Protein 4OJ5 (pdb70)

Solvent-accessible surface area: 71681 Å² total; per-residue (Å²): 103,101,34,63,96,18,2,40,22,6,1,0,16,69,27,11,12,84,44,79,40,0,6,31,32,50,120,42,37,59,0,11,58,68,50,1,0,7,14,108,98,43,36,37,22,9,6,4,36,63,71,30,64,101,56,10,45,2,72,48,24,51,95,31,2,52,0,52,20,74,81,34,74,32,41,0,0,47,46,2,25,55,10,45,33,58,18,17,10,32,17,30,0,105,45,11,28,67,0,53,6,49,6,6,7,0,10,57,135,47,6,18,16,40,20,44,12,152,36,96,37,100,3,57,105,54,10,42,7,84,80,20,57,20,100,31,172,42,12,0,43,21,19,16,16,32,2,2,53,42,56,6,50,116,26,35,5,57,52,1,2,6,115,55,69,25,35,0,50,26,10,45,40,48,46,1,0,29,2,6,109,10,70,9,66,9,131,33,72,0,12,80,63,2,84,76,5,13,43,66,14,10,105,14,56,86,72,10,93,73,36,75,21,0,57,61,56,9,20,76,48,2,16,34,2,13,5,24,83,16,0,55,0,34,89,20,5,33,4,2,1,0,0,1,7,41,1,6,3,10,7,8,55,4,72,101,5,92,6,0,6,16,2,39,12,159,83,84,79,30,5,0,5,4,2,13,0,0,84,94,50,142,116,36,22,13,100,13,7,116,69,16,65,35,58,0,30,16,116,29,50,120,76,18,60,1,27,18,0,2,39,12,3,13,4,30,17,2,2,0,2,0,7,37,34,0,20,0,0,3,3,3,1,1,0,3,6,0,24,2,51,2,1,6,2,7,3,37,55,31,121,72,11,87,83,1,62,4,0,75,0,0,0,0,0,0,0,0,73,2,0,6,1,47,16,0,14,0,8,0,52,6,0,0,0,0,0,0,23,42,1,13,1,0,1,1,18,16,1,12,2,4,1,22,32,21,91,79,0,54,112,17,88,4,44,16,63,10,95,24,0,97,66,63,0,0,0,0,2,0,1,22,40,6,0,2,0,2,3,49,8,2,6,0,23,31,0,11,0,0,0,1,0,7,3,93,133,124,55,20,36,3,3,1,3,2,36,30,1,9,4,72,15,70,69,18,78,8,63,6,2,1,8,0,13,31,0,4,0,13,0,32,6,1,2,11,22,30,24,14,134,54,98,64,104,14,1,4,0,18,2,39,76,6,34,110,60,4,55,0,2,0,19,5,9,2,4,57,81,31,5,9,0,0,59,18,68,26,123,97,33,1,0,5,0,4,10,6,1,12,28,29,1,32,68,120,2,36,1,8,53,16,80,14,0,89,28,17,15,30,11,99,14,92,23,0,58,0,14,28,91,115,6,62,60,67,10,1,0,15,39,39,99,54,14,7,107,75,2,85,40,0,8,51,4,7,112,16,0,108,10,146,13,0,72,0,38,63,33,86,3,65,10,89,77,81,17,35,1,10,28,18,36,0,59,14,64,0,23,2,39,0,37,84,46,4,2,0,28,0,110,47,22,33,4,0,0,0,53,39,4,81,5,3,30,14,78,46,15,40,0,0,65,0,52,14,12,69,33,0,3,0,1,0,16,0,40,2,63,0,32,95,8,44,0,0,10,0,65,46,29,0,4,1,12,0,2,0,0,82,109,33,5,67,6,46,46,0,0,0,6,82,61,21,13,0,2,1,0,0,1,1,71,18,99,86,44,30,96,72,26,22,98,49,3,17,25,72,50,9,20,55,30,25,95,36,24,167,79,96,122,28,2,38,15,8,2,0,20,74,24,10,12,78,45,85,47,1,8,31,32,48,122,41,34,57,1,20,59,69,54,1,0,6,12,117,100,39,35,34,21,6,6,4,36,66,73,29,66,104,53,8,46,2,76,49,25,49,96,26,2,52,0,53,23,71,85,33,75,30,41,0,0,47,40,3,27,63,11,40,32,66,23,17,10,33,15,29,0,115,34,11,30,65,0,54,5,47,7,5,6,0,9,62,128,48,7,16,17,36,21,33,15,150,35,96,32,101,3,60,102,62,10,42,5,86,80,28,55,22,94,29,175,38,11,0,43,15,13,17,21,29,1,2,55,42,61,7,44,118,28,27,6,61,61,1,2,7,118,56,67,28,36,0,52,26,21,41,40,46,46,1,0,28,2,5,114,9,71,5,74,5,129,32,74,1,7,76,57,3,74,76,5,13,44,70,13,10,105,15,55,88,73,10,96,76,42,72,20,0,54,60,56,11,20,31,62,2,18,29,1,14,4,21,82,17,0,53,0,29,91,17,4,36,5,2,0,0,0,1,7,31,4,9,3,11,12,7,52,6,78,90,4,61,8,0,7,17,2,39,10,157,79,85,77,29,4,0,3,3,2,13,1,0,86,101,52,134,114,34,21,15,90,14,5,122,72,14,63,31,57,0,32,14,127,26,45,128,84,18,60,1,20,18,0,0,38,11,4,12,3,34,16,1,2,0,2,1,9,35,31,0,18,0,0,3,2,1,0,0,0,4,4,0,22,3,50,2,0,7,2,10,6,33,56,31,117,75,12,81,85,0,63,3,1,66,0,0,0,0,0,0,1,0,74,5,0,8,0,46,16,0,15,3,10,0,46,7,0,0,0,0,0,1,27,38,1,12,1,1,1,1,20,16,0,15,1,2,1,19,33,24,90,79,2,52,119,19,84,3,52,17,65,9,96,24,0,92,76,61,0,1,0,0,2,1,1,23,37,8,0,1,0,0,2,40,8,1,6,0,21,31,1,8,0,0,0,1,0,7,2,93,135,118,45,21,38,2,3,2,4,3,38,27,1,10,5,78,15,74,75,18,76,8,62,13,2,1,6,0,12,30,0,5,0,37,2,15,5,1,2,14,18,27,21,16,140,56,99,70,100,15,1,5,0,18,2,40,78,7,34,109,62,3,58,0,3,0,41,2,10,2,3,57,78,34,4,9,0,0,56,19,71,23,125,99,33,0,0,7,0,8,10,4,0,12,28,29,2,31,66,119,2,32,2,8,53,17,80,14,0,88,24,19,16,29,11,107,15,103,24,0,57,0,16,29,93,114,7,63,58,69,10,4,0,16,38,39,97,55,16,6,98,72,2,86,38,0,6,55,4,5,105,24,0,96,10,106,19,0,76,0,37,62,33,87,2,61,9,86,76,80,16,36,1,7,29,20,32,0,74,15,64,0,23,2,42,0,37,86,44,5,2,0,27,0,107,46,22,30,4,0,0,0,47,38,4,80,8,3,31,15,75,53,11,44,0,0,63,0,49,12,12,67,30,0,4,0,0,0,16,0,41,2,64,0,31,97,8,45,0,0,12,0,62,48,29,0,4,1,14,1,6,0,0,81,110,32,6,66,6,43,48,0,0,0,5,78,62,17,13,0,1,1,0,0,1,3,67,15,92,86,40,30,82,78,25,34,96,50,5,18,26,74,54,9,20,50,31,31,96,33,29,175,117,98,44,81,92,16,3,38,18,7,1,0,22,70,26,11,13,84,45,87,43,1,4,30,34,48,121,44,35,67,1,14,60,69,59,1,0,9,8,106,131,38,37,33,20,9,6,5,36,74,71,28,66,109,48,8,46,2,72,50,26,51,94,33,2,52,0,51,22,73,82,33,76,29,39,0,0,48,42,2,26,66,12,45,31,58,22,18,10,31,12,29,0,117,32,10,29,66,0,52,5,53,5,6,7,0,5,55,127,46,4,17,4,39,23,39,18,152,37,92,35,101,3,59,103,64,11,45,5,87,81,29,56,21,80,31,165,43,13,0,34,12,12,17,16,31,0,2,50,37,50,5,45,118,24,35,4,59,63,1,2,5,120,59,67,29,32,0,50,26,20,41,46,36,46,0,0,26,2,7,109,9,78,8,73,3,126,34,70,1,10,75,58,2,84,76,5,13,43,64,19,9,101,13,56,85,78,11,85,66,42,74,23,0,58,58,50,9,8,70,64,1,16,49,1,8,4,21,80,18,0,56,0,33,87,19,4,37,8,2,1,0,0,3,7,33,2,7,2,11,7,7,50,3,109,101,5,50,6,0,7,16,2,40,10,156,87,81,74,29,3,0,8,3,2,12,0,0,86,68,48,146,123,37,22,16,62,14,6,119,71,16,61,33,58,0,35,12,126,30,42,122,84,22,78,1,24,13,0,0,35,11,4,16,6,40,15,5,1,0,1,0,5,37,28,0,16,0,0,3,2,7,0,0,0,1,6,1,21,2,57,4,2,5,2,5,4,24,50,17,121,82,17,87,79,0,62,2,0,64,0,0,0,0,0,0,1,0,69,4,0,7,0,44,16,0,14,0,9,0,53,6,0,0,0,0,0,0,25,37,1,13,1,0,1,0,20,12,0,14,1,1,2,18,34,22,96,84,1,58,118,16,89,4,49,18,63,11,95,24,0,90,64,63,0,0,0,0,2,0,1,22,37,7,0,2,0,1,2,42,9,1,4,0,22,29,1,6,0,0,0,1,0,7,2,95,136,121,50,19,36,1,3,1,4,2,37,31,1,7,5,76,14,73,72,23,69,8,61,12,2,1,7,0,13,31,0,5,0,20,2,8,7,1,2,11,20,28,21,14,142,55,95,68,100,12,0,5,0,20,2,39,76,6,36,103,60,4,51,0,3,0,33,1,7,2,4,51,82,33,4,7,0,0,57,18,56,27,126,96,30,0,0,5,0,2,7,5,1,13,27,29,1,33,68,122,2,35,2,8,53,14,84,15,0,83,25,22,16,30,13,107,14,95,24,0,55,0,19,18,93,119,9,65,55,66,9,2,0,15,39,40,103,51,18,6,113,66,3,89,30,0,7,50,4,6,106,21,0,85,9,141,22,0,77,0,42,68,34,84,2,61,9,83,73,81,18,37,1,8,27,18,32,0,73,13,65,0,22,2,40,0,37,86,44,5,2,0,28,0,112,44,24,31,5,0,0,0,46,37,4,78,6,3,31,15,77,52,11,40,0,0,63,0,49,12,11,66,34,0,4,0,0,0,15,0,41,1,64,1,31,99,10,44,0,0,12,0,66,48,29,0,2,0,13,1,3,0,0,80,110,33,4,69,6,46,48,0,0,0,5,79,63,19,12,0,2,1,1,0,1,2,84,17,93,86,59,29,86,74,25,41,93,50,5,20,27,73,49,10,18,52,31,30,94,41,67

CATH classification: 3.30.2020.50 (+3 more: 2.10.10.80, 2.160.20.10, 2.160.20.130)

Secondary structure (DSSP, 8-state):
-HHHHHHHHHHHHHHT--GGGEEE--TT-B-TT-SEEEETTTTEEEEPPTTPPTT-BEEEE-TT-EEEETTEEEEHHHHHHHTT--EE-SS-TTT-EEE-STTEEEEETTEEEEE-SSSSEEE-TT--TGGGT-BSTTSEEEESHHHHHHHHHHS-STTSB-SSSSBGGGT---B-GGGGT---EEEEE-HHHHHHHHHHH----SEESSHHHHHHTTSS--EEEE--SEEEE-S-EEEPSSEEEE-SS--SS-SS--SEEEE--S--SSEEEEE-EEEE-TTS-EEE---TT----HHHHHHTSEEE---SEEEES-EEEE-TT-SEEEEEES-TT-EEES-EE-----S-GGGSS--SEEEEEES-TT-EEES-EEEESSEEEEEES--TT-EEES-EEEES--TTGGG---SS--TT----S-EEEEEETT---EEES-EEES-SEEEEEE--TTT----EEEES-EEE-GGG--SEEEEEES--EEEEEES-----S-TTT-EEEEEES--TT--EEEEEE--SS--EEEEEESS---EEEES-B-TTHHHH-EEE-GGGEEEEES---SEEEE-TTT--TTS-S-STTS-BS-STTHHHHHHHHT-SEEEE-SSEEEESS-EE--SSEEESS-EEEE-TT--EEE-S-EEEEEES-S-EEESSS-SEEE---SEEEEEEES-EE-TTS-SEEESSS-EEEEEEESSBEE-S-SEEESSS-EEEEEEEE-SBS-GGGSS--B-TTEEEEEEEE-/-HHHHHHHHHHHHT--GGGEEE--TT-B-TT-SEEEETTTTEEEEPPS---TT-BEEEE-TT-EEEESS-EEEHHHHHHHTT--EE-SS-TTT-EEE-STTEEEEETTEEEEE-SSSSEEE-TT--TGGGT-BSTTSEEEESHHHHHHHHHHS-STTSB-SSSSBGGGT---B-GGGGT---EEEEE-HHHHHHHHHHH----SEESSHHHHHHTTSS--EEEE--SEEEE-S-EEEPSSEEEE-SS---S-SS--SEEEE--S--SSEEEEE-EEEE-TTS-EEE---SS----HHHHHHTSEEE---SEEEES-EEEE-TT-SEEEEEES-TT-EEES-EE-----S-GGGSS--SEEEEEES-TT-EEES-EEEESSEEEEEES--TT-EEES-EEEES-STTGGG---SS--TT----S-EEEEEETT---EEES-EEES-SEEEEEE--TTT----EEEES-EEE-GGG--SEEEEEES--EEEEEES-----S-TTT-EEEEEES--TT--EEEEEE--SS--EEEEEESS---EEEES-B-TTHHHH-EEE-GGGEEEEES---SEEEE-TTT--TTS-S-STTS-B--STTHHHHHHHHT-SEEEE-SSEEEESS-EE--SSEEESS-EEEE-TT--EEE-SSEEEEEES-SEEEESSS-SEEE--SSEEEEEEES-EE-TTSEEEEESSS-EEEEEEESS-EE-SEEEEESSS-EEEEEEEE-SSS-GGGSSS-B-TTEEEEEEEE-/-HHHHHHHHHHHHHHT--GGGEEE--TT-B-TT-SEEEETTTTEEEEPPTT--TT-BEEEE-TT-EEEETTEEEEHHHHHHHTT--EE-SS-TTT-EEE-STTEEEEETTEEEEE-SSSSEEE-TT--TTTTT-BSTTSEEEESHHHHHHHHHHS-STTSB-SSSSBGGGT---B-GGGGT---EEEEE-HHHHHHHHHTT----SEESSHHHHHHGGGSPPEEEE--SEEEE-S-EEEPSSEEEE-SS--SS-SS--SEEEE--S--SSEEEEE-EEEE-TTS-EEE---TT----HHHHHTTSEEE---SEEEES-EEEE-TT-SEEEEEES-TT-EEES-EE-----S-GGG-SS-SEEEEEES-TT-EEES-EEEESSEEEEEES--TT-EEES-EEEES--TTGGG---SS--TT----S-EEEEEETT---EEES-EEES-SEEEEEE--TTT----EEEES-EEE-GGG--SEEEEEES--EEEEEES-----S-TTT-EEEEEES--TT--EEEEEE--SS--EEEEEESS---EEEES-B-TTHHHH-EEE-GGGEEEEES---SEEEE-TTT--TTS-S-STTS-B--STTHHHHHHHHT-SEEEE-SSEEEESS-EE--SSEEESS-EEEE-TT--EEE-S-EEEEEES-SEEEESSS-SEEE---SEEEEEEES-EE-TTSEEEEESSS-EEEEEEESSBEE-SEEEEESSS-EEEEEEEE-SBS-GGGSSS-B-TTEEEEEEE-

B-factor: mean 25.44, std 9.81, range [4.38, 94.69]

Organism: NCBI:txid2886902

Nearest PDB structures (foldseek):
  4oj5-assembly1_B  TM=1.001E+00  e=0.000E+00  Kuttervirus CBA120
  4oj6-assembly1_C  TM=9.879E-01  e=0.000E+00  Kuttervirus CBA120
  4qnl-assembly1_A  TM=6.838E-01  e=3.424E-17  Escherichia phage vB_EcoP_G7C
  5w6f-assembly1_C  TM=4.313E-01  e=1.710E-22  Kuttervirus CBA120
  5w6h-assembly1_C  TM=2.913E-01  e=1.385E-20  Kuttervirus CBA120

Foldseek 3Di:
DVVLQVLLVVVCVVVVHDSVLEEEADAFAFNPNHQKYADVVVRDMFGDDPDRHGVKTWHDADLQGWTAIPVGTDRRLVVCVVVLNADEDPAALQQWDWAAYQRYWHADPQAIKGAQADPGATRDHHGDQCRRAHEDHRGIDGDDDSNVVSCVVPDQQQVAFDPPTGTPNVPDFEAELVVQPAPQAQPDASAVSVQVRQCVQQNQDQKFQALVRLQVSLVGAAGEYEWEFEHEHAAEAEHFHRYEYEYPAADDQAQDDGIAYEYEYPDLAAENYEYWKWAADPVGITGTDRHRPDADAPVCCVVSRMHGRAENYEYERHEYWYFQSRAEYYEAHLNALYEYENHAFFHNNDLDLNGGRGHQEYYEYENHANYEYHAAEFAHAAEAYEYEHDHHNYEYEQYEFEHSALVCQQQRAHDDADPLDDHGGGEHYHYEQQEAYAAEAYEYENGQEDYAYEAHPPQQHYEHHHEAYAYYYPPQHYQEHYEYHQHAYAYEHAQHDAWHPPPARIAHYEYEAHDQPHAHEYHYEHHQAATQHYDYDHQHAHYEYELYHDHCNLPGYFPRDPRNYDAYDNAAAAEFEEELPPADQRHLRRDNVHHHRAQQCQQVSCVRHVYQEYEYEDEEHEDAAEHEDHQHEYYYAYEYEYEVQHEYEHEDADHREYAHYQEYEYPAHAHYEYAYAYEHEYHYAHEYYDDAAEVYEYADQHHYEYEYAEDAYEYNAPYEYPDAAHEYEYAYPYPHYPPVCLVPRYDPRYDYPYRHYD/DLQVLLVVVCVVVVHDSVLEEEDDAFAWNPNHQKYADPVLRDMFGDDPDRDTVKGWHDQDLQRWTAIPVGIDRRLVVCVVVLNADEDPAALQQWDWARYQRYWHADPQAIWGAQADPGATRHHPGDQCRRAHEDHRGIDGDDDSNVVSCVVPDQFQVAFDPPTGTPNVPPFEAELVVLVAPQAQPDASAVSVQVRQCVQQNQDQKFAAQVNLVVSQVGAAGEYEWEFEHEHAAEAEHFHRYEYEYPAADDQAQDDGTAYEYEYPDLAAENYEYWKWAADPVRITGTDRHHPDADAPCCCVVVRIHGRAENYEYYRHEYWYFASRAEHYEAHLQALYEEASYAFFHNNDQDLNGGGGHQEYYEYENHANYEHHAYEFEHAAEDYEYEHDHHNYEYEAYEFEYNAQPCQQAHAHDDADPPDDHGGGEHYHYEQQAAYAAEAYEYENGQEDYAYEAHPPQQHYEHHHEAYAYYYPPQAYQEHYEYHQHAYAYEHAQHDAWHDPPARTAHYEYEAHDQPHAHEYHYEHHQAATQHYHYDHQHAHYEDALYHDHCNLPGYFPRDPNNYDAYDNAAAAEFEEEQPDADQRHLRRDPVHHHHAQACVQVSCVRRVYQEYEYEDEEHEDAAEEEDHQHEYDYAYEYEYEVQHEYEHEDAHHREYAHYQEYEYPAHAHYEYEYQHEHEYHYAYEYYDDAAEVYEYADQHHYEYEYHEYAYEYNAPYEYPDAAHEYEYAYPYPHYDPVCLVPRYDPRYDYPYYHDD/DVVLLVLLVVVCVVVVHDSVQEAEADFFDFNPRHQKYAYPPVRDMFGDDPDRDTRKTWHDADLQRWTAIPVGIDRRLVVCVVVVNADEDPAALQQWDWAAYQRYWHDDPQAIWGAQADPGDTRHHPGDQCRRAHEDHRGIDGGDDSSVVVCVVPDQQQVAFDPPTGTDNVPDFEAELVVQVQVQAQPDASAVSVQVSQCVQQNDDQKFAAPVGLQVSLVGAAGEYEWEFEHEHAAEAEHFHRYEYEYPAADDLAQDDGTAYEYEYPDLQAENYEYWKWAQDPVRMTGTDGHRPDADAPVCCVVVRMGGRAENYEYYRHEYWYFQRRAEYYEAHLHALYEYERAAFFHNNDQPSNGGRGHQEYYEYENHANYEYHQYEFEHAAEAYEYEHDHHNYEYEQYEFEYSAQVCQQQHAHDDADPPDDHGGGEHYEYEQQEAYAYEAYEYENGQEDYEYEAHPPQQHYEHHHEAYAYYYPPQAYQEHYEYHQHAYAYEYAQHDAWHDPPQGTAHYEYEAHDQPHAHEYAYEHHQAAHQHYHYDHQHAHYEYALYHDHCRLPGYFPRDPRNYDAYDNAAAAEFEEEQPPADQRHLRRDHVHHHHAQQCQQVSCVRRVYQEYEYEDDEHEDAAEHEDHQHEYDYAYEYEYEVQYEYEHEDAHHHEDANYQYYEYPAHAHYEYAYQHEHEYHYAHEEYDDAAEVYEYADQHHYEYEYHEYAYEYNANYEYPDAAHEYEYAYPYPHYPPVCLVPRYDPRYDYPYRHD

Radius of gyration: 48.56 Å; Cα contacts (8 Å, |Δi|>4): 7132; chains: 3; bounding box: 124×117×126 Å

InterPro domains:
  IPR012334 Pectin lyase fold [G3DSA:2.160.20.10] (185-583)
  IPR040775 Tail spike TSP1/Gp66, N-terminal domain [PF18668] (91-156)

Sequence (2271 aa):
STGILTNKQAVARHFGVKQSEVVYFSVGVDLGGYKVIYDKETQRAYSLPVGIASGTTAVSLSTAAVLVHSAGSVDLGSLAVSREEYVTLPGSFDSGSTLNVKNELLTYTDGKYRWDGILPKTVAPGSTPASTGGVGLGAWISVGDASLRTQLANGDGSLIGIHPQGTLNNVLTVRTPEQYNAVGDGIADDTSKLKEMLSDINNVPETLPDAAAVNSYMEQVAVKIDLTKLYRFTETLYIPPGVSIEIPTSNFFTRECKQGLFYDPVDKNTAAISLMVYRKQPDGSYKLNKDVDYYPTGLDIDNGDAITCARKIDINNLNLITAPGVKVGVKWIGGAGCTTKGLSIGENTGSDITTARLPRVGLLQSASWGSIHENLRILYKTQGAVFIDSNGGAAVNNAYISRLGNTNGELEQAVYKPAGFTEVGDVAVTQFAGSEVKFNSPIIEQASFDFVHAGRDTDSYGLFMVDKPHIESSGGKKKHSFYLINTSSNVTLSGVGLSGQDPDLDSMYFLKNCPETARNVVRGQMPISGVKLVRGTGNYPTLVLDCTNMGSQFQFGEVGDIFYIKDVVGVKADTLYIDPVNGNNYNWGTNGTKPIRELTNIAKICQLFRCKSVYLNAGESVITSNTELPMVVFEGPGSLKANSGSSFLIKAGGTLSLIGLSGISTDGGHMFRVSTVEKVNIHTNCSVNAGAAYVVLSEVQGNIEYRQLFYSVNCSKYIGATAGQTIAGIMVKTATRPTGIDAAPVDGNVSLTYKIIEGILTNKQAVARHFGVKQSEVVYFSVGVDLGGYKVIYDKETQRAYSLPVGIASGTTAVSLSTAAVLVHSAGSVDLGSLAVSREEYVTLPGSFDSGSTLNVKNELLTYTDGKYRWDGILPKTVAPGSTPASTGGVGLGAWISVGDASLRTQLANGDGSLIGIHPQGTLNNVLTVRTPEQYNAVGDGIADDTSKLKEMLSDINNVPETLPDAAAVNSYMEQVAVKIDLTKLYRFTETLYIPPGVSIEIPTSNFFTRECKQGLFYDPVDKNTAAISLMVYRKQPDGSYKLNKDVDYYPTGLDIDNGDAITCARKIDINNLNLITAPGVKVGVKWIGGAGCTTKGLSIGENTGSDITTARLPRVGLLQSASWGSIHENLRILYKTQGAVFIDSNGGAAVNNAYISRLGNTNGELEQAVYKPAGFTEVGDVAVTQFAGSEVKFNSPIIEQASFDFVHAGRDTDSYGLFMVDKPHIESSGGKKKHSFYLINTSSNVTLSGVGLSGQDPDLDSMYFLKNCPETARNVVRGQMPISGVKLVRGTGNYPTLVLDCTNMGSQFQFGEVGDIFYIKDVVGVKADTLYIDPVNGNNYNWGTNGTKPIRELTNIAKICQLFRCKSVYLNAGESVITSNTELPMVVFEGPGSLKANSGSSFLIKAGGTLSLIGLSGISTDGGHMFRVSTVEKVNIHTNCSVNAGAAYVVLSEVQGNIEYRQLFYSVNCSKYIGATAGQTIAGIMVKTATRPTGIDAAPVDGNVSLTYKIIESTGILTNKQAVARHFGVKQSEVVYFSVGVDLGGYKVIYDKETQRAYSLPVGIASGTTAVSLSTAAVLVHSAGSVDLGSLAVSREEYVTLPGSFDSGSTLNVKNELLTYTDGKYRWDGILPKTVAPGSTPASTGGVGLGAWISVGDASLRTQLANGDGSLIGIHPQGTLNNVLTVRTPEQYNAVGDGIADDTSKLKEMLSDINNVPETLPDAAAVNSYMEQVAVKIDLTKLYRFTETLYIPPGVSIEIPTSNFFTRECKQGLFYDPVDKNTAAISLMVYRKQPDGSYKLNKDVDYYPTGLDIDNGDAITCARKIDINNLNLITAPGVKVGVKWIGGAGCTTKGLSIGENTGSDITTARLPRVGLLQSASWGSIHENLRILYKTQGAVFIDSNGGAAVNNAYISRLGNTNGELEQAVYKPAGFTEVGDVAVTQFAGSEVKFNSPIIEQASFDFVHAGRDTDSYGLFMVDKPHIESSGGKKKHSFYLINTSSNVTLSGVGLSGQDPDLDSMYFLKNCPETARNVVRGQMPISGVKLVRGTGNYPTLVLDCTNMGSQFQFGEVGDIFYIKDVVGVKADTLYIDPVNGNNYNWGTNGTKPIRELTNIAKICQLFRCKSVYLNAGESVITSNTELPMVVFEGPGSLKANSGSSFLIKAGGTLSLIGLSGISTDGGHMFRVSTVEKVNIHTNCSVNAGAAYVVLSEVQGNIEYRQLFYSVNCSKYIGATAGQTIAGIMVKTATRPTGIDAAPVDGNVSLTYKII

Structure (mmCIF, N/CA/C/O backbone):
data_4OJ5
#
_entry.id   4OJ5
#
_cell.length_a   123.621
_cell.length_b   147.823
_cell.length_c   170.631
_cell.angle_alpha   90.00
_cell.angle_beta   90.00
_cell.angle_gamma   90.00
#
_symmetry.space_group_name_H-M   'P 21 21 21'
#
loop_
_entity.id
_entity.type
_entity.pdbx_description
1 polymer 'Tailspike protein'
2 non-polymer 'ZINC ION'
3 water water
#
loop_
_atom_site.group_PDB
_atom_site.id
_atom_site.type_symbol
_atom_site.label_atom_id
_atom_site.label_alt_id
_atom_site.label_comp_id
_atom_site.label_asym_id
_atom_site.label_entity_id
_atom_site.label_seq_id
_atom_site.pdbx_PDB_ins_code
_atom_site.Cartn_x
_atom_site.Cartn_y
_atom_site.Cartn_z
_atom_site.occupancy
_atom_site.B_iso_or_equiv
_atom_site.auth_seq_id
_atom_site.auth_comp_id
_atom_site.auth_asym_id
_atom_site.auth_atom_id
_atom_site.pdbx_PDB_model_num
ATOM 1 N N . SER A 1 12 ? 112.558 261.785 -25.234 1.00 76.69 12 SER A N 1
ATOM 2 C CA . SER A 1 12 ? 112.431 262.182 -26.628 1.00 78.01 12 SER A CA 1
ATOM 3 C C . SER A 1 12 ? 110.983 262.543 -26.948 1.00 75.92 12 SER A C 1
ATOM 4 O O . SER A 1 12 ? 110.243 263.035 -26.089 1.00 75.99 12 SER A O 1
ATOM 11 N N . THR A 1 13 ? 110.593 262.327 -28.200 1.00 79.10 13 THR A N 1
ATOM 12 C CA . THR A 1 13 ? 109.226 262.569 -28.625 1.00 79.45 13 THR A CA 1
ATOM 13 C C . THR A 1 13 ? 108.498 261.272 -28.318 1.00 73.57 13 THR A C 1
ATOM 14 O O . THR A 1 13 ? 107.302 261.261 -28.001 1.00 71.03 13 THR A O 1
ATOM 25 N N . GLY A 1 14 ? 109.252 260.177 -28.422 1.00 60.07 14 GLY A N 1
ATOM 26 C CA . GLY A 1 14 ? 108.759 258.842 -28.144 1.00 54.01 14 GLY A CA 1
ATOM 27 C C . GLY A 1 14 ? 108.500 258.684 -26.664 1.00 53.82 14 GLY A C 1
ATOM 28 O O . GLY A 1 14 ? 107.668 257.874 -26.257 1.00 53.44 14 GLY A O 1
ATOM 32 N N . ILE A 1 15 ? 109.228 259.447 -25.858 1.00 41.37 15 ILE A N 1
ATOM 33 C CA . ILE A 1 15 ? 109.036 259.416 -24.420 1.00 43.36 15 ILE A CA 1
ATOM 34 C C . ILE A 1 15 ? 107.767 260.203 -24.097 1.00 45.13 15 ILE A C 1
ATOM 35 O O . ILE A 1 15 ? 106.999 259.822 -23.214 1.00 42.71 15 ILE A O 1
ATOM 51 N N . LEU A 1 16 ? 107.527 261.284 -24.834 1.00 43.16 16 LEU A N 1
ATOM 52 C CA . LEU A 1 16 ? 106.327 262.077 -24.606 1.00 47.02 16 LEU A CA 1
ATOM 53 C C . LEU A 1 16 ? 105.056 261.347 -25.055 1.00 44.15 16 LEU A C 1
ATOM 54 O O . LEU A 1 16 ? 104.047 261.354 -24.342 1.00 42.72 16 LEU A O 1
ATOM 70 N N . THR A 1 17 ? 105.098 260.717 -26.226 1.00 38.72 17 THR A N 1
ATOM 71 C CA . THR A 1 17 ? 103.931 259.987 -26.704 1.00 38.88 17 THR A CA 1
ATOM 72 C C . THR A 1 17 ? 103.666 258.748 -25.849 1.00 34.68 17 THR A C 1
ATOM 73 O O . THR A 1 17 ? 102.530 258.298 -25.747 1.00 30.77 17 THR A O 1
ATOM 84 N N . ASN A 1 18 ? 104.710 258.183 -25.250 1.00 37.10 18 ASN A N 1
ATOM 85 C CA . ASN A 1 18 ? 104.506 257.024 -24.395 1.00 36.15 18 ASN A CA 1
ATOM 86 C C . ASN A 1 18 ? 103.854 257.447 -23.083 1.00 35.07 18 ASN A C 1
ATOM 87 O O . ASN A 1 18 ? 103.009 256.730 -22.539 1.00 31.55 18 ASN A O 1
ATOM 98 N N . LYS A 1 19 ? 104.241 258.617 -22.579 1.00 38.61 19 LYS A N 1
ATOM 99 C CA . LYS A 1 19 ? 103.650 259.140 -21.353 1.00 33.07 19 LYS A CA 1
ATOM 100 C C . LYS A 1 19 ? 102.178 259.386 -21.620 1.00 37.06 19 LYS A C 1
ATOM 101 O O . LYS A 1 19 ? 101.325 259.193 -20.747 1.00 34.10 19 LYS A O 1
ATOM 120 N N . GLN A 1 20 ? 101.890 259.810 -22.844 1.00 37.89 20 GLN A N 1
ATOM 121 C CA . GLN A 1 20 ? 100.527 260.085 -23.256 1.00 37.15 20 GLN A CA 1
ATOM 122 C C . GLN A 1 20 ? 99.720 258.785 -23.319 1.00 33.82 20 GLN A C 1
ATOM 123 O O . GLN A 1 20 ? 98.580 258.742 -22.865 1.00 34.70 20 GLN A O 1
ATOM 137 N N . ALA A 1 21 ? 100.307 257.726 -23.872 1.00 30.28 21 ALA A N 1
ATOM 138 C CA . ALA A 1 21 ? 99.607 256.446 -23.945 1.00 29.13 21 ALA A CA 1
ATOM 139 C C . ALA A 1 21 ? 99.384 255.882 -22.538 1.00 29.70 21 ALA A C 1
ATOM 140 O O . ALA A 1 21 ? 98.305 255.365 -22.228 1.00 27.38 21 ALA A O 1
ATOM 147 N N . VAL A 1 22 ? 100.401 255.988 -21.687 1.00 27.06 22 VAL A N 1
ATOM 148 C CA . VAL A 1 22 ? 100.299 255.501 -20.316 1.00 26.90 22 VAL A CA 1
ATOM 149 C C . VAL A 1 22 ? 99.207 256.262 -19.569 1.00 28.89 22 VAL A C 1
ATOM 150 O O . VAL A 1 22 ? 98.361 255.662 -18.898 1.00 26.06 22 VAL A O 1
ATOM 163 N N . ALA A 1 23 ? 99.222 257.585 -19.707 1.00 25.83 23 ALA A N 1
ATOM 164 C CA . ALA A 1 23 ? 98.239 258.442 -19.060 1.00 24.74 23 ALA A CA 1
ATOM 165 C C . ALA A 1 23 ? 96.805 258.107 -19.481 1.00 25.59 23 ALA A C 1
ATOM 166 O O . ALA A 1 23 ? 95.906 258.050 -18.639 1.00 26.67 23 ALA A O 1
ATOM 173 N N . ARG A 1 24 ? 96.581 257.891 -20.773 1.00 24.58 24 ARG A N 1
ATOM 174 C CA . ARG A 1 24 ? 95.230 257.573 -21.231 1.00 26.48 24 ARG A CA 1
ATOM 175 C C . ARG A 1 24 ? 94.766 256.242 -20.650 1.00 26.99 24 ARG A C 1
ATOM 176 O O . ARG A 1 24 ? 93.582 256.066 -20.340 1.00 28.35 24 ARG A O 1
ATOM 197 N N . HIS A 1 25 ? 95.705 255.314 -20.493 1.00 24.24 25 HIS A N 1
ATOM 198 C CA . HIS A 1 25 ? 95.390 254.002 -19.940 1.00 26.11 25 HIS A CA 1
ATOM 199 C C . HIS A 1 25 ? 94.909 254.099 -18.493 1.00 26.99 25 HIS A C 1
ATOM 200 O O . HIS A 1 25 ? 93.961 253.429 -18.103 1.00 25.62 25 HIS A O 1
ATOM 215 N N . PHE A 1 26 ? 95.570 254.943 -17.706 1.00 28.61 26 PHE A N 1
ATOM 216 C CA . PHE A 1 26 ? 95.240 255.104 -16.293 1.00 24.39 26 PHE A CA 1
ATOM 217 C C . PHE A 1 26 ? 94.248 256.214 -16.011 1.00 24.97 26 PHE A C 1
ATOM 218 O O . PHE A 1 26 ? 93.721 256.306 -14.903 1.00 26.39 26 PHE A O 1
ATOM 235 N N . GLY A 1 27 ? 93.996 257.066 -16.998 1.00 22.76 27 GLY A N 1
ATOM 236 C CA . GLY A 1 27 ? 93.055 258.160 -16.818 1.00 23.63 27 GLY A CA 1
ATOM 237 C C . GLY A 1 27 ? 93.637 259.358 -16.088 1.00 29.81 27 GLY A C 1
ATOM 238 O O . GLY A 1 27 ? 92.899 260.188 -15.558 1.00 27.83 27 GLY A O 1
ATOM 242 N N . VAL A 1 28 ? 94.967 259.444 -16.049 1.00 25.86 28 VAL A N 1
ATOM 243 C CA . VAL A 1 28 ? 95.640 260.566 -15.400 1.00 31.17 28 VAL A CA 1
ATOM 244 C C . VAL A 1 28 ? 96.185 261.522 -16.463 1.00 30.28 28 VAL A C 1
ATOM 245 O O . VAL A 1 28 ? 96.050 261.272 -17.666 1.00 29.52 28 VAL A O 1
ATOM 258 N N . LYS A 1 29 ? 96.797 262.615 -16.021 1.00 31.87 29 LYS A N 1
ATOM 259 C CA . LYS A 1 29 ? 97.365 263.586 -16.954 1.00 31.74 29 LYS A CA 1
ATOM 260 C C . LYS A 1 29 ? 98.748 263.150 -17.431 1.00 35.37 29 LYS A C 1
ATOM 261 O O . LYS A 1 29 ? 99.476 262.452 -16.717 1.00 30.70 29 LYS A O 1
ATOM 280 N N . GLN A 1 30 ? 99.090 263.557 -18.651 1.00 34.61 30 GLN A N 1
ATOM 281 C CA . GLN A 1 30 ? 100.367 263.222 -19.266 1.00 35.33 30 GLN A CA 1
ATOM 282 C C . GLN A 1 30 ? 101.558 263.578 -18.378 1.00 35.90 30 GLN A C 1
ATOM 283 O O . GLN A 1 30 ? 102.548 262.844 -18.307 1.00 35.43 30 GLN A O 1
ATOM 297 N N . SER A 1 31 ? 101.440 264.713 -17.701 1.00 33.39 31 SER A N 1
ATOM 298 C CA . SER A 1 31 ? 102.482 265.206 -16.818 1.00 37.50 31 SER A CA 1
ATOM 299 C C . SER A 1 31 ? 102.606 264.386 -15.535 1.00 38.72 31 SER A C 1
ATOM 300 O O . SER A 1 31 ? 103.628 264.445 -14.862 1.00 35.17 31 SER A O 1
ATOM 308 N N . GLU A 1 32 ? 101.568 263.630 -15.192 1.00 33.93 32 GLU A N 1
ATOM 309 C CA . GLU A 1 32 ? 101.582 262.836 -13.966 1.00 29.42 32 GLU A CA 1
ATOM 310 C C . GLU A 1 32 ? 102.291 261.490 -14.122 1.00 30.72 32 GLU A C 1
ATOM 311 O O . GLU A 1 32 ? 102.287 260.662 -13.209 1.00 30.47 32 GLU A O 1
ATOM 323 N N . VAL A 1 33 ? 102.910 261.282 -15.279 1.00 25.90 33 VAL A N 1
ATOM 324 C CA . VAL A 1 33 ? 103.646 260.055 -15.547 1.00 25.41 33 VAL A CA 1
ATOM 325 C C . VAL A 1 33 ? 105.159 260.324 -15.505 1.00 28.86 33 VAL A C 1
ATOM 326 O O . VAL A 1 33 ? 105.637 261.259 -16.147 1.00 29.74 33 VAL A O 1
ATOM 339 N N . VAL A 1 34 ? 105.905 259.505 -14.764 1.00 28.70 34 VAL A N 1
ATOM 340 C CA . VAL A 1 34 ? 107.361 259.659 -14.661 1.00 31.78 34 VAL A CA 1
ATOM 341 C C . VAL A 1 34 ? 108.104 258.363 -15.005 1.00 33.19 34 VAL A C 1
ATOM 342 O O . VAL A 1 34 ? 107.710 257.276 -14.583 1.00 31.66 34 VAL A O 1
ATOM 355 N N . TYR A 1 35 ? 109.159 258.469 -15.804 1.00 32.89 35 TYR A N 1
ATOM 356 C CA . TYR A 1 35 ? 109.945 257.294 -16.143 1.00 32.83 35 TYR A CA 1
ATOM 357 C C . TYR A 1 35 ? 110.850 257.026 -14.956 1.00 33.21 35 TYR A C 1
ATOM 358 O O . TYR A 1 35 ? 111.270 257.961 -14.275 1.00 35.88 35 TYR A O 1
ATOM 376 N N . PHE A 1 36 ? 111.147 255.764 -14.680 1.00 31.18 36 PHE A N 1
ATOM 377 C CA . PHE A 1 36 ? 112.054 255.498 -13.583 1.00 33.27 36 PHE A CA 1
ATOM 378 C C . PHE A 1 36 ? 113.490 255.679 -14.048 1.00 29.50 36 PHE A C 1
ATOM 379 O O . PHE A 1 36 ? 113.867 255.241 -15.131 1.00 29.53 36 PHE A O 1
ATOM 396 N N . SER A 1 37 ? 114.285 256.313 -13.202 1.00 32.97 37 SER A N 1
ATOM 397 C CA . SER A 1 37 ? 115.710 256.501 -13.447 1.00 33.41 37 SER A CA 1
ATOM 398 C C . SER A 1 37 ? 116.281 256.783 -12.075 1.00 34.88 37 SER A C 1
ATOM 399 O O . SER A 1 37 ? 115.642 257.461 -11.261 1.00 31.98 37 SER A O 1
ATOM 407 N N . VAL A 1 38 ? 117.458 256.234 -11.798 1.00 36.31 38 VAL A N 1
ATOM 408 C CA . VAL A 1 38 ? 118.082 256.439 -10.501 1.00 33.72 38 VAL A CA 1
ATOM 409 C C . VAL A 1 38 ? 118.262 257.921 -10.220 1.00 33.20 38 VAL A C 1
ATOM 410 O O . VAL A 1 38 ? 118.896 258.632 -10.991 1.00 40.89 38 VAL A O 1
ATOM 423 N N . GLY A 1 39 ? 117.660 258.389 -9.133 1.00 37.06 39 GLY A N 1
ATOM 424 C CA . GLY A 1 39 ? 117.769 259.781 -8.740 1.00 35.29 39 GLY A CA 1
ATOM 425 C C . GLY A 1 39 ? 116.646 260.706 -9.165 1.00 36.84 39 GLY A C 1
ATOM 426 O O . GLY A 1 39 ? 116.621 261.859 -8.736 1.00 37.93 39 GLY A O 1
ATOM 430 N N . VAL A 1 40 ? 115.717 260.220 -9.990 1.00 36.38 40 VAL A N 1
ATOM 431 C CA . VAL A 1 40 ? 114.601 261.059 -10.443 1.00 28.13 40 VAL A CA 1
ATOM 432 C C . VAL A 1 40 ? 113.694 261.485 -9.290 1.00 31.93 40 VAL A C 1
ATOM 433 O O . VAL A 1 40 ? 113.421 260.705 -8.373 1.00 32.54 40 VAL A O 1
ATOM 446 N N . ASP A 1 41 ? 113.252 262.736 -9.320 1.00 32.45 41 ASP A N 1
ATOM 447 C CA . ASP A 1 41 ? 112.337 263.227 -8.304 1.00 35.71 41 ASP A CA 1
ATOM 448 C C . ASP A 1 41 ? 110.956 262.597 -8.545 1.00 40.95 41 ASP A C 1
ATOM 449 O O . ASP A 1 41 ? 110.382 262.713 -9.636 1.00 38.56 41 ASP A O 1
ATOM 458 N N . LEU A 1 42 ? 110.420 261.941 -7.522 1.00 36.23 42 LEU A N 1
ATOM 459 C CA . LEU A 1 42 ? 109.132 261.254 -7.637 1.00 33.37 42 LEU A CA 1
ATOM 460 C C . LEU A 1 42 ? 107.920 262.042 -7.159 1.00 34.37 42 LEU A C 1
ATOM 461 O O . LEU A 1 42 ? 106.787 261.643 -7.413 1.00 34.47 42 LEU A O 1
ATOM 477 N N . GLY A 1 43 ? 108.147 263.149 -6.465 1.00 36.42 43 GLY A N 1
ATOM 478 C CA . GLY A 1 43 ? 107.047 263.947 -5.949 1.00 34.83 43 GLY A CA 1
ATOM 479 C C . GLY A 1 43 ? 106.009 264.355 -6.982 1.00 39.11 43 GLY A C 1
ATOM 480 O O . GLY A 1 43 ? 106.347 264.639 -8.131 1.00 37.56 43 GLY A O 1
ATOM 484 N N . GLY A 1 44 ? 104.740 264.352 -6.576 1.00 46.50 44 GLY A N 1
ATOM 485 C CA . GLY A 1 44 ? 103.648 264.761 -7.446 1.00 42.68 44 GLY A CA 1
ATOM 486 C C . GLY A 1 44 ? 103.213 263.827 -8.565 1.00 44.38 44 GLY A C 1
ATOM 487 O O . GLY A 1 44 ? 102.142 264.022 -9.150 1.00 44.27 44 GLY A O 1
ATOM 491 N N . TYR A 1 45 ? 104.022 262.819 -8.872 1.00 37.94 45 TYR A N 1
ATOM 492 C CA . TYR A 1 45 ? 103.679 261.875 -9.936 1.00 33.81 45 TYR A CA 1
ATOM 493 C C . TYR A 1 45 ? 102.631 260.838 -9.503 1.00 32.12 45 TYR A C 1
ATOM 494 O O . TYR A 1 45 ? 102.578 260.465 -8.336 1.00 30.29 45 TYR A O 1
ATOM 512 N N . LYS A 1 46 ? 101.786 260.403 -10.443 1.00 32.82 46 LYS A N 1
ATOM 513 C CA . LYS A 1 46 ? 100.722 259.433 -10.145 1.00 24.23 46 LYS A CA 1
ATOM 514 C C . LYS A 1 46 ? 101.029 258.035 -10.659 1.00 25.67 46 LYS A C 1
ATOM 515 O O . LYS A 1 46 ? 100.544 257.037 -10.112 1.00 24.75 46 LYS A O 1
ATOM 534 N N . VAL A 1 47 ? 101.810 257.972 -11.731 1.00 21.49 47 VAL A N 1
ATOM 535 C CA . VAL A 1 47 ? 102.184 256.715 -12.361 1.00 21.53 47 VAL A CA 1
ATOM 536 C C . VAL A 1 47 ? 103.677 256.727 -12.695 1.00 26.68 47 VAL A C 1
ATOM 537 O O . VAL A 1 47 ? 104.233 257.764 -13.047 1.00 27.16 47 VAL A O 1
ATOM 550 N N . ILE A 1 48 ? 104.319 255.569 -12.569 1.00 24.61 48 ILE A N 1
ATOM 551 C CA . ILE A 1 48 ? 105.721 255.425 -12.904 1.00 25.76 48 ILE A CA 1
ATOM 552 C C . ILE A 1 48 ? 105.852 254.359 -13.992 1.00 26.24 48 ILE A C 1
ATOM 553 O O . ILE A 1 48 ? 105.134 253.357 -13.992 1.00 24.66 48 ILE A O 1
ATOM 569 N N . TYR A 1 49 ? 106.751 254.594 -14.940 1.00 26.86 49 TYR A N 1
ATOM 570 C CA . TYR A 1 49 ? 106.975 253.661 -16.036 1.00 23.92 49 TYR A CA 1
ATOM 571 C C . TYR A 1 49 ? 108.397 253.096 -15.999 1.00 29.11 49 TYR A C 1
ATOM 572 O O . TYR A 1 49 ? 109.366 253.841 -15.822 1.00 31.13 49 TYR A O 1
ATOM 590 N N . ASP A 1 50 ? 108.507 251.777 -16.138 1.00 24.94 50 ASP A N 1
ATOM 591 C CA . ASP A 1 50 ? 109.795 251.085 -16.133 1.00 28.04 50 ASP A CA 1
ATOM 592 C C . ASP A 1 50 ? 110.137 250.880 -17.595 1.00 29.42 50 ASP A C 1
ATOM 593 O O . ASP A 1 50 ? 109.545 250.019 -18.257 1.00 27.23 50 ASP A O 1
ATOM 602 N N . LYS A 1 51 ? 111.083 251.670 -18.105 1.00 29.59 51 LYS A N 1
ATOM 603 C CA . LYS A 1 51 ? 111.459 251.583 -19.518 1.00 28.66 51 LYS A CA 1
ATOM 604 C C . LYS A 1 51 ? 112.054 250.239 -19.950 1.00 28.44 51 LYS A C 1
ATOM 605 O O . LYS A 1 51 ? 111.969 249.866 -21.123 1.00 29.21 51 LYS A O 1
ATOM 624 N N . GLU A 1 52 ? 112.651 249.507 -19.015 1.00 30.84 52 GLU A N 1
ATOM 625 C CA . GLU A 1 52 ? 113.252 248.218 -19.357 1.00 32.21 52 GLU A CA 1
ATOM 626 C C . GLU A 1 52 ? 112.220 247.098 -19.478 1.00 32.91 52 GLU A C 1
ATOM 627 O O . GLU A 1 52 ? 112.258 246.307 -20.422 1.00 34.24 52 GLU A O 1
ATOM 634 N N . THR A 1 53 ? 111.297 247.021 -18.523 1.00 30.17 53 THR A N 1
ATOM 635 C CA . THR A 1 53 ? 110.267 245.984 -18.588 1.00 31.77 53 THR A CA 1
ATOM 636 C C . THR A 1 53 ? 109.054 246.465 -19.382 1.00 30.52 53 THR A C 1
ATOM 637 O O . THR A 1 53 ? 108.219 245.657 -19.806 1.00 29.38 53 THR A O 1
ATOM 648 N N . GLN A 1 54 ? 108.974 247.781 -19.576 1.00 23.15 54 GLN A N 1
ATOM 649 C CA . GLN A 1 54 ? 107.875 248.423 -20.294 1.00 26.32 54 GLN A CA 1
ATOM 650 C C . GLN A 1 54 ? 106.519 248.190 -19.614 1.00 26.47 54 GLN A C 1
ATOM 651 O O . GLN A 1 54 ? 105.509 247.930 -20.273 1.00 28.32 54 GLN A O 1
ATOM 665 N N . ARG A 1 55 ? 106.524 248.300 -18.286 1.00 24.46 55 ARG A N 1
ATOM 666 C CA . ARG A 1 55 ? 105.330 248.149 -17.464 1.00 22.34 55 ARG A CA 1
ATOM 667 C C . ARG A 1 55 ? 105.172 249.449 -16.699 1.00 25.11 55 ARG A C 1
ATOM 668 O O . ARG A 1 55 ? 106.161 250.107 -16.368 1.00 23.15 55 ARG A O 1
ATOM 689 N N . ALA A 1 56 ? 103.931 249.829 -16.428 1.00 22.91 56 ALA A N 1
ATOM 690 C CA . ALA A 1 56 ? 103.663 251.049 -15.683 1.00 19.17 56 ALA A CA 1
ATOM 691 C C . ALA A 1 56 ? 102.869 250.684 -14.440 1.00 23.06 56 ALA A C 1
ATOM 692 O O . ALA A 1 56 ? 102.127 249.696 -14.442 1.00 22.56 56 ALA A O 1
ATOM 699 N N . TYR A 1 57 ? 103.029 251.484 -13.390 1.00 24.34 57 TYR A N 1
ATOM 700 C CA . TYR A 1 57 ? 102.362 251.246 -12.117 1.00 23.54 57 TYR A CA 1
ATOM 701 C C . TYR A 1 57 ? 101.920 252.537 -11.459 1.00 24.15 57 TYR A C 1
ATOM 702 O O . TYR A 1 57 ? 102.618 253.545 -11.527 1.00 24.58 57 TYR A O 1
ATOM 720 N N . SER A 1 58 ? 100.748 252.511 -10.833 1.00 19.60 58 SER A N 1
ATOM 721 C CA . SER A 1 58 ? 100.265 253.663 -10.097 1.00 20.28 58 SER A CA 1
ATOM 722 C C . SER A 1 58 ? 101.169 253.824 -8.888 1.00 24.12 58 SER A C 1
ATOM 723 O O . SER A 1 58 ? 101.603 252.830 -8.299 1.00 22.46 58 SER A O 1
ATOM 731 N N . LEU A 1 59 ? 101.439 255.071 -8.517 1.00 23.63 59 LEU A N 1
ATOM 732 C CA . LEU A 1 59 ? 102.293 255.382 -7.372 1.00 24.70 59 LEU A CA 1
ATOM 733 C C . LEU A 1 59 ? 101.448 255.736 -6.170 1.00 24.35 59 LEU A C 1
ATOM 734 O O . LEU A 1 59 ? 100.397 256.356 -6.310 1.00 26.23 59 LEU A O 1
ATOM 750 N N . PRO A 1 60 ? 101.906 255.353 -4.976 1.00 24.88 60 PRO A N 1
ATOM 751 C CA . PRO A 1 60 ? 101.130 255.704 -3.791 1.00 24.01 60 PRO A CA 1
ATOM 752 C C . PRO A 1 60 ? 101.072 257.213 -3.651 1.00 28.92 60 PRO A C 1
ATOM 753 O O . PRO A 1 60 ? 102.046 257.895 -3.946 1.00 31.93 60 PRO A O 1
ATOM 764 N N . VAL A 1 61 ? 99.923 257.725 -3.236 1.00 38.42 61 VAL A N 1
ATOM 765 C CA . VAL A 1 61 ? 99.730 259.157 -3.050 1.00 43.37 61 VAL A CA 1
ATOM 766 C C . VAL A 1 61 ? 100.461 259.590 -1.773 1.00 47.53 61 VAL A C 1
ATOM 767 O O . VAL A 1 61 ? 100.445 258.874 -0.773 1.00 52.21 61 VAL A O 1
ATOM 780 N N . GLY A 1 62 ? 101.127 260.739 -1.808 1.00 44.38 62 GLY A N 1
ATOM 781 C CA . GLY A 1 62 ? 101.828 261.213 -0.626 1.00 50.48 62 GLY A CA 1
ATOM 782 C C . GLY A 1 62 ? 103.345 261.323 -0.708 1.00 49.66 62 GLY A C 1
ATOM 783 O O . GLY A 1 62 ? 103.972 261.766 0.254 1.00 49.96 62 GLY A O 1
ATOM 787 N N . ILE A 1 63 ? 103.937 260.915 -1.832 1.00 48.82 63 ILE A N 1
ATOM 788 C CA . ILE A 1 63 ? 105.390 261.006 -2.004 1.00 49.69 63 ILE A CA 1
ATOM 789 C C . ILE A 1 63 ? 105.758 262.485 -2.002 1.00 49.62 63 ILE A C 1
ATOM 790 O O . ILE A 1 63 ? 105.315 263.242 -2.869 1.00 49.64 63 ILE A O 1
ATOM 806 N N . ALA A 1 64 ? 106.558 262.903 -1.029 1.00 40.83 64 ALA A N 1
ATOM 807 C CA . ALA A 1 64 ? 106.937 264.309 -0.930 1.00 40.90 64 ALA A CA 1
ATOM 808 C C . ALA A 1 64 ? 107.895 264.744 -2.022 1.00 38.18 64 ALA A C 1
ATOM 809 O O . ALA A 1 64 ? 108.623 263.931 -2.594 1.00 38.00 64 ALA A O 1
ATOM 816 N N . SER A 1 65 ? 107.865 266.033 -2.334 1.00 49.98 65 SER A N 1
ATOM 817 C CA . SER A 1 65 ? 108.778 266.576 -3.321 1.00 51.40 65 SER A CA 1
ATOM 818 C C . SER A 1 65 ? 110.147 266.471 -2.663 1.00 49.77 65 SER A C 1
ATOM 819 O O . SER A 1 65 ? 110.275 266.676 -1.456 1.00 50.41 65 SER A O 1
ATOM 827 N N . GLY A 1 66 ? 111.161 266.118 -3.442 1.00 43.80 66 GLY A N 1
ATOM 828 C CA . GLY A 1 66 ? 112.491 265.955 -2.896 1.00 42.04 66 GLY A CA 1
ATOM 829 C C . GLY A 1 66 ? 112.791 264.477 -2.771 1.00 41.45 66 GLY A C 1
ATOM 830 O O . GLY A 1 66 ? 113.954 264.069 -2.710 1.00 39.79 66 GLY A O 1
ATOM 834 N N . THR A 1 67 ? 111.740 263.663 -2.724 1.00 42.38 67 THR A N 1
ATOM 835 C CA . THR A 1 67 ? 111.929 262.222 -2.635 1.00 38.91 67 THR A CA 1
ATOM 836 C C . THR A 1 67 ? 112.391 261.743 -3.998 1.00 35.99 67 THR A C 1
ATOM 837 O O . THR A 1 67 ? 111.712 261.959 -5.006 1.00 39.97 67 THR A O 1
ATOM 848 N N . THR A 1 68 ? 113.542 261.088 -4.027 1.00 31.55 68 THR A N 1
ATOM 849 C CA . THR A 1 68 ? 114.106 260.613 -5.277 1.00 33.45 68 THR A CA 1
ATOM 850 C C . THR A 1 68 ? 114.172 259.094 -5.340 1.00 31.86 68 THR A C 1
ATOM 851 O O . THR A 1 68 ? 114.292 258.419 -4.315 1.00 29.33 68 THR A O 1
ATOM 862 N N . ALA A 1 69 ? 114.108 258.571 -6.560 1.00 34.84 69 ALA A N 1
ATOM 863 C CA . ALA A 1 69 ? 114.153 257.132 -6.809 1.00 34.90 69 ALA A CA 1
ATOM 864 C C . ALA A 1 69 ? 115.537 256.538 -6.560 1.00 37.98 69 ALA A C 1
ATOM 865 O O . ALA A 1 69 ? 116.555 257.182 -6.826 1.00 36.31 69 ALA A O 1
ATOM 872 N N . VAL A 1 70 ? 115.568 255.304 -6.063 1.00 35.48 70 VAL A N 1
ATOM 873 C CA . VAL A 1 70 ? 116.830 254.613 -5.803 1.00 35.81 70 VAL A CA 1
ATOM 874 C C . VAL A 1 70 ? 116.950 253.360 -6.674 1.00 36.54 70 VAL A C 1
ATOM 875 O O . VAL A 1 70 ? 117.956 253.161 -7.356 1.00 38.08 70 VAL A O 1
ATOM 888 N N . SER A 1 71 ? 115.918 252.522 -6.659 1.00 33.53 71 SER A N 1
ATOM 889 C CA . SER A 1 71 ? 115.925 251.294 -7.447 1.00 32.74 71 SER A CA 1
ATOM 890 C C . SER A 1 71 ? 114.507 250.769 -7.678 1.00 34.12 71 SER A C 1
ATOM 891 O O . SER A 1 71 ? 113.605 250.977 -6.858 1.00 33.58 71 SER A O 1
ATOM 899 N N . LEU A 1 72 ? 114.324 250.079 -8.796 1.00 31.42 72 LEU A N 1
ATOM 900 C CA . LEU A 1 72 ? 113.029 249.499 -9.148 1.00 28.55 72 LEU A CA 1
ATOM 901 C C . LEU A 1 72 ? 113.295 248.082 -9.638 1.00 30.20 72 LEU A C 1
ATOM 902 O O . LEU A 1 72 ? 113.862 247.891 -10.708 1.00 31.84 72 LEU A O 1
ATOM 918 N N . SER A 1 73 ? 112.894 247.087 -8.854 1.00 25.17 73 SER A N 1
ATOM 919 C CA . SER A 1 73 ? 113.142 245.699 -9.226 1.00 28.84 73 SER A CA 1
ATOM 920 C C . SER A 1 73 ? 112.197 245.179 -10.309 1.00 32.71 73 SER A C 1
ATOM 921 O O . SER A 1 73 ? 111.230 245.847 -10.673 1.00 30.78 73 SER A O 1
ATOM 929 N N . THR A 1 74 ? 112.482 243.983 -10.820 1.00 32.08 74 THR A N 1
ATOM 930 C CA . THR A 1 74 ? 111.636 243.378 -11.839 1.00 34.25 74 THR A CA 1
ATOM 931 C C . THR A 1 74 ? 110.335 242.850 -11.216 1.00 33.24 74 THR A C 1
ATOM 932 O O . THR A 1 74 ? 109.434 242.399 -11.925 1.00 31.40 74 THR A O 1
ATOM 943 N N . ALA A 1 75 ? 110.257 242.896 -9.887 1.00 28.07 75 ALA A N 1
ATOM 944 C CA . ALA A 1 75 ? 109.057 242.494 -9.159 1.00 27.40 75 ALA A CA 1
ATOM 945 C C . ALA A 1 75 ? 108.331 243.781 -8.794 1.00 27.53 75 ALA A C 1
ATOM 946 O O . ALA A 1 75 ? 107.409 243.792 -7.978 1.00 25.26 75 ALA A O 1
ATOM 953 N N . ALA A 1 76 ? 108.783 244.868 -9.414 1.00 25.92 76 ALA A N 1
ATOM 954 C CA . ALA A 1 76 ? 108.212 246.196 -9.234 1.00 27.49 76 ALA A CA 1
ATOM 955 C C . ALA A 1 76 ? 108.309 246.742 -7.821 1.00 29.49 76 ALA A C 1
ATOM 956 O O . ALA A 1 76 ? 107.436 247.492 -7.385 1.00 26.19 76 ALA A O 1
ATOM 963 N N . VAL A 1 77 ? 109.358 246.366 -7.093 1.00 27.62 77 VAL A N 1
ATOM 964 C CA . VAL A 1 77 ? 109.536 246.923 -5.761 1.00 23.94 77 VAL A CA 1
ATOM 965 C C . VAL A 1 77 ? 110.325 248.204 -5.973 1.00 28.61 77 VAL A C 1
ATOM 966 O O . VAL A 1 77 ? 111.412 248.180 -6.547 1.00 26.26 77 VAL A O 1
ATOM 979 N N . LEU A 1 78 ? 109.768 249.324 -5.530 1.00 28.25 78 LEU A N 1
ATOM 980 C CA . LEU A 1 78 ? 110.426 250.604 -5.709 1.00 26.48 78 LEU A CA 1
ATOM 981 C C . LEU A 1 78 ? 111.036 251.125 -4.420 1.00 31.65 78 LEU A C 1
ATOM 982 O O . LEU A 1 78 ? 110.335 251.315 -3.413 1.00 27.40 78 LEU A O 1
ATOM 998 N N . VAL A 1 79 ? 112.348 251.341 -4.447 1.00 25.47 79 VAL A N 1
ATOM 999 C CA . VAL A 1 79 ? 113.015 251.919 -3.295 1.00 28.46 79 VAL A CA 1
ATOM 1000 C C . VAL A 1 79 ? 113.300 253.381 -3.619 1.00 29.02 79 VAL A C 1
ATOM 1001 O O . VAL A 1 79 ? 113.794 253.701 -4.701 1.00 33.53 79 VAL A O 1
ATOM 1014 N N . HIS A 1 80 ? 112.937 254.275 -2.711 1.00 33.07 80 HIS A N 1
ATOM 1015 C CA . HIS A 1 80 ? 113.233 255.686 -2.912 1.00 34.08 80 HIS A CA 1
ATOM 1016 C C . HIS A 1 80 ? 113.954 256.225 -1.678 1.00 36.16 80 HIS A C 1
ATOM 1017 O O . HIS A 1 80 ? 114.177 255.490 -0.718 1.00 33.55 80 HIS A O 1
ATOM 1032 N N . SER A 1 81 ? 114.308 257.503 -1.695 1.00 34.57 81 SER A N 1
ATOM 1033 C CA . SER A 1 81 ? 115.053 258.100 -0.587 1.00 36.13 81 SER A CA 1
ATOM 1034 C C . SER A 1 81 ? 114.306 258.134 0.750 1.00 38.32 81 SER A C 1
ATOM 1035 O O . SER A 1 81 ? 114.936 258.147 1.811 1.00 35.67 81 SER A O 1
ATOM 1043 N N . ALA A 1 82 ? 112.973 258.139 0.704 1.00 37.83 82 ALA A N 1
ATOM 1044 C CA . ALA A 1 82 ? 112.176 258.204 1.932 1.00 39.89 82 ALA A CA 1
ATOM 1045 C C . ALA A 1 82 ? 111.635 256.862 2.426 1.00 40.27 82 ALA A C 1
ATOM 1046 O O . ALA A 1 82 ? 111.069 256.782 3.518 1.00 42.70 82 ALA A O 1
ATOM 1053 N N . GLY A 1 83 ? 111.804 255.813 1.634 1.00 36.19 83 GLY A N 1
ATOM 1054 C CA . GLY A 1 83 ? 111.309 254.511 2.028 1.00 36.47 83 GLY A CA 1
ATOM 1055 C C . GLY A 1 83 ? 111.241 253.507 0.896 1.00 35.56 83 GLY A C 1
ATOM 1056 O O . GLY A 1 83 ? 112.091 253.495 0.008 1.00 33.63 83 GLY A O 1
ATOM 1060 N N . SER A 1 84 ? 110.205 252.673 0.919 1.00 39.44 84 SER A N 1
ATOM 1061 C CA . SER A 1 84 ? 110.033 251.631 -0.083 1.00 34.15 84 SER A CA 1
ATOM 1062 C C . SER A 1 84 ? 108.554 251.283 -0.284 1.00 35.13 84 SER A C 1
ATOM 1063 O O . SER A 1 84 ? 107.734 251.508 0.604 1.00 34.92 84 SER A O 1
ATOM 1071 N N . VAL A 1 85 ? 108.222 250.740 -1.454 1.00 29.84 85 VAL A N 1
ATOM 1072 C CA . VAL A 1 85 ? 106.844 250.351 -1.761 1.00 29.92 85 VAL A CA 1
ATOM 1073 C C . VAL A 1 85 ? 106.766 249.266 -2.837 1.00 30.41 85 VAL A C 1
ATOM 1074 O O . VAL A 1 85 ? 107.456 249.338 -3.863 1.00 30.62 85 VAL A O 1
ATOM 1087 N N . ASP A 1 86 ? 105.950 248.241 -2.587 1.00 29.96 86 ASP A N 1
ATOM 1088 C CA . ASP A 1 86 ? 105.753 247.187 -3.578 1.00 31.29 86 ASP A CA 1
ATOM 1089 C C . ASP A 1 86 ? 104.660 247.670 -4.530 1.00 32.37 86 ASP A C 1
ATOM 1090 O O . ASP A 1 86 ? 103.474 247.608 -4.190 1.00 29.88 86 ASP A O 1
ATOM 1099 N N . LEU A 1 87 ? 105.049 248.143 -5.711 1.00 25.40 87 LEU A N 1
ATOM 1100 C CA . LEU A 1 87 ? 104.082 248.628 -6.697 1.00 25.19 87 LEU A CA 1
ATOM 1101 C C . LEU A 1 87 ? 103.208 247.509 -7.247 1.00 24.94 87 LEU A C 1
ATOM 1102 O O . LEU A 1 87 ? 102.111 247.761 -7.738 1.00 20.45 87 LEU A O 1
ATOM 1118 N N . GLY A 1 88 ? 103.707 246.280 -7.182 1.00 27.34 88 GLY A N 1
ATOM 1119 C CA . GLY A 1 88 ? 102.949 245.129 -7.637 1.00 26.72 88 GLY A CA 1
ATOM 1120 C C . GLY A 1 88 ? 101.762 244.911 -6.716 1.00 25.72 88 GLY A C 1
ATOM 1121 O O . GLY A 1 88 ? 100.638 244.703 -7.174 1.00 20.94 88 GLY A O 1
ATOM 1125 N N . SER A 1 89 ? 102.014 244.956 -5.411 1.00 24.58 89 SER A N 1
ATOM 1126 C CA . SER A 1 89 ? 100.957 244.792 -4.419 1.00 27.94 89 SER A CA 1
ATOM 1127 C C . SER A 1 89 ? 99.930 245.902 -4.533 1.00 24.57 89 SER A C 1
ATOM 1128 O O . SER A 1 89 ? 98.721 245.660 -4.473 1.00 22.22 89 SER A O 1
ATOM 1136 N N . LEU A 1 90 ? 100.421 247.129 -4.673 1.00 22.73 90 LEU A N 1
ATOM 1137 C CA . LEU A 1 90 ? 99.540 248.278 -4.801 1.00 23.05 90 LEU A CA 1
ATOM 1138 C C . LEU A 1 90 ? 98.650 248.130 -6.034 1.00 20.38 90 LEU A C 1
ATOM 1139 O O . LEU A 1 90 ? 97.466 248.436 -5.985 1.00 18.17 90 LEU A O 1
ATOM 1155 N N . ALA A 1 91 ? 99.224 247.640 -7.128 1.00 18.96 91 ALA A N 1
ATOM 1156 C CA . ALA A 1 91 ? 98.470 247.454 -8.370 1.00 17.88 91 ALA A CA 1
ATOM 1157 C C . ALA A 1 91 ? 97.371 246.421 -8.147 1.00 17.11 91 ALA A C 1
ATOM 1158 O O . ALA A 1 91 ? 96.245 246.579 -8.636 1.00 16.72 91 ALA A O 1
ATOM 1165 N N . VAL A 1 92 ? 97.694 245.369 -7.399 1.00 13.18 92 VAL A N 1
ATOM 1166 C CA . VAL A 1 92 ? 96.707 244.331 -7.091 1.00 15.05 92 VAL A CA 1
ATOM 1167 C C . VAL A 1 92 ? 95.512 244.934 -6.344 1.00 15.63 92 VAL A C 1
ATOM 1168 O O . VAL A 1 92 ? 94.349 244.681 -6.693 1.00 16.97 92 VAL A O 1
ATOM 1181 N N . SER A 1 93 ? 95.797 245.752 -5.337 1.00 13.44 93 SER A N 1
ATOM 1182 C CA . SER A 1 93 ? 94.739 246.376 -4.547 1.00 14.78 93 SER A CA 1
ATOM 1183 C C . SER A 1 93 ? 93.863 247.275 -5.417 1.00 16.49 93 SER A C 1
ATOM 1184 O O . SER A 1 93 ? 92.698 247.526 -5.102 1.00 14.90 93 SER A O 1
ATOM 1192 N N . ARG A 1 94 ? 94.428 247.734 -6.529 1.00 18.01 94 ARG A N 1
ATOM 1193 C CA . ARG A 1 94 ? 93.727 248.631 -7.442 1.00 16.82 94 ARG A CA 1
ATOM 1194 C C . ARG A 1 94 ? 93.156 247.919 -8.664 1.00 14.57 94 ARG A C 1
ATOM 1195 O O . ARG A 1 94 ? 92.625 248.570 -9.555 1.00 16.24 94 ARG A O 1
ATOM 1216 N N . GLU A 1 95 ? 93.275 246.595 -8.709 1.00 15.61 95 GLU A N 1
ATOM 1217 C CA . GLU A 1 95 ? 92.799 245.811 -9.851 1.00 17.14 95 GLU A CA 1
ATOM 1218 C C . GLU A 1 95 ? 93.397 246.312 -11.168 1.00 19.78 95 GLU A C 1
ATOM 1219 O O . GLU A 1 95 ? 92.707 246.407 -12.184 1.00 17.82 95 GLU A O 1
ATOM 1231 N N . GLU A 1 96 ? 94.677 246.671 -11.131 1.00 20.10 96 GLU A N 1
ATOM 1232 C CA . GLU A 1 96 ? 95.386 247.124 -12.331 1.00 20.47 96 GLU A CA 1
ATOM 1233 C C . GLU A 1 96 ? 96.294 245.957 -12.655 1.00 21.85 96 GLU A C 1
ATOM 1234 O O . GLU A 1 96 ? 97.358 245.790 -12.061 1.00 20.06 96 GLU A O 1
ATOM 1246 N N . TYR A 1 97 ? 95.832 245.124 -13.581 1.00 17.65 97 TYR A N 1
ATOM 1247 C CA . TYR A 1 97 ? 96.517 243.890 -13.919 1.00 19.68 97 TYR A CA 1
ATOM 1248 C C . TYR A 1 97 ? 97.009 243.741 -15.335 1.00 22.18 97 TYR A C 1
ATOM 1249 O O . TYR A 1 97 ? 96.470 244.338 -16.257 1.00 21.79 97 TYR A O 1
ATOM 1267 N N . VAL A 1 98 ? 98.021 242.894 -15.491 1.00 17.16 98 VAL A N 1
ATOM 1268 C CA . VAL A 1 98 ? 98.519 242.548 -16.803 1.00 16.80 98 VAL A CA 1
ATOM 1269 C C . VAL A 1 98 ? 98.181 241.074 -16.999 1.00 15.33 98 VAL A C 1
ATOM 1270 O O . VAL A 1 98 ? 98.523 240.232 -16.164 1.00 17.92 98 VAL A O 1
ATOM 1283 N N . THR A 1 99 ? 97.457 240.764 -18.069 1.00 18.75 99 THR A N 1
ATOM 1284 C CA . THR A 1 99 ? 97.118 239.384 -18.377 1.00 18.32 99 THR A CA 1
ATOM 1285 C C . THR A 1 99 ? 98.210 238.869 -19.311 1.00 20.22 99 THR A C 1
ATOM 1286 O O . THR A 1 99 ? 98.287 239.262 -20.476 1.00 20.94 99 THR A O 1
ATOM 1297 N N . LEU A 1 100 ? 99.070 238.011 -18.784 1.00 20.16 100 LEU A N 1
ATOM 1298 C CA . LEU A 1 100 ? 100.182 237.475 -19.562 1.00 21.52 100 LEU A CA 1
ATOM 1299 C C . LEU A 1 100 ? 99.716 236.710 -20.788 1.00 23.47 100 LEU A C 1
ATOM 1300 O O . LEU A 1 100 ? 98.588 236.224 -20.835 1.00 20.80 100 LEU A O 1
ATOM 1316 N N . PRO A 1 101 ? 100.581 236.632 -21.807 1.00 22.68 101 PRO A N 1
ATOM 1317 C CA . PRO A 1 101 ? 100.254 235.851 -22.995 1.00 17.99 101 PRO A CA 1
ATOM 1318 C C . PRO A 1 101 ? 100.150 234.396 -22.590 1.00 20.06 101 PRO A C 1
ATOM 1319 O O . PRO A 1 101 ? 100.691 234.019 -21.557 1.00 21.83 101 PRO A O 1
ATOM 1330 N N . GLY A 1 102 ? 99.470 233.580 -23.376 1.00 20.43 102 GLY A N 1
ATOM 1331 C CA . GLY A 1 102 ? 99.381 232.169 -23.055 1.00 19.99 102 GLY A CA 1
ATOM 1332 C C . GLY A 1 102 ? 98.463 231.760 -21.924 1.00 27.38 102 GLY A C 1
ATOM 1333 O O . GLY A 1 102 ? 97.481 232.438 -21.612 1.00 25.55 102 GLY A O 1
ATOM 1337 N N . SER A 1 103 ? 98.792 230.641 -21.291 1.00 23.54 103 SER A N 1
ATOM 1338 C CA . SER A 1 103 ? 97.939 230.103 -20.246 1.00 23.65 103 SER A CA 1
ATOM 1339 C C . SER A 1 103 ? 98.692 229.103 -19.393 1.00 28.37 103 SER A C 1
ATOM 1340 O O . SER A 1 103 ? 99.897 228.911 -19.570 1.00 23.41 103 SER A O 1
ATOM 1348 N N . PHE A 1 104 ? 97.976 228.444 -18.482 1.00 27.50 104 PHE A N 1
ATOM 1349 C CA . PHE A 1 104 ? 98.599 227.429 -17.635 1.00 30.85 104 PHE A CA 1
ATOM 1350 C C . PHE A 1 104 ? 99.052 226.270 -18.513 1.00 31.62 104 PHE A C 1
ATOM 1351 O O . PHE A 1 104 ? 100.077 225.637 -18.251 1.00 34.27 104 PHE A O 1
ATOM 1368 N N . ASP A 1 105 ? 98.282 226.007 -19.564 1.00 33.50 105 ASP A N 1
ATOM 1369 C CA . ASP A 1 105 ? 98.600 224.924 -20.483 1.00 38.13 105 ASP A CA 1
ATOM 1370 C C . ASP A 1 105 ? 99.873 225.199 -21.292 1.00 36.78 105 ASP A C 1
ATOM 1371 O O . ASP A 1 105 ? 100.660 224.288 -21.564 1.00 38.87 105 ASP A O 1
ATOM 1380 N N . SER A 1 106 ? 100.075 226.454 -21.671 1.00 26.63 106 SER A N 1
ATOM 1381 C CA . SER A 1 106 ? 101.245 226.821 -22.451 1.00 30.07 106 SER A CA 1
ATOM 1382 C C . SER A 1 106 ? 102.447 227.010 -21.533 1.00 33.52 106 SER A C 1
ATOM 1383 O O . SER A 1 106 ? 103.600 226.863 -21.948 1.00 29.42 106 SER A O 1
ATOM 1391 N N . GLY A 1 107 ? 102.176 227.317 -20.271 1.00 27.14 107 GLY A N 1
ATOM 1392 C CA . GLY A 1 107 ? 103.245 227.560 -19.326 1.00 25.84 107 GLY A CA 1
ATOM 1393 C C . GLY A 1 107 ? 103.594 229.029 -19.447 1.00 24.84 107 GLY A C 1
ATOM 1394 O O . GLY A 1 107 ? 103.233 229.669 -20.434 1.00 26.23 107 GLY A O 1
ATOM 1398 N N . SER A 1 108 ? 104.309 229.564 -18.465 1.00 27.16 108 SER A N 1
ATOM 1399 C CA . SER A 1 108 ? 104.654 230.979 -18.466 1.00 27.78 108 SER A CA 1
ATOM 1400 C C . SER A 1 108 ? 105.589 231.263 -17.302 1.00 25.45 108 SER A C 1
ATOM 1401 O O . SER A 1 108 ? 105.901 230.373 -16.515 1.00 27.19 108 SER A O 1
ATOM 1409 N N . THR A 1 109 ? 106.043 232.504 -17.198 1.00 22.39 109 THR A N 1
ATOM 1410 C CA . THR A 1 109 ? 106.861 232.890 -16.068 1.00 22.96 109 THR A CA 1
ATOM 1411 C C . THR A 1 109 ? 106.312 234.187 -15.519 1.00 19.56 109 THR A C 1
ATOM 1412 O O . THR A 1 109 ? 106.172 235.164 -16.250 1.00 22.42 109 THR A O 1
ATOM 1423 N N . LEU A 1 110 ? 106.004 234.200 -14.227 1.00 27.87 110 LEU A N 1
ATOM 1424 C CA . LEU A 1 110 ? 105.471 235.394 -13.577 1.00 24.61 110 LEU A CA 1
ATOM 1425 C C . LEU A 1 110 ? 106.542 236.111 -12.762 1.00 29.08 110 LEU A C 1
ATOM 1426 O O . LEU A 1 110 ? 107.299 235.482 -12.009 1.00 27.88 110 LEU A O 1
ATOM 1442 N N . ASN A 1 111 ? 106.586 237.432 -12.897 1.00 23.84 111 ASN A N 1
ATOM 1443 C CA . ASN A 1 111 ? 107.561 238.244 -12.192 1.00 23.33 111 ASN A CA 1
ATOM 1444 C C . ASN A 1 111 ? 106.959 239.304 -11.289 1.00 27.59 111 ASN A C 1
ATOM 1445 O O . ASN A 1 111 ? 107.649 239.832 -10.411 1.00 21.64 111 ASN A O 1
ATOM 1456 N N . VAL A 1 112 ? 105.680 239.623 -11.496 1.00 21.78 112 VAL A N 1
ATOM 1457 C CA . VAL A 1 112 ? 105.028 240.666 -10.710 1.00 20.45 112 VAL A CA 1
ATOM 1458 C C . VAL A 1 112 ? 103.700 240.182 -10.154 1.00 19.61 112 VAL A C 1
ATOM 1459 O O . VAL A 1 112 ? 103.028 239.359 -10.766 1.00 20.22 112 VAL A O 1
ATOM 1472 N N . LYS A 1 113 ? 103.343 240.712 -8.988 1.00 20.01 113 LYS A N 1
ATOM 1473 C CA . LYS A 1 113 ? 102.115 240.355 -8.297 1.00 22.15 113 LYS A CA 1
ATOM 1474 C C . LYS A 1 113 ? 100.863 240.721 -9.079 1.00 20.66 113 LYS A C 1
ATOM 1475 O O . LYS A 1 113 ? 99.812 240.110 -8.865 1.00 19.20 113 LYS A O 1
ATOM 1494 N N . ASN A 1 114 ? 100.971 241.700 -9.977 1.00 18.22 114 ASN A N 1
ATOM 1495 C CA . ASN A 1 114 ? 99.813 242.113 -10.777 1.00 16.71 114 ASN A CA 1
ATOM 1496 C C . ASN A 1 114 ? 99.700 241.405 -12.130 1.00 18.03 114 ASN A C 1
ATOM 1497 O O . ASN A 1 114 ? 98.927 241.821 -12.987 1.00 21.30 114 ASN A O 1
ATOM 1508 N N . GLU A 1 115 ? 100.458 240.326 -12.307 1.00 15.30 115 GLU A N 1
ATOM 1509 C CA . GLU A 1 115 ? 100.372 239.531 -13.525 1.00 17.06 115 GLU A CA 1
ATOM 1510 C C . GLU A 1 115 ? 99.371 238.393 -13.331 1.00 17.41 115 GLU A C 1
ATOM 1511 O O . GLU A 1 115 ? 99.359 237.731 -12.291 1.00 15.90 115 GLU A O 1
ATOM 1523 N N . LEU A 1 116 ? 98.541 238.173 -14.344 1.00 15.72 116 LEU A N 1
ATOM 1524 C CA . LEU A 1 116 ? 97.543 237.123 -14.296 1.00 17.32 116 LEU A CA 1
ATOM 1525 C C . LEU A 1 116 ? 97.822 236.079 -15.367 1.00 17.08 116 LEU A C 1
ATOM 1526 O O . LEU A 1 116 ? 98.216 236.413 -16.485 1.00 18.96 116 LEU A O 1
ATOM 1542 N N . LEU A 1 117 ? 97.630 234.817 -15.017 1.00 18.65 117 LEU A N 1
ATOM 1543 C CA . LEU A 1 117 ? 97.790 233.736 -15.975 1.00 21.74 117 LEU A CA 1
ATOM 1544 C C . LEU A 1 117 ? 96.399 233.132 -16.157 1.00 20.03 117 LEU A C 1
ATOM 1545 O O . LEU A 1 117 ? 95.682 232.881 -15.186 1.00 18.14 117 LEU A O 1
ATOM 1561 N N . THR A 1 118 ? 96.022 232.903 -17.406 1.00 19.26 118 THR A N 1
ATOM 1562 C CA . THR A 1 118 ? 94.707 232.382 -17.714 1.00 19.98 118 THR A CA 1
ATOM 1563 C C . THR A 1 118 ? 94.632 230.863 -17.675 1.00 25.20 118 THR A C 1
ATOM 1564 O O . THR A 1 118 ? 95.487 230.161 -18.216 1.00 21.09 118 THR A O 1
ATOM 1575 N N . TYR A 1 119 ? 93.611 230.361 -16.992 1.00 22.51 119 TYR A N 1
ATOM 1576 C CA . TYR A 1 119 ? 93.357 228.932 -16.913 1.00 25.22 119 TYR A CA 1
ATOM 1577 C C . TYR A 1 119 ? 91.993 228.733 -17.588 1.00 28.31 119 TYR A C 1
ATOM 1578 O O . TYR A 1 119 ? 91.292 229.702 -17.873 1.00 29.37 119 TYR A O 1
ATOM 1596 N N . THR A 1 120 ? 91.617 227.492 -17.856 1.00 30.63 120 THR A N 1
ATOM 1597 C CA . THR A 1 120 ? 90.353 227.219 -18.535 1.00 29.84 120 THR A CA 1
ATOM 1598 C C . THR A 1 120 ? 89.102 227.728 -17.801 1.00 33.49 120 THR A C 1
ATOM 1599 O O . THR A 1 120 ? 88.073 227.970 -18.430 1.00 29.40 120 THR A O 1
ATOM 1610 N N . ASP A 1 121 ? 89.199 227.915 -16.486 1.00 30.33 121 ASP A N 1
ATOM 1611 C CA . ASP A 1 121 ? 88.059 228.411 -15.702 1.00 33.81 121 ASP A CA 1
ATOM 1612 C C . ASP A 1 121 ? 88.171 229.877 -15.222 1.00 32.15 121 ASP A C 1
ATOM 1613 O O . ASP A 1 121 ? 87.361 230.323 -14.410 1.00 27.64 121 ASP A O 1
ATOM 1622 N N . GLY A 1 122 ? 89.169 230.616 -15.710 1.00 26.93 122 GLY A N 1
ATOM 1623 C CA . GLY A 1 122 ? 89.351 232.006 -15.318 1.00 21.47 122 GLY A CA 1
ATOM 1624 C C . GLY A 1 122 ? 90.809 232.374 -15.076 1.00 24.78 122 GLY A C 1
ATOM 1625 O O . GLY A 1 122 ? 91.701 231.565 -15.316 1.00 24.63 122 GLY A O 1
ATOM 1629 N N . LYS A 1 123 ? 91.051 233.588 -14.586 1.00 19.83 123 LYS A N 1
ATOM 1630 C CA . LYS A 1 123 ? 92.414 234.061 -14.329 1.00 18.26 123 LYS A CA 1
ATOM 1631 C C . LYS A 1 123 ? 92.851 233.914 -12.868 1.00 19.79 123 LYS A C 1
ATOM 1632 O O . LYS A 1 123 ? 92.014 233.862 -11.955 1.00 19.22 123 LYS A O 1
ATOM 1651 N N . TYR A 1 124 ? 94.166 233.850 -12.666 1.00 16.10 124 TYR A N 1
ATOM 1652 C CA . TYR A 1 124 ? 94.774 233.726 -11.346 1.00 16.89 124 TYR A CA 1
ATOM 1653 C C . TYR A 1 124 ? 96.029 234.568 -11.235 1.00 17.63 124 TYR A C 1
ATOM 1654 O O . TYR A 1 124 ? 96.752 234.748 -12.213 1.00 19.25 124 TYR A O 1
ATOM 1672 N N . ARG A 1 125 ? 96.296 235.074 -10.034 1.00 19.09 125 ARG A N 1
ATOM 1673 C CA . ARG A 1 125 ? 97.522 235.812 -9.765 1.00 14.08 125 ARG A CA 1
ATOM 1674 C C . ARG A 1 125 ? 98.276 234.940 -8.763 1.00 19.71 125 ARG A C 1
ATOM 1675 O O . ARG A 1 125 ? 97.656 234.168 -8.020 1.00 16.36 125 ARG A O 1
ATOM 1696 N N . TRP A 1 126 ? 99.603 235.041 -8.757 1.00 19.16 126 TRP A N 1
ATOM 1697 C CA . TRP A 1 126 ? 100.439 234.255 -7.852 1.00 20.33 126 TRP A CA 1
ATOM 1698 C C . TRP A 1 126 ? 100.732 235.036 -6.577 1.00 21.79 126 TRP A C 1
ATOM 1699 O O . TRP A 1 126 ? 101.307 236.122 -6.626 1.00 23.09 126 TRP A O 1
ATOM 1720 N N . ASP A 1 127 ? 100.375 234.472 -5.429 1.00 19.83 127 ASP A N 1
ATOM 1721 C CA . ASP A 1 127 ? 100.589 235.163 -4.157 1.00 26.30 127 ASP A CA 1
ATOM 1722 C C . ASP A 1 127 ? 101.817 234.639 -3.389 1.00 29.54 127 ASP A C 1
ATOM 1723 O O . ASP A 1 127 ? 102.065 235.017 -2.236 1.00 29.51 127 ASP A O 1
ATOM 1732 N N . GLY A 1 128 ? 102.592 233.780 -4.042 1.00 27.52 128 GLY A N 1
ATOM 1733 C CA . GLY A 1 128 ? 103.766 233.207 -3.415 1.00 29.55 128 GLY A CA 1
ATOM 1734 C C . GLY A 1 128 ? 105.056 233.872 -3.826 1.00 33.45 128 GLY A C 1
ATOM 1735 O O . GLY A 1 128 ? 105.068 235.019 -4.274 1.00 30.12 128 GLY A O 1
ATOM 1739 N N . ILE A 1 129 ? 106.153 233.137 -3.680 1.00 32.13 129 ILE A N 1
ATOM 1740 C CA . ILE A 1 129 ? 107.467 233.660 -4.023 1.00 34.29 129 ILE A CA 1
ATOM 1741 C C . ILE A 1 129 ? 107.599 233.911 -5.516 1.00 31.02 129 ILE A C 1
ATOM 1742 O O . ILE A 1 129 ? 107.202 233.075 -6.327 1.00 31.47 129 ILE A O 1
ATOM 1758 N N . LEU A 1 130 ? 108.148 235.076 -5.857 1.00 26.45 130 LEU A N 1
ATOM 1759 C CA . LEU A 1 130 ? 108.385 235.477 -7.239 1.00 29.90 130 LEU A CA 1
ATOM 1760 C C . LEU A 1 130 ? 109.897 235.498 -7.499 1.00 31.15 130 LEU A C 1
ATOM 1761 O O . LEU A 1 130 ? 110.669 235.838 -6.607 1.00 32.39 130 LEU A O 1
ATOM 1777 N N . PRO A 1 131 ? 110.328 235.171 -8.730 1.00 31.97 131 PRO A N 1
ATOM 1778 C CA . PRO A 1 131 ? 109.489 234.800 -9.873 1.00 29.23 131 PRO A CA 1
ATOM 1779 C C . PRO A 1 131 ? 108.912 233.392 -9.783 1.00 34.19 131 PRO A C 1
ATOM 1780 O O . PRO A 1 131 ? 109.452 232.547 -9.072 1.00 32.05 131 PRO A O 1
ATOM 1791 N N . LYS A 1 132 ? 107.804 233.165 -10.487 1.00 29.74 132 LYS A N 1
ATOM 1792 C CA . LYS A 1 132 ? 107.133 231.872 -10.492 1.00 28.17 132 LYS A CA 1
ATOM 1793 C C . LYS A 1 132 ? 107.114 231.278 -11.890 1.00 32.65 132 LYS A C 1
ATOM 1794 O O . LYS A 1 132 ? 106.524 231.848 -12.816 1.00 31.37 132 LYS A O 1
ATOM 1813 N N . THR A 1 133 ? 107.745 230.121 -12.040 1.00 32.71 133 THR A N 1
ATOM 1814 C CA . THR A 1 133 ? 107.788 229.448 -13.328 1.00 31.25 133 THR A CA 1
ATOM 1815 C C . THR A 1 133 ? 106.671 228.426 -13.380 1.00 33.01 133 THR A C 1
ATOM 1816 O O . THR A 1 133 ? 106.485 227.647 -12.446 1.00 36.78 133 THR A O 1
ATOM 1827 N N . VAL A 1 134 ? 105.905 228.458 -14.463 1.00 28.71 134 VAL A N 1
ATOM 1828 C CA . VAL A 1 134 ? 104.803 227.537 -14.645 1.00 28.50 134 VAL A CA 1
ATOM 1829 C C . VAL A 1 134 ? 105.080 226.711 -15.897 1.00 31.55 134 VAL A C 1
ATOM 1830 O O . VAL A 1 134 ? 105.144 227.255 -16.992 1.00 28.79 134 VAL A O 1
ATOM 1843 N N . ALA A 1 135 ? 105.243 225.400 -15.728 1.00 36.32 135 ALA A N 1
ATOM 1844 C CA . ALA A 1 135 ? 105.541 224.503 -16.845 1.00 36.77 135 ALA A CA 1
ATOM 1845 C C . ALA A 1 135 ? 104.351 224.276 -17.763 1.00 37.95 135 ALA A C 1
ATOM 1846 O O . ALA A 1 135 ? 103.203 224.423 -17.342 1.00 34.87 135 ALA A O 1
ATOM 1853 N N . PRO A 1 136 ? 104.622 223.928 -19.033 1.00 33.96 136 PRO A N 1
ATOM 1854 C CA . PRO A 1 136 ? 103.533 223.626 -19.966 1.00 32.69 136 PRO A CA 1
ATOM 1855 C C . PRO A 1 136 ? 102.656 222.507 -19.408 1.00 34.81 136 PRO A C 1
ATOM 1856 O O . PRO A 1 136 ? 103.164 221.640 -18.698 1.00 34.35 136 PRO A O 1
ATOM 1867 N N . GLY A 1 137 ? 101.362 222.536 -19.713 1.00 32.27 137 GLY A N 1
ATOM 1868 C CA . GLY A 1 137 ? 100.438 221.520 -19.237 1.00 31.84 137 GLY A CA 1
ATOM 1869 C C . GLY A 1 137 ? 100.095 221.613 -17.758 1.00 33.77 137 GLY A C 1
ATOM 1870 O O . GLY A 1 137 ? 99.604 220.647 -17.176 1.00 34.78 137 GLY A O 1
ATOM 1874 N N . SER A 1 138 ? 100.335 222.773 -17.152 1.00 33.39 138 SER A N 1
ATOM 1875 C CA . SER A 1 138 ? 100.050 222.970 -15.730 1.00 32.01 138 SER A CA 1
ATOM 1876 C C . SER A 1 138 ? 98.607 223.374 -15.418 1.00 34.24 138 SER A C 1
ATOM 1877 O O . SER A 1 138 ? 97.824 223.706 -16.308 1.00 32.77 138 SER A O 1
ATOM 1885 N N . THR A 1 139 ? 98.274 223.326 -14.132 1.00 31.43 139 THR A N 1
ATOM 1886 C CA . THR A 1 139 ? 96.974 223.744 -13.624 1.00 31.22 139 THR A CA 1
ATOM 1887 C C . THR A 1 139 ? 97.306 224.417 -12.308 1.00 30.95 139 THR A C 1
ATOM 1888 O O . THR A 1 139 ? 98.397 224.207 -11.778 1.00 30.79 139 THR A O 1
ATOM 1899 N N . PRO A 1 140 ? 96.398 225.260 -11.788 1.00 26.83 140 PRO A N 1
ATOM 1900 C CA . PRO A 1 140 ? 96.706 225.876 -10.492 1.00 25.72 140 PRO A CA 1
ATOM 1901 C C . PRO A 1 140 ? 96.949 224.794 -9.439 1.00 27.90 140 PRO A C 1
ATOM 1902 O O . PRO A 1 140 ? 97.842 224.938 -8.602 1.00 30.38 140 PRO A O 1
ATOM 1913 N N . ALA A 1 141 ? 96.181 223.709 -9.518 1.00 33.46 141 ALA A N 1
ATOM 1914 C CA . ALA A 1 141 ? 96.301 222.592 -8.579 1.00 37.02 141 ALA A CA 1
ATOM 1915 C C . ALA A 1 141 ? 97.679 221.956 -8.599 1.00 38.71 141 ALA A C 1
ATOM 1916 O O . ALA A 1 141 ? 98.249 221.669 -7.548 1.00 43.47 141 ALA A O 1
ATOM 1923 N N . SER A 1 142 ? 98.217 221.748 -9.798 1.00 40.45 142 SER A N 1
ATOM 1924 C CA . SER A 1 142 ? 99.524 221.114 -9.956 1.00 40.24 142 SER A CA 1
ATOM 1925 C C . SER A 1 142 ? 100.708 222.063 -9.792 1.00 42.00 142 SER A C 1
ATOM 1926 O O . SER A 1 142 ? 101.858 221.644 -9.946 1.00 46.24 142 SER A O 1
ATOM 1934 N N . THR A 1 143 ? 100.449 223.332 -9.490 1.00 34.32 143 THR A N 1
ATOM 1935 C CA . THR A 1 143 ? 101.548 224.289 -9.333 1.00 30.28 143 THR A CA 1
ATOM 1936 C C . THR A 1 143 ? 101.531 225.101 -8.037 1.00 32.87 143 THR A C 1
ATOM 1937 O O . THR A 1 143 ? 101.981 226.244 -8.014 1.00 27.11 143 THR A O 1
ATOM 1948 N N . GLY A 1 144 ? 101.024 224.508 -6.961 1.00 36.69 144 GLY A N 1
ATOM 1949 C CA . GLY A 1 144 ? 100.999 225.192 -5.680 1.00 35.39 144 GLY A CA 1
ATOM 1950 C C . GLY A 1 144 ? 99.633 225.252 -5.028 1.00 36.35 144 GLY A C 1
ATOM 1951 O O . GLY A 1 144 ? 99.529 225.494 -3.827 1.00 37.02 144 GLY A O 1
ATOM 1955 N N . GLY A 1 145 ? 98.585 225.036 -5.816 1.00 35.15 145 GLY A N 1
ATOM 1956 C CA . GLY A 1 145 ? 97.231 225.065 -5.299 1.00 34.22 145 GLY A CA 1
ATOM 1957 C C . GLY A 1 145 ? 96.684 226.477 -5.181 1.00 35.42 145 GLY A C 1
ATOM 1958 O O . GLY A 1 145 ? 97.371 227.449 -5.503 1.00 30.75 145 GLY A O 1
ATOM 1962 N N . VAL A 1 146 ? 95.442 226.591 -4.717 1.00 38.93 146 VAL A N 1
ATOM 1963 C CA . VAL A 1 146 ? 94.800 227.893 -4.577 1.00 36.51 146 VAL A CA 1
ATOM 1964 C C . VAL A 1 146 ? 94.634 228.317 -3.123 1.00 40.13 146 VAL A C 1
ATOM 1965 O O . VAL A 1 146 ? 94.254 227.517 -2.263 1.00 39.34 146 VAL A O 1
ATOM 1978 N N . GLY A 1 147 ? 94.932 229.582 -2.851 1.00 33.21 147 GLY A N 1
ATOM 1979 C CA . GLY A 1 147 ? 94.810 230.118 -1.508 1.00 32.96 147 GLY A CA 1
ATOM 1980 C C . GLY A 1 147 ? 95.945 231.070 -1.219 1.00 32.85 147 GLY A C 1
ATOM 1981 O O . GLY A 1 147 ? 96.768 231.338 -2.097 1.00 29.67 147 GLY A O 1
ATOM 1985 N N . LEU A 1 148 ? 95.982 231.587 0.008 1.00 42.37 148 LEU A N 1
ATOM 1986 C CA . LEU A 1 148 ? 97.034 232.505 0.436 1.00 39.86 148 LEU A CA 1
ATOM 1987 C C . LEU A 1 148 ? 98.411 231.946 0.139 1.00 39.03 148 LEU A C 1
ATOM 1988 O O . LEU A 1 148 ? 98.661 230.757 0.323 1.00 42.77 148 LEU A O 1
ATOM 2004 N N . GLY A 1 149 ? 99.310 232.809 -0.314 1.00 30.63 149 GLY A N 1
ATOM 2005 C CA . GLY A 1 149 ? 100.664 232.392 -0.619 1.00 28.64 149 GLY A CA 1
ATOM 2006 C C . GLY A 1 149 ? 100.790 231.515 -1.848 1.00 29.29 149 GLY A C 1
ATOM 2007 O O . GLY A 1 149 ? 101.892 231.082 -2.187 1.00 31.28 149 GLY A O 1
ATOM 2011 N N . ALA A 1 150 ? 99.668 231.249 -2.514 1.00 24.54 150 ALA A N 1
ATOM 2012 C CA . ALA A 1 150 ? 99.658 230.428 -3.720 1.00 23.30 150 ALA A CA 1
ATOM 2013 C C . ALA A 1 150 ? 98.824 231.124 -4.802 1.00 23.32 150 ALA A C 1
ATOM 2014 O O . ALA A 1 150 ? 98.890 232.341 -4.951 1.00 20.88 150 ALA A O 1
ATOM 2021 N N . TRP A 1 151 ? 98.023 230.366 -5.541 1.00 23.45 151 TRP A N 1
ATOM 2022 C CA . TRP A 1 151 ? 97.196 230.977 -6.580 1.00 23.81 151 TRP A CA 1
ATOM 2023 C C . TRP A 1 151 ? 95.928 231.598 -6.031 1.00 24.76 151 TRP A C 1
ATOM 2024 O O . TRP A 1 151 ? 95.249 231.003 -5.188 1.00 25.05 151 TRP A O 1
ATOM 2045 N N . ILE A 1 152 ? 95.597 232.787 -6.530 1.00 25.08 152 ILE A N 1
ATOM 2046 C CA . ILE A 1 152 ? 94.380 233.496 -6.119 1.00 23.31 152 ILE A CA 1
ATOM 2047 C C . ILE A 1 152 ? 93.534 233.795 -7.351 1.00 21.60 152 ILE A C 1
ATOM 2048 O O . ILE A 1 152 ? 94.033 234.398 -8.304 1.00 22.83 152 ILE A O 1
ATOM 2064 N N . SER A 1 153 ? 92.266 233.377 -7.343 1.00 20.87 153 SER A N 1
ATOM 2065 C CA . SER A 1 153 ? 91.358 233.627 -8.474 1.00 21.08 153 SER A CA 1
ATOM 2066 C C . SER A 1 153 ? 91.099 235.115 -8.587 1.00 18.93 153 SER A C 1
ATOM 2067 O O . SER A 1 153 ? 90.934 235.792 -7.580 1.00 20.25 153 SER A O 1
ATOM 2075 N N . VAL A 1 154 ? 91.015 235.617 -9.810 1.00 15.75 154 VAL A N 1
ATOM 2076 C CA . VAL A 1 154 ? 90.786 237.037 -10.040 1.00 17.88 154 VAL A CA 1
ATOM 2077 C C . VAL A 1 154 ? 89.874 237.237 -11.246 1.00 19.30 154 VAL A C 1
ATOM 2078 O O . VAL A 1 154 ? 89.947 236.482 -12.213 1.00 16.09 154 VAL A O 1
ATOM 2091 N N . GLY A 1 155 ? 88.978 238.215 -11.175 1.00 13.95 155 GLY A N 1
ATOM 2092 C CA . GLY A 1 155 ? 88.166 238.504 -12.336 1.00 13.86 155 GLY A CA 1
ATOM 2093 C C . GLY A 1 155 ? 86.800 237.861 -12.376 1.00 19.05 155 GLY A C 1
ATOM 2094 O O . GLY A 1 155 ? 86.505 236.896 -11.659 1.00 14.60 155 GLY A O 1
ATOM 2098 N N . ASP A 1 156 ? 85.980 238.394 -13.274 1.00 18.52 156 ASP A N 1
ATOM 2099 C CA . ASP A 1 156 ? 84.605 237.952 -13.431 1.00 21.30 156 ASP A CA 1
ATOM 2100 C C . ASP A 1 156 ? 84.436 236.520 -13.932 1.00 20.88 156 ASP A C 1
ATOM 2101 O O . ASP A 1 156 ? 83.556 235.796 -13.457 1.00 17.67 156 ASP A O 1
ATOM 2110 N N . ALA A 1 157 ? 85.254 236.105 -14.897 1.00 21.05 157 ALA A N 1
ATOM 2111 C CA . ALA A 1 157 ? 85.133 234.740 -15.387 1.00 19.68 157 ALA A CA 1
ATOM 2112 C C . ALA A 1 157 ? 85.436 233.743 -14.262 1.00 18.51 157 ALA A C 1
ATOM 2113 O O . ALA A 1 157 ? 84.741 232.738 -14.118 1.00 18.84 157 ALA A O 1
ATOM 2120 N N . SER A 1 158 ? 86.446 234.038 -13.447 1.00 18.22 158 SER A N 1
ATOM 2121 C CA . SER A 1 158 ? 86.795 233.154 -12.331 1.00 21.35 158 SER A CA 1
ATOM 2122 C C . SER A 1 158 ? 85.667 233.106 -11.309 1.00 20.03 158 SER A C 1
ATOM 2123 O O . SER A 1 158 ? 85.330 232.043 -10.779 1.00 18.10 158 SER A O 1
ATOM 2131 N N . LEU A 1 159 ? 85.115 234.273 -11.010 1.00 19.57 159 LEU A N 1
ATOM 2132 C CA . LEU A 1 159 ? 84.037 234.356 -10.036 1.00 17.68 159 LEU A CA 1
ATOM 2133 C C . LEU A 1 159 ? 82.837 233.513 -10.476 1.00 18.16 159 LEU A C 1
ATOM 2134 O O . LEU A 1 159 ? 82.262 232.788 -9.666 1.00 19.03 159 LEU A O 1
ATOM 2150 N N . ARG A 1 160 ? 82.468 233.604 -11.753 1.00 14.61 160 ARG A N 1
ATOM 2151 C CA . ARG A 1 160 ? 81.341 232.835 -12.264 1.00 15.98 160 ARG A CA 1
ATOM 2152 C C . ARG A 1 160 ? 81.594 231.341 -12.114 1.00 18.90 160 ARG A C 1
ATOM 2153 O O . ARG A 1 160 ? 80.719 230.605 -11.668 1.00 16.09 160 ARG A O 1
ATOM 2174 N N . THR A 1 161 ? 82.800 230.886 -12.451 1.00 16.60 161 THR A N 1
ATOM 2175 C CA . THR A 1 161 ? 83.087 229.456 -12.333 1.00 20.73 161 THR A CA 1
ATOM 2176 C C . THR A 1 161 ? 83.195 229.016 -10.865 1.00 20.01 161 THR A C 1
ATOM 2177 O O . THR A 1 161 ? 82.745 227.931 -10.505 1.00 21.59 161 THR A O 1
ATOM 2188 N N . GLN A 1 162 ? 83.770 229.864 -10.020 1.00 18.17 162 GLN A N 1
ATOM 2189 C CA . GLN A 1 162 ? 83.892 229.553 -8.597 1.00 19.35 162 GLN A CA 1
ATOM 2190 C C . GLN A 1 162 ? 82.507 229.371 -7.975 1.00 19.31 162 GLN A C 1
ATOM 2191 O O . GLN A 1 162 ? 82.283 228.466 -7.168 1.00 21.80 162 GLN A O 1
ATOM 2205 N N . LEU A 1 163 ? 81.590 230.262 -8.339 1.00 16.98 163 LEU A N 1
ATOM 2206 C CA . LEU A 1 163 ? 80.233 230.207 -7.827 1.00 16.44 163 LEU A CA 1
ATOM 2207 C C . LEU A 1 163 ? 79.545 228.953 -8.330 1.00 18.71 163 LEU A C 1
ATOM 2208 O O . LEU A 1 163 ? 78.928 228.220 -7.562 1.00 18.27 163 LEU A O 1
ATOM 2224 N N . ALA A 1 164 ? 79.659 228.703 -9.627 1.00 17.76 164 ALA A N 1
ATOM 2225 C CA . ALA A 1 164 ? 79.014 227.536 -10.223 1.00 19.56 164 ALA A CA 1
ATOM 2226 C C . ALA A 1 164 ? 79.506 226.203 -9.676 1.00 21.20 164 ALA A C 1
ATOM 2227 O O . ALA A 1 164 ? 78.722 225.262 -9.533 1.00 22.40 164 ALA A O 1
ATOM 2234 N N . ASN A 1 165 ? 80.797 226.115 -9.372 1.00 21.02 165 ASN A N 1
ATOM 2235 C CA . ASN A 1 165 ? 81.375 224.857 -8.899 1.00 24.32 165 ASN A CA 1
ATOM 2236 C C . ASN A 1 165 ? 81.650 224.745 -7.411 1.00 25.09 165 ASN A C 1
ATOM 2237 O O . ASN A 1 165 ? 82.195 223.737 -6.969 1.00 23.82 165 ASN A O 1
ATOM 2248 N N . GLY A 1 166 ? 81.270 225.761 -6.641 1.00 20.92 166 GLY A N 1
ATOM 2249 C CA . GLY A 1 166 ? 81.527 225.754 -5.212 1.00 20.88 166 GLY A CA 1
ATOM 2250 C C . GLY A 1 166 ? 80.433 225.128 -4.366 1.00 21.34 166 GLY A C 1
ATOM 2251 O O . GLY A 1 166 ? 79.625 224.329 -4.859 1.00 18.44 166 GLY A O 1
ATOM 2255 N N . ASP A 1 167 ? 80.420 225.476 -3.080 1.00 18.52 167 ASP A N 1
ATOM 2256 C CA . ASP A 1 167 ? 79.403 224.946 -2.172 1.00 21.24 167 ASP A CA 1
ATOM 2257 C C . ASP A 1 167 ? 78.626 226.043 -1.460 1.00 17.69 167 ASP A C 1
ATOM 2258 O O . ASP A 1 167 ? 77.887 225.758 -0.522 1.00 18.80 167 ASP A O 1
ATOM 2267 N N . GLY A 1 168 ? 78.806 227.288 -1.902 1.00 18.21 168 GLY A N 1
ATOM 2268 C CA . GLY A 1 168 ? 78.151 228.432 -1.297 1.00 16.85 168 GLY A CA 1
ATOM 2269 C C . GLY A 1 168 ? 79.062 229.176 -0.328 1.00 18.20 168 GLY A C 1
ATOM 2270 O O . GLY A 1 168 ? 78.658 230.172 0.274 1.00 20.77 168 GLY A O 1
ATOM 2274 N N . SER A 1 169 ? 80.308 228.733 -0.205 1.00 16.31 169 SER A N 1
ATOM 2275 C CA . SER A 1 169 ? 81.246 229.374 0.728 1.00 16.00 169 SER A CA 1
ATOM 2276 C C . SER A 1 169 ? 81.555 230.832 0.407 1.00 14.03 169 SER A C 1
ATOM 2277 O O . SER A 1 169 ? 82.017 231.568 1.266 1.00 15.57 169 SER A O 1
ATOM 2285 N N . LEU A 1 170 ? 81.268 231.257 -0.816 1.00 16.49 170 LEU A N 1
ATOM 2286 C CA . LEU A 1 170 ? 81.533 232.627 -1.226 1.00 15.48 170 LEU A CA 1
ATOM 2287 C C . LEU A 1 170 ? 80.381 233.565 -0.869 1.00 18.71 170 LEU A C 1
ATOM 2288 O O . LEU A 1 170 ? 80.492 234.782 -1.055 1.00 16.81 170 LEU A O 1
ATOM 2304 N N . ILE A 1 171 ? 79.281 233.004 -0.370 1.00 17.42 171 ILE A N 1
ATOM 2305 C CA . ILE A 1 171 ? 78.096 233.798 -0.014 1.00 14.42 171 ILE A CA 1
ATOM 2306 C C . ILE A 1 171 ? 77.925 233.934 1.492 1.00 17.94 171 ILE A C 1
ATOM 2307 O O . ILE A 1 171 ? 77.597 232.958 2.171 1.00 15.87 171 ILE A O 1
ATOM 2323 N N . GLY A 1 172 ? 78.134 235.140 2.015 1.00 15.48 172 GLY A N 1
ATOM 2324 C CA . GLY A 1 172 ? 77.964 235.372 3.434 1.00 14.96 172 GLY A CA 1
ATOM 2325 C C . GLY A 1 172 ? 76.494 235.416 3.828 1.00 20.02 172 GLY A C 1
ATOM 2326 O O . GLY A 1 172 ? 75.632 235.812 3.036 1.00 17.07 172 GLY A O 1
ATOM 2330 N N . ILE A 1 173 ? 76.200 234.995 5.055 1.00 16.79 173 ILE A N 1
ATOM 2331 C CA . ILE A 1 173 ? 74.827 235.012 5.555 1.00 19.64 173 ILE A CA 1
ATOM 2332 C C . ILE A 1 173 ? 74.831 235.608 6.951 1.00 20.87 173 ILE A C 1
ATOM 2333 O O . ILE A 1 173 ? 75.899 235.832 7.536 1.00 17.42 173 ILE A O 1
ATOM 2349 N N . HIS A 1 174 ? 73.646 235.884 7.476 1.00 25.29 174 HIS A N 1
ATOM 2350 C CA . HIS A 1 174 ? 73.532 236.458 8.816 1.00 27.40 174 HIS A CA 1
ATOM 2351 C C . HIS A 1 174 ? 73.258 235.394 9.887 1.00 28.06 174 HIS A C 1
ATOM 2352 O O . HIS A 1 174 ? 72.714 234.328 9.581 1.00 26.22 174 HIS A O 1
ATOM 2367 N N . PRO A 1 175 ? 73.663 235.662 11.143 1.00 23.58 175 PRO A N 1
ATOM 2368 C CA . PRO A 1 175 ? 74.375 236.861 11.610 1.00 24.69 175 PRO A CA 1
ATOM 2369 C C . PRO A 1 175 ? 75.837 236.881 11.151 1.00 25.92 175 PRO A C 1
ATOM 2370 O O . PRO A 1 175 ? 76.440 237.943 11.086 1.00 28.45 175 PRO A O 1
ATOM 2381 N N . GLN A 1 176 ? 76.384 235.711 10.848 1.00 23.01 176 GLN A N 1
ATOM 2382 C CA . GLN A 1 176 ? 77.749 235.582 10.363 1.00 25.59 176 GLN A CA 1
ATOM 2383 C C . GLN A 1 176 ? 77.863 234.215 9.710 1.00 24.01 176 GLN A C 1
ATOM 2384 O O . GLN A 1 176 ? 76.928 233.420 9.766 1.00 20.15 176 GLN A O 1
ATOM 2398 N N . GLY A 1 177 ? 78.991 233.947 9.068 1.00 17.07 177 GLY A N 1
ATOM 2399 C CA . GLY A 1 177 ? 79.181 232.662 8.423 1.00 17.40 177 GLY A CA 1
ATOM 2400 C C . GLY A 1 177 ? 78.820 232.696 6.957 1.00 17.13 177 GLY A C 1
ATOM 2401 O O . GLY A 1 177 ? 78.471 233.749 6.415 1.00 16.38 177 GLY A O 1
ATOM 2405 N N . THR A 1 178 ? 78.895 231.543 6.304 1.00 15.15 178 THR A N 1
ATOM 2406 C CA . THR A 1 178 ? 78.581 231.480 4.879 1.00 17.98 178 THR A CA 1
ATOM 2407 C C . THR A 1 178 ? 77.448 230.493 4.554 1.00 17.49 178 THR A C 1
ATOM 2408 O O . THR A 1 178 ? 77.097 229.650 5.381 1.00 17.38 178 THR A O 1
ATOM 2419 N N . LEU A 1 179 ? 76.896 230.606 3.347 1.00 15.74 179 LEU A N 1
ATOM 2420 C CA . LEU A 1 179 ? 75.770 229.779 2.911 1.00 16.31 179 LEU A CA 1
ATOM 2421 C C . LEU A 1 179 ? 75.967 228.274 3.090 1.00 16.11 179 LEU A C 1
ATOM 2422 O O . LEU A 1 179 ? 75.063 227.574 3.568 1.00 17.62 179 LEU A O 1
ATOM 2438 N N . ASN A 1 180 ? 77.143 227.773 2.731 1.00 17.48 180 ASN A N 1
ATOM 2439 C CA . ASN A 1 180 ? 77.434 226.353 2.896 1.00 17.20 180 ASN A CA 1
ATOM 2440 C C . ASN A 1 180 ? 77.232 225.867 4.338 1.00 17.47 180 ASN A C 1
ATOM 2441 O O . ASN A 1 180 ? 76.969 224.688 4.561 1.00 18.88 180 ASN A O 1
ATOM 2452 N N . ASN A 1 181 ? 77.351 226.777 5.305 1.00 14.21 181 ASN A N 1
ATOM 2453 C CA . ASN A 1 181 ? 77.203 226.431 6.724 1.00 16.79 181 ASN A CA 1
ATOM 2454 C C . ASN A 1 181 ? 75.766 226.058 7.139 1.00 18.55 181 ASN A C 1
ATOM 2455 O O . ASN A 1 181 ? 75.579 225.395 8.156 1.00 17.83 181 ASN A O 1
ATOM 2466 N N . VAL A 1 182 ? 74.761 226.508 6.386 1.00 14.82 182 VAL A N 1
ATOM 2467 C CA . VAL A 1 182 ? 73.366 226.230 6.750 1.00 15.60 182 VAL A CA 1
ATOM 2468 C C . VAL A 1 182 ? 72.562 225.375 5.772 1.00 16.92 182 VAL A C 1
ATOM 2469 O O . VAL A 1 182 ? 71.365 225.172 5.982 1.00 18.68 182 VAL A O 1
ATOM 2482 N N . LEU A 1 183 ? 73.183 224.901 4.699 1.00 16.94 183 LEU A N 1
ATOM 2483 C CA . LEU A 1 183 ? 72.462 224.040 3.759 1.00 20.55 183 LEU A CA 1
ATOM 2484 C C . LEU A 1 183 ? 72.706 222.614 4.203 1.00 24.34 183 LEU A C 1
ATOM 2485 O O . LEU A 1 183 ? 73.814 222.102 4.080 1.00 23.34 183 LEU A O 1
ATOM 2501 N N . THR A 1 184 ? 71.677 221.969 4.743 1.00 20.45 184 THR A N 1
ATOM 2502 C CA . THR A 1 184 ? 71.856 220.614 5.248 1.00 21.18 184 THR A CA 1
ATOM 2503 C C . THR A 1 184 ? 70.923 219.555 4.648 1.00 22.31 184 THR A C 1
ATOM 2504 O O . THR A 1 184 ? 71.243 218.371 4.683 1.00 19.73 184 THR A O 1
ATOM 2515 N N . VAL A 1 185 ? 69.797 219.990 4.084 1.00 23.69 185 VAL A N 1
ATOM 2516 C CA . VAL A 1 185 ? 68.788 219.095 3.505 1.00 25.17 185 VAL A CA 1
ATOM 2517 C C . VAL A 1 185 ? 69.036 218.705 2.041 1.00 26.64 185 VAL A C 1
ATOM 2518 O O . VAL A 1 185 ? 69.380 219.554 1.221 1.00 32.15 185 VAL A O 1
ATOM 2531 N N . ARG A 1 186 ? 68.857 217.424 1.718 1.00 22.71 186 ARG A N 1
ATOM 2532 C CA . ARG A 1 186 ? 69.047 216.927 0.350 1.00 22.42 186 ARG A CA 1
ATOM 2533 C C . ARG A 1 186 ? 67.712 216.789 -0.353 1.00 23.24 186 ARG A C 1
ATOM 2534 O O . ARG A 1 186 ? 66.679 216.569 0.291 1.00 19.76 186 ARG A O 1
ATOM 2555 N N . THR A 1 187 ? 67.734 216.922 -1.677 1.00 23.31 187 THR A N 1
ATOM 2556 C CA . THR A 1 187 ? 66.532 216.771 -2.497 1.00 22.83 187 THR A CA 1
ATOM 2557 C C . THR A 1 187 ? 66.907 215.996 -3.751 1.00 27.04 187 THR A C 1
ATOM 2558 O O . THR A 1 187 ? 68.059 216.042 -4.189 1.00 22.44 187 THR A O 1
ATOM 2569 N N . PRO A 1 188 ? 65.941 215.269 -4.333 1.00 20.54 188 PRO A N 1
ATOM 2570 C CA . PRO A 1 188 ? 66.249 214.534 -5.562 1.00 23.71 188 PRO A CA 1
ATOM 2571 C C . PRO A 1 188 ? 66.589 215.471 -6.735 1.00 24.32 188 PRO A C 1
ATOM 2572 O O . PRO A 1 188 ? 67.244 215.046 -7.686 1.00 24.86 188 PRO A O 1
ATOM 2583 N N . GLU A 1 189 ? 66.160 216.726 -6.653 1.00 24.36 189 GLU A N 1
ATOM 2584 C CA . GLU A 1 189 ? 66.437 217.700 -7.705 1.00 25.88 189 GLU A CA 1
ATOM 2585 C C . GLU A 1 189 ? 67.937 217.979 -7.812 1.00 28.74 189 GLU A C 1
ATOM 2586 O O . GLU A 1 189 ? 68.424 218.388 -8.863 1.00 26.57 189 GLU A O 1
ATOM 2598 N N . GLN A 1 190 ? 68.666 217.753 -6.722 1.00 23.72 190 GLN A N 1
ATOM 2599 C CA . GLN A 1 190 ? 70.115 217.932 -6.718 1.00 26.29 190 GLN A CA 1
ATOM 2600 C C . GLN A 1 190 ? 70.745 216.906 -7.661 1.00 28.04 190 GLN A C 1
ATOM 2601 O O . GLN A 1 190 ? 71.876 217.064 -8.125 1.00 27.82 190 GLN A O 1
ATOM 2615 N N . TYR A 1 191 ? 69.997 215.842 -7.926 1.00 24.19 191 TYR A N 1
ATOM 2616 C CA . TYR A 1 191 ? 70.447 214.761 -8.786 1.00 24.50 191 TYR A CA 1
ATOM 2617 C C . TYR A 1 191 ? 69.684 214.738 -10.102 1.00 27.71 191 TYR A C 1
ATOM 2618 O O . TYR A 1 191 ? 69.754 213.766 -10.850 1.00 32.56 191 TYR A O 1
ATOM 2636 N N . ASN A 1 192 ? 68.969 215.828 -10.371 1.00 28.25 192 ASN A N 1
ATOM 2637 C CA . ASN A 1 192 ? 68.184 216.002 -11.595 1.00 29.72 192 ASN A CA 1
ATOM 2638 C C . ASN A 1 192 ? 67.067 214.998 -11.831 1.00 35.35 192 ASN A C 1
ATOM 2639 O O . ASN A 1 192 ? 66.832 214.578 -12.968 1.00 32.69 192 ASN A O 1
ATOM 2650 N N . ALA A 1 193 ? 66.371 214.616 -10.766 1.00 30.32 193 ALA A N 1
ATOM 2651 C CA . ALA A 1 193 ? 65.248 213.710 -10.919 1.00 28.45 193 ALA A CA 1
ATOM 2652 C C . ALA A 1 193 ? 64.203 214.527 -11.653 1.00 27.87 193 ALA A C 1
ATOM 2653 O O . ALA A 1 193 ? 64.175 215.753 -11.521 1.00 28.82 193 ALA A O 1
ATOM 2660 N N . VAL A 1 194 ? 63.352 213.879 -12.435 1.00 26.76 194 VAL A N 1
ATOM 2661 C CA . VAL A 1 194 ? 62.331 214.630 -13.168 1.00 28.45 194 VAL A CA 1
ATOM 2662 C C . VAL A 1 194 ? 61.160 215.026 -12.265 1.00 28.86 194 VAL A C 1
ATOM 2663 O O . VAL A 1 194 ? 60.605 216.129 -12.375 1.00 29.52 194 VAL A O 1
ATOM 2676 N N . GLY A 1 195 ? 60.784 214.121 -11.368 1.00 32.80 195 GLY A N 1
ATOM 2677 C CA . GLY A 1 195 ? 59.704 214.391 -10.431 1.00 29.04 195 GLY A CA 1
ATOM 2678 C C . GLY A 1 195 ? 58.321 214.604 -11.013 1.00 34.86 195 GLY A C 1
ATOM 2679 O O . GLY A 1 195 ? 57.539 215.401 -10.482 1.00 33.37 195 GLY A O 1
ATOM 2683 N N . ASP A 1 196 ? 58.001 213.879 -12.087 1.00 38.80 196 ASP A N 1
ATOM 2684 C CA . ASP A 1 196 ? 56.686 213.997 -12.727 1.00 37.48 196 ASP A CA 1
ATOM 2685 C C . ASP A 1 196 ? 55.822 212.741 -12.578 1.00 36.86 196 ASP A C 1
ATOM 2686 O O . ASP A 1 196 ? 54.686 212.708 -13.043 1.00 39.40 196 ASP A O 1
ATOM 2695 N N . GLY A 1 197 ? 56.364 211.709 -11.942 1.00 29.85 197 GLY A N 1
ATOM 2696 C CA . GLY A 1 197 ? 55.631 210.468 -11.769 1.00 33.13 197 GLY A CA 1
ATOM 2697 C C . GLY A 1 197 ? 55.557 209.646 -13.048 1.00 35.31 197 GLY A C 1
ATOM 2698 O O . GLY A 1 197 ? 54.858 208.632 -13.112 1.00 33.94 197 GLY A O 1
ATOM 2702 N N . ILE A 1 198 ? 56.301 210.075 -14.063 1.00 37.69 198 ILE A N 1
ATOM 2703 C CA . ILE A 1 198 ? 56.329 209.393 -15.357 1.00 37.53 198 ILE A CA 1
ATOM 2704 C C . ILE A 1 198 ? 57.723 208.848 -15.638 1.00 36.10 198 ILE A C 1
ATOM 2705 O O . ILE A 1 198 ? 57.909 207.644 -15.833 1.00 36.53 198 ILE A O 1
ATOM 2721 N N . ALA A 1 199 ? 58.712 209.735 -15.637 1.00 36.17 199 ALA A N 1
ATOM 2722 C CA . ALA A 1 199 ? 60.087 209.323 -15.863 1.00 34.38 199 ALA A CA 1
ATOM 2723 C C . ALA A 1 199 ? 60.533 208.374 -14.751 1.00 32.61 199 ALA A C 1
ATOM 2724 O O . ALA A 1 199 ? 60.025 208.438 -13.638 1.00 34.67 199 ALA A O 1
ATOM 2731 N N . ASP A 1 200 ? 61.462 207.480 -15.053 1.00 34.37 200 ASP A N 1
ATOM 2732 C CA . ASP A 1 200 ? 61.950 206.549 -14.051 1.00 32.96 200 ASP A CA 1
ATOM 2733 C C . ASP A 1 200 ? 63.080 207.232 -13.261 1.00 35.17 200 ASP A C 1
ATOM 2734 O O . ASP A 1 200 ? 64.211 207.330 -13.736 1.00 36.31 200 ASP A O 1
ATOM 2743 N N . ASP A 1 201 ? 62.765 207.702 -12.053 1.00 29.27 201 ASP A N 1
ATOM 2744 C CA . ASP A 1 201 ? 63.738 208.399 -11.210 1.00 26.08 201 ASP A CA 1
ATOM 2745 C C . ASP A 1 201 ? 64.505 207.480 -10.248 1.00 27.50 201 ASP A C 1
ATOM 2746 O O . ASP A 1 201 ? 65.192 207.957 -9.348 1.00 28.07 201 ASP A O 1
ATOM 2755 N N . THR A 1 202 ? 64.411 206.171 -10.460 1.00 28.40 202 THR A N 1
ATOM 2756 C CA . THR A 1 202 ? 65.057 205.178 -9.590 1.00 29.64 202 THR A CA 1
ATOM 2757 C C . THR A 1 202 ? 66.538 205.380 -9.286 1.00 32.22 202 THR A C 1
ATOM 2758 O O . THR A 1 202 ? 66.917 205.459 -8.114 1.00 26.27 202 THR A O 1
ATOM 2769 N N . SER A 1 203 ? 67.370 205.445 -10.331 1.00 26.54 203 SER A N 1
ATOM 2770 C CA . SER A 1 203 ? 68.818 205.597 -10.156 1.00 29.13 203 SER A CA 1
ATOM 2771 C C . SER A 1 203 ? 69.174 206.881 -9.420 1.00 22.45 203 SER A C 1
ATOM 2772 O O . SER A 1 203 ? 70.152 206.932 -8.682 1.00 28.31 203 SER A O 1
ATOM 2780 N N . LYS A 1 204 ? 68.377 207.919 -9.627 1.00 30.29 204 LYS A N 1
ATOM 2781 C CA . LYS A 1 204 ? 68.621 209.187 -8.959 1.00 31.97 204 LYS A CA 1
ATOM 2782 C C . LYS A 1 204 ? 68.221 209.125 -7.482 1.00 32.24 204 LYS A C 1
ATOM 2783 O O . LYS A 1 204 ? 68.878 209.727 -6.635 1.00 27.84 204 LYS A O 1
ATOM 2802 N N . LEU A 1 205 ? 67.140 208.410 -7.176 1.00 30.85 205 LEU A N 1
ATOM 2803 C CA . LEU A 1 205 ? 66.719 208.262 -5.786 1.00 26.78 205 LEU A CA 1
ATOM 2804 C C . LEU A 1 205 ? 67.792 207.440 -5.077 1.00 31.15 205 LEU A C 1
ATOM 2805 O O . LEU A 1 205 ? 68.196 207.752 -3.953 1.00 29.66 205 LEU A O 1
ATOM 2821 N N . LYS A 1 206 ? 68.281 206.403 -5.757 1.00 31.49 206 LYS A N 1
ATOM 2822 C CA . LYS A 1 206 ? 69.318 205.548 -5.194 1.00 30.10 206 LYS A CA 1
ATOM 2823 C C . LYS A 1 206 ? 70.639 206.288 -5.025 1.00 33.22 206 LYS A C 1
ATOM 2824 O O . LYS A 1 206 ? 71.392 206.017 -4.096 1.00 30.99 206 LYS A O 1
ATOM 2843 N N . GLU A 1 207 ? 70.927 207.224 -5.917 1.00 28.12 207 GLU A N 1
ATOM 2844 C CA . GLU A 1 207 ? 72.182 207.951 -5.800 1.00 35.44 207 GLU A CA 1
ATOM 2845 C C . GLU A 1 207 ? 72.146 208.880 -4.592 1.00 31.53 207 GLU A C 1
ATOM 2846 O O . GLU A 1 207 ? 73.143 209.051 -3.878 1.00 29.11 207 GLU A O 1
ATOM 2858 N N . MET A 1 208 ? 70.986 209.481 -4.376 1.00 25.99 208 MET A N 1
ATOM 2859 C CA . MET A 1 208 ? 70.787 210.383 -3.253 1.00 27.01 208 MET A CA 1
ATOM 2860 C C . MET A 1 208 ? 70.942 209.627 -1.936 1.00 27.84 208 MET A C 1
ATOM 2861 O O . MET A 1 208 ? 71.614 210.100 -1.016 1.00 27.43 208 MET A O 1
ATOM 2875 N N . LEU A 1 209 ? 70.329 208.447 -1.854 1.00 27.15 209 LEU A N 1
ATOM 2876 C CA . LEU A 1 209 ? 70.414 207.621 -0.647 1.00 27.60 209 LEU A CA 1
ATOM 2877 C C . LEU A 1 209 ? 71.830 207.113 -0.435 1.00 28.45 209 LEU A C 1
ATOM 2878 O O . LEU A 1 209 ? 72.301 206.998 0.697 1.00 28.41 209 LEU A O 1
ATOM 2894 N N . SER A 1 210 ? 72.507 206.818 -1.540 1.00 33.87 210 SER A N 1
ATOM 2895 C CA . SER A 1 210 ? 73.872 206.315 -1.509 1.00 34.40 210 SER A CA 1
ATOM 2896 C C . SER A 1 210 ? 74.875 207.372 -1.014 1.00 33.50 210 SER A C 1
ATOM 2897 O O . SER A 1 210 ? 75.837 207.050 -0.307 1.00 35.65 210 SER A O 1
ATOM 2905 N N . ASP A 1 211 ? 74.654 208.627 -1.399 1.00 31.08 211 ASP A N 1
ATOM 2906 C CA . ASP A 1 211 ? 75.514 209.735 -0.983 1.00 26.69 211 ASP A CA 1
ATOM 2907 C C . ASP A 1 211 ? 75.387 209.995 0.516 1.00 28.85 211 ASP A C 1
ATOM 2908 O O . ASP A 1 211 ? 76.221 210.675 1.106 1.00 29.20 211 ASP A O 1
ATOM 2917 N N . ILE A 1 212 ? 74.325 209.471 1.127 1.00 29.06 212 ILE A N 1
ATOM 2918 C CA . ILE A 1 212 ? 74.120 209.641 2.561 1.00 23.32 212 ILE A CA 1
ATOM 2919 C C . ILE A 1 212 ? 74.774 208.497 3.323 1.00 23.82 212 ILE A C 1
ATOM 2920 O O . ILE A 1 212 ? 75.572 208.708 4.231 1.00 24.75 212 ILE A O 1
ATOM 2936 N N . ASN A 1 213 ? 74.445 207.275 2.932 1.00 21.49 213 ASN A N 1
ATOM 2937 C CA . ASN A 1 213 ? 74.986 206.096 3.587 1.00 25.41 213 ASN A CA 1
ATOM 2938 C C . ASN A 1 213 ? 74.969 204.961 2.579 1.00 30.91 213 ASN A C 1
ATOM 2939 O O . ASN A 1 213 ? 73.921 204.373 2.298 1.00 29.03 213 ASN A O 1
ATOM 2950 N N . ASN A 1 214 ? 76.138 204.691 2.011 1.00 30.03 214 ASN A N 1
ATOM 2951 C CA . ASN A 1 214 ? 76.301 203.659 1.006 1.00 27.63 214 ASN A CA 1
ATOM 2952 C C . ASN A 1 214 ? 76.668 202.337 1.648 1.00 31.02 214 ASN A C 1
ATOM 2953 O O . ASN A 1 214 ? 77.843 202.079 1.938 1.00 29.70 214 ASN A O 1
ATOM 2964 N N . VAL A 1 215 ? 75.669 201.492 1.882 1.00 29.45 215 VAL A N 1
ATOM 2965 C CA . VAL A 1 215 ? 75.952 200.207 2.503 1.00 31.79 215 VAL A CA 1
ATOM 2966 C C . VAL A 1 215 ? 75.948 199.068 1.468 1.00 32.76 215 VAL A C 1
ATOM 2967 O O . VAL A 1 215 ? 74.984 198.890 0.718 1.00 33.53 215 VAL A O 1
ATOM 2980 N N . PRO A 1 216 ? 77.069 198.329 1.392 1.00 32.83 216 PRO A N 1
ATOM 2981 C CA . PRO A 1 216 ? 77.252 197.220 0.447 1.00 32.90 216 PRO A CA 1
ATOM 2982 C C . PRO A 1 216 ? 76.235 196.116 0.677 1.00 35.00 216 PRO A C 1
ATOM 2983 O O . PRO A 1 216 ? 75.933 195.804 1.831 1.00 33.41 216 PRO A O 1
ATOM 2994 N N . GLU A 1 217 ? 75.722 195.523 -0.398 1.00 37.58 217 GLU A N 1
ATOM 2995 C CA . GLU A 1 217 ? 74.728 194.461 -0.260 1.00 41.15 217 GLU A CA 1
ATOM 2996 C C . GLU A 1 217 ? 75.291 193.179 0.361 1.00 39.23 217 GLU A C 1
ATOM 2997 O O . GLU A 1 217 ? 74.539 192.342 0.860 1.00 41.60 217 GLU A O 1
ATOM 3009 N N . THR A 1 218 ? 76.612 193.033 0.351 1.00 38.57 218 THR A N 1
ATOM 3010 C CA . THR A 1 218 ? 77.247 191.868 0.960 1.00 37.65 218 THR A CA 1
ATOM 3011 C C . THR A 1 218 ? 78.330 192.350 1.913 1.00 38.78 218 THR A C 1
ATOM 3012 O O . THR A 1 218 ? 79.126 193.216 1.564 1.00 40.21 218 THR A O 1
ATOM 3023 N N . LEU A 1 219 ? 78.359 191.798 3.120 1.00 34.43 219 LEU A N 1
ATOM 3024 C CA . LEU A 1 219 ? 79.330 192.228 4.120 1.00 38.53 219 LEU A CA 1
ATOM 3025 C C . LEU A 1 219 ? 80.003 191.046 4.820 1.00 42.40 219 LEU A C 1
ATOM 3026 O O . LEU A 1 219 ? 79.394 189.986 4.966 1.00 39.91 219 LEU A O 1
ATOM 3042 N N . PRO A 1 220 ? 81.260 191.236 5.265 1.00 51.03 220 PRO A N 1
ATOM 3043 C CA . PRO A 1 220 ? 82.075 190.200 5.915 1.00 52.60 220 PRO A CA 1
ATOM 3044 C C . PRO A 1 220 ? 81.485 189.609 7.188 1.00 54.12 220 PRO A C 1
ATOM 3045 O O . PRO A 1 220 ? 81.284 188.399 7.262 1.00 60.45 220 PRO A O 1
ATOM 3056 N N . ASP A 1 221 ? 81.224 190.449 8.182 1.00 49.34 221 ASP A N 1
ATOM 3057 C CA . ASP A 1 221 ? 80.708 189.963 9.451 1.00 49.66 221 ASP A CA 1
ATOM 3058 C C . ASP A 1 221 ? 79.735 190.928 10.118 1.00 47.29 221 ASP A C 1
ATOM 3059 O O . ASP A 1 221 ? 79.351 191.943 9.535 1.00 48.78 221 ASP A O 1
ATOM 3068 N N . ALA A 1 222 ? 79.356 190.605 11.352 1.00 43.31 222 ALA A N 1
ATOM 3069 C CA . ALA A 1 222 ? 78.422 191.422 12.119 1.00 46.60 222 ALA A CA 1
ATOM 3070 C C . ALA A 1 222 ? 78.984 192.810 12.410 1.00 44.54 222 ALA A C 1
ATOM 3071 O O . ALA A 1 222 ? 78.250 193.795 12.365 1.00 40.33 222 ALA A O 1
ATOM 3078 N N . ALA A 1 223 ? 80.281 192.883 12.709 1.00 39.25 223 ALA A N 1
ATOM 3079 C CA . ALA A 1 223 ? 80.919 194.162 12.991 1.00 35.87 223 ALA A CA 1
ATOM 3080 C C . ALA A 1 223 ? 80.766 195.064 11.778 1.00 39.35 223 ALA A C 1
ATOM 3081 O O . ALA A 1 223 ? 80.479 196.258 11.901 1.00 35.71 223 ALA A O 1
ATOM 3088 N N . ALA A 1 224 ? 80.934 194.469 10.602 1.00 35.76 224 ALA A N 1
ATOM 3089 C CA . ALA A 1 224 ? 80.817 195.192 9.345 1.00 37.13 224 ALA A CA 1
ATOM 3090 C C . ALA A 1 224 ? 79.420 195.791 9.148 1.00 35.30 224 ALA A C 1
ATOM 3091 O O . ALA A 1 224 ? 79.286 196.999 8.944 1.00 33.35 224 ALA A O 1
ATOM 3098 N N . VAL A 1 225 ? 78.383 194.959 9.205 1.00 35.64 225 VAL A N 1
ATOM 3099 C CA . VAL A 1 225 ? 77.028 195.473 9.023 1.00 38.65 225 VAL A CA 1
ATOM 3100 C C . VAL A 1 225 ? 76.624 196.456 10.132 1.00 34.58 225 VAL A C 1
ATOM 3101 O O . VAL A 1 225 ? 75.932 197.436 9.864 1.00 33.21 225 VAL A O 1
ATOM 3114 N N . ASN A 1 226 ? 77.093 196.220 11.357 1.00 40.14 226 ASN A N 1
ATOM 3115 C CA . ASN A 1 226 ? 76.750 197.087 12.484 1.00 39.84 226 ASN A CA 1
ATOM 3116 C C . ASN A 1 226 ? 77.367 198.476 12.378 1.00 38.82 226 ASN A C 1
ATOM 3117 O O . ASN A 1 226 ? 76.809 199.450 12.884 1.00 34.15 226 ASN A O 1
ATOM 3128 N N . SER A 1 227 ? 78.519 198.563 11.717 1.00 37.40 227 SER A N 1
ATOM 3129 C CA . SER A 1 227 ? 79.214 199.835 11.558 1.00 35.10 227 SER A CA 1
ATOM 3130 C C . SER A 1 227 ? 78.386 200.870 10.788 1.00 32.96 227 SER A C 1
ATOM 3131 O O . SER A 1 227 ? 78.441 202.067 11.082 1.00 34.81 227 SER A O 1
ATOM 3139 N N . TYR A 1 228 ? 77.605 200.411 9.817 1.00 27.58 228 TYR A N 1
ATOM 3140 C CA . TYR A 1 228 ? 76.799 201.317 8.996 1.00 27.33 228 TYR A CA 1
ATOM 3141 C C . TYR A 1 228 ? 75.659 202.035 9.728 1.00 29.52 228 TYR A C 1
ATOM 3142 O O . TYR A 1 228 ? 74.988 202.890 9.146 1.00 25.78 228 TYR A O 1
ATOM 3160 N N . MET A 1 229 ? 75.447 201.692 10.997 1.00 30.79 229 MET A N 1
ATOM 3161 C CA . MET A 1 229 ? 74.418 202.350 11.800 1.00 34.40 229 MET A CA 1
ATOM 3162 C C . MET A 1 229 ? 75.063 203.481 12.598 1.00 35.90 229 MET A C 1
ATOM 3163 O O . MET A 1 229 ? 74.402 204.151 13.393 1.00 35.37 229 MET A O 1
ATOM 3177 N N . GLU A 1 230 ? 76.358 203.687 12.372 1.00 31.36 230 GLU A N 1
ATOM 3178 C CA . GLU A 1 230 ? 77.116 204.725 13.064 1.00 35.14 230 GLU A CA 1
ATOM 3179 C C . GLU A 1 230 ? 77.577 205.813 12.109 1.00 37.08 230 GLU A C 1
ATOM 3180 O O . GLU A 1 230 ? 78.681 206.330 12.238 1.00 37.77 230 GLU A O 1
ATOM 3192 N N . GLN A 1 231 ? 76.734 206.155 11.145 1.00 32.40 231 GLN A N 1
ATOM 3193 C CA . GLN A 1 231 ? 77.068 207.185 10.176 1.00 32.12 231 GLN A CA 1
ATOM 3194 C C . GLN A 1 231 ? 76.188 208.408 10.428 1.00 31.17 231 GLN A C 1
ATOM 3195 O O . GLN A 1 231 ? 75.124 208.312 11.048 1.00 32.55 231 GLN A O 1
ATOM 3209 N N . VAL A 1 232 ? 76.660 209.558 9.970 1.00 25.97 232 VAL A N 1
ATOM 3210 C CA . VAL A 1 232 ? 75.949 210.820 10.093 1.00 21.90 232 VAL A CA 1
ATOM 3211 C C . VAL A 1 232 ? 74.591 210.735 9.390 1.00 22.35 232 VAL A C 1
ATOM 3212 O O . VAL A 1 232 ? 74.509 210.269 8.254 1.00 21.36 232 VAL A O 1
ATOM 3225 N N . ALA A 1 233 ? 73.537 211.191 10.067 1.00 17.62 233 ALA A N 1
ATOM 3226 C CA . ALA A 1 233 ? 72.183 211.178 9.520 1.00 21.01 233 ALA A CA 1
ATOM 3227 C C . ALA A 1 233 ? 71.906 212.424 8.688 1.00 18.49 233 ALA A C 1
ATOM 3228 O O . ALA A 1 233 ? 72.356 213.523 9.021 1.00 18.46 233 ALA A O 1
ATOM 3235 N N . VAL A 1 234 ? 71.147 212.253 7.615 1.00 14.53 234 VAL A N 1
ATOM 3236 C CA . VAL A 1 234 ? 70.833 213.370 6.734 1.00 17.30 234 VAL A CA 1
ATOM 3237 C C . VAL A 1 234 ? 69.343 213.437 6.426 1.00 15.43 234 VAL A C 1
ATOM 3238 O O . VAL A 1 234 ? 68.696 212.411 6.252 1.00 15.57 234 VAL A O 1
ATOM 3251 N N . LYS A 1 235 ? 68.804 214.649 6.368 1.00 17.21 235 LYS A N 1
ATOM 3252 C CA . LYS A 1 235 ? 67.398 214.844 6.067 1.00 17.59 235 LYS A CA 1
ATOM 3253 C C . LYS A 1 235 ? 67.186 215.013 4.563 1.00 21.87 235 LYS A C 1
ATOM 3254 O O . LYS A 1 235 ? 67.957 215.702 3.892 1.00 18.96 235 LYS A O 1
ATOM 3273 N N . ILE A 1 236 ? 66.136 214.376 4.051 1.00 15.61 236 ILE A N 1
ATOM 3274 C CA . ILE A 1 236 ? 65.765 214.454 2.642 1.00 16.94 236 ILE A CA 1
ATOM 3275 C C . ILE A 1 236 ? 64.388 215.077 2.525 1.00 20.37 236 ILE A C 1
ATOM 3276 O O . ILE A 1 236 ? 63.467 214.706 3.244 1.00 19.78 236 ILE A O 1
ATOM 3292 N N . ASP A 1 237 ? 64.249 216.035 1.626 1.00 21.29 237 ASP A N 1
ATOM 3293 C CA . ASP A 1 237 ? 62.972 216.684 1.424 1.00 20.60 237 ASP A CA 1
ATOM 3294 C C . ASP A 1 237 ? 62.439 216.313 0.030 1.00 23.47 237 ASP A C 1
ATOM 3295 O O . ASP A 1 237 ? 63.105 216.535 -0.979 1.00 22.20 237 ASP A O 1
ATOM 3304 N N . LEU A 1 238 ? 61.259 215.703 -0.012 1.00 19.07 238 LEU A N 1
ATOM 3305 C CA . LEU A 1 238 ? 60.627 215.310 -1.267 1.00 22.24 238 LEU A CA 1
ATOM 3306 C C . LEU A 1 238 ? 59.481 216.262 -1.549 1.00 22.18 238 LEU A C 1
ATOM 3307 O O . LEU A 1 238 ? 58.479 216.234 -0.838 1.00 23.82 238 LEU A O 1
ATOM 3323 N N . THR A 1 239 ? 59.609 217.097 -2.579 1.00 19.01 239 THR A N 1
ATOM 3324 C CA . THR A 1 239 ? 58.555 218.056 -2.888 1.00 20.86 239 THR A CA 1
ATOM 3325 C C . THR A 1 239 ? 57.812 217.804 -4.207 1.00 23.81 239 THR A C 1
ATOM 3326 O O . THR A 1 239 ? 56.855 218.508 -4.522 1.00 24.71 239 THR A O 1
ATOM 3337 N N . LYS A 1 240 ? 58.253 216.809 -4.968 1.00 24.67 240 LYS A N 1
ATOM 3338 C CA . LYS A 1 240 ? 57.614 216.466 -6.240 1.00 31.80 240 LYS A CA 1
ATOM 3339 C C . LYS A 1 240 ? 57.260 214.974 -6.234 1.00 33.22 240 LYS A C 1
ATOM 3340 O O . LYS A 1 240 ? 57.392 214.326 -5.200 1.00 32.06 240 LYS A O 1
ATOM 3359 N N . LEU A 1 241 ? 56.808 214.424 -7.360 1.00 28.10 241 LEU A N 1
ATOM 3360 C CA . LEU A 1 241 ? 56.421 213.008 -7.401 1.00 27.69 241 LEU A CA 1
ATOM 3361 C C . LEU A 1 241 ? 57.438 212.175 -8.144 1.00 24.51 241 LEU A C 1
ATOM 3362 O O . LEU A 1 241 ? 57.688 212.398 -9.318 1.00 26.49 241 LEU A O 1
ATOM 3378 N N . TYR A 1 242 ? 57.987 211.171 -7.480 1.00 24.68 242 TYR A N 1
ATOM 3379 C CA . TYR A 1 242 ? 59.039 210.380 -8.090 1.00 26.93 242 TYR A CA 1
ATOM 3380 C C . TYR A 1 242 ? 58.669 208.931 -8.378 1.00 31.48 242 TYR A C 1
ATOM 3381 O O . TYR A 1 242 ? 58.444 208.143 -7.460 1.00 30.68 242 TYR A O 1
ATOM 3399 N N . ARG A 1 243 ? 58.619 208.578 -9.659 1.00 24.73 243 ARG A N 1
ATOM 3400 C CA . ARG A 1 243 ? 58.318 207.211 -10.043 1.00 25.54 243 ARG A CA 1
ATOM 3401 C C . ARG A 1 243 ? 59.608 206.406 -9.976 1.00 26.62 243 ARG A C 1
ATOM 3402 O O . ARG A 1 243 ? 60.651 206.869 -10.423 1.00 28.29 243 ARG A O 1
ATOM 3423 N N . PHE A 1 244 ? 59.548 205.217 -9.386 1.00 25.87 244 PHE A N 1
ATOM 3424 C CA . PHE A 1 244 ? 60.720 204.345 -9.307 1.00 28.54 244 PHE A CA 1
ATOM 3425 C C . PHE A 1 244 ? 60.266 202.921 -9.602 1.00 29.44 244 PHE A C 1
ATOM 3426 O O . PHE A 1 244 ? 59.092 202.605 -9.447 1.00 26.59 244 PHE A O 1
ATOM 3443 N N . THR A 1 245 ? 61.189 202.058 -10.011 1.00 32.54 245 THR A N 1
ATOM 3444 C CA . THR A 1 245 ? 60.810 200.715 -10.442 1.00 33.01 245 THR A CA 1
ATOM 3445 C C . THR A 1 245 ? 61.493 199.539 -9.768 1.00 33.64 245 THR A C 1
ATOM 3446 O O . THR A 1 245 ? 61.359 198.405 -10.225 1.00 35.32 245 THR A O 1
ATOM 3457 N N . GLU A 1 246 ? 62.249 199.801 -8.710 1.00 31.93 246 GLU A N 1
ATOM 3458 C CA . GLU A 1 246 ? 62.923 198.739 -7.978 1.00 34.21 246 GLU A CA 1
ATOM 3459 C C . GLU A 1 246 ? 62.733 199.046 -6.510 1.00 36.60 246 GLU A C 1
ATOM 3460 O O . GLU A 1 246 ? 62.569 200.205 -6.152 1.00 35.53 246 GLU A O 1
ATOM 3472 N N . THR A 1 247 ? 62.765 198.025 -5.661 1.00 34.51 247 THR A N 1
ATOM 3473 C CA . THR A 1 247 ? 62.581 198.237 -4.227 1.00 35.51 247 THR A CA 1
ATOM 3474 C C . THR A 1 247 ? 63.649 199.173 -3.673 1.00 35.61 247 THR A C 1
ATOM 3475 O O . THR A 1 247 ? 64.844 198.954 -3.888 1.00 36.57 247 THR A O 1
ATOM 3486 N N . LEU A 1 248 ? 63.216 200.236 -3.000 1.00 31.05 248 LEU A N 1
ATOM 3487 C CA . LEU A 1 248 ? 64.157 201.172 -2.394 1.00 28.93 248 LEU A CA 1
ATOM 3488 C C . LEU A 1 248 ? 64.503 200.655 -1.016 1.00 27.94 248 LEU A C 1
ATOM 3489 O O . LEU A 1 248 ? 63.610 200.324 -0.236 1.00 27.99 248 LEU A O 1
ATOM 3505 N N . TYR A 1 249 ? 65.791 200.561 -0.721 1.00 25.11 249 TYR A N 1
ATOM 3506 C CA . TYR A 1 249 ? 66.229 200.125 0.593 1.00 23.85 249 TYR A CA 1
ATOM 3507 C C . TYR A 1 249 ? 66.792 201.332 1.347 1.00 24.63 249 TYR A C 1
ATOM 3508 O O . TYR A 1 249 ? 67.852 201.862 1.005 1.00 21.88 249 TYR A O 1
ATOM 3526 N N . ILE A 1 250 ? 66.066 201.781 2.363 1.00 25.12 250 ILE A N 1
ATOM 3527 C CA . ILE A 1 250 ? 66.502 202.913 3.168 1.00 19.63 250 ILE A CA 1
ATOM 3528 C C . ILE A 1 250 ? 67.652 202.514 4.092 1.00 20.95 250 ILE A C 1
ATOM 3529 O O . ILE A 1 250 ? 67.529 201.587 4.882 1.00 23.61 250 ILE A O 1
ATOM 3545 N N . PRO A 1 251 ? 68.789 203.203 3.990 1.00 21.34 251 PRO A N 1
ATOM 3546 C CA . PRO A 1 251 ? 69.877 202.854 4.904 1.00 21.77 251 PRO A CA 1
ATOM 3547 C C . PRO A 1 251 ? 69.703 203.615 6.220 1.00 18.60 251 PRO A C 1
ATOM 3548 O O . PRO A 1 251 ? 68.903 204.550 6.287 1.00 20.38 251 PRO A O 1
ATOM 3559 N N . PRO A 1 252 ? 70.431 203.211 7.261 1.00 19.62 252 PRO A N 1
ATOM 3560 C CA . PRO A 1 252 ? 70.366 203.913 8.545 1.00 20.72 252 PRO A CA 1
ATOM 3561 C C . PRO A 1 252 ? 70.773 205.371 8.404 1.00 21.08 252 PRO A C 1
ATOM 3562 O O . PRO A 1 252 ? 71.558 205.692 7.516 1.00 20.05 252 PRO A O 1
ATOM 3573 N N . GLY A 1 253 ? 70.251 206.240 9.263 1.00 21.27 253 GLY A N 1
ATOM 3574 C CA . GLY A 1 253 ? 70.625 207.647 9.229 1.00 19.59 253 GLY A CA 1
ATOM 3575 C C . GLY A 1 253 ? 69.960 208.469 8.152 1.00 20.82 253 GLY A C 1
ATOM 3576 O O . GLY A 1 253 ? 70.596 209.308 7.498 1.00 19.00 253 GLY A O 1
ATOM 3580 N N . VAL A 1 254 ? 68.666 208.243 7.968 1.00 21.54 254 VAL A N 1
ATOM 3581 C CA . VAL A 1 254 ? 67.914 208.971 6.964 1.00 17.30 254 VAL A CA 1
ATOM 3582 C C . VAL A 1 254 ? 66.602 209.498 7.524 1.00 20.76 254 VAL A C 1
ATOM 3583 O O . VAL A 1 254 ? 65.825 208.767 8.148 1.00 19.39 254 VAL A O 1
ATOM 3596 N N . SER A 1 255 ? 66.375 210.787 7.325 1.00 19.28 255 SER A N 1
ATOM 3597 C CA . SER A 1 255 ? 65.135 211.392 7.736 1.00 20.97 255 SER A CA 1
ATOM 3598 C C . SER A 1 255 ? 64.440 211.824 6.444 1.00 22.31 255 SER A C 1
ATOM 3599 O O . SER A 1 255 ? 65.027 212.534 5.621 1.00 22.23 255 SER A O 1
ATOM 3607 N N . ILE A 1 256 ? 63.206 211.371 6.245 1.00 19.09 256 ILE A N 1
ATOM 3608 C CA . ILE A 1 256 ? 62.471 211.733 5.037 1.00 19.22 256 ILE A CA 1
ATOM 3609 C C . ILE A 1 256 ? 61.333 212.667 5.391 1.00 23.25 256 ILE A C 1
ATOM 3610 O O . ILE A 1 256 ? 60.592 212.441 6.352 1.00 22.44 256 ILE A O 1
ATOM 3626 N N . GLU A 1 257 ? 61.187 213.710 4.591 1.00 24.44 257 GLU A N 1
ATOM 3627 C CA . GLU A 1 257 ? 60.194 214.728 4.854 1.00 23.75 257 GLU A CA 1
ATOM 3628 C C . GLU A 1 257 ? 59.430 215.166 3.605 1.00 27.10 257 GLU A C 1
ATOM 3629 O O . GLU A 1 257 ? 60.007 215.274 2.516 1.00 25.27 257 GLU A O 1
ATOM 3641 N N . ILE A 1 258 ? 58.128 215.399 3.772 1.00 20.85 258 ILE A N 1
ATOM 3642 C CA . ILE A 1 258 ? 57.255 215.921 2.724 1.00 20.43 258 ILE A CA 1
ATOM 3643 C C . ILE A 1 258 ? 56.404 216.960 3.466 1.00 20.78 258 ILE A C 1
ATOM 3644 O O . ILE A 1 258 ? 56.065 216.746 4.629 1.00 21.90 258 ILE A O 1
ATOM 3660 N N . PRO A 1 259 ? 56.099 218.105 2.830 1.00 25.69 259 PRO A N 1
ATOM 3661 C CA . PRO A 1 259 ? 55.327 219.165 3.509 1.00 26.95 259 PRO A CA 1
ATOM 3662 C C . PRO A 1 259 ? 54.031 218.712 4.194 1.00 27.45 259 PRO A C 1
ATOM 3663 O O . PRO A 1 259 ? 53.793 219.107 5.329 1.00 27.30 259 PRO A O 1
ATOM 3674 N N . THR A 1 260 ? 53.202 217.920 3.527 1.00 23.04 260 THR A N 1
ATOM 3675 C CA . THR A 1 260 ? 51.974 217.441 4.165 1.00 23.83 260 THR A CA 1
ATOM 3676 C C . THR A 1 260 ? 51.720 216.002 3.778 1.00 23.55 260 THR A C 1
ATOM 3677 O O . THR A 1 260 ? 52.252 215.507 2.788 1.00 23.54 260 THR A O 1
ATOM 3688 N N . SER A 1 261 ? 50.887 215.333 4.560 1.00 28.45 261 SER A N 1
ATOM 3689 C CA . SER A 1 261 ? 50.584 213.935 4.314 1.00 29.82 261 SER A CA 1
ATOM 3690 C C . SER A 1 261 ? 49.309 213.785 3.494 1.00 33.03 261 SER A C 1
ATOM 3691 O O . SER A 1 261 ? 48.437 214.648 3.548 1.00 33.10 261 SER A O 1
ATOM 3699 N N . ASN A 1 262 ? 49.222 212.704 2.716 1.00 31.64 262 ASN A N 1
ATOM 3700 C CA . ASN A 1 262 ? 48.025 212.418 1.924 1.00 33.62 262 ASN A CA 1
ATOM 3701 C C . ASN A 1 262 ? 46.922 211.891 2.835 1.00 33.93 262 ASN A C 1
ATOM 3702 O O . ASN A 1 262 ? 47.185 211.294 3.882 1.00 32.13 262 ASN A O 1
ATOM 3713 N N . PHE A 1 263 ? 45.686 212.101 2.425 1.00 29.24 263 PHE A N 1
ATOM 3714 C CA . PHE A 1 263 ? 44.550 211.628 3.185 1.00 30.06 263 PHE A CA 1
ATOM 3715 C C . PHE A 1 263 ? 43.470 211.322 2.170 1.00 29.52 263 PHE A C 1
ATOM 3716 O O . PHE A 1 263 ? 42.744 212.223 1.751 1.00 30.81 263 PHE A O 1
ATOM 3733 N N . PHE A 1 264 ? 43.402 210.064 1.742 1.00 37.31 264 PHE A N 1
ATOM 3734 C CA . PHE A 1 264 ? 42.410 209.635 0.755 1.00 43.53 264 PHE A CA 1
ATOM 3735 C C . PHE A 1 264 ? 42.509 210.476 -0.511 1.00 44.26 264 PHE A C 1
ATOM 3736 O O . PHE A 1 264 ? 41.504 210.682 -1.188 1.00 44.38 264 PHE A O 1
ATOM 3753 N N . THR A 1 265 ? 43.697 210.978 -0.833 1.00 41.87 265 THR A N 1
ATOM 3754 C CA . THR A 1 265 ? 43.830 211.828 -2.013 1.00 43.43 265 THR A CA 1
ATOM 3755 C C . THR A 1 265 ? 43.692 211.032 -3.311 1.00 42.32 265 THR A C 1
ATOM 3756 O O . THR A 1 265 ? 44.210 209.917 -3.439 1.00 40.63 265 THR A O 1
ATOM 3767 N N . ARG A 1 266 ? 42.976 211.613 -4.266 1.00 49.55 266 ARG A N 1
ATOM 3768 C CA . ARG A 1 266 ? 42.737 210.961 -5.550 1.00 49.56 266 ARG A CA 1
ATOM 3769 C C . ARG A 1 266 ? 43.972 210.922 -6.445 1.00 52.35 266 ARG A C 1
ATOM 3770 O O . ARG A 1 266 ? 44.266 209.896 -7.068 1.00 53.22 266 ARG A O 1
ATOM 3780 N N . GLU A 1 267 ? 44.694 212.037 -6.513 1.00 47.06 267 GLU A N 1
ATOM 3781 C CA . GLU A 1 267 ? 45.888 212.116 -7.341 1.00 45.04 267 GLU A CA 1
ATOM 3782 C C . GLU A 1 267 ? 47.073 212.542 -6.492 1.00 43.26 267 GLU A C 1
ATOM 3783 O O . GLU A 1 267 ? 47.117 213.664 -5.988 1.00 42.44 267 GLU A O 1
ATOM 3795 N N . CYS A 1 268 ? 48.026 211.634 -6.334 1.00 39.64 268 CYS A N 1
ATOM 3796 C CA . CYS A 1 268 ? 49.224 211.899 -5.545 1.00 42.57 268 CYS A CA 1
ATOM 3797 C C . CYS A 1 268 ? 50.168 212.821 -6.314 1.00 42.08 268 CYS A C 1
ATOM 3798 O O . CYS A 1 268 ? 50.634 212.481 -7.405 1.00 42.56 268 CYS A O 1
ATOM 3806 N N . LYS A 1 269 ? 50.452 213.986 -5.742 1.00 44.92 269 LYS A N 1
ATOM 3807 C CA . LYS A 1 269 ? 51.325 214.959 -6.393 1.00 45.54 269 LYS A CA 1
ATOM 3808 C C . LYS A 1 269 ? 52.745 214.990 -5.825 1.00 38.43 269 LYS A C 1
ATOM 3809 O O . LYS A 1 269 ? 53.671 215.479 -6.470 1.00 40.09 269 LYS A O 1
ATOM 3828 N N . GLN A 1 270 ? 52.917 214.468 -4.617 1.00 34.41 270 GLN A N 1
ATOM 3829 C CA . GLN A 1 270 ? 54.224 214.466 -3.975 1.00 35.63 270 GLN A CA 1
ATOM 3830 C C . GLN A 1 270 ? 54.470 213.148 -3.286 1.00 35.61 270 GLN A C 1
ATOM 3831 O O . GLN A 1 270 ? 53.590 212.626 -2.606 1.00 37.64 270 GLN A O 1
ATOM 3845 N N . GLY A 1 271 ? 55.674 212.620 -3.434 1.00 27.23 271 GLY A N 1
ATOM 3846 C CA . GLY A 1 271 ? 56.003 211.361 -2.806 1.00 26.57 271 GLY A CA 1
ATOM 3847 C C . GLY A 1 271 ? 56.649 210.389 -3.765 1.00 29.19 271 GLY A C 1
ATOM 3848 O O . GLY A 1 271 ? 57.237 210.782 -4.771 1.00 26.56 271 GLY A O 1
ATOM 3852 N N . LEU A 1 272 ? 56.539 209.110 -3.436 1.00 25.85 272 LEU A N 1
ATOM 3853 C CA . LEU A 1 272 ? 57.111 208.055 -4.239 1.00 22.59 272 LEU A CA 1
ATOM 3854 C C . LEU A 1 272 ? 56.011 207.215 -4.888 1.00 26.07 272 LEU A C 1
ATOM 3855 O O . LEU A 1 272 ? 54.960 206.968 -4.291 1.00 28.30 272 LEU A O 1
ATOM 3871 N N . PHE A 1 273 ? 56.269 206.790 -6.118 1.00 25.84 273 PHE A N 1
ATOM 3872 C CA . PHE A 1 273 ? 55.342 205.973 -6.890 1.00 26.10 273 PHE A CA 1
ATOM 3873 C C . PHE A 1 273 ? 56.116 204.753 -7.362 1.00 28.02 273 PHE A C 1
ATOM 3874 O O . PHE A 1 273 ? 56.984 204.861 -8.225 1.00 29.86 273 PHE A O 1
ATOM 3891 N N . TYR A 1 274 ? 55.816 203.604 -6.764 1.00 26.61 274 TYR A N 1
ATOM 3892 C CA . TYR A 1 274 ? 56.458 202.339 -7.101 1.00 27.90 274 TYR A CA 1
ATOM 3893 C C . TYR A 1 274 ? 55.726 201.710 -8.285 1.00 33.54 274 TYR A C 1
ATOM 3894 O O . TYR A 1 274 ? 54.516 201.476 -8.213 1.00 34.78 274 TYR A O 1
ATOM 3912 N N . ASP A 1 275 ? 56.468 201.427 -9.356 1.00 27.53 275 ASP A N 1
ATOM 3913 C CA . ASP A 1 275 ? 55.911 200.878 -10.594 1.00 29.78 275 ASP A CA 1
ATOM 3914 C C . ASP A 1 275 ? 56.871 199.871 -11.213 1.00 32.97 275 ASP A C 1
ATOM 3915 O O . ASP A 1 275 ? 57.502 200.152 -12.236 1.00 36.03 275 ASP A O 1
ATOM 3924 N N . PRO A 1 276 ? 56.974 198.679 -10.609 1.00 31.64 276 PRO A N 1
ATOM 3925 C CA . PRO A 1 276 ? 57.912 197.655 -11.070 1.00 34.80 276 PRO A CA 1
ATOM 3926 C C . PRO A 1 276 ? 57.335 196.666 -12.078 1.00 37.44 276 PRO A C 1
ATOM 3927 O O . PRO A 1 276 ? 56.126 196.580 -12.251 1.00 38.51 276 PRO A O 1
ATOM 3938 N N . VAL A 1 277 ? 58.213 195.913 -12.731 1.00 41.96 277 VAL A N 1
ATOM 3939 C CA . VAL A 1 277 ? 57.784 194.880 -13.670 1.00 44.82 277 VAL A CA 1
ATOM 3940 C C . VAL A 1 277 ? 57.311 193.698 -12.818 1.00 41.84 277 VAL A C 1
ATOM 3941 O O . VAL A 1 277 ? 56.241 193.136 -13.055 1.00 43.84 277 VAL A O 1
ATOM 3954 N N . ASP A 1 278 ? 58.109 193.340 -11.814 1.00 36.57 278 ASP A N 1
ATOM 3955 C CA . ASP A 1 278 ? 57.752 192.261 -10.898 1.00 36.76 278 ASP A CA 1
ATOM 3956 C C . ASP A 1 278 ? 56.920 192.856 -9.761 1.00 40.24 278 ASP A C 1
ATOM 3957 O O . ASP A 1 278 ? 57.452 193.570 -8.905 1.00 39.54 278 ASP A O 1
ATOM 3966 N N . LYS A 1 279 ? 55.620 192.560 -9.752 1.00 45.28 279 LYS A N 1
ATOM 3967 C CA . LYS A 1 279 ? 54.721 193.081 -8.720 1.00 41.17 279 LYS A CA 1
ATOM 3968 C C . LYS A 1 279 ? 54.732 192.277 -7.416 1.00 42.19 279 LYS A C 1
ATOM 3969 O O . LYS A 1 279 ? 54.178 192.705 -6.402 1.00 43.23 279 LYS A O 1
ATOM 3988 N N . ASN A 1 280 ? 55.379 191.118 -7.445 1.00 42.23 280 ASN A N 1
ATOM 3989 C CA . ASN A 1 280 ? 55.510 190.289 -6.260 1.00 41.51 280 ASN A CA 1
ATOM 3990 C C . ASN A 1 280 ? 56.730 190.798 -5.483 1.00 41.24 280 ASN A C 1
ATOM 3991 O O . ASN A 1 280 ? 57.692 190.063 -5.227 1.00 39.94 280 ASN A O 1
ATOM 4002 N N . THR A 1 281 ? 56.681 192.080 -5.128 1.00 36.82 281 THR A N 1
ATOM 4003 C CA . THR A 1 281 ? 57.770 192.744 -4.424 1.00 34.53 281 THR A CA 1
ATOM 4004 C C . THR A 1 281 ? 57.252 193.838 -3.503 1.00 31.99 281 THR A C 1
ATOM 4005 O O . THR A 1 281 ? 56.050 194.120 -3.453 1.00 32.28 281 THR A O 1
ATOM 4016 N N . ALA A 1 282 ? 58.188 194.475 -2.805 1.00 31.63 282 ALA A N 1
ATOM 4017 C CA . ALA A 1 282 ? 57.873 195.577 -1.907 1.00 27.74 282 ALA A CA 1
ATOM 4018 C C . ALA A 1 282 ? 58.355 196.898 -2.497 1.00 26.19 282 ALA A C 1
ATOM 4019 O O . ALA A 1 282 ? 59.369 196.945 -3.202 1.00 25.36 282 ALA A O 1
ATOM 4026 N N . ALA A 1 283 ? 57.621 197.968 -2.219 1.00 24.81 283 ALA A N 1
ATOM 4027 C CA . ALA A 1 283 ? 57.999 199.286 -2.698 1.00 27.42 283 ALA A CA 1
ATOM 4028 C C . ALA A 1 283 ? 59.211 199.813 -1.928 1.00 29.31 283 ALA A C 1
ATOM 4029 O O . ALA A 1 283 ? 60.214 200.224 -2.520 1.00 26.72 283 ALA A O 1
ATOM 4036 N N . ILE A 1 284 ? 59.113 199.775 -0.602 1.00 28.43 284 ILE A N 1
ATOM 4037 C CA . ILE A 1 284 ? 60.159 200.272 0.277 1.00 26.49 284 ILE A CA 1
ATOM 4038 C C . ILE A 1 284 ? 60.453 199.265 1.385 1.00 28.06 284 ILE A C 1
ATOM 4039 O O . ILE A 1 284 ? 59.539 198.660 1.950 1.00 25.45 284 ILE A O 1
ATOM 4055 N N . SER A 1 285 ? 61.730 199.075 1.691 1.00 25.53 285 SER A N 1
ATOM 4056 C CA . SER A 1 285 ? 62.094 198.146 2.745 1.00 24.50 285 SER A CA 1
ATOM 4057 C C . SER A 1 285 ? 63.268 198.654 3.550 1.00 22.61 285 SER A C 1
ATOM 4058 O O . SER A 1 285 ? 64.106 199.398 3.038 1.00 25.55 285 SER A O 1
ATOM 4066 N N . LEU A 1 286 ? 63.318 198.275 4.821 1.00 21.39 286 LEU A N 1
ATOM 4067 C CA . LEU A 1 286 ? 64.440 198.648 5.664 1.00 17.19 286 LEU A CA 1
ATOM 4068 C C . LEU A 1 286 ? 65.491 197.587 5.411 1.00 22.52 286 LEU A C 1
ATOM 4069 O O . LEU A 1 286 ? 65.212 196.587 4.748 1.00 25.44 286 LEU A O 1
ATOM 4085 N N . MET A 1 287 ? 66.695 197.774 5.935 1.00 22.86 287 MET A N 1
ATOM 4086 C CA . MET A 1 287 ? 67.745 196.796 5.687 1.00 22.99 287 MET A CA 1
ATOM 4087 C C . MET A 1 287 ? 67.943 195.780 6.801 1.00 25.90 287 MET A C 1
ATOM 4088 O O . MET A 1 287 ? 68.131 196.141 7.964 1.00 27.63 287 MET A O 1
ATOM 4102 N N . VAL A 1 288 ? 67.916 194.505 6.430 1.00 21.87 288 VAL A N 1
ATOM 4103 C CA . VAL A 1 288 ? 68.161 193.414 7.363 1.00 25.17 288 VAL A CA 1
ATOM 4104 C C . VAL A 1 288 ? 69.112 192.458 6.657 1.00 28.62 288 VAL A C 1
ATOM 4105 O O . VAL A 1 288 ? 68.863 192.046 5.526 1.00 30.25 288 VAL A O 1
ATOM 4118 N N . TYR A 1 289 ? 70.214 192.115 7.314 1.00 30.37 289 TYR A N 1
ATOM 4119 C CA . TYR A 1 289 ? 71.186 191.217 6.702 1.00 32.04 289 TYR A CA 1
ATOM 4120 C C . TYR A 1 289 ? 70.999 189.774 7.148 1.00 35.97 289 TYR A C 1
ATOM 4121 O O . TYR A 1 289 ? 70.745 189.505 8.325 1.00 31.60 289 TYR A O 1
ATOM 4139 N N . ARG A 1 290 ? 71.093 188.858 6.186 1.00 37.24 290 ARG A N 1
ATOM 4140 C CA . ARG A 1 290 ? 70.925 187.434 6.460 1.00 38.99 290 ARG A CA 1
ATOM 4141 C C . ARG A 1 290 ? 72.237 186.676 6.305 1.00 47.75 290 ARG A C 1
ATOM 4142 O O . ARG A 1 290 ? 72.923 186.809 5.287 1.00 44.66 290 ARG A O 1
ATOM 4163 N N . LYS A 1 291 ? 72.588 185.901 7.329 1.00 55.91 291 LYS A N 1
ATOM 4164 C CA . LYS A 1 291 ? 73.818 185.116 7.314 1.00 56.55 291 LYS A CA 1
ATOM 4165 C C . LYS A 1 291 ? 73.803 184.128 6.155 1.00 57.63 291 LYS A C 1
ATOM 4166 O O . LYS A 1 291 ? 72.758 183.571 5.807 1.00 57.18 291 LYS A O 1
ATOM 4185 N N . GLN A 1 292 ? 74.965 183.939 5.542 1.00 55.43 292 GLN A N 1
ATOM 4186 C CA . GLN A 1 292 ? 75.099 183.006 4.435 1.00 58.32 292 GLN A CA 1
ATOM 4187 C C . GLN A 1 292 ? 75.863 181.787 4.951 1.00 58.77 292 GLN A C 1
ATOM 4188 O O . GLN A 1 292 ? 76.493 181.861 6.013 1.00 58.56 292 GLN A O 1
ATOM 4202 N N . PRO A 1 293 ? 75.784 180.654 4.228 1.00 59.65 293 PRO A N 1
ATOM 4203 C CA . PRO A 1 293 ? 76.495 179.436 4.638 1.00 64.40 293 PRO A CA 1
ATOM 4204 C C . PRO A 1 293 ? 77.978 179.669 4.926 1.00 63.86 293 PRO A C 1
ATOM 4205 O O . PRO A 1 293 ? 78.505 179.113 5.890 1.00 65.36 293 PRO A O 1
ATOM 4216 N N . ASP A 1 294 ? 78.624 180.506 4.119 1.00 74.82 294 ASP A N 1
ATOM 4217 C CA . ASP A 1 294 ? 80.049 180.800 4.274 1.00 77.36 294 ASP A CA 1
ATOM 4218 C C . ASP A 1 294 ? 80.390 181.669 5.487 1.00 78.78 294 ASP A C 1
ATOM 4219 O O . ASP A 1 294 ? 81.559 181.798 5.847 1.00 79.13 294 ASP A O 1
ATOM 4228 N N . GLY A 1 295 ? 79.378 182.273 6.104 1.00 60.84 295 GLY A N 1
ATOM 4229 C CA . GLY A 1 295 ? 79.599 183.113 7.272 1.00 59.03 295 GLY A CA 1
ATOM 4230 C C . GLY A 1 295 ? 79.441 184.605 7.023 1.00 55.08 295 GLY A C 1
ATOM 4231 O O . GLY A 1 295 ? 79.500 185.407 7.957 1.00 50.97 295 GLY A O 1
ATOM 4235 N N . SER A 1 296 ? 79.254 184.978 5.760 1.00 52.91 296 SER A N 1
ATOM 4236 C CA . SER A 1 296 ? 79.076 186.377 5.387 1.00 51.02 296 SER A CA 1
ATOM 4237 C C . SER A 1 296 ? 77.596 186.760 5.439 1.00 50.94 296 SER A C 1
ATOM 4238 O O . SER A 1 296 ? 76.720 185.893 5.549 1.00 49.84 296 SER A O 1
ATOM 4246 N N . TYR A 1 297 ? 77.319 188.058 5.344 1.00 47.12 297 TYR A N 1
ATOM 4247 C CA . TYR A 1 297 ? 75.948 188.548 5.398 1.00 42.30 297 TYR A CA 1
ATOM 4248 C C . TYR A 1 297 ? 75.517 189.257 4.118 1.00 43.74 297 TYR A C 1
ATOM 4249 O O . TYR A 1 297 ? 76.285 190.028 3.536 1.00 46.14 297 TYR A O 1
ATOM 4267 N N . LYS A 1 298 ? 74.289 188.981 3.682 1.00 40.70 298 LYS A N 1
ATOM 4268 C CA . LYS A 1 298 ? 73.735 189.597 2.480 1.00 41.02 298 LYS A CA 1
ATOM 4269 C C . LYS A 1 298 ? 72.420 190.305 2.781 1.00 40.25 298 LYS A C 1
ATOM 4270 O O . LYS A 1 298 ? 71.605 189.817 3.572 1.00 38.48 298 LYS A O 1
ATOM 4289 N N . LEU A 1 299 ? 72.224 191.457 2.147 1.00 35.42 299 LEU A N 1
ATOM 4290 C CA . LEU A 1 299 ? 71.009 192.244 2.320 1.00 31.42 299 LEU A CA 1
ATOM 4291 C C . LEU A 1 299 ? 69.803 191.450 1.856 1.00 36.22 299 LEU A C 1
ATOM 4292 O O . LEU A 1 299 ? 69.798 190.928 0.743 1.00 32.82 299 LEU A O 1
ATOM 4308 N N . ASN A 1 300 ? 68.774 191.345 2.691 1.00 33.45 300 ASN A N 1
ATOM 4309 C CA . ASN A 1 300 ? 67.595 190.616 2.259 1.00 28.99 300 ASN A CA 1
ATOM 4310 C C . ASN A 1 300 ? 66.856 191.338 1.158 1.00 32.85 300 ASN A C 1
ATOM 4311 O O . ASN A 1 300 ? 66.573 192.534 1.270 1.00 29.97 300 ASN A O 1
ATOM 4322 N N . LYS A 1 301 ? 66.506 190.592 0.113 1.00 36.57 301 LYS A N 1
ATOM 4323 C CA . LYS A 1 301 ? 65.781 191.146 -1.019 1.00 36.73 301 LYS A CA 1
ATOM 4324 C C . LYS A 1 301 ? 64.507 190.346 -1.277 1.00 38.17 301 LYS A C 1
ATOM 4325 O O . LYS A 1 301 ? 63.825 190.559 -2.270 1.00 37.17 301 LYS A O 1
ATOM 4344 N N . ASP A 1 302 ? 64.204 189.425 -0.368 1.00 36.34 302 ASP A N 1
ATOM 4345 C CA . ASP A 1 302 ? 63.023 188.573 -0.460 1.00 41.63 302 ASP A CA 1
ATOM 4346 C C . ASP A 1 302 ? 61.791 189.303 0.082 1.00 37.43 302 ASP A C 1
ATOM 4347 O O . ASP A 1 302 ? 61.749 189.670 1.254 1.00 38.08 302 ASP A O 1
ATOM 4356 N N . VAL A 1 303 ? 60.788 189.499 -0.767 1.00 33.13 303 VAL A N 1
ATOM 4357 C CA . VAL A 1 303 ? 59.567 190.209 -0.377 1.00 32.81 303 VAL A CA 1
ATOM 4358 C C . VAL A 1 303 ? 58.879 189.631 0.863 1.00 33.79 303 VAL A C 1
ATOM 4359 O O . VAL A 1 303 ? 58.357 190.374 1.688 1.00 32.85 303 VAL A O 1
ATOM 4372 N N . ASP A 1 304 ? 58.919 188.311 1.008 1.00 38.72 304 ASP A N 1
ATOM 4373 C CA . ASP A 1 304 ? 58.262 187.630 2.119 1.00 37.56 304 ASP A CA 1
ATOM 4374 C C . ASP A 1 304 ? 59.075 187.527 3.401 1.00 37.36 304 ASP A C 1
ATOM 4375 O O . ASP A 1 304 ? 58.508 187.270 4.462 1.00 37.78 304 ASP A O 1
ATOM 4384 N N . TYR A 1 305 ? 60.392 187.684 3.313 1.00 33.89 305 TYR A N 1
ATOM 4385 C CA . TYR A 1 305 ? 61.211 187.553 4.507 1.00 33.75 305 TYR A CA 1
ATOM 4386 C C . TYR A 1 305 ? 60.983 188.640 5.555 1.00 34.00 305 TYR A C 1
ATOM 4387 O O . TYR A 1 305 ? 60.752 189.807 5.233 1.00 33.51 305 TYR A O 1
ATOM 4405 N N . TYR A 1 306 ? 61.056 188.231 6.815 1.00 30.62 306 TYR A N 1
ATOM 4406 C CA . TYR A 1 306 ? 60.960 189.147 7.934 1.00 28.09 306 TYR A CA 1
ATOM 4407 C C . TYR A 1 306 ? 61.738 188.492 9.054 1.00 28.46 306 TYR A C 1
ATOM 4408 O O . TYR A 1 306 ? 61.643 187.283 9.252 1.00 30.05 306 TYR A O 1
ATOM 4426 N N . PRO A 1 307 ? 62.539 189.280 9.774 1.00 27.81 307 PRO A N 1
ATOM 4427 C CA . PRO A 1 307 ? 63.356 188.724 10.857 1.00 27.02 307 PRO A CA 1
ATOM 4428 C C . PRO A 1 307 ? 62.539 188.463 12.117 1.00 30.68 307 PRO A C 1
ATOM 4429 O O . PRO A 1 307 ? 61.500 189.085 12.315 1.00 27.40 307 PRO A O 1
ATOM 4440 N N . THR A 1 308 ? 63.001 187.539 12.952 1.00 34.83 308 THR A N 1
ATOM 4441 C CA . THR A 1 308 ? 62.324 187.238 14.207 1.00 34.76 308 THR A CA 1
ATOM 4442 C C . THR A 1 308 ? 63.328 187.462 15.312 1.00 35.57 308 THR A C 1
ATOM 4443 O O . THR A 1 308 ? 64.491 187.778 15.041 1.00 36.00 308 THR A O 1
ATOM 4454 N N . GLY A 1 309 ? 62.885 187.307 16.555 1.00 32.05 309 GLY A N 1
ATOM 4455 C CA . GLY A 1 309 ? 63.766 187.473 17.692 1.00 36.48 309 GLY A CA 1
ATOM 4456 C C . GLY A 1 309 ? 64.791 186.364 17.661 1.00 38.57 309 GLY A C 1
ATOM 4457 O O . GLY A 1 309 ? 65.949 186.565 18.018 1.00 45.58 309 GLY A O 1
ATOM 4461 N N . LEU A 1 310 ? 64.356 185.190 17.211 1.00 41.00 310 LEU A N 1
ATOM 4462 C CA . LEU A 1 310 ? 65.224 184.030 17.107 1.00 44.65 310 LEU A CA 1
ATOM 4463 C C . LEU A 1 310 ? 66.378 184.325 16.148 1.00 48.78 310 LEU A C 1
ATOM 4464 O O . LEU A 1 310 ? 67.547 184.154 16.497 1.00 44.24 310 LEU A O 1
ATOM 4480 N N . ASP A 1 311 ? 66.024 184.760 14.940 1.00 48.89 311 ASP A N 1
ATOM 4481 C CA . ASP A 1 311 ? 66.988 185.103 13.904 1.00 47.89 311 ASP A CA 1
ATOM 4482 C C . ASP A 1 311 ? 68.024 186.072 14.447 1.00 49.71 311 ASP A C 1
ATOM 4483 O O . ASP A 1 311 ? 69.224 185.886 14.249 1.00 51.68 311 ASP A O 1
ATOM 4492 N N . ILE A 1 312 ? 67.555 187.107 15.136 1.00 53.42 312 ILE A N 1
ATOM 4493 C CA . ILE A 1 312 ? 68.453 188.098 15.715 1.00 55.12 312 ILE A CA 1
ATOM 4494 C C . ILE A 1 312 ? 69.345 187.451 16.783 1.00 60.71 312 ILE A C 1
ATOM 4495 O O . ILE A 1 312 ? 70.554 187.683 16.825 1.00 61.21 312 ILE A O 1
ATOM 4511 N N . ASP A 1 313 ? 68.751 186.615 17.628 1.00 56.53 313 ASP A N 1
ATOM 4512 C CA . ASP A 1 313 ? 69.503 185.950 18.689 1.00 57.18 313 ASP A CA 1
ATOM 4513 C C . ASP A 1 313 ? 70.470 184.891 18.155 1.00 56.07 313 ASP A C 1
ATOM 4514 O O . ASP A 1 313 ? 71.489 184.602 18.773 1.00 53.40 313 ASP A O 1
ATOM 4523 N N . ASN A 1 314 ? 70.140 184.326 17.000 1.00 57.27 314 ASN A N 1
ATOM 4524 C CA . ASN A 1 314 ? 70.958 183.309 16.355 1.00 61.74 314 ASN A CA 1
ATOM 4525 C C . ASN A 1 314 ? 72.168 183.876 15.643 1.00 62.10 314 ASN A C 1
ATOM 4526 O O . ASN A 1 314 ? 73.197 183.214 15.513 1.00 63.89 314 ASN A O 1
ATOM 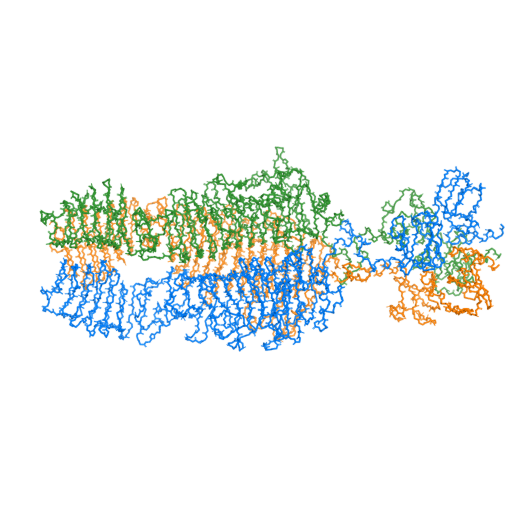4537 N N . GLY A 1 315 ? 72.020 185.098 15.149 1.00 56.50 315 GLY A N 1
ATOM 4538 C CA . GLY A 1 315 ? 73.062 185.738 14.379 1.00 52.47 315 GLY A CA 1
ATOM 4539 C C . GLY A 1 315 ? 72.736 185.456 12.925 1.00 55.12 315 GLY A C 1
ATOM 4540 O O . GLY A 1 315 ? 73.488 185.823 12.022 1.00 54.97 315 GLY A O 1
ATOM 4544 N N . ASP A 1 316 ? 71.606 184.786 12.705 1.00 47.89 316 ASP A N 1
ATOM 4545 C CA . ASP A 1 316 ? 71.155 184.451 11.357 1.00 50.48 316 ASP A CA 1
ATOM 4546 C C . ASP A 1 316 ? 70.706 185.711 10.635 1.00 47.37 316 ASP A C 1
ATOM 4547 O O . ASP A 1 316 ? 70.731 185.783 9.406 1.00 44.61 316 ASP A O 1
ATOM 4556 N N . ALA A 1 317 ? 70.276 186.697 11.416 1.00 44.11 317 ALA A N 1
ATOM 4557 C CA . ALA A 1 317 ? 69.830 187.974 10.876 1.00 39.60 317 ALA A CA 1
ATOM 4558 C C . ALA A 1 317 ? 70.417 189.103 11.697 1.00 37.67 317 ALA A C 1
ATOM 4559 O O . ALA A 1 317 ? 70.521 189.005 12.919 1.00 36.14 317 ALA A O 1
ATOM 4566 N N . ILE A 1 318 ? 70.841 190.162 11.019 1.00 33.83 318 ILE A N 1
ATOM 4567 C CA . ILE A 1 318 ? 71.380 191.326 11.702 1.00 32.67 318 ILE A CA 1
ATOM 4568 C C . ILE A 1 318 ? 70.708 192.526 11.080 1.00 31.60 318 ILE A C 1
ATOM 4569 O O . ILE A 1 318 ? 70.817 192.751 9.876 1.00 29.87 318 ILE A O 1
ATOM 4585 N N . THR A 1 319 ? 69.993 193.289 11.892 1.00 31.40 319 THR A N 1
ATOM 4586 C CA . THR A 1 319 ? 69.303 194.456 11.376 1.00 30.23 319 THR A CA 1
ATOM 4587 C C . THR A 1 319 ? 70.289 195.583 11.114 1.00 28.13 319 THR A C 1
ATOM 4588 O O . THR A 1 319 ? 71.276 195.750 11.832 1.00 28.31 319 THR A O 1
ATOM 4599 N N . CYS A 1 320 ? 70.019 196.339 10.061 1.00 25.66 320 CYS A N 1
ATOM 4600 C CA . CYS A 1 320 ? 70.840 197.482 9.708 1.00 24.79 320 CYS A CA 1
ATOM 4601 C C . CYS A 1 320 ? 69.849 198.596 9.445 1.00 25.11 320 CYS A C 1
ATOM 4602 O O . CYS A 1 320 ? 69.834 199.207 8.376 1.00 22.67 320 CYS A O 1
ATOM 4610 N N . ALA A 1 321 ? 68.993 198.826 10.439 1.00 28.60 321 ALA A N 1
ATOM 4611 C CA . ALA A 1 321 ? 67.925 199.815 10.349 1.00 28.41 321 ALA A CA 1
ATOM 4612 C C . ALA A 1 321 ? 67.812 200.533 11.680 1.00 33.06 321 ALA A C 1
ATOM 4613 O O . ALA A 1 321 ? 67.168 200.045 12.611 1.00 30.12 321 ALA A O 1
ATOM 4620 N N . ARG A 1 322 ? 68.446 201.692 11.761 1.00 24.38 322 ARG A N 1
ATOM 4621 C CA . ARG A 1 322 ? 68.459 202.476 12.973 1.00 25.42 322 ARG A CA 1
ATOM 4622 C C . ARG A 1 322 ? 68.539 203.916 12.512 1.00 23.23 322 ARG A C 1
ATOM 4623 O O . ARG A 1 322 ? 68.907 204.170 11.366 1.00 21.47 322 ARG A O 1
ATOM 4644 N N . LYS A 1 323 ? 68.153 204.849 13.376 1.00 19.83 323 LYS A N 1
ATOM 4645 C CA . LYS A 1 323 ? 68.189 206.269 13.041 1.00 16.29 323 LYS A CA 1
ATOM 4646 C C . LYS A 1 323 ? 67.439 206.590 11.742 1.00 20.23 323 LYS A C 1
ATOM 4647 O O . LYS A 1 323 ? 67.959 207.296 10.874 1.00 18.66 323 LYS A O 1
ATOM 4666 N N . ILE A 1 324 ? 66.230 206.042 11.601 1.00 14.49 324 ILE A N 1
ATOM 4667 C CA . ILE A 1 324 ? 65.402 206.311 10.434 1.00 17.03 324 ILE A CA 1
ATOM 4668 C C . ILE A 1 324 ? 64.122 207.019 10.910 1.00 20.08 324 ILE A C 1
ATOM 4669 O O . ILE A 1 324 ? 63.431 206.537 11.812 1.00 18.24 324 ILE A O 1
ATOM 4685 N N . ASP A 1 325 ? 63.823 208.168 10.308 1.00 21.11 325 ASP A N 1
ATOM 4686 C CA . ASP A 1 325 ? 62.671 208.976 10.691 1.00 25.51 325 ASP A CA 1
ATOM 4687 C C . ASP A 1 325 ? 61.929 209.416 9.440 1.00 27.57 325 ASP A C 1
ATOM 4688 O O . ASP A 1 325 ? 62.522 209.930 8.490 1.00 24.98 325 ASP A O 1
ATOM 4697 N N . ILE A 1 326 ? 60.624 209.207 9.442 1.00 23.30 326 ILE A N 1
ATOM 4698 C CA . ILE A 1 326 ? 59.796 209.564 8.306 1.00 27.52 326 ILE A CA 1
ATOM 4699 C C . ILE A 1 326 ? 58.681 210.506 8.710 1.00 27.98 326 ILE A C 1
ATOM 4700 O O . ILE A 1 326 ? 57.915 210.231 9.643 1.00 26.87 326 ILE A O 1
ATOM 4716 N N . ASN A 1 327 ? 58.604 211.622 8.002 1.00 28.63 327 ASN A N 1
ATOM 4717 C CA . ASN A 1 327 ? 57.572 212.615 8.225 1.00 26.40 327 ASN A CA 1
ATOM 4718 C C . ASN A 1 327 ? 56.804 212.883 6.926 1.00 31.43 327 ASN A C 1
ATOM 4719 O O . ASN A 1 327 ? 57.373 213.345 5.932 1.00 30.71 327 ASN A O 1
ATOM 4730 N N . ASN A 1 328 ? 55.523 212.538 6.926 1.00 22.13 328 ASN A N 1
ATOM 4731 C CA . ASN A 1 328 ? 54.638 212.766 5.787 1.00 25.14 328 ASN A CA 1
ATOM 4732 C C . ASN A 1 328 ? 54.958 212.076 4.459 1.00 27.42 328 ASN A C 1
ATOM 4733 O O . ASN A 1 328 ? 54.526 212.543 3.407 1.00 32.68 328 ASN A O 1
ATOM 4744 N N . LEU A 1 329 ? 55.690 210.973 4.479 1.00 25.09 329 LEU A N 1
ATOM 4745 C CA . LEU A 1 329 ? 55.969 210.289 3.223 1.00 22.27 329 LEU A CA 1
ATOM 4746 C C . LEU A 1 329 ? 54.697 209.739 2.563 1.00 27.16 329 LEU A C 1
ATOM 4747 O O . LEU A 1 329 ? 53.903 209.026 3.194 1.00 22.81 329 LEU A O 1
ATOM 4763 N N . ASN A 1 330 ? 54.482 210.105 1.303 1.00 26.43 330 ASN A N 1
ATOM 4764 C CA . ASN A 1 330 ? 53.346 209.581 0.550 1.00 25.69 330 ASN A CA 1
ATOM 4765 C C . ASN A 1 330 ? 53.863 208.498 -0.373 1.00 27.97 330 ASN A C 1
ATOM 4766 O O . ASN A 1 330 ? 54.748 208.746 -1.196 1.00 26.16 330 ASN A O 1
ATOM 4777 N N . LEU A 1 331 ? 53.329 207.294 -0.226 1.00 24.76 331 LEU A N 1
ATOM 4778 C CA . LEU A 1 331 ? 53.726 206.187 -1.072 1.00 25.56 331 LEU A CA 1
ATOM 4779 C C . LEU A 1 331 ? 52.528 205.631 -1.841 1.00 28.88 331 LEU A C 1
ATOM 4780 O O . LEU A 1 331 ? 51.527 205.247 -1.241 1.00 26.71 331 LEU A O 1
ATOM 4796 N N . ILE A 1 332 ? 52.607 205.632 -3.168 1.00 30.32 332 ILE A N 1
ATOM 4797 C CA . ILE A 1 332 ? 51.549 205.037 -3.977 1.00 30.15 332 ILE A CA 1
ATOM 4798 C C . ILE A 1 332 ? 52.241 203.974 -4.807 1.00 33.13 332 ILE A C 1
ATOM 4799 O O . ILE A 1 332 ? 53.440 204.060 -5.055 1.00 33.85 332 ILE A O 1
ATOM 4815 N N . THR A 1 333 ? 51.500 202.956 -5.216 1.00 36.18 333 THR A N 1
ATOM 4816 C CA . THR A 1 333 ? 52.102 201.867 -5.958 1.00 34.58 333 THR A CA 1
ATOM 4817 C C . THR A 1 333 ? 51.213 201.436 -7.118 1.00 42.95 333 THR A C 1
ATOM 4818 O O . THR A 1 333 ? 50.051 201.810 -7.169 1.00 34.44 333 THR A O 1
ATOM 4829 N N . ALA A 1 334 ? 51.761 200.676 -8.067 1.00 31.12 334 ALA A N 1
ATOM 4830 C CA . ALA A 1 334 ? 50.948 200.202 -9.183 1.00 34.96 334 ALA A CA 1
ATOM 4831 C C . ALA A 1 334 ? 50.007 199.116 -8.645 1.00 31.13 334 ALA A C 1
ATOM 4832 O O . ALA A 1 334 ? 50.340 198.448 -7.664 1.00 27.45 334 ALA A O 1
ATOM 4839 N N . PRO A 1 335 ? 48.828 198.942 -9.265 1.00 37.40 335 PRO A N 1
ATOM 4840 C CA . PRO A 1 335 ? 47.928 197.894 -8.762 1.00 36.91 335 PRO A CA 1
ATOM 4841 C C . PRO A 1 335 ? 48.605 196.529 -8.831 1.00 36.28 335 PRO A C 1
ATOM 4842 O O . PRO A 1 335 ? 49.328 196.261 -9.784 1.00 39.95 335 PRO A O 1
ATOM 4853 N N . GLY A 1 336 ? 48.417 195.698 -7.815 1.00 34.39 336 GLY A N 1
ATOM 4854 C CA . GLY A 1 336 ? 49.013 194.378 -7.818 1.00 31.03 336 GLY A CA 1
ATOM 4855 C C . GLY A 1 336 ? 50.301 194.266 -7.037 1.00 34.21 336 GLY A C 1
ATOM 4856 O O . GLY A 1 336 ? 50.779 193.158 -6.799 1.00 34.62 336 GLY A O 1
ATOM 4860 N N . VAL A 1 337 ? 50.889 195.400 -6.663 1.00 31.23 337 VAL A N 1
ATOM 4861 C CA . VAL A 1 337 ? 52.111 195.361 -5.878 1.00 32.03 337 VAL A CA 1
ATOM 4862 C C . VAL A 1 337 ? 51.788 194.682 -4.545 1.00 29.34 337 VAL A C 1
ATOM 4863 O O . VAL A 1 337 ? 50.826 195.043 -3.875 1.00 27.45 337 VAL A O 1
ATOM 4876 N N . LYS A 1 338 ? 52.585 193.683 -4.182 1.00 34.47 338 LYS A N 1
ATOM 4877 C CA . LYS A 1 338 ? 52.351 192.912 -2.963 1.00 34.04 338 LYS A CA 1
ATOM 4878 C C . LYS A 1 338 ? 52.427 193.699 -1.658 1.00 3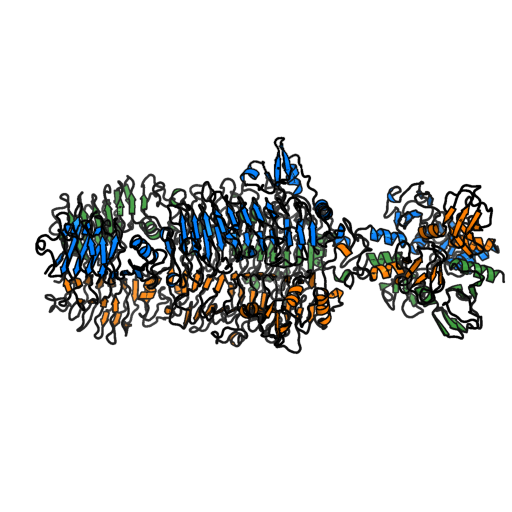3.91 338 LYS A C 1
ATOM 4879 O O . LYS A 1 338 ? 51.456 193.751 -0.901 1.00 31.70 338 LYS A O 1
ATOM 4898 N N . VAL A 1 339 ? 53.579 194.308 -1.399 1.00 31.93 339 VAL A N 1
ATOM 4899 C CA . VAL A 1 339 ? 53.797 195.044 -0.155 1.00 27.18 339 VAL A CA 1
ATOM 4900 C C . VAL A 1 339 ? 54.203 196.507 -0.340 1.00 27.10 339 VAL A C 1
ATOM 4901 O O . VAL A 1 339 ? 55.115 196.819 -1.111 1.00 27.46 339 VAL A O 1
ATOM 4914 N N . GLY A 1 340 ? 53.529 197.399 0.377 1.00 26.27 340 GLY A N 1
ATOM 4915 C CA . GLY A 1 340 ? 53.858 198.811 0.332 1.00 24.31 340 GLY A CA 1
ATOM 4916 C C . GLY A 1 340 ? 55.171 199.087 1.064 1.00 25.15 340 GLY A C 1
ATOM 4917 O O . GLY A 1 340 ? 56.178 199.426 0.444 1.00 26.21 340 GLY A O 1
ATOM 4921 N N . VAL A 1 341 ? 55.172 198.900 2.385 1.00 22.63 341 VAL A N 1
ATOM 4922 C CA . VAL A 1 341 ? 56.353 199.155 3.208 1.00 19.98 341 VAL A CA 1
ATOM 4923 C C . VAL A 1 341 ? 56.782 197.985 4.096 1.00 22.81 341 VAL A C 1
ATOM 4924 O O . VAL A 1 341 ? 55.973 197.418 4.823 1.00 21.18 341 VAL A O 1
ATOM 4937 N N . LYS A 1 342 ? 58.065 197.637 4.039 1.00 23.69 342 LYS A N 1
ATOM 4938 C CA . LYS A 1 342 ? 58.616 196.565 4.863 1.00 25.55 342 LYS A CA 1
ATOM 4939 C C . LYS A 1 342 ? 59.371 197.195 6.019 1.00 23.79 342 LYS A C 1
ATOM 4940 O O . LYS A 1 342 ? 60.551 197.507 5.889 1.00 25.06 342 LYS A O 1
ATOM 4959 N N . TRP A 1 343 ? 58.690 197.398 7.143 1.00 20.13 343 TRP A N 1
ATOM 4960 C CA . TRP A 1 343 ? 59.311 198.002 8.316 1.00 19.61 343 TRP A CA 1
ATOM 4961 C C . TRP A 1 343 ? 59.942 196.893 9.145 1.00 22.34 343 TRP A C 1
ATOM 4962 O O . TRP A 1 343 ? 59.467 196.552 10.231 1.00 21.32 343 TRP A O 1
ATOM 4983 N N . ILE A 1 344 ? 61.022 196.326 8.625 1.00 22.28 344 ILE A N 1
ATOM 4984 C CA . ILE A 1 344 ? 61.679 195.213 9.297 1.00 21.26 344 ILE A CA 1
ATOM 4985 C C . ILE A 1 344 ? 62.980 195.580 9.998 1.00 23.40 344 ILE A C 1
ATOM 4986 O O . ILE A 1 344 ? 63.907 196.129 9.398 1.00 26.67 344 ILE A O 1
ATOM 5002 N N . GLY A 1 345 ? 63.030 195.269 11.287 1.00 20.61 345 GLY A N 1
ATOM 5003 C CA . GLY A 1 345 ? 64.186 195.551 12.109 1.00 22.44 345 GLY A CA 1
ATOM 5004 C C . GLY A 1 345 ? 64.331 197.009 12.505 1.00 20.60 345 GLY A C 1
ATOM 5005 O O . GLY A 1 345 ? 65.370 197.413 13.037 1.00 23.94 345 GLY A O 1
ATOM 5009 N N . GLY A 1 346 ? 63.283 197.792 12.273 1.00 22.63 346 GLY A N 1
ATOM 5010 C CA . GLY A 1 346 ? 63.309 199.211 12.577 1.00 24.35 346 GLY A CA 1
ATOM 5011 C C . GLY A 1 346 ? 63.107 199.581 14.034 1.00 22.52 346 GLY A C 1
ATOM 5012 O O . GLY A 1 346 ? 62.228 200.388 14.365 1.00 22.20 346 GLY A O 1
ATOM 5016 N N . ALA A 1 347 ? 63.914 198.987 14.907 1.00 23.70 347 ALA A N 1
ATOM 5017 C CA . ALA A 1 347 ? 63.825 199.271 16.328 1.00 23.84 347 ALA A CA 1
ATOM 5018 C C . ALA A 1 347 ? 64.130 200.750 16.590 1.00 23.34 347 ALA A C 1
ATOM 5019 O O . ALA A 1 347 ? 65.127 201.286 16.108 1.00 23.68 347 ALA A O 1
ATOM 5026 N N . GLY A 1 348 ? 63.243 201.413 17.328 1.00 20.66 348 GLY A N 1
ATOM 5027 C CA . GLY A 1 348 ? 63.417 202.819 17.657 1.00 20.33 348 GLY A CA 1
ATOM 5028 C C . GLY A 1 348 ? 63.187 203.769 16.496 1.00 20.35 348 GLY A C 1
ATOM 5029 O O . GLY A 1 348 ? 63.318 204.983 16.656 1.00 21.26 348 GLY A O 1
ATOM 5033 N N . CYS A 1 349 ? 62.873 203.224 15.320 1.00 17.47 349 CYS A N 1
ATOM 5034 C CA . CYS A 1 349 ? 62.616 204.052 14.140 1.00 18.80 349 CYS A CA 1
ATOM 5035 C C . CYS A 1 349 ? 61.198 204.602 14.276 1.00 22.72 349 CYS A C 1
ATOM 5036 O O . CYS A 1 349 ? 60.335 203.985 14.901 1.00 21.66 349 CYS A O 1
ATOM 5044 N N . THR A 1 350 ? 60.962 205.779 13.718 1.00 20.66 350 THR A N 1
ATOM 5045 C CA . THR A 1 350 ? 59.680 206.432 13.905 1.00 19.09 350 THR A CA 1
ATOM 5046 C C . THR A 1 350 ? 59.104 206.957 12.628 1.00 22.36 350 THR A C 1
ATOM 5047 O O . THR A 1 350 ? 59.804 207.205 11.653 1.00 21.50 350 THR A O 1
ATOM 5058 N N . THR A 1 351 ? 57.802 207.173 12.666 1.00 20.31 351 THR A N 1
ATOM 5059 C CA . THR A 1 351 ? 57.095 207.607 11.505 1.00 17.67 351 THR A CA 1
ATOM 5060 C C . THR A 1 351 ? 55.966 208.526 11.949 1.00 20.04 351 THR A C 1
ATOM 5061 O O . THR A 1 351 ? 55.428 208.375 13.041 1.00 18.46 351 THR A O 1
ATOM 5072 N N . LYS A 1 352 ? 55.655 209.508 11.117 1.00 19.45 352 LYS A N 1
ATOM 5073 C CA . LYS A 1 352 ? 54.553 210.417 11.364 1.00 19.50 352 LYS A CA 1
ATOM 5074 C C . LYS A 1 352 ? 53.955 210.772 10.008 1.00 22.92 352 LYS A C 1
ATOM 5075 O O . LYS A 1 352 ? 54.666 211.225 9.099 1.00 18.91 352 LYS A O 1
ATOM 5094 N N . GLY A 1 353 ? 52.654 210.552 9.858 1.00 17.15 353 GLY A N 1
ATOM 5095 C CA . GLY A 1 353 ? 52.003 210.865 8.602 1.00 16.10 353 GLY A CA 1
ATOM 5096 C C . GLY A 1 353 ? 52.439 210.015 7.418 1.00 19.04 353 GLY A C 1
ATOM 5097 O O . GLY A 1 353 ? 52.327 210.458 6.272 1.00 22.77 353 GLY A O 1
ATOM 5101 N N . LEU A 1 354 ? 52.971 208.823 7.673 1.00 17.76 354 LEU A N 1
ATOM 5102 C CA . LEU A 1 354 ? 53.324 207.920 6.578 1.00 20.56 354 LEU A CA 1
ATOM 5103 C C . LEU A 1 354 ? 51.981 207.578 5.922 1.00 25.07 354 LEU A C 1
ATOM 5104 O O . LEU A 1 354 ? 51.069 207.062 6.577 1.00 22.52 354 LEU A O 1
ATOM 5120 N N . SER A 1 355 ? 51.849 207.880 4.638 1.00 21.81 355 SER A N 1
ATOM 5121 C CA . SER A 1 355 ? 50.590 207.663 3.939 1.00 21.26 355 SER A CA 1
ATOM 5122 C C . SER A 1 355 ? 50.761 206.731 2.748 1.00 25.88 355 SER A C 1
ATOM 5123 O O . SER A 1 355 ? 51.403 207.088 1.764 1.00 24.01 355 SER A O 1
ATOM 5131 N N . ILE A 1 356 ? 50.157 205.548 2.839 1.00 24.06 356 ILE A N 1
ATOM 5132 C CA . ILE A 1 356 ? 50.276 204.524 1.805 1.00 25.72 356 ILE A CA 1
ATOM 5133 C C . ILE A 1 356 ? 49.001 204.277 0.981 1.00 30.53 356 ILE A C 1
ATOM 5134 O O . ILE A 1 356 ? 47.917 204.089 1.535 1.00 29.09 356 ILE A O 1
ATOM 5150 N N . GLY A 1 357 ? 49.141 204.279 -0.345 1.00 28.09 357 GLY A N 1
ATOM 5151 C CA . GLY A 1 357 ? 48.017 204.031 -1.230 1.00 26.33 357 GLY A CA 1
ATOM 5152 C C . GLY A 1 357 ? 47.300 205.271 -1.714 1.00 29.86 357 GLY A C 1
ATOM 5153 O O . GLY A 1 357 ? 47.209 206.276 -1.010 1.00 29.47 357 GLY A O 1
ATOM 5157 N N . GLU A 1 358 ? 46.765 205.186 -2.928 1.00 31.71 358 GLU A N 1
ATOM 5158 C CA . GLU A 1 358 ? 46.057 206.301 -3.538 1.00 32.09 358 GLU A CA 1
ATOM 5159 C C . GLU A 1 358 ? 44.582 205.980 -3.711 1.00 34.99 358 GLU A C 1
ATOM 5160 O O . GLU A 1 358 ? 44.224 204.845 -4.040 1.00 35.42 358 GLU A O 1
ATOM 5172 N N . ASN A 1 359 ? 43.735 206.982 -3.487 1.00 31.46 359 ASN A N 1
ATOM 5173 C CA . ASN A 1 359 ? 42.293 206.850 -3.661 1.00 36.46 359 ASN A CA 1
ATOM 5174 C C . ASN A 1 359 ? 41.993 207.137 -5.122 1.00 35.63 359 ASN A C 1
ATOM 5175 O O . ASN A 1 359 ? 41.279 208.081 -5.451 1.00 38.60 359 ASN A O 1
ATOM 5186 N N . THR A 1 360 ? 42.584 206.327 -5.992 1.00 40.18 360 THR A N 1
ATOM 5187 C CA . THR A 1 360 ? 42.458 206.476 -7.437 1.00 42.83 360 THR A CA 1
ATOM 5188 C C . THR A 1 360 ? 41.006 206.631 -7.891 1.00 47.24 360 THR A C 1
ATOM 5189 O O . THR A 1 360 ? 40.609 207.679 -8.403 1.00 45.39 360 THR A O 1
ATOM 5200 N N . GLY A 1 361 ? 40.213 205.588 -7.684 1.00 42.73 361 GLY A N 1
ATOM 5201 C CA . GLY A 1 361 ? 38.817 205.627 -8.064 1.00 44.13 361 GLY A CA 1
ATOM 5202 C C . GLY A 1 361 ? 38.025 204.517 -7.411 1.00 46.73 361 GLY A C 1
ATOM 5203 O O . GLY A 1 361 ? 38.569 203.726 -6.637 1.00 43.63 361 GLY A O 1
ATOM 5207 N N . SER A 1 362 ? 36.739 204.467 -7.742 1.00 51.61 362 SER A N 1
ATOM 5208 C CA . SER A 1 362 ? 35.809 203.471 -7.225 1.00 50.15 362 SER A CA 1
ATOM 5209 C C . SER A 1 362 ? 36.288 202.021 -7.371 1.00 51.73 362 SER A C 1
ATOM 5210 O O . SER A 1 362 ? 36.076 201.200 -6.476 1.00 51.07 362 SER A O 1
ATOM 5218 N N . ASP A 1 363 ? 36.938 201.707 -8.489 1.00 45.39 363 ASP A N 1
ATOM 5219 C CA . ASP A 1 363 ? 37.428 200.347 -8.725 1.00 47.82 363 ASP A CA 1
ATOM 5220 C C . ASP A 1 363 ? 38.778 200.055 -8.074 1.00 46.44 363 ASP A C 1
ATOM 5221 O O . ASP A 1 363 ? 39.818 200.504 -8.550 1.00 44.44 363 ASP A O 1
ATOM 5230 N N . ILE A 1 364 ? 38.752 199.255 -7.013 1.00 47.93 364 ILE A N 1
ATOM 5231 C CA . ILE A 1 364 ? 39.964 198.915 -6.272 1.00 46.64 364 ILE A CA 1
ATOM 5232 C C . ILE A 1 364 ? 40.948 198.025 -7.039 1.00 46.49 364 ILE A C 1
ATOM 5233 O O . ILE A 1 364 ? 42.144 197.997 -6.724 1.00 43.53 364 ILE A O 1
ATOM 5249 N N . THR A 1 365 ? 40.465 197.301 -8.045 1.00 41.80 365 THR A N 1
ATOM 5250 C CA . THR A 1 365 ? 41.352 196.412 -8.800 1.00 40.92 365 THR A CA 1
ATOM 5251 C C . THR A 1 365 ? 42.391 197.179 -9.620 1.00 38.18 365 THR A C 1
ATOM 5252 O O . THR A 1 365 ? 43.424 196.627 -10.003 1.00 40.58 365 THR A O 1
ATOM 5263 N N . THR A 1 366 ? 42.117 198.454 -9.870 1.00 36.05 366 THR A N 1
ATOM 5264 C CA . THR A 1 366 ? 43.023 199.298 -10.640 1.00 42.36 366 THR A CA 1
ATOM 5265 C C . THR A 1 366 ? 43.500 200.518 -9.849 1.00 43.07 366 THR A C 1
ATOM 5266 O O . THR A 1 366 ? 44.106 201.430 -10.404 1.00 42.23 366 THR A O 1
ATOM 5277 N N . ALA A 1 367 ? 43.225 200.539 -8.552 1.00 40.45 367 ALA A N 1
ATOM 5278 C CA . ALA A 1 367 ? 43.644 201.659 -7.721 1.00 37.14 367 ALA A CA 1
ATOM 5279 C C . ALA A 1 367 ? 45.136 201.547 -7.465 1.00 32.30 367 ALA A C 1
ATOM 5280 O O . ALA A 1 367 ? 45.687 200.448 -7.396 1.00 33.22 367 ALA A O 1
ATOM 5287 N N . ARG A 1 368 ? 45.798 202.684 -7.321 1.00 38.01 368 ARG A N 1
ATOM 5288 C CA . ARG A 1 368 ? 47.234 202.665 -7.085 1.00 36.15 368 ARG A CA 1
ATOM 5289 C C . ARG A 1 368 ? 47.560 202.492 -5.602 1.00 36.56 368 ARG A C 1
ATOM 5290 O O . ARG A 1 368 ? 47.985 203.429 -4.926 1.00 32.74 368 ARG A O 1
ATOM 5311 N N . LEU A 1 369 ? 47.354 201.272 -5.116 1.00 35.68 369 LEU A N 1
ATOM 5312 C CA . LEU A 1 369 ? 47.600 200.926 -3.726 1.00 32.81 369 LEU A CA 1
ATOM 5313 C C . LEU A 1 369 ? 48.080 199.482 -3.681 1.00 32.62 369 LEU A C 1
ATOM 5314 O O . LEU A 1 369 ? 47.773 198.706 -4.587 1.00 35.83 369 LEU A O 1
ATOM 5330 N N . PRO A 1 370 ? 48.845 199.115 -2.641 1.00 25.65 370 PRO A N 1
ATOM 5331 C CA . PRO A 1 370 ? 49.377 197.752 -2.552 1.00 30.15 370 PRO A CA 1
ATOM 5332 C C . PRO A 1 370 ? 48.372 196.742 -2.013 1.00 29.78 370 PRO A C 1
ATOM 5333 O O . PRO A 1 370 ? 47.291 197.111 -1.550 1.00 31.39 370 PRO A O 1
ATOM 5344 N N . ARG A 1 371 ? 48.728 195.466 -2.092 1.00 30.33 371 ARG A N 1
ATOM 5345 C CA . ARG A 1 371 ? 47.858 194.419 -1.577 1.00 32.73 371 ARG A CA 1
ATOM 5346 C C . ARG A 1 371 ? 47.973 194.451 -0.052 1.00 32.10 371 ARG A C 1
ATOM 5347 O O . ARG A 1 371 ? 46.973 194.419 0.669 1.00 30.78 371 ARG A O 1
ATOM 5368 N N . VAL A 1 372 ? 49.212 194.543 0.416 1.00 28.03 372 VAL A N 1
ATOM 5369 C CA . VAL A 1 372 ? 49.528 194.604 1.836 1.00 26.38 372 VAL A CA 1
ATOM 5370 C C . VAL A 1 372 ? 50.260 195.921 2.057 1.00 26.33 372 VAL A C 1
ATOM 5371 O O . VAL A 1 372 ? 51.337 196.136 1.501 1.00 25.23 372 VAL A O 1
ATOM 5384 N N . GLY A 1 373 ? 49.675 196.811 2.850 1.00 27.19 373 GLY A N 1
ATOM 5385 C CA . GLY A 1 373 ? 50.267 198.119 3.084 1.00 24.35 373 GLY A CA 1
ATOM 5386 C C . GLY A 1 373 ? 51.582 198.175 3.840 1.00 26.96 373 GLY A C 1
ATOM 5387 O O . GLY A 1 373 ? 52.570 198.728 3.348 1.00 23.35 373 GLY A O 1
ATOM 5391 N N . LEU A 1 374 ? 51.588 197.595 5.036 1.00 22.85 374 LEU A N 1
ATOM 5392 C CA . LEU A 1 374 ? 52.746 197.619 5.902 1.00 23.50 374 LEU A CA 1
ATOM 5393 C C . LEU A 1 374 ? 52.967 196.277 6.563 1.00 25.80 374 LEU A C 1
ATOM 5394 O O . LEU A 1 374 ? 52.041 195.679 7.113 1.00 25.42 374 LEU A O 1
ATOM 5410 N N . LEU A 1 375 ? 54.209 195.814 6.505 1.00 21.33 375 LEU A N 1
ATOM 5411 C CA . LEU A 1 375 ? 54.610 194.561 7.119 1.00 23.40 375 LEU A CA 1
ATOM 5412 C C . LEU A 1 375 ? 55.727 194.920 8.093 1.00 24.37 375 LEU A C 1
ATOM 5413 O O . LEU A 1 375 ? 56.752 195.486 7.693 1.00 23.12 375 LEU A O 1
ATOM 5429 N N . GLN A 1 376 ? 55.529 194.605 9.372 1.00 23.09 376 GLN A N 1
ATOM 5430 C CA . GLN A 1 376 ? 56.500 194.975 10.395 1.00 22.71 376 GLN A CA 1
ATOM 5431 C C . GLN A 1 376 ? 56.915 193.869 11.359 1.00 22.53 376 GLN A C 1
ATOM 5432 O O . GLN A 1 376 ? 56.070 193.133 11.871 1.00 22.81 376 GLN A O 1
ATOM 5446 N N . SER A 1 377 ? 58.217 193.771 11.623 1.00 19.69 377 SER A N 1
ATOM 5447 C CA . SER A 1 377 ? 58.725 192.796 12.580 1.00 20.67 377 SER A CA 1
ATOM 5448 C C . SER A 1 377 ? 60.040 193.296 13.149 1.00 21.72 377 SER A C 1
ATOM 5449 O O . SER A 1 377 ? 60.694 194.144 12.543 1.00 22.16 377 SER A O 1
ATOM 5457 N N . ALA A 1 378 ? 60.413 192.777 14.316 1.00 25.02 378 ALA A N 1
ATOM 5458 C CA . ALA A 1 378 ? 61.668 193.143 14.972 1.00 25.68 378 ALA A CA 1
ATOM 5459 C C . ALA A 1 378 ? 61.836 194.657 15.103 1.00 26.24 378 ALA A C 1
ATOM 5460 O O . ALA A 1 378 ? 62.941 195.183 14.967 1.00 25.86 378 ALA A O 1
ATOM 5467 N N . SER A 1 379 ? 60.737 195.358 15.363 1.00 23.11 379 SER A N 1
ATOM 5468 C CA . SER A 1 379 ? 60.784 196.806 15.487 1.00 20.30 379 SER A CA 1
ATOM 5469 C C . SER A 1 379 ? 60.368 197.274 16.869 1.00 20.79 379 SER A C 1
ATOM 5470 O O . SER A 1 379 ? 59.507 198.148 16.988 1.00 20.03 379 SER A O 1
ATOM 5478 N N . TRP A 1 380 ? 60.974 196.710 17.912 1.00 22.58 380 TRP A N 1
ATOM 5479 C CA . TRP A 1 380 ? 60.618 197.110 19.266 1.00 21.03 380 TRP A CA 1
ATOM 5480 C C . TRP A 1 380 ? 60.884 198.610 19.459 1.00 22.67 380 TRP A C 1
ATOM 5481 O O . TRP A 1 380 ? 61.855 199.156 18.928 1.00 18.26 380 TRP A O 1
ATOM 5502 N N . GLY A 1 381 ? 59.985 199.290 20.164 1.00 20.79 381 GLY A N 1
ATOM 5503 C CA . GLY A 1 381 ? 60.166 200.712 20.414 1.00 20.34 381 GLY A CA 1
ATOM 5504 C C . GLY A 1 381 ? 59.920 201.649 19.239 1.00 19.37 381 GLY A C 1
ATOM 5505 O O . GLY A 1 381 ? 60.182 202.850 19.335 1.00 19.44 381 GLY A O 1
ATOM 5509 N N . SER A 1 382 ? 59.445 201.116 18.121 1.00 15.09 382 SER A N 1
ATOM 5510 C CA . SER A 1 382 ? 59.159 201.971 16.984 1.00 17.04 382 SER A CA 1
ATOM 5511 C C . SER A 1 382 ? 57.785 202.599 17.212 1.00 17.09 382 SER A C 1
ATOM 5512 O O . SER A 1 382 ? 56.939 202.014 17.881 1.00 17.02 382 SER A O 1
ATOM 5520 N N . ILE A 1 383 ? 57.582 203.799 16.681 1.00 19.28 383 ILE A N 1
ATOM 5521 C CA . ILE A 1 383 ? 56.327 204.513 16.843 1.00 17.16 383 ILE A CA 1
ATOM 5522 C C . ILE A 1 383 ? 55.832 205.014 15.503 1.00 20.62 383 ILE A C 1
ATOM 5523 O O . ILE A 1 383 ? 56.562 205.700 14.786 1.00 17.09 383 ILE A O 1
ATOM 5539 N N . HIS A 1 384 ? 54.589 204.680 15.172 1.00 15.53 384 HIS A N 1
ATOM 5540 C CA . HIS A 1 384 ? 53.973 205.174 13.952 1.00 15.82 384 HIS A CA 1
ATOM 5541 C C . HIS A 1 384 ? 52.865 206.122 14.376 1.00 18.93 384 HIS A C 1
ATOM 5542 O O . HIS A 1 384 ? 51.845 205.698 14.934 1.00 17.30 384 HIS A O 1
ATOM 5557 N N . GLU A 1 385 ? 53.076 207.413 14.150 1.00 16.73 385 GLU A N 1
ATOM 5558 C CA . GLU A 1 385 ? 52.077 208.401 14.510 1.00 16.78 385 GLU A CA 1
ATOM 5559 C C . GLU A 1 385 ? 51.262 208.734 13.280 1.00 21.19 385 GLU A C 1
ATOM 5560 O O . GLU A 1 385 ? 51.815 208.976 12.204 1.00 19.28 385 GLU A O 1
ATOM 5572 N N . ASN A 1 386 ? 49.944 208.724 13.440 1.00 19.64 386 ASN A N 1
ATOM 5573 C CA . ASN A 1 386 ? 49.042 209.096 12.363 1.00 21.17 386 ASN A CA 1
ATOM 5574 C C . ASN A 1 386 ? 49.332 208.424 11.009 1.00 23.06 386 ASN A C 1
ATOM 5575 O O . ASN A 1 386 ? 49.422 209.074 9.963 1.00 21.43 386 ASN A O 1
ATOM 5586 N N . LEU A 1 387 ? 49.503 207.113 11.065 1.00 23.47 387 LEU A N 1
ATOM 5587 C CA . LEU A 1 387 ? 49.742 206.291 9.897 1.00 24.85 387 LEU A CA 1
ATOM 5588 C C . LEU A 1 387 ? 48.447 206.218 9.054 1.00 27.68 387 LEU A C 1
ATOM 5589 O O . LEU A 1 387 ? 47.348 206.043 9.593 1.00 26.73 387 LEU A O 1
ATOM 5605 N N . ARG A 1 388 ? 48.563 206.391 7.738 1.00 23.51 388 ARG A N 1
ATOM 5606 C CA . ARG A 1 388 ? 47.388 206.340 6.856 1.00 28.41 388 ARG A CA 1
ATOM 5607 C C . ARG A 1 388 ? 47.579 205.279 5.774 1.00 28.89 388 ARG A C 1
ATOM 5608 O O . ARG A 1 388 ? 48.514 205.359 4.974 1.00 27.67 388 ARG A O 1
ATOM 5629 N N . ILE A 1 389 ? 46.704 204.274 5.759 1.00 19.83 389 ILE A N 1
ATOM 5630 C CA . ILE A 1 389 ? 46.823 203.186 4.795 1.00 21.82 389 ILE A CA 1
ATOM 5631 C C . ILE A 1 389 ? 45.529 202.851 4.050 1.00 25.35 389 ILE A C 1
ATOM 5632 O O . ILE A 1 389 ? 44.497 202.582 4.661 1.00 23.11 389 ILE A O 1
ATOM 5648 N N . LEU A 1 390 ? 45.610 202.880 2.724 1.00 29.89 390 LEU A N 1
ATOM 5649 C CA . LEU A 1 390 ? 44.515 202.511 1.832 1.00 30.42 390 LEU A CA 1
ATOM 5650 C C . LEU A 1 390 ? 45.039 201.214 1.244 1.00 32.98 390 LEU A C 1
ATOM 5651 O O . LEU A 1 390 ? 46.089 201.218 0.587 1.00 31.49 390 LEU A O 1
ATOM 5667 N N . TYR A 1 391 ? 44.343 200.104 1.490 1.00 26.84 391 TYR A N 1
ATOM 5668 C CA . TYR A 1 391 ? 44.823 198.806 1.018 1.00 25.83 391 TYR A CA 1
ATOM 5669 C C . TYR A 1 391 ? 43.760 198.000 0.263 1.00 26.63 391 TYR A C 1
ATOM 5670 O O . TYR A 1 391 ? 42.603 198.421 0.151 1.00 27.65 391 TYR A O 1
ATOM 5688 N N . LYS A 1 392 ? 44.167 196.828 -0.228 1.00 25.25 392 LYS A N 1
ATOM 5689 C CA . LYS A 1 392 ? 43.261 195.933 -0.947 1.00 31.58 392 LYS A CA 1
ATOM 5690 C C . LYS A 1 392 ? 43.056 194.603 -0.220 1.00 31.04 392 LYS A C 1
ATOM 5691 O O . LYS A 1 392 ? 41.925 194.135 -0.091 1.00 32.35 392 LYS A O 1
ATOM 5710 N N . THR A 1 393 ? 44.147 194.013 0.268 1.00 30.40 393 THR A N 1
ATOM 5711 C CA . THR A 1 393 ? 44.094 192.728 0.962 1.00 32.42 393 THR A CA 1
ATOM 5712 C C . THR A 1 393 ? 44.277 192.848 2.490 1.00 34.77 393 THR A C 1
ATOM 5713 O O . THR A 1 393 ? 43.381 192.482 3.261 1.00 31.14 393 THR A O 1
ATOM 5724 N N . GLN A 1 394 ? 45.442 193.332 2.923 1.00 29.58 394 GLN A N 1
ATOM 5725 C CA . GLN A 1 394 ? 45.721 193.532 4.346 1.00 26.69 394 GLN A CA 1
ATOM 5726 C C . GLN A 1 394 ? 46.293 194.937 4.546 1.00 27.01 394 GLN A C 1
ATOM 5727 O O . GLN A 1 394 ? 47.161 195.363 3.781 1.00 24.07 394 GLN A O 1
ATOM 5741 N N . GLY A 1 395 ? 45.810 195.658 5.557 1.00 25.59 395 GLY A N 1
ATOM 5742 C CA . GLY A 1 395 ? 46.300 197.000 5.834 1.00 23.48 395 GLY A CA 1
ATOM 5743 C C . GLY A 1 395 ? 47.702 197.021 6.440 1.00 25.97 395 GLY A C 1
ATOM 5744 O O . GLY A 1 395 ? 48.669 197.440 5.795 1.00 22.89 395 GLY A O 1
ATOM 5748 N N . ALA A 1 396 ? 47.809 196.562 7.685 1.00 24.66 396 ALA A N 1
ATOM 5749 C CA . ALA A 1 396 ? 49.083 196.508 8.398 1.00 21.32 396 ALA A CA 1
ATOM 5750 C C . ALA A 1 396 ? 49.245 195.147 9.071 1.00 20.01 396 ALA A C 1
ATOM 5751 O O . ALA A 1 396 ? 48.275 194.570 9.573 1.00 21.04 396 ALA A O 1
ATOM 5758 N N . VAL A 1 397 ? 50.464 194.633 9.068 1.00 20.59 397 VAL A N 1
ATOM 5759 C CA . VAL A 1 397 ? 50.767 193.335 9.656 1.00 22.20 397 VAL A CA 1
ATOM 5760 C C . VAL A 1 397 ? 51.940 193.449 10.630 1.00 23.45 397 VAL A C 1
ATOM 5761 O O . VAL A 1 397 ? 53.007 193.950 10.269 1.00 23.45 397 VAL A O 1
ATOM 5774 N N . PHE A 1 398 ? 51.742 192.973 11.860 1.00 19.86 398 PHE A N 1
ATOM 5775 C CA . PHE A 1 398 ? 52.772 193.056 12.895 1.00 18.26 398 PHE A CA 1
ATOM 5776 C C . PHE A 1 398 ? 53.111 191.670 13.379 1.00 21.52 398 PHE A C 1
ATOM 5777 O O . PHE A 1 398 ? 52.239 190.942 13.834 1.00 21.49 398 PHE A O 1
ATOM 5794 N N . ILE A 1 399 ? 54.384 191.299 13.268 1.00 19.00 399 ILE A N 1
ATOM 5795 C CA . ILE A 1 399 ? 54.796 189.947 13.615 1.00 18.84 399 ILE A CA 1
ATOM 5796 C C . ILE A 1 399 ? 55.999 189.867 14.515 1.00 22.96 399 ILE A C 1
ATOM 5797 O O . ILE A 1 399 ? 56.931 190.668 14.392 1.00 20.30 399 ILE A O 1
ATOM 5813 N N . ASP A 1 400 ? 55.972 188.904 15.432 1.00 24.68 400 ASP A N 1
ATOM 5814 C CA . ASP A 1 400 ? 57.112 188.649 16.305 1.00 30.58 400 ASP A CA 1
ATOM 5815 C C . ASP A 1 400 ? 57.476 189.812 17.234 1.00 28.02 400 ASP A C 1
ATOM 5816 O O . ASP A 1 400 ? 56.612 190.541 17.697 1.00 28.23 400 ASP A O 1
ATOM 5825 N N . SER A 1 401 ? 58.759 190.002 17.497 1.00 34.23 401 SER A N 1
ATOM 5826 C CA . SER A 1 401 ? 59.168 191.055 18.428 1.00 33.49 401 SER A CA 1
ATOM 5827 C C . SER A 1 401 ? 58.884 192.497 18.002 1.00 31.01 401 SER A C 1
ATOM 5828 O O . SER A 1 401 ? 59.473 193.007 17.061 1.00 29.55 401 SER A O 1
ATOM 5836 N N . ASN A 1 402 ? 57.970 193.147 18.717 1.00 23.93 402 ASN A N 1
ATOM 5837 C CA . ASN A 1 402 ? 57.633 194.541 18.460 1.00 21.68 402 ASN A CA 1
ATOM 5838 C C . ASN A 1 402 ? 57.365 195.163 19.810 1.00 21.65 402 ASN A C 1
ATOM 5839 O O . ASN A 1 402 ? 56.497 196.025 19.958 1.00 20.20 402 ASN A O 1
ATOM 5850 N N . GLY A 1 403 ? 58.119 194.698 20.801 1.00 25.15 403 GLY A N 1
ATOM 5851 C CA . GLY A 1 403 ? 57.957 195.138 22.174 1.00 21.96 403 GLY A CA 1
ATOM 5852 C C . GLY A 1 403 ? 57.957 196.635 22.383 1.00 19.79 403 GLY A C 1
ATOM 5853 O O . GLY A 1 403 ? 58.881 197.332 21.971 1.00 18.10 403 GLY A O 1
ATOM 5857 N N . GLY A 1 404 ? 56.907 197.133 23.022 1.00 14.83 404 GLY A N 1
ATOM 5858 C CA . GLY A 1 404 ? 56.807 198.550 23.311 1.00 14.20 404 GLY A CA 1
ATOM 5859 C C . GLY A 1 404 ? 56.463 199.436 22.128 1.00 19.94 404 GLY A C 1
ATOM 5860 O O . GLY A 1 404 ? 56.391 200.655 22.279 1.00 18.84 404 GLY A O 1
ATOM 5864 N N . ALA A 1 405 ? 56.245 198.840 20.957 1.00 14.42 405 ALA A N 1
ATOM 5865 C CA . ALA A 1 405 ? 55.917 199.611 19.757 1.00 16.04 405 ALA A CA 1
ATOM 5866 C C . ALA A 1 405 ? 54.508 200.176 19.857 1.00 17.51 405 ALA A C 1
ATOM 5867 O O . ALA A 1 405 ? 53.630 199.577 20.486 1.00 15.38 405 ALA A O 1
ATOM 5874 N N . ALA A 1 406 ? 54.289 201.331 19.241 1.00 13.16 406 ALA A N 1
ATOM 5875 C CA . ALA A 1 406 ? 52.984 201.961 19.307 1.00 16.06 406 ALA A CA 1
ATOM 5876 C C . ALA A 1 406 ? 52.523 202.438 17.951 1.00 16.09 406 ALA A C 1
ATOM 5877 O O . ALA A 1 406 ? 53.330 202.872 17.130 1.00 16.02 406 ALA A O 1
ATOM 5884 N N . VAL A 1 407 ? 51.218 202.331 17.724 1.00 16.53 407 VAL A N 1
ATOM 5885 C CA . VAL A 1 407 ? 50.581 202.804 16.494 1.00 20.79 407 VAL A CA 1
ATOM 5886 C C . VAL A 1 407 ? 49.436 203.715 16.945 1.00 20.04 407 VAL A C 1
ATOM 5887 O O . VAL A 1 407 ? 48.397 203.247 17.430 1.00 20.17 407 VAL A O 1
ATOM 5900 N N . ASN A 1 408 ? 49.638 205.022 16.791 1.00 14.96 408 ASN A N 1
ATOM 5901 C CA . ASN A 1 408 ? 48.671 206.007 17.259 1.00 17.80 408 ASN A CA 1
ATOM 5902 C C . ASN A 1 408 ? 47.902 206.743 16.187 1.00 19.04 408 ASN A C 1
ATOM 5903 O O . ASN A 1 408 ? 48.485 207.242 15.230 1.00 17.09 408 ASN A O 1
ATOM 5914 N N . ASN A 1 409 ? 46.588 206.826 16.376 1.00 16.44 409 ASN A N 1
ATOM 5915 C CA . ASN A 1 409 ? 45.720 207.528 15.431 1.00 17.14 409 ASN A CA 1
ATOM 5916 C C . ASN A 1 409 ? 45.875 207.061 13.989 1.00 18.27 409 ASN A C 1
ATOM 5917 O O . ASN A 1 409 ? 45.855 207.869 13.064 1.00 19.93 409 ASN A O 1
ATOM 5928 N N . ALA A 1 410 ? 46.083 205.764 13.804 1.00 16.83 410 ALA A N 1
ATOM 5929 C CA . ALA A 1 410 ? 46.188 205.214 12.466 1.00 18.50 410 ALA A CA 1
ATOM 5930 C C . ALA A 1 410 ? 44.821 205.316 11.794 1.00 21.94 410 ALA A C 1
ATOM 5931 O O . ALA A 1 410 ? 43.780 205.312 12.459 1.00 19.84 410 ALA A O 1
ATOM 5938 N N . TYR A 1 411 ? 44.833 205.445 10.476 1.00 21.48 411 TYR A N 1
ATOM 5939 C CA . TYR A 1 411 ? 43.611 205.510 9.697 1.00 20.72 411 TYR A CA 1
ATOM 5940 C C . TYR A 1 411 ? 43.830 204.475 8.609 1.00 25.46 411 TYR A C 1
ATOM 5941 O O . TYR A 1 411 ? 44.538 204.717 7.633 1.00 23.61 411 TYR A O 1
ATOM 5959 N N . ILE A 1 412 ? 43.257 203.298 8.813 1.00 21.13 412 ILE A N 1
ATOM 5960 C CA . ILE A 1 412 ? 43.431 202.185 7.892 1.00 22.90 412 ILE A CA 1
ATOM 5961 C C . ILE A 1 412 ? 42.094 201.834 7.259 1.00 27.12 412 ILE A C 1
ATOM 5962 O O . ILE A 1 412 ? 41.093 201.627 7.954 1.00 24.90 412 ILE A O 1
ATOM 5978 N N . SER A 1 413 ? 42.071 201.771 5.934 1.00 21.46 413 SER A N 1
ATOM 5979 C CA . SER A 1 413 ? 40.824 201.491 5.233 1.00 19.24 413 SER A CA 1
ATOM 5980 C C . SER A 1 413 ? 41.047 200.745 3.936 1.00 26.43 413 SER A C 1
ATOM 5981 O O . SER A 1 413 ? 42.056 200.966 3.263 1.00 26.63 413 SER A O 1
ATOM 5989 N N . ARG A 1 414 ? 40.132 199.834 3.602 1.00 33.25 414 ARG A N 1
ATOM 5990 C CA . ARG A 1 414 ? 40.218 199.159 2.319 1.00 34.28 414 ARG A CA 1
ATOM 5991 C C . ARG A 1 414 ? 39.515 200.161 1.432 1.00 33.36 414 ARG A C 1
ATOM 5992 O O . ARG A 1 414 ? 38.694 200.935 1.918 1.00 35.61 414 ARG A O 1
ATOM 6013 N N . LEU A 1 415 ? 39.838 200.188 0.147 1.00 35.28 415 LEU A N 1
ATOM 6014 C CA . LEU A 1 415 ? 39.177 201.143 -0.734 1.00 37.99 415 LEU A CA 1
ATOM 6015 C C . LEU A 1 415 ? 37.815 200.571 -1.106 1.00 37.71 415 LEU A C 1
ATOM 6016 O O . LEU A 1 415 ? 37.635 200.041 -2.193 1.00 39.74 415 LEU A O 1
ATOM 6032 N N . GLY A 1 416 ? 36.865 200.675 -0.180 1.00 38.65 416 GLY A N 1
ATOM 6033 C CA . GLY A 1 416 ? 35.536 200.128 -0.371 1.00 37.24 416 GLY A CA 1
ATOM 6034 C C . GLY A 1 416 ? 35.558 198.658 0.011 1.00 37.64 416 GLY A C 1
ATOM 6035 O O . GLY A 1 416 ? 36.605 198.009 -0.023 1.00 35.82 416 GLY A O 1
ATOM 6039 N N . ASN A 1 417 ? 34.403 198.117 0.377 1.00 40.69 417 ASN A N 1
ATOM 6040 C CA . ASN A 1 417 ? 34.335 196.710 0.764 1.00 42.33 417 ASN A CA 1
ATOM 6041 C C . ASN A 1 417 ? 33.942 195.772 -0.382 1.00 42.66 417 ASN A C 1
ATOM 6042 O O . ASN A 1 417 ? 33.765 194.570 -0.170 1.00 41.43 417 ASN A O 1
ATOM 6053 N N . THR A 1 418 ? 33.831 196.328 -1.588 1.00 40.49 418 THR A N 1
ATOM 6054 C CA . THR A 1 418 ? 33.471 195.557 -2.783 1.00 42.05 418 THR A CA 1
ATOM 6055 C C . THR A 1 418 ? 34.407 194.370 -2.980 1.00 46.45 418 THR A C 1
ATOM 6056 O O . THR A 1 418 ? 35.608 194.544 -3.218 1.00 43.62 418 THR A O 1
ATOM 6067 N N . ASN A 1 419 ? 33.850 193.165 -2.864 1.00 42.60 419 ASN A N 1
ATOM 6068 C CA . ASN A 1 419 ? 34.619 191.926 -2.994 1.00 46.12 419 ASN A CA 1
ATOM 6069 C C . ASN A 1 419 ? 35.670 191.744 -1.902 1.00 40.88 419 ASN A C 1
ATOM 6070 O O . ASN A 1 419 ? 36.610 190.956 -2.056 1.00 37.86 419 ASN A O 1
ATOM 6081 N N . GLY A 1 420 ? 35.504 192.470 -0.804 1.00 37.92 420 GLY A N 1
ATOM 6082 C CA . GLY A 1 420 ? 36.437 192.376 0.303 1.00 38.80 420 GLY A CA 1
ATOM 6083 C C . GLY A 1 420 ? 36.438 191.002 0.943 1.00 38.63 420 GLY A C 1
ATOM 6084 O O . GLY A 1 420 ? 37.490 190.495 1.341 1.00 37.27 420 GLY A O 1
ATOM 6088 N N . GLU A 1 421 ? 35.260 190.385 1.017 1.00 39.05 421 GLU A N 1
ATOM 6089 C CA . GLU A 1 421 ? 35.114 189.067 1.639 1.00 37.35 421 GLU A CA 1
ATOM 6090 C C . GLU A 1 421 ? 35.889 187.969 0.912 1.00 38.95 421 GLU A C 1
ATOM 6091 O O . GLU A 1 421 ? 36.091 186.872 1.449 1.00 36.74 421 GLU A O 1
ATOM 6103 N N . LEU A 1 422 ? 36.342 188.276 -0.301 1.00 37.82 422 LEU A N 1
ATOM 6104 C CA . LEU A 1 422 ? 37.091 187.318 -1.108 1.00 37.38 422 LEU A CA 1
ATOM 6105 C C . LEU A 1 422 ? 38.597 187.467 -0.967 1.00 35.65 422 LEU A C 1
ATOM 6106 O O . LEU A 1 422 ? 39.348 186.579 -1.368 1.00 38.23 422 LEU A O 1
ATOM 6122 N N . GLU A 1 423 ? 39.042 188.586 -0.399 1.00 38.62 423 GLU A N 1
ATOM 6123 C CA . GLU A 1 423 ? 40.477 188.816 -0.219 1.00 34.82 423 GLU A CA 1
ATOM 6124 C C . GLU A 1 423 ? 41.098 187.749 0.674 1.00 32.87 423 GLU A C 1
ATOM 6125 O O . GLU A 1 423 ? 40.558 187.420 1.726 1.00 38.96 423 GLU A O 1
ATOM 6137 N N . GLN A 1 424 ? 42.220 187.194 0.249 1.00 34.67 424 GLN A N 1
ATOM 6138 C CA . GLN A 1 424 ? 42.902 186.185 1.045 1.00 38.48 424 G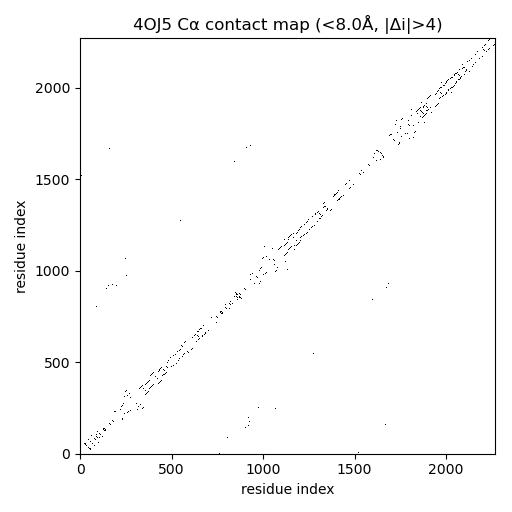LN A CA 1
ATOM 6139 C C . GLN A 1 424 ? 44.144 186.761 1.720 1.00 35.80 424 GLN A C 1
ATOM 6140 O O . GLN A 1 424 ? 45.093 187.152 1.046 1.00 36.89 424 GLN A O 1
ATOM 6154 N N . ALA A 1 425 ? 44.130 186.802 3.051 1.00 32.49 425 ALA A N 1
ATOM 6155 C CA . ALA A 1 425 ? 45.251 187.323 3.819 1.00 29.67 425 ALA A CA 1
ATOM 6156 C C . ALA A 1 425 ? 46.531 186.608 3.419 1.00 30.40 425 ALA A C 1
ATOM 6157 O O . ALA A 1 425 ? 46.550 185.384 3.277 1.00 29.62 425 ALA A O 1
ATOM 6164 N N . VAL A 1 426 ? 47.594 187.388 3.239 1.00 34.25 426 VAL A N 1
ATOM 6165 C CA . VAL A 1 426 ? 48.893 186.873 2.812 1.00 28.88 426 VAL A CA 1
ATOM 6166 C C . VAL A 1 426 ? 49.809 186.506 3.964 1.00 30.49 426 VAL A C 1
ATOM 6167 O O . VAL A 1 426 ? 50.394 185.421 3.987 1.00 31.66 426 VAL A O 1
ATOM 6180 N N . TYR A 1 427 ? 49.955 187.429 4.910 1.00 27.42 427 TYR A N 1
ATOM 6181 C CA . TYR A 1 427 ? 50.810 187.206 6.067 1.00 27.58 427 TYR A CA 1
ATOM 6182 C C . TYR A 1 427 ? 49.902 187.081 7.275 1.00 25.20 427 TYR A C 1
ATOM 6183 O O . TYR A 1 427 ? 49.350 188.077 7.759 1.00 24.22 427 TYR A O 1
ATOM 6201 N N . LYS A 1 428 ? 49.740 185.857 7.763 1.00 27.84 428 LYS A N 1
ATOM 6202 C CA . LYS A 1 428 ? 48.825 185.639 8.872 1.00 28.44 428 LYS A CA 1
ATOM 6203 C C . LYS A 1 428 ? 49.214 184.435 9.716 1.00 28.65 428 LYS A C 1
ATOM 6204 O O . LYS A 1 428 ? 50.066 183.645 9.312 1.00 29.44 428 LYS A O 1
ATOM 6223 N N . PRO A 1 429 ? 48.620 184.309 10.918 1.00 29.24 429 PRO A N 1
ATOM 6224 C CA . PRO A 1 429 ? 48.953 183.146 11.745 1.00 34.16 429 PRO A CA 1
ATOM 6225 C C . PRO A 1 429 ? 48.249 181.890 11.218 1.00 31.87 429 PRO A C 1
ATOM 6226 O O . PRO A 1 429 ? 47.191 182.002 10.588 1.00 31.34 429 PRO A O 1
ATOM 6237 N N . ALA A 1 430 ? 48.828 180.720 11.474 1.00 31.22 430 ALA A N 1
ATOM 6238 C CA . ALA A 1 430 ? 48.239 179.462 11.011 1.00 34.66 430 ALA A CA 1
ATOM 6239 C C . ALA A 1 430 ? 46.783 179.322 11.456 1.00 37.00 430 ALA A C 1
ATOM 6240 O O . ALA A 1 430 ? 45.943 178.823 10.709 1.00 38.07 430 ALA A O 1
ATOM 6247 N N . GLY A 1 431 ? 46.492 179.800 12.664 1.00 34.63 431 GLY A N 1
ATOM 6248 C CA . GLY A 1 431 ? 45.157 179.728 13.226 1.00 33.56 431 GLY A CA 1
ATOM 6249 C C . GLY A 1 431 ? 44.095 180.527 12.496 1.00 33.63 431 GLY A C 1
ATOM 6250 O O . GLY A 1 431 ? 42.901 180.343 12.738 1.00 32.51 431 GLY A O 1
ATOM 6254 N N . PHE A 1 432 ? 44.510 181.435 11.618 1.00 31.49 432 PHE A N 1
ATOM 6255 C CA . PHE A 1 432 ? 43.535 182.219 10.871 1.00 28.86 432 PHE A CA 1
ATOM 6256 C C . PHE A 1 432 ? 43.361 181.580 9.508 1.00 34.40 432 PHE A C 1
ATOM 6257 O O . PHE A 1 432 ? 44.265 181.598 8.674 1.00 34.08 432 PHE A O 1
ATOM 6274 N N . THR A 1 433 ? 42.182 181.013 9.287 1.00 41.67 433 THR A N 1
ATOM 6275 C CA . THR A 1 433 ? 41.903 180.317 8.039 1.00 38.97 433 THR A CA 1
ATOM 6276 C C . THR A 1 433 ? 40.727 180.900 7.274 1.00 41.24 433 THR A C 1
ATOM 6277 O O . THR A 1 433 ? 40.407 180.428 6.191 1.00 44.50 433 THR A O 1
ATOM 6288 N N . GLU A 1 434 ? 40.082 181.917 7.832 1.00 37.74 434 GLU A N 1
ATOM 6289 C CA . GLU A 1 434 ? 38.942 182.536 7.165 1.00 42.18 434 GLU A CA 1
ATOM 6290 C C . GLU A 1 434 ? 39.385 183.364 5.963 1.00 45.54 434 GLU A C 1
ATOM 6291 O O . GLU A 1 434 ? 40.556 183.749 5.846 1.00 42.74 434 GLU A O 1
ATOM 6303 N N . VAL A 1 435 ? 38.431 183.639 5.082 1.00 36.53 435 VAL A N 1
ATOM 6304 C CA . VAL A 1 435 ? 38.670 184.433 3.892 1.00 36.69 435 VAL A CA 1
ATOM 6305 C C . VAL A 1 435 ? 38.067 185.803 4.122 1.00 34.97 435 VAL A C 1
ATOM 6306 O O . VAL A 1 435 ? 36.977 185.926 4.682 1.00 37.25 435 VAL A O 1
ATOM 6319 N N . GLY A 1 436 ? 38.771 186.834 3.674 1.00 33.76 436 GLY A N 1
ATOM 6320 C CA . GLY A 1 436 ? 38.317 188.199 3.831 1.00 31.63 436 GLY A CA 1
ATOM 6321 C C . GLY A 1 436 ? 39.518 189.083 4.108 1.00 31.52 436 GLY A C 1
ATOM 6322 O O . GLY A 1 436 ? 40.523 188.620 4.663 1.00 27.86 436 GLY A O 1
ATOM 6326 N N . ASP A 1 437 ? 39.423 190.347 3.712 1.00 31.84 437 ASP A N 1
ATOM 6327 C CA . ASP A 1 437 ? 40.512 191.295 3.931 1.00 31.43 437 ASP A CA 1
ATOM 6328 C C . ASP A 1 437 ? 40.625 191.619 5.417 1.00 29.38 437 ASP A C 1
ATOM 6329 O O . ASP A 1 437 ? 39.626 191.636 6.138 1.00 27.14 437 ASP A O 1
ATOM 6338 N N . VAL A 1 438 ? 41.844 191.898 5.860 1.00 27.85 438 VAL A N 1
ATOM 6339 C CA . VAL A 1 438 ? 42.099 192.219 7.259 1.00 26.58 438 VAL A CA 1
ATOM 6340 C C . VAL A 1 438 ? 42.854 193.535 7.372 1.00 25.63 438 VAL A C 1
ATOM 6341 O O . VAL A 1 438 ? 43.939 193.676 6.816 1.00 21.62 438 VAL A O 1
ATOM 6354 N N . ALA A 1 439 ? 42.275 194.497 8.084 1.00 20.15 439 ALA A N 1
ATOM 6355 C CA . ALA A 1 439 ? 42.912 195.793 8.255 1.00 21.37 439 ALA A CA 1
ATOM 6356 C C . ALA A 1 439 ? 44.197 195.657 9.071 1.00 19.91 439 ALA A C 1
ATOM 6357 O O . ALA A 1 439 ? 45.266 196.098 8.639 1.00 19.21 439 ALA A O 1
ATOM 6364 N N . VAL A 1 440 ? 44.096 195.028 10.239 1.00 21.02 440 VAL A N 1
ATOM 6365 C CA . VAL A 1 440 ? 45.264 194.839 11.086 1.00 20.34 440 VAL A CA 1
ATOM 6366 C C . VAL A 1 440 ? 45.445 193.386 11.499 1.00 21.89 440 VAL A C 1
ATOM 6367 O O . VAL A 1 440 ? 44.535 192.775 12.060 1.00 21.30 440 VAL A O 1
ATOM 6380 N N . THR A 1 441 ? 46.622 192.840 11.221 1.00 18.53 441 THR A N 1
ATOM 6381 C CA . THR A 1 441 ? 46.939 191.465 11.583 1.00 21.52 441 THR A CA 1
ATOM 6382 C C . THR A 1 441 ? 48.126 191.462 12.517 1.00 22.44 441 THR A C 1
ATOM 6383 O O . THR A 1 441 ? 49.112 192.164 12.282 1.00 20.63 441 THR A O 1
ATOM 6394 N N . GLN A 1 442 ? 48.052 190.668 13.576 1.00 20.22 442 GLN A N 1
ATOM 6395 C CA . GLN A 1 442 ? 49.164 190.607 14.510 1.00 18.83 442 GLN A CA 1
ATOM 6396 C C . GLN A 1 442 ? 49.359 189.207 15.063 1.00 20.97 442 GLN A C 1
ATOM 6397 O O . GLN A 1 442 ? 48.386 188.567 15.444 1.00 23.05 442 GLN A O 1
ATOM 6411 N N . PHE A 1 443 ? 50.602 188.727 15.101 1.00 19.20 443 PHE A N 1
ATOM 6412 C CA . PHE A 1 443 ? 50.865 187.391 15.653 1.00 22.08 443 PHE A CA 1
ATOM 6413 C C . PHE A 1 443 ? 52.301 187.110 16.057 1.00 24.71 443 PHE A C 1
ATOM 6414 O O . PHE A 1 443 ? 53.177 187.974 15.962 1.00 23.67 443 PHE A O 1
ATOM 6431 N N . ALA A 1 444 ? 52.516 185.888 16.537 1.00 23.13 444 ALA A N 1
ATOM 6432 C CA . ALA A 1 444 ? 53.821 185.404 16.970 1.00 21.89 444 ALA A CA 1
ATOM 6433 C C . ALA A 1 444 ? 54.451 186.156 18.145 1.00 23.81 444 ALA A C 1
ATOM 6434 O O . ALA A 1 444 ? 55.671 186.225 18.254 1.00 24.74 444 ALA A O 1
ATOM 6441 N N . GLY A 1 445 ? 53.638 186.705 19.036 1.00 27.16 445 GLY A N 1
ATOM 6442 C CA . GLY A 1 445 ? 54.202 187.400 20.184 1.00 24.04 445 GLY A CA 1
ATOM 6443 C C . GLY A 1 445 ? 54.291 188.911 20.059 1.00 23.23 445 GLY A C 1
ATOM 6444 O O . GLY A 1 445 ? 54.804 189.568 20.957 1.00 23.93 445 GLY A O 1
ATOM 6448 N N . SER A 1 446 ? 53.810 189.461 18.945 1.00 23.41 446 SER A N 1
ATOM 6449 C CA . SER A 1 446 ? 53.821 190.907 18.751 1.00 23.84 446 SER A CA 1
ATOM 6450 C C . SER A 1 446 ? 52.734 191.522 19.622 1.00 24.14 446 SER A C 1
ATOM 6451 O O . SER A 1 446 ? 51.624 190.995 19.702 1.00 21.78 446 SER A O 1
ATOM 6459 N N . GLU A 1 447 ? 53.059 192.626 20.289 1.00 25.72 447 GLU A N 1
ATOM 6460 C CA . GLU A 1 447 ? 52.098 193.288 21.169 1.00 23.76 447 GLU A CA 1
ATOM 6461 C C . GLU A 1 447 ? 52.163 194.815 21.052 1.00 21.11 447 GLU A C 1
ATOM 6462 O O . GLU A 1 447 ? 52.433 195.526 22.022 1.00 19.39 447 GLU A O 1
ATOM 6474 N N . VAL A 1 448 ? 51.897 195.296 19.841 1.00 20.66 448 VAL A N 1
ATOM 6475 C CA . VAL A 1 448 ? 51.884 196.717 19.516 1.00 16.66 448 VAL A CA 1
ATOM 6476 C C . VAL A 1 448 ? 50.678 197.360 20.192 1.00 15.39 448 VAL A C 1
ATOM 6477 O O . VAL A 1 448 ? 49.622 196.748 20.293 1.00 17.38 448 VAL A O 1
ATOM 6490 N N . LYS A 1 449 ? 50.829 198.584 20.679 1.00 17.12 449 LYS A N 1
ATOM 6491 C CA . LYS A 1 449 ? 49.706 199.266 21.301 1.00 18.20 449 LYS A CA 1
ATOM 6492 C C . LYS A 1 449 ? 48.958 200.078 20.250 1.00 21.16 449 LYS A C 1
ATOM 6493 O O . LYS A 1 449 ? 49.545 200.936 19.597 1.00 18.98 449 LYS A O 1
ATOM 6512 N N . PHE A 1 450 ? 47.667 199.792 20.071 1.00 15.94 450 PHE A N 1
ATOM 6513 C CA . PHE A 1 450 ? 46.874 200.516 19.085 1.00 17.33 450 PHE A CA 1
ATOM 6514 C C . PHE A 1 450 ? 46.013 201.553 19.772 1.00 17.63 450 PHE A C 1
ATOM 6515 O O . PHE A 1 450 ? 45.060 201.219 20.463 1.00 15.87 450 PHE A O 1
ATOM 6532 N N . ASN A 1 451 ? 46.380 202.816 19.605 1.00 20.23 451 ASN A N 1
ATOM 6533 C CA . ASN A 1 451 ? 45.649 203.901 20.235 1.00 19.22 451 ASN A CA 1
ATOM 6534 C C . ASN A 1 451 ? 44.801 204.660 19.243 1.00 23.87 451 ASN A C 1
ATOM 6535 O O . ASN A 1 451 ? 45.298 205.159 18.233 1.00 18.61 451 ASN A O 1
ATOM 6546 N N . SER A 1 452 ? 43.506 204.713 19.543 1.00 20.82 452 SER A N 1
ATOM 6547 C CA . SER A 1 452 ? 42.512 205.389 18.712 1.00 21.72 452 SER A CA 1
ATOM 6548 C C . SER A 1 452 ? 42.598 205.113 17.213 1.00 22.76 452 SER A C 1
ATOM 6549 O O . SER A 1 452 ? 42.572 206.051 16.414 1.00 21.23 452 SER A O 1
ATOM 6557 N N . PRO A 1 453 ? 42.697 203.832 16.820 1.00 17.93 453 PRO A N 1
ATOM 6558 C CA . PRO A 1 453 ? 42.751 203.622 15.374 1.00 16.49 453 PRO A CA 1
ATOM 6559 C C . PRO A 1 453 ? 41.379 203.816 14.745 1.00 23.26 453 PRO A C 1
ATOM 6560 O O . PRO A 1 453 ? 40.341 203.602 15.393 1.00 22.14 453 PRO A O 1
ATOM 6571 N N . ILE A 1 454 ? 41.383 204.238 13.484 1.00 17.17 454 ILE A N 1
ATOM 6572 C CA . ILE A 1 454 ? 40.165 204.408 12.717 1.00 19.40 454 ILE A CA 1
ATOM 6573 C C . ILE A 1 454 ? 40.257 203.345 11.639 1.00 23.96 454 ILE A C 1
ATOM 6574 O O . ILE A 1 454 ? 41.157 203.403 10.793 1.00 20.10 454 ILE A O 1
ATOM 6590 N N . ILE A 1 455 ? 39.356 202.360 11.688 1.00 18.96 455 ILE A N 1
ATOM 6591 C CA . ILE A 1 455 ? 39.354 201.254 10.730 1.00 21.84 455 ILE A CA 1
ATOM 6592 C C . ILE A 1 455 ? 38.086 201.279 9.881 1.00 27.49 455 ILE A C 1
ATOM 6593 O O . ILE A 1 455 ? 36.987 201.311 10.421 1.00 25.16 455 ILE A O 1
ATOM 6609 N N . GLU A 1 456 ? 38.232 201.240 8.558 1.00 28.39 456 GLU A N 1
ATOM 6610 C CA . GLU A 1 456 ? 37.071 201.306 7.674 1.00 30.48 456 GLU A CA 1
ATOM 6611 C C . GLU A 1 456 ? 37.012 200.276 6.540 1.00 33.20 456 GLU A C 1
ATOM 6612 O O . GLU A 1 456 ? 38.034 199.889 5.979 1.00 28.69 456 GLU A O 1
ATOM 6624 N N . GLN A 1 457 ? 35.791 199.852 6.211 1.00 31.67 457 GLN A N 1
ATOM 6625 C CA . GLN A 1 457 ? 35.520 198.911 5.115 1.00 30.73 457 GLN A CA 1
ATOM 6626 C C . GLN A 1 457 ? 36.230 197.570 5.158 1.00 31.91 457 GLN A C 1
ATOM 6627 O O . GLN A 1 457 ? 36.502 196.995 4.108 1.00 35.25 457 GLN A O 1
ATOM 6641 N N . ALA A 1 458 ? 36.519 197.049 6.343 1.00 28.55 458 ALA A N 1
ATOM 6642 C CA . ALA A 1 458 ? 37.217 195.770 6.424 1.00 28.65 458 ALA A CA 1
ATOM 6643 C C . ALA A 1 458 ? 36.296 194.591 6.762 1.00 27.50 458 ALA A C 1
ATOM 6644 O O . ALA A 1 458 ? 35.298 194.756 7.459 1.00 29.38 458 ALA A O 1
ATOM 6651 N N . SER A 1 459 ? 36.643 193.407 6.263 1.00 28.10 459 SER A N 1
ATOM 6652 C CA . SER A 1 459 ? 35.889 192.195 6.557 1.00 30.65 459 SER A CA 1
ATOM 6653 C C . SER A 1 459 ? 36.253 191.824 7.985 1.00 31.44 459 SER A C 1
ATOM 6654 O O . SER A 1 459 ? 35.409 191.392 8.771 1.00 29.55 459 SER A O 1
ATOM 6662 N N . PHE A 1 460 ? 37.537 191.974 8.294 1.00 24.69 460 PHE A N 1
ATOM 6663 C CA . PHE A 1 460 ? 38.066 191.734 9.628 1.00 25.59 460 PHE A CA 1
ATOM 6664 C C . PHE A 1 460 ? 38.872 192.965 10.033 1.00 25.23 460 PHE A C 1
ATOM 6665 O O . PHE A 1 460 ? 39.842 193.330 9.359 1.00 22.13 460 PHE A O 1
ATOM 6682 N N . ASP A 1 461 ? 38.455 193.625 11.109 1.00 32.10 461 ASP A N 1
ATOM 6683 C CA . ASP A 1 461 ? 39.176 194.802 11.584 1.00 31.41 461 ASP A CA 1
ATOM 6684 C C . ASP A 1 461 ? 40.522 194.403 12.170 1.00 26.74 461 ASP A C 1
ATOM 6685 O O . ASP A 1 461 ? 41.561 194.935 11.778 1.00 27.49 461 ASP A O 1
ATOM 6694 N N . PHE A 1 462 ? 40.507 193.448 13.094 1.00 23.16 462 PHE A N 1
ATOM 6695 C CA . PHE A 1 462 ? 41.738 192.980 13.720 1.00 21.24 462 PHE A CA 1
ATOM 6696 C C . PHE A 1 462 ? 41.777 191.468 13.824 1.00 22.03 462 PHE A C 1
ATOM 6697 O O . PHE A 1 462 ? 40.810 190.844 14.244 1.00 20.59 462 PHE A O 1
ATOM 6714 N N . VAL A 1 463 ? 42.897 190.881 13.433 1.00 19.78 463 VAL A N 1
ATOM 6715 C CA . VAL A 1 463 ? 43.090 189.453 13.583 1.00 18.87 463 VAL A CA 1
ATOM 6716 C C . VAL A 1 463 ? 44.333 189.392 14.448 1.00 20.18 463 VAL A C 1
ATOM 6717 O O . VAL A 1 463 ? 45.377 189.913 14.068 1.00 21.91 463 VAL A O 1
ATOM 6730 N N . HIS A 1 464 ? 44.234 188.788 15.622 1.00 18.34 464 HIS A N 1
ATOM 6731 C CA . HIS A 1 464 ? 45.386 188.741 16.515 1.00 20.29 464 HIS A CA 1
ATOM 6732 C C . HIS A 1 464 ? 45.549 187.369 17.128 1.00 21.32 464 HIS A C 1
ATOM 6733 O O . HIS A 1 464 ? 44.590 186.792 17.641 1.00 22.51 464 HIS A O 1
ATOM 6748 N N . ALA A 1 465 ? 46.765 186.850 17.080 1.00 19.75 465 ALA A N 1
ATOM 6749 C CA . ALA A 1 465 ? 47.046 185.560 17.680 1.00 20.51 465 ALA A CA 1
ATOM 6750 C C . ALA A 1 465 ? 48.135 185.706 18.734 1.00 23.66 465 ALA A C 1
ATOM 6751 O O . ALA A 1 465 ? 49.142 186.376 18.515 1.00 22.63 465 ALA A O 1
ATOM 6758 N N . GLY A 1 466 ? 47.936 185.074 19.883 1.00 21.20 466 GLY A N 1
ATOM 6759 C CA . GLY A 1 466 ? 48.939 185.106 20.923 1.00 19.84 466 GLY A CA 1
ATOM 6760 C C . GLY A 1 466 ? 50.052 184.180 20.474 1.00 24.65 466 GLY A C 1
ATOM 6761 O O . GLY A 1 466 ? 49.884 183.435 19.513 1.00 26.44 466 GLY A O 1
ATOM 6765 N N . ARG A 1 467 ? 51.192 184.226 21.151 1.00 26.30 467 ARG A N 1
ATOM 6766 C CA . ARG A 1 467 ? 52.309 183.358 20.798 1.00 29.47 467 ARG A CA 1
ATOM 6767 C C . ARG A 1 467 ? 51.894 181.897 21.000 1.00 34.66 467 ARG A C 1
ATOM 6768 O O . ARG A 1 467 ? 51.228 181.570 21.986 1.00 30.96 467 ARG A O 1
ATOM 6789 N N . ASP A 1 468 ? 52.298 181.030 20.071 1.00 30.73 468 ASP A N 1
ATOM 6790 C CA . ASP A 1 468 ? 51.940 179.599 20.101 1.00 33.72 468 ASP A CA 1
ATOM 6791 C C . ASP A 1 468 ? 52.205 178.873 21.408 1.00 33.25 468 ASP A C 1
ATOM 6792 O O . ASP A 1 468 ? 51.325 178.219 21.965 1.00 34.98 468 ASP A O 1
ATOM 6801 N N . THR A 1 469 ? 53.438 178.982 21.877 1.00 35.56 469 THR A N 1
ATOM 6802 C CA . THR A 1 469 ? 53.861 178.296 23.086 1.00 37.23 469 THR A CA 1
ATOM 6803 C C . THR A 1 469 ? 53.160 178.683 24.392 1.00 40.28 469 THR A C 1
ATOM 6804 O O . THR A 1 469 ? 52.750 177.805 25.154 1.00 39.62 469 THR A O 1
ATOM 6815 N N . ASP A 1 470 ? 52.986 179.980 24.636 1.00 33.73 470 ASP A N 1
ATOM 6816 C CA . ASP A 1 470 ? 52.428 180.416 25.913 1.00 28.36 470 ASP A CA 1
ATOM 6817 C C . ASP A 1 470 ? 51.371 181.516 25.899 1.00 24.74 470 ASP A C 1
ATOM 6818 O O . ASP A 1 470 ? 51.127 182.126 26.944 1.00 28.44 470 ASP A O 1
ATOM 6827 N N . SER A 1 471 ? 50.777 181.788 24.737 1.00 25.21 471 SER A N 1
ATOM 6828 C CA . SER A 1 471 ? 49.724 182.803 24.598 1.00 24.96 471 SER A CA 1
ATOM 6829 C C . SER A 1 471 ? 50.180 184.229 24.902 1.00 23.08 471 SER A C 1
ATOM 6830 O O . SER A 1 471 ? 49.356 185.115 25.147 1.00 24.50 471 SER A O 1
ATOM 6838 N N . TYR A 1 472 ? 51.488 184.441 24.906 1.00 22.44 472 TYR A N 1
ATOM 6839 C CA . TYR A 1 472 ? 52.047 185.756 25.159 1.00 21.70 472 TYR A CA 1
ATOM 6840 C C . TYR A 1 472 ? 51.685 186.743 24.056 1.00 22.28 472 TYR A C 1
ATOM 6841 O O . TYR A 1 472 ? 51.635 186.379 22.874 1.00 20.06 472 TYR A O 1
ATOM 6859 N N . GLY A 1 473 ? 51.497 188.005 24.428 1.00 18.80 473 GLY A N 1
ATOM 6860 C CA . GLY A 1 473 ? 51.195 189.027 23.441 1.00 20.73 473 GLY A CA 1
ATOM 6861 C C . GLY A 1 473 ? 49.778 189.527 23.588 1.00 18.27 473 GLY A C 1
ATOM 6862 O O . GLY A 1 473 ? 48.848 189.016 22.968 1.00 19.05 473 GLY A O 1
ATOM 6866 N N . LEU A 1 474 ? 49.630 190.554 24.414 1.00 18.79 474 LEU A N 1
ATOM 6867 C CA . LEU A 1 474 ? 48.339 191.146 24.697 1.00 15.97 474 LEU A CA 1
ATOM 6868 C C . LEU A 1 474 ? 47.828 191.984 23.539 1.00 17.30 474 LEU A C 1
ATOM 6869 O O . LEU A 1 474 ? 48.556 192.814 23.001 1.00 16.19 474 LEU A O 1
ATOM 6885 N N . PHE A 1 475 ? 46.577 191.760 23.154 1.00 15.26 475 PHE A N 1
ATOM 6886 C CA . PHE A 1 475 ? 45.962 192.542 22.101 1.00 17.28 475 PHE A CA 1
ATOM 6887 C C . PHE A 1 475 ? 45.438 193.789 22.782 1.00 16.95 475 PHE A C 1
ATOM 6888 O O . PHE A 1 475 ? 44.551 193.701 23.626 1.00 15.41 475 PHE A O 1
ATOM 6905 N N . MET A 1 476 ? 45.997 194.948 22.449 1.00 16.13 476 MET A N 1
ATOM 6906 C CA . MET A 1 476 ? 45.568 196.185 23.100 1.00 13.49 476 MET A CA 1
ATOM 6907 C C . MET A 1 476 ? 45.072 197.220 22.120 1.00 16.66 476 MET A C 1
ATOM 6908 O O . MET A 1 476 ? 45.827 197.718 21.289 1.00 15.03 476 MET A O 1
ATOM 6922 N N . VAL A 1 477 ? 43.792 197.553 22.232 1.00 16.58 477 VAL A N 1
ATOM 6923 C CA . VAL A 1 477 ? 43.208 198.549 21.363 1.00 19.75 477 VAL A CA 1
ATOM 6924 C C . VAL A 1 477 ? 42.377 199.513 22.184 1.00 20.19 477 VAL A C 1
ATOM 6925 O O . VAL A 1 477 ? 41.401 199.123 22.836 1.00 19.98 477 VAL A O 1
ATOM 6938 N N . ASP A 1 478 ? 42.761 200.777 22.155 1.00 12.55 478 ASP A N 1
ATOM 6939 C CA . ASP A 1 478 ? 42.026 201.767 22.906 1.00 12.99 478 ASP A CA 1
ATOM 6940 C C . ASP A 1 478 ? 41.154 202.647 22.017 1.00 18.38 478 ASP A C 1
ATOM 6941 O O . ASP A 1 478 ? 41.667 203.381 21.180 1.00 14.92 478 ASP A O 1
ATOM 6950 N N . LYS A 1 479 ? 39.837 202.562 22.210 1.00 18.52 479 LYS A N 1
ATOM 6951 C CA . LYS A 1 479 ? 38.876 203.390 21.480 1.00 18.85 479 LYS A CA 1
ATOM 6952 C C . LYS A 1 479 ? 38.973 203.350 19.946 1.00 20.81 479 LYS A C 1
ATOM 6953 O O . LYS A 1 479 ? 39.220 204.371 19.298 1.00 22.22 479 LYS A O 1
ATOM 6972 N N . PRO A 1 480 ? 38.772 202.168 19.357 1.00 17.86 480 PRO A N 1
ATOM 6973 C CA . PRO A 1 480 ? 38.827 202.110 17.897 1.00 18.15 480 PRO A CA 1
ATOM 6974 C C . PRO A 1 480 ? 37.534 202.661 17.293 1.00 21.65 480 PRO A C 1
ATOM 6975 O O . PRO A 1 480 ? 36.454 202.492 17.853 1.00 21.64 480 PRO A O 1
ATOM 6986 N N . HIS A 1 481 ? 37.673 203.360 16.178 1.00 22.08 481 HIS A N 1
ATOM 6987 C CA . HIS A 1 481 ? 36.552 203.926 15.468 1.00 24.18 481 HIS A CA 1
ATOM 6988 C C . HIS A 1 481 ? 36.389 202.991 14.289 1.00 21.97 481 HIS A C 1
ATOM 6989 O O . HIS A 1 481 ? 37.144 203.067 13.316 1.00 21.48 481 HIS A O 1
ATOM 7004 N N . ILE A 1 482 ? 35.423 202.084 14.390 1.00 18.96 482 ILE A N 1
ATOM 7005 C CA . ILE A 1 482 ? 35.195 201.091 13.346 1.00 21.83 482 ILE A CA 1
ATOM 7006 C C . ILE A 1 482 ? 33.923 201.357 12.558 1.00 28.40 482 ILE A C 1
ATOM 7007 O O . ILE A 1 482 ? 32.865 201.559 13.143 1.00 27.52 482 ILE A O 1
ATOM 7023 N N . GLU A 1 483 ? 34.048 201.362 11.232 1.00 34.21 483 GLU A N 1
ATOM 7024 C CA . GLU A 1 483 ? 32.920 201.601 10.339 1.00 38.67 483 GLU A CA 1
ATOM 7025 C C . GLU A 1 483 ? 33.075 200.823 9.039 1.00 44.30 483 GLU A C 1
ATOM 7026 O O . GLU A 1 483 ? 34.189 200.470 8.642 1.00 37.22 483 GLU A O 1
ATOM 7038 N N . SER A 1 484 ? 31.949 200.549 8.386 1.00 34.97 484 SER A N 1
ATOM 7039 C CA . SER A 1 484 ? 31.955 199.826 7.123 1.00 35.24 484 SER A CA 1
ATOM 7040 C C . SER A 1 484 ? 30.649 200.091 6.388 1.00 43.83 484 SER A C 1
ATOM 7041 O O . SER A 1 484 ? 29.573 200.036 6.991 1.00 44.00 484 SER A O 1
ATOM 7049 N N . SER A 1 485 ? 30.753 200.394 5.093 1.00 45.94 485 SER A N 1
ATOM 7050 C CA . SER A 1 485 ? 29.589 200.686 4.252 1.00 45.92 485 SER A CA 1
ATOM 7051 C C . SER A 1 485 ? 28.608 199.525 4.162 1.00 47.44 485 SER A C 1
ATOM 7052 O O . SER A 1 485 ? 29.003 198.366 3.978 1.00 46.63 485 SER A O 1
ATOM 7060 N N . GLY A 1 486 ? 27.325 199.853 4.291 1.00 41.89 486 GLY A N 1
ATOM 7061 C CA . GLY A 1 486 ? 26.264 198.866 4.226 1.00 41.74 486 GLY A CA 1
ATOM 7062 C C . GLY A 1 486 ? 26.355 197.848 5.344 1.00 44.76 486 GLY A C 1
ATOM 7063 O O . GLY A 1 486 ? 25.768 196.768 5.254 1.00 43.65 486 GLY A O 1
ATOM 7067 N N . GLY A 1 487 ? 27.103 198.192 6.392 1.00 49.33 487 GLY A N 1
ATOM 7068 C CA . GLY A 1 487 ? 27.287 197.323 7.541 1.00 41.97 487 GLY A CA 1
ATOM 7069 C C . GLY A 1 487 ? 27.889 195.972 7.207 1.00 47.17 487 GLY A C 1
ATOM 7070 O O . GLY A 1 487 ? 27.641 194.986 7.901 1.00 49.19 487 GLY A O 1
ATOM 7074 N N . LYS A 1 488 ? 28.690 195.928 6.148 1.00 41.03 488 LYS A N 1
ATOM 7075 C CA . LYS A 1 488 ? 29.320 194.693 5.701 1.00 42.84 488 LYS A CA 1
ATOM 7076 C C . LYS A 1 488 ? 30.564 194.390 6.540 1.00 44.29 488 LYS A C 1
ATOM 7077 O O . LYS A 1 488 ? 31.512 195.181 6.557 1.00 43.73 488 LYS A O 1
ATOM 7096 N N . LYS A 1 489 ? 30.569 193.243 7.219 1.00 43.05 489 LYS A N 1
ATOM 7097 C CA . LYS A 1 489 ? 31.691 192.877 8.081 1.00 38.36 489 LYS A CA 1
ATOM 7098 C C . LYS A 1 489 ? 31.568 191.454 8.605 1.00 37.42 489 LYS A C 1
ATOM 7099 O O . LYS A 1 489 ? 30.468 190.963 8.801 1.00 43.34 489 LYS A O 1
ATOM 7118 N N . LYS A 1 490 ? 32.692 190.780 8.815 1.00 31.60 490 LYS A N 1
ATOM 7119 C CA . LYS A 1 490 ? 32.639 189.443 9.378 1.00 30.55 490 LYS A CA 1
ATOM 7120 C C . LYS A 1 490 ? 32.869 189.513 10.898 1.00 33.08 490 LYS A C 1
ATOM 7121 O O . LYS A 1 490 ? 32.018 189.091 11.679 1.00 28.34 490 LYS A O 1
ATOM 7140 N N . HIS A 1 491 ? 34.006 190.066 11.313 1.00 28.10 491 HIS A N 1
ATOM 7141 C CA . HIS A 1 491 ? 34.313 190.223 12.736 1.00 26.71 491 HIS A CA 1
ATOM 7142 C C . HIS A 1 491 ? 35.178 191.455 12.967 1.00 28.59 491 HIS A C 1
ATOM 7143 O O . HIS A 1 491 ? 35.920 191.886 12.075 1.00 24.66 491 HIS A O 1
ATOM 7158 N N . SER A 1 492 ? 35.084 192.030 14.159 1.00 26.30 492 SER A N 1
ATOM 7159 C CA . SER A 1 492 ? 35.921 193.177 14.483 1.00 25.94 492 SER A CA 1
ATOM 7160 C C . SER A 1 492 ? 37.193 192.709 15.172 1.00 24.47 492 SER A C 1
ATOM 7161 O O . SER A 1 492 ? 38.299 193.118 14.811 1.00 23.71 492 SER A O 1
ATOM 7169 N N . PHE A 1 493 ? 37.037 191.820 16.144 1.00 23.70 493 PHE A N 1
ATOM 7170 C CA . PHE A 1 493 ? 38.186 191.308 16.867 1.00 21.61 493 PHE A CA 1
ATOM 7171 C C . PHE A 1 493 ? 38.241 189.801 16.762 1.00 23.68 493 PHE A C 1
ATOM 7172 O O . PHE A 1 493 ? 37.486 189.100 17.439 1.00 22.92 493 PHE A O 1
ATOM 7189 N N . TYR A 1 494 ? 39.126 189.302 15.901 1.00 19.64 494 TYR A N 1
ATOM 7190 C CA . TYR A 1 494 ? 39.270 187.865 15.719 1.00 19.85 494 TYR A CA 1
ATOM 7191 C C . TYR A 1 494 ? 40.471 187.454 16.549 1.00 20.96 494 TYR A C 1
ATOM 7192 O O . TYR A 1 494 ? 41.616 187.551 16.097 1.00 21.31 494 TYR A O 1
ATOM 7210 N N . LEU A 1 495 ? 40.199 186.983 17.764 1.00 19.14 495 LEU A N 1
ATOM 7211 C CA . LEU A 1 495 ? 41.250 186.649 18.719 1.00 20.07 495 LEU A CA 1
ATOM 7212 C C . LEU A 1 495 ? 41.577 185.168 18.897 1.00 20.12 495 LEU A C 1
ATOM 7213 O O . LEU A 1 495 ? 40.745 184.379 19.341 1.00 21.67 495 LEU A O 1
ATOM 7229 N N . ILE A 1 496 ? 42.826 184.821 18.612 1.00 19.76 496 ILE A N 1
ATOM 7230 C CA . ILE A 1 496 ? 43.292 183.444 18.686 1.00 19.96 496 ILE A CA 1
ATOM 7231 C C . ILE A 1 496 ? 44.314 183.193 19.787 1.00 21.15 496 ILE A C 1
ATOM 7232 O O . ILE A 1 496 ? 45.382 183.824 19.810 1.00 20.92 496 ILE A O 1
ATOM 7248 N N . ASN A 1 497 ? 43.995 182.265 20.689 1.00 19.96 497 ASN A N 1
ATOM 7249 C CA . ASN A 1 497 ? 44.908 181.894 21.766 1.00 20.82 497 ASN A CA 1
ATOM 7250 C C . ASN A 1 497 ? 45.561 183.134 22.399 1.00 22.41 497 ASN A C 1
ATOM 7251 O O . ASN A 1 497 ? 46.792 183.272 22.419 1.00 21.63 497 ASN A O 1
ATOM 7262 N N . THR A 1 498 ? 44.735 184.043 22.903 1.00 21.03 498 THR A N 1
ATOM 7263 C CA . THR A 1 498 ? 45.272 185.280 23.450 1.00 20.33 498 THR A CA 1
ATOM 7264 C C . THR A 1 498 ? 44.365 185.944 24.480 1.00 16.97 498 THR A C 1
ATOM 7265 O O . THR A 1 498 ? 43.211 185.554 24.659 1.00 16.26 498 THR A O 1
ATOM 7276 N N . SER A 1 499 ? 44.932 186.947 25.152 1.00 16.45 499 SER A N 1
ATOM 7277 C CA . SER A 1 499 ? 44.222 187.795 26.086 1.00 14.00 499 SER A CA 1
ATOM 7278 C C . SER A 1 499 ? 44.120 189.129 25.351 1.00 18.36 499 SER A C 1
ATOM 7279 O O . SER A 1 499 ? 44.793 189.344 24.324 1.00 16.38 499 SER A O 1
ATOM 7287 N N . SER A 1 500 ? 43.286 190.021 25.865 1.00 13.82 500 SER A N 1
ATOM 7288 C CA . SER A 1 500 ? 43.124 191.329 25.266 1.00 18.10 500 SER A CA 1
ATOM 7289 C C . SER A 1 500 ? 42.506 192.308 26.254 1.00 19.97 500 SER A C 1
ATOM 7290 O O . SER A 1 500 ? 41.833 191.915 27.203 1.00 17.94 500 SER A O 1
ATOM 7298 N N . ASN A 1 501 ? 42.772 193.588 26.028 1.00 22.00 501 ASN A N 1
ATOM 7299 C CA . ASN A 1 501 ? 42.194 194.667 26.814 1.00 20.71 501 ASN A CA 1
ATOM 7300 C C . ASN A 1 501 ? 41.735 195.638 25.727 1.00 21.04 501 ASN A C 1
ATOM 7301 O O . ASN A 1 501 ? 42.564 196.206 25.000 1.00 19.25 501 ASN A O 1
ATOM 7312 N N . VAL A 1 502 ? 40.418 195.770 25.560 1.00 16.65 502 VAL A N 1
ATOM 7313 C CA . VAL A 1 502 ? 39.850 196.651 24.541 1.00 18.57 502 VAL A CA 1
ATOM 7314 C C . VAL A 1 502 ? 38.893 197.659 25.168 1.00 21.18 502 VAL A C 1
ATOM 7315 O O . VAL A 1 502 ? 38.068 197.295 26.007 1.00 19.52 502 VAL A O 1
ATOM 7328 N N . THR A 1 503 ? 39.015 198.932 24.796 1.00 20.12 503 THR A N 1
ATOM 7329 C CA . THR A 1 503 ? 38.107 199.947 25.335 1.00 18.06 503 THR A CA 1
ATOM 7330 C C . THR A 1 503 ? 37.262 200.470 24.177 1.00 22.44 503 THR A C 1
ATOM 7331 O O . THR A 1 503 ? 37.794 201.015 23.217 1.00 21.52 503 THR A O 1
ATOM 7342 N N . LEU A 1 504 ? 35.951 200.262 24.240 1.00 19.79 504 LEU A N 1
ATOM 7343 C CA . LEU A 1 504 ? 35.073 200.720 23.159 1.00 20.54 504 LEU A CA 1
ATOM 7344 C C . LEU A 1 504 ? 34.668 202.174 23.368 1.00 20.20 504 LEU A C 1
ATOM 7345 O O . LEU A 1 504 ? 34.533 202.640 24.501 1.00 20.48 504 LEU A O 1
ATOM 7361 N N . SER A 1 505 ? 34.471 202.891 22.271 1.00 19.90 505 SER A N 1
ATOM 7362 C CA . SER A 1 505 ? 34.121 204.302 22.347 1.00 22.01 505 SER A CA 1
ATOM 7363 C C . SER A 1 505 ? 32.735 204.586 21.776 1.00 22.33 505 SER A C 1
ATOM 7364 O O . SER A 1 505 ? 32.477 205.682 21.293 1.00 21.76 505 SER A O 1
ATOM 7372 N N . GLY A 1 506 ? 31.856 203.593 21.821 1.00 21.68 506 GLY A N 1
ATOM 7373 C CA . GLY A 1 506 ? 30.501 203.755 21.318 1.00 22.22 506 GLY A CA 1
ATOM 7374 C C . GLY A 1 506 ? 30.384 203.697 19.807 1.00 27.50 506 GLY A C 1
ATOM 7375 O O . GLY A 1 506 ? 29.341 204.019 19.252 1.00 25.73 506 GLY A O 1
ATOM 7379 N N . VAL A 1 507 ? 31.459 203.294 19.136 1.00 36.05 507 VAL A N 1
ATOM 7380 C CA . VAL A 1 507 ? 31.458 203.187 17.681 1.00 37.19 507 VAL A CA 1
ATOM 7381 C C . VAL A 1 507 ? 31.739 201.748 17.276 1.00 39.27 507 VAL A C 1
ATOM 7382 O O . VAL A 1 507 ? 32.755 201.170 17.673 1.00 44.03 507 VAL A O 1
ATOM 7395 N N . GLY A 1 508 ? 30.855 201.168 16.475 1.00 31.00 508 GLY A N 1
ATOM 7396 C CA . GLY A 1 508 ? 31.046 199.799 16.035 1.00 31.52 508 GLY A CA 1
ATOM 7397 C C . GLY A 1 508 ? 29.822 199.226 15.348 1.00 31.65 508 GLY A C 1
ATOM 7398 O O . GLY A 1 508 ? 28.841 199.935 15.140 1.00 32.04 508 GLY A O 1
ATOM 7402 N N . LEU A 1 509 ? 29.893 197.940 15.008 1.00 31.35 509 LEU A N 1
ATOM 7403 C CA . LEU A 1 509 ? 28.811 197.235 14.333 1.00 31.26 509 LEU A CA 1
ATOM 7404 C C . LEU A 1 509 ? 29.170 195.764 14.224 1.00 33.31 509 LEU A C 1
ATOM 7405 O O . LEU A 1 509 ? 30.295 195.364 14.538 1.00 35.21 509 LEU A O 1
ATOM 7421 N N . SER A 1 510 ? 28.199 194.955 13.815 1.00 32.68 510 SER A N 1
ATOM 7422 C CA . SER A 1 510 ? 28.432 193.537 13.555 1.00 37.91 510 SER A CA 1
ATOM 7423 C C . SER A 1 510 ? 27.783 193.283 12.193 1.00 37.91 510 SER A C 1
ATOM 7424 O O . SER A 1 510 ? 26.813 193.955 11.840 1.00 38.71 510 SER A O 1
ATOM 7432 N N . GLY A 1 511 ? 28.331 192.336 11.435 1.00 31.88 511 GLY A N 1
ATOM 7433 C CA . GLY A 1 511 ? 27.855 192.034 10.091 1.00 36.53 511 GLY A CA 1
ATOM 7434 C C . GLY A 1 511 ? 26.392 191.693 9.836 1.00 40.50 511 GLY A C 1
ATOM 7435 O O . GLY A 1 511 ? 25.611 191.449 10.754 1.00 34.10 511 GLY A O 1
ATOM 7439 N N . GLN A 1 512 ? 26.041 191.653 8.553 1.00 50.68 512 GLN A N 1
ATOM 7440 C CA . GLN A 1 512 ? 24.682 191.369 8.100 1.00 52.71 512 GLN A CA 1
ATOM 7441 C C . GLN A 1 512 ? 24.235 189.905 8.230 1.00 51.69 512 GLN A C 1
ATOM 7442 O O . GLN A 1 512 ? 23.047 189.609 8.096 1.00 53.39 512 GLN A O 1
ATOM 7456 N N . ASP A 1 513 ? 25.176 188.994 8.464 1.00 38.31 513 ASP A N 1
ATOM 7457 C CA . ASP A 1 513 ? 24.842 187.579 8.629 1.00 43.18 513 ASP A CA 1
ATOM 7458 C C . ASP A 1 513 ? 24.365 187.377 10.062 1.00 45.91 513 ASP A C 1
ATOM 7459 O O . ASP A 1 513 ? 25.171 187.426 10.990 1.00 40.85 513 ASP A O 1
ATOM 7468 N N . PRO A 1 514 ? 23.061 187.096 10.239 1.00 52.77 514 PRO A N 1
ATOM 7469 C CA . PRO A 1 514 ? 22.436 186.926 11.561 1.00 48.88 514 PRO A CA 1
ATOM 7470 C C . PRO A 1 514 ? 22.958 185.750 12.379 1.00 47.61 514 PRO A C 1
ATOM 7471 O O . PRO A 1 514 ? 22.591 185.623 13.546 1.00 48.20 514 PRO A O 1
ATOM 7482 N N . ASP A 1 515 ? 23.795 184.906 11.792 1.00 39.80 515 ASP A N 1
ATOM 7483 C CA . ASP A 1 515 ? 24.299 183.754 12.517 1.00 36.38 515 ASP A CA 1
ATOM 7484 C C . ASP A 1 515 ? 25.802 183.764 12.770 1.00 39.45 515 ASP A C 1
ATOM 7485 O O . ASP A 1 515 ? 26.245 183.561 13.898 1.00 37.31 515 ASP A O 1
ATOM 7494 N N . LEU A 1 516 ? 26.578 184.023 11.725 1.00 37.35 516 LEU A N 1
ATOM 7495 C CA . LEU A 1 516 ? 28.036 183.965 11.826 1.00 38.54 516 LEU A CA 1
ATOM 7496 C C . LEU A 1 516 ? 28.782 185.247 12.231 1.00 32.13 516 LEU A C 1
ATOM 7497 O O . LEU A 1 516 ? 29.874 185.169 12.788 1.00 33.77 516 LEU A O 1
ATOM 7513 N N . ASP A 1 517 ? 28.203 186.412 11.959 1.00 37.97 517 ASP A N 1
ATOM 7514 C CA . ASP A 1 517 ? 28.864 187.690 12.262 1.00 35.70 517 ASP A CA 1
ATOM 7515 C C . ASP A 1 517 ? 28.773 188.183 13.714 1.00 33.85 517 ASP A C 1
ATOM 7516 O O . ASP A 1 517 ? 27.692 188.299 14.277 1.00 33.11 517 ASP A O 1
ATOM 7525 N N . SER A 1 518 ? 29.921 188.494 14.310 1.00 32.15 518 SER A N 1
ATOM 7526 C CA . SER A 1 518 ? 29.952 188.996 15.680 1.00 26.76 518 SER A CA 1
ATOM 7527 C C . SER A 1 518 ? 31.124 189.941 15.868 1.00 29.78 518 SER A C 1
ATOM 7528 O O . SER A 1 518 ? 32.114 189.864 15.131 1.00 26.52 518 SER A O 1
ATOM 7536 N N . MET A 1 519 ? 31.007 190.829 16.849 1.00 25.83 519 MET A N 1
ATOM 7537 C CA . MET A 1 519 ? 32.062 191.785 17.131 1.00 27.49 519 MET A CA 1
ATOM 7538 C C . MET A 1 519 ? 33.345 191.029 17.454 1.00 27.19 519 MET A C 1
ATOM 7539 O O . MET A 1 519 ? 34.404 191.294 16.875 1.00 26.99 519 MET A O 1
ATOM 7553 N N . TYR A 1 520 ? 33.226 190.051 18.344 1.00 22.25 520 TYR A N 1
ATOM 7554 C CA . TYR A 1 520 ? 34.346 189.239 18.767 1.00 21.78 520 TYR A CA 1
ATOM 7555 C C . TYR A 1 520 ? 34.253 187.792 18.318 1.00 24.20 520 TYR A C 1
ATOM 7556 O O . TYR A 1 520 ? 33.171 187.219 18.277 1.00 26.72 520 TYR A O 1
ATOM 7574 N N . PHE A 1 521 ? 35.395 187.205 17.975 1.00 23.76 521 PHE A N 1
ATOM 7575 C CA . PHE A 1 521 ? 35.442 185.776 17.713 1.00 22.86 521 PHE A CA 1
ATOM 7576 C C . PHE A 1 521 ? 36.598 185.269 18.533 1.00 22.76 521 PHE A C 1
ATOM 7577 O O . PHE A 1 521 ? 37.756 185.616 18.271 1.00 22.90 521 PHE A O 1
ATOM 7594 N N . LEU A 1 522 ? 36.293 184.459 19.537 1.00 21.05 522 LEU A N 1
ATOM 7595 C CA . LEU A 1 522 ? 37.345 183.944 20.394 1.00 19.35 522 LEU A CA 1
ATOM 7596 C C . LEU A 1 522 ? 37.747 182.540 19.977 1.00 23.05 522 LEU A C 1
ATOM 7597 O O . LEU A 1 522 ? 37.048 181.569 20.255 1.00 25.47 522 LEU A O 1
ATOM 7613 N N . LYS A 1 523 ? 38.882 182.434 19.292 1.00 20.74 523 LYS A N 1
ATOM 7614 C CA . LYS A 1 523 ? 39.340 181.134 18.829 1.00 22.37 523 LYS A CA 1
ATOM 7615 C C . LYS A 1 523 ? 40.389 180.488 19.722 1.00 22.00 523 LYS A C 1
ATOM 7616 O O . LYS A 1 523 ? 41.527 180.946 19.809 1.00 24.84 523 LYS A O 1
ATOM 7635 N N . ASN A 1 524 ? 39.979 179.417 20.392 1.00 22.73 524 ASN A N 1
ATOM 7636 C CA . ASN A 1 524 ? 40.850 178.641 21.267 1.00 22.93 524 ASN A CA 1
ATOM 7637 C C . ASN A 1 524 ? 41.667 179.426 22.282 1.00 25.28 524 ASN A C 1
ATOM 7638 O O . ASN A 1 524 ? 42.860 179.159 22.481 1.00 21.60 524 ASN A O 1
ATOM 7649 N N . CYS A 1 525 ? 41.026 180.400 22.920 1.00 23.29 525 CYS A N 1
ATOM 7650 C CA . CYS A 1 525 ? 41.715 181.170 23.938 1.00 22.44 525 CYS A CA 1
ATOM 7651 C C . CYS A 1 525 ? 41.798 180.261 25.166 1.00 23.06 525 CYS A C 1
ATOM 7652 O O . CYS A 1 525 ? 40.819 179.607 25.513 1.00 26.26 525 CYS A O 1
ATOM 7660 N N . PRO A 1 526 ? 42.976 180.197 25.805 1.00 20.02 526 PRO A N 1
ATOM 7661 C CA . PRO A 1 526 ? 43.216 179.324 26.958 1.00 22.14 526 PRO A CA 1
ATOM 7662 C C . PRO A 1 526 ? 42.442 179.730 28.208 1.00 19.70 526 PRO A C 1
ATOM 7663 O O . PRO A 1 526 ? 41.981 180.872 28.316 1.00 19.54 526 PRO A O 1
ATOM 7674 N N . GLU A 1 527 ? 42.321 178.784 29.140 1.00 24.43 527 GLU A N 1
ATOM 7675 C CA . GLU A 1 527 ? 41.607 178.978 30.401 1.00 24.93 527 GLU A CA 1
ATOM 7676 C C . GLU A 1 527 ? 42.097 180.191 31.200 1.00 22.85 527 GLU A C 1
ATOM 7677 O O . GLU A 1 527 ? 41.316 180.873 31.862 1.00 22.80 527 GLU A O 1
ATOM 7689 N N . THR A 1 528 ? 43.396 180.448 31.133 1.00 21.58 528 THR A N 1
ATOM 7690 C CA . THR A 1 528 ? 44.011 181.552 31.859 1.00 18.64 528 THR A CA 1
ATOM 7691 C C . THR A 1 528 ? 43.878 182.903 31.160 1.00 18.41 528 THR A C 1
ATOM 7692 O O . THR A 1 528 ? 44.144 183.934 31.757 1.00 17.56 528 THR A O 1
ATOM 7703 N N . ALA A 1 529 ? 43.459 182.910 29.902 1.00 19.54 529 ALA A N 1
ATOM 7704 C CA . ALA A 1 529 ? 43.334 184.174 29.187 1.00 17.44 529 ALA A CA 1
ATOM 7705 C C . ALA A 1 529 ? 42.084 184.960 29.569 1.00 20.09 529 ALA A C 1
ATOM 7706 O O . ALA A 1 529 ? 41.084 184.393 30.039 1.00 19.39 529 ALA A O 1
ATOM 7713 N N . ARG A 1 530 ? 42.152 186.274 29.376 1.00 13.82 530 ARG A N 1
ATOM 7714 C CA . ARG A 1 530 ? 41.012 187.142 29.634 1.00 14.88 530 ARG A CA 1
ATOM 7715 C C . ARG A 1 530 ? 40.933 188.145 28.493 1.00 17.19 530 ARG A C 1
ATOM 7716 O O . ARG A 1 530 ? 41.941 188.747 28.102 1.00 13.92 530 ARG A O 1
ATOM 7737 N N . ASN A 1 531 ? 39.742 188.293 27.938 1.00 15.46 531 ASN A N 1
ATOM 7738 C CA . ASN A 1 531 ? 39.507 189.257 26.888 1.00 16.53 531 ASN A CA 1
ATOM 7739 C C . ASN A 1 531 ? 38.532 190.273 27.460 1.00 17.50 531 ASN A C 1
ATOM 7740 O O . ASN A 1 531 ? 37.323 190.099 27.424 1.00 17.75 531 ASN A O 1
ATOM 7751 N N . VAL A 1 532 ? 39.112 191.325 28.030 1.00 15.80 532 VAL A N 1
ATOM 7752 C CA . VAL A 1 532 ? 38.381 192.370 28.721 1.00 13.53 532 VAL A CA 1
ATOM 7753 C C . VAL A 1 532 ? 37.825 193.462 27.826 1.00 16.36 532 VAL A C 1
ATOM 7754 O O . VAL A 1 532 ? 38.533 194.038 26.993 1.00 16.06 532 VAL A O 1
ATOM 7767 N N . VAL A 1 533 ? 36.540 193.731 28.020 1.00 16.95 533 VAL A N 1
ATOM 7768 C CA . VAL A 1 533 ? 35.815 194.723 27.252 1.00 17.42 533 VAL A CA 1
ATOM 7769 C C . VAL A 1 533 ? 35.392 195.859 28.173 1.00 19.50 533 VAL A C 1
ATOM 7770 O O . VAL A 1 533 ? 34.682 195.636 29.153 1.00 20.03 533 VAL A O 1
ATOM 7783 N N . ARG A 1 534 ? 35.846 197.071 27.861 1.00 19.20 534 ARG A N 1
ATOM 7784 C CA . ARG A 1 534 ? 35.502 198.262 28.630 1.00 19.74 534 ARG A CA 1
ATOM 7785 C C . ARG A 1 534 ? 34.902 199.266 27.660 1.00 18.36 534 ARG A C 1
ATOM 7786 O O . ARG A 1 534 ? 34.887 199.044 26.447 1.00 17.88 534 ARG A O 1
ATOM 7807 N N . GLY A 1 535 ? 34.395 200.366 28.192 1.00 16.07 535 GLY A N 1
ATOM 7808 C CA . GLY A 1 535 ? 33.835 201.411 27.362 1.00 19.55 535 GLY A CA 1
ATOM 7809 C C . GLY A 1 535 ? 32.352 201.300 27.062 1.00 19.40 535 GLY A C 1
ATOM 7810 O O . GLY A 1 535 ? 31.585 200.704 27.818 1.00 23.17 535 GLY A O 1
ATOM 7814 N N . GLN A 1 536 ? 31.963 201.883 25.935 1.00 17.90 536 GLN A N 1
ATOM 7815 C CA . GLN A 1 536 ? 30.574 201.926 25.501 1.00 16.30 536 GLN A CA 1
ATOM 7816 C C . GLN A 1 536 ? 30.322 201.115 24.237 1.00 20.00 536 GLN A C 1
ATOM 7817 O O . GLN A 1 536 ? 31.035 201.258 23.247 1.00 19.19 536 GLN A O 1
ATOM 7831 N N . MET A 1 537 ? 29.306 200.254 24.280 1.00 19.33 537 MET A N 1
ATOM 7832 C CA . MET A 1 537 ? 28.927 199.451 23.121 1.00 20.23 537 MET A CA 1
ATOM 7833 C C . MET A 1 537 ? 28.345 200.383 22.048 1.00 19.77 537 MET A C 1
ATOM 7834 O O . MET A 1 537 ? 27.948 201.505 22.355 1.00 20.92 537 MET A O 1
ATOM 7848 N N . PRO A 1 538 ? 28.318 199.936 20.780 1.00 18.28 538 PRO A N 1
ATOM 7849 C CA . PRO A 1 538 ? 27.759 200.754 19.699 1.00 23.72 538 PRO A CA 1
ATOM 7850 C C . PRO A 1 538 ? 26.283 201.089 19.970 1.00 27.02 538 PRO A C 1
ATOM 7851 O O . PRO A 1 538 ? 25.625 200.330 20.684 1.00 25.93 538 PRO A O 1
ATOM 7862 N N . ILE A 1 539 ? 25.777 202.200 19.439 1.00 29.45 539 ILE A N 1
ATOM 7863 C CA . ILE A 1 539 ? 24.373 202.558 19.667 1.00 34.49 539 ILE A CA 1
ATOM 7864 C C . ILE A 1 539 ? 23.440 201.499 19.079 1.00 35.04 539 ILE A C 1
ATOM 7865 O O . ILE A 1 539 ? 22.497 201.059 19.727 1.00 39.81 539 ILE A O 1
ATOM 7881 N N . SER A 1 540 ? 23.724 201.074 17.856 1.00 38.24 540 SER A N 1
ATOM 7882 C CA . SER A 1 540 ? 22.908 200.063 17.200 1.00 41.37 540 SER A CA 1
ATOM 7883 C C . SER A 1 540 ? 23.253 198.670 17.706 1.00 39.24 540 SER A C 1
ATOM 7884 O O . SER A 1 540 ? 24.391 198.401 18.090 1.00 35.58 540 SER A O 1
ATOM 7892 N N . GLY A 1 541 ? 22.266 197.781 17.694 1.00 28.64 541 GLY A N 1
ATOM 7893 C CA . GLY A 1 541 ? 22.466 196.428 18.168 1.00 25.09 541 GLY A CA 1
ATOM 7894 C C . GLY A 1 541 ? 23.499 195.642 17.395 1.00 27.45 541 GLY A C 1
ATOM 7895 O O . GLY A 1 541 ? 23.627 195.771 16.174 1.00 26.78 541 GLY A O 1
ATOM 7899 N N . VAL A 1 542 ? 24.261 194.834 18.123 1.00 24.09 542 VAL A N 1
ATOM 7900 C CA . VAL A 1 542 ? 25.267 193.983 17.515 1.00 25.31 542 VAL A CA 1
ATOM 7901 C C . VAL A 1 542 ? 25.221 192.630 18.199 1.00 21.93 542 VAL A C 1
ATOM 7902 O O . VAL A 1 542 ? 24.585 192.475 19.239 1.00 20.86 542 VAL A O 1
ATOM 7915 N N . LYS A 1 543 ? 25.869 191.645 17.594 1.00 22.12 543 LYS A N 1
ATOM 7916 C CA . LYS A 1 543 ? 25.988 190.344 18.217 1.00 23.56 543 LYS A CA 1
ATOM 7917 C C . LYS A 1 543 ? 27.376 190.449 18.812 1.00 27.63 543 LYS A C 1
ATOM 7918 O O . LYS A 1 543 ? 28.361 190.645 18.077 1.00 22.07 543 LYS A O 1
ATOM 7937 N N . LEU A 1 544 ? 27.462 190.334 20.133 1.00 22.97 544 LEU A N 1
ATOM 7938 C CA . LEU A 1 544 ? 28.744 190.489 20.819 1.00 18.21 544 LEU A CA 1
ATOM 7939 C C . LEU A 1 544 ? 29.837 189.457 20.567 1.00 22.50 544 LEU A C 1
ATOM 7940 O O . LEU A 1 544 ? 30.938 189.823 20.147 1.00 20.88 544 LEU A O 1
ATOM 7956 N N . VAL A 1 545 ? 29.558 188.178 20.807 1.00 19.63 545 VAL A N 1
ATOM 7957 C CA . VAL A 1 545 ? 30.619 187.189 20.700 1.00 21.44 545 VAL A CA 1
ATOM 7958 C C . VAL A 1 545 ? 30.237 185.794 20.192 1.00 25.61 545 VAL A C 1
ATOM 7959 O O . VAL A 1 545 ? 29.117 185.322 20.387 1.00 25.41 545 VAL A O 1
ATOM 7972 N N . ARG A 1 546 ? 31.197 185.164 19.517 1.00 23.10 546 ARG A N 1
ATOM 7973 C CA . ARG A 1 546 ? 31.087 183.803 19.025 1.00 26.19 546 ARG A CA 1
ATOM 7974 C C . ARG A 1 546 ? 32.466 183.205 19.278 1.00 27.54 546 ARG A C 1
ATOM 7975 O O . ARG A 1 546 ? 33.428 183.934 19.520 1.00 25.13 546 ARG A O 1
ATOM 7996 N N . GLY A 1 547 ? 32.589 181.889 19.252 1.00 24.44 547 GLY A N 1
ATOM 7997 C CA . GLY A 1 547 ? 33.892 181.323 19.498 1.00 23.71 547 GLY A CA 1
ATOM 7998 C C . GLY A 1 547 ? 34.026 179.834 19.303 1.00 27.61 547 GLY A C 1
ATOM 7999 O O . GLY A 1 547 ? 33.082 179.151 18.901 1.00 28.56 547 GLY A O 1
ATOM 8003 N N . THR A 1 548 ? 35.231 179.354 19.593 1.00 26.13 548 THR A N 1
ATOM 8004 C CA . THR A 1 548 ? 35.596 177.954 19.489 1.00 28.51 548 THR A CA 1
ATOM 8005 C C . THR A 1 548 ? 36.542 177.691 20.640 1.00 28.06 548 THR A C 1
ATOM 8006 O O . THR A 1 548 ? 37.436 178.489 20.909 1.00 28.02 548 THR A O 1
ATOM 8017 N N . GLY A 1 549 ? 36.362 176.571 21.322 1.00 25.44 549 GLY A N 1
ATOM 8018 C CA . GLY A 1 549 ? 37.232 176.265 22.437 1.00 28.07 549 GLY A CA 1
ATOM 8019 C C . GLY A 1 549 ? 36.414 175.981 23.673 1.00 24.88 549 GLY A C 1
ATOM 8020 O O . GLY A 1 549 ? 35.240 176.352 23.757 1.00 28.26 549 GLY A O 1
ATOM 8024 N N . ASN A 1 550 ? 37.052 175.350 24.648 1.00 26.97 550 ASN A N 1
ATOM 8025 C CA . ASN A 1 550 ? 36.369 174.947 25.868 1.00 31.69 550 ASN A CA 1
ATOM 8026 C C . ASN A 1 550 ? 36.381 175.921 27.036 1.00 31.18 550 ASN A C 1
ATOM 8027 O O . ASN A 1 550 ? 35.881 175.596 28.111 1.00 30.48 550 ASN A O 1
ATOM 8038 N N . TYR A 1 551 ? 36.926 177.115 26.842 1.00 33.17 551 TYR A N 1
ATOM 8039 C CA . TYR A 1 551 ? 36.991 178.056 27.950 1.00 28.21 551 TYR A CA 1
ATOM 8040 C C . TYR A 1 551 ? 36.479 179.448 27.645 1.00 26.60 551 TYR A C 1
ATOM 8041 O O . TYR A 1 551 ? 36.865 180.049 26.642 1.00 24.46 551 TYR A O 1
ATOM 8059 N N . PRO A 1 552 ? 35.600 179.966 28.517 1.00 22.39 552 PRO A N 1
ATOM 8060 C CA . PRO A 1 552 ? 35.088 181.329 28.364 1.00 19.29 552 PRO A CA 1
ATOM 8061 C C . PRO A 1 552 ? 36.200 182.286 28.827 1.00 21.38 552 PRO A C 1
ATOM 8062 O O . PRO A 1 552 ? 36.912 181.981 29.793 1.00 20.07 552 PRO A O 1
ATOM 8073 N N . THR A 1 553 ? 36.377 183.411 28.138 1.00 22.33 553 THR A N 1
ATOM 8074 C CA . THR A 1 553 ? 37.436 184.345 28.512 1.00 18.83 553 THR A CA 1
ATOM 8075 C C . THR A 1 553 ? 36.991 185.790 28.393 1.00 20.26 553 THR A C 1
ATOM 8076 O O . THR A 1 553 ? 37.717 186.696 28.807 1.00 21.10 553 THR A O 1
ATOM 8087 N N . LEU A 1 554 ? 35.807 186.020 27.834 1.00 18.03 554 LEU A N 1
ATOM 8088 C CA . LEU A 1 554 ? 35.355 187.396 27.672 1.00 17.81 554 LEU A CA 1
ATOM 8089 C C . LEU A 1 554 ? 34.890 187.986 29.001 1.00 18.66 554 LEU A C 1
ATOM 8090 O O . LEU A 1 554 ? 34.117 187.362 29.727 1.00 17.65 554 LEU A O 1
ATOM 8106 N N . VAL A 1 555 ? 35.351 189.194 29.311 1.00 14.05 555 VAL A N 1
ATOM 8107 C CA . VAL A 1 555 ? 34.953 189.856 30.551 1.00 11.58 555 VAL A CA 1
ATOM 8108 C C . VAL A 1 555 ? 34.319 191.206 30.265 1.00 15.57 555 VAL A C 1
ATOM 8109 O O . VAL A 1 555 ? 34.839 191.986 29.467 1.00 13.84 555 VAL A O 1
ATOM 8122 N N . LEU A 1 556 ? 33.171 191.471 30.877 1.00 14.37 556 LEU A N 1
ATOM 8123 C CA . LEU A 1 556 ? 32.543 192.766 30.726 1.00 16.00 556 LEU A CA 1
ATOM 8124 C C . LEU A 1 556 ? 32.918 193.533 31.984 1.00 15.84 556 LEU A C 1
ATOM 8125 O O . LEU A 1 556 ? 32.424 193.242 33.074 1.00 14.44 556 LEU A O 1
ATOM 8141 N N . ASP A 1 557 ? 33.809 194.498 31.831 1.00 16.98 557 ASP A N 1
ATOM 8142 C CA . ASP A 1 557 ? 34.261 195.294 32.963 1.00 17.76 557 ASP A CA 1
ATOM 8143 C C . ASP A 1 557 ? 33.590 196.660 32.931 1.00 18.21 557 ASP A C 1
ATOM 8144 O O . ASP A 1 557 ? 34.084 197.588 32.284 1.00 14.77 557 ASP A O 1
ATOM 8153 N N . CYS A 1 558 ? 32.461 196.769 33.636 1.00 14.14 558 CYS A N 1
ATOM 8154 C CA . CYS A 1 558 ? 31.667 197.995 33.693 1.00 14.98 558 CYS A CA 1
ATOM 8155 C C . CYS A 1 558 ? 31.309 198.516 32.317 1.00 15.63 558 CYS A C 1
ATOM 8156 O O . CYS A 1 558 ? 31.168 199.718 32.122 1.00 17.17 558 CYS A O 1
ATOM 8164 N N . THR A 1 559 ? 31.184 197.612 31.358 1.00 17.09 559 THR A N 1
ATOM 8165 C CA . THR A 1 559 ? 30.829 198.014 30.008 1.00 19.86 559 THR A CA 1
ATOM 8166 C C . THR A 1 559 ? 29.471 198.738 30.005 1.00 19.13 559 THR A C 1
ATOM 8167 O O . THR A 1 559 ? 28.547 198.342 30.707 1.00 21.16 559 THR A O 1
ATOM 8178 N N . ASN A 1 560 ? 29.390 199.834 29.261 1.00 16.67 560 ASN A N 1
ATOM 8179 C CA . ASN A 1 560 ? 28.167 200.611 29.110 1.00 17.41 560 ASN A CA 1
ATOM 8180 C C . ASN A 1 560 ? 27.451 199.900 27.970 1.00 20.17 560 ASN A C 1
ATOM 8181 O O . ASN A 1 560 ? 27.814 200.077 26.807 1.00 19.23 560 ASN A O 1
ATOM 8192 N N . MET A 1 561 ? 26.465 199.069 28.306 1.00 18.78 561 MET A N 1
ATOM 8193 C CA . MET A 1 561 ? 25.741 198.277 27.301 1.00 20.90 561 MET A CA 1
ATOM 8194 C C . MET A 1 561 ? 24.723 199.037 26.481 1.00 20.20 561 MET A C 1
ATOM 8195 O O . MET A 1 561 ? 24.193 198.494 25.520 1.00 23.25 561 MET A O 1
ATOM 8209 N N . GLY A 1 562 ? 24.439 200.277 26.847 1.00 20.38 562 GLY A N 1
ATOM 8210 C CA . GLY A 1 562 ? 23.460 201.045 26.108 1.00 24.74 562 GLY A CA 1
ATOM 8211 C C . GLY A 1 562 ? 22.161 200.266 26.062 1.00 23.40 562 GLY A C 1
ATOM 8212 O O . GLY A 1 562 ? 21.679 199.784 27.083 1.00 26.98 562 GLY A O 1
ATOM 8216 N N . SER A 1 563 ? 21.618 200.086 24.869 1.00 23.36 563 SER A N 1
ATOM 8217 C CA . SER A 1 563 ? 20.359 199.363 24.740 1.00 23.85 563 SER A CA 1
ATOM 8218 C C . SER A 1 563 ? 20.569 198.038 24.022 1.00 26.78 563 SER A C 1
ATOM 8219 O O . SER A 1 563 ? 19.668 197.540 23.348 1.00 24.76 563 SER A O 1
ATOM 8227 N N . GLN A 1 564 ? 21.766 197.474 24.169 1.00 17.88 564 GLN A N 1
ATOM 8228 C CA . GLN A 1 564 ? 22.105 196.198 23.546 1.00 20.18 564 GLN A CA 1
ATOM 8229 C C . GLN A 1 564 ? 21.238 195.027 24.023 1.00 21.17 564 GLN A C 1
ATOM 8230 O O . GLN A 1 564 ? 21.026 194.076 23.271 1.00 20.47 564 GLN A O 1
ATOM 8244 N N . PHE A 1 565 ? 20.769 195.071 25.271 1.00 23.23 565 PHE A N 1
ATOM 8245 C CA . PHE A 1 565 ? 19.918 193.997 25.788 1.00 24.56 565 PHE A CA 1
ATOM 8246 C C . PHE A 1 565 ? 18.637 193.942 24.960 1.00 25.31 565 PHE A C 1
ATOM 8247 O O . PHE A 1 565 ? 18.147 192.865 24.622 1.00 25.16 565 PHE A O 1
ATOM 8264 N N . GLN A 1 566 ? 18.131 195.117 24.610 1.00 25.43 566 GLN A N 1
ATOM 8265 C CA . GLN A 1 566 ? 16.899 195.237 23.833 1.00 31.10 566 GLN A CA 1
ATOM 8266 C C . GLN A 1 566 ? 17.051 195.065 22.312 1.00 33.57 566 GLN A C 1
ATOM 8267 O O . GLN A 1 566 ? 16.193 194.453 21.676 1.00 33.08 566 GLN A O 1
ATOM 8281 N N . PHE A 1 567 ? 18.137 195.581 21.734 1.00 29.87 567 PHE A N 1
ATOM 8282 C CA . PHE A 1 567 ? 18.328 195.512 20.277 1.00 26.84 567 PHE A CA 1
ATOM 8283 C C . PHE A 1 567 ? 19.453 194.631 19.761 1.00 28.97 567 PHE A C 1
ATOM 8284 O O . PHE A 1 567 ? 19.496 194.319 18.562 1.00 29.69 567 PHE A O 1
ATOM 8301 N N . GLY A 1 568 ? 20.362 194.226 20.645 1.00 26.50 568 GLY A N 1
ATOM 8302 C CA . GLY A 1 568 ? 21.479 193.396 20.232 1.00 23.45 568 GLY A CA 1
ATOM 8303 C C . GLY A 1 568 ? 21.344 191.952 20.648 1.00 25.98 568 GLY A C 1
ATOM 8304 O O . GLY A 1 568 ? 20.255 191.502 21.039 1.00 27.91 568 GLY A O 1
ATOM 8308 N N . GLU A 1 569 ? 22.448 191.221 20.553 1.00 21.90 569 GLU A N 1
ATOM 8309 C CA . GLU A 1 569 ? 22.481 189.816 20.933 1.00 23.12 569 GLU A CA 1
ATOM 8310 C C . GLU A 1 569 ? 23.820 189.514 21.582 1.00 25.99 569 GLU A C 1
ATOM 8311 O O . GLU A 1 569 ? 24.790 190.208 21.320 1.00 26.95 569 GLU A O 1
ATOM 8323 N N . VAL A 1 570 ? 23.880 188.495 22.433 1.00 22.97 570 VAL A N 1
ATOM 8324 C CA . VAL A 1 570 ? 25.147 188.123 23.034 1.00 22.31 570 VAL A CA 1
ATOM 8325 C C . VAL A 1 570 ? 25.858 187.201 22.060 1.00 25.69 570 VAL A C 1
ATOM 8326 O O . VAL A 1 570 ? 27.084 187.223 21.944 1.00 25.36 570 VAL A O 1
ATOM 8339 N N . GLY A 1 571 ? 25.073 186.427 21.318 1.00 23.25 571 GLY A N 1
ATOM 8340 C CA . GLY A 1 571 ? 25.645 185.467 20.403 1.00 22.09 571 GLY A CA 1
ATOM 8341 C C . GLY A 1 571 ? 25.784 184.171 21.164 1.00 24.04 571 GLY A C 1
ATOM 8342 O O . GLY A 1 571 ? 24.802 183.452 21.351 1.00 24.33 571 GLY A O 1
ATOM 8346 N N . ASP A 1 572 ? 26.989 183.891 21.648 1.00 23.52 572 ASP A N 1
ATOM 8347 C CA . ASP A 1 572 ? 27.255 182.666 22.386 1.00 23.45 572 ASP A CA 1
ATOM 8348 C C . ASP A 1 572 ? 27.659 182.967 23.842 1.00 27.64 572 ASP A C 1
ATOM 8349 O O . ASP A 1 572 ? 28.829 183.264 24.133 1.00 20.65 572 ASP A O 1
ATOM 8358 N N . ILE A 1 573 ? 26.689 182.854 24.751 1.00 23.28 573 ILE A N 1
ATOM 8359 C CA . ILE A 1 573 ? 26.904 183.129 26.172 1.00 21.98 573 ILE A CA 1
ATOM 8360 C C . ILE A 1 573 ? 27.974 182.237 26.806 1.00 22.84 573 ILE A C 1
ATOM 8361 O O . ILE A 1 573 ? 28.497 182.549 27.878 1.00 21.15 573 ILE A O 1
ATOM 8377 N N . PHE A 1 574 ? 28.320 181.140 26.141 1.00 22.77 574 PHE A N 1
ATOM 8378 C CA . PHE A 1 574 ? 29.311 180.241 26.694 1.00 22.60 574 PHE A CA 1
ATOM 8379 C C . PHE A 1 574 ? 30.640 180.942 26.898 1.00 24.05 574 PHE A C 1
ATOM 8380 O O . PHE A 1 574 ? 31.360 180.637 27.844 1.00 20.38 574 PHE A O 1
ATOM 8397 N N . TYR A 1 575 ? 30.948 181.889 26.014 1.00 19.93 575 TYR A N 1
ATOM 8398 C CA . TYR A 1 575 ? 32.248 182.559 26.027 1.00 23.62 575 TYR A CA 1
ATOM 8399 C C . TYR A 1 575 ? 32.456 183.710 27.014 1.00 20.65 575 TYR A C 1
ATOM 8400 O O . TYR A 1 575 ? 33.563 184.227 27.149 1.00 18.94 575 TYR A O 1
ATOM 8418 N N . ILE A 1 576 ? 31.402 184.078 27.729 1.00 17.46 576 ILE A N 1
ATOM 8419 C CA . ILE A 1 576 ? 31.509 185.144 28.711 1.00 18.64 576 ILE A CA 1
ATOM 8420 C C . ILE A 1 576 ? 32.007 184.523 30.013 1.00 20.91 576 ILE A C 1
ATOM 8421 O O . ILE A 1 576 ? 31.397 183.594 30.533 1.00 19.10 576 ILE A O 1
ATOM 8437 N N . LYS A 1 577 ? 33.146 185.007 30.505 1.00 18.87 577 LYS A N 1
ATOM 8438 C CA . LYS A 1 577 ? 33.754 184.495 31.736 1.00 18.77 577 LYS A CA 1
ATOM 8439 C C . LYS A 1 577 ? 33.150 185.161 32.974 1.00 20.45 577 LYS A C 1
ATOM 8440 O O . LYS A 1 577 ? 32.728 184.489 33.914 1.00 20.72 577 LYS A O 1
ATOM 8459 N N . ASP A 1 578 ? 33.145 186.486 32.995 1.00 22.33 578 ASP A N 1
ATOM 8460 C CA . ASP A 1 578 ? 32.530 187.206 34.111 1.00 23.73 578 ASP A CA 1
ATOM 8461 C C . ASP A 1 578 ? 32.130 188.618 33.730 1.00 20.78 578 ASP A C 1
ATOM 8462 O O . ASP A 1 578 ? 32.495 189.122 32.661 1.00 19.56 578 ASP A O 1
ATOM 8471 N N . VAL A 1 579 ? 31.313 189.214 34.588 1.00 18.41 579 VAL A N 1
ATOM 8472 C CA . VAL A 1 579 ? 30.766 190.535 34.373 1.00 17.40 579 VAL A CA 1
ATOM 8473 C C . VAL A 1 579 ? 30.895 191.343 35.649 1.00 19.44 579 VAL A C 1
ATOM 8474 O O . VAL A 1 579 ? 30.669 190.833 36.746 1.00 19.62 579 VAL A O 1
ATOM 8487 N N . VAL A 1 580 ? 31.296 192.598 35.504 1.00 15.26 580 VAL A N 1
ATOM 8488 C CA . VAL A 1 580 ? 31.439 193.495 36.631 1.00 15.31 580 VAL A CA 1
ATOM 8489 C C . VAL A 1 580 ? 30.645 194.748 36.304 1.00 15.96 580 VAL A C 1
ATOM 8490 O O . VAL A 1 580 ? 30.738 195.269 35.192 1.00 16.12 580 VAL A O 1
ATOM 8503 N N . GLY A 1 581 ? 29.843 195.220 37.249 1.00 15.12 581 GLY A N 1
ATOM 8504 C CA . GLY A 1 581 ? 29.094 196.452 37.049 1.00 18.04 581 GLY A CA 1
ATOM 8505 C C . GLY A 1 581 ? 28.014 196.507 35.978 1.00 24.02 581 GLY A C 1
ATOM 8506 O O . GLY A 1 581 ? 27.662 197.584 35.508 1.00 24.77 581 GLY A O 1
ATOM 8510 N N . VAL A 1 582 ? 27.498 195.359 35.564 1.00 21.23 582 VAL A N 1
ATOM 8511 C CA . VAL A 1 582 ? 26.420 195.338 34.581 1.00 17.66 582 VAL A CA 1
ATOM 8512 C C . VAL A 1 582 ? 25.323 194.499 35.219 1.00 19.19 582 VAL A C 1
ATOM 8513 O O . VAL A 1 582 ? 25.549 193.334 35.559 1.00 16.46 582 VAL A O 1
ATOM 8526 N N . LYS A 1 583 ? 24.144 195.082 35.413 1.00 21.15 583 LYS A N 1
ATOM 8527 C CA . LYS A 1 583 ? 23.065 194.336 36.050 1.00 24.09 583 LYS A CA 1
ATOM 8528 C C . LYS A 1 583 ? 21.783 194.341 35.227 1.00 23.67 583 LYS A C 1
ATOM 8529 O O . LYS A 1 583 ? 21.619 195.142 34.310 1.00 22.30 583 LYS A O 1
ATOM 8539 N N . ALA A 1 584 ? 20.884 193.431 35.576 1.00 19.62 584 ALA A N 1
ATOM 8540 C CA . ALA A 1 584 ? 19.572 193.326 34.932 1.00 23.53 584 ALA A CA 1
ATOM 8541 C C . ALA A 1 584 ? 18.654 192.664 35.940 1.00 21.54 584 ALA A C 1
ATOM 8542 O O . ALA A 1 584 ? 19.047 191.710 36.599 1.00 20.91 584 ALA A O 1
ATOM 8549 N N . ASP A 1 585 ? 17.426 193.149 36.052 1.00 26.27 585 ASP A N 1
ATOM 8550 C CA . ASP A 1 585 ? 16.511 192.593 37.038 1.00 24.36 585 ASP A CA 1
ATOM 8551 C C . ASP A 1 585 ? 15.913 191.255 36.680 1.00 25.41 585 ASP A C 1
ATOM 8552 O O . ASP A 1 585 ? 15.742 190.397 37.545 1.00 21.26 585 ASP A O 1
ATOM 8561 N N . THR A 1 586 ? 15.617 191.063 35.400 1.00 24.75 586 THR A N 1
ATOM 8562 C CA . THR A 1 586 ? 14.921 189.858 34.990 1.00 21.16 586 THR A CA 1
ATOM 8563 C C . THR A 1 586 ? 15.433 189.171 33.725 1.00 23.53 586 THR A C 1
ATOM 8564 O O . THR A 1 586 ? 15.806 189.822 32.751 1.00 24.94 586 THR A O 1
ATOM 8575 N N . LEU A 1 587 ? 15.434 187.841 33.771 1.00 17.04 587 LEU A N 1
ATOM 8576 C CA . LEU A 1 587 ? 15.806 187.004 32.653 1.00 19.41 587 LEU A CA 1
ATOM 8577 C C . LEU A 1 587 ? 14.492 186.445 32.071 1.00 22.63 587 LEU A C 1
ATOM 8578 O O . LEU A 1 587 ? 13.717 185.812 32.782 1.00 22.10 587 LEU A O 1
ATOM 8594 N N . TYR A 1 588 ? 14.244 186.696 30.786 1.00 24.15 588 TYR A N 1
ATOM 8595 C CA . TYR A 1 588 ? 13.016 186.256 30.114 1.00 24.20 588 TYR A CA 1
ATOM 8596 C C . TYR A 1 588 ? 13.241 185.036 29.219 1.00 26.46 588 TYR A C 1
ATOM 8597 O O . TYR A 1 588 ? 14.119 185.043 28.356 1.00 23.94 588 TYR A O 1
ATOM 8615 N N . ILE A 1 589 ? 12.436 183.996 29.420 1.00 25.00 589 ILE A N 1
ATOM 8616 C CA . ILE A 1 589 ? 12.543 182.761 28.647 1.00 25.12 589 ILE A CA 1
ATOM 8617 C C . ILE A 1 589 ? 11.255 182.546 27.842 1.00 25.15 589 ILE A C 1
ATOM 8618 O O . ILE A 1 589 ? 10.159 182.790 28.335 1.00 27.01 589 ILE A O 1
ATOM 8634 N N . ASP A 1 590 ? 11.398 182.103 26.598 1.00 24.73 590 ASP A N 1
ATOM 8635 C CA . ASP A 1 590 ? 10.248 181.827 25.736 1.00 27.80 590 ASP A CA 1
ATOM 8636 C C . ASP A 1 590 ? 10.575 180.602 24.897 1.00 29.04 590 ASP A C 1
ATOM 8637 O O . ASP A 1 590 ? 11.256 180.702 23.876 1.00 31.29 590 ASP A O 1
ATOM 8646 N N . PRO A 1 591 ? 10.074 179.435 25.320 1.00 26.88 591 PRO A N 1
ATOM 8647 C CA . PRO A 1 591 ? 10.367 178.190 24.611 1.00 28.45 591 PRO A CA 1
ATOM 8648 C C . PRO A 1 591 ? 9.752 178.166 23.215 1.00 30.84 591 PRO A C 1
ATOM 8649 O O . PRO A 1 591 ? 10.137 177.325 22.402 1.00 35.59 591 PRO A O 1
ATOM 8660 N N . VAL A 1 592 ? 8.842 179.090 22.933 1.00 26.10 592 VAL A N 1
ATOM 8661 C CA . VAL A 1 592 ? 8.197 179.130 21.626 1.00 33.81 592 VAL A CA 1
ATOM 8662 C C . VAL A 1 592 ? 8.820 180.146 20.656 1.00 35.31 592 VAL A C 1
ATOM 8663 O O . VAL A 1 592 ? 9.203 179.787 19.542 1.00 37.38 592 VAL A O 1
ATOM 8676 N N . ASN A 1 593 ? 8.923 181.404 21.082 1.00 36.55 593 ASN A N 1
ATOM 8677 C CA . ASN A 1 593 ? 9.478 182.464 20.236 1.00 36.66 593 ASN A CA 1
ATOM 8678 C C . ASN A 1 593 ? 10.834 183.005 20.668 1.00 34.67 593 ASN A C 1
ATOM 8679 O O . ASN A 1 593 ? 11.261 184.047 20.175 1.00 34.61 593 ASN A O 1
ATOM 8690 N N . GLY A 1 594 ? 11.497 182.318 21.593 1.00 30.83 594 GLY A N 1
ATOM 8691 C CA . GLY A 1 594 ? 12.788 182.766 22.085 1.00 29.22 594 GLY A CA 1
ATOM 8692 C C . GLY A 1 594 ? 13.926 182.478 21.132 1.00 29.31 594 GLY A C 1
ATOM 8693 O O . GLY A 1 594 ? 13.801 181.645 20.237 1.00 31.28 594 GLY A O 1
ATOM 8697 N N . ASN A 1 595 ? 15.044 183.171 21.337 1.00 28.08 595 ASN A N 1
ATOM 8698 C CA . ASN A 1 595 ? 16.235 183.018 20.506 1.00 26.17 595 ASN A CA 1
ATOM 8699 C C . ASN A 1 595 ? 17.441 183.024 21.423 1.00 25.46 595 ASN A C 1
ATOM 8700 O O . ASN A 1 595 ? 17.667 183.994 22.132 1.00 21.98 595 ASN A O 1
ATOM 8711 N N . ASN A 1 596 ? 18.213 181.946 21.408 1.00 25.90 596 ASN A N 1
ATOM 8712 C CA . ASN A 1 596 ? 19.370 181.850 22.282 1.00 30.06 596 ASN A CA 1
ATOM 8713 C C . ASN A 1 596 ? 20.501 182.854 22.006 1.00 30.64 596 ASN A C 1
ATOM 8714 O O . ASN A 1 596 ? 21.395 183.016 22.835 1.00 26.00 596 ASN A O 1
ATOM 8725 N N . TYR A 1 597 ? 20.463 183.525 20.855 1.00 27.39 597 TYR A N 1
ATOM 8726 C CA . TYR A 1 597 ? 21.474 184.537 20.545 1.00 24.45 597 TYR A CA 1
ATOM 8727 C C . TYR A 1 597 ? 21.235 185.738 21.440 1.00 25.33 597 TYR A C 1
ATOM 8728 O O . TYR A 1 597 ? 22.143 186.525 21.701 1.00 25.69 597 TYR A O 1
ATOM 8746 N N . ASN A 1 598 ? 19.995 185.893 21.887 1.00 21.88 598 ASN A N 1
ATOM 8747 C CA . ASN A 1 598 ? 19.623 187.038 22.710 1.00 21.79 598 ASN A CA 1
ATOM 8748 C C . ASN A 1 598 ? 20.263 187.044 24.086 1.00 19.30 598 ASN A C 1
ATOM 8749 O O . ASN A 1 598 ? 20.676 186.004 24.598 1.00 17.10 598 ASN A O 1
ATOM 8760 N N . TRP A 1 599 ? 20.335 188.232 24.673 1.00 18.66 599 TRP A N 1
ATOM 8761 C CA . TRP A 1 599 ? 20.865 188.391 26.013 1.00 21.68 599 TRP A CA 1
ATOM 8762 C C . TRP A 1 599 ? 19.860 187.752 26.965 1.00 21.59 599 TRP A C 1
ATOM 8763 O O . TRP A 1 599 ? 20.236 187.036 27.899 1.00 18.59 599 TRP A O 1
ATOM 8784 N N . GLY A 1 600 ? 18.577 188.002 26.702 1.00 23.47 600 GLY A N 1
ATOM 8785 C CA . GLY A 1 600 ? 17.497 187.446 27.503 1.00 22.82 600 GLY A CA 1
ATOM 8786 C C . GLY A 1 600 ? 17.049 188.339 28.641 1.00 25.65 600 GLY A C 1
ATOM 8787 O O . GLY A 1 600 ? 16.041 188.055 29.303 1.00 22.99 600 GLY A O 1
ATOM 8791 N N . THR A 1 601 ? 17.772 189.437 28.846 1.00 22.20 601 THR A N 1
ATOM 8792 C CA . THR A 1 601 ? 17.477 190.362 29.941 1.00 22.27 601 THR A CA 1
ATOM 8793 C C . THR A 1 601 ? 16.471 191.462 29.627 1.00 25.22 601 THR A C 1
ATOM 8794 O O . THR A 1 601 ? 16.131 192.268 30.497 1.00 28.17 601 THR A O 1
ATOM 8805 N N . ASN A 1 602 ? 15.997 191.506 28.387 1.00 25.20 602 ASN A N 1
ATOM 8806 C CA . ASN A 1 602 ? 14.971 192.471 28.013 1.00 25.89 602 ASN A CA 1
ATOM 8807 C C . ASN A 1 602 ? 13.793 191.656 27.505 1.00 25.55 602 ASN A C 1
ATOM 8808 O O . ASN A 1 602 ? 13.978 190.735 26.711 1.00 24.92 602 ASN A O 1
ATOM 8819 N N . GLY A 1 603 ? 12.598 191.986 27.979 1.00 24.27 603 GLY A N 1
ATOM 8820 C CA . GLY A 1 603 ? 11.385 191.263 27.628 1.00 27.25 603 GLY A CA 1
ATOM 8821 C C . GLY A 1 603 ? 11.068 191.043 26.157 1.00 30.62 603 GLY A C 1
ATOM 8822 O O . GLY A 1 603 ? 10.398 190.069 25.801 1.00 28.72 603 GLY A O 1
ATOM 8826 N N . THR A 1 604 ? 11.541 191.935 25.295 1.00 28.44 604 THR A N 1
ATOM 8827 C CA . THR A 1 604 ? 11.266 191.810 23.867 1.00 26.75 604 THR A CA 1
ATOM 8828 C C . THR A 1 604 ? 12.247 190.876 23.175 1.00 28.83 604 THR A C 1
ATOM 8829 O O . THR A 1 604 ? 12.056 190.518 22.018 1.00 28.00 604 THR A O 1
ATOM 8840 N N . LYS A 1 605 ? 13.311 190.494 23.874 1.00 27.93 605 LYS A N 1
ATOM 8841 C CA . LYS A 1 605 ? 14.303 189.590 23.302 1.00 26.41 605 LYS A CA 1
ATOM 8842 C C . LYS A 1 605 ? 14.641 188.478 24.283 1.00 29.45 605 LYS A C 1
ATOM 8843 O O . LYS A 1 605 ? 15.769 188.398 24.788 1.00 21.25 605 LYS A O 1
ATOM 8862 N N . PRO A 1 606 ? 13.667 187.596 24.544 1.00 22.78 606 PRO A N 1
ATOM 8863 C CA . PRO A 1 606 ? 13.895 186.509 25.494 1.00 19.66 606 PRO A CA 1
ATOM 8864 C C . PRO A 1 606 ? 14.725 185.395 24.890 1.00 20.06 606 PRO A C 1
ATOM 8865 O O . PRO A 1 606 ? 14.814 185.311 23.673 1.00 22.13 606 PRO A O 1
ATOM 8876 N N . ILE A 1 607 ? 15.352 184.566 25.719 1.00 23.12 607 ILE A N 1
ATOM 8877 C CA . ILE A 1 607 ? 16.101 183.431 25.192 1.00 22.97 607 ILE A CA 1
ATOM 8878 C C . ILE A 1 607 ? 15.124 182.250 25.035 1.00 26.29 607 ILE A C 1
ATOM 8879 O O . ILE A 1 607 ? 13.939 182.389 25.340 1.00 25.21 607 ILE A O 1
ATOM 8895 N N . ARG A 1 608 ? 15.612 181.097 24.581 1.00 27.73 608 ARG A N 1
ATOM 8896 C CA . ARG A 1 608 ? 14.735 179.944 24.323 1.00 28.38 608 ARG A CA 1
ATOM 8897 C C . ARG A 1 608 ? 14.846 178.759 25.283 1.00 30.00 608 ARG A C 1
ATOM 8898 O O . ARG A 1 608 ? 13.832 178.146 25.624 1.00 26.77 608 ARG A O 1
ATOM 8919 N N . GLU A 1 609 ? 16.069 178.437 25.699 1.00 26.13 609 GLU A N 1
ATOM 8920 C CA . GLU A 1 609 ? 16.339 177.294 26.567 1.00 28.85 609 GLU A CA 1
ATOM 8921 C C . GLU A 1 609 ? 16.705 177.670 28.000 1.00 28.21 609 GLU A C 1
ATOM 8922 O O . GLU A 1 609 ? 16.978 178.833 28.294 1.00 27.60 609 GLU A O 1
ATOM 8934 N N . LEU A 1 610 ? 16.738 176.670 28.880 1.00 24.56 610 LEU A N 1
ATOM 8935 C CA . LEU A 1 610 ? 17.067 176.880 30.292 1.00 23.23 610 LEU A CA 1
ATOM 8936 C C . LEU A 1 610 ? 18.525 176.550 30.612 1.00 24.27 610 LEU A C 1
ATOM 8937 O O . LEU A 1 610 ? 18.997 176.791 31.719 1.00 20.14 610 LEU A O 1
ATOM 8953 N N . THR A 1 611 ? 19.225 175.981 29.642 1.00 23.53 611 THR A N 1
ATOM 8954 C CA . THR A 1 611 ? 20.602 175.543 29.820 1.00 25.40 611 THR A CA 1
ATOM 8955 C C . THR A 1 611 ? 21.529 176.486 30.583 1.00 24.66 611 THR A C 1
ATOM 8956 O O . THR A 1 611 ? 22.267 176.052 31.469 1.00 22.83 611 THR A O 1
ATOM 8967 N N . ASN A 1 612 ? 21.476 177.773 30.260 1.00 20.81 612 ASN A N 1
ATOM 8968 C CA . ASN A 1 612 ? 22.386 178.723 30.893 1.00 23.53 612 ASN A CA 1
ATOM 8969 C C . ASN A 1 612 ? 21.735 179.754 31.796 1.00 23.00 612 ASN A C 1
ATOM 8970 O O . ASN A 1 612 ? 22.332 180.800 32.051 1.00 20.37 612 ASN A O 1
ATOM 8981 N N . ILE A 1 613 ? 20.527 179.483 32.283 1.00 20.18 613 ILE A N 1
ATOM 8982 C CA . ILE A 1 613 ? 19.866 180.484 33.115 1.00 20.03 613 ILE A CA 1
ATOM 8983 C C . ILE A 1 613 ? 20.558 180.734 34.453 1.00 17.92 613 ILE A C 1
ATOM 8984 O O . ILE A 1 613 ? 20.530 181.855 34.951 1.00 19.03 613 ILE A O 1
ATOM 9000 N N . ALA A 1 614 ? 21.187 179.711 35.029 1.00 18.08 614 ALA A N 1
ATOM 9001 C CA . ALA A 1 614 ? 21.883 179.908 36.300 1.00 16.79 614 ALA A CA 1
ATOM 9002 C C . ALA A 1 614 ? 23.080 180.819 36.044 1.00 19.59 614 ALA A C 1
ATOM 9003 O O . ALA A 1 614 ? 23.301 181.782 36.763 1.00 15.43 614 ALA A O 1
ATOM 9010 N N . LYS A 1 615 ? 23.835 180.519 34.993 1.00 23.52 615 LYS A N 1
ATOM 9011 C CA . LYS A 1 615 ? 24.998 181.331 34.647 1.00 21.65 615 LYS A CA 1
ATOM 9012 C C . LYS A 1 615 ? 24.604 182.782 34.345 1.00 22.14 615 LYS A C 1
ATOM 9013 O O . LYS A 1 615 ? 25.233 183.714 34.847 1.00 19.90 615 LYS A O 1
ATOM 9032 N N . ILE A 1 616 ? 23.550 182.976 33.551 1.00 18.78 616 ILE A N 1
ATOM 9033 C CA . ILE A 1 616 ? 23.117 184.326 33.192 1.00 17.89 616 ILE A CA 1
ATOM 9034 C C . ILE A 1 616 ? 22.668 185.143 34.404 1.00 20.11 616 ILE A C 1
ATOM 9035 O O . ILE A 1 616 ? 23.007 186.327 34.530 1.00 17.85 616 ILE A O 1
ATOM 9051 N N . CYS A 1 617 ? 21.892 184.525 35.290 1.00 18.79 617 CYS A N 1
ATOM 9052 C CA . CYS A 1 617 ? 21.444 185.221 36.489 1.00 20.52 617 CYS A CA 1
ATOM 9053 C C . CYS A 1 617 ? 22.652 185.538 37.373 1.00 19.94 617 CYS A C 1
ATOM 9054 O O . CYS A 1 617 ? 22.674 186.563 38.047 1.00 21.26 617 CYS A O 1
ATOM 9062 N N . GLN A 1 618 ? 23.644 184.654 37.382 1.00 20.44 618 GLN A N 1
ATOM 9063 C CA . GLN A 1 618 ? 24.846 184.900 38.188 1.00 24.06 618 GLN A CA 1
ATOM 9064 C C . GLN A 1 618 ? 25.600 186.123 37.665 1.00 24.31 618 GLN A C 1
ATOM 9065 O O . GLN A 1 618 ? 25.959 187.022 38.427 1.00 20.25 618 GLN A O 1
ATOM 9079 N N . LEU A 1 619 ? 25.806 186.161 36.351 1.00 20.21 619 LEU A N 1
ATOM 9080 C CA . LEU A 1 619 ? 26.534 187.257 35.711 1.00 21.25 619 LEU A CA 1
ATOM 9081 C C . LEU A 1 619 ? 25.854 188.615 35.843 1.00 20.81 619 LEU A C 1
ATOM 9082 O O . LEU A 1 619 ? 26.514 189.616 36.101 1.00 17.78 619 LEU A O 1
ATOM 9098 N N . PHE A 1 620 ? 24.535 188.654 35.675 1.00 17.35 620 PHE A N 1
ATOM 9099 C CA . PHE A 1 620 ? 23.823 189.924 35.717 1.00 16.83 620 PHE A CA 1
ATOM 9100 C C . PHE A 1 620 ? 23.028 190.211 36.993 1.00 19.26 620 PHE A C 1
ATOM 9101 O O . PHE A 1 620 ? 22.312 191.210 37.066 1.00 20.87 620 PHE A O 1
ATOM 9118 N N . ARG A 1 621 ? 23.181 189.349 37.995 1.00 21.08 621 ARG A N 1
ATOM 9119 C CA . ARG A 1 621 ? 22.500 189.497 39.288 1.00 25.14 621 ARG A CA 1
ATOM 9120 C C . ARG A 1 621 ? 20.992 189.657 39.162 1.00 23.09 621 ARG A C 1
ATOM 9121 O O . ARG A 1 621 ? 20.389 190.514 39.804 1.00 22.17 621 ARG A O 1
ATOM 9134 N N . CYS A 1 622 ? 20.382 188.823 38.332 1.00 23.64 622 CYS A N 1
ATOM 9135 C CA . CYS A 1 622 ? 18.940 188.893 38.129 1.00 21.26 622 CYS A CA 1
ATOM 9136 C C . CYS A 1 622 ? 18.190 188.518 39.397 1.00 19.93 622 CYS A C 1
ATOM 9137 O O . CYS A 1 622 ? 18.627 187.649 40.147 1.00 20.94 622 CYS A O 1
ATOM 9145 N N . LYS A 1 623 ? 17.064 189.186 39.623 1.00 17.13 623 LYS A N 1
ATOM 9146 C CA . LYS A 1 623 ? 16.231 188.929 40.785 1.00 21.36 623 LYS A CA 1
ATOM 9147 C C . LYS A 1 623 ? 15.100 187.946 40.445 1.00 18.45 623 LYS A C 1
ATOM 9148 O O . LYS A 1 623 ? 14.510 187.326 41.330 1.00 18.61 623 LYS A O 1
ATOM 9167 N N . SER A 1 624 ? 14.798 187.800 39.163 1.00 22.17 624 SER A N 1
ATOM 9168 C CA . SER A 1 624 ? 13.743 186.888 38.775 1.00 19.59 624 SER A CA 1
ATOM 9169 C C . SER A 1 624 ? 13.889 186.393 37.348 1.00 21.94 624 SER A C 1
ATOM 9170 O O . SER A 1 624 ? 14.598 186.988 36.534 1.00 21.37 624 SER A O 1
ATOM 9178 N N . VAL A 1 625 ? 13.212 185.283 37.079 1.00 18.30 625 VAL A N 1
ATOM 9179 C CA . VAL A 1 625 ? 13.158 184.656 35.772 1.00 21.62 625 VAL A CA 1
ATOM 9180 C C . VAL A 1 625 ? 11.679 184.631 35.377 1.00 21.87 625 VAL A C 1
ATOM 9181 O O . VAL A 1 625 ? 10.830 184.239 36.174 1.00 21.30 625 VAL A O 1
ATOM 9194 N N . TYR A 1 626 ? 11.367 185.093 34.172 1.00 21.22 626 TYR A N 1
ATOM 9195 C CA . TYR A 1 626 ? 9.985 185.097 33.696 1.00 21.66 626 TYR A CA 1
ATOM 9196 C C . TYR A 1 626 ? 9.827 184.039 32.618 1.00 25.51 626 TYR A C 1
ATOM 9197 O O . TYR A 1 626 ? 10.558 184.027 31.622 1.00 22.86 626 TYR A O 1
ATOM 9215 N N . LEU A 1 627 ? 8.873 183.138 32.817 1.00 22.25 627 LEU A N 1
ATOM 9216 C CA . LEU A 1 627 ? 8.658 182.074 31.850 1.00 22.52 627 LEU A CA 1
ATOM 9217 C C . LEU A 1 627 ? 7.431 182.355 31.004 1.00 25.47 627 LEU A C 1
ATOM 9218 O O . LEU A 1 627 ? 6.323 182.314 31.513 1.00 25.49 627 LEU A O 1
ATOM 9234 N N . ASN A 1 628 ? 7.626 182.652 29.722 1.00 29.07 628 ASN A N 1
ATOM 9235 C CA . ASN A 1 628 ? 6.495 182.897 28.824 1.00 30.66 628 ASN A CA 1
ATOM 9236 C C . ASN A 1 628 ? 5.755 181.589 28.602 1.00 29.51 628 ASN A C 1
ATOM 9237 O O . ASN A 1 628 ? 6.300 180.519 28.882 1.00 25.95 628 ASN A O 1
ATOM 9248 N N . ALA A 1 629 ? 4.540 181.685 28.064 1.00 24.91 629 ALA A N 1
ATOM 9249 C CA . ALA A 1 629 ? 3.689 180.526 27.806 1.00 22.11 629 ALA A CA 1
ATOM 9250 C C . ALA A 1 629 ? 4.412 179.369 27.144 1.00 26.28 629 ALA A C 1
ATOM 9251 O O . ALA A 1 629 ? 5.217 179.554 26.223 1.00 25.79 629 ALA A O 1
ATOM 9258 N N . GLY A 1 630 ? 4.127 178.163 27.612 1.00 29.56 630 GLY A N 1
ATOM 9259 C CA . GLY A 1 630 ? 4.757 177.001 27.029 1.00 31.76 630 GLY A CA 1
ATOM 9260 C C . GLY A 1 630 ? 5.557 176.241 28.048 1.00 33.08 630 GLY A C 1
ATOM 9261 O O . GLY A 1 630 ? 5.783 176.710 29.165 1.00 31.95 630 GLY A O 1
ATOM 9265 N N . GLU A 1 631 ? 6.004 175.061 27.655 1.00 31.14 631 GLU A N 1
ATOM 9266 C CA . GLU A 1 631 ? 6.772 174.223 28.548 1.00 27.27 631 GLU A CA 1
ATOM 9267 C C . GLU A 1 631 ? 8.280 174.392 28.346 1.00 30.16 631 GLU A C 1
ATOM 9268 O O . GLU A 1 631 ? 8.793 174.122 27.261 1.00 31.09 631 GLU A O 1
ATOM 9280 N N . SER A 1 632 ? 8.973 174.868 29.382 1.00 26.13 632 SER A N 1
ATOM 9281 C CA . SER A 1 632 ? 10.434 175.003 29.336 1.00 26.40 632 SER A CA 1
ATOM 9282 C C . SER A 1 632 ? 10.933 173.675 29.864 1.00 24.93 632 SER A C 1
ATOM 9283 O O . SER A 1 632 ? 10.670 173.318 31.009 1.00 29.06 632 SER A O 1
ATOM 9291 N N . VAL A 1 633 ? 11.669 172.942 29.046 1.00 25.20 633 VAL A N 1
ATOM 9292 C CA . VAL A 1 633 ? 12.090 171.607 29.438 1.00 26.37 633 VAL A CA 1
ATOM 9293 C C . VAL A 1 633 ? 13.604 171.390 29.522 1.00 30.43 633 VAL A C 1
ATOM 9294 O O . VAL A 1 633 ? 14.379 172.133 28.922 1.00 30.43 633 VAL A O 1
ATOM 9307 N N . ILE A 1 634 ? 14.022 170.418 30.332 1.00 25.19 634 ILE A N 1
ATOM 9308 C CA . ILE A 1 634 ? 15.422 170.033 30.408 1.00 29.08 634 ILE A CA 1
ATOM 9309 C C . ILE A 1 634 ? 15.443 168.531 30.143 1.00 30.86 634 ILE A C 1
ATOM 9310 O O . ILE A 1 634 ? 14.451 167.843 30.396 1.00 27.03 634 ILE A O 1
ATOM 9326 N N . THR A 1 635 ? 16.551 168.025 29.613 1.00 32.21 635 THR A N 1
ATOM 9327 C CA . THR A 1 635 ? 16.663 166.595 29.361 1.00 34.96 635 THR A CA 1
ATOM 9328 C C . THR A 1 635 ? 17.860 166.024 30.098 1.00 31.30 635 THR A C 1
ATOM 9329 O O . THR A 1 635 ? 18.081 164.817 30.109 1.00 34.89 635 THR A O 1
ATOM 9340 N N . SER A 1 636 ? 18.630 166.912 30.712 1.00 31.34 636 SER A N 1
ATOM 9341 C CA . SER A 1 636 ? 19.775 166.531 31.534 1.00 33.15 636 SER A CA 1
ATOM 9342 C C . SER A 1 636 ? 19.761 167.480 32.736 1.00 31.70 636 SER A C 1
ATOM 9343 O O . SER A 1 636 ? 19.156 168.552 32.668 1.00 29.34 636 SER A O 1
ATOM 9351 N N . ASN A 1 637 ? 20.398 167.081 33.832 1.00 31.20 637 ASN A N 1
ATOM 9352 C CA . ASN A 1 637 ? 20.407 167.898 35.048 1.00 30.20 637 ASN A CA 1
ATOM 9353 C C . ASN A 1 637 ? 20.857 169.334 34.809 1.00 29.44 637 ASN A C 1
ATOM 9354 O O . ASN A 1 637 ? 21.940 169.580 34.275 1.00 29.51 637 ASN A O 1
ATOM 9365 N N . THR A 1 638 ? 19.998 170.273 35.196 1.00 27.86 638 THR A N 1
ATOM 9366 C CA . THR A 1 638 ? 20.256 171.694 34.988 1.00 26.82 638 THR A CA 1
ATOM 9367 C C . THR A 1 638 ? 20.059 172.540 36.241 1.00 24.15 638 THR A C 1
ATOM 9368 O O . THR A 1 638 ? 19.007 172.498 36.865 1.00 22.25 638 THR A O 1
ATOM 9379 N N . GLU A 1 639 ? 21.072 173.327 36.590 1.00 25.76 639 GLU A N 1
ATOM 9380 C CA . GLU A 1 639 ? 20.987 174.192 37.761 1.00 23.97 639 GLU A CA 1
ATOM 9381 C C . GLU A 1 639 ? 19.964 175.309 37.604 1.00 21.93 639 GLU A C 1
ATOM 9382 O O . GLU A 1 639 ? 19.830 175.898 36.530 1.00 20.53 639 GLU A O 1
ATOM 9394 N N . LEU A 1 640 ? 19.237 175.608 38.676 1.00 20.55 640 LEU A N 1
ATOM 9395 C CA . LEU A 1 640 ? 18.293 176.720 38.652 1.00 20.00 640 LEU A CA 1
ATOM 9396 C C . LEU A 1 640 ? 18.849 177.813 39.568 1.00 23.42 640 LEU A C 1
ATOM 9397 O O . LEU A 1 640 ? 19.386 177.504 40.633 1.00 22.58 640 LEU A O 1
ATOM 9413 N N . PRO A 1 641 ? 18.753 179.089 39.154 1.00 18.61 641 PRO A N 1
ATOM 9414 C CA . PRO A 1 641 ? 19.232 180.149 40.045 1.00 17.94 641 PRO A CA 1
ATOM 9415 C C . PRO A 1 641 ? 18.262 180.293 41.217 1.00 19.68 641 PRO A C 1
ATOM 9416 O O . PRO A 1 641 ? 17.074 179.985 41.056 1.00 18.08 641 PRO A O 1
ATOM 9427 N N . MET A 1 642 ? 18.745 180.735 42.376 1.00 17.93 642 MET A N 1
ATOM 9428 C CA . MET A 1 642 ? 17.862 180.897 43.541 1.00 19.87 642 MET A CA 1
ATOM 9429 C C . MET A 1 642 ? 17.160 182.246 43.480 1.00 19.42 642 MET A C 1
ATOM 9430 O O . MET A 1 642 ? 17.503 183.185 44.202 1.00 16.18 642 MET A O 1
ATOM 9444 N N . VAL A 1 643 ? 16.179 182.326 42.586 1.00 15.34 643 VAL A N 1
ATOM 9445 C CA . VAL A 1 643 ? 15.433 183.547 42.346 1.00 19.69 643 VAL A CA 1
ATOM 9446 C C . VAL A 1 643 ? 13.939 183.234 42.249 1.00 16.96 643 VAL A C 1
ATOM 9447 O O . VAL A 1 643 ? 13.519 182.095 42.431 1.00 18.24 643 VAL A O 1
ATOM 9460 N N . VAL A 1 644 ? 13.149 184.258 41.971 1.00 16.92 644 VAL A N 1
ATOM 9461 C CA . VAL A 1 644 ? 11.708 184.108 41.823 1.00 17.02 644 VAL A CA 1
ATOM 9462 C C . VAL A 1 644 ? 11.380 183.775 40.374 1.00 21.04 644 VAL A C 1
ATOM 9463 O O . VAL A 1 644 ? 11.828 184.469 39.464 1.00 20.88 644 VAL A O 1
ATOM 9476 N N . PHE A 1 645 ? 10.647 182.686 40.155 1.00 19.49 645 PHE A N 1
ATOM 9477 C CA . PHE A 1 645 ? 10.211 182.320 38.811 1.00 16.74 645 PHE A CA 1
ATOM 9478 C C . PHE A 1 645 ? 8.735 182.674 38.743 1.00 21.37 645 PHE A C 1
ATOM 9479 O O . PHE A 1 645 ? 7.966 182.342 39.651 1.00 19.94 645 PHE A O 1
ATOM 9496 N N . GLU A 1 646 ? 8.342 183.357 37.677 1.00 21.52 646 GLU A N 1
ATOM 9497 C CA . GLU A 1 646 ? 6.956 183.757 37.490 1.00 28.02 646 GLU A CA 1
ATOM 9498 C C . GLU A 1 646 ? 6.623 183.635 36.010 1.00 24.83 646 GLU A C 1
ATOM 9499 O O . GLU A 1 646 ? 7.479 183.237 35.208 1.00 22.65 646 GLU A O 1
ATOM 9511 N N . GLY A 1 647 ? 5.393 183.977 35.643 1.00 22.08 647 GLY A N 1
ATOM 9512 C CA . GLY A 1 647 ? 4.977 183.878 34.253 1.00 23.20 647 GLY A CA 1
ATOM 9513 C C . GLY A 1 647 ? 4.064 182.681 34.045 1.00 25.45 647 GLY A C 1
ATOM 9514 O O . GLY A 1 647 ? 3.971 181.820 34.924 1.00 25.14 647 GLY A O 1
ATOM 9518 N N . PRO A 1 648 ? 3.399 182.609 32.873 1.00 23.17 648 PRO A N 1
ATOM 9519 C CA . PRO A 1 648 ? 2.458 181.520 32.571 1.00 21.86 648 PRO A CA 1
ATOM 9520 C C . PRO A 1 648 ? 3.110 180.219 32.130 1.00 24.28 648 PRO A C 1
ATOM 9521 O O . PRO A 1 648 ? 2.404 179.224 31.952 1.00 23.23 648 PRO A O 1
ATOM 9532 N N . GLY A 1 649 ? 4.425 180.208 31.945 1.00 21.29 649 GLY A N 1
ATOM 9533 C CA . GLY A 1 649 ? 5.084 178.995 31.499 1.00 22.17 649 GLY A CA 1
ATOM 9534 C C . GLY A 1 649 ? 5.148 177.905 32.548 1.00 24.84 649 GLY A C 1
ATOM 9535 O O . GLY A 1 649 ? 4.767 178.111 33.696 1.00 26.43 649 GLY A O 1
ATOM 9539 N N . SER A 1 650 ? 5.619 176.730 32.147 1.00 23.21 650 SER A N 1
ATOM 9540 C CA . SER A 1 650 ? 5.756 175.611 33.065 1.00 26.04 650 SER A CA 1
ATOM 9541 C C . SER A 1 650 ? 7.176 175.073 32.946 1.00 26.13 650 SER A C 1
ATOM 9542 O O . SER A 1 650 ? 7.874 175.364 31.974 1.00 23.49 650 SER A O 1
ATOM 9550 N N . LEU A 1 651 ? 7.604 174.305 33.942 1.00 22.83 651 LEU A N 1
ATOM 9551 C CA . LEU A 1 651 ? 8.934 173.725 33.942 1.00 24.32 651 LEU A CA 1
ATOM 9552 C C . LEU A 1 651 ? 8.812 172.211 33.907 1.00 27.14 651 LEU A C 1
ATOM 9553 O O . LEU A 1 651 ? 7.976 171.645 34.603 1.00 25.26 651 LEU A O 1
ATOM 9569 N N . LYS A 1 652 ? 9.664 171.556 33.120 1.00 23.59 652 LYS A N 1
ATOM 9570 C CA . LYS A 1 652 ? 9.609 170.108 32.997 1.00 24.01 652 LYS A CA 1
ATOM 9571 C C . LYS A 1 652 ? 10.971 169.442 32.909 1.00 23.61 652 LYS A C 1
ATOM 9572 O O . LYS A 1 652 ? 11.828 169.864 32.129 1.00 24.72 652 LYS A O 1
ATOM 9591 N N . ALA A 1 653 ? 11.163 168.392 33.699 1.00 23.22 653 ALA A N 1
ATOM 9592 C CA . ALA A 1 653 ? 12.407 167.626 33.663 1.00 26.18 653 ALA A CA 1
ATOM 9593 C C . ALA A 1 653 ? 12.109 166.288 32.991 1.00 31.81 653 ALA A C 1
ATOM 9594 O O . ALA A 1 653 ? 11.408 165.442 33.548 1.00 31.34 653 ALA A O 1
ATOM 9601 N N . ASN A 1 654 ? 12.628 166.114 31.779 1.00 28.79 654 ASN A N 1
ATOM 9602 C CA . ASN A 1 654 ? 12.408 164.893 31.021 1.00 29.37 654 ASN A CA 1
ATOM 9603 C C . ASN A 1 654 ? 13.624 164.007 31.060 1.00 31.78 654 ASN A C 1
ATOM 9604 O O . ASN A 1 654 ? 14.670 164.403 31.580 1.00 29.78 654 ASN A O 1
ATOM 9615 N N . SER A 1 655 ? 13.473 162.804 30.515 1.00 34.94 655 SER A N 1
ATOM 9616 C CA . SER A 1 655 ? 14.552 161.826 30.455 1.00 36.34 655 SER A CA 1
ATOM 9617 C C . SER A 1 655 ? 15.116 161.483 31.826 1.00 35.95 655 SER A C 1
ATOM 9618 O O . SER A 1 655 ? 16.298 161.165 31.950 1.00 38.25 655 SER A O 1
ATOM 9626 N N . GLY A 1 656 ? 14.265 161.556 32.849 1.00 31.80 656 GLY A N 1
ATOM 9627 C CA . GLY A 1 656 ? 14.661 161.243 34.212 1.00 31.54 656 GLY A CA 1
ATOM 9628 C C . GLY A 1 656 ? 15.646 162.228 34.816 1.00 32.54 656 GLY A C 1
ATOM 9629 O O . GLY A 1 656 ? 16.353 161.904 35.773 1.00 28.96 656 GLY A O 1
ATOM 9633 N N . SER A 1 657 ? 15.697 163.436 34.266 1.00 27.67 657 SER A N 1
ATOM 9634 C CA . SER A 1 657 ? 16.620 164.442 34.774 1.00 28.40 657 SER A CA 1
ATOM 9635 C C . SER A 1 657 ? 16.040 165.131 36.009 1.00 28.71 657 SER A C 1
ATOM 9636 O O . SER A 1 657 ? 14.902 164.865 36.407 1.00 27.36 657 SER A O 1
ATOM 9644 N N . SER A 1 658 ? 16.839 166.015 36.601 1.00 26.39 658 SER A N 1
ATOM 9645 C CA . SER A 1 658 ? 16.452 166.763 37.788 1.00 27.20 658 SER A CA 1
ATOM 9646 C C . SER A 1 658 ? 16.913 168.209 37.689 1.00 24.36 658 SER A C 1
ATOM 9647 O O . SER A 1 658 ? 17.865 168.525 36.969 1.00 21.16 658 SER A O 1
ATOM 9655 N N . PHE A 1 659 ? 16.234 169.093 38.411 1.00 23.34 659 PHE A N 1
ATOM 9656 C CA . PHE A 1 659 ? 16.670 170.477 38.468 1.00 23.32 659 PHE A CA 1
ATOM 9657 C C . PHE A 1 659 ? 17.683 170.492 39.609 1.00 21.67 659 PHE A C 1
ATOM 9658 O O . PHE A 1 659 ? 17.485 169.826 40.621 1.00 21.43 659 PHE A O 1
ATOM 9675 N N . LEU A 1 660 ? 18.779 171.221 39.432 1.00 24.22 660 LEU A N 1
ATOM 9676 C CA . LEU A 1 660 ? 19.840 171.255 40.433 1.00 21.12 660 LEU A CA 1
ATOM 9677 C C . LEU A 1 660 ? 19.890 172.516 41.279 1.00 17.72 660 LEU A C 1
ATOM 9678 O O . LEU A 1 660 ? 19.816 173.633 40.768 1.00 18.51 660 LEU A O 1
ATOM 9694 N N . ILE A 1 661 ? 20.040 172.326 42.583 1.00 20.83 661 ILE A N 1
ATOM 9695 C CA . ILE A 1 661 ? 20.162 173.454 43.499 1.00 21.27 661 ILE A CA 1
ATOM 9696 C C . ILE A 1 661 ? 21.573 173.395 44.072 1.00 20.33 661 ILE A C 1
ATOM 9697 O O . ILE A 1 661 ? 21.890 172.535 44.892 1.00 18.90 661 ILE A O 1
ATOM 9713 N N . LYS A 1 662 ? 22.422 174.309 43.611 1.00 19.05 662 LYS A N 1
ATOM 9714 C CA . LYS A 1 662 ? 23.817 174.311 44.015 1.00 22.39 662 LYS A CA 1
ATOM 9715 C C . LYS A 1 662 ? 24.241 175.470 44.909 1.00 22.10 662 LYS A C 1
ATOM 9716 O O . LYS A 1 662 ? 25.404 175.550 45.275 1.00 20.52 662 LYS A O 1
ATOM 9735 N N . ALA A 1 663 ? 23.313 176.361 45.250 1.00 20.25 663 ALA A N 1
ATOM 9736 C CA . ALA A 1 663 ? 23.634 177.497 46.118 1.00 21.13 663 ALA A CA 1
ATOM 9737 C C . ALA A 1 663 ? 22.514 177.741 47.117 1.00 19.60 663 ALA A C 1
ATOM 9738 O O . ALA A 1 663 ? 21.371 177.358 46.882 1.00 16.07 663 ALA A O 1
ATOM 9745 N N . GLY A 1 664 ? 22.845 178.393 48.225 1.00 17.05 664 GLY A N 1
ATOM 9746 C CA . GLY A 1 664 ? 21.858 178.703 49.240 1.00 17.13 664 GLY A CA 1
ATOM 9747 C C . GLY A 1 664 ? 20.972 179.855 48.815 1.00 20.24 664 GLY A C 1
ATOM 9748 O O . GLY A 1 664 ? 21.219 180.499 47.792 1.00 19.09 664 GLY A O 1
ATOM 9752 N N . GLY A 1 665 ? 19.938 180.125 49.609 1.00 17.63 665 GLY A N 1
ATOM 9753 C CA . GLY A 1 665 ? 19.012 181.198 49.311 1.00 15.60 665 GLY A CA 1
ATOM 9754 C C . GLY A 1 665 ? 17.603 180.639 49.188 1.00 18.29 665 GLY A C 1
ATOM 9755 O O . GLY A 1 665 ? 17.284 179.610 49.782 1.00 18.34 665 GLY A O 1
ATOM 9759 N N . THR A 1 666 ? 16.765 181.307 48.408 1.00 13.02 666 THR A N 1
ATOM 9760 C CA . THR A 1 666 ? 15.387 180.870 48.226 1.00 15.33 666 THR A CA 1
ATOM 9761 C C . THR A 1 666 ? 14.989 180.771 46.764 1.00 17.77 666 THR A C 1
ATOM 9762 O O . THR A 1 666 ? 15.122 181.730 46.018 1.00 17.81 666 THR A O 1
ATOM 9773 N N . LEU A 1 667 ? 14.513 179.598 46.366 1.00 15.07 667 LEU A N 1
ATOM 9774 C CA . LEU A 1 667 ? 14.042 179.381 45.016 1.00 15.32 667 LEU A CA 1
ATOM 9775 C C . LEU A 1 667 ? 12.513 179.431 45.120 1.00 16.86 667 LEU A C 1
ATOM 9776 O O . LEU A 1 667 ? 11.930 178.658 45.877 1.00 16.98 667 LEU A O 1
ATOM 9792 N N . SER A 1 668 ? 11.874 180.366 44.413 1.00 14.54 668 SER A N 1
ATOM 9793 C CA . SER A 1 668 ? 10.412 180.485 44.454 1.00 16.96 668 SER A CA 1
ATOM 9794 C C . SER A 1 668 ? 9.799 180.307 43.086 1.00 19.52 668 SER A C 1
ATOM 9795 O O . SER A 1 668 ? 10.247 180.923 42.120 1.00 19.13 668 SER A O 1
ATOM 9803 N N . LEU A 1 669 ? 8.762 179.479 43.010 1.00 15.92 669 LEU A N 1
ATOM 9804 C CA . LEU A 1 669 ? 8.040 179.257 41.764 1.00 15.81 669 LEU A CA 1
ATOM 9805 C C . LEU A 1 669 ? 6.661 179.819 42.043 1.00 20.69 669 LEU A C 1
ATOM 9806 O O . LEU A 1 669 ? 5.860 179.222 42.779 1.00 22.75 669 LEU A O 1
ATOM 9822 N N . ILE A 1 670 ? 6.383 180.979 41.466 1.00 21.21 670 ILE A N 1
ATOM 9823 C CA . ILE A 1 670 ? 5.132 181.663 41.743 1.00 23.14 670 ILE A CA 1
ATOM 9824 C C . ILE A 1 670 ? 4.191 181.838 40.561 1.00 24.49 670 ILE A C 1
ATOM 9825 O O . ILE A 1 670 ? 4.520 182.516 39.590 1.00 25.57 670 ILE A O 1
ATOM 9841 N N . GLY A 1 671 ? 3.009 181.233 40.665 1.00 23.14 671 GLY A N 1
ATOM 9842 C CA . GLY A 1 671 ? 1.992 181.351 39.639 1.00 22.76 671 GLY A CA 1
ATOM 9843 C C . GLY A 1 671 ? 2.304 180.703 38.305 1.00 25.65 671 GLY A C 1
ATOM 9844 O O . GLY A 1 671 ? 1.644 181.003 37.308 1.00 28.75 671 GLY A O 1
ATOM 9848 N N . LEU A 1 672 ? 3.297 179.816 38.274 1.00 25.23 672 LEU A N 1
ATOM 9849 C CA . LEU A 1 672 ? 3.655 179.125 37.032 1.00 26.20 672 LEU A CA 1
ATOM 9850 C C . LEU A 1 672 ? 2.552 178.136 36.668 1.00 28.61 672 LEU A C 1
ATOM 9851 O O . LEU A 1 672 ? 1.686 177.848 37.486 1.00 30.16 672 LEU A O 1
ATOM 9867 N N . SER A 1 673 ? 2.604 177.601 35.454 1.00 22.97 673 SER A N 1
ATOM 9868 C CA . SER A 1 673 ? 1.612 176.626 35.017 1.00 28.55 673 SER A CA 1
ATOM 9869 C C . SER A 1 673 ? 1.920 175.276 35.636 1.00 31.81 673 SER A C 1
ATOM 9870 O O . SER A 1 673 ? 1.177 174.312 35.446 1.00 31.58 673 SER A O 1
ATOM 9878 N N . GLY A 1 674 ? 3.024 175.213 36.377 1.00 22.93 674 GLY A N 1
ATOM 9879 C CA . GLY A 1 674 ? 3.397 173.999 37.070 1.00 22.15 674 GLY A CA 1
ATOM 9880 C C . GLY A 1 674 ? 4.808 173.524 36.824 1.00 22.98 674 GLY A C 1
ATOM 9881 O O . GLY A 1 674 ? 5.498 174.030 35.944 1.00 22.70 674 GLY A O 1
ATOM 9885 N N . ILE A 1 675 ? 5.242 172.562 37.631 1.00 22.97 675 ILE A N 1
ATOM 9886 C CA . ILE A 1 675 ? 6.554 171.961 37.462 1.00 22.15 675 ILE A CA 1
ATOM 9887 C C . ILE A 1 675 ? 6.408 170.466 37.684 1.00 23.45 675 ILE A C 1
ATOM 9888 O O . ILE A 1 675 ? 5.701 170.037 38.589 1.00 24.97 675 ILE A O 1
ATOM 9904 N N . SER A 1 676 ? 7.065 169.666 36.851 1.00 24.82 676 SER A N 1
ATOM 9905 C CA . SER A 1 676 ? 6.979 168.218 36.995 1.00 24.62 676 SER A CA 1
ATOM 9906 C C . SER A 1 676 ? 8.168 167.515 36.380 1.00 23.35 676 SER A C 1
ATOM 9907 O O . SER A 1 676 ? 8.920 168.115 35.615 1.00 24.89 676 SER A O 1
ATOM 9915 N N . THR A 1 677 ? 8.346 166.246 36.742 1.00 23.44 677 THR A N 1
ATOM 9916 C CA . THR A 1 677 ? 9.405 165.420 36.182 1.00 28.35 677 THR A CA 1
ATOM 9917 C C . THR A 1 677 ? 8.770 164.166 35.576 1.00 30.47 677 THR A C 1
ATOM 9918 O O . THR A 1 677 ? 7.646 163.808 35.918 1.00 30.64 677 THR A O 1
ATOM 9929 N N . ASP A 1 678 ? 9.482 163.507 34.669 1.00 33.06 678 ASP A N 1
ATOM 9930 C CA . ASP A 1 678 ? 8.963 162.290 34.063 1.00 34.62 678 ASP A CA 1
ATOM 9931 C C . ASP A 1 678 ? 9.519 161.077 34.800 1.00 36.81 678 ASP A C 1
ATOM 9932 O O . ASP A 1 678 ? 9.547 159.972 34.261 1.00 37.57 678 ASP A O 1
ATOM 9941 N N . GLY A 1 679 ? 9.980 161.291 36.031 1.00 34.27 679 GLY A N 1
ATOM 9942 C CA . GLY A 1 679 ? 10.515 160.200 36.828 1.00 29.96 679 GLY A CA 1
ATOM 9943 C C . GLY A 1 679 ? 11.602 160.513 37.839 1.00 30.58 679 GLY A C 1
ATOM 9944 O O . GLY A 1 679 ? 11.641 159.911 38.911 1.00 32.47 679 GLY A O 1
ATOM 9948 N N . GLY A 1 680 ? 12.502 161.431 37.516 1.00 30.64 680 GLY A N 1
ATOM 9949 C CA . GLY A 1 680 ? 13.569 161.753 38.450 1.00 30.70 680 GLY A CA 1
ATOM 9950 C C . GLY A 1 680 ? 13.120 162.671 39.578 1.00 26.96 680 GLY A C 1
ATOM 9951 O O . GLY A 1 680 ? 12.055 163.289 39.502 1.00 27.56 680 GLY A O 1
ATOM 9955 N N . HIS A 1 681 ? 13.918 162.741 40.638 1.00 27.63 681 HIS A N 1
ATOM 9956 C CA . HIS A 1 681 ? 13.615 163.630 41.754 1.00 25.13 681 HIS A CA 1
ATOM 9957 C C . HIS A 1 681 ? 13.608 165.046 41.186 1.00 25.92 681 HIS A C 1
ATOM 9958 O O . HIS A 1 681 ? 14.433 165.377 40.337 1.00 26.80 681 HIS A O 1
ATOM 9973 N N . MET A 1 682 ? 12.682 165.878 41.650 1.00 23.26 682 MET A N 1
ATOM 9974 C CA . MET A 1 682 ? 12.544 167.239 41.124 1.00 21.76 682 MET A CA 1
ATOM 9975 C C . MET A 1 682 ? 13.722 168.201 41.380 1.00 24.84 682 MET A C 1
ATOM 9976 O O . MET A 1 682 ? 14.260 168.797 40.436 1.00 21.17 682 MET A O 1
ATOM 9990 N N . PHE A 1 683 ? 14.113 168.350 42.644 1.00 22.77 683 PHE A N 1
ATOM 9991 C CA . PHE A 1 683 ? 15.214 169.235 43.004 1.00 23.49 683 PHE A CA 1
ATOM 9992 C C . PHE A 1 683 ? 16.315 168.461 43.704 1.00 21.18 683 PHE A C 1
ATOM 9993 O O . PHE A 1 683 ? 16.094 167.895 44.765 1.00 21.48 683 PHE A O 1
ATOM 10010 N N . ARG A 1 684 ? 17.492 168.405 43.097 1.00 18.40 684 ARG A N 1
ATOM 10011 C CA . ARG A 1 684 ? 18.615 167.739 43.737 1.00 18.93 684 ARG A CA 1
ATOM 10012 C C . ARG A 1 684 ? 19.485 168.813 44.398 1.00 20.33 684 ARG A C 1
ATOM 10013 O O . ARG A 1 684 ? 20.016 169.693 43.716 1.00 19.87 684 ARG A O 1
ATOM 10034 N N . VAL A 1 685 ? 19.609 168.748 45.724 1.00 19.27 685 VAL A N 1
ATOM 10035 C CA . VAL A 1 685 ? 20.382 169.741 46.475 1.00 18.03 685 VAL A CA 1
ATOM 10036 C C . VAL A 1 685 ? 21.804 169.263 46.770 1.00 19.60 685 VAL A C 1
ATOM 10037 O O . VAL A 1 685 ? 22.000 168.237 47.421 1.00 20.94 685 VAL A O 1
ATOM 10050 N N . SER A 1 686 ? 22.792 170.002 46.271 1.00 18.97 686 SER A N 1
ATOM 10051 C CA . SER A 1 686 ? 24.191 169.650 46.490 1.00 20.71 686 SER A CA 1
ATOM 10052 C C . SER A 1 686 ? 24.945 170.702 47.309 1.00 22.54 686 SER A C 1
ATOM 10053 O O . SER A 1 686 ? 26.175 170.682 47.372 1.00 22.45 686 SER A O 1
ATOM 10061 N N . THR A 1 687 ? 24.219 171.633 47.919 1.00 17.09 687 THR A N 1
ATOM 10062 C CA . THR A 1 687 ? 24.865 172.634 48.764 1.00 19.16 687 THR A CA 1
ATOM 10063 C C . THR A 1 687 ? 24.492 172.369 50.223 1.00 19.24 687 THR A C 1
ATOM 10064 O O . THR A 1 687 ? 23.403 171.871 50.507 1.00 17.18 687 THR A O 1
ATOM 10075 N N . VAL A 1 688 ? 25.403 172.677 51.146 1.00 17.51 688 VAL A N 1
ATOM 10076 C CA . VAL A 1 688 ? 25.128 172.479 52.572 1.00 16.72 688 VAL A CA 1
ATOM 10077 C C . VAL A 1 688 ? 24.577 173.771 53.195 1.00 15.85 688 VAL A C 1
ATOM 10078 O O . VAL A 1 688 ? 24.230 173.815 54.375 1.00 12.93 688 VAL A O 1
ATOM 10091 N N . GLU A 1 689 ? 24.505 174.834 52.403 1.00 18.28 689 GLU A N 1
ATOM 10092 C CA . GLU A 1 689 ? 23.967 176.088 52.914 1.00 17.15 689 GLU A CA 1
ATOM 10093 C C . GLU A 1 689 ? 22.451 175.999 53.050 1.00 14.98 689 GLU A C 1
ATOM 10094 O O . GLU A 1 689 ? 21.831 175.082 52.520 1.00 15.03 689 GLU A O 1
ATOM 10106 N N . LYS A 1 690 ? 21.868 176.953 53.766 1.00 13.32 690 LYS A N 1
ATOM 10107 C CA . LYS A 1 690 ? 20.424 176.988 53.965 1.00 15.97 690 LYS A CA 1
ATOM 10108 C C . LYS A 1 690 ? 19.712 177.161 52.630 1.00 16.84 690 LYS A C 1
ATOM 10109 O O . LYS A 1 690 ? 19.920 178.148 51.912 1.00 16.92 690 LYS A O 1
ATOM 10128 N N . VAL A 1 691 ? 18.872 176.188 52.306 1.00 15.98 691 VAL A N 1
ATOM 10129 C CA . VAL A 1 691 ? 18.090 176.199 51.079 1.00 13.24 691 VAL A CA 1
ATOM 10130 C C . VAL A 1 691 ? 16.588 176.280 51.363 1.00 17.75 691 VAL A C 1
ATOM 10131 O O . VAL A 1 691 ? 16.045 175.481 52.133 1.00 16.61 691 VAL A O 1
ATOM 10144 N N . ASN A 1 692 ? 15.925 177.271 50.771 1.00 19.24 692 ASN A N 1
ATOM 10145 C CA . ASN A 1 692 ? 14.478 177.411 50.905 1.00 17.93 692 ASN A CA 1
ATOM 10146 C C . ASN A 1 692 ? 13.879 177.182 49.534 1.00 20.51 692 ASN A C 1
ATOM 10147 O O . ASN A 1 692 ? 14.344 177.761 48.540 1.00 19.06 692 ASN A O 1
ATOM 10158 N N . ILE A 1 693 ? 12.878 176.310 49.482 1.00 17.48 693 ILE A N 1
ATOM 10159 C CA . ILE A 1 693 ? 12.158 175.999 48.254 1.00 13.94 693 ILE A CA 1
ATOM 10160 C C . ILE A 1 693 ? 10.708 176.381 48.507 1.00 16.08 693 ILE A C 1
ATOM 10161 O O . ILE A 1 693 ? 10.043 175.837 49.388 1.00 18.78 693 ILE A O 1
ATOM 10177 N N . HIS A 1 694 ? 10.244 177.350 47.731 1.00 17.27 694 HIS A N 1
ATOM 10178 C CA . HIS A 1 694 ? 8.920 177.924 47.856 1.00 18.65 694 HIS A CA 1
ATOM 10179 C C . HIS A 1 694 ? 8.160 177.686 46.571 1.00 20.34 694 HIS A C 1
ATOM 10180 O O . HIS A 1 694 ? 8.418 178.352 45.578 1.00 18.11 694 HIS A O 1
ATOM 10195 N N . THR A 1 695 ? 7.222 176.744 46.586 1.00 17.82 695 THR A N 1
ATOM 10196 C CA . THR A 1 695 ? 6.448 176.456 45.385 1.00 17.08 695 THR A CA 1
ATOM 10197 C C . THR A 1 695 ? 4.978 176.833 45.551 1.00 19.89 695 THR A C 1
ATOM 10198 O O . THR A 1 695 ? 4.247 176.249 46.359 1.00 22.88 695 THR A O 1
ATOM 10209 N N . ASN A 1 696 ? 4.581 177.848 44.793 1.00 17.31 696 ASN A N 1
ATOM 10210 C CA . ASN A 1 696 ? 3.228 178.382 44.770 1.00 19.89 696 ASN A CA 1
ATOM 10211 C C . ASN A 1 696 ? 2.710 178.135 43.358 1.00 19.93 696 ASN A C 1
ATOM 10212 O O . ASN A 1 696 ? 2.445 179.062 42.599 1.00 21.83 696 ASN A O 1
ATOM 10223 N N . CYS A 1 697 ? 2.628 176.854 43.015 1.00 20.40 697 CYS A N 1
ATOM 10224 C CA . CYS A 1 697 ? 2.172 176.396 41.715 1.00 21.69 697 CYS A CA 1
ATOM 10225 C C . CYS A 1 697 ? 2.004 174.897 41.829 1.00 22.13 697 CYS A C 1
ATOM 10226 O O . CYS A 1 697 ? 2.325 174.303 42.856 1.00 19.88 697 CYS A O 1
ATOM 10234 N N . SER A 1 698 ? 1.476 174.272 40.789 1.00 26.19 698 SER A N 1
ATOM 10235 C CA . SER A 1 698 ? 1.291 172.831 40.828 1.00 27.53 698 SER A CA 1
ATOM 10236 C C . SER A 1 698 ? 2.657 172.136 40.765 1.00 29.46 698 SER A C 1
ATOM 10237 O O . SER A 1 698 ? 3.540 172.542 40.002 1.00 27.83 698 SER A O 1
ATOM 10245 N N . VAL A 1 699 ? 2.837 171.108 41.594 1.00 25.25 699 VAL A N 1
ATOM 10246 C CA . VAL A 1 699 ? 4.089 170.361 41.663 1.00 24.62 699 VAL A CA 1
ATOM 10247 C C . VAL A 1 699 ? 3.833 168.864 41.542 1.00 25.01 699 VAL A C 1
ATOM 10248 O O . VAL A 1 699 ? 3.018 168.314 42.273 1.00 25.86 699 VAL A O 1
ATOM 10261 N N . ASN A 1 700 ? 4.533 168.199 40.629 1.00 23.20 700 ASN A N 1
ATOM 10262 C CA . ASN A 1 700 ? 4.347 166.762 40.457 1.00 22.66 700 ASN A CA 1
ATOM 10263 C C . ASN A 1 700 ? 5.640 166.012 40.187 1.00 24.88 700 ASN A C 1
ATOM 10264 O O . ASN A 1 700 ? 6.170 166.049 39.076 1.00 25.22 700 ASN A O 1
ATOM 10275 N N . ALA A 1 701 ? 6.133 165.325 41.211 1.00 21.81 701 ALA A N 1
ATOM 10276 C CA . ALA A 1 701 ? 7.360 164.557 41.104 1.00 27.22 701 ALA A CA 1
ATOM 10277 C C . ALA A 1 701 ? 7.077 163.060 40.973 1.00 29.71 701 ALA A C 1
ATOM 10278 O O . ALA A 1 701 ? 7.987 162.233 41.124 1.00 28.10 701 ALA A O 1
ATOM 10285 N N . GLY A 1 702 ? 5.817 162.723 40.692 1.00 29.11 702 GLY A N 1
ATOM 10286 C CA . GLY A 1 702 ? 5.392 161.340 40.530 1.00 28.56 702 GLY A CA 1
ATOM 10287 C C . GLY A 1 702 ? 5.821 160.414 41.652 1.00 29.75 702 GLY A C 1
ATOM 10288 O O . GLY A 1 702 ? 5.537 160.660 42.829 1.00 31.06 702 GLY A O 1
ATOM 10292 N N . ALA A 1 703 ? 6.529 159.352 41.289 1.00 31.81 703 ALA A N 1
ATOM 10293 C CA . ALA A 1 703 ? 7.013 158.380 42.267 1.00 34.51 703 ALA A CA 1
ATOM 10294 C C . ALA A 1 703 ? 8.281 158.852 42.980 1.00 32.58 703 ALA A C 1
ATOM 10295 O O . ALA A 1 703 ? 8.755 158.204 43.916 1.00 34.14 703 ALA A O 1
ATOM 10302 N N . ALA A 1 704 ? 8.830 159.981 42.537 1.00 28.53 704 ALA A N 1
ATOM 10303 C CA . ALA A 1 704 ? 10.053 160.522 43.137 1.00 29.26 704 ALA A CA 1
ATOM 10304 C C . ALA A 1 704 ? 9.761 161.593 44.191 1.00 27.78 704 ALA A C 1
ATOM 10305 O O . ALA A 1 704 ? 8.600 161.887 44.493 1.00 26.12 704 ALA A O 1
ATOM 10312 N N . TYR A 1 705 ? 10.827 162.164 44.743 1.00 28.61 705 TYR A N 1
ATOM 10313 C CA . TYR A 1 705 ? 10.729 163.195 45.768 1.00 25.32 705 TYR A CA 1
ATOM 10314 C C . TYR A 1 705 ? 10.727 164.593 45.162 1.00 25.13 705 TYR A C 1
ATOM 10315 O O . TYR A 1 705 ? 11.233 164.806 44.052 1.00 25.73 705 TYR A O 1
ATOM 10333 N N . VAL A 1 706 ? 10.162 165.552 45.889 1.00 19.94 706 VAL A N 1
ATOM 10334 C CA . VAL A 1 706 ? 10.178 166.924 45.421 1.00 18.97 706 VAL A CA 1
ATOM 10335 C C . VAL A 1 706 ? 11.619 167.409 45.605 1.00 20.37 706 VAL A C 1
ATOM 10336 O O . VAL A 1 706 ? 12.186 168.045 44.717 1.00 22.56 706 VAL A O 1
ATOM 10349 N N . VAL A 1 707 ? 12.214 167.062 46.748 1.00 17.36 707 VAL A N 1
ATOM 10350 C CA . VAL A 1 707 ? 13.586 167.457 47.063 1.00 20.48 707 VAL A CA 1
ATOM 10351 C C . VAL A 1 707 ? 14.445 166.279 47.497 1.00 18.50 707 VAL A C 1
ATOM 10352 O O . VAL A 1 707 ? 14.049 165.505 48.366 1.00 17.80 707 VAL A O 1
ATOM 10365 N N . LEU A 1 708 ? 15.614 166.129 46.876 1.00 19.53 708 LEU A N 1
ATOM 10366 C CA . LEU A 1 708 ? 16.548 165.085 47.270 1.00 18.06 708 LEU A CA 1
ATOM 10367 C C . LEU A 1 708 ? 17.859 165.758 47.654 1.00 20.96 708 LEU A C 1
ATOM 10368 O O . LEU A 1 708 ? 18.473 166.443 46.833 1.00 20.47 708 LEU A O 1
ATOM 10384 N N . SER A 1 709 ? 18.269 165.599 48.909 1.00 20.47 709 SER A N 1
ATOM 10385 C CA . SER A 1 709 ? 19.530 166.177 49.359 1.00 21.57 709 SER A CA 1
ATOM 10386 C C . SER A 1 709 ? 20.647 165.180 49.105 1.00 20.03 709 SER A C 1
ATOM 10387 O O . SER A 1 709 ? 20.602 164.061 49.601 1.00 21.95 709 SER A O 1
ATOM 10395 N N . GLU A 1 710 ? 21.644 165.589 48.324 1.00 20.75 710 GLU A N 1
ATOM 10396 C CA . GLU A 1 710 ? 22.786 164.734 48.004 1.00 20.43 710 GLU A CA 1
ATOM 10397 C C . GLU A 1 710 ? 23.938 164.960 48.980 1.00 23.52 710 GLU A C 1
ATOM 10398 O O . GLU A 1 710 ? 24.989 164.334 48.876 1.00 21.06 710 GLU A O 1
ATOM 10410 N N . VAL A 1 711 ? 23.726 165.855 49.938 1.00 21.77 711 VAL A N 1
ATOM 10411 C CA . VAL A 1 711 ? 24.737 166.182 50.932 1.00 21.62 711 VAL A CA 1
ATOM 10412 C C . VAL A 1 711 ? 24.066 166.225 52.294 1.00 19.17 711 VAL A C 1
ATOM 10413 O O . VAL A 1 711 ? 22.908 165.847 52.420 1.00 23.18 711 VAL A O 1
ATOM 10426 N N . GLN A 1 712 ? 24.789 166.644 53.325 1.00 20.07 712 GLN A N 1
ATOM 10427 C CA . GLN A 1 712 ? 24.173 166.781 54.644 1.00 22.96 712 GLN A CA 1
ATOM 10428 C C . GLN A 1 712 ? 23.563 168.181 54.626 1.00 20.21 712 GLN A C 1
ATOM 10429 O O . GLN A 1 712 ? 24.207 169.165 55.010 1.00 20.85 712 GLN A O 1
ATOM 10443 N N . GLY A 1 713 ? 22.326 168.259 54.148 1.00 18.35 713 GLY A N 1
ATOM 10444 C CA . GLY A 1 713 ? 21.643 169.523 53.971 1.00 14.61 713 GLY A CA 1
ATOM 10445 C C . GLY A 1 713 ? 20.947 170.231 55.115 1.00 15.70 713 GLY A C 1
ATOM 10446 O O . GLY A 1 713 ? 20.916 169.776 56.261 1.00 16.55 713 GLY A O 1
ATOM 10450 N N . ASN A 1 714 ? 20.399 171.386 54.759 1.00 17.11 714 ASN A N 1
ATOM 10451 C CA . ASN A 1 714 ? 19.666 172.257 55.654 1.00 16.96 714 ASN A CA 1
ATOM 10452 C C . ASN A 1 714 ? 18.618 172.895 54.750 1.00 16.83 714 ASN A C 1
ATOM 10453 O O . ASN A 1 714 ? 18.861 173.930 54.116 1.00 15.82 714 ASN A O 1
ATOM 10464 N N . ILE A 1 715 ? 17.446 172.275 54.697 1.00 18.24 715 ILE A N 1
ATOM 10465 C CA . ILE A 1 715 ? 16.400 172.690 53.773 1.00 15.78 715 ILE A CA 1
ATOM 10466 C C . ILE A 1 715 ? 15.044 173.064 54.362 1.00 21.58 715 ILE A C 1
ATOM 10467 O O . ILE A 1 715 ? 14.563 172.443 55.305 1.00 21.46 715 ILE A O 1
ATOM 10483 N N . GLU A 1 716 ? 14.431 174.105 53.818 1.00 20.59 716 GLU A N 1
ATOM 10484 C CA . GLU A 1 716 ? 13.076 174.449 54.227 1.00 19.98 716 GLU A CA 1
ATOM 10485 C C . GLU A 1 716 ? 12.221 174.407 52.965 1.00 20.15 716 GLU A C 1
ATOM 10486 O O . GLU A 1 716 ? 12.553 175.031 51.959 1.00 22.20 716 GLU A O 1
ATOM 10498 N N . TYR A 1 717 ? 11.140 173.639 52.999 1.00 21.17 717 TYR A N 1
ATOM 10499 C CA . TYR A 1 717 ? 10.277 173.539 51.838 1.00 17.34 717 TYR A CA 1
ATOM 10500 C C . TYR A 1 717 ? 8.879 173.979 52.207 1.00 22.41 717 TYR A C 1
ATOM 10501 O O . TYR A 1 717 ? 8.368 173.625 53.275 1.00 19.07 717 TYR A O 1
ATOM 10519 N N . ARG A 1 718 ? 8.275 174.786 51.344 1.00 17.87 718 ARG A N 1
ATOM 10520 C CA . ARG A 1 718 ? 6.919 175.248 51.580 1.00 18.49 718 ARG A CA 1
ATOM 10521 C C . ARG A 1 718 ? 6.088 175.235 50.288 1.00 22.31 718 ARG A C 1
ATOM 10522 O O . ARG A 1 718 ? 6.449 175.858 49.284 1.00 18.24 718 ARG A O 1
ATOM 10543 N N . GLN A 1 719 ? 5.003 174.467 50.326 1.00 18.70 719 GLN A N 1
ATOM 10544 C CA . GLN A 1 719 ? 4.081 174.346 49.207 1.00 18.54 719 GLN A CA 1
ATOM 10545 C C . GLN A 1 719 ? 2.855 175.161 49.554 1.00 20.78 719 GLN A C 1
ATOM 10546 O O . GLN A 1 719 ? 2.204 174.914 50.569 1.00 21.16 719 GLN A O 1
ATOM 10560 N N . LEU A 1 720 ? 2.543 176.143 48.721 1.00 20.37 720 LEU A N 1
ATOM 10561 C CA . LEU A 1 720 ? 1.393 176.990 48.975 1.00 23.05 720 LEU A CA 1
ATOM 10562 C C . LEU A 1 720 ? 0.304 176.861 47.922 1.00 26.74 72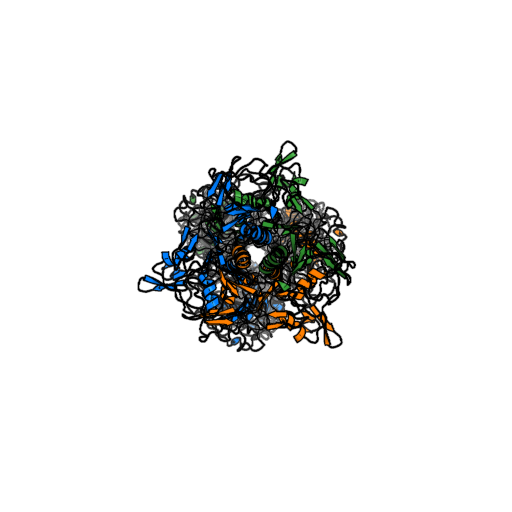0 LEU A C 1
ATOM 10563 O O . LEU A 1 720 ? 0.456 177.332 46.788 1.00 22.40 720 LEU A O 1
ATOM 10579 N N . PHE A 1 721 ? -0.781 176.205 48.323 1.00 23.76 721 PHE A N 1
ATOM 10580 C CA . PHE A 1 721 ? -1.954 175.991 47.480 1.00 23.07 721 PHE A CA 1
ATOM 10581 C C . PHE A 1 721 ? -1.672 175.129 46.256 1.00 23.13 721 PHE A C 1
ATOM 10582 O O . PHE A 1 721 ? -0.757 174.307 46.289 1.00 26.91 721 PHE A O 1
ATOM 10599 N N . TYR A 1 722 ? -2.451 175.317 45.196 1.00 22.00 722 TYR A N 1
ATOM 10600 C CA . TYR A 1 722 ? -2.329 174.500 43.994 1.00 22.38 722 TYR A CA 1
ATOM 10601 C C . TYR A 1 722 ? -2.358 173.032 44.419 1.00 25.10 722 TYR A C 1
ATOM 10602 O O . TYR A 1 722 ? -3.211 172.642 45.219 1.00 25.80 722 TYR A O 1
ATOM 10620 N N . SER A 1 723 ? -1.421 172.232 43.927 1.00 23.36 723 SER A N 1
ATOM 10621 C CA . SER A 1 723 ? -1.382 170.813 44.266 1.00 24.87 723 SER A CA 1
ATOM 10622 C C . SER A 1 723 ? 0.045 170.276 44.248 1.00 26.54 723 SER A C 1
ATOM 10623 O O . SER A 1 723 ? 0.913 170.831 43.577 1.00 24.12 723 SER A O 1
ATOM 10631 N N . VAL A 1 724 ? 0.278 169.195 44.985 1.00 22.51 724 VAL A N 1
ATOM 10632 C CA . VAL A 1 724 ? 1.588 168.580 45.044 1.00 27.41 724 VAL A CA 1
ATOM 10633 C C . VAL A 1 724 ? 1.470 167.060 45.065 1.00 27.31 724 VAL A C 1
ATOM 10634 O O . VAL A 1 724 ? 0.563 166.505 45.681 1.00 26.32 724 VAL A O 1
ATOM 10647 N N . ASN A 1 725 ? 2.390 166.399 44.372 1.00 25.99 725 ASN A N 1
ATOM 10648 C CA . ASN A 1 725 ? 2.425 164.949 44.324 1.00 24.78 725 ASN A CA 1
ATOM 10649 C C . ASN A 1 725 ? 3.868 164.436 44.313 1.00 24.83 725 ASN A C 1
ATOM 10650 O O . ASN A 1 725 ? 4.714 164.939 43.564 1.00 27.82 725 ASN A O 1
ATOM 10661 N N . CYS A 1 726 ? 4.134 163.432 45.142 1.00 23.79 726 CYS A N 1
ATOM 10662 C CA . CYS A 1 726 ? 5.460 162.851 45.284 1.00 30.46 726 CYS A CA 1
ATOM 10663 C C . CYS A 1 726 ? 5.350 161.654 46.215 1.00 29.73 726 CYS A C 1
ATOM 10664 O O . CYS A 1 726 ? 4.317 161.470 46.857 1.00 31.86 726 CYS A O 1
ATOM 10672 N N . SER A 1 727 ? 6.402 160.844 46.305 1.00 29.90 727 SER A N 1
ATOM 10673 C CA . SER A 1 727 ? 6.380 159.717 47.241 1.00 30.04 727 SER A CA 1
ATOM 10674 C C . SER A 1 727 ? 6.788 160.232 48.634 1.00 29.02 727 SER A C 1
ATOM 10675 O O . SER A 1 727 ? 6.297 159.768 49.666 1.00 26.69 727 SER A O 1
ATOM 10683 N N . LYS A 1 728 ? 7.710 161.191 48.643 1.00 31.25 728 LYS A N 1
ATOM 10684 C CA . LYS A 1 728 ? 8.163 161.855 49.865 1.00 25.58 728 LYS A CA 1
ATOM 10685 C C . LYS A 1 728 ? 8.416 163.303 49.472 1.00 26.19 728 LYS A C 1
ATOM 10686 O O . LYS A 1 728 ? 8.793 163.575 48.331 1.00 26.51 728 LYS A O 1
ATOM 10705 N N . TYR A 1 729 ? 8.199 164.245 50.380 1.00 21.84 729 TYR A N 1
ATOM 10706 C CA . TYR A 1 729 ? 8.461 165.631 50.012 1.00 21.74 729 TYR A CA 1
ATOM 10707 C C . TYR A 1 729 ? 9.968 165.861 49.969 1.00 20.81 729 TYR A C 1
ATOM 10708 O O . TYR A 1 729 ? 10.483 166.484 49.046 1.00 21.31 729 TYR A O 1
ATOM 10726 N N . ILE A 1 730 ? 10.672 165.345 50.970 1.00 23.63 730 ILE A N 1
ATOM 10727 C CA . ILE A 1 730 ? 12.119 165.519 51.053 1.00 22.32 730 ILE A CA 1
ATOM 10728 C C . ILE A 1 730 ? 12.806 164.235 51.493 1.00 25.07 730 ILE A C 1
ATOM 10729 O O . ILE A 1 730 ? 12.351 163.560 52.420 1.00 27.13 730 ILE A O 1
ATOM 10745 N N . GLY A 1 731 ? 13.898 163.898 50.821 1.00 20.96 731 GLY A N 1
ATOM 10746 C CA . GLY A 1 731 ? 14.689 162.736 51.162 1.00 21.62 731 GLY A CA 1
ATOM 10747 C C . GLY A 1 731 ? 16.157 163.095 51.037 1.00 23.17 731 GLY A C 1
ATOM 10748 O O . GLY A 1 731 ? 16.489 164.207 50.615 1.00 24.56 731 GLY A O 1
ATOM 10752 N N . ALA A 1 732 ? 17.037 162.173 51.408 1.00 22.91 732 ALA A N 1
ATOM 10753 C CA . ALA A 1 732 ? 18.470 162.410 51.298 1.00 24.90 732 ALA A CA 1
ATOM 10754 C C . ALA A 1 732 ? 19.157 161.105 50.941 1.00 27.52 732 ALA A C 1
ATOM 10755 O O . ALA A 1 732 ? 18.684 160.027 51.305 1.00 28.90 732 ALA A O 1
ATOM 10762 N N . THR A 1 733 ? 20.277 161.194 50.232 1.00 24.95 733 THR A N 1
ATOM 10763 C CA . THR A 1 733 ? 20.989 159.992 49.825 1.00 26.78 733 THR A CA 1
ATOM 10764 C C . THR A 1 733 ? 21.667 159.280 50.991 1.00 27.09 733 THR A C 1
ATOM 10765 O O . THR A 1 733 ? 21.989 158.102 50.890 1.00 31.56 733 THR A O 1
ATOM 10776 N N . ALA A 1 734 ? 21.933 160.004 52.078 1.00 27.97 734 ALA A N 1
ATOM 10777 C CA . ALA A 1 734 ? 22.609 159.410 53.235 1.00 29.22 734 ALA A CA 1
ATOM 10778 C C . ALA A 1 734 ? 22.563 160.270 54.497 1.00 31.80 734 ALA A C 1
ATOM 10779 O O . ALA A 1 734 ? 21.535 160.863 54.818 1.00 29.08 734 ALA A O 1
ATOM 10786 N N . GLY A 1 735 ? 23.705 160.312 55.189 1.00 69.56 735 GLY A N 1
ATOM 10787 C CA . GLY A 1 735 ? 23.914 161.049 56.430 1.00 56.21 735 GLY A CA 1
ATOM 10788 C C . GLY A 1 735 ? 23.048 162.262 56.697 1.00 57.68 735 GLY A C 1
ATOM 10789 O O . GLY A 1 735 ? 23.241 163.317 56.103 1.00 69.98 735 GLY A O 1
ATOM 10793 N N . GLN A 1 736 ? 22.099 162.076 57.610 1.00 38.74 736 GLN A N 1
ATOM 10794 C CA . GLN A 1 736 ? 21.109 163.068 58.053 1.00 33.82 736 GLN A CA 1
ATOM 10795 C C . GLN A 1 736 ? 21.109 164.509 57.523 1.00 29.07 736 GLN A C 1
ATOM 10796 O O . GLN A 1 736 ? 22.104 165.228 57.591 1.00 27.78 736 GLN A O 1
ATOM 10810 N N . THR A 1 737 ? 19.949 164.910 57.018 1.00 24.46 737 THR A N 1
ATOM 10811 C CA . THR A 1 737 ? 19.718 166.249 56.504 1.00 22.31 737 THR A CA 1
ATOM 10812 C C . THR A 1 737 ? 18.625 166.859 57.375 1.00 21.14 737 THR A C 1
ATOM 10813 O O . THR A 1 737 ? 17.670 166.172 57.733 1.00 21.50 737 THR A O 1
ATOM 10824 N N . ILE A 1 738 ? 18.769 168.125 57.754 1.00 17.79 738 ILE A N 1
ATOM 10825 C CA . ILE A 1 738 ? 17.736 168.768 58.560 1.00 20.01 738 ILE A CA 1
ATOM 10826 C C . ILE A 1 738 ? 16.790 169.521 57.643 1.00 22.07 738 ILE A C 1
ATOM 10827 O O . ILE A 1 738 ? 17.217 170.111 56.649 1.00 19.07 738 ILE A O 1
ATOM 10843 N N . ALA A 1 739 ? 15.503 169.498 57.965 1.00 17.41 739 ALA A N 1
ATOM 10844 C CA . ALA A 1 739 ? 14.555 170.180 57.137 1.00 19.61 739 ALA A CA 1
ATOM 10845 C C . ALA A 1 739 ? 13.317 170.598 57.894 1.00 17.51 739 ALA A C 1
ATOM 10846 O O . ALA A 1 739 ? 12.957 170.006 58.907 1.00 22.15 739 ALA A O 1
ATOM 10853 N N . GLY A 1 740 ? 12.688 171.651 57.393 1.00 21.12 740 GLY A N 1
ATOM 10854 C CA . GLY A 1 740 ? 11.456 172.171 57.943 1.00 21.08 740 GLY A CA 1
ATOM 10855 C C . GLY A 1 740 ? 10.504 172.086 56.777 1.00 22.08 740 GLY A C 1
ATOM 10856 O O . GLY A 1 740 ? 10.923 172.261 55.627 1.00 20.02 740 GLY A O 1
ATOM 10860 N N . ILE A 1 741 ? 9.234 171.799 57.049 1.00 19.72 741 ILE A N 1
ATOM 10861 C CA . ILE A 1 741 ? 8.276 171.681 55.963 1.00 20.74 741 ILE A CA 1
ATOM 10862 C C . ILE A 1 741 ? 6.877 172.204 56.256 1.00 22.11 741 ILE A C 1
ATOM 10863 O O . ILE A 1 741 ? 6.339 172.033 57.352 1.00 21.34 741 ILE A O 1
ATOM 10879 N N . MET A 1 742 ? 6.325 172.904 55.273 1.00 21.29 742 MET A N 1
ATOM 10880 C CA . MET A 1 742 ? 4.962 173.387 55.337 1.00 20.04 742 MET A CA 1
ATOM 10881 C C . MET A 1 742 ? 4.295 172.994 54.024 1.00 23.19 742 MET A C 1
ATOM 10882 O O . MET A 1 742 ? 4.843 173.229 52.949 1.00 19.13 742 MET A O 1
ATOM 10896 N N . VAL A 1 743 ? 3.127 172.367 54.108 1.00 23.84 743 VAL A N 1
ATOM 10897 C CA . VAL A 1 743 ? 2.392 171.988 52.909 1.00 21.37 743 VAL A CA 1
ATOM 10898 C C . VAL A 1 743 ? 0.987 172.509 53.104 1.00 24.28 743 VAL A C 1
ATOM 10899 O O . VAL A 1 743 ? 0.208 171.925 53.851 1.00 27.10 743 VAL A O 1
ATOM 10912 N N . LYS A 1 744 ? 0.667 173.630 52.470 1.00 24.04 744 LYS A N 1
ATOM 10913 C CA . LYS A 1 744 ? -0.658 174.200 52.652 1.00 27.03 744 LYS A CA 1
ATOM 10914 C C . LYS A 1 744 ? -1.540 174.050 51.426 1.00 26.06 744 LYS A C 1
ATOM 10915 O O . LYS A 1 744 ? -1.662 174.962 50.614 1.00 25.70 744 LYS A O 1
ATOM 10934 N N . THR A 1 745 ? -2.137 172.876 51.294 1.00 26.90 745 THR A N 1
ATOM 10935 C CA . THR A 1 745 ? -3.045 172.592 50.196 1.00 27.06 745 THR A CA 1
ATOM 10936 C C . THR A 1 745 ? -3.790 171.296 50.476 1.00 30.06 745 THR A C 1
ATOM 10937 O O . THR A 1 745 ? -3.238 170.363 51.062 1.00 28.80 745 THR A O 1
ATOM 10948 N N . ALA A 1 746 ? -5.049 171.247 50.063 1.00 28.10 746 ALA A N 1
ATOM 10949 C CA . ALA A 1 746 ? -5.846 170.051 50.256 1.00 32.49 746 ALA A CA 1
ATOM 10950 C C . ALA A 1 746 ? -5.424 168.984 49.246 1.00 30.55 746 ALA A C 1
ATOM 10951 O O . ALA A 1 746 ? -5.531 167.791 49.521 1.00 31.01 746 ALA A O 1
ATOM 10958 N N . THR A 1 747 ? -4.912 169.410 48.091 1.00 27.41 747 THR A N 1
ATOM 10959 C CA . THR A 1 747 ? -4.514 168.457 47.050 1.00 25.70 747 THR A CA 1
ATOM 10960 C C . THR A 1 747 ? -3.068 167.988 47.205 1.00 28.60 747 THR A C 1
ATOM 10961 O O . THR A 1 747 ? -2.164 168.492 46.534 1.00 27.96 747 THR A O 1
ATOM 10972 N N . ARG A 1 748 ? -2.868 167.007 48.081 1.00 24.78 748 ARG A N 1
ATOM 10973 C CA . ARG A 1 748 ? -1.546 166.472 48.381 1.00 24.05 748 ARG A CA 1
ATOM 10974 C C . ARG A 1 748 ? -1.620 164.976 48.690 1.00 28.17 748 ARG A C 1
ATOM 10975 O O . ARG A 1 748 ? -2.711 164.444 48.891 1.00 29.93 748 ARG A O 1
ATOM 10996 N N . PRO A 1 749 ? -0.466 164.280 48.724 1.00 34.23 749 PRO A N 1
ATOM 10997 C CA . PRO A 1 749 ? -0.558 162.859 49.078 1.00 35.48 749 PRO A CA 1
ATOM 10998 C C . PRO A 1 749 ? -0.815 162.764 50.570 1.00 37.17 749 PRO A C 1
ATOM 10999 O O . PRO A 1 749 ? 0.128 162.601 51.359 1.00 32.02 749 PRO A O 1
ATOM 11010 N N . THR A 1 750 ? -2.089 162.868 50.947 1.00 34.57 750 THR A N 1
ATOM 11011 C CA . THR A 1 750 ? -2.507 162.829 52.346 1.00 35.13 750 THR A CA 1
ATOM 11012 C C . THR A 1 750 ? -1.976 161.606 53.114 1.00 33.98 750 THR A C 1
ATOM 11013 O O . THR A 1 750 ? -1.882 161.627 54.340 1.00 33.09 750 THR A O 1
ATOM 11024 N N . GLY A 1 751 ? -1.613 160.553 52.385 1.00 35.31 751 GLY A N 1
ATOM 11025 C CA . GLY A 1 751 ? -1.069 159.350 52.988 1.00 33.61 751 GLY A CA 1
ATOM 11026 C C . GLY A 1 751 ? 0.329 159.489 53.578 1.00 36.40 751 GLY A C 1
ATOM 11027 O O . GLY A 1 751 ? 0.793 158.585 54.274 1.00 36.59 751 GLY A O 1
ATOM 11031 N N . ILE A 1 752 ? 1.023 160.592 53.296 1.00 28.07 752 ILE A N 1
ATOM 11032 C CA . ILE A 1 752 ? 2.361 160.783 53.870 1.00 28.33 752 ILE A CA 1
ATOM 11033 C C . ILE A 1 752 ? 2.409 161.918 54.887 1.00 29.74 752 ILE A C 1
ATOM 11034 O O . ILE A 1 752 ? 3.491 162.397 55.231 1.00 28.67 752 ILE A O 1
ATOM 11050 N N . ASP A 1 753 ? 1.244 162.350 55.361 1.00 34.31 753 ASP A N 1
ATOM 11051 C CA . ASP A 1 753 ? 1.180 163.401 56.378 1.00 34.09 753 ASP A CA 1
ATOM 11052 C C . ASP A 1 753 ? 1.928 162.977 57.639 1.00 33.56 753 ASP A C 1
ATOM 11053 O O . ASP A 1 753 ? 2.547 163.803 58.307 1.00 37.38 753 ASP A O 1
ATOM 11062 N N . ALA A 1 754 ? 1.844 161.687 57.960 1.00 31.62 754 ALA A N 1
ATOM 11063 C CA . ALA A 1 754 ? 2.487 161.114 59.143 1.00 34.85 754 ALA A CA 1
ATOM 11064 C C . ALA A 1 754 ? 3.986 160.877 58.959 1.00 34.18 754 ALA A C 1
ATOM 11065 O O . ALA A 1 754 ? 4.733 160.791 59.939 1.00 37.15 754 ALA A O 1
ATOM 11072 N N . ALA A 1 755 ? 4.416 160.744 57.706 1.00 34.87 755 ALA A N 1
ATOM 11073 C CA . ALA A 1 755 ? 5.828 160.534 57.393 1.00 32.04 755 ALA A CA 1
ATOM 11074 C C . ALA A 1 755 ? 6.159 161.232 56.075 1.00 29.28 755 ALA A C 1
ATOM 11075 O O . ALA A 1 755 ? 6.362 160.582 55.050 1.00 29.62 755 ALA A O 1
ATOM 11082 N N . PRO A 1 756 ? 6.231 162.571 56.109 1.00 26.80 756 PRO A N 1
ATOM 11083 C CA . PRO A 1 756 ? 6.482 163.363 54.899 1.00 26.50 756 PRO A CA 1
ATOM 11084 C C . PRO A 1 756 ? 7.906 163.281 54.343 1.00 24.49 756 PRO A C 1
ATOM 11085 O O . PRO A 1 756 ? 8.115 163.616 53.175 1.00 21.63 756 PRO A O 1
ATOM 11096 N N . VAL A 1 757 ? 8.864 162.826 55.144 1.00 23.79 757 VAL A N 1
ATOM 11097 C CA . VAL A 1 757 ? 10.240 162.770 54.670 1.00 24.31 757 VAL A CA 1
ATOM 11098 C C . VAL A 1 757 ? 10.806 161.378 54.865 1.00 28.44 757 VAL A C 1
ATOM 11099 O O . VAL A 1 757 ? 10.250 160.578 55.624 1.00 31.73 757 VAL A O 1
ATOM 11112 N N . ASP A 1 758 ? 11.895 161.070 54.174 1.00 24.44 758 ASP A N 1
ATOM 11113 C CA . ASP A 1 758 ? 12.491 159.754 54.338 1.00 25.18 758 ASP A CA 1
ATOM 11114 C C . ASP A 1 758 ? 13.230 159.691 55.670 1.00 27.18 758 ASP A C 1
ATOM 11115 O O . ASP A 1 758 ? 13.223 160.658 56.431 1.00 31.65 758 ASP A O 1
ATOM 11124 N N . GLY A 1 759 ? 13.869 158.564 55.951 1.00 27.44 759 GLY A N 1
ATOM 11125 C CA . GLY A 1 759 ? 14.579 158.391 57.205 1.00 28.42 759 GLY A CA 1
ATOM 11126 C C . GLY A 1 759 ? 15.887 159.138 57.336 1.00 26.25 759 GLY A C 1
ATOM 11127 O O . GLY A 1 759 ? 16.443 159.228 58.428 1.00 26.28 759 GLY A O 1
ATOM 11131 N N . ASN A 1 760 ? 16.392 159.662 56.224 1.00 29.33 760 ASN A N 1
ATOM 11132 C CA . ASN A 1 760 ? 17.649 160.403 56.230 1.00 23.35 760 ASN A CA 1
ATOM 11133 C C . ASN A 1 760 ? 17.441 161.886 56.481 1.00 23.24 760 ASN A C 1
ATOM 11134 O O . ASN A 1 760 ? 18.377 162.674 56.403 1.00 24.32 760 ASN A O 1
ATOM 11145 N N . VAL A 1 761 ? 16.204 162.262 56.773 1.00 25.23 761 VAL A N 1
ATOM 11146 C CA . VAL A 1 761 ? 15.857 163.656 57.007 1.00 23.04 761 VAL A CA 1
ATOM 11147 C C . VAL A 1 761 ? 15.232 163.798 58.382 1.00 28.55 761 VAL A C 1
ATOM 11148 O O . VAL A 1 761 ? 14.377 162.999 58.759 1.00 28.84 761 VAL A O 1
ATOM 11161 N N . SER A 1 762 ? 15.687 164.792 59.140 1.00 27.39 762 SER A N 1
ATOM 11162 C CA . SER A 1 762 ? 15.150 165.066 60.463 1.00 26.54 762 SER A CA 1
ATOM 11163 C C . SER A 1 762 ? 14.431 166.407 60.392 1.00 27.64 762 SER A C 1
ATOM 11164 O O . SER A 1 762 ? 14.991 167.391 59.892 1.00 24.70 762 SER A O 1
ATOM 11172 N N . LEU A 1 763 ? 13.201 166.447 60.901 1.00 22.68 763 LEU A N 1
ATOM 11173 C CA . LEU A 1 763 ? 12.374 167.658 60.852 1.00 21.68 763 LEU A CA 1
ATOM 11174 C C . LEU A 1 763 ? 12.547 168.666 61.991 1.00 23.03 763 LEU A C 1
ATOM 11175 O O . LEU A 1 763 ? 12.540 168.308 63.170 1.00 25.43 763 LEU A O 1
ATOM 11191 N N . THR A 1 764 ? 12.692 169.935 61.622 1.00 21.73 764 THR A N 1
ATOM 11192 C CA . THR A 1 764 ? 12.819 171.009 62.596 1.00 21.82 764 THR A CA 1
ATOM 11193 C C . THR A 1 764 ? 11.415 171.511 62.897 1.00 25.61 764 THR A C 1
ATOM 11194 O O . THR A 1 764 ? 11.136 171.986 63.994 1.00 30.56 764 THR A O 1
ATOM 11205 N N . TYR A 1 765 ? 10.530 171.411 61.905 1.00 20.89 765 TYR A N 1
ATOM 11206 C CA . TYR A 1 765 ? 9.135 171.802 62.070 1.00 20.37 765 TYR A CA 1
ATOM 11207 C C . TYR A 1 765 ? 8.280 171.139 60.985 1.00 22.54 765 TYR A C 1
ATOM 11208 O O . TYR A 1 765 ? 8.779 170.843 59.895 1.00 18.60 765 TYR A O 1
ATOM 11226 N N . LYS A 1 766 ? 7.006 170.894 61.299 1.00 20.46 766 LYS A N 1
ATOM 11227 C CA . LYS A 1 766 ? 6.077 170.267 60.358 1.00 22.69 766 LYS A CA 1
ATOM 11228 C C . LYS A 1 766 ? 4.718 170.952 60.387 1.00 23.79 766 LYS A C 1
ATOM 11229 O O . LYS A 1 766 ? 3.957 170.805 61.342 1.00 22.88 766 LYS A O 1
ATOM 11248 N N . ILE A 1 767 ? 4.407 171.693 59.332 1.00 20.58 767 ILE A N 1
ATOM 11249 C CA . ILE A 1 767 ? 3.140 172.395 59.263 1.00 23.28 767 ILE A CA 1
ATOM 11250 C C . ILE A 1 767 ? 2.297 171.883 58.097 1.00 28.85 767 ILE A C 1
ATOM 11251 O O . ILE A 1 767 ? 2.516 172.260 56.942 1.00 23.67 767 ILE A O 1
ATOM 11267 N N . ILE A 1 768 ? 1.357 170.994 58.407 1.00 26.78 768 ILE A N 1
ATOM 11268 C CA . ILE A 1 768 ? 0.446 170.428 57.422 1.00 33.85 768 ILE A CA 1
ATOM 11269 C C . ILE A 1 768 ? -0.966 170.485 58.016 1.00 39.87 768 ILE A C 1
ATOM 11270 O O . ILE A 1 768 ? -1.140 170.226 59.207 1.00 44.82 768 ILE A O 1
ATOM 11286 N N . GLU A 1 769 ? -1.949 170.839 57.185 1.00 74.55 769 GLU A N 1
ATOM 11287 C CA . GLU A 1 769 ? -3.371 170.967 57.568 1.00 77.97 769 GLU A CA 1
ATOM 11288 C C . GLU A 1 769 ? -3.656 172.310 58.234 1.00 80.23 769 GLU A C 1
ATOM 11289 O O . GLU A 1 769 ? -4.726 172.508 58.813 1.00 86.04 769 GLU A O 1
ATOM 11301 N N . GLY B 1 14 ? 103.560 257.650 -36.694 1.00 47.62 14 GLY B N 1
ATOM 11302 C CA . GLY B 1 14 ? 102.250 257.046 -36.848 1.00 44.49 14 GLY B CA 1
ATOM 11303 C C . GLY B 1 14 ? 102.210 255.649 -36.261 1.00 42.50 14 GLY B C 1
ATOM 11304 O O . GLY B 1 14 ? 101.681 255.441 -35.168 1.00 40.31 14 GLY B O 1
ATOM 11307 N N . ILE B 1 15 ? 102.781 254.696 -36.992 1.00 42.38 15 ILE B N 1
ATOM 11308 C CA . ILE B 1 15 ? 102.830 253.299 -36.572 1.00 39.68 15 ILE B CA 1
ATOM 11309 C C . ILE B 1 15 ? 103.534 253.124 -35.233 1.00 43.03 15 ILE B C 1
ATOM 11310 O O . ILE B 1 15 ? 103.060 252.392 -34.362 1.00 37.58 15 ILE B O 1
ATOM 11326 N N . LEU B 1 16 ? 104.663 253.800 -35.063 1.00 42.26 16 LEU B N 1
ATOM 11327 C CA . LEU B 1 16 ? 105.410 253.676 -33.824 1.00 42.67 16 LEU B CA 1
ATOM 11328 C C . LEU B 1 16 ? 104.630 254.174 -32.607 1.00 42.29 16 LEU B C 1
ATOM 11329 O O . LEU B 1 16 ? 104.660 253.538 -31.557 1.00 40.92 16 LEU B O 1
ATOM 11345 N N . THR B 1 17 ? 103.925 255.294 -32.731 1.00 35.16 17 THR B N 1
ATOM 11346 C CA . THR B 1 17 ? 103.162 255.775 -31.583 1.00 36.12 17 THR B CA 1
ATOM 11347 C C . THR B 1 17 ? 101.950 254.867 -31.336 1.00 36.33 17 THR B C 1
ATOM 11348 O O . THR B 1 17 ? 101.497 254.720 -30.198 1.00 35.37 17 THR B O 1
ATOM 11359 N N . ASN B 1 18 ? 101.446 254.246 -32.403 1.00 30.35 18 ASN B N 1
ATOM 11360 C CA . ASN B 1 18 ? 100.309 253.344 -32.282 1.00 30.97 18 ASN B CA 1
ATOM 11361 C C . ASN B 1 18 ? 100.720 252.064 -31.574 1.00 30.49 18 ASN B C 1
ATOM 11362 O O . ASN B 1 18 ? 99.990 251.545 -30.731 1.00 29.43 18 ASN B O 1
ATOM 11373 N N . LYS B 1 19 ? 101.890 251.546 -31.928 1.00 31.09 19 LYS B N 1
ATOM 11374 C CA . LYS B 1 19 ? 102.407 250.349 -31.280 1.00 33.72 19 LYS B CA 1
ATOM 11375 C C . LYS B 1 19 ? 102.561 250.634 -29.788 1.00 32.96 19 LYS B C 1
ATOM 11376 O O . LYS B 1 19 ? 102.387 249.743 -28.962 1.00 30.55 19 LYS B O 1
ATOM 11395 N N . GLN B 1 20 ? 102.878 251.883 -29.455 1.00 29.49 20 GLN B N 1
ATOM 11396 C CA . GLN B 1 20 ? 103.041 252.295 -28.062 1.00 33.94 20 GLN B CA 1
ATOM 11397 C C . GLN B 1 20 ? 101.708 252.244 -27.333 1.00 32.48 20 GLN B C 1
ATOM 11398 O O . GLN B 1 20 ? 101.614 251.690 -26.236 1.00 31.35 20 GLN B O 1
ATOM 11412 N N . ALA B 1 21 ? 100.692 252.861 -27.933 1.00 23.99 21 ALA B N 1
ATOM 11413 C CA . ALA B 1 21 ? 99.348 252.886 -27.355 1.00 26.97 21 ALA B CA 1
ATOM 11414 C C . ALA B 1 21 ? 98.840 251.461 -27.160 1.00 25.73 21 ALA B C 1
ATOM 11415 O O . ALA B 1 21 ? 98.376 251.093 -26.078 1.00 25.36 21 ALA B O 1
ATOM 11422 N N . VAL B 1 22 ? 98.958 250.655 -28.208 1.00 24.01 22 VAL B N 1
ATOM 11423 C CA . VAL B 1 22 ? 98.509 249.268 -28.158 1.00 22.88 22 VAL B CA 1
ATOM 11424 C C . VAL B 1 22 ? 99.282 248.452 -27.126 1.00 27.86 22 VAL B C 1
ATOM 11425 O O . VAL B 1 22 ? 98.685 247.706 -26.329 1.00 21.55 22 VAL B O 1
ATOM 11438 N N . ALA B 1 23 ? 100.607 248.612 -27.110 1.00 22.50 23 ALA B N 1
ATOM 11439 C CA . ALA B 1 23 ? 101.425 247.875 -26.155 1.00 26.21 23 ALA B CA 1
ATOM 11440 C C . ALA B 1 23 ? 101.052 248.206 -24.718 1.00 22.41 23 ALA B C 1
ATOM 11441 O O . ALA B 1 23 ? 100.980 247.314 -23.870 1.00 23.19 23 ALA B O 1
ATOM 11448 N N . ARG B 1 24 ? 100.817 249.481 -24.438 1.00 21.24 24 ARG B N 1
ATOM 11449 C CA . ARG B 1 24 ? 100.479 249.883 -23.078 1.00 25.71 24 ARG B CA 1
ATOM 11450 C C . ARG B 1 24 ? 99.095 249.379 -22.667 1.00 29.00 24 ARG B C 1
ATOM 11451 O O . ARG B 1 24 ? 98.802 249.255 -21.479 1.00 30.24 24 ARG B O 1
ATOM 11472 N N . HIS B 1 25 ? 98.244 249.106 -23.652 1.00 24.55 25 HIS B N 1
ATOM 11473 C CA . HIS B 1 25 ? 96.906 248.608 -23.373 1.00 26.55 25 HIS B CA 1
ATOM 11474 C C . HIS B 1 25 ? 96.992 247.160 -22.921 1.00 26.48 25 HIS B C 1
ATOM 11475 O O . HIS B 1 25 ? 96.328 246.763 -21.964 1.00 26.03 25 HIS B O 1
ATOM 11490 N N . PHE B 1 26 ? 97.841 246.381 -23.589 1.00 21.43 26 PHE B N 1
ATOM 11491 C CA . PHE B 1 26 ? 97.959 244.961 -23.281 1.00 21.10 26 PHE B CA 1
ATOM 11492 C C . PHE B 1 26 ? 99.031 244.610 -22.263 1.00 24.79 26 PHE B C 1
ATOM 11493 O O . PHE B 1 26 ? 99.067 243.487 -21.763 1.00 25.76 26 PHE B O 1
ATOM 11510 N N . GLY B 1 27 ? 99.892 245.570 -21.949 1.00 24.89 27 GLY B N 1
ATOM 11511 C CA . GLY B 1 27 ? 100.958 245.340 -20.991 1.00 26.34 27 GLY B CA 1
ATOM 11512 C C . GLY B 1 27 ? 102.103 244.550 -21.594 1.00 26.57 27 GLY B C 1
ATOM 11513 O O . GLY B 1 27 ? 102.703 243.693 -20.936 1.00 26.47 27 GLY B O 1
ATOM 11517 N N . VAL B 1 28 ? 102.385 244.815 -22.866 1.00 24.65 28 VAL B N 1
ATOM 11518 C CA . VAL B 1 28 ? 103.479 244.150 -23.553 1.00 28.80 28 VAL B CA 1
ATOM 11519 C C . VAL B 1 28 ? 104.482 245.207 -23.996 1.00 28.43 28 VAL B C 1
ATOM 11520 O O . VAL B 1 28 ? 104.289 246.400 -23.743 1.00 25.90 28 VAL B O 1
ATOM 11533 N N . LYS B 1 29 ? 105.557 244.764 -24.640 1.00 27.03 29 LYS B N 1
ATOM 11534 C CA . LYS B 1 29 ? 106.579 245.683 -25.128 1.00 28.98 29 LYS B CA 1
ATOM 11535 C C . LYS B 1 29 ? 106.201 246.166 -26.514 1.00 26.36 29 LYS B C 1
ATOM 11536 O O . LYS B 1 29 ? 105.566 245.433 -27.286 1.00 25.18 29 LYS B O 1
ATOM 11555 N N . GLN B 1 30 ? 106.592 247.398 -26.826 1.00 30.89 30 GLN B N 1
ATOM 11556 C CA . GLN B 1 30 ? 106.298 247.975 -28.133 1.00 33.62 30 GLN B CA 1
ATOM 11557 C C . GLN B 1 30 ? 106.757 247.062 -29.279 1.00 31.32 30 GLN B C 1
ATOM 11558 O O . GLN B 1 30 ? 106.087 246.955 -30.302 1.00 34.86 30 GLN B O 1
ATOM 11572 N N . SER B 1 31 ? 107.872 246.368 -29.074 1.00 32.67 31 SER B N 1
ATOM 11573 C CA . SER B 1 31 ? 108.433 245.459 -30.074 1.00 29.12 31 SER B CA 1
ATOM 11574 C C . SER B 1 31 ? 107.693 244.132 -30.146 1.00 30.20 31 SER B C 1
ATOM 11575 O O . SER B 1 31 ? 108.051 243.262 -30.937 1.00 27.08 31 SER B O 1
ATOM 11583 N N . GLU B 1 32 ? 106.687 243.957 -29.289 1.00 30.95 32 GLU B N 1
ATOM 11584 C CA . GLU B 1 32 ? 105.915 242.718 -29.266 1.00 27.82 32 GLU B CA 1
ATOM 11585 C C . GLU B 1 32 ? 104.562 242.905 -29.959 1.00 25.31 32 GLU B C 1
ATOM 11586 O O . GLU B 1 32 ? 103.689 242.040 -29.914 1.00 25.09 32 GLU B O 1
ATOM 11598 N N . VAL B 1 33 ? 104.410 244.048 -30.608 1.00 23.84 33 VAL B N 1
ATOM 11599 C CA . VAL B 1 33 ? 103.203 244.347 -31.356 1.00 23.50 33 VAL B CA 1
ATOM 11600 C C . VAL B 1 33 ? 103.549 244.337 -32.839 1.00 28.05 33 VAL B C 1
ATOM 11601 O O . VAL B 1 33 ? 104.531 244.962 -33.256 1.00 27.69 33 VAL B O 1
ATOM 11614 N N . VAL B 1 34 ? 102.768 243.597 -33.624 1.00 21.53 34 VAL B N 1
ATOM 11615 C CA . VAL B 1 34 ? 102.970 243.525 -35.067 1.00 23.72 34 VAL B CA 1
ATOM 11616 C C . VAL B 1 34 ? 101.684 243.940 -35.785 1.00 25.38 34 VAL B C 1
ATOM 11617 O O . VAL B 1 34 ? 100.587 243.694 -35.289 1.00 22.40 34 VAL B O 1
ATOM 11630 N N . TYR B 1 35 ? 101.821 244.611 -36.924 1.00 25.65 35 TYR B N 1
ATOM 11631 C CA . TYR B 1 35 ? 100.670 245.005 -37.727 1.00 27.57 35 TYR B CA 1
ATOM 11632 C C . TYR B 1 35 ? 100.364 243.885 -38.690 1.00 29.84 35 TYR B C 1
ATOM 11633 O O . TYR B 1 35 ? 101.287 243.239 -39.196 1.00 28.31 35 TYR B O 1
ATOM 11651 N N . PHE B 1 36 ? 99.088 243.628 -38.958 1.00 22.87 36 PHE B N 1
ATOM 11652 C CA . PHE B 1 36 ? 98.797 242.608 -39.944 1.00 23.08 36 PHE B CA 1
ATOM 11653 C C . PHE B 1 36 ? 99.089 243.172 -41.339 1.00 31.14 36 PHE B C 1
ATOM 11654 O O . PHE B 1 36 ? 98.861 244.352 -41.617 1.00 29.59 36 PHE B O 1
ATOM 11671 N N . SER B 1 37 ? 99.603 242.299 -42.199 1.00 28.55 37 SER B N 1
ATOM 11672 C CA . SER B 1 37 ? 99.845 242.580 -43.605 1.00 28.07 37 SER B CA 1
ATOM 11673 C C . SER B 1 37 ? 100.080 241.192 -44.166 1.00 25.96 37 SER B C 1
ATOM 11674 O O . SER B 1 37 ? 100.503 240.291 -43.440 1.00 25.77 37 SER B O 1
ATOM 11682 N N . VAL B 1 38 ? 99.746 240.993 -45.432 1.00 29.28 38 VAL B N 1
ATOM 11683 C CA . VAL B 1 38 ? 99.941 239.696 -46.051 1.00 30.39 38 VAL B CA 1
ATOM 11684 C C . VAL B 1 38 ? 101.441 239.386 -46.003 1.00 28.32 38 VAL B C 1
ATOM 11685 O O . VAL B 1 38 ? 102.264 240.263 -46.256 1.00 27.54 38 VAL B O 1
ATOM 11698 N N . GLY B 1 39 ? 101.782 238.162 -45.611 1.00 29.14 39 GLY B N 1
ATOM 11699 C CA . GLY B 1 39 ? 103.174 237.746 -45.539 1.00 29.66 39 GLY B CA 1
ATOM 11700 C C . GLY B 1 39 ? 103.927 238.081 -44.265 1.00 30.98 39 GLY B C 1
ATOM 11701 O O . GLY B 1 39 ? 104.997 237.526 -44.040 1.00 33.60 39 GLY B O 1
ATOM 11705 N N . VAL B 1 40 ? 103.385 238.959 -43.419 1.00 30.57 40 VAL B N 1
ATOM 11706 C CA . VAL B 1 40 ? 104.097 239.346 -42.188 1.00 28.93 40 VAL B CA 1
ATOM 11707 C C . VAL B 1 40 ? 104.455 238.155 -41.285 1.00 31.45 40 VAL B C 1
ATOM 11708 O O . VAL B 1 40 ? 103.662 237.225 -41.121 1.00 29.04 40 VAL B O 1
ATOM 11721 N N . ASP B 1 41 ? 105.677 238.172 -40.744 1.00 25.80 41 ASP B N 1
ATOM 11722 C CA . ASP B 1 41 ? 106.154 237.098 -39.875 1.00 28.25 41 ASP B CA 1
ATOM 11723 C C . ASP B 1 41 ? 105.557 237.315 -38.493 1.00 26.31 41 ASP B C 1
ATOM 11724 O O . ASP B 1 41 ? 105.676 238.408 -37.932 1.00 26.59 41 ASP B O 1
ATOM 11733 N N . LEU B 1 42 ? 104.925 236.276 -37.950 1.00 31.61 42 LEU B N 1
ATOM 11734 C CA . LEU B 1 42 ? 104.240 236.375 -36.655 1.00 33.95 42 LEU B CA 1
ATOM 11735 C C . LEU B 1 42 ? 105.030 235.841 -35.457 1.00 35.06 42 LEU B C 1
ATOM 11736 O O . LEU B 1 42 ? 104.569 235.913 -34.320 1.00 30.32 42 LEU B O 1
ATOM 11752 N N . GLY B 1 43 ? 106.217 235.306 -35.709 1.00 31.27 43 GLY B N 1
ATOM 11753 C CA . GLY B 1 43 ? 107.037 234.749 -34.651 1.00 29.80 43 GLY B CA 1
ATOM 11754 C C . GLY B 1 43 ? 107.390 235.711 -33.538 1.00 30.12 43 GLY B C 1
ATOM 11755 O O . GLY B 1 43 ? 107.807 236.843 -33.790 1.00 26.82 43 GLY B O 1
ATOM 11759 N N . GLY B 1 44 ? 107.193 235.256 -32.299 1.00 31.04 44 GLY B N 1
ATOM 11760 C CA . GLY B 1 44 ? 107.519 236.033 -31.113 1.00 30.70 44 GLY B CA 1
ATOM 11761 C C . GLY B 1 44 ? 106.630 237.211 -30.759 1.00 29.82 44 GLY B C 1
ATOM 11762 O O . GLY B 1 44 ? 106.774 237.803 -29.691 1.00 28.83 44 GLY B O 1
ATOM 11766 N N . TYR B 1 45 ? 105.716 237.577 -31.644 1.00 26.93 45 TYR B N 1
ATOM 11767 C CA . TYR B 1 45 ? 104.841 238.702 -31.347 1.00 30.37 45 TYR B CA 1
ATOM 11768 C C . TYR B 1 45 ? 103.736 238.285 -30.374 1.00 23.23 45 TYR B C 1
ATOM 11769 O O . TYR B 1 45 ? 103.289 237.144 -30.398 1.00 26.26 45 TYR B O 1
ATOM 11787 N N . LYS B 1 46 ? 103.325 239.203 -29.510 1.00 22.95 46 LYS B N 1
ATOM 11788 C CA . LYS B 1 46 ? 102.266 238.909 -28.532 1.00 23.43 46 LYS B CA 1
ATOM 11789 C C . LYS B 1 46 ? 100.911 239.533 -28.907 1.00 26.31 46 LYS B C 1
ATOM 11790 O O . LYS B 1 46 ? 99.840 239.030 -28.518 1.00 23.02 46 LYS B O 1
ATOM 11809 N N . VAL B 1 47 ? 100.952 240.633 -29.655 1.00 21.71 47 VAL B N 1
ATOM 11810 C CA . VAL B 1 47 ? 99.727 241.315 -30.049 1.00 20.83 47 VAL B CA 1
ATOM 11811 C C . VAL B 1 47 ? 99.758 241.717 -31.517 1.00 26.52 47 VAL B C 1
ATOM 11812 O O . VAL B 1 47 ? 100.774 242.232 -32.003 1.00 22.37 47 VAL B O 1
ATOM 11825 N N . ILE B 1 48 ? 98.654 241.465 -32.220 1.00 20.39 48 ILE B N 1
ATOM 11826 C CA . ILE B 1 48 ? 98.537 241.834 -33.625 1.00 18.75 48 ILE B CA 1
ATOM 11827 C C . ILE B 1 48 ? 97.527 242.981 -33.777 1.00 26.07 48 ILE B C 1
ATOM 11828 O O . ILE B 1 48 ? 96.520 243.045 -33.054 1.00 21.37 48 ILE B O 1
ATOM 11844 N N . TYR B 1 49 ? 97.819 243.907 -34.687 1.00 21.68 49 TYR B N 1
ATOM 11845 C CA . TYR B 1 49 ? 96.947 245.050 -34.926 1.00 20.64 49 TYR B CA 1
ATOM 11846 C C . TYR B 1 49 ? 96.426 245.064 -36.361 1.00 24.08 49 TYR B C 1
ATOM 11847 O O . TYR B 1 49 ? 97.177 244.861 -37.301 1.00 21.80 49 TYR B O 1
ATOM 11865 N N . ASP B 1 50 ? 95.126 245.297 -36.515 1.00 22.72 50 ASP B N 1
ATOM 11866 C CA . ASP B 1 50 ? 94.485 245.346 -37.825 1.00 22.34 50 ASP B CA 1
ATOM 11867 C C . ASP B 1 50 ? 94.316 246.823 -38.146 1.00 24.92 50 ASP B C 1
ATOM 11868 O O . ASP B 1 50 ? 93.505 247.511 -37.522 1.00 26.64 50 ASP B O 1
ATOM 11877 N N . LYS B 1 51 ? 95.075 247.328 -39.114 1.00 21.28 51 LYS B N 1
ATOM 11878 C CA . LYS B 1 51 ? 94.992 248.748 -39.455 1.00 24.87 51 LYS B CA 1
ATOM 11879 C C . LYS B 1 51 ? 93.661 249.147 -40.107 1.00 24.35 51 LYS B C 1
ATOM 11880 O O . LYS B 1 51 ? 93.255 250.310 -40.028 1.00 26.80 51 LYS B O 1
ATOM 11899 N N . GLU B 1 52 ? 92.995 248.192 -40.751 1.00 24.89 52 GLU B N 1
ATOM 11900 C CA . GLU B 1 52 ? 91.709 248.466 -41.385 1.00 28.67 52 GLU B CA 1
ATOM 11901 C C . GLU B 1 52 ? 90.615 248.686 -40.335 1.00 29.04 52 GLU B C 1
ATOM 11902 O O . GLU B 1 52 ? 90.000 249.748 -40.296 1.00 29.62 52 GLU B O 1
ATOM 11909 N N . THR B 1 53 ? 90.393 247.690 -39.477 1.00 28.55 53 THR B N 1
ATOM 11910 C CA . THR B 1 53 ? 89.354 247.778 -38.445 1.00 26.32 53 THR B CA 1
ATOM 11911 C C . THR B 1 53 ? 89.806 248.570 -37.226 1.00 28.33 53 THR B C 1
ATOM 11912 O O . THR B 1 53 ? 88.980 248.968 -36.395 1.00 26.08 53 THR B O 1
ATOM 11923 N N . GLN B 1 54 ? 91.115 248.807 -37.145 1.00 23.84 54 GLN B N 1
ATOM 11924 C CA . GLN B 1 54 ? 91.751 249.520 -36.037 1.00 22.47 54 GLN B CA 1
ATOM 11925 C C . GLN B 1 54 ? 91.503 248.819 -34.704 1.00 24.14 54 GLN B C 1
ATOM 11926 O O . GLN B 1 54 ? 91.255 249.463 -33.686 1.00 27.73 54 GLN B O 1
ATOM 11940 N N . ARG B 1 55 ? 91.568 247.491 -34.741 1.00 22.97 55 ARG B N 1
ATOM 11941 C CA . ARG B 1 55 ? 91.401 246.643 -33.564 1.00 21.33 55 ARG B CA 1
ATOM 11942 C C . ARG B 1 55 ? 92.683 245.851 -33.317 1.00 22.13 55 ARG B C 1
ATOM 11943 O O . ARG B 1 55 ? 93.394 245.493 -34.259 1.00 22.14 55 ARG B O 1
ATOM 11964 N N . ALA B 1 56 ? 92.968 245.571 -32.050 1.00 19.93 56 ALA B N 1
ATOM 11965 C CA . ALA B 1 56 ? 94.152 244.807 -31.676 1.00 21.47 56 ALA B CA 1
ATOM 11966 C C . ALA B 1 56 ? 93.720 243.537 -30.955 1.00 22.10 56 ALA B C 1
ATOM 11967 O O . ALA B 1 56 ? 92.703 243.538 -30.252 1.00 20.58 56 ALA B O 1
ATOM 11974 N N . TYR B 1 57 ? 94.484 242.461 -31.145 1.00 16.97 57 TYR B N 1
ATOM 11975 C CA . TYR B 1 57 ? 94.212 241.160 -30.535 1.00 18.68 57 TYR B CA 1
ATOM 11976 C C . TYR B 1 57 ? 95.479 240.445 -30.044 1.00 23.57 57 TYR B C 1
ATOM 11977 O O . TYR B 1 57 ? 96.493 240.401 -30.750 1.00 19.59 57 TYR B O 1
ATOM 11995 N N . SER B 1 58 ? 95.405 239.859 -28.852 1.00 21.39 58 SER B N 1
ATOM 11996 C CA . SER B 1 58 ? 96.505 239.067 -28.337 1.00 20.60 58 SER B CA 1
ATOM 11997 C C . SER B 1 58 ? 96.643 237.874 -29.281 1.00 23.49 58 SER B C 1
ATOM 11998 O O . SER B 1 58 ? 95.636 237.333 -29.769 1.00 20.71 58 SER B O 1
ATOM 12006 N N . LEU B 1 59 ? 97.885 237.482 -29.572 1.00 19.71 59 LEU B N 1
ATOM 12007 C CA . LEU B 1 59 ? 98.134 236.347 -30.458 1.00 17.39 59 LEU B CA 1
ATOM 12008 C C . LEU B 1 59 ? 98.292 235.091 -29.619 1.00 18.53 59 LEU B C 1
ATOM 12009 O O . LEU B 1 59 ? 98.734 235.177 -28.482 1.00 22.93 59 LEU B O 1
ATOM 12025 N N . PRO B 1 60 ? 97.917 233.917 -30.160 1.00 19.94 60 PRO B N 1
ATOM 12026 C CA . PRO B 1 60 ? 98.120 232.710 -29.357 1.00 23.91 60 PRO B CA 1
ATOM 12027 C C . PRO B 1 60 ? 99.623 232.503 -29.214 1.00 31.04 60 PRO B C 1
ATOM 12028 O O . PRO B 1 60 ? 100.376 232.948 -30.081 1.00 30.93 60 PRO B O 1
ATOM 12039 N N . VAL B 1 61 ? 100.056 231.872 -28.132 1.00 31.80 61 VAL B N 1
ATOM 12040 C CA . VAL B 1 61 ? 101.481 231.635 -27.916 1.00 33.35 61 VAL B CA 1
ATOM 12041 C C . VAL B 1 61 ? 101.938 230.391 -28.698 1.00 37.82 61 VAL B C 1
ATOM 12042 O O . VAL B 1 61 ? 101.123 229.529 -29.023 1.00 42.50 61 VAL B O 1
ATOM 12055 N N . GLY B 1 62 ? 103.218 230.323 -29.053 1.00 43.75 62 GLY B N 1
ATOM 12056 C CA . GLY B 1 62 ? 103.746 229.159 -29.742 1.00 44.41 62 GLY B CA 1
ATOM 12057 C C . GLY B 1 62 ? 103.726 229.197 -31.256 1.00 47.28 62 GLY B C 1
ATOM 12058 O O . GLY B 1 62 ? 103.758 228.149 -31.904 1.00 45.49 62 GLY B O 1
ATOM 12062 N N . ILE B 1 63 ? 103.647 230.395 -31.826 1.00 45.02 63 ILE B N 1
ATOM 12063 C CA . ILE B 1 63 ? 103.662 230.537 -33.275 1.00 46.79 63 ILE B CA 1
ATOM 12064 C C . ILE B 1 63 ? 105.132 230.488 -33.679 1.00 46.16 63 ILE B C 1
ATOM 12065 O O . ILE B 1 63 ? 105.906 231.390 -33.349 1.00 43.94 63 ILE B O 1
ATOM 12081 N N . ALA B 1 64 ? 105.509 229.416 -34.372 1.00 46.04 64 ALA B N 1
ATOM 12082 C CA . ALA B 1 64 ? 106.894 229.202 -34.807 1.00 46.88 64 ALA B CA 1
ATOM 12083 C C . ALA B 1 64 ? 107.449 230.337 -35.651 1.00 40.71 64 ALA B C 1
ATOM 12084 O O . ALA B 1 64 ? 106.710 230.996 -36.372 1.00 40.57 64 ALA B O 1
ATOM 12091 N N . SER B 1 65 ? 108.748 230.588 -35.525 1.00 53.07 65 SER B N 1
ATOM 12092 C CA . SER B 1 65 ? 109.401 231.618 -36.321 1.00 49.00 65 SER B CA 1
ATOM 12093 C C . SER B 1 65 ? 109.248 231.133 -37.755 1.00 45.01 65 SER B C 1
ATOM 12094 O O . SER B 1 65 ? 109.217 229.921 -38.002 1.00 45.61 65 SER B O 1
ATOM 12102 N N . GLY B 1 66 ? 109.108 232.060 -38.695 1.00 34.20 66 GLY B N 1
ATOM 12103 C CA . GLY B 1 66 ? 108.926 231.676 -40.082 1.00 33.55 66 GLY B CA 1
ATOM 12104 C C . GLY B 1 66 ? 107.464 231.467 -40.433 1.00 33.68 66 GLY B C 1
ATOM 12105 O O . GLY B 1 66 ? 107.134 231.145 -41.577 1.00 30.90 66 GLY B O 1
ATOM 12109 N N . THR B 1 67 ? 106.580 231.618 -39.449 1.00 37.31 67 THR B N 1
ATOM 12110 C CA . THR B 1 67 ? 105.148 231.480 -39.705 1.00 34.69 67 THR B CA 1
ATOM 12111 C C . THR B 1 67 ? 104.668 232.846 -40.179 1.00 29.04 67 THR B C 1
ATOM 12112 O O . THR B 1 67 ? 104.809 233.835 -39.470 1.00 28.49 67 THR B O 1
ATOM 12123 N N . THR B 1 68 ? 104.117 232.905 -41.383 1.00 29.22 68 THR B N 1
ATOM 12124 C CA . THR B 1 68 ? 103.684 234.185 -41.945 1.00 30.32 68 THR B CA 1
ATOM 12125 C C . THR B 1 68 ? 102.169 234.306 -42.131 1.00 29.77 68 THR B C 1
ATOM 12126 O O . THR B 1 68 ? 101.481 233.318 -42.387 1.00 27.79 68 THR B O 1
ATOM 12137 N N . ALA B 1 69 ? 101.676 235.539 -42.030 1.00 28.61 69 ALA B N 1
ATOM 12138 C CA . ALA B 1 69 ? 100.246 235.834 -42.137 1.00 30.30 69 ALA B CA 1
ATOM 12139 C C . ALA B 1 69 ? 99.704 235.748 -43.557 1.00 31.80 69 ALA B C 1
ATOM 12140 O O . ALA B 1 69 ? 100.313 236.260 -44.494 1.00 30.99 69 ALA B O 1
ATOM 12147 N N . VAL B 1 70 ? 98.546 235.108 -43.701 1.00 28.60 70 VAL B N 1
ATOM 12148 C CA . VAL B 1 70 ? 97.891 234.967 -44.998 1.00 31.97 70 VAL B CA 1
ATOM 12149 C C . VAL B 1 70 ? 96.717 235.930 -45.111 1.00 30.79 70 VAL B C 1
ATOM 12150 O O . VAL B 1 70 ? 96.609 236.683 -46.078 1.00 29.87 70 VAL B O 1
ATOM 12163 N N . SER B 1 71 ? 95.846 235.914 -44.104 1.00 26.76 71 SER B N 1
ATOM 12164 C CA . SER B 1 71 ? 94.666 236.782 -44.111 1.00 31.16 71 SER B CA 1
ATOM 12165 C C . SER B 1 71 ? 94.087 237.039 -42.718 1.00 25.84 71 SER B C 1
ATOM 12166 O O . SER B 1 71 ? 94.272 236.238 -41.789 1.00 24.93 71 SER B O 1
ATOM 12174 N N . LEU B 1 72 ? 93.401 238.173 -42.591 1.00 28.24 72 LEU B N 1
ATOM 12175 C CA . LEU B 1 72 ? 92.745 238.562 -41.342 1.00 27.54 72 LEU B CA 1
ATOM 12176 C C . LEU B 1 72 ? 91.344 239.085 -41.682 1.00 25.89 72 LEU B C 1
ATOM 12177 O O . LEU B 1 72 ? 91.204 240.170 -42.244 1.00 24.58 72 LEU B O 1
ATOM 12193 N N . SER B 1 73 ? 90.316 238.305 -41.353 1.00 27.44 73 SER B N 1
ATOM 12194 C CA . SER B 1 73 ? 88.932 238.685 -41.667 1.00 28.82 73 SER B CA 1
ATOM 12195 C C . SER B 1 73 ? 88.368 239.766 -40.747 1.00 25.98 73 SER B C 1
ATOM 12196 O O . SER B 1 73 ? 88.966 240.099 -39.730 1.00 24.77 73 SER B O 1
ATOM 12204 N N . THR B 1 74 ? 87.203 240.311 -41.101 1.00 29.81 74 THR B N 1
ATOM 12205 C CA . THR B 1 74 ? 86.584 241.334 -40.263 1.00 27.48 74 THR B CA 1
ATOM 12206 C C . THR B 1 74 ? 86.106 240.703 -38.958 1.00 25.74 74 THR B C 1
ATOM 12207 O O . THR B 1 74 ? 85.837 241.410 -37.985 1.00 26.20 74 THR B O 1
ATOM 12218 N N . ALA B 1 75 ? 85.987 239.376 -38.952 1.00 19.41 75 ALA B N 1
ATOM 12219 C CA . ALA B 1 75 ? 85.592 238.633 -37.751 1.00 21.41 75 ALA B CA 1
ATOM 12220 C C . ALA B 1 75 ? 86.822 238.245 -36.919 1.00 24.76 75 ALA B C 1
ATOM 12221 O O . ALA B 1 75 ? 86.724 237.469 -35.960 1.00 22.64 75 ALA B O 1
ATOM 12228 N N . ALA B 1 76 ? 87.974 238.796 -37.297 1.00 24.32 76 ALA B N 1
ATOM 12229 C CA . ALA B 1 76 ? 89.247 238.538 -36.618 1.00 24.83 76 ALA B CA 1
ATOM 12230 C C . ALA B 1 76 ? 89.719 237.087 -36.712 1.00 22.72 76 ALA B C 1
ATOM 12231 O O . ALA B 1 76 ? 90.326 236.568 -35.787 1.00 23.11 76 ALA B O 1
ATOM 12238 N N . VAL B 1 77 ? 89.417 236.418 -37.816 1.00 21.12 77 VAL B N 1
ATOM 12239 C CA . VAL B 1 77 ? 89.921 235.065 -37.997 1.00 21.30 77 VAL B CA 1
ATOM 12240 C C . VAL B 1 77 ? 91.250 235.241 -38.741 1.00 23.86 77 VAL B C 1
ATOM 12241 O O . VAL B 1 77 ? 91.286 235.784 -39.847 1.00 25.25 77 VAL B O 1
ATOM 12254 N N . LEU B 1 78 ? 92.343 234.837 -38.098 1.00 25.90 78 LEU B N 1
ATOM 12255 C CA . LEU B 1 78 ? 93.682 234.965 -38.685 1.00 26.67 78 LEU B CA 1
ATOM 12256 C C . LEU B 1 78 ? 94.130 233.676 -39.343 1.00 26.39 78 LEU B C 1
ATOM 12257 O O . LEU B 1 78 ? 94.143 232.623 -38.713 1.00 27.57 78 LEU B O 1
ATOM 12273 N N . VAL B 1 79 ? 94.480 233.759 -40.621 1.00 26.49 79 VAL B N 1
ATOM 12274 C CA . VAL B 1 79 ? 94.977 232.592 -41.335 1.00 28.33 79 VAL B CA 1
ATOM 12275 C C . VAL B 1 79 ? 96.458 232.828 -41.568 1.00 28.52 79 VAL B C 1
ATOM 12276 O O . VAL B 1 79 ? 96.844 233.914 -42.012 1.00 25.89 79 VAL B O 1
ATOM 12289 N N . HIS B 1 80 ? 97.279 231.834 -41.234 1.00 28.84 80 HIS B N 1
ATOM 12290 C CA . HIS B 1 80 ? 98.732 231.927 -41.433 1.00 30.09 80 HIS B CA 1
ATOM 12291 C C . HIS B 1 80 ? 99.341 230.646 -42.055 1.00 31.92 80 HIS B C 1
ATOM 12292 O O . HIS B 1 80 ? 98.604 229.714 -42.393 1.00 29.33 80 HIS B O 1
ATOM 12307 N N . SER B 1 81 ? 100.671 230.619 -42.219 1.00 35.68 81 SER B N 1
ATOM 12308 C CA . SER B 1 81 ? 101.396 229.481 -42.820 1.00 37.09 81 SER B CA 1
ATOM 12309 C C . SER B 1 81 ? 101.098 228.134 -42.174 1.00 40.38 81 SER B C 1
ATOM 12310 O O . SER B 1 81 ? 100.968 227.121 -42.864 1.00 44.41 81 SER B O 1
ATOM 12318 N N . ALA B 1 82 ? 101.024 228.129 -40.845 1.00 40.44 82 ALA B N 1
ATOM 12319 C CA . ALA B 1 82 ? 100.797 226.907 -40.074 1.00 40.58 82 ALA B CA 1
ATOM 12320 C C . ALA B 1 82 ? 99.325 226.514 -39.867 1.00 42.58 82 ALA B C 1
ATOM 12321 O O . ALA B 1 82 ? 99.027 225.358 -39.566 1.00 44.88 82 ALA B O 1
ATOM 12328 N N . GLY B 1 83 ? 98.413 227.469 -40.013 1.00 43.25 83 GLY B N 1
ATOM 12329 C CA . GLY B 1 83 ? 96.996 227.192 -39.831 1.00 37.90 83 GLY B CA 1
ATOM 12330 C C . GLY B 1 83 ? 96.190 228.456 -39.593 1.00 38.23 83 GLY B C 1
ATOM 12331 O O . GLY B 1 83 ? 96.440 229.497 -40.208 1.00 34.90 83 GLY B O 1
ATOM 12335 N N . SER B 1 84 ? 95.213 228.379 -38.697 1.00 42.39 84 SER B N 1
ATOM 12336 C CA . SER B 1 84 ? 94.385 229.547 -38.425 1.00 40.27 84 SER B CA 1
ATOM 12337 C C . SER B 1 84 ? 93.881 229.619 -36.987 1.00 36.55 84 SER B C 1
ATOM 12338 O O . SER B 1 84 ? 93.805 228.610 -36.282 1.00 35.60 84 SER B O 1
ATOM 12346 N N . VAL B 1 85 ? 93.529 230.832 -36.573 1.00 36.27 85 VAL B N 1
ATOM 12347 C CA . VAL B 1 85 ? 93.047 231.078 -35.226 1.00 33.48 85 VAL B CA 1
ATOM 12348 C C . VAL B 1 85 ? 92.008 232.210 -35.189 1.00 31.73 85 VAL B C 1
ATOM 12349 O O . VAL B 1 85 ? 92.170 233.243 -35.845 1.00 28.97 85 VAL B O 1
ATOM 12362 N N . ASP B 1 86 ? 90.922 231.994 -34.448 1.00 26.99 86 ASP B N 1
ATOM 12363 C CA . ASP B 1 86 ? 89.901 233.029 -34.283 1.00 22.03 86 ASP B CA 1
ATOM 12364 C C . ASP B 1 86 ? 90.399 233.889 -33.128 1.00 20.57 86 ASP B C 1
ATOM 12365 O O . ASP B 1 86 ? 90.343 233.464 -31.977 1.00 17.21 86 ASP B O 1
ATOM 12374 N N . LEU B 1 87 ? 90.920 235.076 -33.428 1.00 19.83 87 LEU B N 1
ATOM 12375 C CA . LEU B 1 87 ? 91.441 235.957 -32.379 1.00 19.15 87 LEU B CA 1
ATOM 12376 C C . LEU B 1 87 ? 90.310 236.449 -31.469 1.00 19.04 87 LEU B C 1
ATOM 12377 O O . LEU B 1 87 ? 90.546 236.826 -30.318 1.00 19.79 87 LEU B O 1
ATOM 12393 N N . GLY B 1 88 ? 89.099 236.481 -32.015 1.00 18.99 88 GLY B N 1
ATOM 12394 C CA . GLY B 1 88 ? 87.916 236.882 -31.269 1.00 17.73 88 GLY B CA 1
ATOM 12395 C C . GLY B 1 88 ? 87.679 235.916 -30.122 1.00 14.79 88 GLY B C 1
ATOM 12396 O O . GLY B 1 88 ? 87.508 236.345 -28.981 1.00 16.35 88 GLY B O 1
ATOM 12400 N N . SER B 1 89 ? 87.683 234.616 -30.413 1.00 18.40 89 SER B N 1
ATOM 12401 C CA . SER B 1 89 ? 87.503 233.594 -29.380 1.00 21.43 89 SER B CA 1
ATOM 12402 C C . SER B 1 89 ? 88.645 233.605 -28.392 1.00 24.10 89 SER B C 1
ATOM 12403 O O . SER B 1 89 ? 88.436 233.413 -27.189 1.00 19.73 89 SER B O 1
ATOM 12411 N N . LEU B 1 90 ? 89.867 233.790 -28.896 1.00 19.08 90 LEU B N 1
ATOM 12412 C CA . LEU B 1 90 ? 91.008 233.848 -28.006 1.00 19.27 90 LEU B CA 1
ATOM 12413 C C . LEU B 1 90 ? 90.814 235.036 -27.064 1.00 16.88 90 LEU B C 1
ATOM 12414 O O . LEU B 1 90 ? 91.024 234.922 -25.855 1.00 16.35 90 LEU B O 1
ATOM 12430 N N . ALA B 1 91 ? 90.394 236.167 -27.622 1.00 14.60 91 ALA B N 1
ATOM 12431 C CA . ALA B 1 91 ? 90.183 237.371 -26.824 1.00 16.10 91 ALA B CA 1
ATOM 12432 C C . ALA B 1 91 ? 89.140 237.125 -25.721 1.00 16.35 91 ALA B C 1
ATOM 12433 O O . ALA B 1 91 ? 89.310 237.574 -24.581 1.00 16.36 91 ALA B O 1
ATOM 12440 N N . VAL B 1 92 ? 88.073 236.407 -26.061 1.00 17.14 92 VAL B N 1
ATOM 12441 C CA . VAL B 1 92 ? 87.035 236.084 -25.083 1.00 17.88 92 VAL B CA 1
ATOM 12442 C C . VAL B 1 92 ? 87.625 235.225 -23.966 1.00 17.61 92 VAL B C 1
ATOM 12443 O O . VAL B 1 92 ? 87.380 235.478 -22.788 1.00 16.61 92 VAL B O 1
ATOM 12456 N N . SER B 1 93 ? 88.435 234.232 -24.336 1.00 17.93 93 SER B N 1
ATOM 12457 C CA . SER B 1 93 ? 89.059 233.350 -23.352 1.00 19.06 93 SER B CA 1
ATOM 12458 C C . SER B 1 93 ? 89.942 234.144 -22.379 1.00 18.33 93 SER B C 1
ATOM 12459 O O . SER B 1 93 ? 90.088 233.769 -21.218 1.00 18.45 93 SER B O 1
ATOM 12467 N N . ARG B 1 94 ? 90.488 235.256 -22.861 1.00 16.50 94 ARG B N 1
ATOM 12468 C CA . ARG B 1 94 ? 91.363 236.125 -22.076 1.00 18.14 94 ARG B CA 1
ATOM 12469 C C . ARG B 1 94 ? 90.635 237.344 -21.482 1.00 17.07 94 ARG B C 1
ATOM 12470 O O . ARG B 1 94 ? 91.265 238.210 -20.862 1.00 17.43 94 ARG B O 1
ATOM 12491 N N . GLU B 1 95 ? 89.319 237.413 -21.687 1.00 18.70 95 GLU B N 1
ATOM 12492 C CA . GLU B 1 95 ? 88.491 238.521 -21.178 1.00 17.91 95 GLU B CA 1
ATOM 12493 C C . GLU B 1 95 ? 88.974 239.869 -21.681 1.00 18.56 95 GLU B C 1
ATOM 12494 O O . GLU B 1 95 ? 89.057 240.838 -20.926 1.00 16.90 95 GLU B O 1
ATOM 12506 N N . GLU B 1 96 ? 89.287 239.911 -22.973 1.00 18.77 96 GLU B N 1
ATOM 12507 C CA . GLU B 1 96 ? 89.771 241.117 -23.634 1.00 18.03 96 GLU B CA 1
ATOM 12508 C C . GLU B 1 96 ? 88.685 241.540 -24.623 1.00 16.18 96 GLU B C 1
ATOM 12509 O O . GLU B 1 96 ? 88.590 240.993 -25.719 1.00 15.32 96 GLU B O 1
ATOM 12521 N N . TYR B 1 97 ? 87.865 242.516 -24.227 1.00 20.66 97 TYR B N 1
ATOM 12522 C CA . TYR B 1 97 ? 86.724 242.955 -25.043 1.00 19.91 97 TYR B CA 1
ATOM 12523 C C . TYR B 1 97 ? 86.701 244.407 -25.445 1.00 20.22 97 TYR B C 1
ATOM 12524 O O . TYR B 1 97 ? 87.381 245.257 -24.863 1.00 22.05 97 TYR B O 1
ATOM 12542 N N . VAL B 1 98 ? 85.864 244.670 -26.442 1.00 14.59 98 VAL B N 1
ATOM 12543 C CA . VAL B 1 98 ? 85.619 246.014 -26.916 1.00 15.20 98 VAL B CA 1
ATOM 12544 C C . VAL B 1 98 ? 84.125 246.226 -26.650 1.00 17.12 98 VAL B C 1
ATOM 12545 O O . VAL B 1 98 ? 83.316 245.390 -27.027 1.00 14.99 98 VAL B O 1
ATOM 12558 N N . THR B 1 99 ? 83.772 247.307 -25.963 1.00 14.88 99 THR B N 1
ATOM 12559 C CA . THR B 1 99 ? 82.361 247.619 -25.707 1.00 14.92 99 THR B CA 1
ATOM 12560 C C . THR B 1 99 ? 81.932 248.580 -26.796 1.00 15.95 99 THR B C 1
ATOM 12561 O O . THR B 1 99 ? 82.345 249.728 -26.828 1.00 16.08 99 THR B O 1
ATOM 12572 N N . LEU B 1 100 ? 81.127 248.083 -27.721 1.00 15.55 100 LEU B N 1
ATOM 12573 C CA . LEU B 1 100 ? 80.674 248.898 -28.841 1.00 17.72 100 LEU B CA 1
ATOM 12574 C C . LEU B 1 100 ? 79.939 250.148 -28.416 1.00 17.28 100 LEU B C 1
ATOM 12575 O O . LEU B 1 100 ? 79.392 250.216 -27.308 1.00 19.03 100 LEU B O 1
ATOM 12591 N N . PRO B 1 101 ? 79.938 251.164 -29.282 1.00 18.09 101 PRO B N 1
ATOM 12592 C CA . PRO B 1 101 ? 79.180 252.368 -28.946 1.00 18.43 101 PRO B CA 1
ATOM 12593 C C . PRO B 1 101 ? 77.684 252.018 -28.912 1.00 17.60 101 PRO B C 1
ATOM 12594 O O . PRO B 1 101 ? 77.282 251.000 -29.469 1.00 16.77 101 PRO B O 1
ATOM 12605 N N . GLY B 1 102 ? 76.879 252.816 -28.228 1.00 20.96 102 GLY B N 1
ATOM 12606 C CA . GLY B 1 102 ? 75.448 252.559 -28.213 1.00 21.47 102 GLY B CA 1
ATOM 12607 C C . GLY B 1 102 ? 74.973 251.440 -27.321 1.00 19.08 102 GLY B C 1
ATOM 12608 O O . GLY B 1 102 ? 75.584 251.132 -26.295 1.00 21.27 102 GLY B O 1
ATOM 12612 N N . SER B 1 103 ? 73.894 250.789 -27.736 1.00 17.45 103 SER B N 1
ATOM 12613 C CA . SER B 1 103 ? 73.281 249.767 -26.913 1.00 18.12 103 SER B CA 1
ATOM 12614 C C . SER B 1 103 ? 72.260 248.987 -27.713 1.00 17.60 103 SER B C 1
ATOM 12615 O O . SER B 1 103 ? 72.158 249.150 -28.924 1.00 18.59 103 SER B O 1
ATOM 12623 N N . PHE B 1 104 ? 71.504 248.138 -27.028 1.00 17.13 104 PHE B N 1
ATOM 12624 C CA . PHE B 1 104 ? 70.442 247.386 -27.682 1.00 20.65 104 PHE B CA 1
ATOM 12625 C C . PHE B 1 104 ? 69.341 248.365 -28.122 1.00 18.06 104 PHE B C 1
ATOM 12626 O O . PHE B 1 104 ? 68.702 248.171 -29.154 1.00 18.91 104 PHE B O 1
ATOM 12643 N N . ASP B 1 105 ? 69.146 249.428 -27.344 1.00 17.44 105 ASP B N 1
ATOM 12644 C CA . ASP B 1 105 ? 68.174 250.476 -27.657 1.00 19.00 105 ASP B CA 1
ATOM 12645 C C . ASP B 1 105 ? 68.570 251.137 -28.986 1.00 21.62 105 ASP B C 1
ATOM 12646 O O . ASP B 1 105 ? 67.763 251.228 -29.908 1.00 20.61 105 ASP B O 1
ATOM 12655 N N . SER B 1 106 ? 69.823 251.577 -29.091 1.00 19.03 106 SER B N 1
ATOM 12656 C CA . SER B 1 106 ? 70.301 252.228 -30.315 1.00 18.24 106 SER B CA 1
ATOM 12657 C C . SER B 1 106 ? 70.460 251.252 -31.476 1.00 17.63 106 SER B C 1
ATOM 12658 O O . SER B 1 106 ? 70.341 251.635 -32.632 1.00 22.90 106 SER B O 1
ATOM 12666 N N . GLY B 1 107 ? 70.698 249.983 -31.170 1.00 17.02 107 GLY B N 1
ATOM 12667 C CA . GLY B 1 107 ? 70.946 249.001 -32.209 1.00 19.64 107 GLY B CA 1
ATOM 12668 C C . GLY B 1 107 ? 72.429 249.092 -32.595 1.00 18.52 107 GLY B C 1
ATOM 12669 O O . GLY B 1 107 ? 73.081 250.083 -32.282 1.00 17.36 107 GLY B O 1
ATOM 12673 N N . SER B 1 108 ? 72.952 248.082 -33.284 1.00 17.75 108 SER B N 1
ATOM 12674 C CA . SER B 1 108 ? 74.362 248.077 -33.677 1.00 21.21 108 SER B CA 1
ATOM 12675 C C . SER B 1 108 ? 74.606 246.903 -34.609 1.00 23.21 108 SER B C 1
ATOM 12676 O O . SER B 1 108 ? 73.668 246.203 -34.991 1.00 24.54 108 SER B O 1
ATOM 12684 N N . THR B 1 109 ? 75.869 246.700 -34.986 1.00 20.41 109 THR B N 1
ATOM 12685 C CA . THR B 1 109 ? 76.268 245.554 -35.806 1.00 20.18 109 THR B CA 1
ATOM 12686 C C . THR B 1 109 ? 77.525 244.971 -35.148 1.00 21.25 109 THR B C 1
ATOM 12687 O O . THR B 1 109 ? 78.498 245.694 -34.916 1.00 20.28 109 THR B O 1
ATOM 12698 N N . LEU B 1 110 ? 77.484 243.683 -34.820 1.00 18.65 110 LEU B N 1
ATOM 12699 C CA . LEU B 1 110 ? 78.603 243.009 -34.181 1.00 17.66 110 LEU B CA 1
ATOM 12700 C C . LEU B 1 110 ? 79.359 242.220 -35.239 1.00 22.95 110 LEU B C 1
ATOM 12701 O O . LEU B 1 110 ? 78.751 241.503 -36.035 1.00 21.32 110 LEU B O 1
ATOM 12717 N N . ASN B 1 111 ? 80.682 242.363 -35.248 1.00 21.03 111 ASN B N 1
ATOM 12718 C CA . ASN B 1 111 ? 81.522 241.691 -36.234 1.00 23.42 111 ASN B CA 1
ATOM 12719 C C . ASN B 1 111 ? 82.512 240.687 -35.665 1.00 22.72 111 ASN B C 1
ATOM 12720 O O . ASN B 1 111 ? 82.986 239.793 -36.379 1.00 21.28 111 ASN B O 1
ATOM 12731 N N . VAL B 1 112 ? 82.816 240.833 -34.379 1.00 20.77 112 VAL B N 1
ATOM 12732 C CA . VAL B 1 112 ? 83.795 239.980 -33.707 1.00 22.28 112 VAL B CA 1
ATOM 12733 C C . VAL B 1 112 ? 83.253 239.349 -32.425 1.00 22.73 112 VAL B C 1
ATOM 12734 O O . VAL B 1 112 ? 82.377 239.917 -31.763 1.00 20.06 112 VAL B O 1
ATOM 12747 N N . LYS B 1 113 ? 83.792 238.184 -32.068 1.00 15.84 113 LYS B N 1
ATOM 12748 C CA . LYS B 1 113 ? 83.360 237.481 -30.868 1.00 18.07 113 LYS B CA 1
ATOM 12749 C C . LYS B 1 113 ? 83.685 238.215 -29.576 1.00 17.44 113 LYS B C 1
ATOM 12750 O O . LYS B 1 113 ? 83.063 237.955 -28.551 1.00 15.55 113 LYS B O 1
ATOM 12769 N N . ASN B 1 114 ? 84.638 239.141 -29.614 1.00 17.38 114 ASN B N 1
ATOM 12770 C CA . ASN B 1 114 ? 84.993 239.868 -28.399 1.00 19.45 114 ASN B CA 1
ATOM 12771 C C . ASN B 1 114 ? 84.329 241.238 -28.290 1.00 18.28 114 ASN B C 1
ATOM 12772 O O . ASN B 1 114 ? 84.729 242.063 -27.481 1.00 18.05 114 ASN B O 1
ATOM 12783 N N . GLU B 1 115 ? 83.305 241.475 -29.099 1.00 19.98 115 GLU B N 1
ATOM 12784 C CA . GLU B 1 115 ? 82.583 242.734 -29.024 1.00 18.54 115 GLU B CA 1
ATOM 12785 C C . GLU B 1 115 ? 81.387 242.571 -28.083 1.00 15.00 115 GLU B C 1
ATOM 12786 O O . GLU B 1 115 ? 80.689 241.554 -28.129 1.00 16.18 115 GLU B O 1
ATOM 12798 N N . LEU B 1 116 ? 81.165 243.572 -27.235 1.00 13.95 116 LEU B N 1
ATOM 12799 C CA . LEU B 1 116 ? 80.041 243.557 -26.302 1.00 18.55 116 LEU B CA 1
ATOM 12800 C C . LEU B 1 116 ? 79.024 244.647 -26.622 1.00 17.94 116 LEU B C 1
ATOM 12801 O O . LEU B 1 116 ? 79.393 245.769 -26.976 1.00 15.45 116 LEU B O 1
ATOM 12817 N N . LEU B 1 117 ? 77.738 244.326 -26.496 1.00 13.64 117 LEU B N 1
ATOM 12818 C CA . LEU B 1 117 ? 76.701 245.335 -26.698 1.00 15.92 117 LEU B CA 1
ATOM 12819 C C . LEU B 1 117 ? 76.039 245.501 -25.331 1.00 12.72 117 LEU B C 1
ATOM 12820 O O . LEU B 1 117 ? 75.727 244.523 -24.668 1.00 13.33 117 LEU B O 1
ATOM 12836 N N . THR B 1 118 ? 75.869 246.742 -24.894 1.00 14.08 118 THR B N 1
ATOM 12837 C CA . THR B 1 118 ? 75.304 247.009 -23.580 1.00 13.44 118 THR B CA 1
ATOM 12838 C C . THR B 1 118 ? 73.774 247.040 -23.607 1.00 14.19 118 THR B C 1
ATOM 12839 O O . THR B 1 118 ? 73.174 247.639 -24.490 1.00 13.40 118 THR B O 1
ATOM 12850 N N . TYR B 1 119 ? 73.171 246.404 -22.619 1.00 13.61 119 TYR B N 1
ATOM 12851 C CA . TYR B 1 119 ? 71.711 246.364 -22.479 1.00 13.33 119 TYR B CA 1
ATOM 12852 C C . TYR B 1 119 ? 71.414 247.052 -21.146 1.00 15.46 119 TYR B C 1
ATOM 12853 O O . TYR B 1 119 ? 72.341 247.531 -20.462 1.00 15.24 119 TYR B O 1
ATOM 12871 N N . THR B 1 120 ? 70.146 247.106 -20.752 1.00 15.47 120 THR B N 1
ATOM 12872 C CA . THR B 1 120 ? 69.786 247.760 -19.500 1.00 12.83 120 THR B CA 1
ATOM 12873 C C . THR B 1 120 ? 70.278 247.015 -18.264 1.00 16.10 120 THR B C 1
ATOM 12874 O O . THR B 1 120 ? 70.399 247.612 -17.192 1.00 15.39 120 THR B O 1
ATOM 12885 N N . ASP B 1 121 ? 70.538 245.717 -18.387 1.00 14.18 121 ASP B N 1
ATOM 12886 C CA . ASP B 1 121 ? 70.983 244.955 -17.213 1.00 18.64 121 ASP B CA 1
ATOM 12887 C C . ASP B 1 121 ? 72.434 244.437 -17.281 1.00 19.55 121 ASP B C 1
ATOM 12888 O O . ASP B 1 121 ? 72.863 243.628 -16.442 1.00 16.80 121 ASP B O 1
ATOM 12897 N N . GLY B 1 122 ? 73.181 244.895 -18.282 1.00 18.84 122 GLY B N 1
ATOM 12898 C CA . GLY B 1 122 ? 74.565 244.476 -18.434 1.00 17.04 122 GLY B CA 1
ATOM 12899 C C . GLY B 1 122 ? 75.001 244.341 -19.882 1.00 18.20 122 GLY B C 1
ATOM 12900 O O . GLY B 1 122 ? 74.300 244.792 -20.795 1.00 17.93 122 GLY B O 1
ATOM 12904 N N . LYS B 1 123 ? 76.156 243.708 -20.095 1.00 12.01 123 LYS B N 1
ATOM 12905 C CA . LYS B 1 123 ? 76.696 243.536 -21.443 1.00 13.79 123 LYS B CA 1
ATOM 12906 C C . LYS B 1 123 ? 76.581 242.117 -21.939 1.00 11.66 123 LYS B C 1
ATOM 12907 O O . LYS B 1 123 ? 76.567 241.159 -21.157 1.00 12.43 123 LYS B O 1
ATOM 12926 N N . TYR B 1 124 ? 76.538 241.988 -23.258 1.00 11.65 124 TYR B N 1
ATOM 12927 C CA . TYR B 1 124 ? 76.413 240.686 -23.888 1.00 13.79 124 TYR B CA 1
ATOM 12928 C C . TYR B 1 124 ? 77.309 240.579 -25.103 1.00 13.62 124 TYR B C 1
ATOM 12929 O O . TYR B 1 124 ? 77.533 241.568 -25.802 1.00 13.28 124 TYR B O 1
ATOM 12947 N N . ARG B 1 125 ? 77.790 239.366 -25.364 1.00 14.79 125 ARG B N 1
ATOM 12948 C CA . ARG B 1 125 ? 78.575 239.114 -26.569 1.00 18.03 125 ARG B CA 1
ATOM 12949 C C . ARG B 1 125 ? 77.746 238.136 -27.395 1.00 17.82 125 ARG B C 1
ATOM 12950 O O . ARG B 1 125 ? 76.972 237.373 -26.840 1.00 16.43 125 ARG B O 1
ATOM 12971 N N . TRP B 1 126 ? 77.899 238.163 -28.717 1.00 17.72 126 TRP B N 1
ATOM 12972 C CA . TRP B 1 126 ? 77.143 237.265 -29.596 1.00 15.69 126 TRP B CA 1
ATOM 12973 C C . TRP B 1 126 ? 77.924 235.987 -29.885 1.00 21.15 126 TRP B C 1
ATOM 12974 O O . TRP B 1 126 ? 79.063 236.034 -30.356 1.00 20.61 126 TRP B O 1
ATOM 12995 N N . ASP B 1 127 ? 77.312 234.840 -29.621 1.00 25.68 127 ASP B N 1
ATOM 12996 C CA . ASP B 1 127 ? 77.985 233.558 -29.819 1.00 23.59 127 ASP B CA 1
ATOM 12997 C C . ASP B 1 127 ? 77.493 232.808 -31.053 1.00 25.78 127 ASP B C 1
ATOM 12998 O O . ASP B 1 127 ? 77.755 231.613 -31.210 1.00 29.30 127 ASP B O 1
ATOM 13007 N N . GLY B 1 128 ? 76.785 233.506 -31.929 1.00 25.17 128 GLY B N 1
ATOM 13008 C CA . GLY B 1 128 ? 76.269 232.891 -33.141 1.00 26.88 128 GLY B CA 1
ATOM 13009 C C . GLY B 1 128 ? 76.977 233.383 -34.391 1.00 25.84 128 GLY B C 1
ATOM 13010 O O . GLY B 1 128 ? 78.130 233.810 -34.342 1.00 27.23 128 GLY B O 1
ATOM 13014 N N . ILE B 1 129 ? 76.271 233.343 -35.513 1.00 23.04 129 ILE B N 1
ATOM 13015 C CA . ILE B 1 129 ? 76.829 233.759 -36.788 1.00 24.25 129 ILE B CA 1
ATOM 13016 C C . ILE B 1 129 ? 77.089 235.249 -36.889 1.00 25.26 129 ILE B C 1
ATOM 13017 O O . ILE B 1 129 ? 76.211 236.065 -36.626 1.00 22.41 129 ILE B O 1
ATOM 13033 N N . LEU B 1 130 ? 78.311 235.596 -37.284 1.00 22.73 130 LEU B N 1
ATOM 13034 C CA . LEU B 1 130 ? 78.702 236.984 -37.463 1.00 21.22 130 LEU B CA 1
ATOM 13035 C C . LEU B 1 130 ? 78.740 237.259 -38.957 1.00 27.55 130 LEU B C 1
ATOM 13036 O O . LEU B 1 130 ? 79.013 236.343 -39.742 1.00 28.25 130 LEU B O 1
ATOM 13052 N N . PRO B 1 131 ? 78.474 238.510 -39.370 1.00 23.33 131 PRO B N 1
ATOM 13053 C CA . PRO B 1 131 ? 78.135 239.659 -38.527 1.00 24.63 131 PRO B CA 1
ATOM 13054 C C . PRO B 1 131 ? 76.703 239.572 -38.003 1.00 25.73 131 PRO B C 1
ATOM 13055 O O . PRO B 1 131 ? 75.844 238.972 -38.642 1.00 24.75 131 PRO B O 1
ATOM 13066 N N . LYS B 1 132 ? 76.477 240.175 -36.845 1.00 23.91 132 LYS B N 1
ATOM 13067 C CA . LYS B 1 132 ? 75.175 240.165 -36.197 1.00 23.18 132 LYS B CA 1
ATOM 13068 C C . LYS B 1 132 ? 74.564 241.555 -36.203 1.00 25.16 132 LYS B C 1
ATOM 13069 O O . LYS B 1 132 ? 75.077 242.478 -35.553 1.00 21.70 132 LYS B O 1
ATOM 13088 N N . THR B 1 133 ? 73.473 241.703 -36.954 1.00 27.67 133 THR B N 1
ATOM 13089 C CA . THR B 1 133 ? 72.758 242.965 -37.029 1.00 27.18 133 THR B CA 1
ATOM 13090 C C . THR B 1 133 ? 71.778 243.050 -35.869 1.00 25.67 133 THR B C 1
ATOM 13091 O O . THR B 1 133 ? 71.074 242.088 -35.580 1.00 24.42 133 THR B O 1
ATOM 13102 N N . VAL B 1 134 ? 71.767 244.194 -35.194 1.00 20.30 134 VAL B N 1
ATOM 13103 C CA . VAL B 1 134 ? 70.871 244.424 -34.074 1.00 20.71 134 VAL B CA 1
ATOM 13104 C C . VAL B 1 134 ? 70.094 245.703 -34.341 1.00 20.09 134 VAL B C 1
ATOM 13105 O O . VAL B 1 134 ? 70.631 246.802 -34.246 1.00 19.03 134 VAL B O 1
ATOM 13118 N N . ALA B 1 135 ? 68.830 245.553 -34.709 1.00 19.09 135 ALA B N 1
ATOM 13119 C CA . ALA B 1 135 ? 67.995 246.706 -34.981 1.00 21.80 135 ALA B CA 1
ATOM 13120 C C . ALA B 1 135 ? 67.806 247.537 -33.717 1.00 18.37 135 ALA B C 1
ATOM 13121 O O . ALA B 1 135 ? 67.891 247.015 -32.606 1.00 16.25 135 ALA B O 1
ATOM 13128 N N . PRO B 1 136 ? 67.580 248.844 -33.883 1.00 20.92 136 PRO B N 1
ATOM 13129 C CA . PRO B 1 136 ? 67.297 249.677 -32.713 1.00 19.97 136 PRO B CA 1
ATOM 13130 C C . PRO B 1 136 ? 66.041 249.142 -32.032 1.00 22.78 136 PRO B C 1
ATOM 13131 O O . PRO B 1 136 ? 65.143 248.654 -32.723 1.00 23.39 136 PRO B O 1
ATOM 13142 N N . GLY B 1 137 ? 65.996 249.194 -30.706 1.00 19.73 137 GLY B N 1
ATOM 13143 C CA . GLY B 1 137 ? 64.849 248.712 -29.958 1.00 18.75 137 GLY B CA 1
ATOM 13144 C C . GLY B 1 137 ? 64.883 247.218 -29.717 1.00 20.12 137 GLY B C 1
ATOM 13145 O O . GLY B 1 137 ? 63.860 246.609 -29.398 1.00 20.20 137 GLY B O 1
ATOM 13149 N N . SER B 1 138 ? 66.059 246.610 -29.846 1.00 19.77 138 SER B N 1
ATOM 13150 C CA . SER B 1 138 ? 66.157 245.170 -29.626 1.00 17.00 138 SER B CA 1
ATOM 13151 C C . SER B 1 138 ? 66.421 244.833 -28.174 1.00 14.87 138 SER B C 1
ATOM 13152 O O . SER B 1 138 ? 66.762 245.704 -27.378 1.00 18.73 138 SER B O 1
ATOM 13160 N N . THR B 1 139 ? 66.233 243.566 -27.824 1.00 15.48 139 THR B N 1
ATOM 13161 C CA . THR B 1 139 ? 66.590 243.073 -26.499 1.00 16.60 139 THR B CA 1
ATOM 13162 C C . THR B 1 139 ? 67.246 241.736 -26.792 1.00 19.43 139 THR B C 1
ATOM 13163 O O . THR B 1 139 ? 67.005 241.155 -27.858 1.00 18.00 139 THR B O 1
ATOM 13174 N N . PRO B 1 140 ? 68.127 241.268 -25.890 1.00 18.68 140 PRO B N 1
ATOM 13175 C CA . PRO B 1 140 ? 68.742 239.957 -26.102 1.00 17.78 140 PRO B CA 1
ATOM 13176 C C . PRO B 1 140 ? 67.691 238.866 -26.328 1.00 18.63 140 PRO B C 1
ATOM 13177 O O . PRO B 1 140 ? 67.864 238.039 -27.215 1.00 19.54 140 PRO B O 1
ATOM 13188 N N . ALA B 1 141 ? 66.617 238.869 -25.538 1.00 17.93 141 ALA B N 1
ATOM 13189 C CA . ALA B 1 141 ? 65.577 237.847 -25.673 1.00 18.84 141 ALA B CA 1
ATOM 13190 C C . ALA B 1 141 ? 64.858 237.891 -27.012 1.00 16.44 141 ALA B C 1
ATOM 13191 O O . ALA B 1 141 ? 64.453 236.854 -27.531 1.00 19.87 141 ALA B O 1
ATOM 13198 N N . SER B 1 142 ? 64.743 239.084 -27.589 1.00 14.54 142 SER B N 1
ATOM 13199 C CA . SER B 1 142 ? 64.045 239.261 -28.858 1.00 19.05 142 SER B CA 1
ATOM 13200 C C . SER B 1 142 ? 64.921 239.169 -30.101 1.00 21.16 142 SER B C 1
ATOM 13201 O O . SER B 1 142 ? 64.428 239.299 -31.221 1.00 17.85 142 SER B O 1
ATOM 13209 N N . THR B 1 143 ? 66.222 238.959 -29.919 1.00 19.43 143 THR B N 1
ATOM 13210 C CA . THR B 1 143 ? 67.113 238.859 -31.074 1.00 19.72 143 THR B CA 1
ATOM 13211 C C . THR B 1 143 ? 67.998 237.617 -31.035 1.00 20.64 143 THR B C 1
ATOM 13212 O O . THR B 1 143 ? 69.176 237.668 -31.389 1.00 22.53 143 THR B O 1
ATOM 13223 N N . GLY B 1 144 ? 67.420 236.505 -30.593 1.00 19.25 144 GLY B N 1
ATOM 13224 C CA . GLY B 1 144 ? 68.124 235.239 -30.559 1.00 21.89 144 GLY B CA 1
ATOM 13225 C C . GLY B 1 144 ? 68.106 234.491 -29.247 1.00 23.70 144 GLY B C 1
ATOM 13226 O O . GLY B 1 144 ? 68.385 233.295 -29.215 1.00 26.20 144 GLY B O 1
ATOM 13230 N N . GLY B 1 145 ? 67.799 235.180 -28.156 1.00 16.32 145 GLY B N 1
ATOM 13231 C CA . GLY B 1 145 ? 67.810 234.526 -26.861 1.00 15.93 145 GLY B CA 1
ATOM 13232 C C . GLY B 1 145 ? 69.199 234.556 -26.230 1.00 20.68 145 GLY B C 1
ATOM 13233 O O . GLY B 1 145 ? 70.160 235.066 -26.811 1.00 17.63 145 GLY B O 1
ATOM 13237 N N . VAL B 1 146 ? 69.299 233.977 -25.042 1.00 20.46 146 VAL B N 1
ATOM 13238 C CA . VAL B 1 146 ? 70.538 233.945 -24.285 1.00 26.50 146 VAL B CA 1
ATOM 13239 C C . VAL B 1 146 ? 70.993 232.508 -24.097 1.00 27.85 146 VAL B C 1
ATOM 13240 O O . VAL B 1 146 ? 70.229 231.665 -23.624 1.00 28.17 146 VAL B O 1
ATOM 13253 N N . GLY B 1 147 ? 72.231 232.228 -24.485 1.00 25.16 147 GLY B N 1
ATOM 13254 C CA . GLY B 1 147 ? 72.788 230.901 -24.330 1.00 28.52 147 GLY B CA 1
ATOM 13255 C C . GLY B 1 147 ? 73.799 230.587 -25.413 1.00 30.89 147 GLY B C 1
ATOM 13256 O O . GLY B 1 147 ? 74.156 231.453 -26.217 1.00 25.12 147 GLY B O 1
ATOM 13260 N N . LEU B 1 148 ? 74.260 229.341 -25.418 1.00 38.02 148 LEU B N 1
ATOM 13261 C CA . LEU B 1 148 ? 75.212 228.860 -26.408 1.00 35.53 148 LEU B CA 1
ATOM 13262 C C . LEU B 1 148 ? 74.648 229.114 -27.796 1.00 32.72 148 LEU B C 1
ATOM 13263 O O . LEU B 1 148 ? 73.494 228.792 -28.070 1.00 34.02 148 LEU B O 1
ATOM 13279 N N . GLY B 1 149 ? 75.451 229.722 -28.659 1.00 25.25 149 GLY B N 1
ATOM 13280 C CA . GLY B 1 149 ? 75.020 230.019 -30.011 1.00 23.70 149 GLY B CA 1
ATOM 13281 C C . GLY B 1 149 ? 74.242 231.316 -30.150 1.00 24.60 149 GLY B C 1
ATOM 13282 O O . GLY B 1 149 ? 73.874 231.700 -31.258 1.00 25.24 149 GLY B O 1
ATOM 13286 N N . ALA B 1 150 ? 73.987 231.997 -29.036 1.00 22.71 150 ALA B N 1
ATOM 13287 C CA . ALA B 1 150 ? 73.259 233.267 -29.067 1.00 23.05 150 ALA B CA 1
ATOM 13288 C C . ALA B 1 150 ? 73.945 234.331 -28.201 1.00 21.97 150 ALA B C 1
ATOM 13289 O O . ALA B 1 150 ? 75.182 234.443 -28.196 1.00 21.14 150 ALA B O 1
ATOM 13296 N N . TRP B 1 151 ? 73.158 235.119 -27.473 1.00 18.06 151 TRP B N 1
ATOM 13297 C CA . TRP B 1 151 ? 73.726 236.134 -26.588 1.00 15.67 151 TRP B CA 1
ATOM 13298 C C . TRP B 1 151 ? 74.281 235.492 -25.332 1.00 17.80 151 TRP B C 1
ATOM 13299 O O . TRP B 1 151 ? 73.678 234.588 -24.761 1.00 19.08 151 TRP B O 1
ATOM 13320 N N . ILE B 1 152 ? 75.450 235.955 -24.907 1.00 16.76 152 ILE B N 1
ATOM 13321 C CA . ILE B 1 152 ? 76.083 235.447 -23.692 1.00 16.63 152 ILE B CA 1
ATOM 13322 C C . ILE B 1 152 ? 76.397 236.630 -22.805 1.00 13.64 152 ILE B C 1
ATOM 13323 O O . ILE B 1 152 ? 77.005 237.608 -23.243 1.00 14.30 152 ILE B O 1
ATOM 13339 N N . SER B 1 153 ? 75.939 236.543 -21.564 1.00 15.47 153 SER B N 1
ATOM 13340 C CA . SER B 1 153 ? 76.138 237.584 -20.578 1.00 16.83 153 SER B CA 1
ATOM 13341 C C . SER B 1 153 ? 77.604 237.652 -20.166 1.00 19.14 153 SER B C 1
ATOM 13342 O O . SER B 1 153 ? 78.216 236.627 -19.877 1.00 19.72 153 SER B O 1
ATOM 13350 N N . VAL B 1 154 ? 78.159 238.861 -20.132 1.00 15.52 154 VAL B N 1
ATOM 13351 C CA . VAL B 1 154 ? 79.566 239.057 -19.795 1.00 15.77 154 VAL B CA 1
ATOM 13352 C C . VAL B 1 154 ? 79.792 240.205 -18.821 1.00 14.55 154 VAL B C 1
ATOM 13353 O O . VAL B 1 154 ? 79.133 241.234 -18.914 1.00 14.24 154 VAL B O 1
ATOM 13366 N N . GLY B 1 155 ? 80.717 240.025 -17.882 1.00 15.28 155 GLY B N 1
ATOM 13367 C CA . GLY B 1 155 ? 81.081 241.091 -16.967 1.00 17.08 155 GLY B CA 1
ATOM 13368 C C . GLY B 1 155 ? 80.393 241.199 -15.623 1.00 18.89 155 GLY B C 1
ATOM 13369 O O . GLY B 1 155 ? 79.378 240.547 -15.343 1.00 18.55 155 GLY B O 1
ATOM 13373 N N . ASP B 1 156 ? 80.966 242.080 -14.811 1.00 20.00 156 ASP B N 1
ATOM 13374 C CA . ASP B 1 156 ? 80.548 242.365 -13.444 1.00 24.59 156 ASP B CA 1
ATOM 13375 C C . ASP B 1 156 ? 79.094 242.841 -13.321 1.00 26.06 156 ASP B C 1
ATOM 13376 O O . ASP B 1 156 ? 78.333 242.311 -12.508 1.00 24.20 156 ASP B O 1
ATOM 13385 N N . ALA B 1 157 ? 78.716 243.840 -14.111 1.00 21.33 157 ALA B N 1
ATOM 13386 C CA . ALA B 1 157 ? 77.352 244.355 -14.055 1.00 22.07 157 ALA B CA 1
ATOM 13387 C C . ALA B 1 157 ? 76.365 243.246 -14.387 1.00 20.66 157 ALA B C 1
ATOM 13388 O O . ALA B 1 157 ? 75.390 243.062 -13.677 1.00 17.97 157 ALA B O 1
ATOM 13395 N N . SER B 1 158 ? 76.639 242.500 -15.456 1.00 15.38 158 SER B N 1
ATOM 13396 C CA . SER B 1 158 ? 75.796 241.389 -15.865 1.00 18.27 158 SER B CA 1
ATOM 13397 C C . SER B 1 158 ? 75.664 240.353 -14.764 1.00 19.72 158 SER B C 1
ATOM 13398 O O . SER B 1 158 ? 74.565 239.871 -14.497 1.00 18.02 158 SER B O 1
ATOM 13406 N N . LEU B 1 159 ? 76.782 240.010 -14.128 1.00 17.60 159 LEU B N 1
ATOM 13407 C CA . LEU B 1 159 ? 76.765 239.016 -13.065 1.00 18.54 159 LEU B CA 1
ATOM 13408 C C . LEU B 1 159 ? 75.893 239.506 -11.915 1.00 20.40 159 LEU B C 1
ATOM 13409 O O . LEU B 1 159 ? 75.099 238.743 -11.360 1.00 20.84 159 LEU B O 1
ATOM 13425 N N . ARG B 1 160 ? 76.018 240.783 -11.572 1.00 18.00 160 ARG B N 1
ATOM 13426 C CA . ARG B 1 160 ? 75.215 241.348 -10.482 1.00 20.29 160 ARG B CA 1
ATOM 13427 C C . ARG B 1 160 ? 73.711 241.231 -10.732 1.00 24.19 160 ARG B C 1
ATOM 13428 O O . ARG B 1 160 ? 72.963 240.744 -9.878 1.00 22.06 160 ARG B O 1
ATOM 13449 N N . THR B 1 161 ? 73.263 241.675 -11.902 1.00 21.05 161 THR B N 1
ATOM 13450 C CA . THR B 1 161 ? 71.841 241.616 -12.208 1.00 23.39 161 THR B CA 1
ATOM 13451 C C . THR B 1 161 ? 71.367 240.166 -12.359 1.00 24.45 161 THR B C 1
ATOM 13452 O O . THR B 1 161 ? 70.254 239.830 -11.959 1.00 23.39 161 THR B O 1
ATOM 13463 N N . GLN B 1 162 ? 72.218 239.308 -12.919 1.00 24.26 162 GLN B N 1
ATOM 13464 C CA . GLN B 1 162 ? 71.874 237.894 -13.080 1.00 26.83 162 GLN B CA 1
ATOM 13465 C C . GLN B 1 162 ? 71.630 237.225 -11.729 1.00 27.69 162 GLN B C 1
ATOM 13466 O O . GLN B 1 162 ? 70.697 236.434 -11.572 1.00 25.82 162 GLN B O 1
ATOM 13480 N N . LEU B 1 163 ? 72.499 237.523 -10.770 1.00 21.94 163 LEU B N 1
ATOM 13481 C CA . LEU B 1 163 ? 72.378 236.959 -9.439 1.00 21.65 163 LEU B CA 1
ATOM 13482 C C . LEU B 1 163 ? 71.138 237.513 -8.754 1.00 23.14 163 LEU B C 1
ATOM 13483 O O . LEU B 1 163 ? 70.381 236.775 -8.126 1.00 23.20 163 LEU B O 1
ATOM 13499 N N . ALA B 1 164 ? 70.937 238.819 -8.889 1.00 21.71 164 ALA B N 1
ATOM 13500 C CA . ALA B 1 164 ? 69.813 239.506 -8.262 1.00 23.96 164 ALA B CA 1
ATOM 13501 C C . ALA B 1 164 ? 68.432 239.093 -8.781 1.00 26.34 164 ALA B C 1
ATOM 13502 O O . ALA B 1 164 ? 67.452 239.092 -8.033 1.00 24.40 164 ALA B O 1
ATOM 13509 N N . ASN B 1 165 ? 68.354 238.720 -10.050 1.00 24.06 165 ASN B N 1
ATOM 13510 C CA . ASN B 1 165 ? 67.067 238.375 -10.639 1.00 25.50 165 ASN B CA 1
ATOM 13511 C C . ASN B 1 165 ? 66.901 236.916 -10.993 1.00 24.96 165 ASN B C 1
ATOM 13512 O O . ASN B 1 165 ? 65.938 236.553 -11.647 1.00 25.39 165 ASN B O 1
ATOM 13523 N N . GLY B 1 166 ? 67.837 236.083 -10.556 1.00 21.14 166 GLY B N 1
ATOM 13524 C CA . GLY B 1 166 ? 67.777 234.660 -10.844 1.00 21.06 166 GLY B CA 1
ATOM 13525 C C . GLY B 1 166 ? 67.044 233.893 -9.754 1.00 23.12 166 GLY B C 1
ATOM 13526 O O . GLY B 1 166 ? 66.287 234.473 -8.982 1.00 23.65 166 GLY B O 1
ATOM 13530 N N . ASP B 1 167 ? 67.280 232.589 -9.682 1.00 24.64 167 ASP B N 1
ATOM 13531 C CA . ASP B 1 167 ? 66.619 231.762 -8.685 1.00 24.61 167 ASP B CA 1
ATOM 13532 C C . ASP B 1 167 ? 67.619 230.930 -7.900 1.00 24.16 167 ASP B C 1
ATOM 13533 O O . ASP B 1 167 ? 67.235 230.019 -7.156 1.00 24.43 167 ASP B O 1
ATOM 13542 N N . GLY B 1 168 ? 68.905 231.227 -8.088 1.00 22.41 168 GLY B N 1
ATOM 13543 C CA . GLY B 1 168 ? 69.963 230.514 -7.399 1.00 18.17 168 GLY B CA 1
ATOM 13544 C C . GLY B 1 168 ? 70.678 229.485 -8.254 1.00 19.21 168 GLY B C 1
ATOM 13545 O O . GLY B 1 168 ? 71.610 228.840 -7.785 1.00 19.97 168 GLY B O 1
ATOM 13549 N N . SER B 1 169 ? 70.270 229.345 -9.515 1.00 19.63 169 SER B N 1
ATOM 13550 C CA . SER B 1 169 ? 70.895 228.369 -10.408 1.00 22.15 169 SER B CA 1
ATOM 13551 C C . SER B 1 169 ? 72.381 228.638 -10.685 1.00 21.32 169 SER B C 1
ATOM 13552 O O . SER B 1 169 ? 73.099 227.753 -11.143 1.00 23.34 169 SER B O 1
ATOM 13560 N N . LEU B 1 170 ? 72.850 229.846 -10.402 1.00 19.86 170 LEU B N 1
ATOM 13561 C CA . LEU B 1 170 ? 74.267 230.162 -10.632 1.00 22.08 170 LEU B CA 1
ATOM 13562 C C . LEU B 1 170 ? 75.148 229.798 -9.438 1.00 21.76 170 LEU B C 1
ATOM 13563 O O . LEU B 1 170 ? 76.372 229.943 -9.490 1.00 20.84 170 LEU B O 1
ATOM 13579 N N . ILE B 1 171 ? 74.520 229.336 -8.360 1.00 18.11 171 ILE B N 1
ATOM 13580 C CA . ILE B 1 171 ? 75.227 229.005 -7.130 1.00 16.75 171 ILE B CA 1
ATOM 13581 C C . ILE B 1 171 ? 75.270 227.501 -6.895 1.00 19.91 171 ILE B C 1
ATOM 13582 O O . ILE B 1 171 ? 74.258 226.904 -6.531 1.00 20.46 171 ILE B O 1
ATOM 13598 N N . GLY B 1 172 ? 76.437 226.894 -7.087 1.00 18.97 172 GLY B N 1
ATOM 13599 C CA . GLY B 1 172 ? 76.590 225.465 -6.866 1.00 20.14 172 GLY B CA 1
ATOM 13600 C C . GLY B 1 172 ? 76.536 225.154 -5.378 1.00 22.14 172 GLY B C 1
ATOM 13601 O O . GLY B 1 172 ? 76.825 226.011 -4.544 1.00 20.46 172 GLY B O 1
ATOM 13605 N N . ILE B 1 173 ? 76.138 223.934 -5.037 1.00 18.79 173 ILE B N 1
ATOM 13606 C CA . ILE B 1 173 ? 76.052 223.520 -3.640 1.00 22.00 173 ILE B CA 1
ATOM 13607 C C . ILE B 1 173 ? 76.508 222.076 -3.555 1.00 23.83 173 ILE B C 1
ATOM 13608 O O . ILE B 1 173 ? 76.603 221.396 -4.581 1.00 23.36 173 ILE B O 1
ATOM 13624 N N . HIS B 1 174 ? 76.779 221.604 -2.339 1.00 27.87 174 HIS B N 1
ATOM 13625 C CA . HIS B 1 174 ? 77.213 220.223 -2.127 1.00 31.82 174 HIS B CA 1
ATOM 13626 C C . HIS B 1 174 ? 76.036 219.299 -1.753 1.00 32.55 174 HIS B C 1
ATOM 13627 O O . HIS B 1 174 ? 75.006 219.767 -1.258 1.00 30.75 174 HIS B O 1
ATOM 13642 N N . PRO B 1 175 ? 76.157 217.990 -2.043 1.00 25.78 175 PRO B N 1
ATOM 13643 C CA . PRO B 1 175 ? 77.280 217.321 -2.705 1.00 29.06 175 PRO B CA 1
ATOM 13644 C C . PRO B 1 175 ? 77.275 217.625 -4.197 1.00 32.08 175 PRO B C 1
ATOM 13645 O O . PRO B 1 175 ? 78.301 217.469 -4.854 1.00 30.89 175 PRO B O 1
ATOM 13656 N N . GLN B 1 176 ? 76.125 218.049 -4.714 1.00 23.53 176 GLN B N 1
ATOM 13657 C CA . GLN B 1 176 ? 75.991 218.440 -6.110 1.00 26.14 176 GLN B CA 1
ATOM 13658 C C . GLN B 1 176 ? 74.706 219.225 -6.281 1.00 26.63 176 GLN B C 1
ATOM 13659 O O . GLN B 1 176 ? 73.926 219.376 -5.337 1.00 23.25 176 GLN B O 1
ATOM 13673 N N . GLY B 1 177 ? 74.500 219.738 -7.488 1.00 26.93 177 GLY B N 1
ATOM 13674 C CA . GLY B 1 177 ? 73.328 220.524 -7.796 1.00 21.42 177 GLY B CA 1
ATOM 13675 C C . GLY B 1 177 ? 73.565 222.006 -7.590 1.00 24.36 177 GLY B C 1
ATOM 13676 O O . GLY B 1 177 ? 74.710 222.462 -7.407 1.00 22.23 177 GLY B O 1
ATOM 13680 N N . THR B 1 178 ? 72.480 222.771 -7.652 1.00 24.79 178 THR B N 1
ATOM 13681 C CA . THR B 1 178 ? 72.554 224.210 -7.451 1.00 24.54 178 THR B CA 1
ATOM 13682 C C . THR B 1 178 ? 71.578 224.637 -6.366 1.00 22.86 178 THR B C 1
ATOM 13683 O O . THR B 1 178 ? 70.693 223.885 -5.997 1.00 23.50 178 THR B O 1
ATOM 13694 N N . LEU B 1 179 ? 71.757 225.850 -5.866 1.00 19.11 179 LEU B N 1
ATOM 13695 C CA . LEU B 1 179 ? 70.943 226.382 -4.779 1.00 18.35 179 LEU B CA 1
ATOM 13696 C C . LEU B 1 179 ? 69.423 226.252 -4.972 1.00 23.93 179 LEU B C 1
ATOM 13697 O O . LEU B 1 179 ? 68.704 225.904 -4.033 1.00 21.55 179 LEU B O 1
ATOM 13713 N N . ASN B 1 180 ? 68.936 226.527 -6.181 1.00 21.90 180 ASN B N 1
ATOM 13714 C CA . ASN B 1 180 ? 67.504 226.451 -6.449 1.00 23.00 180 ASN B CA 1
ATOM 13715 C C . ASN B 1 180 ? 66.929 225.066 -6.164 1.00 25.39 180 ASN B C 1
ATOM 13716 O O . ASN B 1 180 ? 65.741 224.930 -5.882 1.00 23.05 180 ASN B O 1
ATOM 13727 N N . ASN B 1 181 ? 67.781 224.047 -6.209 1.00 22.16 181 ASN B N 1
ATOM 13728 C CA . ASN B 1 181 ? 67.345 222.675 -5.964 1.00 23.45 181 ASN B CA 1
ATOM 13729 C C . ASN B 1 181 ? 66.949 222.351 -4.523 1.00 24.96 181 ASN B C 1
ATOM 13730 O O . ASN B 1 181 ? 66.261 221.360 -4.285 1.00 25.23 181 ASN B O 1
ATOM 13741 N N . VAL B 1 182 ? 67.394 223.160 -3.565 1.00 22.11 182 VAL B N 1
ATOM 13742 C CA . VAL B 1 182 ? 67.107 222.878 -2.163 1.00 20.58 182 VAL B CA 1
ATOM 13743 C C . VAL B 1 182 ? 66.320 223.967 -1.443 1.00 19.53 182 VAL B C 1
ATOM 13744 O O . VAL B 1 182 ? 66.108 223.879 -0.247 1.00 22.49 182 VAL B O 1
ATOM 13757 N N . LEU B 1 183 ? 65.911 225.007 -2.156 1.00 18.38 183 LEU B N 1
ATOM 13758 C CA . LEU B 1 183 ? 65.123 226.055 -1.527 1.00 20.34 183 LEU B CA 1
ATOM 13759 C C . LEU B 1 183 ? 63.664 225.701 -1.793 1.00 23.88 183 LEU B C 1
ATOM 13760 O O . LEU B 1 183 ? 63.189 225.821 -2.923 1.00 23.89 183 LEU B O 1
ATOM 13776 N N . THR B 1 184 ? 62.964 225.228 -0.767 1.00 25.74 184 THR B N 1
ATOM 13777 C CA . THR B 1 184 ? 61.561 224.823 -0.931 1.00 24.97 184 THR B CA 1
ATOM 13778 C C . THR B 1 184 ? 60.574 225.550 -0.020 1.00 26.85 184 THR B C 1
ATOM 13779 O O . THR B 1 184 ? 59.375 225.570 -0.295 1.00 26.29 184 THR B O 1
ATOM 13790 N N . VAL B 1 185 ? 61.066 226.156 1.057 1.00 22.47 185 VAL B N 1
ATOM 13791 C CA . VAL B 1 185 ? 60.187 226.862 1.992 1.00 24.31 185 VAL B CA 1
ATOM 13792 C C . VAL B 1 185 ? 59.852 228.303 1.566 1.00 26.85 185 VAL B C 1
ATOM 13793 O O . VAL B 1 185 ? 60.686 228.991 0.983 1.00 27.11 185 VAL B O 1
ATOM 13806 N N . ARG B 1 186 ? 58.614 228.734 1.818 1.00 25.57 186 ARG B N 1
ATOM 13807 C CA . ARG B 1 186 ? 58.186 230.100 1.512 1.00 25.57 186 ARG B CA 1
ATOM 13808 C C . ARG B 1 186 ? 58.073 230.879 2.806 1.00 26.29 186 ARG B C 1
ATOM 13809 O O . ARG B 1 186 ? 57.811 230.306 3.870 1.00 23.49 186 ARG B O 1
ATOM 13830 N N . THR B 1 187 ? 58.236 232.195 2.700 1.00 21.40 187 THR B N 1
ATOM 13831 C CA . THR B 1 187 ? 58.136 233.090 3.845 1.00 24.06 187 THR B CA 1
ATOM 13832 C C . THR B 1 187 ? 57.407 234.341 3.385 1.00 24.31 187 THR B C 1
ATOM 13833 O O . THR B 1 187 ? 57.364 234.631 2.188 1.00 24.33 187 THR B O 1
ATOM 13844 N N . PRO B 1 188 ? 56.811 235.082 4.327 1.00 24.28 188 PRO B N 1
ATOM 13845 C CA . PRO B 1 188 ? 56.150 236.324 3.915 1.00 22.47 188 PRO B CA 1
ATOM 13846 C C . PRO B 1 188 ? 57.191 237.365 3.479 1.00 24.53 188 PRO B C 1
ATOM 13847 O O . PRO B 1 188 ? 56.871 238.255 2.689 1.00 27.55 188 PRO B O 1
ATOM 13858 N N . GLU B 1 189 ? 58.421 237.246 3.970 1.00 31.21 189 GLU B N 1
ATOM 13859 C CA . GLU B 1 189 ? 59.488 238.188 3.604 1.00 27.45 189 GLU B CA 1
ATOM 13860 C C . GLU B 1 189 ? 59.764 238.200 2.103 1.00 27.80 189 GLU B C 1
ATOM 13861 O O . GLU B 1 189 ? 60.224 239.203 1.559 1.00 31.02 189 GLU B O 1
ATOM 13873 N N . GLN B 1 190 ? 59.463 237.091 1.437 1.00 22.61 190 GLN B N 1
ATOM 13874 C CA . GLN B 1 190 ? 59.635 236.989 0.001 1.00 24.80 190 GLN B CA 1
ATOM 13875 C C . GLN B 1 190 ? 58.640 237.894 -0.713 1.00 28.59 190 GLN B C 1
ATOM 13876 O O . GLN B 1 190 ? 58.862 238.278 -1.860 1.00 25.31 190 GLN B O 1
ATOM 13890 N N . TYR B 1 191 ? 57.539 238.211 -0.028 1.00 27.25 191 TYR B N 1
ATOM 13891 C CA . TYR B 1 191 ? 56.474 239.056 -0.566 1.00 30.21 191 TYR B CA 1
ATOM 13892 C C . TYR B 1 191 ? 56.512 240.451 0.035 1.00 32.15 191 TYR B C 1
ATOM 13893 O O . TYR B 1 191 ? 55.542 241.200 -0.044 1.00 35.47 191 TYR B O 1
ATOM 13911 N N . ASN B 1 192 ? 57.657 240.784 0.621 1.00 33.94 192 ASN B N 1
ATOM 13912 C CA . ASN B 1 192 ? 57.900 242.086 1.238 1.00 38.58 192 ASN B CA 1
ATOM 13913 C C . ASN B 1 192 ? 57.005 242.468 2.408 1.00 40.01 192 ASN B C 1
ATOM 13914 O O . ASN B 1 192 ? 56.719 243.650 2.613 1.00 38.88 192 ASN B O 1
ATOM 13925 N N . ALA B 1 193 ? 56.573 241.469 3.173 1.00 32.62 193 ALA B N 1
ATOM 13926 C CA . ALA B 1 193 ? 55.755 241.713 4.349 1.00 32.81 193 ALA B CA 1
ATOM 13927 C C . ALA B 1 193 ? 56.641 242.429 5.357 1.00 30.45 193 ALA B C 1
ATOM 13928 O O . ALA B 1 193 ? 57.807 242.088 5.509 1.00 32.58 193 ALA B O 1
ATOM 13935 N N . VAL B 1 194 ? 56.090 243.428 6.035 1.00 32.35 194 VAL B N 1
ATOM 13936 C CA . VAL B 1 194 ? 56.847 244.189 7.020 1.00 32.32 194 VAL B CA 1
ATOM 13937 C C . VAL B 1 194 ? 57.172 243.336 8.245 1.00 35.71 194 VAL B C 1
ATOM 13938 O O . VAL B 1 194 ? 58.294 243.359 8.748 1.00 34.80 194 VAL B O 1
ATOM 13951 N N . GLY B 1 195 ? 56.178 242.609 8.746 1.00 34.63 195 GLY B N 1
ATOM 13952 C CA . GLY B 1 195 ? 56.388 241.733 9.886 1.00 33.01 195 GLY B CA 1
ATOM 13953 C C . GLY B 1 195 ? 56.636 242.362 11.242 1.00 28.03 195 GLY B C 1
ATOM 13954 O O . GLY B 1 195 ? 57.307 241.768 12.079 1.00 32.01 195 GLY B O 1
ATOM 13958 N N . ASP B 1 196 ? 56.072 243.544 11.479 1.00 36.52 196 ASP B N 1
ATOM 13959 C CA . ASP B 1 196 ? 56.237 244.229 12.762 1.00 39.16 196 ASP B CA 1
ATOM 13960 C C . ASP B 1 196 ? 54.947 244.254 13.594 1.00 38.98 196 ASP B C 1
ATOM 13961 O O . ASP B 1 196 ? 54.939 244.747 14.721 1.00 39.96 196 ASP B O 1
ATOM 13970 N N . GLY B 1 197 ? 53.863 243.724 13.034 1.00 32.83 197 GLY B N 1
ATOM 13971 C CA . GLY B 1 197 ? 52.589 243.680 13.733 1.00 35.34 197 GLY B CA 1
ATOM 13972 C C . GLY B 1 197 ? 51.785 244.967 13.638 1.00 40.35 197 GLY B C 1
ATOM 13973 O O . GLY B 1 197 ? 50.703 245.080 14.231 1.00 38.93 197 GLY B O 1
ATOM 13977 N N . ILE B 1 198 ? 52.310 245.933 12.883 1.00 38.86 198 ILE B N 1
ATOM 13978 C CA . ILE B 1 198 ? 51.658 247.226 12.708 1.00 39.13 198 ILE B CA 1
ATOM 13979 C C . ILE B 1 198 ? 51.149 247.374 11.277 1.00 43.11 198 ILE B C 1
ATOM 13980 O O . ILE B 1 198 ? 49.990 247.736 11.048 1.00 39.22 198 ILE B O 1
ATOM 13996 N N . ALA B 1 199 ? 52.018 247.080 10.314 1.00 36.25 199 ALA B N 1
ATOM 13997 C CA . ALA B 1 199 ? 51.647 247.188 8.910 1.00 39.47 199 ALA B CA 1
ATOM 13998 C C . ALA B 1 199 ? 50.648 246.119 8.475 1.00 40.25 199 ALA B C 1
ATOM 13999 O O . ALA B 1 199 ? 50.774 244.949 8.838 1.00 42.50 199 ALA B O 1
ATOM 14006 N N . ASP B 1 200 ? 49.657 246.519 7.689 1.00 43.53 200 ASP B N 1
ATOM 14007 C CA . ASP B 1 200 ? 48.683 245.564 7.203 1.00 44.09 200 ASP B CA 1
ATOM 14008 C C . ASP B 1 200 ? 49.354 244.682 6.146 1.00 44.05 200 ASP B C 1
ATOM 14009 O O . ASP B 1 200 ? 49.480 245.064 4.979 1.00 43.39 200 ASP B O 1
ATOM 14018 N N . ASP B 1 201 ? 49.770 243.493 6.569 1.00 35.36 201 ASP B N 1
ATOM 14019 C CA . ASP B 1 201 ? 50.430 242.547 5.681 1.00 30.75 201 ASP B CA 1
ATOM 14020 C C . ASP B 1 201 ? 49.469 241.580 4.987 1.00 32.99 201 ASP B C 1
ATOM 14021 O O . ASP B 1 201 ? 49.917 240.622 4.361 1.00 30.90 201 ASP B O 1
ATOM 14030 N N . THR B 1 202 ? 48.162 241.847 5.078 1.00 32.16 202 THR B N 1
ATOM 14031 C CA . THR B 1 202 ? 47.131 240.980 4.494 1.00 30.35 202 THR B CA 1
ATOM 14032 C C . THR B 1 202 ? 47.354 240.559 3.050 1.00 32.79 202 THR B C 1
ATOM 14033 O O . THR B 1 202 ? 47.417 239.366 2.747 1.00 30.97 202 THR B O 1
ATOM 14044 N N . SER B 1 203 ? 47.435 241.545 2.158 1.00 40.08 203 SER B N 1
ATOM 14045 C CA . SER B 1 203 ? 47.619 241.286 0.736 1.00 40.38 203 SER B CA 1
ATOM 14046 C C . SER B 1 203 ? 48.841 240.411 0.470 1.00 35.77 203 SER B C 1
ATOM 14047 O O . SER B 1 203 ? 48.827 239.568 -0.427 1.00 39.22 203 SER B O 1
ATOM 14055 N N . LYS B 1 204 ? 49.896 240.602 1.252 1.00 32.72 204 LYS B N 1
ATOM 14056 C CA . LYS B 1 204 ? 51.101 239.801 1.065 1.00 34.02 204 LYS B CA 1
ATOM 14057 C C . LYS B 1 204 ? 50.888 238.360 1.527 1.00 32.32 204 LYS B C 1
ATOM 14058 O O . LYS B 1 204 ? 51.275 237.403 0.833 1.00 27.02 204 LYS B O 1
ATOM 14077 N N . LEU B 1 205 ? 50.233 238.202 2.674 1.00 33.91 205 LEU B N 1
ATOM 14078 C CA . LEU B 1 205 ? 49.927 236.867 3.176 1.00 28.61 205 LEU B CA 1
ATOM 14079 C C . LEU B 1 205 ? 49.038 236.155 2.161 1.00 28.53 205 LEU B C 1
ATOM 14080 O O . LEU B 1 205 ? 49.273 234.992 1.825 1.00 30.14 205 LEU B O 1
ATOM 14096 N N . LYS B 1 206 ? 48.033 236.866 1.647 1.00 30.41 206 LYS B N 1
ATOM 14097 C CA . LYS B 1 206 ? 47.118 236.289 0.662 1.00 31.39 206 LYS B CA 1
ATOM 14098 C C . LYS B 1 206 ? 47.824 235.937 -0.640 1.00 30.68 206 LYS B C 1
ATOM 14099 O O . LYS B 1 206 ? 47.510 234.923 -1.271 1.00 30.99 206 LYS B O 1
ATOM 14118 N N . GLU B 1 207 ? 48.771 236.783 -1.045 1.00 33.49 207 GLU B N 1
ATOM 14119 C CA . GLU B 1 207 ? 49.540 236.535 -2.263 1.00 36.12 207 GLU B CA 1
ATOM 14120 C C . GLU B 1 207 ? 50.361 235.263 -2.059 1.00 32.81 207 GLU B C 1
ATOM 14121 O O . GLU B 1 207 ? 50.421 234.403 -2.943 1.00 34.13 207 GLU B O 1
ATOM 14133 N N . MET B 1 208 ? 50.970 235.145 -0.880 1.00 29.14 208 MET B N 1
ATOM 14134 C CA . MET B 1 208 ? 51.765 233.964 -0.535 1.00 30.87 208 MET B CA 1
ATOM 14135 C C . MET B 1 208 ? 50.916 232.696 -0.635 1.00 29.00 208 MET B C 1
ATOM 14136 O O . MET B 1 208 ? 51.309 231.726 -1.273 1.00 27.76 208 MET B O 1
ATOM 14150 N N . LEU B 1 209 ? 49.735 232.726 -0.020 1.00 31.43 209 LEU B N 1
ATOM 14151 C CA . LEU B 1 209 ? 48.819 231.591 -0.060 1.00 27.83 209 LEU B CA 1
ATOM 14152 C C . LEU B 1 209 ? 48.349 231.290 -1.481 1.00 30.10 209 LEU B C 1
ATOM 14153 O O . LEU B 1 209 ? 48.353 230.134 -1.911 1.00 28.25 209 LEU B O 1
ATOM 14169 N N . SER B 1 210 ? 47.957 232.336 -2.211 1.00 39.74 210 SER B N 1
ATOM 14170 C CA . SER B 1 210 ? 47.494 232.197 -3.596 1.00 38.65 210 SER B CA 1
ATOM 14171 C C . SER B 1 210 ? 48.559 231.600 -4.502 1.00 38.70 210 SER B C 1
ATOM 14172 O O . SER B 1 210 ? 48.249 230.825 -5.413 1.00 38.08 210 SER B O 1
ATOM 14180 N N . ASP B 1 211 ? 49.816 231.969 -4.257 1.00 42.01 211 ASP B N 1
ATOM 14181 C CA . ASP B 1 211 ? 50.923 231.443 -5.044 1.00 39.51 211 ASP B CA 1
ATOM 14182 C C . ASP B 1 211 ? 51.077 229.943 -4.809 1.00 40.92 211 ASP B C 1
ATOM 14183 O O . ASP B 1 211 ? 51.675 229.237 -5.618 1.00 42.28 211 ASP B O 1
ATOM 14192 N N . ILE B 1 212 ? 50.540 229.458 -3.693 1.00 32.03 212 ILE B N 1
ATOM 14193 C CA . ILE B 1 212 ? 50.622 228.039 -3.376 1.00 30.67 212 ILE B CA 1
ATOM 14194 C C . ILE B 1 212 ? 49.435 227.279 -3.958 1.00 29.60 212 ILE B C 1
ATOM 14195 O O . ILE B 1 212 ? 49.599 226.260 -4.633 1.00 28.96 212 ILE B O 1
ATOM 14211 N N . ASN B 1 213 ? 48.239 227.787 -3.689 1.00 29.28 213 ASN B N 1
ATOM 14212 C CA . ASN B 1 213 ? 47.005 227.182 -4.171 1.00 33.42 213 ASN B CA 1
ATOM 14213 C C . ASN B 1 213 ? 45.974 228.286 -4.263 1.00 34.13 213 ASN B C 1
ATOM 14214 O O . ASN B 1 213 ? 45.468 228.758 -3.245 1.00 29.59 213 ASN B O 1
ATOM 14225 N N . ASN B 1 214 ? 45.706 228.719 -5.491 1.00 38.97 214 ASN B N 1
ATOM 14226 C CA . ASN B 1 214 ? 44.759 229.793 -5.760 1.00 39.11 214 ASN B CA 1
ATOM 14227 C C . ASN B 1 214 ? 43.376 229.207 -6.023 1.00 39.78 214 ASN B C 1
ATOM 14228 O O . ASN B 1 214 ? 43.065 228.828 -7.146 1.00 40.56 214 ASN B O 1
ATOM 14239 N N . VAL B 1 215 ? 42.553 229.122 -4.983 1.00 33.25 215 VAL B N 1
ATOM 14240 C CA . VAL B 1 215 ? 41.219 228.544 -5.131 1.00 37.47 215 VAL B CA 1
ATOM 14241 C C . VAL B 1 215 ? 40.170 229.624 -5.360 1.00 34.74 215 VAL B C 1
ATOM 14242 O O . VAL B 1 215 ? 39.972 230.493 -4.512 1.00 34.13 215 VAL B O 1
ATOM 14255 N N . PRO B 1 216 ? 39.504 229.579 -6.522 1.00 35.14 216 PRO B N 1
ATOM 14256 C CA . PRO B 1 216 ? 38.481 230.578 -6.843 1.00 40.43 216 PRO B CA 1
ATOM 14257 C C . PRO B 1 216 ? 37.319 230.498 -5.853 1.00 38.98 216 PRO B C 1
ATOM 14258 O O . PRO B 1 216 ? 36.871 229.395 -5.533 1.00 41.96 216 PRO B O 1
ATOM 14269 N N . GLU B 1 217 ? 36.854 231.649 -5.374 1.00 42.01 217 GLU B N 1
ATOM 14270 C CA . GLU B 1 217 ? 35.746 231.704 -4.421 1.00 47.11 217 GLU B CA 1
ATOM 14271 C C . GLU B 1 217 ? 34.420 231.106 -4.924 1.00 50.34 217 GLU B C 1
ATOM 14272 O O . GLU B 1 217 ? 33.609 230.642 -4.126 1.00 49.51 217 GLU B O 1
ATOM 14284 N N . THR B 1 218 ? 34.182 231.141 -6.231 1.00 45.23 218 THR B N 1
ATOM 14285 C CA . THR B 1 218 ? 32.965 230.550 -6.781 1.00 47.12 218 THR B CA 1
ATOM 14286 C C . THR B 1 218 ? 33.377 229.463 -7.764 1.00 46.18 218 THR B C 1
ATOM 14287 O O . THR B 1 218 ? 34.263 229.680 -8.580 1.00 49.84 218 THR B O 1
ATOM 14298 N N . LEU B 1 219 ? 32.749 228.294 -7.679 1.00 42.89 219 LEU B N 1
ATOM 14299 C CA . LEU B 1 219 ? 33.090 227.180 -8.564 1.00 44.79 219 LEU B CA 1
ATOM 14300 C C . LEU B 1 219 ? 31.853 226.536 -9.205 1.00 51.24 219 LEU B C 1
ATOM 14301 O O . LEU B 1 219 ? 30.758 226.580 -8.638 1.00 52.54 219 LEU B O 1
ATOM 14317 N N . PRO B 1 220 ? 32.029 225.938 -10.398 1.00 66.93 220 PRO B N 1
ATOM 14318 C CA . PRO B 1 220 ? 30.945 225.291 -11.151 1.00 72.08 220 PRO B CA 1
ATOM 14319 C C . PRO B 1 220 ? 30.271 224.119 -10.442 1.00 68.93 220 PRO B C 1
ATOM 14320 O O . PRO B 1 220 ? 29.129 224.249 -9.999 1.00 71.08 220 PRO B O 1
ATOM 14331 N N . ASP B 1 221 ? 30.969 222.991 -10.351 1.00 52.72 221 ASP B N 1
ATOM 14332 C CA . ASP B 1 221 ? 30.411 221.793 -9.733 1.00 54.86 221 ASP B CA 1
ATOM 14333 C C . ASP B 1 221 ? 31.279 221.154 -8.646 1.00 55.60 221 ASP B C 1
ATOM 14334 O O . ASP B 1 221 ? 32.297 221.702 -8.221 1.00 50.66 221 ASP B O 1
ATOM 14343 N N . ALA B 1 222 ? 30.857 219.969 -8.224 1.00 56.89 222 ALA B N 1
ATOM 14344 C CA . ALA B 1 222 ? 31.545 219.206 -7.195 1.00 56.42 222 ALA B CA 1
ATOM 14345 C C . ALA B 1 222 ? 32.960 218.826 -7.607 1.00 53.17 222 ALA B C 1
ATOM 14346 O O . ALA B 1 222 ? 33.885 218.867 -6.794 1.00 48.82 222 ALA B O 1
ATOM 14353 N N . ALA B 1 223 ? 33.120 218.448 -8.871 1.00 54.76 223 ALA B N 1
ATOM 14354 C CA . ALA B 1 223 ? 34.422 218.054 -9.386 1.00 55.81 223 ALA B CA 1
ATOM 14355 C C . ALA B 1 223 ? 35.390 219.221 -9.309 1.00 52.42 223 ALA B C 1
ATOM 14356 O O . ALA B 1 223 ? 36.565 219.038 -8.991 1.00 50.63 223 ALA B O 1
ATOM 14363 N N . ALA B 1 224 ? 34.880 220.418 -9.588 1.00 50.48 224 ALA B N 1
ATOM 14364 C CA . ALA B 1 224 ? 35.689 221.632 -9.558 1.00 49.46 224 ALA B CA 1
ATOM 14365 C C . ALA B 1 224 ? 36.305 221.857 -8.183 1.00 47.61 224 ALA B C 1
ATOM 14366 O O . ALA B 1 224 ? 37.507 222.108 -8.067 1.00 44.54 224 ALA B O 1
ATOM 14373 N N . VAL B 1 225 ? 35.474 221.755 -7.148 1.00 53.43 225 VAL B N 1
ATOM 14374 C CA . VAL B 1 225 ? 35.921 221.957 -5.774 1.00 49.20 225 VAL B CA 1
ATOM 14375 C C . VAL B 1 225 ? 36.959 220.924 -5.366 1.00 47.00 225 VAL B C 1
ATOM 14376 O O . VAL B 1 225 ? 38.036 221.273 -4.890 1.00 47.89 225 VAL B O 1
ATOM 14389 N N . ASN B 1 226 ? 36.637 219.653 -5.573 1.00 40.34 226 ASN B N 1
ATOM 14390 C CA . ASN B 1 226 ? 37.541 218.565 -5.215 1.00 45.83 226 ASN B CA 1
ATOM 14391 C C . ASN B 1 226 ? 38.915 218.600 -5.894 1.00 45.64 226 ASN B C 1
ATOM 14392 O O . ASN B 1 226 ? 39.891 218.067 -5.357 1.00 45.67 226 ASN B O 1
ATOM 14403 N N . SER B 1 227 ? 38.990 219.223 -7.067 1.00 46.69 227 SER B N 1
ATOM 14404 C CA . SER B 1 227 ? 40.246 219.295 -7.810 1.00 45.80 227 SER B CA 1
ATOM 14405 C C . SER B 1 227 ? 41.331 220.071 -7.067 1.00 45.37 227 SER B C 1
ATOM 14406 O O . SER B 1 227 ? 42.518 219.754 -7.178 1.00 48.16 227 SER B O 1
ATOM 14414 N N . TYR B 1 228 ? 40.925 221.080 -6.304 1.00 39.43 228 TYR B N 1
ATOM 14415 C CA . TYR B 1 228 ? 41.886 221.908 -5.582 1.00 37.93 228 TYR B CA 1
ATOM 14416 C C . TYR B 1 228 ? 42.577 221.231 -4.396 1.00 39.84 228 TYR B C 1
ATOM 14417 O O . TYR B 1 228 ? 43.482 221.804 -3.788 1.00 37.08 228 TYR B O 1
ATOM 14435 N N . MET B 1 229 ? 42.167 220.004 -4.091 1.00 43.20 229 MET B N 1
ATOM 14436 C CA . MET B 1 229 ? 42.769 219.247 -3.002 1.00 39.48 229 MET B CA 1
ATOM 14437 C C . MET B 1 229 ? 43.833 218.327 -3.570 1.00 43.41 229 MET B C 1
ATOM 14438 O O . MET B 1 229 ? 44.492 217.599 -2.830 1.00 41.95 229 MET B O 1
ATOM 14452 N N . GLU B 1 230 ? 43.985 218.362 -4.892 1.00 46.41 230 GLU B N 1
ATOM 14453 C CA . GLU B 1 230 ? 44.960 217.534 -5.592 1.00 48.63 230 GLU B CA 1
ATOM 14454 C C . GLU B 1 230 ? 46.136 218.382 -6.076 1.00 51.10 230 GLU B C 1
ATOM 14455 O O . GLU B 1 230 ? 46.703 218.112 -7.140 1.00 53.57 230 GLU B O 1
ATOM 14467 N N . GLN B 1 231 ? 46.505 219.389 -5.282 1.00 44.00 231 GLN B N 1
ATOM 14468 C CA . GLN B 1 231 ? 47.607 220.305 -5.610 1.00 38.36 231 GLN B CA 1
ATOM 14469 C C . GLN B 1 231 ? 48.864 220.041 -4.767 1.00 36.80 231 GLN B C 1
ATOM 14470 O O . GLN B 1 231 ? 48.776 219.570 -3.631 1.00 32.06 231 GLN B O 1
ATOM 14477 N N . VAL B 1 232 ? 50.032 220.361 -5.317 1.00 38.49 232 VAL B N 1
ATOM 14478 C CA . VAL B 1 232 ? 51.287 220.172 -4.584 1.00 36.93 232 VAL B CA 1
ATOM 14479 C C . VAL B 1 232 ? 51.302 221.028 -3.307 1.00 33.09 232 VAL B C 1
ATOM 14480 O O . VAL B 1 232 ? 50.892 222.189 -3.319 1.00 32.50 232 VAL B O 1
ATOM 14493 N N . ALA B 1 233 ? 51.734 220.435 -2.198 1.00 25.82 233 ALA B N 1
ATOM 14494 C CA . ALA B 1 233 ? 51.785 221.150 -0.924 1.00 27.74 233 ALA B CA 1
ATOM 14495 C C . ALA B 1 233 ? 53.094 221.926 -0.699 1.00 25.83 233 ALA B C 1
ATOM 14496 O O . ALA B 1 233 ? 54.165 221.479 -1.082 1.00 25.70 233 ALA B O 1
ATOM 14503 N N . VAL B 1 234 ? 52.989 223.082 -0.055 1.00 26.49 234 VAL B N 1
ATOM 14504 C CA . VAL B 1 234 ? 54.147 223.930 0.198 1.00 27.78 234 VAL B CA 1
ATOM 14505 C C . VAL B 1 234 ? 54.248 224.353 1.664 1.00 25.52 234 VAL B C 1
ATOM 14506 O O . VAL B 1 234 ? 53.255 224.742 2.274 1.00 24.35 234 VAL B O 1
ATOM 14519 N N . LYS B 1 235 ? 55.453 224.291 2.226 1.00 22.55 235 LYS B N 1
ATOM 14520 C CA . LYS B 1 235 ? 55.650 224.684 3.619 1.00 20.53 235 LYS B CA 1
ATOM 14521 C C . LYS B 1 235 ? 55.978 226.170 3.768 1.00 24.00 235 LYS B C 1
ATOM 14522 O O . LYS B 1 235 ? 56.829 226.713 3.042 1.00 20.89 235 LYS B O 1
ATOM 14541 N N . ILE B 1 236 ? 55.308 226.816 4.722 1.00 22.76 236 ILE B N 1
ATOM 14542 C CA . ILE B 1 236 ? 55.495 228.232 5.002 1.00 20.19 236 ILE B CA 1
ATOM 14543 C C . ILE B 1 236 ? 56.116 228.418 6.378 1.00 24.18 236 ILE B C 1
ATOM 14544 O O . ILE B 1 236 ? 55.626 227.865 7.357 1.00 22.89 236 ILE B O 1
ATOM 14560 N N . ASP B 1 237 ? 57.189 229.199 6.458 1.00 21.32 237 ASP B N 1
ATOM 14561 C CA . ASP B 1 237 ? 57.839 229.463 7.731 1.00 23.20 237 ASP B CA 1
ATOM 14562 C C . ASP B 1 237 ? 57.528 230.911 8.126 1.00 27.16 237 ASP B C 1
ATOM 14563 O O . ASP B 1 237 ? 57.833 231.836 7.381 1.00 26.84 237 ASP B O 1
ATOM 14572 N N . LEU B 1 238 ? 56.875 231.100 9.275 1.00 24.96 238 LEU B N 1
ATOM 14573 C CA . LEU B 1 238 ? 56.548 232.437 9.780 1.00 26.61 238 LEU B CA 1
ATOM 14574 C C . LEU B 1 238 ? 57.520 232.755 10.905 1.00 28.27 238 LEU B C 1
ATOM 14575 O O . LEU B 1 238 ? 57.464 232.126 11.959 1.00 28.49 238 LEU B O 1
ATOM 14591 N N . THR B 1 239 ? 58.411 233.722 10.705 1.00 22.56 239 THR B N 1
ATOM 14592 C CA . THR B 1 239 ? 59.388 234.034 11.755 1.00 22.49 239 THR B CA 1
ATOM 14593 C C . THR B 1 239 ? 59.246 235.426 12.358 1.00 21.37 239 THR B C 1
ATOM 14594 O O . THR B 1 239 ? 59.918 235.754 13.323 1.00 24.85 239 THR B O 1
ATOM 14605 N N . LYS B 1 240 ? 58.388 236.253 11.778 1.00 25.75 240 LYS B N 1
ATOM 14606 C CA . LYS B 1 240 ? 58.146 237.585 12.323 1.00 29.66 240 LYS B CA 1
ATOM 14607 C C . LYS B 1 240 ? 56.663 237.676 12.733 1.00 32.07 240 LYS B C 1
ATOM 14608 O O . LYS B 1 240 ? 55.971 236.652 12.778 1.00 27.29 240 LYS B O 1
ATOM 14627 N N . LEU B 1 241 ? 56.183 238.880 13.042 1.00 31.27 241 LEU B N 1
ATOM 14628 C CA . LEU B 1 241 ? 54.778 239.075 13.442 1.00 30.27 241 LEU B CA 1
ATOM 14629 C C . LEU B 1 241 ? 53.998 239.797 12.349 1.00 30.51 241 LEU B C 1
ATOM 14630 O O . LEU B 1 241 ? 54.267 240.955 12.061 1.00 32.11 241 LEU B O 1
ATOM 14646 N N . TYR B 1 242 ? 53.014 239.126 11.757 1.00 28.29 242 TYR B N 1
ATOM 14647 C CA . TYR B 1 242 ? 52.255 239.714 10.662 1.00 27.47 242 TYR B CA 1
ATOM 14648 C C . TYR B 1 242 ? 50.812 240.077 10.989 1.00 32.59 242 TYR B C 1
ATOM 14649 O O . TYR B 1 242 ? 49.983 239.210 11.255 1.00 30.91 242 TYR B O 1
ATOM 14667 N N . ARG B 1 243 ? 50.527 241.372 10.953 1.00 30.46 243 ARG B N 1
ATOM 14668 C CA . ARG B 1 243 ? 49.189 241.878 11.197 1.00 31.82 243 ARG B CA 1
ATOM 14669 C C . ARG B 1 243 ? 48.366 241.750 9.914 1.00 31.97 243 ARG B C 1
ATOM 14670 O O . ARG B 1 243 ? 48.862 242.027 8.822 1.00 31.87 243 ARG B O 1
ATOM 14691 N N . PHE B 1 244 ? 47.126 241.285 10.038 1.00 30.33 244 PHE B N 1
ATOM 14692 C CA . PHE B 1 244 ? 46.244 241.154 8.883 1.00 30.97 244 PHE B CA 1
ATOM 14693 C C . PHE B 1 244 ? 44.832 241.620 9.266 1.00 36.19 244 PHE B C 1
ATOM 14694 O O . PHE B 1 244 ? 44.478 241.639 10.446 1.00 32.34 244 PHE B O 1
ATOM 14711 N N . THR B 1 245 ? 44.026 241.996 8.280 1.00 34.84 245 THR B N 1
ATOM 14712 C CA . THR B 1 245 ? 42.714 242.557 8.591 1.00 33.73 245 THR B CA 1
ATOM 14713 C C . THR B 1 245 ? 41.505 241.856 7.973 1.00 38.74 245 THR B C 1
ATOM 14714 O O . THR B 1 245 ? 40.379 242.330 8.097 1.00 41.86 245 THR B O 1
ATOM 14725 N N . GLU B 1 246 ? 41.730 240.744 7.291 1.00 47.30 246 GLU B N 1
ATOM 14726 C CA . GLU B 1 246 ? 40.626 240.002 6.695 1.00 48.01 246 GLU B CA 1
ATOM 14727 C C . GLU B 1 246 ? 40.853 238.519 6.930 1.00 44.03 246 GLU B C 1
ATOM 14728 O O . GLU B 1 246 ? 41.989 238.066 6.968 1.00 43.25 246 GLU B O 1
ATOM 14740 N N . THR B 1 247 ? 39.768 237.773 7.084 1.00 39.54 247 THR B N 1
ATOM 14741 C CA . THR B 1 247 ? 39.857 236.339 7.314 1.00 37.16 247 THR B CA 1
ATOM 14742 C C . THR B 1 247 ? 40.769 235.655 6.293 1.00 38.41 247 THR B C 1
ATOM 14743 O O . THR B 1 247 ? 40.624 235.848 5.079 1.00 36.37 247 THR B O 1
ATOM 14754 N N . LEU B 1 248 ? 41.729 234.883 6.796 1.00 31.72 248 LEU B N 1
ATOM 14755 C CA . LEU B 1 248 ? 42.629 234.148 5.934 1.00 29.99 248 LEU B CA 1
ATOM 14756 C C . LEU B 1 248 ? 42.046 232.762 5.717 1.00 29.42 248 LEU B C 1
ATOM 14757 O O . LEU B 1 248 ? 41.780 232.037 6.675 1.00 30.49 248 LEU B O 1
ATOM 14773 N N . TYR B 1 249 ? 41.838 232.399 4.458 1.00 29.89 249 TYR B N 1
ATOM 14774 C CA . TYR B 1 249 ? 41.298 231.092 4.131 1.00 30.43 249 TYR B CA 1
ATOM 14775 C C . TYR B 1 249 ? 42.422 230.196 3.635 1.00 33.00 249 TYR B C 1
ATOM 14776 O O . TYR B 1 249 ? 42.983 230.404 2.556 1.00 30.13 249 TYR B O 1
ATOM 14794 N N . ILE B 1 250 ? 42.762 229.202 4.446 1.00 30.60 250 ILE B N 1
ATOM 14795 C CA . ILE B 1 250 ? 43.842 228.301 4.103 1.00 26.19 250 ILE B CA 1
ATOM 14796 C C . ILE B 1 250 ? 43.411 227.308 3.048 1.00 28.60 250 ILE B C 1
ATOM 14797 O O . ILE B 1 250 ? 42.499 226.524 3.269 1.00 27.91 250 ILE B O 1
ATOM 14813 N N . PRO B 1 251 ? 44.067 227.340 1.885 1.00 24.86 251 PRO B N 1
ATOM 14814 C CA . PRO B 1 251 ? 43.725 226.376 0.843 1.00 25.10 251 PRO B CA 1
ATOM 14815 C C . PRO B 1 251 ? 44.385 225.034 1.139 1.00 26.81 251 PRO B C 1
ATOM 14816 O O . PRO B 1 251 ? 45.303 224.967 1.952 1.00 29.29 251 PRO B O 1
ATOM 14827 N N . PRO B 1 252 ? 43.915 223.964 0.495 1.00 32.01 252 PRO B N 1
ATOM 14828 C CA . PRO B 1 252 ? 44.541 222.658 0.702 1.00 31.64 252 PRO B CA 1
ATOM 14829 C C . PRO B 1 252 ? 46.025 222.679 0.318 1.00 30.63 252 PRO B C 1
ATOM 14830 O O . PRO B 1 252 ? 46.435 223.530 -0.477 1.00 28.19 252 PRO B O 1
ATOM 14841 N N . GLY B 1 253 ? 46.811 221.766 0.884 1.00 29.75 253 GLY B N 1
ATOM 14842 C CA . GLY B 1 253 ? 48.229 221.672 0.568 1.00 28.93 253 GLY B CA 1
ATOM 14843 C C . GLY B 1 253 ? 49.105 222.764 1.154 1.00 28.83 253 GLY B C 1
ATOM 14844 O O . GLY B 1 253 ? 49.996 223.285 0.491 1.00 28.60 253 GLY B O 1
ATOM 14848 N N . VAL B 1 254 ? 48.863 223.116 2.406 1.00 26.45 254 VAL B N 1
ATOM 14849 C CA . VAL B 1 254 ? 49.658 224.145 3.057 1.00 25.76 254 VAL B CA 1
ATOM 14850 C C . VAL B 1 254 ? 50.159 223.685 4.424 1.00 26.94 254 VAL B C 1
ATOM 14851 O O . VAL B 1 254 ? 49.378 223.213 5.253 1.00 25.69 254 VAL B O 1
ATOM 14864 N N . SER B 1 255 ? 51.460 223.818 4.653 1.00 24.10 255 SER B N 1
ATOM 14865 C CA . SER B 1 255 ? 52.059 223.466 5.937 1.00 24.57 255 SER B CA 1
ATOM 14866 C C . SER B 1 255 ? 52.643 224.732 6.528 1.00 24.76 255 SER B C 1
ATOM 14867 O O . SER B 1 255 ? 53.403 225.427 5.866 1.00 26.00 255 SER B O 1
ATOM 14875 N N . ILE B 1 256 ? 52.283 225.043 7.766 1.00 23.97 256 ILE B N 1
ATOM 14876 C CA . ILE B 1 256 ? 52.762 226.256 8.416 1.00 23.84 256 ILE B CA 1
ATOM 14877 C C . ILE B 1 256 ? 53.600 225.929 9.639 1.00 26.33 256 ILE B C 1
ATOM 14878 O O . ILE B 1 256 ? 53.225 225.070 10.437 1.00 26.80 256 ILE B O 1
ATOM 14894 N N . GLU B 1 257 ? 54.740 226.605 9.781 1.00 25.77 257 GLU B N 1
ATOM 14895 C CA . GLU B 1 257 ? 55.623 226.360 10.911 1.00 26.14 257 GLU B CA 1
ATOM 14896 C C . GLU B 1 257 ? 56.200 227.641 11.494 1.00 24.60 257 GLU B C 1
ATOM 14897 O O . GLU B 1 257 ? 56.347 228.652 10.808 1.00 25.51 257 GLU B O 1
ATOM 14909 N N . ILE B 1 258 ? 56.511 227.582 12.781 1.00 21.24 258 ILE B N 1
ATOM 14910 C CA . ILE B 1 258 ? 57.115 228.684 13.510 1.00 21.77 258 ILE B CA 1
ATOM 14911 C C . ILE B 1 258 ? 58.109 227.945 14.399 1.00 25.40 258 ILE B C 1
ATOM 14912 O O . ILE B 1 258 ? 57.834 226.809 14.774 1.00 22.11 258 ILE B O 1
ATOM 14928 N N . PRO B 1 259 ? 59.281 228.549 14.702 1.00 19.53 259 PRO B N 1
ATOM 14929 C CA . PRO B 1 259 ? 60.270 227.847 15.532 1.00 22.20 259 PRO B CA 1
ATOM 14930 C C . PRO B 1 259 ? 59.747 227.295 16.852 1.00 21.92 259 PRO B C 1
ATOM 14931 O O . PRO B 1 259 ? 60.050 226.152 17.177 1.00 19.59 259 PRO B O 1
ATOM 14942 N N . THR B 1 260 ? 59.018 228.085 17.629 1.00 23.53 260 THR B N 1
ATOM 14943 C CA . THR B 1 260 ? 58.468 227.558 18.872 1.00 25.39 260 THR B CA 1
ATOM 14944 C C . THR B 1 260 ? 57.047 228.049 19.054 1.00 25.97 260 THR B C 1
ATOM 14945 O O . THR B 1 260 ? 56.623 229.016 18.430 1.00 25.62 260 THR B O 1
ATOM 14956 N N . SER B 1 261 ? 56.323 227.377 19.933 1.00 24.03 261 SER B N 1
ATOM 14957 C CA . SER B 1 261 ? 54.938 227.712 20.204 1.00 24.43 261 SER B CA 1
ATOM 14958 C C . SER B 1 261 ? 54.849 228.606 21.434 1.00 26.44 261 SER B C 1
ATOM 14959 O O . SER B 1 261 ? 55.579 228.412 22.404 1.00 31.60 261 SER B O 1
ATOM 14967 N N . ASN B 1 262 ? 53.973 229.600 21.387 1.00 29.20 262 ASN B N 1
ATOM 14968 C CA . ASN B 1 262 ? 53.786 230.486 22.528 1.00 27.29 262 ASN B CA 1
ATOM 14969 C C . ASN B 1 262 ? 53.163 229.742 23.697 1.00 30.48 262 ASN B C 1
ATOM 14970 O O . ASN B 1 262 ? 52.403 228.784 23.512 1.00 28.67 262 ASN B O 1
ATOM 14981 N N . PHE B 1 263 ? 53.475 230.199 24.899 1.00 27.72 263 PHE B N 1
ATOM 14982 C CA . PHE B 1 263 ? 52.919 229.620 26.110 1.00 28.97 263 PHE B CA 1
ATOM 14983 C C . PHE B 1 263 ? 52.686 230.731 27.126 1.00 29.77 263 PHE B C 1
ATOM 14984 O O . PHE B 1 263 ? 53.601 231.102 27.858 1.00 33.32 263 PHE B O 1
ATOM 15001 N N . PHE B 1 264 ? 51.473 231.278 27.150 1.00 39.12 264 PHE B N 1
ATOM 15002 C CA . PHE B 1 264 ? 51.123 232.356 28.087 1.00 42.24 264 PHE B CA 1
ATOM 15003 C C . PHE B 1 264 ? 52.083 233.521 27.948 1.00 43.73 264 PHE B C 1
ATOM 15004 O O . PHE B 1 264 ? 52.449 234.129 28.975 1.00 47.75 264 PHE B O 1
ATOM 15021 N N . THR B 1 265 ? 52.517 233.830 26.728 1.00 43.44 265 THR B N 1
ATOM 15022 C CA . THR B 1 265 ? 53.463 234.934 26.610 1.00 46.67 265 THR B CA 1
ATOM 15023 C C . THR B 1 265 ? 52.730 236.284 26.543 1.00 45.73 265 THR B C 1
ATOM 15024 O O . THR B 1 265 ? 51.626 236.385 25.971 1.00 43.44 265 THR B O 1
ATOM 15035 N N . ARG B 1 266 ? 53.318 237.292 27.185 1.00 43.49 266 ARG B N 1
ATOM 15036 C CA . ARG B 1 266 ? 52.721 238.616 27.249 1.00 42.22 266 ARG B CA 1
ATOM 15037 C C . ARG B 1 266 ? 52.737 239.367 25.922 1.00 43.53 266 ARG B C 1
ATOM 15038 O O . ARG B 1 266 ? 51.766 240.057 25.593 1.00 46.09 266 ARG B O 1
ATOM 15048 N N . GLU B 1 267 ? 53.815 239.218 25.152 1.00 42.74 267 GLU B N 1
ATOM 15049 C CA . GLU B 1 267 ? 53.931 239.900 23.868 1.00 41.47 267 GLU B CA 1
ATOM 15050 C C . GLU B 1 267 ? 54.326 238.946 22.751 1.00 42.31 267 GLU B C 1
ATOM 15051 O O . GLU B 1 267 ? 55.453 238.455 22.706 1.00 41.72 267 GLU B O 1
ATOM 15063 N N . CYS B 1 268 ? 53.387 238.694 21.849 1.00 40.56 268 CYS B N 1
ATOM 15064 C CA . CYS B 1 268 ? 53.630 237.823 20.718 1.00 44.25 268 CYS B CA 1
ATOM 15065 C C . CYS B 1 268 ? 54.627 238.492 19.778 1.00 43.61 268 CYS B C 1
ATOM 15066 O O . CYS B 1 268 ? 54.449 239.654 19.401 1.00 45.52 268 CYS B O 1
ATOM 15074 N N . LYS B 1 269 ? 55.688 237.771 19.425 1.00 42.53 269 LYS B N 1
ATOM 15075 C CA . LYS B 1 269 ? 56.694 238.320 18.528 1.00 41.00 269 LYS B CA 1
ATOM 15076 C C . LYS B 1 269 ? 56.722 237.594 17.198 1.00 40.17 269 LYS B C 1
ATOM 15077 O O . LYS B 1 269 ? 57.348 238.037 16.246 1.00 40.82 269 LYS B O 1
ATOM 15096 N N . GLN B 1 270 ? 56.050 236.449 17.141 1.00 31.98 270 GLN B N 1
ATOM 15097 C CA . GLN B 1 270 ? 55.997 235.637 15.917 1.00 27.47 270 GLN B CA 1
ATOM 15098 C C . GLN B 1 270 ? 54.634 235.026 15.711 1.00 31.27 270 GLN B C 1
ATOM 15099 O O . GLN B 1 270 ? 54.036 234.521 16.647 1.00 30.64 270 GLN B O 1
ATOM 15113 N N . GLY B 1 271 ? 54.133 235.098 14.484 1.00 32.37 271 GLY B N 1
ATOM 15114 C CA . GLY B 1 271 ? 52.834 234.541 14.175 1.00 35.75 271 GLY B CA 1
ATOM 15115 C C . GLY B 1 271 ? 51.910 235.499 13.456 1.00 36.41 271 GLY B C 1
ATOM 15116 O O . GLY B 1 271 ? 52.357 236.386 12.722 1.00 33.97 271 GLY B O 1
ATOM 15120 N N . LEU B 1 272 ? 50.613 235.314 13.664 1.00 23.68 272 LEU B N 1
ATOM 15121 C CA . LEU B 1 272 ? 49.624 236.144 13.013 1.00 24.80 272 LEU B CA 1
ATOM 15122 C C . LEU B 1 272 ? 48.844 236.965 14.029 1.00 32.50 272 LEU B C 1
ATOM 15123 O O . LEU B 1 272 ? 48.601 236.526 15.161 1.00 30.31 272 LEU B O 1
ATOM 15139 N N . PHE B 1 273 ? 48.463 238.165 13.605 1.00 28.20 273 PHE B N 1
ATOM 15140 C CA . PHE B 1 273 ? 47.714 239.099 14.430 1.00 29.53 273 PHE B CA 1
ATOM 15141 C C . PHE B 1 273 ? 46.501 239.578 13.617 1.00 35.87 273 PHE B C 1
ATOM 15142 O O . PHE B 1 273 ? 46.639 240.322 12.639 1.00 34.03 273 PHE B O 1
ATOM 15159 N N . TYR B 1 274 ? 45.320 239.109 14.018 1.00 35.54 274 TYR B N 1
ATOM 15160 C CA . TYR B 1 274 ? 44.063 239.464 13.360 1.00 35.66 274 TYR B CA 1
ATOM 15161 C C . TYR B 1 274 ? 43.540 240.746 13.971 1.00 37.37 274 TYR B C 1
ATOM 15162 O O . TYR B 1 274 ? 43.456 240.878 15.196 1.00 36.09 274 TYR B O 1
ATOM 15180 N N . ASP B 1 275 ? 43.192 241.688 13.104 1.00 40.98 275 ASP B N 1
ATOM 15181 C CA . ASP B 1 275 ? 42.729 242.998 13.534 1.00 41.71 275 ASP B CA 1
ATOM 15182 C C . ASP B 1 275 ? 41.819 243.570 12.455 1.00 43.23 275 ASP B C 1
ATOM 15183 O O . ASP B 1 275 ? 42.210 244.467 11.716 1.00 43.77 275 ASP B O 1
ATOM 15192 N N . PRO B 1 276 ? 40.589 243.050 12.365 1.00 37.70 276 PRO B N 1
ATOM 15193 C CA . PRO B 1 276 ? 39.618 243.460 11.346 1.00 41.72 276 PRO B CA 1
ATOM 15194 C C . PRO B 1 276 ? 38.747 244.640 11.769 1.00 42.59 276 PRO B C 1
ATOM 15195 O O . PRO B 1 276 ? 38.682 244.958 12.952 1.00 40.86 276 PRO B O 1
ATOM 15206 N N . VAL B 1 277 ? 38.087 245.292 10.812 1.00 48.44 277 VAL B N 1
ATOM 15207 C CA . VAL B 1 277 ? 37.183 246.382 11.178 1.00 54.35 277 VAL B CA 1
ATOM 15208 C C . VAL B 1 277 ? 35.912 245.729 11.740 1.00 49.22 277 VAL B C 1
ATOM 15209 O O . VAL B 1 277 ? 35.322 246.207 12.711 1.00 47.76 277 VAL B O 1
ATOM 15222 N N . ASP B 1 278 ? 35.533 244.602 11.143 1.00 42.53 278 ASP B N 1
ATOM 15223 C CA . ASP B 1 278 ? 34.356 243.853 11.565 1.00 41.68 278 ASP B CA 1
ATOM 15224 C C . ASP B 1 278 ? 34.803 242.692 12.452 1.00 42.23 278 ASP B C 1
ATOM 15225 O O . ASP B 1 278 ? 35.326 241.681 11.963 1.00 35.79 278 ASP B O 1
ATOM 15234 N N . LYS B 1 279 ? 34.586 242.843 13.754 1.00 44.90 279 LYS B N 1
ATOM 15235 C CA . LYS B 1 279 ? 34.979 241.827 14.725 1.00 40.41 279 LYS B CA 1
ATOM 15236 C C . LYS B 1 279 ? 34.100 240.573 14.730 1.00 41.76 279 LYS B C 1
ATOM 15237 O O . LYS B 1 279 ? 34.488 239.540 15.264 1.00 40.11 279 LYS B O 1
ATOM 15256 N N . ASN B 1 280 ? 32.929 240.651 14.114 1.00 41.15 280 ASN B N 1
ATOM 15257 C CA . ASN B 1 280 ? 32.038 239.505 14.054 1.00 39.86 280 ASN B CA 1
ATOM 15258 C C . ASN B 1 280 ? 32.509 238.548 12.959 1.00 40.92 280 ASN B C 1
ATOM 15259 O O . ASN B 1 280 ? 31.738 238.162 12.075 1.00 39.36 280 ASN B O 1
ATOM 15270 N N . THR B 1 281 ? 33.786 238.171 13.024 1.00 40.39 281 THR B N 1
ATOM 15271 C CA . THR B 1 281 ? 34.400 237.292 12.032 1.00 39.63 281 THR B CA 1
ATOM 15272 C C . THR B 1 281 ? 35.468 236.381 12.641 1.00 34.07 281 THR B C 1
ATOM 15273 O O . THR B 1 281 ? 35.823 236.509 13.811 1.00 30.59 281 THR B O 1
ATOM 15284 N N . ALA B 1 282 ? 35.989 235.476 11.821 1.00 27.20 282 ALA B N 1
ATOM 15285 C CA . ALA B 1 282 ? 37.044 234.572 12.253 1.00 28.19 282 ALA B CA 1
ATOM 15286 C C . ALA B 1 282 ? 38.394 235.026 11.670 1.00 31.19 282 ALA B C 1
ATOM 15287 O O . ALA B 1 282 ? 38.445 235.578 10.568 1.00 31.08 282 ALA B O 1
ATOM 15294 N N . ALA B 1 283 ? 39.478 234.779 12.403 1.00 30.84 283 ALA B N 1
ATOM 15295 C CA . ALA B 1 283 ? 40.820 235.150 11.949 1.00 28.01 283 ALA B CA 1
ATOM 15296 C C . ALA B 1 283 ? 41.302 234.229 10.838 1.00 28.41 283 ALA B C 1
ATOM 15297 O O . ALA B 1 283 ? 41.764 234.675 9.788 1.00 27.92 283 ALA B O 1
ATOM 15304 N N . ILE B 1 284 ? 41.163 232.932 11.067 1.00 29.76 284 ILE B N 1
ATOM 15305 C CA . ILE B 1 284 ? 41.601 231.937 10.108 1.00 30.14 284 ILE B CA 1
ATOM 15306 C C . ILE B 1 284 ? 40.502 230.915 9.927 1.00 28.92 284 ILE B C 1
ATOM 15307 O O . ILE B 1 284 ? 39.821 230.565 10.888 1.00 32.08 284 ILE B O 1
ATOM 15323 N N . SER B 1 285 ? 40.317 230.431 8.706 1.00 25.96 285 SER B N 1
ATOM 15324 C CA . SER B 1 285 ? 39.298 229.429 8.479 1.00 28.08 285 SER B CA 1
ATOM 15325 C C . SER B 1 285 ? 39.720 228.498 7.374 1.00 24.29 285 SER B C 1
ATOM 15326 O O . SER B 1 285 ? 40.486 228.875 6.488 1.00 29.33 285 SER B O 1
ATOM 15334 N N . LEU B 1 286 ? 39.271 227.256 7.457 1.00 21.30 286 LEU B N 1
ATOM 15335 C CA . LEU B 1 286 ? 39.542 226.300 6.408 1.00 21.86 286 LEU B CA 1
ATOM 15336 C C . LEU B 1 286 ? 38.489 226.599 5.342 1.00 29.79 286 LEU B C 1
ATOM 15337 O O . LEU B 1 286 ? 37.618 227.449 5.548 1.00 28.41 286 LEU B O 1
ATOM 15353 N N . MET B 1 287 ? 38.552 225.911 4.211 1.00 29.42 287 MET B N 1
ATOM 15354 C CA . MET B 1 287 ? 37.604 226.181 3.138 1.00 30.17 287 MET B CA 1
ATOM 15355 C C . MET B 1 287 ? 36.496 225.158 2.980 1.00 30.22 287 MET B C 1
ATOM 15356 O O . MET B 1 287 ? 36.749 223.961 2.818 1.00 30.18 287 MET B O 1
ATOM 15370 N N . VAL B 1 288 ? 35.262 225.653 3.011 1.00 33.28 288 VAL B N 1
ATOM 15371 C CA . VAL B 1 288 ? 34.088 224.819 2.807 1.00 34.77 288 VAL B CA 1
ATOM 15372 C C . VAL B 1 288 ? 33.173 225.542 1.819 1.00 35.78 288 VAL B C 1
ATOM 15373 O O . VAL B 1 288 ? 32.855 226.720 1.991 1.00 34.69 288 VAL B O 1
ATOM 15386 N N . TYR B 1 289 ? 32.777 224.833 0.770 1.00 30.60 289 TYR B N 1
ATOM 15387 C CA . TYR B 1 289 ? 31.921 225.406 -0.259 1.00 37.77 289 TYR B CA 1
ATOM 15388 C C . TYR B 1 289 ? 30.448 225.026 -0.031 1.00 41.04 289 TYR B C 1
ATOM 15389 O O . TYR B 1 289 ? 30.113 223.846 0.050 1.00 40.76 289 TYR B O 1
ATOM 15407 N N . ARG B 1 290 ? 29.588 226.039 0.083 1.00 49.01 290 ARG B N 1
ATOM 15408 C CA . ARG B 1 290 ? 28.148 225.857 0.341 1.00 52.09 290 ARG B CA 1
ATOM 15409 C C . ARG B 1 290 ? 27.271 226.010 -0.905 1.00 57.02 290 ARG B C 1
ATOM 15410 O O . ARG B 1 290 ? 27.209 227.106 -1.470 1.00 56.05 290 ARG B O 1
ATOM 15431 N N . LYS B 1 291 ? 26.662 224.913 -1.365 1.00 61.32 291 LYS B N 1
ATOM 15432 C CA . LYS B 1 291 ? 25.824 224.908 -2.585 1.00 61.87 291 LYS B CA 1
ATOM 15433 C C . LYS B 1 291 ? 24.905 226.124 -2.757 1.00 61.14 291 LYS B C 1
ATOM 15434 O O . LYS B 1 291 ? 24.274 226.588 -1.804 1.00 59.97 291 LYS B O 1
ATOM 15453 N N . GLN B 1 292 ? 24.860 226.631 -3.987 1.00 64.58 292 GLN B N 1
ATOM 15454 C CA . GLN B 1 292 ? 24.060 227.797 -4.352 1.00 63.64 292 GLN B CA 1
ATOM 15455 C C . GLN B 1 292 ? 22.755 227.357 -5.009 1.00 68.37 292 GLN B C 1
ATOM 15456 O O . GLN B 1 292 ? 22.664 226.221 -5.488 1.00 66.14 292 GLN B O 1
ATOM 15470 N N . PRO B 1 293 ? 21.743 228.249 -5.034 1.00 62.81 293 PRO B N 1
ATOM 15471 C CA . PRO B 1 293 ? 20.454 227.911 -5.655 1.00 63.93 293 PRO B CA 1
ATOM 15472 C C . PRO B 1 293 ? 20.614 227.423 -7.098 1.00 66.22 293 PRO B C 1
ATOM 15473 O O . PRO B 1 293 ? 19.907 226.512 -7.528 1.00 69.07 293 PRO B O 1
ATOM 15484 N N . ASP B 1 294 ? 21.568 228.006 -7.816 1.00 69.12 294 ASP B N 1
ATOM 15485 C CA . ASP B 1 294 ? 21.840 227.648 -9.207 1.00 69.43 294 ASP B CA 1
ATOM 15486 C C . ASP B 1 294 ? 22.770 226.444 -9.381 1.00 68.74 294 ASP B C 1
ATOM 15487 O O . ASP B 1 294 ? 23.388 226.283 -10.433 1.00 66.12 294 ASP B O 1
ATOM 15496 N N . GLY B 1 295 ? 22.869 225.606 -8.351 1.00 75.96 295 GLY B N 1
ATOM 15497 C CA . GLY B 1 295 ? 23.714 224.423 -8.398 1.00 71.40 295 GLY B CA 1
ATOM 15498 C C . GLY B 1 295 ? 25.212 224.697 -8.357 1.00 69.94 295 GLY B C 1
ATOM 15499 O O . GLY B 1 295 ? 26.019 223.761 -8.372 1.00 66.45 295 GLY B O 1
ATOM 15503 N N . SER B 1 296 ? 25.583 225.975 -8.308 1.00 61.78 296 SER B N 1
ATOM 15504 C CA . SER B 1 296 ? 26.989 226.360 -8.271 1.00 59.80 296 SER B CA 1
ATOM 15505 C C . SER B 1 296 ? 27.525 226.276 -6.847 1.00 60.41 296 SER B C 1
ATOM 15506 O O . SER B 1 296 ? 26.771 226.060 -5.901 1.00 58.76 296 SER B O 1
ATOM 15514 N N . TYR B 1 297 ? 28.830 226.461 -6.694 1.00 59.89 297 TYR B N 1
ATOM 15515 C CA . TYR B 1 297 ? 29.435 226.375 -5.375 1.00 55.25 297 TYR B CA 1
ATOM 15516 C C . TYR B 1 297 ? 30.221 227.626 -4.952 1.00 51.21 297 TYR B C 1
ATOM 15517 O O . TYR B 1 297 ? 31.078 228.112 -5.692 1.00 53.19 297 TYR B O 1
ATOM 15535 N N . LYS B 1 298 ? 29.916 228.149 -3.766 1.00 47.58 298 LYS B N 1
ATOM 15536 C CA . LYS B 1 298 ? 30.608 229.332 -3.250 1.00 48.31 298 LYS B CA 1
ATOM 15537 C C . LYS B 1 298 ? 31.279 229.066 -1.898 1.00 50.46 298 LYS B C 1
ATOM 15538 O O . LYS B 1 298 ? 30.678 228.458 -1.003 1.00 46.15 298 LYS B O 1
ATOM 15557 N N . LEU B 1 299 ? 32.530 229.516 -1.773 1.00 41.48 299 LEU B N 1
ATOM 15558 C CA . LEU B 1 299 ? 33.312 229.379 -0.553 1.00 41.09 299 LEU B CA 1
ATOM 15559 C C . LEU B 1 299 ? 32.512 230.004 0.566 1.00 38.92 299 LEU B C 1
ATOM 15560 O O . LEU B 1 299 ? 31.764 230.939 0.317 1.00 40.13 299 LEU B O 1
ATOM 15576 N N . ASN B 1 300 ? 32.639 229.493 1.786 1.00 38.25 300 ASN B N 1
ATOM 15577 C CA . ASN B 1 300 ? 31.921 230.073 2.908 1.00 35.39 300 ASN B CA 1
ATOM 15578 C C . ASN B 1 300 ? 32.669 231.213 3.585 1.00 34.78 300 ASN B C 1
ATOM 15579 O O . ASN B 1 300 ? 33.833 231.066 3.985 1.00 38.99 300 ASN B O 1
ATOM 15590 N N . LYS B 1 301 ? 31.997 232.351 3.713 1.00 29.36 301 LYS B N 1
ATOM 15591 C CA . LYS B 1 301 ? 32.576 233.504 4.389 1.00 31.80 301 LYS B CA 1
ATOM 15592 C C . LYS B 1 301 ? 31.758 233.908 5.604 1.00 36.38 301 LYS B C 1
ATOM 15593 O O . LYS B 1 301 ? 32.041 234.920 6.226 1.00 37.81 301 LYS B O 1
ATOM 15612 N N . ASP B 1 302 ? 30.748 233.108 5.941 1.00 46.97 302 ASP B N 1
ATOM 15613 C CA . ASP B 1 302 ? 29.901 233.370 7.101 1.00 47.96 302 ASP B CA 1
ATOM 15614 C C . ASP B 1 302 ? 30.625 232.841 8.332 1.00 46.47 302 ASP B C 1
ATOM 15615 O O . ASP B 1 302 ? 31.038 231.680 8.357 1.00 46.20 302 ASP B O 1
ATOM 15624 N N . VAL B 1 303 ? 30.771 233.686 9.349 1.00 34.43 303 VAL B N 1
ATOM 15625 C CA . VAL B 1 303 ? 31.489 233.307 10.557 1.00 34.91 303 VAL B CA 1
ATOM 15626 C C . VAL B 1 303 ? 30.843 232.182 11.371 1.00 39.73 303 VAL B C 1
ATOM 15627 O O . VAL B 1 303 ? 31.526 231.269 11.841 1.00 34.43 303 VAL B O 1
ATOM 15640 N N . ASP B 1 304 ? 29.525 232.229 11.506 1.00 41.24 304 ASP B N 1
ATOM 15641 C CA . ASP B 1 304 ? 28.809 231.239 12.290 1.00 35.30 304 ASP B CA 1
ATOM 15642 C C . ASP B 1 304 ? 28.618 229.924 11.570 1.00 36.40 304 ASP B C 1
ATOM 15643 O O . ASP B 1 304 ? 28.308 228.919 12.198 1.00 39.11 304 ASP B O 1
ATOM 15652 N N . TYR B 1 305 ? 28.810 229.906 10.259 1.00 36.65 305 TYR B N 1
ATOM 15653 C CA . TYR B 1 305 ? 28.585 228.669 9.529 1.00 36.14 305 TYR B CA 1
ATOM 15654 C C . TYR B 1 305 ? 29.565 227.526 9.813 1.00 35.93 305 TYR B C 1
ATOM 15655 O O . TYR B 1 305 ? 30.772 227.730 9.931 1.00 35.25 305 TYR B O 1
ATOM 15673 N N . TYR B 1 306 ? 29.021 226.316 9.897 1.00 34.35 306 TYR B N 1
ATOM 15674 C CA . TYR B 1 306 ? 29.824 225.110 10.058 1.00 33.08 306 TYR B CA 1
ATOM 15675 C C . TYR B 1 306 ? 29.099 223.971 9.343 1.00 32.74 306 TYR B C 1
ATOM 15676 O O . TYR B 1 306 ? 27.882 223.836 9.456 1.00 36.67 306 TYR B O 1
ATOM 15694 N N . PRO B 1 307 ? 29.839 223.173 8.570 1.00 31.99 307 PRO B N 1
ATOM 15695 C CA . PRO B 1 307 ? 29.223 222.057 7.846 1.00 32.19 307 PRO B CA 1
ATOM 15696 C C . PRO B 1 307 ? 28.901 220.895 8.770 1.00 34.61 307 PRO B C 1
ATOM 15697 O O . PRO B 1 307 ? 29.632 220.659 9.729 1.00 27.99 307 PRO B O 1
ATOM 15708 N N . THR B 1 308 ? 27.809 220.191 8.487 1.00 29.89 308 THR B N 1
ATOM 15709 C CA . THR B 1 308 ? 27.415 219.040 9.276 1.00 32.45 308 THR B CA 1
ATOM 15710 C C . THR B 1 308 ? 27.620 217.844 8.381 1.00 36.51 308 THR B C 1
ATOM 15711 O O . THR B 1 308 ? 27.708 217.995 7.161 1.00 38.61 308 THR B O 1
ATOM 15722 N N . GLY B 1 309 ? 27.690 216.654 8.969 1.00 40.76 309 GLY B N 1
ATOM 15723 C CA . GLY B 1 309 ? 27.859 215.442 8.183 1.00 47.31 309 GLY B CA 1
ATOM 15724 C C . GLY B 1 309 ? 26.728 215.321 7.172 1.00 54.53 309 GLY B C 1
ATOM 15725 O O . GLY B 1 309 ? 26.883 214.725 6.105 1.00 57.15 309 GLY B O 1
ATOM 15729 N N . LEU B 1 310 ? 25.588 215.912 7.518 1.00 57.77 310 LEU B N 1
ATOM 15730 C CA . LEU B 1 310 ? 24.410 215.912 6.666 1.00 63.17 310 LEU B CA 1
ATOM 15731 C C . LEU B 1 310 ? 24.672 216.729 5.401 1.00 63.87 310 LEU B C 1
ATOM 15732 O O . LEU B 1 310 ? 24.481 216.231 4.293 1.00 67.56 310 LEU B O 1
ATOM 15748 N N . ASP B 1 311 ? 25.113 217.976 5.577 1.00 55.83 311 ASP B N 1
ATOM 15749 C CA . ASP B 1 311 ? 25.418 218.875 4.460 1.00 54.90 311 ASP B CA 1
ATOM 15750 C C . ASP B 1 311 ? 26.382 218.248 3.467 1.00 53.81 311 ASP B C 1
ATOM 15751 O O . ASP B 1 311 ? 26.242 218.406 2.256 1.00 57.12 311 ASP B O 1
ATOM 15760 N N . ILE B 1 312 ? 27.370 217.540 3.994 1.00 59.28 312 ILE B N 1
ATOM 15761 C CA . ILE B 1 312 ? 28.373 216.902 3.160 1.00 62.11 312 ILE B CA 1
ATOM 15762 C C . ILE B 1 312 ? 27.794 215.739 2.353 1.00 68.29 312 ILE B C 1
ATOM 15763 O O . ILE B 1 312 ? 28.200 215.503 1.213 1.00 70.54 312 ILE B O 1
ATOM 15779 N N . ASP B 1 313 ? 26.834 215.025 2.937 1.00 70.75 313 ASP B N 1
ATOM 15780 C CA . ASP B 1 313 ? 26.196 213.904 2.250 1.00 70.74 313 ASP B CA 1
ATOM 15781 C C . ASP B 1 313 ? 25.053 214.431 1.387 1.00 70.25 313 ASP B C 1
ATOM 15782 O O . ASP B 1 313 ? 24.577 213.756 0.477 1.00 71.72 313 ASP B O 1
ATOM 15791 N N . ASN B 1 314 ? 24.625 215.650 1.694 1.00 65.97 314 ASN B N 1
ATOM 15792 C CA . ASN B 1 314 ? 23.559 216.326 0.973 1.00 68.79 314 ASN B CA 1
ATOM 15793 C C . ASN B 1 314 ? 24.099 216.958 -0.295 1.00 72.72 314 ASN B C 1
ATOM 15794 O O . ASN B 1 314 ? 23.421 217.015 -1.321 1.00 74.29 314 ASN B O 1
ATOM 15805 N N . GLY B 1 315 ? 25.331 217.447 -0.205 1.00 63.00 315 GLY B N 1
ATOM 15806 C CA . GLY B 1 315 ? 25.975 218.119 -1.312 1.00 56.40 315 GLY B CA 1
ATOM 15807 C C . GLY B 1 315 ? 25.824 219.610 -1.094 1.00 57.38 315 GLY B C 1
ATOM 15808 O O . GLY B 1 315 ? 26.313 220.416 -1.882 1.00 59.90 315 GLY B O 1
ATOM 15812 N N . ASP B 1 316 ? 25.139 219.979 -0.013 1.00 49.46 316 ASP B N 1
ATOM 15813 C CA . ASP B 1 316 ? 24.928 221.387 0.318 1.00 51.58 316 ASP B CA 1
ATOM 15814 C C . ASP B 1 316 ? 26.226 222.012 0.786 1.00 49.01 316 ASP B C 1
ATOM 15815 O O . ASP B 1 316 ? 26.327 223.231 0.936 1.00 50.07 316 ASP B O 1
ATOM 15824 N N . ALA B 1 317 ? 27.206 221.156 1.050 1.00 46.46 317 ALA B N 1
ATOM 15825 C CA . ALA B 1 317 ? 28.524 221.588 1.487 1.00 41.71 317 ALA B CA 1
ATOM 15826 C C . ALA B 1 317 ? 29.563 220.628 0.949 1.00 42.17 317 ALA B C 1
ATOM 15827 O O . ALA B 1 317 ? 29.367 219.407 0.947 1.00 41.09 317 ALA B O 1
ATOM 15834 N N . ILE B 1 318 ? 30.649 221.200 0.446 1.00 39.58 318 ILE B N 1
ATOM 15835 C CA . ILE B 1 318 ? 31.762 220.426 -0.069 1.00 44.80 318 ILE B CA 1
ATOM 15836 C C . ILE B 1 318 ? 33.008 220.957 0.626 1.00 41.17 318 ILE B C 1
ATOM 15837 O O . ILE B 1 318 ? 33.264 222.165 0.654 1.00 35.54 318 ILE B O 1
ATOM 15853 N N . THR B 1 319 ? 33.738 220.039 1.240 1.00 45.86 319 THR B N 1
ATOM 15854 C CA . THR B 1 319 ? 34.949 220.373 1.959 1.00 43.02 319 THR B CA 1
ATOM 15855 C C . THR B 1 319 ? 36.089 220.637 1.001 1.00 37.82 319 THR B C 1
ATOM 15856 O O . THR B 1 319 ? 36.299 219.881 0.051 1.00 40.84 319 THR B O 1
ATOM 15867 N N . CYS B 1 320 ? 36.805 221.728 1.233 1.00 37.19 320 CYS B N 1
ATOM 15868 C CA . CYS B 1 320 ? 37.991 222.024 0.442 1.00 37.50 320 CYS B CA 1
ATOM 15869 C C . CYS B 1 320 ? 39.103 222.301 1.450 1.00 38.24 320 CYS B C 1
ATOM 15870 O O . CYS B 1 320 ? 39.753 223.343 1.422 1.00 34.18 320 CYS B O 1
ATOM 15878 N N . ALA B 1 321 ? 39.283 221.353 2.363 1.00 43.35 321 ALA B N 1
ATOM 15879 C CA . ALA B 1 321 ? 40.277 221.453 3.418 1.00 34.84 321 ALA B CA 1
ATOM 15880 C C . ALA B 1 321 ? 40.881 220.088 3.604 1.00 38.22 321 ALA B C 1
ATOM 15881 O O . ALA B 1 321 ? 40.300 219.213 4.245 1.00 38.35 321 ALA B O 1
ATOM 15888 N N . ARG B 1 322 ? 42.041 219.899 3.002 1.00 36.40 322 ARG B N 1
ATOM 15889 C CA . ARG B 1 322 ? 42.744 218.645 3.095 1.00 36.34 322 ARG B CA 1
ATOM 15890 C C . ARG B 1 322 ? 44.219 218.990 2.957 1.00 36.36 322 ARG B C 1
ATOM 15891 O O . ARG B 1 322 ? 44.556 220.073 2.469 1.00 31.31 322 ARG B O 1
ATOM 15912 N N . LYS B 1 323 ? 45.088 218.085 3.397 1.00 29.35 323 LYS B N 1
ATOM 15913 C CA . LYS B 1 323 ? 46.520 218.316 3.336 1.00 29.93 323 LYS B CA 1
ATOM 15914 C C . LYS B 1 323 ? 46.902 219.665 3.939 1.00 25.94 323 LYS B C 1
ATOM 15915 O O . LYS B 1 323 ? 47.522 220.496 3.288 1.00 26.58 323 LYS B O 1
ATOM 15934 N N . ILE B 1 324 ? 46.472 219.901 5.171 1.00 23.94 324 ILE B N 1
ATOM 15935 C CA . ILE B 1 324 ? 46.836 221.123 5.876 1.00 21.83 324 ILE B CA 1
ATOM 15936 C C . ILE B 1 324 ? 47.475 220.689 7.191 1.00 25.96 324 ILE B C 1
ATOM 15937 O O . ILE B 1 324 ? 46.930 219.855 7.911 1.00 22.38 324 ILE B O 1
ATOM 15953 N N . ASP B 1 325 ? 48.654 221.234 7.475 1.00 27.95 325 ASP B N 1
ATOM 15954 C CA . ASP B 1 325 ? 49.418 220.870 8.664 1.00 31.69 325 ASP B CA 1
ATOM 15955 C C . ASP B 1 325 ? 49.940 222.136 9.317 1.00 31.67 325 ASP B C 1
ATOM 15956 O O . ASP B 1 325 ? 50.430 223.035 8.642 1.00 32.23 325 ASP B O 1
ATOM 15965 N N . ILE B 1 326 ? 49.824 222.218 10.632 1.00 27.67 326 ILE B N 1
ATOM 15966 C CA . ILE B 1 326 ? 50.285 223.401 11.327 1.00 25.28 326 ILE B CA 1
ATOM 15967 C C . ILE B 1 326 ? 51.205 223.030 12.472 1.00 28.98 326 ILE B C 1
ATOM 15968 O O . ILE B 1 326 ? 50.865 222.182 13.296 1.00 24.14 326 ILE B O 1
ATOM 15984 N N . ASN B 1 327 ? 52.381 223.655 12.505 1.00 29.53 327 ASN B N 1
ATOM 15985 C CA . ASN B 1 327 ? 53.350 223.397 13.556 1.00 24.74 327 ASN B CA 1
ATOM 15986 C C . ASN B 1 327 ? 53.771 224.674 14.262 1.00 29.38 327 ASN B C 1
ATOM 15987 O O . ASN B 1 327 ? 54.526 225.472 13.712 1.00 30.35 327 ASN B O 1
ATOM 15998 N N . ASN B 1 328 ? 53.256 224.866 15.474 1.00 20.15 328 ASN B N 1
ATOM 15999 C CA . ASN B 1 328 ? 53.577 226.019 16.312 1.00 21.75 328 ASN B CA 1
ATOM 16000 C C . ASN B 1 328 ? 53.046 227.373 15.858 1.00 24.17 328 ASN B C 1
ATOM 16001 O O . ASN B 1 328 ? 53.636 228.406 16.181 1.00 26.55 328 ASN B O 1
ATOM 16012 N N . LEU B 1 329 ? 51.958 227.396 15.109 1.00 23.50 329 LEU B N 1
ATOM 16013 C CA . LEU B 1 329 ? 51.429 228.685 14.700 1.00 25.90 329 LEU B CA 1
ATOM 16014 C C . LEU B 1 329 ? 50.928 229.475 15.902 1.00 28.87 329 LEU B C 1
ATOM 16015 O O . LEU B 1 329 ? 50.243 228.930 16.771 1.00 27.17 329 LEU B O 1
ATOM 16031 N N . ASN B 1 330 ? 51.305 230.748 15.975 1.00 25.94 330 ASN B N 1
ATOM 16032 C CA . ASN B 1 330 ? 50.815 231.619 17.035 1.00 26.36 330 ASN B CA 1
ATOM 16033 C C . ASN B 1 330 ? 49.820 232.586 16.429 1.00 27.77 330 ASN B C 1
ATOM 16034 O O . ASN B 1 330 ? 50.124 233.282 15.460 1.00 26.36 330 ASN B O 1
ATOM 16045 N N . LEU B 1 331 ? 48.620 232.622 16.991 1.00 27.23 331 LEU B N 1
ATOM 16046 C CA . LEU B 1 331 ? 47.593 233.510 16.484 1.00 23.47 331 LEU B CA 1
ATOM 16047 C C . LEU B 1 331 ? 47.033 234.337 17.606 1.00 26.31 331 LEU B C 1
ATOM 16048 O O . LEU B 1 331 ? 46.546 233.798 18.598 1.00 27.42 331 LEU B O 1
ATOM 16064 N N . ILE B 1 332 ? 47.161 235.650 17.487 1.00 26.85 332 ILE B N 1
ATOM 16065 C CA . ILE B 1 332 ? 46.579 236.537 18.479 1.00 28.84 332 ILE B CA 1
ATOM 16066 C C . ILE B 1 332 ? 45.545 237.335 17.730 1.00 31.02 332 ILE B C 1
ATOM 16067 O O . ILE B 1 332 ? 45.532 237.359 16.494 1.00 29.86 332 ILE B O 1
ATOM 16083 N N . THR B 1 333 ? 44.663 237.988 18.462 1.00 33.01 333 THR B N 1
ATOM 16084 C CA . THR B 1 333 ? 43.617 238.710 17.789 1.00 34.60 333 THR B CA 1
ATOM 16085 C C . THR B 1 333 ? 43.246 239.957 18.561 1.00 33.74 333 THR B C 1
ATOM 16086 O O . THR B 1 333 ? 43.515 240.049 19.742 1.00 33.78 333 THR B O 1
ATOM 16097 N N . ALA B 1 334 ? 42.662 240.938 17.887 1.00 30.45 334 ALA B N 1
ATOM 16098 C CA . ALA B 1 334 ? 42.241 242.144 18.582 1.00 36.70 334 ALA B CA 1
ATOM 16099 C C . ALA B 1 334 ? 41.081 241.775 19.517 1.00 34.05 334 ALA B C 1
ATOM 16100 O O . ALA B 1 334 ? 40.304 240.865 19.208 1.00 32.63 334 ALA B O 1
ATOM 16107 N N . PRO B 1 335 ? 40.983 242.453 20.674 1.00 37.49 335 PRO B N 1
ATOM 16108 C CA . PRO B 1 335 ? 39.888 242.190 21.620 1.00 35.33 335 PRO B CA 1
ATOM 16109 C C . PRO B 1 335 ? 38.511 242.250 20.946 1.00 37.27 335 PRO B C 1
ATOM 16110 O O . PRO B 1 335 ? 38.280 243.107 20.095 1.00 38.26 335 PRO B O 1
ATOM 16121 N N . GLY B 1 336 ? 37.618 241.333 21.291 1.00 29.17 336 GLY B N 1
ATOM 16122 C CA . GLY B 1 336 ? 36.285 241.348 20.711 1.00 29.54 336 GLY B CA 1
ATOM 16123 C C . GLY B 1 336 ? 36.097 240.505 19.468 1.00 33.16 336 GLY B C 1
ATOM 16124 O O . GLY B 1 336 ? 34.973 240.348 18.997 1.00 36.11 336 GLY B O 1
ATOM 16128 N N . VAL B 1 337 ? 37.185 239.975 18.915 1.00 32.82 337 VAL B N 1
ATOM 16129 C CA . VAL B 1 337 ? 37.074 239.124 17.739 1.00 30.80 337 VAL B CA 1
ATOM 16130 C C . VAL B 1 337 ? 36.258 237.879 18.122 1.00 30.60 337 VAL B C 1
ATOM 16131 O O . VAL B 1 337 ? 36.476 237.280 19.177 1.00 31.62 337 VAL B O 1
ATOM 16144 N N . LYS B 1 338 ? 35.309 237.499 17.276 1.00 33.26 338 LYS B N 1
ATOM 16145 C CA . LYS B 1 338 ? 34.441 236.362 17.575 1.00 32.58 338 LYS B CA 1
ATOM 16146 C C . LYS B 1 338 ? 35.131 234.992 17.603 1.00 32.93 338 LYS B C 1
ATOM 16147 O O . LYS B 1 338 ? 35.039 234.279 18.607 1.00 31.48 338 LYS B O 1
ATOM 16166 N N . VAL B 1 339 ? 35.812 234.622 16.518 1.00 28.48 339 VAL B N 1
ATOM 16167 C CA . VAL B 1 339 ? 36.457 233.312 16.453 1.00 26.50 339 VAL B CA 1
ATOM 16168 C C . VAL B 1 339 ? 37.949 233.356 16.052 1.00 32.61 339 VAL B C 1
ATOM 16169 O O . VAL B 1 339 ? 38.328 234.045 15.102 1.00 29.72 339 VAL B O 1
ATOM 16182 N N . GLY B 1 340 ? 38.791 232.631 16.785 1.00 23.35 340 GLY B N 1
ATOM 16183 C CA . GLY B 1 340 ? 40.210 232.572 16.461 1.00 20.54 340 GLY B CA 1
ATOM 16184 C C . GLY B 1 340 ? 40.370 231.728 15.212 1.00 24.20 340 GLY B C 1
ATOM 16185 O O . GLY B 1 340 ? 40.670 232.241 14.132 1.00 26.55 340 GLY B O 1
ATOM 16189 N N . VAL B 1 341 ? 40.089 230.434 15.335 1.00 26.82 341 VAL B N 1
ATOM 16190 C CA . VAL B 1 341 ? 40.240 229.518 14.211 1.00 24.75 341 VAL B CA 1
ATOM 16191 C C . VAL B 1 341 ? 39.012 228.680 13.899 1.00 26.49 341 VAL B C 1
ATOM 16192 O O . VAL B 1 341 ? 38.439 228.071 14.799 1.00 26.34 341 VAL B O 1
ATOM 16205 N N . LYS B 1 342 ? 38.633 228.620 12.623 1.00 22.47 342 LYS B N 1
ATOM 16206 C CA . LYS B 1 342 ? 37.515 227.796 12.206 1.00 28.39 342 LYS B CA 1
ATOM 16207 C C . LYS B 1 342 ? 38.036 226.545 11.503 1.00 27.90 342 LYS B C 1
ATOM 16208 O O . LYS B 1 342 ? 38.294 226.541 10.294 1.00 25.90 342 LYS B O 1
ATOM 16227 N N . TRP B 1 343 ? 38.169 225.480 12.282 1.00 24.38 343 TRP B N 1
ATOM 16228 C CA . TRP B 1 343 ? 38.664 224.210 11.791 1.00 23.37 343 TRP B CA 1
ATOM 16229 C C . TRP B 1 343 ? 37.506 223.382 11.237 1.00 25.82 343 TRP B C 1
ATOM 16230 O O . TRP B 1 343 ? 37.159 222.323 11.772 1.00 23.30 343 TRP B O 1
ATOM 16251 N N . ILE B 1 344 ? 36.920 223.875 10.150 1.00 25.87 344 ILE B N 1
ATOM 16252 C CA . ILE B 1 344 ? 35.769 223.238 9.522 1.00 23.26 344 ILE B CA 1
ATOM 16253 C C . ILE B 1 344 ? 36.113 222.459 8.251 1.00 26.29 344 ILE B C 1
ATOM 16254 O O . ILE B 1 344 ? 36.727 222.990 7.328 1.00 28.42 344 ILE B O 1
ATOM 16270 N N . GLY B 1 345 ? 35.708 221.195 8.210 1.00 28.57 345 GLY B N 1
ATOM 16271 C CA . GLY B 1 345 ? 35.952 220.347 7.056 1.00 30.20 345 GLY B CA 1
ATOM 16272 C C . GLY B 1 345 ? 37.349 219.772 7.033 1.00 30.94 345 GLY B C 1
ATOM 16273 O O . GLY B 1 345 ? 37.724 219.074 6.097 1.00 33.77 345 GLY B O 1
ATOM 16277 N N . GLY B 1 346 ? 38.111 220.043 8.087 1.00 32.54 346 GLY B N 1
ATOM 16278 C CA . GLY B 1 346 ? 39.489 219.585 8.173 1.00 29.83 346 GLY B CA 1
ATOM 16279 C C . GLY B 1 346 ? 39.754 218.121 8.446 1.00 32.54 346 GLY B C 1
ATOM 16280 O O . GLY B 1 346 ? 40.622 217.793 9.268 1.00 28.51 346 GLY B O 1
ATOM 16284 N N . ALA B 1 347 ? 39.036 217.238 7.755 1.00 30.71 347 ALA B N 1
ATOM 16285 C CA . ALA B 1 347 ? 39.233 215.805 7.935 1.00 34.75 347 ALA B CA 1
ATOM 16286 C C . ALA B 1 347 ? 40.688 215.420 7.648 1.00 32.47 347 ALA B C 1
ATOM 16287 O O . ALA B 1 347 ? 41.217 215.718 6.580 1.00 35.06 347 ALA B O 1
ATOM 16294 N N . GLY B 1 348 ? 41.334 214.763 8.606 1.00 30.33 348 GLY B N 1
ATOM 16295 C CA . GLY B 1 348 ? 42.715 214.350 8.433 1.00 29.28 348 GLY B CA 1
ATOM 16296 C C . GLY B 1 348 ? 43.741 215.471 8.538 1.00 28.39 348 GLY B C 1
ATOM 16297 O O . GLY B 1 348 ? 44.932 215.235 8.334 1.00 29.08 348 GLY B O 1
ATOM 16301 N N . CYS B 1 349 ? 43.293 216.689 8.833 1.00 22.36 349 CYS B N 1
ATOM 16302 C CA . CYS B 1 349 ? 44.211 217.816 8.972 1.00 26.29 349 CYS B CA 1
ATOM 16303 C C . CYS B 1 349 ? 44.750 217.812 10.392 1.00 28.14 349 CYS B C 1
ATOM 16304 O O . CYS B 1 349 ? 44.021 217.549 11.345 1.00 26.30 349 CYS B O 1
ATOM 16312 N N . THR B 1 350 ? 46.033 218.108 10.526 1.00 25.09 350 THR B N 1
ATOM 16313 C CA . THR B 1 350 ? 46.697 218.034 11.816 1.00 23.04 350 THR B CA 1
ATOM 16314 C C . THR B 1 350 ? 47.270 219.340 12.330 1.00 26.72 350 THR B C 1
ATOM 16315 O O . THR B 1 350 ? 47.534 220.282 11.573 1.00 26.63 350 THR B O 1
ATOM 16326 N N . THR B 1 351 ? 47.491 219.360 13.637 1.00 23.49 351 THR B N 1
ATOM 16327 C CA . THR B 1 351 ? 47.974 220.533 14.325 1.00 23.32 351 THR B CA 1
ATOM 16328 C C . THR B 1 351 ? 48.936 220.140 15.459 1.00 22.46 351 THR B C 1
ATOM 16329 O O . THR B 1 351 ? 48.824 219.073 16.054 1.00 21.35 351 THR B O 1
ATOM 16340 N N . LYS B 1 352 ? 49.925 220.979 15.711 1.00 21.48 352 LYS B N 1
ATOM 16341 C CA . LYS B 1 352 ? 50.857 220.733 16.798 1.00 19.72 352 LYS B CA 1
ATOM 16342 C C . LYS B 1 352 ? 51.302 222.080 17.298 1.00 19.18 352 LYS B C 1
ATOM 16343 O O . LYS B 1 352 ? 51.767 222.903 16.515 1.00 19.07 352 LYS B O 1
ATOM 16356 N N . GLY B 1 353 ? 51.145 222.313 18.594 1.00 14.83 353 GLY B N 1
ATOM 16357 C CA . GLY B 1 353 ? 51.533 223.579 19.181 1.00 15.19 353 GLY B CA 1
ATOM 16358 C C . GLY B 1 353 ? 50.779 224.793 18.657 1.00 20.17 353 GLY B C 1
ATOM 16359 O O . GLY B 1 353 ? 51.309 225.903 18.673 1.00 20.66 353 GLY B O 1
ATOM 16363 N N . LEU B 1 354 ? 49.566 224.593 18.146 1.00 19.65 354 LEU B N 1
ATOM 16364 C CA . LEU B 1 354 ? 48.763 225.733 17.699 1.00 20.69 354 LEU B CA 1
ATOM 16365 C C . LEU B 1 354 ? 48.487 226.510 18.982 1.00 22.33 354 LEU B C 1
ATOM 16366 O O . LEU B 1 354 ? 47.988 225.956 19.950 1.00 22.91 354 LEU B O 1
ATOM 16382 N N . SER B 1 355 ? 48.856 227.780 19.008 1.00 20.87 355 SER B N 1
ATOM 16383 C CA . SER B 1 355 ? 48.707 228.585 20.208 1.00 18.28 355 SER B CA 1
ATOM 16384 C C . SER B 1 355 ? 47.877 229.822 19.905 1.00 23.79 355 SER B C 1
ATOM 16385 O O . SER B 1 355 ? 48.297 230.689 19.137 1.00 24.06 355 SER B O 1
ATOM 16393 N N . ILE B 1 356 ? 46.700 229.906 20.522 1.00 25.32 356 ILE B N 1
ATOM 16394 C CA . ILE B 1 356 ? 45.775 231.011 20.282 1.00 22.94 356 ILE B CA 1
ATOM 16395 C C . ILE B 1 356 ? 45.654 231.963 21.472 1.00 27.25 356 ILE B C 1
ATOM 16396 O O . ILE B 1 356 ? 45.552 231.534 22.619 1.00 27.58 356 ILE B O 1
ATOM 16412 N N . GLY B 1 357 ? 45.684 233.261 21.195 1.00 26.28 357 GLY B N 1
ATOM 16413 C CA . GLY B 1 357 ? 45.539 234.249 22.244 1.00 26.73 357 GLY B CA 1
ATOM 16414 C C . GLY B 1 357 ? 46.826 234.667 22.912 1.00 27.60 357 GLY B C 1
ATOM 16415 O O . GLY B 1 357 ? 47.775 233.888 23.042 1.00 30.25 357 GLY B O 1
ATOM 16419 N N . GLU B 1 358 ? 46.841 235.916 23.357 1.00 28.05 358 GLU B N 1
ATOM 16420 C CA . GLU B 1 358 ? 47.999 236.505 24.012 1.00 25.44 358 GLU B CA 1
ATOM 16421 C C . GLU B 1 358 ? 47.687 236.846 25.458 1.00 29.63 358 GLU B C 1
ATOM 16422 O O . GLU B 1 358 ? 46.582 237.285 25.778 1.00 34.28 358 GLU B O 1
ATOM 16434 N N . ASN B 1 359 ? 48.661 236.638 26.330 1.00 32.21 359 ASN B N 1
ATOM 16435 C CA . ASN B 1 359 ? 48.506 236.969 27.734 1.00 35.90 359 ASN B CA 1
ATOM 16436 C C . ASN B 1 359 ? 48.851 238.453 27.905 1.00 35.52 359 ASN B C 1
ATOM 16437 O O . ASN B 1 359 ? 49.767 238.813 28.641 1.00 35.29 359 ASN B O 1
ATOM 16448 N N . THR B 1 360 ? 48.102 239.304 27.206 1.00 33.40 360 THR B N 1
ATOM 16449 C CA . THR B 1 360 ? 48.331 240.751 27.208 1.00 36.69 360 THR B CA 1
ATOM 16450 C C . THR B 1 360 ? 48.542 241.359 28.595 1.00 39.34 360 THR B C 1
ATOM 16451 O O . THR B 1 360 ? 49.569 241.984 28.856 1.00 41.26 360 THR B O 1
ATOM 16462 N N . GLY B 1 361 ? 47.570 241.165 29.481 1.00 38.37 361 GLY B N 1
ATOM 16463 C CA . GLY B 1 361 ? 47.637 241.686 30.839 1.00 36.82 361 GLY B CA 1
ATOM 16464 C C . GLY B 1 361 ? 46.457 241.183 31.653 1.00 42.01 361 GLY B C 1
ATOM 16465 O O . GLY B 1 361 ? 45.674 240.373 31.161 1.00 42.68 361 GLY B O 1
ATOM 16469 N N . SER B 1 362 ? 46.308 241.678 32.880 1.00 50.47 362 SER B N 1
ATOM 16470 C CA . SER B 1 362 ? 45.224 241.240 33.773 1.00 50.85 362 SER B CA 1
ATOM 16471 C C . SER B 1 362 ? 43.785 241.557 33.332 1.00 51.46 362 SER B C 1
ATOM 16472 O O . SER B 1 362 ? 42.847 240.881 33.753 1.00 56.39 362 SER B O 1
ATOM 16480 N N . ASP B 1 363 ? 43.597 242.572 32.497 1.00 47.41 363 ASP B N 1
ATOM 16481 C CA . ASP B 1 363 ? 42.249 242.912 32.054 1.00 47.80 363 ASP B CA 1
ATOM 16482 C C . ASP B 1 363 ? 41.899 242.204 30.742 1.00 44.72 363 ASP B C 1
ATOM 16483 O O . ASP B 1 363 ? 42.278 242.644 29.662 1.00 45.00 363 ASP B O 1
ATOM 16492 N N . ILE B 1 364 ? 41.140 241.122 30.851 1.00 38.00 364 ILE B N 1
ATOM 16493 C CA . ILE B 1 364 ? 40.765 240.316 29.696 1.00 39.08 364 ILE B CA 1
ATOM 16494 C C . ILE B 1 364 ? 40.012 241.072 28.588 1.00 39.04 364 ILE B C 1
ATOM 16495 O O . ILE B 1 364 ? 40.068 240.685 27.411 1.00 35.69 364 ILE B O 1
ATOM 16511 N N . THR B 1 365 ? 39.330 242.157 28.955 1.00 41.68 365 THR B N 1
ATOM 16512 C CA . THR B 1 365 ? 38.564 242.944 27.980 1.00 44.18 365 THR B CA 1
ATOM 16513 C C . THR B 1 365 ? 39.424 243.627 26.910 1.00 42.29 365 THR B C 1
ATOM 16514 O O . THR B 1 365 ? 38.926 243.961 25.833 1.00 40.46 365 THR B O 1
ATOM 16525 N N . THR B 1 366 ? 40.705 243.829 27.207 1.00 37.82 366 THR B N 1
ATOM 16526 C CA . THR B 1 366 ? 41.622 244.452 26.255 1.00 41.42 366 THR B CA 1
ATOM 16527 C C . THR B 1 366 ? 42.734 243.491 25.833 1.00 41.89 366 THR B C 1
ATOM 16528 O O . THR B 1 366 ? 43.629 243.860 25.070 1.00 39.52 366 THR B O 1
ATOM 16539 N N . ALA B 1 367 ? 42.681 242.262 26.338 1.00 39.94 367 ALA B N 1
ATOM 16540 C CA . ALA B 1 367 ? 43.682 241.261 25.996 1.00 35.34 367 ALA B CA 1
ATOM 16541 C C . ALA B 1 367 ? 43.540 240.882 24.537 1.00 31.94 367 ALA B C 1
ATOM 16542 O O . ALA B 1 367 ? 42.437 240.873 23.994 1.00 31.86 367 ALA B O 1
ATOM 16549 N N . ARG B 1 368 ? 44.653 240.561 23.892 1.00 32.40 368 ARG B N 1
ATOM 16550 C CA . ARG B 1 368 ? 44.584 240.201 22.485 1.00 29.75 368 ARG B CA 1
ATOM 16551 C C . ARG B 1 368 ? 44.267 238.714 22.258 1.00 33.78 368 ARG B C 1
ATOM 16552 O O . ARG B 1 368 ? 45.131 237.926 21.865 1.00 30.56 368 ARG B O 1
ATOM 16573 N N . LEU B 1 369 ? 43.003 238.358 22.495 1.00 33.72 369 LEU B N 1
ATOM 16574 C CA . LEU B 1 369 ? 42.521 236.980 22.363 1.00 29.17 369 LEU B CA 1
ATOM 16575 C C . LEU B 1 369 ? 41.077 236.964 21.865 1.00 30.80 369 LEU B C 1
ATOM 16576 O O . LEU B 1 369 ? 40.370 237.968 21.975 1.00 28.94 369 LEU B O 1
ATOM 16592 N N . PRO B 1 370 ? 40.638 235.843 21.267 1.00 32.76 370 PRO B N 1
ATOM 16593 C CA . PRO B 1 370 ? 39.265 235.844 20.754 1.00 31.57 370 PRO B CA 1
ATOM 16594 C C . PRO B 1 370 ? 38.240 235.439 21.803 1.00 33.81 370 PRO B C 1
ATOM 16595 O O . PRO B 1 370 ? 38.596 234.976 22.891 1.00 28.97 370 PRO B O 1
ATOM 16606 N N . ARG B 1 371 ? 36.971 235.634 21.472 1.00 32.71 371 ARG B N 1
ATOM 16607 C CA . ARG B 1 371 ? 35.900 235.255 22.371 1.00 35.00 371 ARG B CA 1
ATOM 16608 C C . ARG B 1 371 ? 35.813 233.734 22.330 1.00 30.73 371 ARG B C 1
ATOM 16609 O O . ARG B 1 371 ? 35.765 233.081 23.366 1.00 31.79 371 ARG B O 1
ATOM 16630 N N . VAL B 1 372 ? 35.816 233.182 21.121 1.00 31.18 372 VAL B N 1
ATOM 16631 C CA . VAL B 1 372 ? 35.802 231.736 20.915 1.00 26.99 372 VAL B CA 1
ATOM 16632 C C . VAL B 1 372 ? 37.143 231.374 20.267 1.00 31.84 372 VAL B C 1
ATOM 16633 O O . VAL B 1 372 ? 37.435 231.833 19.163 1.00 29.49 372 VAL B O 1
ATOM 16646 N N . GLY B 1 373 ? 37.962 230.569 20.942 1.00 21.12 373 GLY B N 1
ATOM 16647 C CA . GLY B 1 373 ? 39.263 230.200 20.400 1.00 17.44 373 GLY B CA 1
ATOM 16648 C C . GLY B 1 373 ? 39.246 229.392 19.116 1.00 20.05 373 GLY B C 1
ATOM 16649 O O . GLY B 1 373 ? 39.792 229.800 18.084 1.00 20.31 373 GLY B O 1
ATOM 16653 N N . LEU B 1 374 ? 38.600 228.237 19.171 1.00 24.95 374 LEU B N 1
ATOM 16654 C CA . LEU B 1 374 ? 38.530 227.344 18.030 1.00 22.77 374 LEU B CA 1
ATOM 16655 C C . LEU B 1 374 ? 37.137 226.740 17.901 1.00 24.80 374 LEU B C 1
ATOM 16656 O O . LEU B 1 374 ? 36.541 226.344 18.904 1.00 21.32 374 LEU B O 1
ATOM 16672 N N . LEU B 1 375 ? 36.639 226.668 16.665 1.00 21.58 375 LEU B N 1
ATOM 16673 C CA . LEU B 1 375 ? 35.341 226.084 16.362 1.00 25.10 375 LEU B CA 1
ATOM 16674 C C . LEU B 1 375 ? 35.609 225.024 15.315 1.00 23.81 375 LEU B C 1
ATOM 16675 O O . LEU B 1 375 ? 36.191 225.322 14.269 1.00 22.27 375 LEU B O 1
ATOM 16691 N N . GLN B 1 376 ? 35.184 223.792 15.582 1.00 21.46 376 GLN B N 1
ATOM 16692 C CA . GLN B 1 376 ? 35.458 222.682 14.672 1.00 21.35 376 GLN B CA 1
ATOM 16693 C C . GLN B 1 376 ? 34.301 221.734 14.377 1.00 24.35 376 GLN B C 1
ATOM 16694 O O . GLN B 1 376 ? 33.596 221.296 15.292 1.00 22.77 376 GLN B O 1
ATOM 16708 N N . SER B 1 377 ? 34.147 221.391 13.098 1.00 20.24 377 SER B N 1
ATOM 16709 C CA . SER B 1 377 ? 33.139 220.437 12.659 1.00 25.17 377 SER B CA 1
ATOM 16710 C C . SER B 1 377 ? 33.603 219.753 11.375 1.00 26.26 377 SER B C 1
ATOM 16711 O O . SER B 1 377 ? 34.493 220.257 10.684 1.00 26.06 377 SER B O 1
ATOM 16719 N N . ALA B 1 378 ? 33.005 218.602 11.073 1.00 27.14 378 ALA B N 1
ATOM 16720 C CA . ALA B 1 378 ? 33.325 217.824 9.874 1.00 28.83 378 ALA B CA 1
ATOM 16721 C C . ALA B 1 378 ? 34.825 217.525 9.735 1.00 33.55 378 ALA B C 1
ATOM 16722 O O . ALA B 1 378 ? 35.366 217.477 8.624 1.00 31.31 378 ALA B O 1
ATOM 16729 N N . SER B 1 379 ? 35.481 217.294 10.868 1.00 30.86 379 SER B N 1
ATOM 16730 C CA . SER B 1 379 ? 36.911 217.031 10.871 1.00 31.93 379 SER B CA 1
ATOM 16731 C C . SER B 1 379 ? 37.285 215.656 11.412 1.00 34.17 379 SER B C 1
ATOM 16732 O O . SER B 1 379 ? 38.132 215.554 12.301 1.00 32.31 379 SER B O 1
ATOM 16740 N N . TRP B 1 380 ? 36.669 214.600 10.885 1.00 33.40 380 TRP B N 1
ATOM 16741 C CA . TRP B 1 380 ? 37.008 213.259 11.349 1.00 31.75 380 TRP B CA 1
ATOM 16742 C C . TRP B 1 380 ? 38.493 212.963 11.104 1.00 33.04 380 TRP B C 1
ATOM 16743 O O . TRP B 1 380 ? 39.062 213.380 10.097 1.00 29.01 380 TRP B O 1
ATOM 16764 N N . GLY B 1 381 ? 39.125 212.272 12.042 1.00 28.88 381 GLY B N 1
ATOM 16765 C CA . GLY B 1 381 ? 40.529 211.937 11.885 1.00 30.63 381 GLY B CA 1
ATOM 16766 C C . GLY B 1 381 ? 41.499 213.104 11.989 1.00 28.32 381 GLY B C 1
ATOM 16767 O O . GLY B 1 381 ? 42.657 212.985 11.600 1.00 31.39 381 GLY B O 1
ATOM 16771 N N . SER B 1 382 ? 41.041 214.246 12.482 1.00 24.27 382 SER B N 1
ATOM 16772 C CA . SER B 1 382 ? 41.948 215.367 12.649 1.00 24.35 382 SER B CA 1
ATOM 16773 C C . SER B 1 382 ? 42.598 215.211 14.024 1.00 23.50 382 SER B C 1
ATOM 16774 O O . SER B 1 382 ? 41.990 214.661 14.948 1.00 23.23 382 SER B O 1
ATOM 16782 N N . ILE B 1 383 ? 43.826 215.697 14.169 1.00 25.02 383 ILE B N 1
ATOM 16783 C CA . ILE B 1 383 ? 44.550 215.586 15.434 1.00 20.35 383 ILE B CA 1
ATOM 16784 C C . ILE B 1 383 ? 45.110 216.935 15.863 1.00 21.08 383 ILE B C 1
ATOM 16785 O O . ILE B 1 383 ? 45.756 217.618 15.069 1.00 20.52 383 ILE B O 1
ATOM 16801 N N . HIS B 1 384 ? 44.845 217.340 17.104 1.00 17.10 384 HIS B N 1
ATOM 16802 C CA . HIS B 1 384 ? 45.408 218.584 17.619 1.00 14.63 384 HIS B CA 1
ATOM 16803 C C . HIS B 1 384 ? 46.327 218.207 18.758 1.00 20.69 384 HIS B C 1
ATOM 16804 O O . HIS B 1 384 ? 45.856 217.793 19.817 1.00 18.45 384 HIS B O 1
ATOM 16819 N N . GLU B 1 385 ? 47.634 218.318 18.526 1.00 16.31 385 GLU B N 1
ATOM 16820 C CA . GLU B 1 385 ? 48.628 217.983 19.542 1.00 18.97 385 GLU B CA 1
ATOM 16821 C C . GLU B 1 385 ? 49.098 219.236 20.259 1.00 16.78 385 GLU B C 1
ATOM 16822 O O . GLU B 1 385 ? 49.515 220.199 19.626 1.00 16.53 385 GLU B O 1
ATOM 16834 N N . ASN B 1 386 ? 49.006 219.222 21.584 1.00 15.22 386 ASN B N 1
ATOM 16835 C CA . ASN B 1 386 ? 49.480 220.327 22.401 1.00 18.00 386 ASN B CA 1
ATOM 16836 C C . ASN B 1 386 ? 48.916 221.690 22.002 1.00 21.80 386 ASN B C 1
ATOM 16837 O O . ASN B 1 386 ? 49.646 222.676 21.844 1.00 20.95 386 ASN B O 1
ATOM 16848 N N . LEU B 1 387 ? 47.597 221.731 21.829 1.00 17.75 387 LEU B N 1
ATOM 16849 C CA . LEU B 1 387 ? 46.904 222.952 21.486 1.00 19.38 387 LEU B CA 1
ATOM 16850 C C . LEU B 1 387 ? 46.960 223.849 22.720 1.00 21.93 387 LEU B C 1
ATOM 16851 O O . LEU B 1 387 ? 46.869 223.361 23.843 1.00 25.17 387 LEU B O 1
ATOM 16867 N N . ARG B 1 388 ? 47.158 225.147 22.526 1.00 21.10 388 ARG B N 1
ATOM 16868 C CA . ARG B 1 388 ? 47.199 226.089 23.642 1.00 20.61 388 ARG B CA 1
ATOM 16869 C C . ARG B 1 388 ? 46.199 227.168 23.306 1.00 26.61 388 ARG B C 1
ATOM 16870 O O . ARG B 1 388 ? 46.278 227.773 22.230 1.00 25.58 388 ARG B O 1
ATOM 16891 N N . ILE B 1 389 ? 45.235 227.395 24.192 1.00 23.59 389 ILE B N 1
ATOM 16892 C CA . ILE B 1 389 ? 44.237 228.414 23.928 1.00 22.68 389 ILE B CA 1
ATOM 16893 C C . ILE B 1 389 ? 44.019 229.310 25.138 1.00 25.43 389 ILE B C 1
ATOM 16894 O O . ILE B 1 389 ? 43.904 228.831 26.266 1.00 24.81 389 ILE B O 1
ATOM 16910 N N . LEU B 1 390 ? 44.011 230.616 24.886 1.00 27.46 390 LEU B N 1
ATOM 16911 C CA . LEU B 1 390 ? 43.727 231.631 25.893 1.00 26.49 390 LEU B CA 1
ATOM 16912 C C . LEU B 1 390 ? 42.512 232.276 25.278 1.00 28.09 390 LEU B C 1
ATOM 16913 O O . LEU B 1 390 ? 42.605 232.826 24.178 1.00 28.76 390 LEU B O 1
ATOM 16929 N N . TYR B 1 391 ? 41.375 232.193 25.972 1.00 27.12 391 TYR B N 1
ATOM 16930 C CA . TYR B 1 391 ? 40.103 232.699 25.462 1.00 27.28 391 TYR B CA 1
ATOM 16931 C C . TYR B 1 391 ? 39.359 233.596 26.458 1.00 26.46 391 TYR B C 1
ATOM 16932 O O . TYR B 1 391 ? 39.796 233.790 27.590 1.00 27.41 391 TYR B O 1
ATOM 16950 N N . LYS B 1 392 ? 38.221 234.132 26.022 1.00 25.34 392 LYS B N 1
ATOM 16951 C CA . LYS B 1 392 ? 37.415 234.990 26.884 1.00 31.55 392 LYS B CA 1
ATOM 16952 C C . LYS B 1 392 ? 36.050 234.379 27.184 1.00 27.16 392 LYS B C 1
ATOM 16953 O O . LYS B 1 392 ? 35.597 234.385 28.321 1.00 29.44 392 LYS B O 1
ATOM 16972 N N . THR B 1 393 ? 35.417 233.840 26.153 1.00 30.24 393 THR B N 1
ATOM 16973 C CA . THR B 1 393 ? 34.086 233.255 26.271 1.00 30.08 393 THR B CA 1
ATOM 16974 C C . THR B 1 393 ? 34.111 231.730 26.186 1.00 27.44 393 THR B C 1
ATOM 16975 O O . THR B 1 393 ? 33.752 231.056 27.142 1.00 29.97 393 THR B O 1
ATOM 16986 N N . GLN B 1 394 ? 34.533 231.193 25.047 1.00 26.45 394 GLN B N 1
ATOM 16987 C CA . GLN B 1 394 ? 34.657 229.751 24.864 1.00 25.00 394 GLN B CA 1
ATOM 16988 C C . GLN B 1 394 ? 36.059 229.392 24.315 1.00 28.20 394 GLN B C 1
ATOM 16989 O O . GLN B 1 394 ? 36.532 230.030 23.377 1.00 23.08 394 GLN B O 1
ATOM 17003 N N . GLY B 1 395 ? 36.713 228.381 24.891 1.00 20.85 395 GLY B N 1
ATOM 17004 C CA . GLY B 1 395 ? 38.023 227.960 24.419 1.00 20.62 395 GLY B CA 1
ATOM 17005 C C . GLY B 1 395 ? 37.929 227.238 23.090 1.00 19.41 395 GLY B C 1
ATOM 17006 O O . GLY B 1 395 ? 38.332 227.760 22.054 1.00 20.30 395 GLY B O 1
ATOM 17010 N N . ALA B 1 396 ? 37.387 226.025 23.114 1.00 20.95 396 ALA B N 1
ATOM 17011 C CA . ALA B 1 396 ? 37.239 225.229 21.903 1.00 17.46 396 ALA B CA 1
ATOM 17012 C C . ALA B 1 396 ? 35.825 224.653 21.823 1.00 22.36 396 ALA B C 1
ATOM 17013 O O . ALA B 1 396 ? 35.232 224.309 22.843 1.00 21.49 396 ALA B O 1
ATOM 17020 N N . VAL B 1 397 ? 35.300 224.530 20.610 1.00 20.56 397 VAL B N 1
ATOM 17021 C CA . VAL B 1 397 ? 33.949 224.012 20.408 1.00 18.96 397 VAL B CA 1
ATOM 17022 C C . VAL B 1 397 ? 34.012 222.963 19.325 1.00 20.92 397 VAL B C 1
ATOM 17023 O O . VAL B 1 397 ? 34.512 223.226 18.238 1.00 21.96 397 VAL B O 1
ATOM 17036 N N . PHE B 1 398 ? 33.513 221.767 19.620 1.00 20.57 398 PHE B N 1
ATOM 17037 C CA . PHE B 1 398 ? 33.513 220.674 18.657 1.00 20.08 398 PHE B CA 1
ATOM 17038 C C . PHE B 1 398 ? 32.070 220.240 18.386 1.00 22.84 398 PHE B C 1
ATOM 17039 O O . PHE B 1 398 ? 31.358 219.835 19.305 1.00 21.25 398 PHE B O 1
ATOM 17056 N N . ILE B 1 399 ? 31.654 220.311 17.121 1.00 27.75 399 ILE B N 1
ATOM 17057 C CA . ILE B 1 399 ? 30.270 220.009 16.735 1.00 28.57 399 ILE B CA 1
ATOM 17058 C C . ILE B 1 399 ? 30.119 219.005 15.588 1.00 29.24 399 ILE B C 1
ATOM 17059 O O . ILE B 1 399 ? 30.929 218.974 14.667 1.00 28.38 399 ILE B O 1
ATOM 17075 N N . ASP B 1 400 ? 29.086 218.171 15.664 1.00 27.04 400 ASP B N 1
ATOM 17076 C CA . ASP B 1 400 ? 28.772 217.204 14.612 1.00 30.17 400 ASP B CA 1
ATOM 17077 C C . ASP B 1 400 ? 29.864 216.166 14.308 1.00 32.70 400 ASP B C 1
ATOM 17078 O O . ASP B 1 400 ? 30.599 215.751 15.194 1.00 35.21 400 ASP B O 1
ATOM 17087 N N . SER B 1 401 ? 29.980 215.758 13.049 1.00 32.93 401 SER B N 1
ATOM 17088 C CA . SER B 1 401 ? 30.943 214.727 12.664 1.00 35.65 401 SER B CA 1
ATOM 17089 C C . SER B 1 401 ? 32.425 215.052 12.919 1.00 34.71 401 SER B C 1
ATOM 17090 O O . SER B 1 401 ? 33.005 215.895 12.245 1.00 33.61 401 SER B O 1
ATOM 17098 N N . ASN B 1 402 ? 33.020 214.376 13.900 1.00 28.50 402 ASN B N 1
ATOM 17099 C CA . ASN B 1 402 ? 34.439 214.540 14.228 1.00 28.09 402 ASN B CA 1
ATOM 17100 C C . ASN B 1 402 ? 34.956 213.175 14.643 1.00 28.12 402 ASN B C 1
ATOM 17101 O O . ASN B 1 402 ? 35.822 213.054 15.512 1.00 31.25 402 ASN B O 1
ATOM 17112 N N . GLY B 1 403 ? 34.393 212.146 14.023 1.00 27.20 403 GLY B N 1
ATOM 17113 C CA . GLY B 1 403 ? 34.743 210.775 14.332 1.00 25.83 403 GLY B CA 1
ATOM 17114 C C . GLY B 1 403 ? 36.233 210.497 14.342 1.00 26.25 403 GLY B C 1
ATOM 17115 O O . GLY B 1 403 ? 36.938 210.813 13.392 1.00 24.01 403 GLY B O 1
ATOM 17119 N N . GLY B 1 404 ? 36.718 209.912 15.426 1.00 26.66 404 GLY B N 1
ATOM 17120 C CA . GLY B 1 404 ? 38.128 209.586 15.517 1.00 29.47 404 GLY B CA 1
ATOM 17121 C C . GLY B 1 404 ? 39.075 210.757 15.728 1.00 29.10 404 GLY B C 1
ATOM 17122 O O . GLY B 1 404 ? 40.285 210.552 15.759 1.00 28.07 404 GLY B O 1
ATOM 17126 N N . ALA B 1 405 ? 38.550 211.975 15.869 1.00 24.44 405 ALA B N 1
ATOM 17127 C CA . ALA B 1 405 ? 39.418 213.129 16.098 1.00 21.31 405 ALA B CA 1
ATOM 17128 C C . ALA B 1 405 ? 39.996 213.081 17.510 1.00 21.10 405 ALA B C 1
ATOM 17129 O O . ALA B 1 405 ? 39.403 212.487 18.404 1.00 22.11 405 ALA B O 1
ATOM 17136 N N . ALA B 1 406 ? 41.152 213.708 17.710 1.00 21.89 406 ALA B N 1
ATOM 17137 C CA . ALA B 1 406 ? 41.794 213.706 19.022 1.00 21.68 406 ALA B CA 1
ATOM 17138 C C . ALA B 1 406 ? 42.386 215.059 19.375 1.00 20.38 406 ALA B C 1
ATOM 17139 O O . ALA B 1 406 ? 42.800 215.811 18.493 1.00 24.04 406 ALA B O 1
ATOM 17146 N N . VAL B 1 407 ? 42.368 215.376 20.667 1.00 15.30 407 VAL B N 1
ATOM 17147 C CA . VAL B 1 407 ? 42.923 216.610 21.195 1.00 15.66 407 VAL B CA 1
ATOM 17148 C C . VAL B 1 407 ? 43.765 216.171 22.380 1.00 18.95 407 VAL B C 1
ATOM 17149 O O . VAL B 1 407 ? 43.242 215.888 23.466 1.00 18.82 407 VAL B O 1
ATOM 17162 N N . ASN B 1 408 ? 45.074 216.100 22.150 1.00 16.03 408 ASN B N 1
ATOM 17163 C CA . ASN B 1 408 ? 46.029 215.632 23.146 1.00 17.22 408 ASN B CA 1
ATOM 17164 C C . ASN B 1 408 ? 46.826 216.722 23.816 1.00 17.64 408 ASN B C 1
ATOM 17165 O O . ASN B 1 408 ? 47.381 217.590 23.146 1.00 15.63 408 ASN B O 1
ATOM 17176 N N . ASN B 1 409 ? 46.896 216.662 25.139 1.00 14.63 409 ASN B N 1
ATOM 17177 C CA . ASN B 1 409 ? 47.668 217.633 25.919 1.00 18.75 409 ASN B CA 1
ATOM 17178 C C . ASN B 1 409 ? 47.319 219.083 25.635 1.00 20.65 409 ASN B C 1
ATOM 17179 O O . ASN B 1 409 ? 48.207 219.937 25.547 1.00 19.57 409 ASN B O 1
ATOM 17190 N N . ALA B 1 410 ? 46.036 219.362 25.472 1.00 17.01 410 ALA B N 1
ATOM 17191 C CA . ALA B 1 410 ? 45.614 220.731 25.256 1.00 19.49 410 ALA B CA 1
ATOM 17192 C C . ALA B 1 410 ? 45.826 221.504 26.554 1.00 21.56 410 ALA B C 1
ATOM 17193 O O . ALA B 1 410 ? 45.841 220.933 27.640 1.00 22.84 410 ALA B O 1
ATOM 17200 N N . TYR B 1 411 ? 46.028 222.806 26.429 1.00 20.35 411 TYR B N 1
ATOM 17201 C CA . TYR B 1 411 ? 46.180 223.678 27.578 1.00 21.27 411 TYR B CA 1
ATOM 17202 C C . TYR B 1 411 ? 45.201 224.797 27.254 1.00 24.21 411 TYR B C 1
ATOM 17203 O O . TYR B 1 411 ? 45.494 225.705 26.478 1.00 21.68 411 TYR B O 1
ATOM 17221 N N . ILE B 1 412 ? 44.009 224.699 27.821 1.00 20.40 412 ILE B N 1
ATOM 17222 C CA . ILE B 1 412 ? 42.966 225.670 27.546 1.00 20.48 412 ILE B CA 1
ATOM 17223 C C . ILE B 1 412 ? 42.692 226.439 28.821 1.00 25.20 412 ILE B C 1
ATOM 17224 O O . ILE B 1 412 ? 42.509 225.853 29.890 1.00 25.91 412 ILE B O 1
ATOM 17240 N N . SER B 1 413 ? 42.678 227.761 28.713 1.00 25.95 413 SER B N 1
ATOM 17241 C CA . SER B 1 413 ? 42.492 228.588 29.889 1.00 24.33 413 SER B CA 1
ATOM 17242 C C . SER B 1 413 ? 41.871 229.944 29.581 1.00 29.92 413 SER B C 1
ATOM 17243 O O . SER B 1 413 ? 42.114 230.534 28.521 1.00 27.05 413 SER B O 1
ATOM 17251 N N . ARG B 1 414 ? 41.024 230.425 30.485 1.00 27.47 414 ARG B N 1
ATOM 17252 C CA . ARG B 1 414 ? 40.477 231.753 30.304 1.00 28.82 414 ARG B CA 1
ATOM 17253 C C . ARG B 1 414 ? 41.553 232.609 30.949 1.00 27.34 414 ARG B C 1
ATOM 17254 O O . ARG B 1 414 ? 42.254 232.145 31.855 1.00 27.12 414 ARG B O 1
ATOM 17275 N N . LEU B 1 415 ? 41.734 233.832 30.471 1.00 32.01 415 LEU B N 1
ATOM 17276 C CA . LEU B 1 415 ? 42.754 234.693 31.062 1.00 34.42 415 LEU B CA 1
ATOM 17277 C C . LEU B 1 415 ? 42.205 235.298 32.349 1.00 38.98 415 LEU B C 1
ATOM 17278 O O . LEU B 1 415 ? 41.667 236.408 32.335 1.00 40.43 415 LEU B O 1
ATOM 17294 N N . GLY B 1 416 ? 42.335 234.564 33.455 1.00 40.54 416 GLY B N 1
ATOM 17295 C CA . GLY B 1 416 ? 41.828 235.014 34.742 1.00 40.38 416 GLY B CA 1
ATOM 17296 C C . GLY B 1 416 ? 40.364 234.629 34.949 1.00 38.13 416 GLY B C 1
ATOM 17297 O O . GLY B 1 416 ? 39.673 234.275 33.991 1.00 37.97 416 GLY B O 1
ATOM 17301 N N . ASN B 1 417 ? 39.910 234.714 36.202 1.00 45.02 417 ASN B N 1
ATOM 17302 C CA . ASN B 1 417 ? 38.544 234.369 36.631 1.00 49.19 417 ASN B CA 1
ATOM 17303 C C . ASN B 1 417 ? 37.525 235.492 36.508 1.00 51.89 417 ASN B C 1
ATOM 17304 O O . ASN B 1 417 ? 36.324 235.251 36.348 1.00 47.80 417 ASN B O 1
ATOM 17315 N N . THR B 1 418 ? 38.028 236.716 36.625 1.00 46.73 418 THR B N 1
ATOM 17316 C CA . THR B 1 418 ? 37.226 237.937 36.603 1.00 43.88 418 THR B CA 1
ATOM 17317 C C . THR B 1 418 ? 36.080 237.979 35.608 1.00 45.50 418 THR B C 1
ATOM 17318 O O . THR B 1 418 ? 36.291 237.993 34.394 1.00 44.50 418 THR B O 1
ATOM 17329 N N . ASN B 1 419 ? 34.865 237.992 36.152 1.00 43.24 419 ASN B N 1
ATOM 17330 C CA . ASN B 1 419 ? 33.636 238.052 35.366 1.00 37.32 419 ASN B CA 1
ATOM 17331 C C . ASN B 1 419 ? 33.395 236.890 34.414 1.00 38.07 419 ASN B C 1
ATOM 17332 O O . ASN B 1 419 ? 32.563 236.993 33.506 1.00 36.69 419 ASN B O 1
ATOM 17343 N N . GLY B 1 420 ? 34.111 235.788 34.617 1.00 37.44 420 GLY B N 1
ATOM 17344 C CA . GLY B 1 420 ? 33.937 234.628 33.760 1.00 34.38 420 GLY B CA 1
ATOM 17345 C C . GLY B 1 420 ? 32.513 234.104 33.838 1.00 29.19 420 GLY B C 1
ATOM 17346 O O . GLY B 1 420 ? 31.932 233.669 32.834 1.00 32.31 420 GLY B O 1
ATOM 17350 N N . GLU B 1 421 ? 31.934 234.171 35.032 1.00 38.80 421 GLU B N 1
ATOM 17351 C CA . GLU B 1 421 ? 30.560 233.698 35.250 1.00 39.76 421 GLU B CA 1
ATOM 17352 C C . GLU B 1 421 ? 29.517 234.478 34.464 1.00 40.13 421 GLU B C 1
ATOM 17353 O O . GLU B 1 421 ? 28.358 234.078 34.412 1.00 41.90 421 GLU B O 1
ATOM 17365 N N . LEU B 1 422 ? 29.922 235.580 33.841 1.00 38.25 422 LEU B N 1
ATOM 17366 C CA . LEU B 1 422 ? 28.986 236.394 33.071 1.00 40.77 422 LEU B CA 1
ATOM 17367 C C . LEU B 1 422 ? 29.087 236.171 31.571 1.00 40.61 422 LEU B C 1
ATOM 17368 O O . LEU B 1 422 ? 28.271 236.683 30.812 1.00 39.71 422 LEU B O 1
ATOM 17384 N N . GLU B 1 423 ? 30.088 235.413 31.136 1.00 33.44 423 GLU B N 1
ATOM 17385 C CA . GLU B 1 423 ? 30.253 235.150 29.716 1.00 31.51 423 GLU B CA 1
ATOM 17386 C C . GLU B 1 423 ? 29.116 234.259 29.222 1.00 33.58 423 GLU B C 1
ATOM 17387 O O . GLU B 1 423 ? 28.706 233.334 29.913 1.00 33.89 423 GLU B O 1
ATOM 17399 N N . GLN B 1 424 ? 28.610 234.523 28.027 1.00 31.09 424 GLN B N 1
ATOM 17400 C CA . GLN B 1 424 ? 27.554 233.691 27.477 1.00 37.60 424 GLN B CA 1
ATOM 17401 C C . GLN B 1 424 ? 28.090 232.905 26.283 1.00 36.54 424 GLN B C 1
ATOM 17402 O O . GLN B 1 424 ? 28.504 233.495 25.286 1.00 35.36 424 GLN B O 1
ATOM 17416 N N . ALA B 1 425 ? 28.085 231.577 26.389 1.00 32.00 425 ALA B N 1
ATOM 17417 C CA . ALA B 1 425 ? 28.581 230.717 25.317 1.00 27.90 425 ALA B CA 1
ATOM 17418 C C . ALA B 1 425 ? 27.892 231.061 24.009 1.00 36.92 425 ALA B C 1
ATOM 17419 O O . ALA B 1 425 ? 26.672 231.276 23.977 1.00 39.17 425 ALA B O 1
ATOM 17426 N N . VAL B 1 426 ? 28.668 231.111 22.933 1.00 30.37 426 VAL B N 1
ATOM 17427 C CA . VAL B 1 426 ? 28.136 231.477 21.625 1.00 32.82 426 VAL B CA 1
ATOM 17428 C C . VAL B 1 426 ? 27.648 230.289 20.817 1.00 34.22 426 VAL B C 1
ATOM 17429 O O . VAL B 1 426 ? 26.565 230.324 20.214 1.00 32.35 426 VAL B O 1
ATOM 17442 N N . TYR B 1 427 ? 28.464 229.246 20.792 1.00 29.90 427 TYR B N 1
ATOM 17443 C CA . TYR B 1 427 ? 28.145 228.036 20.051 1.00 32.84 427 TYR B CA 1
ATOM 17444 C C . TYR B 1 427 ? 27.947 226.955 21.100 1.00 34.45 427 TYR B C 1
ATOM 17445 O O . TYR B 1 427 ? 28.914 226.468 21.692 1.00 30.29 427 TYR B O 1
ATOM 17463 N N . LYS B 1 428 ? 26.691 226.579 21.322 1.00 34.18 428 LYS B N 1
ATOM 17464 C CA . LYS B 1 428 ? 26.364 225.627 22.371 1.00 31.81 428 LYS B CA 1
ATOM 17465 C C . LYS B 1 428 ? 25.156 224.762 22.032 1.00 35.69 428 LYS B C 1
ATOM 17466 O O . LYS B 1 428 ? 24.402 225.072 21.103 1.00 35.85 428 LYS B O 1
ATOM 17485 N N . PRO B 1 429 ? 24.965 223.660 22.780 1.00 30.64 429 PRO B N 1
ATOM 17486 C CA . PRO B 1 429 ? 23.780 222.849 22.490 1.00 28.99 429 PRO B CA 1
ATOM 17487 C C . PRO B 1 429 ? 22.521 223.550 23.019 1.00 31.84 429 PRO B C 1
ATOM 17488 O O . PRO B 1 429 ? 22.627 224.415 23.890 1.00 28.36 429 PRO B O 1
ATOM 17499 N N . ALA B 1 430 ? 21.354 223.201 22.485 1.00 32.30 430 ALA B N 1
ATOM 17500 C CA . ALA B 1 430 ? 20.107 223.812 22.941 1.00 34.60 430 ALA B CA 1
ATOM 17501 C C . ALA B 1 430 ? 19.929 223.588 24.444 1.00 38.01 430 ALA B C 1
ATOM 17502 O O . ALA B 1 430 ? 19.495 224.489 25.170 1.00 31.61 430 ALA B O 1
ATOM 17509 N N . GLY B 1 431 ? 20.315 222.394 24.900 1.00 34.88 431 GLY B N 1
ATOM 17510 C CA . GLY B 1 431 ? 20.205 222.013 26.297 1.00 34.17 431 GLY B CA 1
ATOM 17511 C C . GLY B 1 431 ? 21.071 222.772 27.289 1.00 34.51 431 GLY B C 1
ATOM 17512 O O . GLY B 1 431 ? 20.913 222.613 28.501 1.00 34.52 431 GLY B O 1
ATOM 17516 N N . PHE B 1 432 ? 21.998 223.590 26.799 1.00 31.02 432 PHE B N 1
ATOM 17517 C CA . PHE B 1 432 ? 22.844 224.358 27.710 1.00 31.81 432 PHE B CA 1
ATOM 17518 C C . PHE B 1 432 ? 22.338 225.788 27.784 1.00 34.41 432 PHE B C 1
ATOM 17519 O O . PHE B 1 432 ? 22.471 226.560 26.828 1.00 37.31 432 PHE B O 1
ATOM 17536 N N . THR B 1 433 ? 21.763 226.138 28.931 1.00 38.53 433 THR B N 1
ATOM 17537 C CA . THR B 1 433 ? 21.181 227.461 29.123 1.00 42.60 433 THR B CA 1
ATOM 17538 C C . THR B 1 433 ? 21.879 228.292 30.184 1.00 38.46 433 THR B C 1
ATOM 17539 O O . THR B 1 433 ? 21.603 229.480 30.325 1.00 42.51 433 THR B O 1
ATOM 17550 N N . GLU B 1 434 ? 22.776 227.671 30.936 1.00 36.63 434 GLU B N 1
ATOM 17551 C CA . GLU B 1 434 ? 23.491 228.386 31.987 1.00 37.54 434 GLU B CA 1
ATOM 17552 C C . GLU B 1 434 ? 24.421 229.467 31.435 1.00 40.62 434 GLU B C 1
ATOM 17553 O O . GLU B 1 434 ? 24.797 229.461 30.259 1.00 38.04 434 GLU B O 1
ATOM 17565 N N . VAL B 1 435 ? 24.799 230.387 32.311 1.00 39.22 435 VAL B N 1
ATOM 17566 C CA . VAL B 1 435 ? 25.689 231.471 31.950 1.00 35.65 435 VAL B CA 1
ATOM 17567 C C . VAL B 1 435 ? 27.037 231.199 32.595 1.00 39.73 435 VAL B C 1
ATOM 17568 O O . VAL B 1 435 ? 27.109 230.699 33.722 1.00 36.35 435 VAL B O 1
ATOM 17581 N N . GLY B 1 436 ? 28.105 231.509 31.865 1.00 34.32 436 GLY B N 1
ATOM 17582 C CA . GLY B 1 436 ? 29.452 231.296 32.341 1.00 26.15 436 GLY B CA 1
ATOM 17583 C C . GLY B 1 436 ? 30.309 230.795 31.195 1.00 26.95 436 GLY B C 1
ATOM 17584 O O . GLY B 1 436 ? 29.823 230.100 30.295 1.00 25.98 436 GLY B O 1
ATOM 17588 N N . ASP B 1 437 ? 31.582 231.163 31.213 1.00 31.52 437 ASP B N 1
ATOM 17589 C CA . ASP B 1 437 ? 32.519 230.755 30.161 1.00 30.15 437 ASP B CA 1
ATOM 17590 C C . ASP B 1 437 ? 32.711 229.231 30.117 1.00 27.43 437 ASP B C 1
ATOM 17591 O O . ASP B 1 437 ? 32.732 228.574 31.152 1.00 27.82 437 ASP B O 1
ATOM 17600 N N . VAL B 1 438 ? 32.842 228.675 28.916 1.00 27.22 438 VAL B N 1
ATOM 17601 C CA . VAL B 1 438 ? 33.033 227.236 28.758 1.00 25.23 438 VAL B CA 1
ATOM 17602 C C . VAL B 1 438 ? 34.364 226.928 28.034 1.00 26.21 438 VAL B C 1
ATOM 17603 O O . VAL B 1 438 ? 34.544 227.290 26.865 1.00 23.14 438 VAL B O 1
ATOM 17616 N N . ALA B 1 439 ? 35.282 226.251 28.724 1.00 21.10 439 ALA B N 1
ATOM 17617 C CA . ALA B 1 439 ? 36.584 225.909 28.148 1.00 16.58 439 ALA B CA 1
ATOM 17618 C C . ALA B 1 439 ? 36.457 225.019 26.919 1.00 18.53 439 ALA B C 1
ATOM 17619 O O . ALA B 1 439 ? 37.038 225.303 25.863 1.00 20.94 439 ALA B O 1
ATOM 17626 N N . VAL B 1 440 ? 35.699 223.935 27.058 1.00 20.37 440 VAL B N 1
ATOM 17627 C CA . VAL B 1 440 ? 35.486 223.000 25.959 1.00 21.18 440 VAL B CA 1
ATOM 17628 C C . VAL B 1 440 ? 34.000 222.665 25.828 1.00 20.87 440 VAL B C 1
ATOM 17629 O O . VAL B 1 440 ? 33.374 222.212 26.784 1.00 20.67 440 VAL B O 1
ATOM 17642 N N . THR B 1 441 ? 33.442 222.897 24.642 1.00 23.42 441 THR B N 1
ATOM 17643 C CA . THR B 1 441 ? 32.038 222.613 24.382 1.00 21.18 441 THR B CA 1
ATOM 17644 C C . THR B 1 441 ? 31.953 221.573 23.283 1.00 25.18 441 THR B C 1
ATOM 17645 O O . THR B 1 441 ? 32.688 221.650 22.298 1.00 25.39 441 THR B O 1
ATOM 17656 N N . GLN B 1 442 ? 31.068 220.596 23.444 1.00 19.34 442 GLN B N 1
ATOM 17657 C CA . GLN B 1 442 ? 30.916 219.570 22.429 1.00 22.65 442 GLN B CA 1
ATOM 17658 C C . GLN B 1 442 ? 29.453 219.147 22.268 1.00 21.02 442 GLN B C 1
ATOM 17659 O O . GLN B 1 442 ? 28.763 218.960 23.264 1.00 22.66 442 GLN B O 1
ATOM 17673 N N . PHE B 1 443 ? 28.989 218.992 21.029 1.00 20.75 443 PHE B N 1
ATOM 17674 C CA . PHE B 1 443 ? 27.600 218.555 20.797 1.00 22.69 443 PHE B CA 1
ATOM 17675 C C . PHE B 1 443 ? 27.282 218.028 19.401 1.00 25.45 443 PHE B C 1
ATOM 17676 O O . PHE B 1 443 ? 28.158 217.934 18.534 1.00 21.23 443 PHE B O 1
ATOM 17693 N N . ALA B 1 444 ? 26.014 217.650 19.218 1.00 21.73 444 ALA B N 1
ATOM 17694 C CA . ALA B 1 444 ? 25.495 217.135 17.954 1.00 22.97 444 ALA B CA 1
ATOM 17695 C C . ALA B 1 444 ? 26.114 215.826 17.468 1.00 25.39 444 ALA B C 1
ATOM 17696 O O . ALA B 1 444 ? 26.151 215.562 16.260 1.00 30.71 444 ALA B O 1
ATOM 17703 N N . GLY B 1 445 ? 26.599 215.001 18.394 1.00 22.63 445 GLY B N 1
ATOM 17704 C CA . GLY B 1 445 ? 27.170 213.722 18.008 1.00 23.27 445 GLY B CA 1
ATOM 17705 C C . GLY B 1 445 ? 28.678 213.733 17.820 1.00 27.31 445 GLY B C 1
ATOM 17706 O O . GLY B 1 445 ? 29.271 212.768 17.311 1.00 24.85 445 GLY B O 1
ATOM 17710 N N . SER B 1 446 ? 29.302 214.833 18.217 1.00 23.06 446 SER B N 1
ATOM 17711 C CA . SER B 1 446 ? 30.750 214.944 18.131 1.00 24.71 446 SER B CA 1
ATOM 17712 C C . SER B 1 446 ? 31.336 214.125 19.277 1.00 22.28 446 SER B C 1
ATOM 17713 O O . SER B 1 446 ? 30.867 214.230 20.406 1.00 22.94 446 SER B O 1
ATOM 17721 N N . GLU B 1 447 ? 32.325 213.278 18.991 1.00 25.76 447 GLU B N 1
ATOM 17722 C CA . GLU B 1 447 ? 32.940 212.465 20.041 1.00 20.96 447 GLU B CA 1
ATOM 17723 C C . GLU B 1 447 ? 34.477 212.508 20.001 1.00 21.29 447 GLU B C 1
ATOM 17724 O O . GLU B 1 447 ? 35.139 211.488 19.823 1.00 19.36 447 GLU B O 1
ATOM 17736 N N . VAL B 1 448 ? 35.027 213.702 20.165 1.00 21.21 448 VAL B N 1
ATOM 17737 C CA . VAL B 1 448 ? 36.473 213.894 20.164 1.00 20.67 448 VAL B CA 1
ATOM 17738 C C . VAL B 1 448 ? 37.110 213.293 21.411 1.00 21.31 448 VAL B C 1
ATOM 17739 O O . VAL B 1 448 ? 36.558 213.406 22.497 1.00 21.03 448 VAL B O 1
ATOM 17752 N N . LYS B 1 449 ? 38.269 212.652 21.267 1.00 21.57 449 LYS B N 1
ATOM 17753 C CA . LYS B 1 449 ? 38.960 212.086 22.429 1.00 22.10 449 LYS B CA 1
ATOM 17754 C C . LYS B 1 449 ? 39.855 213.150 23.081 1.00 23.79 449 LYS B C 1
ATOM 17755 O O . LYS B 1 449 ? 40.736 213.703 22.423 1.00 21.76 449 LYS B O 1
ATOM 17774 N N . PHE B 1 450 ? 39.603 213.458 24.356 1.00 19.31 450 PHE B N 1
ATOM 17775 C CA . PHE B 1 450 ? 40.394 214.450 25.090 1.00 17.32 450 PHE B CA 1
ATOM 17776 C C . PHE B 1 450 ? 41.372 213.757 26.034 1.00 19.94 450 PHE B C 1
ATOM 17777 O O . PHE B 1 450 ? 40.985 213.252 27.086 1.00 16.90 450 PHE B O 1
ATOM 17794 N N . ASN B 1 451 ? 42.641 213.741 25.652 1.00 18.23 451 ASN B N 1
ATOM 17795 C CA . ASN B 1 451 ? 43.669 213.091 26.456 1.00 17.77 451 ASN B CA 1
ATOM 17796 C C . ASN B 1 451 ? 44.524 214.098 27.197 1.00 16.95 451 ASN B C 1
ATOM 17797 O O . ASN B 1 451 ? 45.123 214.979 26.590 1.00 16.40 451 ASN B O 1
ATOM 17808 N N . SER B 1 452 ? 44.547 213.966 28.520 1.00 16.10 452 SER B N 1
ATOM 17809 C CA . SER B 1 452 ? 45.297 214.846 29.402 1.00 14.75 452 SER B CA 1
ATOM 17810 C C . SER B 1 452 ? 45.167 216.345 29.142 1.00 17.74 452 SER B C 1
ATOM 17811 O O . SER B 1 452 ? 46.184 217.042 29.035 1.00 18.11 452 SER B O 1
ATOM 17819 N N . PRO B 1 453 ? 43.927 216.866 29.054 1.00 20.17 453 PRO B N 1
ATOM 17820 C CA . PRO B 1 453 ? 43.865 218.316 28.845 1.00 15.40 453 PRO B CA 1
ATOM 17821 C C . PRO B 1 453 ? 44.107 219.027 30.161 1.00 19.22 453 PRO B C 1
ATOM 17822 O O . PRO B 1 453 ? 43.848 218.467 31.228 1.00 18.94 453 PRO B O 1
ATOM 17833 N N . ILE B 1 454 ? 44.609 220.250 30.073 1.00 17.29 454 ILE B N 1
ATOM 17834 C CA . ILE B 1 454 ? 44.856 221.093 31.226 1.00 17.51 454 ILE B CA 1
ATOM 17835 C C . ILE B 1 454 ? 43.891 222.250 31.019 1.00 20.50 454 ILE B C 1
ATOM 17836 O O . ILE B 1 454 ? 44.002 223.012 30.047 1.00 17.33 454 ILE B O 1
ATOM 17852 N N . ILE B 1 455 ? 42.910 222.352 31.909 1.00 23.00 455 ILE B N 1
ATOM 17853 C CA . ILE B 1 455 ? 41.886 223.382 31.811 1.00 20.75 455 ILE B CA 1
ATOM 17854 C C . ILE B 1 455 ? 41.989 224.299 33.020 1.00 22.92 455 ILE B C 1
ATOM 17855 O O . ILE B 1 455 ? 41.970 223.830 34.156 1.00 22.76 455 ILE B O 1
ATOM 17871 N N . GLU B 1 456 ? 42.106 225.600 32.780 1.00 20.46 456 GLU B N 1
ATOM 17872 C CA . GLU B 1 456 ? 42.247 226.546 33.882 1.00 26.25 456 GLU B CA 1
ATOM 17873 C C . GLU B 1 456 ? 41.329 227.770 33.835 1.00 26.35 456 GLU B C 1
ATOM 17874 O O . GLU B 1 456 ? 40.994 228.279 32.765 1.00 27.45 456 GLU B O 1
ATOM 17886 N N . GLN B 1 457 ? 40.950 228.234 35.024 1.00 31.49 457 GLN B N 1
ATOM 17887 C CA . GLN B 1 457 ? 40.096 229.413 35.225 1.00 33.54 457 GLN B CA 1
ATOM 17888 C C . GLN B 1 457 ? 38.738 229.404 34.520 1.00 30.37 457 GLN B C 1
ATOM 17889 O O . GLN B 1 457 ? 38.208 230.467 34.220 1.00 34.48 457 GLN B O 1
ATOM 17903 N N . ALA B 1 458 ? 38.158 228.236 34.271 1.00 28.15 458 ALA B N 1
ATOM 17904 C CA . ALA B 1 458 ? 36.877 228.185 33.568 1.00 25.74 458 ALA B CA 1
ATOM 17905 C C . ALA B 1 458 ? 35.630 228.062 34.470 1.00 30.46 458 ALA B C 1
ATOM 17906 O O . ALA B 1 458 ? 35.696 227.493 35.561 1.00 26.76 458 ALA B O 1
ATOM 17913 N N . SER B 1 459 ? 34.507 228.621 34.017 1.00 28.84 459 SER B N 1
ATOM 17914 C CA . SER B 1 459 ? 33.260 228.504 34.767 1.00 29.43 459 SER B CA 1
ATOM 17915 C C . SER B 1 459 ? 32.821 227.064 34.605 1.00 27.41 459 SER B C 1
ATOM 17916 O O . SER B 1 459 ? 32.477 226.387 35.570 1.00 30.15 459 SER B O 1
ATOM 17924 N N . PHE B 1 460 ? 32.833 226.611 33.358 1.00 25.69 460 PHE B N 1
ATOM 17925 C CA . PHE B 1 460 ? 32.488 225.243 33.018 1.00 26.75 460 PHE B CA 1
ATOM 17926 C C . PHE B 1 460 ? 33.692 224.701 32.272 1.00 25.88 460 PHE B C 1
ATOM 17927 O O . PHE B 1 460 ? 34.077 225.250 31.247 1.00 26.07 460 PHE B O 1
ATOM 17944 N N . ASP B 1 461 ? 34.298 223.636 32.770 1.00 24.02 461 ASP B N 1
ATOM 17945 C CA . ASP B 1 461 ? 35.452 223.094 32.076 1.00 21.74 461 ASP B CA 1
ATOM 17946 C C . ASP B 1 461 ? 35.008 222.406 30.796 1.00 23.43 461 ASP B C 1
ATOM 17947 O O . ASP B 1 461 ? 35.589 222.623 29.730 1.00 23.09 461 ASP B O 1
ATOM 17956 N N . PHE B 1 462 ? 33.953 221.604 30.903 1.00 17.80 462 PHE B N 1
ATOM 17957 C CA . PHE B 1 462 ? 33.425 220.868 29.769 1.00 17.83 462 PHE B CA 1
ATOM 17958 C C . PHE B 1 462 ? 31.901 220.861 29.776 1.00 20.17 462 PHE B C 1
ATOM 17959 O O . PHE B 1 462 ? 31.274 220.582 30.808 1.00 18.90 462 PHE B O 1
ATOM 17976 N N . VAL B 1 463 ? 31.323 221.151 28.616 1.00 19.18 463 VAL B N 1
ATOM 17977 C CA . VAL B 1 463 ? 29.881 221.114 28.412 1.00 19.17 463 VAL B CA 1
ATOM 17978 C C . VAL B 1 463 ? 29.725 220.202 27.213 1.00 20.19 463 VAL B C 1
ATOM 17979 O O . VAL B 1 463 ? 30.185 220.527 26.124 1.00 21.59 463 VAL B O 1
ATOM 17992 N N . HIS B 1 464 ? 29.118 219.040 27.421 1.00 19.82 464 HIS B N 1
ATOM 17993 C CA . HIS B 1 464 ? 28.941 218.061 26.354 1.00 16.76 464 HIS B CA 1
ATOM 17994 C C . HIS B 1 464 ? 27.505 217.535 26.268 1.00 20.86 464 HIS B C 1
ATOM 17995 O O . HIS B 1 464 ? 26.943 217.090 27.266 1.00 19.08 464 HIS B O 1
ATOM 18010 N N . ALA B 1 465 ? 26.933 217.551 25.066 1.00 18.07 465 ALA B N 1
ATOM 18011 C CA . ALA B 1 465 ? 25.588 217.034 24.871 1.00 20.40 465 ALA B CA 1
ATOM 18012 C C . ALA B 1 465 ? 25.635 215.915 23.836 1.00 22.60 465 ALA B C 1
ATOM 18013 O O . ALA B 1 465 ? 26.345 216.011 22.825 1.00 22.15 465 ALA B O 1
ATOM 18020 N N . GLY B 1 466 ? 24.902 214.838 24.100 1.00 22.05 466 GLY B N 1
ATOM 18021 C CA . GLY B 1 466 ? 24.832 213.736 23.160 1.00 22.59 466 GLY B CA 1
ATOM 18022 C C . GLY B 1 466 ? 23.947 214.177 22.004 1.00 25.95 466 GLY B C 1
ATOM 18023 O O . GLY B 1 466 ? 23.322 215.228 22.069 1.00 24.53 466 GLY B O 1
ATOM 18027 N N . ARG B 1 467 ? 23.915 213.393 20.935 1.00 26.23 467 ARG B N 1
ATOM 18028 C CA . ARG B 1 467 ? 23.098 213.713 19.781 1.00 27.90 467 ARG B CA 1
ATOM 18029 C C . ARG B 1 467 ? 21.621 213.680 20.225 1.00 31.82 467 ARG B C 1
ATOM 18030 O O . ARG B 1 467 ? 21.209 212.756 20.936 1.00 28.75 467 ARG B O 1
ATOM 18051 N N . ASP B 1 468 ? 20.849 214.696 19.842 1.00 32.10 468 ASP B N 1
ATOM 18052 C CA . ASP B 1 468 ? 19.426 214.805 20.226 1.00 36.40 468 ASP B CA 1
ATOM 18053 C C . ASP B 1 468 ? 18.632 213.535 19.984 1.00 32.61 468 ASP B C 1
ATOM 18054 O O . ASP B 1 468 ? 17.885 213.064 20.842 1.00 37.74 468 ASP B O 1
ATOM 18063 N N . THR B 1 469 ? 18.829 212.987 18.801 1.00 34.76 469 THR B N 1
ATOM 18064 C CA . THR B 1 469 ? 18.147 211.797 18.339 1.00 39.27 469 THR B CA 1
ATOM 18065 C C . THR B 1 469 ? 18.330 210.490 19.132 1.00 42.41 469 THR B C 1
ATOM 18066 O O . THR B 1 469 ? 17.348 209.811 19.439 1.00 39.63 469 THR B O 1
ATOM 18077 N N . ASP B 1 470 ? 19.560 210.151 19.505 1.00 32.12 470 ASP B N 1
ATOM 18078 C CA . ASP B 1 470 ? 19.791 208.873 20.151 1.00 29.55 470 ASP B CA 1
ATOM 18079 C C . ASP B 1 470 ? 20.884 208.899 21.201 1.00 29.93 470 ASP B C 1
ATOM 18080 O O . ASP B 1 470 ? 21.464 207.852 21.499 1.00 29.37 470 ASP B O 1
ATOM 18089 N N . SER B 1 471 ? 21.177 210.084 21.728 1.00 29.00 471 SER B N 1
ATOM 18090 C CA . SER B 1 471 ? 22.214 210.263 22.748 1.00 29.78 471 SER B CA 1
ATOM 18091 C C . SER B 1 471 ? 23.604 209.801 22.284 1.00 30.52 471 SER B C 1
ATOM 18092 O O . SER B 1 471 ? 24.461 209.492 23.111 1.00 28.52 471 SER B O 1
ATOM 18100 N N . TYR B 1 472 ? 23.821 209.740 20.972 1.00 30.54 472 TYR B N 1
ATOM 18101 C CA . TYR B 1 472 ? 25.115 209.305 20.446 1.00 30.83 472 TYR B CA 1
ATOM 18102 C C . TYR B 1 472 ? 26.206 210.345 20.714 1.00 29.53 472 TYR B C 1
ATOM 18103 O O . TYR B 1 472 ? 25.944 211.554 20.708 1.00 26.92 472 TYR B O 1
ATOM 18121 N N . GLY B 1 473 ? 27.423 209.868 20.957 1.00 25.44 473 GLY B N 1
ATOM 18122 C CA . GLY B 1 473 ? 28.553 210.755 21.202 1.00 24.85 473 GLY B CA 1
ATOM 18123 C C . GLY B 1 473 ? 29.112 210.650 22.609 1.00 21.54 473 GLY B C 1
ATOM 18124 O O . GLY B 1 473 ? 28.737 211.416 23.489 1.00 22.21 473 GLY B O 1
ATOM 18128 N N . LEU B 1 474 ? 30.030 209.712 22.812 1.00 21.77 474 LEU B N 1
ATOM 18129 C CA . LEU B 1 474 ? 30.628 209.499 24.125 1.00 20.32 474 LEU B CA 1
ATOM 18130 C C . LEU B 1 474 ? 31.527 210.644 24.568 1.00 19.04 474 LEU B C 1
ATOM 18131 O O . LEU B 1 474 ? 32.376 211.097 23.810 1.00 19.82 474 LEU B O 1
ATOM 18147 N N . PHE B 1 475 ? 31.319 211.132 25.785 1.00 17.78 475 PHE B N 1
ATOM 18148 C CA . PHE B 1 475 ? 32.176 212.172 26.324 1.00 18.48 475 PHE B CA 1
ATOM 18149 C C . PHE B 1 475 ? 33.388 211.425 26.883 1.00 20.71 475 PHE B C 1
ATOM 18150 O O . PHE B 1 475 ? 33.266 210.680 27.857 1.00 17.53 475 PHE B O 1
ATOM 18167 N N . MET B 1 476 ? 34.547 211.620 26.255 1.00 15.75 476 MET B N 1
ATOM 18168 C CA . MET B 1 476 ? 35.779 210.943 26.640 1.00 16.06 476 MET B CA 1
ATOM 18169 C C . MET B 1 476 ? 36.888 211.884 27.107 1.00 17.25 476 MET B C 1
ATOM 18170 O O . MET B 1 476 ? 37.465 212.619 26.299 1.00 15.67 476 MET B O 1
ATOM 18184 N N . VAL B 1 477 ? 37.186 211.862 28.405 1.00 15.02 477 VAL B N 1
ATOM 18185 C CA . VAL B 1 477 ? 38.249 212.699 28.962 1.00 17.88 477 VAL B CA 1
ATOM 18186 C C . VAL B 1 477 ? 39.161 211.872 29.856 1.00 17.95 477 VAL B C 1
ATOM 18187 O O . VAL B 1 477 ? 38.729 211.295 30.851 1.00 16.37 477 VAL B O 1
ATOM 18200 N N . ASP B 1 478 ? 40.435 211.825 29.499 1.00 18.60 478 ASP B N 1
ATOM 18201 C CA . ASP B 1 478 ? 41.386 211.042 30.265 1.00 19.05 478 ASP B CA 1
ATOM 18202 C C . ASP B 1 478 ? 42.341 211.940 31.050 1.00 18.66 478 ASP B C 1
ATOM 18203 O O . ASP B 1 478 ? 43.090 212.719 30.467 1.00 16.27 478 ASP B O 1
ATOM 18212 N N . LYS B 1 479 ? 42.281 211.845 32.373 1.00 18.08 479 LYS B N 1
ATOM 18213 C CA . LYS B 1 479 ? 43.157 212.608 33.265 1.00 19.29 479 LYS B CA 1
ATOM 18214 C C . LYS B 1 479 ? 43.201 214.126 33.055 1.00 21.54 479 LYS B C 1
ATOM 18215 O O . LYS B 1 479 ? 44.275 214.700 32.799 1.00 21.50 479 LYS B O 1
ATOM 18234 N N . PRO B 1 480 ? 42.048 214.793 33.198 1.00 20.45 480 PRO B N 1
ATOM 18235 C CA . PRO B 1 480 ? 42.071 216.245 33.021 1.00 19.86 480 PRO B CA 1
ATOM 18236 C C . PRO B 1 480 ? 42.758 216.905 34.215 1.00 21.72 480 PRO B C 1
ATOM 18237 O O . PRO B 1 480 ? 42.609 216.452 35.353 1.00 24.93 480 PRO B O 1
ATOM 18248 N N . HIS B 1 481 ? 43.526 217.952 33.958 1.00 15.12 481 HIS B N 1
ATOM 18249 C CA . HIS B 1 481 ? 44.202 218.665 35.030 1.00 17.47 481 HIS B CA 1
ATOM 18250 C C . HIS B 1 481 ? 43.421 219.957 35.139 1.00 20.11 481 HIS B C 1
ATOM 18251 O O . HIS B 1 481 ? 43.633 220.879 34.355 1.00 17.50 481 HIS B O 1
ATOM 18266 N N . ILE B 1 482 ? 42.494 220.015 36.095 1.00 19.96 482 ILE B N 1
ATOM 18267 C CA . ILE B 1 482 ? 41.608 221.179 36.238 1.00 20.55 482 ILE B CA 1
ATOM 18268 C C . ILE B 1 482 ? 41.951 222.074 37.420 1.00 22.50 482 ILE B C 1
ATOM 18269 O O . ILE B 1 482 ? 42.023 221.612 38.552 1.00 23.15 482 ILE B O 1
ATOM 18285 N N . GLU B 1 483 ? 42.165 223.360 37.152 1.00 27.45 483 GLU B N 1
ATOM 18286 C CA . GLU B 1 483 ? 42.495 224.313 38.208 1.00 29.29 483 GLU B CA 1
ATOM 18287 C C . GLU B 1 483 ? 41.776 225.650 38.040 1.00 28.46 483 GLU B C 1
ATOM 18288 O O . GLU B 1 483 ? 41.411 226.039 36.935 1.00 30.18 483 GLU B O 1
ATOM 18300 N N . SER B 1 484 ? 41.568 226.355 39.146 1.00 27.95 484 SER B N 1
ATOM 18301 C CA . SER B 1 484 ? 40.905 227.656 39.096 1.00 28.90 484 SER B CA 1
ATOM 18302 C C . SER B 1 484 ? 41.304 228.481 40.315 1.00 34.87 484 SER B C 1
ATOM 18303 O O . SER B 1 484 ? 41.188 228.019 41.450 1.00 32.06 484 SER B O 1
ATOM 18311 N N . SER B 1 485 ? 41.802 229.692 40.075 1.00 35.79 485 SER B N 1
ATOM 18312 C CA . SER B 1 485 ? 42.211 230.573 41.165 1.00 36.93 485 SER B CA 1
ATOM 18313 C C . SER B 1 485 ? 41.005 230.911 42.038 1.00 37.71 485 SER B C 1
ATOM 18314 O O . SER B 1 485 ? 39.914 231.174 41.526 1.00 34.71 485 SER B O 1
ATOM 18322 N N . GLY B 1 486 ? 41.200 230.878 43.353 1.00 40.66 486 GLY B N 1
ATOM 18323 C CA . GLY B 1 486 ? 40.135 231.188 44.292 1.00 43.58 486 GLY B CA 1
ATOM 18324 C C . GLY B 1 486 ? 39.057 230.124 44.384 1.00 43.40 486 GLY B C 1
ATOM 18325 O O . GLY B 1 486 ? 38.080 230.287 45.115 1.00 44.93 486 GLY B O 1
ATOM 18329 N N . GLY B 1 487 ? 39.233 229.032 43.644 1.00 44.32 487 GLY B N 1
ATOM 18330 C CA . GLY B 1 487 ? 38.273 227.947 43.642 1.00 39.51 487 GLY B CA 1
ATOM 18331 C C . GLY B 1 487 ? 36.951 228.362 43.028 1.00 43.92 487 GLY B C 1
ATOM 18332 O O . GLY B 1 487 ? 35.889 227.858 43.397 1.00 45.83 487 GLY B O 1
ATOM 18336 N N . LYS B 1 488 ? 37.015 229.291 42.083 1.00 41.72 488 LYS B N 1
ATOM 18337 C CA . LYS B 1 488 ? 35.819 229.785 41.423 1.00 40.22 488 LYS B CA 1
ATOM 18338 C C . LYS B 1 488 ? 35.463 228.850 40.276 1.00 42.19 488 LYS B C 1
ATOM 18339 O O . LYS B 1 488 ? 36.264 228.666 39.359 1.00 42.70 488 LYS B O 1
ATOM 18358 N N . LYS B 1 489 ? 34.266 228.266 40.327 1.00 31.69 489 LYS B N 1
ATOM 18359 C CA . LYS B 1 489 ? 33.836 227.321 39.301 1.00 31.36 489 LYS B CA 1
ATOM 18360 C C . LYS B 1 489 ? 32.365 226.944 39.453 1.00 30.35 489 LYS B C 1
ATOM 18361 O O . LYS B 1 489 ? 31.835 226.950 40.555 1.00 36.44 489 LYS B O 1
ATOM 18380 N N . LYS B 1 490 ? 31.700 226.631 38.349 1.00 28.60 490 LYS B N 1
ATOM 18381 C CA . LYS B 1 490 ? 30.315 226.191 38.421 1.00 29.79 490 LYS B CA 1
ATOM 18382 C C . LYS B 1 490 ? 30.307 224.665 38.351 1.00 31.88 490 LYS B C 1
ATOM 18383 O O . LYS B 1 490 ? 29.952 223.997 39.325 1.00 32.07 490 LYS B O 1
ATOM 18402 N N . HIS B 1 491 ? 30.736 224.118 37.214 1.00 29.50 491 HIS B N 1
ATOM 18403 C CA . HIS B 1 491 ? 30.800 222.670 37.024 1.00 27.26 491 HIS B CA 1
ATOM 18404 C C . HIS B 1 491 ? 31.998 222.270 36.166 1.00 30.75 491 HIS B C 1
ATOM 18405 O O . HIS B 1 491 ? 32.425 223.033 35.302 1.00 25.97 491 HIS B O 1
ATOM 18420 N N . SER B 1 492 ? 32.535 221.077 36.405 1.00 21.68 492 SER B N 1
ATOM 18421 C CA . SER B 1 492 ? 33.637 220.581 35.599 1.00 21.50 492 SER B CA 1
ATOM 18422 C C . SER B 1 492 ? 33.114 219.823 34.392 1.00 20.22 492 SER B C 1
ATOM 18423 O O . SER B 1 492 ? 33.613 219.999 33.285 1.00 21.99 492 SER B O 1
ATOM 18431 N N . PHE B 1 493 ? 32.095 218.990 34.599 1.00 18.06 493 PHE B N 1
ATOM 18432 C CA . PHE B 1 493 ? 31.536 218.198 33.507 1.00 15.79 493 PHE B CA 1
ATOM 18433 C C . PHE B 1 493 ? 30.024 218.370 33.489 1.00 16.08 493 PHE B C 1
ATOM 18434 O O . PHE B 1 493 ? 29.323 217.812 34.330 1.00 18.38 493 PHE B O 1
ATOM 18451 N N . TYR B 1 494 ? 29.549 219.171 32.545 1.00 17.69 494 TYR B N 1
ATOM 18452 C CA . TYR B 1 494 ? 28.123 219.444 32.369 1.00 16.54 494 TYR B CA 1
ATOM 18453 C C . TYR B 1 494 ? 27.687 218.548 31.236 1.00 18.53 494 TYR B C 1
ATOM 18454 O O . TYR B 1 494 ? 27.870 218.873 30.066 1.00 19.87 494 TYR B O 1
ATOM 18472 N N . LEU B 1 495 ? 27.117 217.403 31.589 1.00 16.80 495 LEU B N 1
ATOM 18473 C CA . LEU B 1 495 ? 26.742 216.404 30.606 1.00 16.80 495 LEU B CA 1
ATOM 18474 C C . LEU B 1 495 ? 25.250 216.371 30.361 1.00 22.90 495 LEU B C 1
ATOM 18475 O O . LEU B 1 495 ? 24.479 216.155 31.287 1.00 22.58 495 LEU B O 1
ATOM 18491 N N . ILE B 1 496 ? 24.870 216.541 29.097 1.00 20.49 496 ILE B N 1
ATOM 18492 C CA . ILE B 1 496 ? 23.469 216.580 28.686 1.00 22.87 496 ILE B CA 1
ATOM 18493 C C . ILE B 1 496 ? 23.120 215.431 27.758 1.00 23.09 496 ILE B C 1
ATOM 18494 O O . ILE B 1 496 ? 23.766 215.265 26.723 1.00 23.59 496 ILE B O 1
ATOM 18510 N N . ASN B 1 497 ? 22.095 214.651 28.116 1.00 22.85 497 ASN B N 1
ATOM 18511 C CA . ASN B 1 497 ? 21.638 213.522 27.296 1.00 21.23 497 ASN B CA 1
ATOM 18512 C C . ASN B 1 497 ? 22.801 212.691 26.735 1.00 23.56 497 ASN B C 1
ATOM 18513 O O . ASN B 1 497 ? 22.912 212.462 25.525 1.00 20.67 497 ASN B O 1
ATOM 18524 N N . THR B 1 498 ? 23.669 212.213 27.619 1.00 21.21 498 THR B N 1
ATOM 18525 C CA . THR B 1 498 ? 24.841 211.498 27.137 1.00 20.13 498 THR B CA 1
ATOM 18526 C C . THR B 1 498 ? 25.445 210.503 28.114 1.00 15.62 498 THR B C 1
ATOM 18527 O O . THR B 1 498 ? 25.059 210.435 29.276 1.00 15.35 498 THR B O 1
ATOM 18538 N N . SER B 1 499 ? 26.393 209.729 27.596 1.00 18.08 499 SER B N 1
ATOM 18539 C CA . SER B 1 499 ? 27.176 208.777 28.360 1.00 19.86 499 SER B CA 1
ATOM 18540 C C . SER B 1 499 ? 28.589 209.375 28.423 1.00 19.27 499 SER B C 1
ATOM 18541 O O . SER B 1 499 ? 28.918 210.295 27.661 1.00 17.51 499 SER B O 1
ATOM 18549 N N . SER B 1 500 ? 29.418 208.875 29.328 1.00 18.31 500 SER B N 1
ATOM 18550 C CA . SER B 1 500 ? 30.779 209.378 29.437 1.00 18.64 500 SER B CA 1
ATOM 18551 C C . SER B 1 500 ? 31.696 208.382 30.114 1.00 21.64 500 SER B C 1
ATOM 18552 O O . SER B 1 500 ? 31.253 207.477 30.823 1.00 18.42 500 SER B O 1
ATOM 18560 N N . ASN B 1 501 ? 32.987 208.552 29.865 1.00 18.09 501 ASN B N 1
ATOM 18561 C CA . ASN B 1 501 ? 34.020 207.733 30.478 1.00 20.71 501 ASN B CA 1
ATOM 18562 C C . ASN B 1 501 ? 35.112 208.741 30.830 1.00 17.81 501 ASN B C 1
ATOM 18563 O O . ASN B 1 501 ? 35.744 209.307 29.939 1.00 15.32 501 ASN B O 1
ATOM 18574 N N . VAL B 1 502 ? 35.258 209.025 32.125 1.00 16.84 502 VAL B N 1
ATOM 18575 C CA . VAL B 1 502 ? 36.229 209.997 32.617 1.00 16.24 502 VAL B CA 1
ATOM 18576 C C . VAL B 1 502 ? 37.176 209.370 33.638 1.00 17.69 502 VAL B C 1
ATOM 18577 O O . VAL B 1 502 ? 36.721 208.718 34.583 1.00 14.98 502 VAL B O 1
ATOM 18590 N N . THR B 1 503 ? 38.483 209.547 33.434 1.00 15.26 503 THR B N 1
ATOM 18591 C CA . THR B 1 503 ? 39.487 209.042 34.375 1.00 16.65 503 THR B CA 1
ATOM 18592 C C . THR B 1 503 ? 40.081 210.241 35.099 1.00 14.16 503 THR B C 1
ATOM 18593 O O . THR B 1 503 ? 40.653 211.111 34.466 1.00 15.53 503 THR B O 1
ATOM 18604 N N . LEU B 1 504 ? 39.934 210.297 36.417 1.00 14.48 504 LEU B N 1
ATOM 18605 C CA . LEU B 1 504 ? 40.450 211.421 37.198 1.00 14.71 504 LEU B CA 1
ATOM 18606 C C . LEU B 1 504 ? 41.897 211.195 37.612 1.00 15.77 504 LEU B C 1
ATOM 18607 O O . LEU B 1 504 ? 42.317 210.060 37.843 1.00 17.05 504 LEU B O 1
ATOM 18623 N N . SER B 1 505 ? 42.647 212.278 37.745 1.00 16.21 505 SER B N 1
ATOM 18624 C CA . SER B 1 505 ? 44.065 212.160 38.088 1.00 21.74 505 SER B CA 1
ATOM 18625 C C . SER B 1 505 ? 44.426 212.730 39.450 1.00 17.96 505 SER B C 1
ATOM 18626 O O . SER B 1 505 ? 45.588 212.997 39.716 1.00 21.50 505 SER B O 1
ATOM 18634 N N . GLY B 1 506 ? 43.431 212.915 40.311 1.00 18.15 506 GLY B N 1
ATOM 18635 C CA . GLY B 1 506 ? 43.678 213.432 41.648 1.00 17.45 506 GLY B CA 1
ATOM 18636 C C . GLY B 1 506 ? 43.754 214.942 41.718 1.00 20.66 506 GLY B C 1
ATOM 18637 O O . GLY B 1 506 ? 44.110 215.503 42.746 1.00 21.85 506 GLY B O 1
ATOM 18641 N N . VAL B 1 507 ? 43.416 215.597 40.612 1.00 21.65 507 VAL B N 1
ATOM 18642 C CA . VAL B 1 507 ? 43.450 217.052 40.507 1.00 23.99 507 VAL B CA 1
ATOM 18643 C C . VAL B 1 507 ? 42.048 217.525 40.158 1.00 28.12 507 VAL B C 1
ATOM 18644 O O . VAL B 1 507 ? 41.391 216.944 39.292 1.00 27.10 507 VAL B O 1
ATOM 18657 N N . GLY B 1 508 ? 41.575 218.564 40.834 1.00 26.00 508 GLY B N 1
ATOM 18658 C CA . GLY B 1 508 ? 40.243 219.074 40.551 1.00 22.08 508 GLY B CA 1
ATOM 18659 C C . GLY B 1 508 ? 39.661 219.834 41.727 1.00 25.99 508 GLY B C 1
ATOM 18660 O O . GLY B 1 508 ? 40.322 220.008 42.749 1.00 24.56 508 GLY B O 1
ATOM 18664 N N . LEU B 1 509 ? 38.417 220.273 41.580 1.00 21.04 509 LEU B N 1
ATOM 18665 C CA . LEU B 1 509 ? 37.741 221.043 42.620 1.00 28.54 509 LEU B CA 1
ATOM 18666 C C . LEU B 1 509 ? 36.291 221.322 42.244 1.00 26.93 509 LEU B C 1
ATOM 18667 O O . LEU B 1 509 ? 35.869 221.070 41.115 1.00 26.68 509 LEU B O 1
ATOM 18683 N N . SER B 1 510 ? 35.521 221.817 43.208 1.00 29.21 510 SER B N 1
ATOM 18684 C CA . SER B 1 510 ? 34.143 222.240 42.943 1.00 31.49 510 SER B CA 1
ATOM 18685 C C . SER B 1 510 ? 34.043 223.681 43.466 1.00 30.94 510 SER B C 1
ATOM 18686 O O . SER B 1 510 ? 34.788 224.063 44.374 1.00 28.06 510 SER B O 1
ATOM 18694 N N . GLY B 1 511 ? 33.145 224.468 42.877 1.00 34.87 511 GLY B N 1
ATOM 18695 C CA . GLY B 1 511 ? 32.973 225.873 43.220 1.00 36.38 511 GLY B CA 1
ATOM 18696 C C . GLY B 1 511 ? 32.709 226.279 44.658 1.00 43.10 511 GLY B C 1
ATOM 18697 O O . GLY B 1 511 ? 32.647 225.448 45.565 1.00 42.65 511 GLY B O 1
ATOM 18701 N N . GLN B 1 512 ? 32.536 227.585 44.852 1.00 48.05 512 GLN B N 1
ATOM 18702 C CA . GLN B 1 512 ? 32.305 228.162 46.175 1.00 49.64 512 GLN B CA 1
ATOM 18703 C C . GLN B 1 512 ? 30.845 228.142 46.633 1.00 46.40 512 GLN B C 1
ATOM 18704 O O . GLN B 1 512 ? 30.577 228.204 47.828 1.00 47.50 512 GLN B O 1
ATOM 18718 N N . ASP B 1 513 ? 29.913 228.080 45.685 1.00 36.13 513 ASP B N 1
ATOM 18719 C CA . ASP B 1 513 ? 28.488 228.031 46.004 1.00 36.90 513 ASP B CA 1
ATOM 18720 C C . ASP B 1 513 ? 28.230 226.673 46.638 1.00 37.81 513 ASP B C 1
ATOM 18721 O O . ASP B 1 513 ? 28.259 225.657 45.943 1.00 35.82 513 ASP B O 1
ATOM 18730 N N . PRO B 1 514 ? 27.954 226.653 47.956 1.00 36.55 514 PRO B N 1
ATOM 18731 C CA . PRO B 1 514 ? 27.744 225.398 48.694 1.00 34.74 514 PRO B CA 1
ATOM 18732 C C . PRO B 1 514 ? 26.462 224.642 48.335 1.00 34.17 514 PRO B C 1
ATOM 18733 O O . PRO B 1 514 ? 26.169 223.622 48.963 1.00 32.76 514 PRO B O 1
ATOM 18744 N N . ASP B 1 515 ? 25.735 225.106 47.324 1.00 34.78 515 ASP B N 1
ATOM 18745 C CA . ASP B 1 515 ? 24.502 224.447 46.923 1.00 37.31 515 ASP B CA 1
ATOM 18746 C C . ASP B 1 515 ? 24.468 224.038 45.451 1.00 40.39 515 ASP B C 1
ATOM 18747 O O . ASP B 1 515 ? 24.083 222.913 45.124 1.00 40.12 515 ASP B O 1
ATOM 18756 N N . LEU B 1 516 ? 24.880 224.943 44.568 1.00 38.97 516 LEU B N 1
ATOM 18757 C CA . LEU B 1 516 ? 24.805 224.682 43.131 1.00 38.01 516 LEU B CA 1
ATOM 18758 C C . LEU B 1 516 ? 26.060 224.129 42.452 1.00 32.99 516 LEU B C 1
ATOM 18759 O O . LEU B 1 516 ? 25.953 223.425 41.450 1.00 32.35 516 LEU B O 1
ATOM 18775 N N . ASP B 1 517 ? 27.235 224.451 42.982 1.00 33.61 517 ASP B N 1
ATOM 18776 C CA . ASP B 1 517 ? 28.496 223.998 42.381 1.00 32.79 517 ASP B CA 1
ATOM 18777 C C . ASP B 1 517 ? 28.840 222.533 42.656 1.00 31.12 517 ASP B C 1
ATOM 18778 O O . ASP B 1 517 ? 28.857 222.091 43.804 1.00 32.01 517 ASP B O 1
ATOM 18787 N N . SER B 1 518 ? 29.110 221.788 41.589 1.00 27.77 518 SER B N 1
ATOM 18788 C CA . SER B 1 518 ? 29.467 220.380 41.698 1.00 23.63 518 SER B CA 1
ATOM 18789 C C . SER B 1 518 ? 30.350 219.979 40.516 1.00 23.63 518 SER B C 1
ATOM 18790 O O . SER B 1 518 ? 30.287 220.594 39.447 1.00 23.73 518 SER B O 1
ATOM 18798 N N . MET B 1 519 ? 31.161 218.945 40.708 1.00 21.05 519 MET B N 1
ATOM 18799 C CA . MET B 1 519 ? 32.055 218.456 39.658 1.00 21.09 519 MET B CA 1
ATOM 18800 C C . MET B 1 519 ? 31.265 218.045 38.432 1.00 21.21 519 MET B C 1
ATOM 18801 O O . MET B 1 519 ? 31.585 218.435 37.299 1.00 19.65 519 MET B O 1
ATOM 18815 N N . TYR B 1 520 ? 30.210 217.269 38.662 1.00 18.23 520 TYR B N 1
ATOM 18816 C CA . TYR B 1 520 ? 29.360 216.821 37.585 1.00 17.47 520 TYR B CA 1
ATOM 18817 C C . TYR B 1 520 ? 27.966 217.408 37.690 1.00 17.86 520 TYR B C 1
ATOM 18818 O O . TYR B 1 520 ? 27.461 217.639 38.787 1.00 18.87 520 TYR B O 1
ATOM 18836 N N . PHE B 1 521 ? 27.370 217.675 36.537 1.00 19.19 521 PHE B N 1
ATOM 18837 C CA . PHE B 1 521 ? 25.968 218.060 36.493 1.00 18.70 521 PHE B CA 1
ATOM 18838 C C . PHE B 1 521 ? 25.430 217.205 35.381 1.00 20.52 521 PHE B C 1
ATOM 18839 O O . PHE B 1 521 ? 25.848 217.357 34.239 1.00 18.63 521 PHE B O 1
ATOM 18856 N N . LEU B 1 522 ? 24.525 216.284 35.714 1.00 19.23 522 LEU B N 1
ATOM 18857 C CA . LEU B 1 522 ? 23.967 215.370 34.721 1.00 16.25 522 LEU B CA 1
ATOM 18858 C C . LEU B 1 522 ? 22.564 215.818 34.324 1.00 25.36 522 LEU B C 1
ATOM 18859 O O . LEU B 1 522 ? 21.625 215.719 35.118 1.00 22.99 522 LEU B O 1
ATOM 18875 N N . LYS B 1 523 ? 22.420 216.289 33.093 1.00 21.33 523 LYS B N 1
ATOM 18876 C CA . LYS B 1 523 ? 21.132 216.800 32.640 1.00 24.11 523 LYS B CA 1
ATOM 18877 C C . LYS B 1 523 ? 20.424 215.917 31.637 1.00 26.19 523 LYS B C 1
ATOM 18878 O O . LYS B 1 523 ? 20.869 215.769 30.499 1.00 24.36 523 LYS B O 1
ATOM 18897 N N . ASN B 1 524 ? 19.299 215.353 32.067 1.00 25.13 524 ASN B N 1
ATOM 18898 C CA . ASN B 1 524 ? 18.485 214.496 31.218 1.00 25.96 524 ASN B CA 1
ATOM 18899 C C . ASN B 1 524 ? 19.234 213.371 30.515 1.00 25.63 524 ASN B C 1
ATOM 18900 O O . ASN B 1 524 ? 19.030 213.124 29.328 1.00 24.36 524 ASN B O 1
ATOM 18911 N N . CYS B 1 525 ? 20.120 212.697 31.241 1.00 24.95 525 CYS B N 1
ATOM 18912 C CA . CYS B 1 525 ? 20.819 211.583 30.638 1.00 25.27 525 CYS B CA 1
ATOM 18913 C C . CYS B 1 525 ? 19.831 210.422 30.643 1.00 26.40 525 CYS B C 1
ATOM 18914 O O . CYS B 1 525 ? 19.187 210.153 31.655 1.00 27.89 525 CYS B O 1
ATOM 18922 N N . PRO B 1 526 ? 19.683 209.745 29.501 1.00 28.37 526 PRO B N 1
ATOM 18923 C CA . PRO B 1 526 ? 18.687 208.668 29.422 1.00 29.91 526 PRO B CA 1
ATOM 18924 C C . PRO B 1 526 ? 18.989 207.471 30.324 1.00 30.08 526 PRO B C 1
ATOM 18925 O O . PRO B 1 526 ? 20.088 207.338 30.867 1.00 27.89 526 PRO B O 1
ATOM 18936 N N . GLU B 1 527 ? 17.999 206.599 30.461 1.00 24.90 527 GLU B N 1
ATOM 18937 C CA . GLU B 1 527 ? 18.117 205.418 31.299 1.00 26.68 527 GLU B CA 1
ATOM 18938 C C . GLU B 1 527 ? 19.253 204.481 30.891 1.00 22.94 527 GLU B C 1
ATOM 18939 O O . GLU B 1 527 ? 19.861 203.839 31.746 1.00 20.42 527 GLU B O 1
ATOM 18951 N N . THR B 1 528 ? 19.522 204.404 29.589 1.00 25.00 528 THR B N 1
ATOM 18952 C CA . THR B 1 528 ? 20.544 203.514 29.046 1.00 24.47 528 THR B CA 1
ATOM 18953 C C . THR B 1 528 ? 21.956 204.096 29.104 1.00 22.40 528 THR B C 1
ATOM 18954 O O . THR B 1 528 ? 22.931 203.403 28.828 1.00 23.10 528 THR B O 1
ATOM 18965 N N . ALA B 1 529 ? 22.058 205.367 29.457 1.00 21.36 529 ALA B N 1
ATOM 18966 C CA . ALA B 1 529 ? 23.354 206.025 29.517 1.00 23.05 529 ALA B CA 1
ATOM 18967 C C . ALA B 1 529 ? 24.086 205.722 30.813 1.00 19.58 529 ALA B C 1
ATOM 18968 O O . ALA B 1 529 ? 23.468 205.481 31.846 1.00 18.82 529 ALA B O 1
ATOM 18975 N N . ARG B 1 530 ? 25.411 205.742 30.750 1.00 17.88 530 ARG B N 1
ATOM 18976 C CA . ARG B 1 530 ? 26.242 205.538 31.925 1.00 17.04 530 ARG B CA 1
ATOM 18977 C C . ARG B 1 530 ? 27.339 206.591 31.864 1.00 17.38 530 ARG B C 1
ATOM 18978 O O . ARG B 1 530 ? 27.925 206.822 30.804 1.00 15.08 530 ARG B O 1
ATOM 18999 N N . ASN B 1 531 ? 27.582 207.246 32.990 1.00 15.98 531 ASN B N 1
ATOM 19000 C CA . ASN B 1 531 ? 28.619 208.250 33.093 1.00 18.26 531 ASN B CA 1
ATOM 19001 C C . ASN B 1 531 ? 29.584 207.705 34.113 1.00 19.60 531 ASN B C 1
ATOM 19002 O O . ASN B 1 531 ? 29.398 207.860 35.323 1.00 13.73 531 ASN B O 1
ATOM 19013 N N . VAL B 1 532 ? 30.617 207.048 33.588 1.00 13.98 532 VAL B N 1
ATOM 19014 C CA . VAL B 1 532 ? 31.583 206.330 34.401 1.00 13.15 532 VAL B CA 1
ATOM 19015 C C . VAL B 1 532 ? 32.766 207.159 34.885 1.00 15.36 532 VAL B C 1
ATOM 19016 O O . VAL B 1 532 ? 33.371 207.890 34.117 1.00 12.50 532 VAL B O 1
ATOM 19029 N N . VAL B 1 533 ? 33.076 207.028 36.174 1.00 16.12 533 VAL B N 1
ATOM 19030 C CA . VAL B 1 533 ? 34.166 207.766 36.796 1.00 17.91 533 VAL B CA 1
ATOM 19031 C C . VAL B 1 533 ? 35.238 206.807 37.304 1.00 18.85 533 VAL B C 1
ATOM 19032 O O . VAL B 1 533 ? 34.951 205.931 38.123 1.00 19.87 533 VAL B O 1
ATOM 19045 N N . ARG B 1 534 ? 36.466 206.965 36.811 1.00 17.93 534 ARG B N 1
ATOM 19046 C CA . ARG B 1 534 ? 37.588 206.136 37.245 1.00 20.13 534 ARG B CA 1
ATOM 19047 C C . ARG B 1 534 ? 38.679 207.055 37.794 1.00 18.02 534 ARG B C 1
ATOM 19048 O O . ARG B 1 534 ? 38.573 208.268 37.701 1.00 15.71 534 ARG B O 1
ATOM 19069 N N . GLY B 1 535 ? 39.725 206.480 38.366 1.00 16.71 535 GLY B N 1
ATOM 19070 C CA . GLY B 1 535 ? 40.817 207.290 38.859 1.00 15.73 535 GLY B CA 1
ATOM 19071 C C . GLY B 1 535 ? 40.698 207.747 40.290 1.00 15.59 535 GLY B C 1
ATOM 19072 O O . GLY B 1 535 ? 39.990 207.145 41.096 1.00 17.90 535 GLY B O 1
ATOM 19076 N N . GLN B 1 536 ? 41.366 208.856 40.580 1.00 12.95 536 GLN B N 1
ATOM 19077 C CA . GLN B 1 536 ? 41.455 209.402 41.920 1.00 13.34 536 GLN B CA 1
ATOM 19078 C C . GLN B 1 536 ? 40.759 210.741 42.051 1.00 15.83 536 GLN B C 1
ATOM 19079 O O . GLN B 1 536 ? 41.004 211.652 41.261 1.00 13.81 536 GLN B O 1
ATOM 19093 N N . MET B 1 537 ? 39.890 210.854 43.056 1.00 13.37 537 MET B N 1
ATOM 19094 C CA . MET B 1 537 ? 39.183 212.100 43.317 1.00 14.36 537 MET B CA 1
ATOM 19095 C C . MET B 1 537 ? 40.205 213.146 43.754 1.00 18.36 537 MET B C 1
ATOM 19096 O O . MET B 1 537 ? 41.321 212.793 44.157 1.00 17.81 537 MET B O 1
ATOM 19110 N N . PRO B 1 538 ? 39.841 214.439 43.667 1.00 18.81 538 PRO B N 1
ATOM 19111 C CA . PRO B 1 538 ? 40.758 215.493 44.115 1.00 19.93 538 PRO B CA 1
ATOM 19112 C C . PRO B 1 538 ? 41.110 215.307 45.581 1.00 23.28 538 PRO B C 1
ATOM 19113 O O . PRO B 1 538 ? 40.350 214.687 46.329 1.00 21.34 538 PRO B O 1
ATOM 19124 N N . ILE B 1 539 ? 42.251 215.840 45.992 1.00 20.37 539 ILE B N 1
ATOM 19125 C CA . ILE B 1 539 ? 42.681 215.728 47.377 1.00 23.92 539 ILE B CA 1
ATOM 19126 C C . ILE B 1 539 ? 41.758 216.539 48.295 1.00 27.44 539 ILE B C 1
ATOM 19127 O O . ILE B 1 539 ? 41.398 216.096 49.391 1.00 28.17 539 ILE B O 1
ATOM 19143 N N . SER B 1 540 ? 41.351 217.711 47.830 1.00 26.70 540 SER B N 1
ATOM 19144 C CA . SER B 1 540 ? 40.471 218.562 48.613 1.00 30.49 540 SER B CA 1
ATOM 19145 C C . SER B 1 540 ? 39.026 218.158 48.410 1.00 24.94 540 SER B C 1
ATOM 19146 O O . SER B 1 540 ? 38.658 217.644 47.354 1.00 23.15 540 SER B O 1
ATOM 19154 N N . GLY B 1 541 ? 38.204 218.408 49.421 1.00 27.52 541 GLY B N 1
ATOM 19155 C CA . GLY B 1 541 ? 36.790 218.071 49.347 1.00 22.22 541 GLY B CA 1
ATOM 19156 C C . GLY B 1 541 ? 36.042 218.750 48.216 1.00 24.32 541 GLY B C 1
ATOM 19157 O O . GLY B 1 541 ? 36.230 219.930 47.940 1.00 25.06 541 GLY B O 1
ATOM 19161 N N . VAL B 1 542 ? 35.191 217.991 47.540 1.00 19.46 542 VAL B N 1
ATOM 19162 C CA . VAL B 1 542 ? 34.377 218.536 46.469 1.00 21.07 542 VAL B CA 1
ATOM 19163 C C . VAL B 1 542 ? 32.971 217.964 46.575 1.00 20.06 542 VAL B C 1
ATOM 19164 O O . VAL B 1 542 ? 32.758 216.967 47.257 1.00 18.07 542 VAL B O 1
ATOM 19177 N N . LYS B 1 543 ? 32.015 218.606 45.915 1.00 23.12 543 LYS B N 1
ATOM 19178 C CA . LYS B 1 543 ? 30.672 218.072 45.860 1.00 23.92 543 LYS B CA 1
ATOM 19179 C C . LYS B 1 543 ? 30.703 217.354 44.535 1.00 22.54 543 LYS B C 1
ATOM 19180 O O . LYS B 1 543 ? 30.990 217.973 43.512 1.00 23.66 543 LYS B O 1
ATOM 19199 N N . LEU B 1 544 ? 30.395 216.061 44.542 1.00 16.80 544 LEU B N 1
ATOM 19200 C CA . LEU B 1 544 ? 30.482 215.258 43.329 1.00 16.69 544 LEU B CA 1
ATOM 19201 C C . LEU B 1 544 ? 29.449 215.436 42.212 1.00 19.41 544 LEU B C 1
ATOM 19202 O O . LEU B 1 544 ? 29.825 215.681 41.066 1.00 14.57 544 LEU B O 1
ATOM 19218 N N . VAL B 1 545 ? 28.161 215.330 42.521 1.00 16.65 545 VAL B N 1
ATOM 19219 C CA . VAL B 1 545 ? 27.186 215.368 41.447 1.00 16.64 545 VAL B CA 1
ATOM 19220 C C . VAL B 1 545 ? 25.856 216.037 41.786 1.00 18.81 545 VAL B C 1
ATOM 19221 O O . VAL B 1 545 ? 25.418 216.020 42.932 1.00 18.22 545 VAL B O 1
ATOM 19234 N N . ARG B 1 546 ? 25.264 216.660 40.774 1.00 20.78 546 ARG B N 1
ATOM 19235 C CA . ARG B 1 546 ? 23.953 217.287 40.843 1.00 19.25 546 ARG B CA 1
ATOM 19236 C C . ARG B 1 546 ? 23.364 216.939 39.493 1.00 21.31 546 ARG B C 1
ATOM 19237 O O . ARG B 1 546 ? 24.091 216.482 38.605 1.00 21.13 546 ARG B O 1
ATOM 19258 N N . GLY B 1 547 ? 22.059 217.110 39.312 1.00 17.64 547 GLY B N 1
ATOM 19259 C CA . GLY B 1 547 ? 21.478 216.796 38.020 1.00 17.17 547 GLY B CA 1
ATOM 19260 C C . GLY B 1 547 ? 19.986 217.062 37.914 1.00 20.37 547 GLY B C 1
ATOM 19261 O O . GLY B 1 547 ? 19.376 217.536 38.857 1.00 23.78 547 GLY B O 1
ATOM 19265 N N . THR B 1 548 ? 19.433 216.776 36.739 1.00 22.75 548 THR B N 1
ATOM 19266 C CA . THR B 1 548 ? 18.014 216.933 36.448 1.00 26.88 548 THR B CA 1
ATOM 19267 C C . THR B 1 548 ? 17.680 215.720 35.615 1.00 29.25 548 THR B C 1
ATOM 19268 O O . THR B 1 548 ? 18.512 215.250 34.823 1.00 25.19 548 THR B O 1
ATOM 19279 N N . GLY B 1 549 ? 16.476 215.190 35.790 1.00 26.95 549 GLY B N 1
ATOM 19280 C CA . GLY B 1 549 ? 16.088 214.013 35.038 1.00 26.50 549 GLY B CA 1
ATOM 19281 C C . GLY B 1 549 ? 15.715 212.907 35.994 1.00 26.03 549 GLY B C 1
ATOM 19282 O O . GLY B 1 549 ? 16.049 212.960 37.176 1.00 27.09 549 GLY B O 1
ATOM 19286 N N . ASN B 1 550 ? 15.048 211.886 35.472 1.00 33.18 550 ASN B N 1
ATOM 19287 C CA . ASN B 1 550 ? 14.571 210.777 36.289 1.00 29.28 550 ASN B CA 1
ATOM 19288 C C . ASN B 1 550 ? 15.409 209.509 36.254 1.00 32.36 550 ASN B C 1
ATOM 19289 O O . ASN B 1 550 ? 14.937 208.459 36.675 1.00 28.27 550 ASN B O 1
ATOM 19300 N N . TYR B 1 551 ? 16.639 209.584 35.753 1.00 23.70 551 TYR B N 1
ATOM 19301 C CA . TYR B 1 551 ? 17.458 208.384 35.699 1.00 24.66 551 TYR B CA 1
ATOM 19302 C C . TYR B 1 551 ? 18.876 208.604 36.209 1.00 23.66 551 TYR B C 1
ATOM 19303 O O . TYR B 1 551 ? 19.547 209.547 35.795 1.00 22.14 551 TYR B O 1
ATOM 19321 N N . PRO B 1 552 ? 19.313 207.750 37.139 1.00 24.37 552 PRO B N 1
ATOM 19322 C CA . PRO B 1 552 ? 20.680 207.798 37.662 1.00 17.79 552 PRO B CA 1
ATOM 19323 C C . PRO B 1 552 ? 21.595 207.220 36.597 1.00 16.30 552 PRO B C 1
ATOM 19324 O O . PRO B 1 552 ? 21.230 206.228 35.961 1.00 15.63 552 PRO B O 1
ATOM 19335 N N . THR B 1 553 ? 22.757 207.825 36.376 1.00 18.90 553 THR B N 1
ATOM 19336 C CA . THR B 1 553 ? 23.664 207.301 35.363 1.00 15.39 553 THR B CA 1
ATOM 19337 C C . THR B 1 553 ? 25.130 207.315 35.794 1.00 16.21 553 THR B C 1
ATOM 19338 O O . THR B 1 553 ? 25.969 206.747 35.094 1.00 14.96 553 THR B O 1
ATOM 19349 N N . LEU B 1 554 ? 25.441 207.953 36.927 1.00 15.46 554 LEU B N 1
ATOM 19350 C CA . LEU B 1 554 ? 26.847 208.032 37.369 1.00 18.16 554 LEU B CA 1
ATOM 19351 C C . LEU B 1 554 ? 27.318 206.698 37.925 1.00 18.34 554 LEU B C 1
ATOM 19352 O O . LEU B 1 554 ? 26.617 206.062 38.729 1.00 16.58 554 LEU B O 1
ATOM 19368 N N . VAL B 1 555 ? 28.513 206.283 37.513 1.00 15.91 555 VAL B N 1
ATOM 19369 C CA . VAL B 1 555 ? 29.078 205.022 37.973 1.00 14.49 555 VAL B CA 1
ATOM 19370 C C . VAL B 1 555 ? 30.468 205.222 38.553 1.00 16.50 555 VAL B C 1
ATOM 19371 O O . VAL B 1 555 ? 31.330 205.805 37.909 1.00 13.06 555 VAL B O 1
ATOM 19384 N N . LEU B 1 556 ? 30.674 204.777 39.784 1.00 13.15 556 LEU B N 1
ATOM 19385 C CA . LEU B 1 556 ? 31.988 204.885 40.393 1.00 14.24 556 LEU B CA 1
ATOM 19386 C C . LEU B 1 556 ? 32.682 203.560 40.131 1.00 15.90 556 LEU B C 1
ATOM 19387 O O . LEU B 1 556 ? 32.383 202.567 40.778 1.00 14.83 556 LEU B O 1
ATOM 19403 N N . ASP B 1 557 ? 33.584 203.541 39.151 1.00 13.77 557 ASP B N 1
ATOM 19404 C CA . ASP B 1 557 ? 34.307 202.326 38.796 1.00 16.99 557 ASP B CA 1
ATOM 19405 C C . ASP B 1 557 ? 35.649 202.245 39.516 1.00 17.29 557 ASP B C 1
ATOM 19406 O O . ASP B 1 557 ? 36.672 202.682 38.969 1.00 17.45 557 ASP B O 1
ATOM 19415 N N . CYS B 1 558 ? 35.645 201.684 40.729 1.00 14.12 558 CYS B N 1
ATOM 19416 C CA . CYS B 1 558 ? 36.869 201.544 41.540 1.00 18.15 558 CYS B CA 1
ATOM 19417 C C . CYS B 1 558 ? 37.535 202.875 41.814 1.00 16.59 558 CYS B C 1
ATOM 19418 O O . CYS B 1 558 ? 38.748 202.947 42.029 1.00 17.98 558 CYS B O 1
ATOM 19426 N N . THR B 1 559 ? 36.733 203.924 41.797 1.00 13.81 559 THR B N 1
ATOM 19427 C CA . THR B 1 559 ? 37.212 205.268 42.045 1.00 13.67 559 THR B CA 1
ATOM 19428 C C . THR B 1 559 ? 37.917 205.352 43.409 1.00 14.59 559 THR B C 1
ATOM 19429 O O . THR B 1 559 ? 37.408 204.866 44.411 1.00 13.66 559 THR B O 1
ATOM 19440 N N . ASN B 1 560 ? 39.119 205.920 43.416 1.00 11.18 560 ASN B N 1
ATOM 19441 C CA . ASN B 1 560 ? 39.886 206.138 44.634 1.00 11.15 560 ASN B CA 1
ATOM 19442 C C . ASN B 1 560 ? 39.252 207.400 45.213 1.00 12.54 560 ASN B C 1
ATOM 19443 O O . ASN B 1 560 ? 39.438 208.484 44.677 1.00 12.29 560 ASN B O 1
ATOM 19454 N N . MET B 1 561 ? 38.482 207.258 46.290 1.00 15.16 561 MET B N 1
ATOM 19455 C CA . MET B 1 561 ? 37.764 208.395 46.872 1.00 14.12 561 MET B CA 1
ATOM 19456 C C . MET B 1 561 ? 38.586 209.272 47.803 1.00 18.68 561 MET B C 1
ATOM 19457 O O . MET B 1 561 ? 38.110 210.317 48.231 1.00 17.00 561 MET B O 1
ATOM 19471 N N . GLY B 1 562 ? 39.809 208.851 48.118 1.00 14.92 562 GLY B N 1
ATOM 19472 C CA . GLY B 1 562 ? 40.657 209.597 49.027 1.00 16.54 562 GLY B CA 1
ATOM 19473 C C . GLY B 1 562 ? 39.958 209.822 50.355 1.00 20.28 562 GLY B C 1
ATOM 19474 O O . GLY B 1 562 ? 39.481 208.886 50.997 1.00 16.76 562 GLY B O 1
ATOM 19478 N N . SER B 1 563 ? 39.892 211.078 50.768 1.00 17.14 563 SER B N 1
ATOM 19479 C CA . SER B 1 563 ? 39.226 211.422 52.017 1.00 21.28 563 SER B CA 1
ATOM 19480 C C . SER B 1 563 ? 37.929 212.190 51.733 1.00 17.71 563 SER B C 1
ATOM 19481 O O . SER B 1 563 ? 37.463 212.963 52.576 1.00 16.19 563 SER B O 1
ATOM 19489 N N . GLN B 1 564 ? 37.351 211.977 50.550 1.00 13.75 564 GLN B N 1
ATOM 19490 C CA . GLN B 1 564 ? 36.132 212.682 50.163 1.00 17.45 564 GLN B CA 1
ATOM 19491 C C . GLN B 1 564 ? 34.947 212.408 51.087 1.00 15.86 564 GLN B C 1
ATOM 19492 O O . GLN B 1 564 ? 34.062 213.247 51.215 1.00 15.28 564 GLN B O 1
ATOM 19506 N N . PHE B 1 565 ? 34.913 211.236 51.709 1.00 14.94 565 PHE B N 1
ATOM 19507 C CA . PHE B 1 565 ? 33.801 210.917 52.601 1.00 18.69 565 PHE B CA 1
ATOM 19508 C C . PHE B 1 565 ? 33.856 211.828 53.817 1.00 19.26 565 PHE B C 1
ATOM 19509 O O . PHE B 1 565 ? 32.830 212.245 54.355 1.00 18.80 565 PHE B O 1
ATOM 19526 N N . GLN B 1 566 ? 35.070 212.153 54.236 1.00 19.70 566 GLN B N 1
ATOM 19527 C CA . GLN B 1 566 ? 35.268 213.004 55.401 1.00 19.23 566 GLN B CA 1
ATOM 19528 C C . GLN B 1 566 ? 35.263 214.501 55.089 1.00 21.64 566 GLN B C 1
ATOM 19529 O O . GLN B 1 566 ? 34.827 215.304 55.916 1.00 22.30 566 GLN B O 1
ATOM 19543 N N . PHE B 1 567 ? 35.724 214.885 53.899 1.00 20.08 567 PHE B N 1
ATOM 19544 C CA . PHE B 1 567 ? 35.831 216.309 53.576 1.00 20.67 567 PHE B CA 1
ATOM 19545 C C . PHE B 1 567 ? 34.987 216.804 52.414 1.00 18.79 567 PHE B C 1
ATOM 19546 O O . PHE B 1 567 ? 34.807 218.011 52.244 1.00 24.14 567 PHE B O 1
ATOM 19563 N N . GLY B 1 568 ? 34.493 215.892 51.595 1.00 17.64 568 GLY B N 1
ATOM 19564 C CA . GLY B 1 568 ? 33.692 216.295 50.450 1.00 19.12 568 GLY B CA 1
ATOM 19565 C C . GLY B 1 568 ? 32.210 216.040 50.624 1.00 16.07 568 GLY B C 1
ATOM 19566 O O . GLY B 1 568 ? 31.737 215.859 51.738 1.00 18.74 568 GLY B O 1
ATOM 19570 N N . GLU B 1 569 ? 31.482 216.009 49.513 1.00 19.24 569 GLU B N 1
ATOM 19571 C CA . GLU B 1 569 ? 30.041 215.792 49.537 1.00 17.41 569 GLU B CA 1
ATOM 19572 C C . GLU B 1 569 ? 29.626 215.049 48.289 1.00 18.81 569 GLU B C 1
ATOM 19573 O O . GLU B 1 569 ? 30.247 215.211 47.239 1.00 17.30 569 GLU B O 1
ATOM 19585 N N . VAL B 1 570 ? 28.594 214.218 48.387 1.00 17.48 570 VAL B N 1
ATOM 19586 C CA . VAL B 1 570 ? 28.118 213.538 47.198 1.00 17.10 570 VAL B CA 1
ATOM 19587 C C . VAL B 1 570 ? 27.281 214.524 46.399 1.00 19.16 570 VAL B C 1
ATOM 19588 O O . VAL B 1 570 ? 27.317 214.534 45.168 1.00 18.91 570 VAL B O 1
ATOM 19601 N N . GLY B 1 571 ? 26.579 215.400 47.110 1.00 16.23 571 GLY B N 1
ATOM 19602 C CA . GLY B 1 571 ? 25.681 216.337 46.465 1.00 18.17 571 GLY B CA 1
ATOM 19603 C C . GLY B 1 571 ? 24.325 215.654 46.389 1.00 20.24 571 GLY B C 1
ATOM 19604 O O . GLY B 1 571 ? 23.619 215.582 47.387 1.00 19.24 571 GLY B O 1
ATOM 19608 N N . ASP B 1 572 ? 23.979 215.111 45.227 1.00 18.59 572 ASP B N 1
ATOM 19609 C CA . ASP B 1 572 ? 22.688 214.442 45.044 1.00 22.35 572 ASP B CA 1
ATOM 19610 C C . ASP B 1 572 ? 22.854 212.938 44.808 1.00 18.30 572 ASP B C 1
ATOM 19611 O O . ASP B 1 572 ? 23.054 212.508 43.680 1.00 16.90 572 ASP B O 1
ATOM 19620 N N . ILE B 1 573 ? 22.723 212.147 45.871 1.00 17.81 573 ILE B N 1
ATOM 19621 C CA . ILE B 1 573 ? 22.875 210.689 45.803 1.00 14.98 573 ILE B CA 1
ATOM 19622 C C . ILE B 1 573 ? 21.955 210.008 44.777 1.00 18.42 573 ILE B C 1
ATOM 19623 O O . ILE B 1 573 ? 22.223 208.894 44.330 1.00 17.87 573 ILE B O 1
ATOM 19639 N N . PHE B 1 574 ? 20.878 210.684 44.389 1.00 19.24 574 PHE B N 1
ATOM 19640 C CA . PHE B 1 574 ? 19.955 210.119 43.419 1.00 21.05 574 PHE B CA 1
ATOM 19641 C C . PHE B 1 574 ? 20.618 209.759 42.090 1.00 20.29 574 PHE B C 1
ATOM 19642 O O . PHE B 1 574 ? 20.283 208.744 41.478 1.00 17.00 574 PHE B O 1
ATOM 19659 N N . TYR B 1 575 ? 21.548 210.599 41.642 1.00 18.55 575 TYR B N 1
ATOM 19660 C CA . TYR B 1 575 ? 22.181 210.387 40.336 1.00 18.32 575 TYR B CA 1
ATOM 19661 C C . TYR B 1 575 ? 23.225 209.288 40.204 1.00 17.97 575 TYR B C 1
ATOM 19662 O O . TYR B 1 575 ? 23.680 208.990 39.093 1.00 16.07 575 TYR B O 1
ATOM 19680 N N . ILE B 1 576 ? 23.569 208.656 41.319 1.00 16.12 576 ILE B N 1
ATOM 19681 C CA . ILE B 1 576 ? 24.527 207.565 41.286 1.00 13.80 576 ILE B CA 1
ATOM 19682 C C . ILE B 1 576 ? 23.788 206.266 40.949 1.00 19.26 576 ILE B C 1
ATOM 19683 O O . ILE B 1 576 ? 22.892 205.836 41.679 1.00 17.72 576 ILE B O 1
ATOM 19699 N N . LYS B 1 577 ? 24.156 205.672 39.817 1.00 12.88 577 LYS B N 1
ATOM 19700 C CA . LYS B 1 577 ? 23.561 204.436 39.332 1.00 15.89 577 LYS B CA 1
ATOM 19701 C C . LYS B 1 577 ? 24.201 203.179 39.922 1.00 20.91 577 LYS B C 1
ATOM 19702 O O . LYS B 1 577 ? 23.509 202.262 40.358 1.00 20.01 577 LYS B O 1
ATOM 19721 N N . ASP B 1 578 ? 25.532 203.146 39.962 1.00 20.89 578 ASP B N 1
ATOM 19722 C CA . ASP B 1 578 ? 26.211 201.954 40.426 1.00 18.50 578 ASP B CA 1
ATOM 19723 C C . ASP B 1 578 ? 27.588 202.290 40.979 1.00 19.39 578 ASP B C 1
ATOM 19724 O O . ASP B 1 578 ? 28.186 203.302 40.609 1.00 16.14 578 ASP B O 1
ATOM 19733 N N . VAL B 1 579 ? 28.077 201.434 41.867 1.00 16.08 579 VAL B N 1
ATOM 19734 C CA . VAL B 1 579 ? 29.383 201.613 42.488 1.00 16.36 579 VAL B CA 1
ATOM 19735 C C . VAL B 1 579 ? 30.117 200.287 42.508 1.00 18.31 579 VAL B C 1
ATOM 19736 O O . VAL B 1 579 ? 29.579 199.277 42.949 1.00 17.05 579 VAL B O 1
ATOM 19749 N N . VAL B 1 580 ? 31.338 200.287 41.992 1.00 15.84 580 VAL B N 1
ATOM 19750 C CA . VAL B 1 580 ? 32.169 199.097 41.983 1.00 15.78 580 VAL B CA 1
ATOM 19751 C C . VAL B 1 580 ? 33.458 199.386 42.756 1.00 18.28 580 VAL B C 1
ATOM 19752 O O . VAL B 1 580 ? 34.055 200.438 42.584 1.00 14.68 580 VAL B O 1
ATOM 19765 N N . GLY B 1 581 ? 33.850 198.477 43.645 1.00 21.22 581 GLY B N 1
ATOM 19766 C CA . GLY B 1 581 ? 35.085 198.619 44.404 1.00 19.27 581 GLY B CA 1
ATOM 19767 C C . GLY B 1 581 ? 35.242 199.804 45.340 1.00 23.15 581 GLY B C 1
ATOM 19768 O O . GLY B 1 581 ? 36.352 200.279 45.558 1.00 23.22 581 GLY B O 1
ATOM 19772 N N . VAL B 1 582 ? 34.136 200.306 45.878 1.00 15.76 582 VAL B N 1
ATOM 19773 C CA . VAL B 1 582 ? 34.182 201.416 46.819 1.00 15.62 582 VAL B CA 1
ATOM 19774 C C . VAL B 1 582 ? 33.292 201.032 47.992 1.00 19.66 582 VAL B C 1
ATOM 19775 O O . VAL B 1 582 ? 32.070 200.884 47.844 1.00 18.44 582 VAL B O 1
ATOM 19788 N N . LYS B 1 583 ? 33.905 200.863 49.156 1.00 17.80 583 LYS B N 1
ATOM 19789 C CA . LYS B 1 583 ? 33.166 200.440 50.336 1.00 19.98 583 LYS B CA 1
ATOM 19790 C C . LYS B 1 583 ? 33.308 201.371 51.536 1.00 22.71 583 LYS B C 1
ATOM 19791 O O . LYS B 1 583 ? 34.243 202.165 51.617 1.00 22.22 583 LYS B O 1
ATOM 19801 N N . ALA B 1 584 ? 32.356 201.261 52.461 1.00 16.86 584 ALA B N 1
ATOM 19802 C CA . ALA B 1 584 ? 32.345 202.044 53.689 1.00 20.28 584 ALA B CA 1
ATOM 19803 C C . ALA B 1 584 ? 31.657 201.176 54.722 1.00 19.63 584 ALA B C 1
ATOM 19804 O O . ALA B 1 584 ? 30.648 200.537 54.423 1.00 19.27 584 ALA B O 1
ATOM 19811 N N . ASP B 1 585 ? 32.177 201.174 55.940 1.00 17.37 585 ASP B N 1
ATOM 19812 C CA . ASP B 1 585 ? 31.607 200.344 56.989 1.00 18.59 585 ASP B CA 1
ATOM 19813 C C . ASP B 1 585 ? 30.291 200.817 57.591 1.00 19.06 585 ASP B C 1
ATOM 19814 O O . ASP B 1 585 ? 29.419 200.002 57.884 1.00 15.97 585 ASP B O 1
ATOM 19823 N N . THR B 1 586 ? 30.165 202.120 57.813 1.00 18.88 586 THR B N 1
ATOM 19824 C CA . THR B 1 586 ? 28.988 202.656 58.494 1.00 19.69 586 THR B CA 1
ATOM 19825 C C . THR B 1 586 ? 28.410 203.900 57.863 1.00 20.72 586 THR B C 1
ATOM 19826 O O . THR B 1 586 ? 29.147 204.736 57.341 1.00 19.28 586 THR B O 1
ATOM 19837 N N . LEU B 1 587 ? 27.082 204.013 57.919 1.00 15.22 587 LEU B N 1
ATOM 19838 C CA . LEU B 1 587 ? 26.391 205.183 57.431 1.00 16.63 587 LEU B CA 1
ATOM 19839 C C . LEU B 1 587 ? 25.943 205.952 58.677 1.00 17.60 587 LEU B C 1
ATOM 19840 O O . LEU B 1 587 ? 25.349 205.374 59.587 1.00 18.88 587 LEU B O 1
ATOM 19856 N N . TYR B 1 588 ? 26.230 207.248 58.727 1.00 15.52 588 TYR B N 1
ATOM 19857 C CA . TYR B 1 588 ? 25.878 208.043 59.897 1.00 16.09 588 TYR B CA 1
ATOM 19858 C C . TYR B 1 588 ? 24.724 208.979 59.600 1.00 14.76 588 TYR B C 1
ATOM 19859 O O . TYR B 1 588 ? 24.741 209.682 58.596 1.00 14.25 588 TYR B O 1
ATOM 19877 N N . ILE B 1 589 ? 23.728 208.978 60.481 1.00 15.18 589 ILE B N 1
ATOM 19878 C CA . ILE B 1 589 ? 22.544 209.825 60.328 1.00 15.13 589 ILE B CA 1
ATOM 19879 C C . ILE B 1 589 ? 22.417 210.764 61.522 1.00 15.83 589 ILE B C 1
ATOM 19880 O O . ILE B 1 589 ? 22.608 210.357 62.662 1.00 16.23 589 ILE B O 1
ATOM 19896 N N . ASP B 1 590 ? 22.107 212.025 61.258 1.00 16.16 590 ASP B N 1
ATOM 19897 C CA . ASP B 1 590 ? 21.915 212.994 62.333 1.00 17.17 590 ASP B CA 1
ATOM 19898 C C . ASP B 1 590 ? 20.753 213.899 61.929 1.00 19.44 590 ASP B C 1
ATOM 19899 O O . ASP B 1 590 ? 20.900 214.762 61.072 1.00 18.68 590 ASP B O 1
ATOM 19908 N N . PRO B 1 591 ? 19.578 213.694 62.544 1.00 21.18 591 PRO B N 1
ATOM 19909 C CA . PRO B 1 591 ? 18.423 214.514 62.166 1.00 19.68 591 PRO B CA 1
ATOM 19910 C C . PRO B 1 591 ? 18.562 215.962 62.638 1.00 24.65 591 PRO B C 1
ATOM 19911 O O . PRO B 1 591 ? 17.859 216.845 62.148 1.00 30.23 591 PRO B O 1
ATOM 19922 N N . VAL B 1 592 ? 19.477 216.209 63.566 1.00 22.82 592 VAL B N 1
ATOM 19923 C CA . VAL B 1 592 ? 19.672 217.564 64.077 1.00 24.73 592 VAL B CA 1
ATOM 19924 C C . VAL B 1 592 ? 20.736 218.359 63.317 1.00 27.20 592 VAL B C 1
ATOM 19925 O O . VAL B 1 592 ? 20.477 219.481 62.884 1.00 30.44 592 VAL B O 1
ATOM 19938 N N . ASN B 1 593 ? 21.914 217.769 63.128 1.00 28.24 593 ASN B N 1
ATOM 19939 C CA . ASN B 1 593 ? 23.009 218.462 62.452 1.00 24.73 593 ASN B CA 1
ATOM 19940 C C . ASN B 1 593 ? 23.469 217.915 61.109 1.00 26.79 593 ASN B C 1
ATOM 19941 O O . ASN B 1 593 ? 24.353 218.488 60.481 1.00 28.85 593 ASN B O 1
ATOM 19952 N N . GLY B 1 594 ? 22.888 216.809 60.672 1.00 22.30 594 GLY B N 1
ATOM 19953 C CA . GLY B 1 594 ? 23.274 216.216 59.408 1.00 16.22 594 GLY B CA 1
ATOM 19954 C C . GLY B 1 594 ? 23.026 217.097 58.200 1.00 22.49 594 GLY B C 1
ATOM 19955 O O . GLY B 1 594 ? 22.265 218.066 58.252 1.00 23.30 594 GLY B O 1
ATOM 19959 N N . ASN B 1 595 ? 23.667 216.737 57.093 1.00 22.99 595 ASN B N 1
ATOM 19960 C CA . ASN B 1 595 ? 23.527 217.459 55.842 1.00 20.01 595 ASN B CA 1
ATOM 19961 C C . ASN B 1 595 ? 23.330 216.430 54.734 1.00 21.38 595 ASN B C 1
ATOM 19962 O O . ASN B 1 595 ? 24.175 215.560 54.529 1.00 17.41 595 ASN B O 1
ATOM 19973 N N . ASN B 1 596 ? 22.214 216.516 54.017 1.00 19.49 596 ASN B N 1
ATOM 19974 C CA . ASN B 1 596 ? 21.952 215.546 52.956 1.00 21.77 596 ASN B CA 1
ATOM 19975 C C . ASN B 1 596 ? 22.944 215.559 51.788 1.00 19.75 596 ASN B C 1
ATOM 19976 O O . ASN B 1 596 ? 22.976 214.628 50.985 1.00 16.39 596 ASN B O 1
ATOM 19987 N N . TYR B 1 597 ? 23.739 216.614 51.703 1.00 18.58 597 TYR B N 1
ATOM 19988 C CA . TYR B 1 597 ? 24.750 216.718 50.655 1.00 22.65 597 TYR B CA 1
ATOM 19989 C C . TYR B 1 597 ? 25.900 215.774 50.976 1.00 18.88 597 TYR B C 1
ATOM 19990 O O . TYR B 1 597 ? 26.641 215.361 50.080 1.00 21.59 597 TYR B O 1
ATOM 20008 N N . ASN B 1 598 ? 26.076 215.455 52.256 1.00 18.96 598 ASN B N 1
ATOM 20009 C CA . ASN B 1 598 ? 27.183 214.588 52.660 1.00 20.88 598 ASN B CA 1
ATOM 20010 C C . ASN B 1 598 ? 27.062 213.169 52.152 1.00 21.95 598 ASN B C 1
ATOM 20011 O O . ASN B 1 598 ? 25.987 212.740 51.740 1.00 17.22 598 ASN B O 1
ATOM 20022 N N . TRP B 1 599 ? 28.184 212.450 52.167 1.00 17.66 599 TRP B N 1
ATOM 20023 C CA . TRP B 1 599 ? 28.190 211.055 51.765 1.00 15.21 599 TRP B CA 1
ATOM 20024 C C . TRP B 1 599 ? 27.466 210.293 52.869 1.00 16.73 599 TRP B C 1
ATOM 20025 O O . TRP B 1 599 ? 26.660 209.397 52.599 1.00 16.40 599 TRP B O 1
ATOM 20046 N N . GLY B 1 600 ? 27.776 210.669 54.109 1.00 14.54 600 GLY B N 1
ATOM 20047 C CA . GLY B 1 600 ? 27.204 210.061 55.296 1.00 14.14 600 GLY B CA 1
ATOM 20048 C C . GLY B 1 600 ? 28.018 208.894 55.814 1.00 18.73 600 GLY B C 1
ATOM 20049 O O . GLY B 1 600 ? 27.744 208.377 56.889 1.00 17.78 600 GLY B O 1
ATOM 20053 N N . THR B 1 601 ? 29.051 208.504 55.066 1.00 13.25 601 THR B N 1
ATOM 20054 C CA . THR B 1 601 ? 29.891 207.368 55.434 1.00 16.30 601 THR B CA 1
ATOM 20055 C C . THR B 1 601 ? 31.048 207.701 56.393 1.00 19.29 601 THR B C 1
ATOM 20056 O O . THR B 1 601 ? 31.779 206.815 56.848 1.00 14.96 601 THR B O 1
ATOM 20067 N N . ASN B 1 602 ? 31.205 208.980 56.710 1.00 16.16 602 ASN B N 1
ATOM 20068 C CA . ASN B 1 602 ? 32.195 209.366 57.689 1.00 20.50 602 ASN B CA 1
ATOM 20069 C C . ASN B 1 602 ? 31.471 210.077 58.823 1.00 16.15 602 ASN B C 1
ATOM 20070 O O . ASN B 1 602 ? 30.689 210.988 58.579 1.00 19.31 602 ASN B O 1
ATOM 20081 N N . GLY B 1 603 ? 31.756 209.641 60.049 1.00 16.11 603 GLY B N 1
ATOM 20082 C CA . GLY B 1 603 ? 31.174 210.164 61.271 1.00 16.00 603 GLY B CA 1
ATOM 20083 C C . GLY B 1 603 ? 31.134 211.670 61.454 1.00 23.07 603 GLY B C 1
ATOM 20084 O O . GLY B 1 603 ? 30.239 212.182 62.126 1.00 22.39 603 GLY B O 1
ATOM 20088 N N . THR B 1 604 ? 32.089 212.394 60.885 1.00 21.98 604 THR B N 1
ATOM 20089 C CA . THR B 1 604 ? 32.084 213.842 61.035 1.00 23.08 604 THR B CA 1
ATOM 20090 C C . THR B 1 604 ? 31.153 214.493 60.029 1.00 21.45 604 THR B C 1
ATOM 20091 O O . THR B 1 604 ? 30.890 215.684 60.116 1.00 22.85 604 THR B O 1
ATOM 20102 N N . LYS B 1 605 ? 30.680 213.724 59.052 1.00 17.24 605 LYS B N 1
ATOM 20103 C CA . LYS B 1 605 ? 29.776 214.269 58.044 1.00 18.78 605 LYS B CA 1
ATOM 20104 C C . LYS B 1 605 ? 28.536 213.398 57.801 1.00 19.13 605 LYS B C 1
ATOM 20105 O O . LYS B 1 605 ? 28.340 212.859 56.708 1.00 17.29 605 LYS B O 1
ATOM 20124 N N . PRO B 1 606 ? 27.677 213.276 58.821 1.00 16.38 606 PRO B N 1
ATOM 20125 C CA . PRO B 1 606 ? 26.467 212.455 58.673 1.00 12.63 606 PRO B CA 1
ATOM 20126 C C . PRO B 1 606 ? 25.456 213.107 57.758 1.00 14.55 606 PRO B C 1
ATOM 20127 O O . PRO B 1 606 ? 25.533 214.320 57.556 1.00 17.30 606 PRO B O 1
ATOM 20138 N N . ILE B 1 607 ? 24.549 212.313 57.185 1.00 15.37 607 ILE B N 1
ATOM 20139 C CA . ILE B 1 607 ? 23.468 212.855 56.360 1.00 15.03 607 ILE B CA 1
ATOM 20140 C C . ILE B 1 607 ? 22.322 213.126 57.335 1.00 17.57 607 ILE B C 1
ATOM 20141 O O . ILE B 1 607 ? 22.438 212.806 58.520 1.00 17.25 607 ILE B O 1
ATOM 20157 N N . ARG B 1 608 ? 21.225 213.708 56.877 1.00 20.18 608 ARG B N 1
ATOM 20158 C CA . ARG B 1 608 ? 20.175 213.987 57.849 1.00 25.67 608 ARG B CA 1
ATOM 20159 C C . ARG B 1 608 ? 18.875 213.207 57.772 1.00 24.31 608 ARG B C 1
ATOM 20160 O O . ARG B 1 608 ? 18.271 212.960 58.809 1.00 24.41 608 ARG B O 1
ATOM 20181 N N . GLU B 1 609 ? 18.473 212.788 56.574 1.00 25.83 609 GLU B N 1
ATOM 20182 C CA . GLU B 1 609 ? 17.221 212.050 56.384 1.00 25.27 609 GLU B CA 1
ATOM 20183 C C . GLU B 1 609 ? 17.440 210.553 56.127 1.00 25.08 609 GLU B C 1
ATOM 20184 O O . GLU B 1 609 ? 18.556 210.118 55.830 1.00 20.01 609 GLU B O 1
ATOM 20196 N N . LEU B 1 610 ? 16.364 209.771 56.227 1.00 17.98 610 LEU B N 1
ATOM 20197 C CA . LEU B 1 610 ? 16.441 208.325 56.014 1.00 17.35 610 LEU B CA 1
ATOM 20198 C C . LEU B 1 610 ? 16.063 207.924 54.595 1.00 15.22 610 LEU B C 1
ATOM 20199 O O . LEU B 1 610 ? 16.146 206.754 54.232 1.00 13.85 610 LEU B O 1
ATOM 20215 N N . THR B 1 611 ? 15.645 208.901 53.798 1.00 18.51 611 THR B N 1
ATOM 20216 C CA . THR B 1 611 ? 15.179 208.647 52.437 1.00 19.09 611 THR B CA 1
ATOM 20217 C C . THR B 1 611 ? 16.025 207.680 51.614 1.00 20.17 611 THR B C 1
ATOM 20218 O O . THR B 1 611 ? 15.520 206.691 51.085 1.00 16.84 611 THR B O 1
ATOM 20229 N N . ASN B 1 612 ? 17.327 207.936 51.548 1.00 16.79 612 ASN B N 1
ATOM 20230 C CA . ASN B 1 612 ? 18.182 207.106 50.720 1.00 15.40 612 ASN B CA 1
ATOM 20231 C C . ASN B 1 612 ? 19.101 206.153 51.464 1.00 18.59 612 ASN B C 1
ATOM 20232 O O . ASN B 1 612 ? 20.040 205.638 50.875 1.00 16.18 612 ASN B O 1
ATOM 20243 N N . ILE B 1 613 ? 18.829 205.879 52.733 1.00 17.86 613 ILE B N 1
ATOM 20244 C CA . ILE B 1 613 ? 19.754 205.014 53.466 1.00 19.97 613 ILE B CA 1
ATOM 20245 C C . ILE B 1 613 ? 19.908 203.598 52.930 1.00 18.97 613 ILE B C 1
ATOM 20246 O O . ILE B 1 613 ? 20.990 203.004 53.047 1.00 17.60 613 ILE B O 1
ATOM 20262 N N . ALA B 1 614 ? 18.859 203.060 52.327 1.00 15.26 614 ALA B N 1
ATOM 20263 C CA . ALA B 1 614 ? 18.937 201.706 51.796 1.00 16.32 614 ALA B CA 1
ATOM 20264 C C . ALA B 1 614 ? 19.824 201.704 50.555 1.00 17.26 614 ALA B C 1
ATOM 20265 O O . ALA B 1 614 ? 20.663 200.823 50.383 1.00 17.01 614 ALA B O 1
ATOM 20272 N N . LYS B 1 615 ? 19.641 202.707 49.704 1.00 16.61 615 LYS B N 1
ATOM 20273 C CA . LYS B 1 615 ? 20.432 202.849 48.496 1.00 14.26 615 LYS B CA 1
ATOM 20274 C C . LYS B 1 615 ? 21.919 203.021 48.847 1.00 18.05 615 LYS B C 1
ATOM 20275 O O . LYS B 1 615 ? 22.769 202.295 48.337 1.00 16.14 615 LYS B O 1
ATOM 20294 N N . ILE B 1 616 ? 22.219 203.974 49.724 1.00 15.93 616 ILE B N 1
ATOM 20295 C CA . ILE B 1 616 ? 23.593 204.228 50.146 1.00 17.30 616 ILE B CA 1
ATOM 20296 C C . ILE B 1 616 ? 24.239 202.971 50.719 1.00 18.04 616 ILE B C 1
ATOM 20297 O O . ILE B 1 616 ? 25.376 202.639 50.363 1.00 17.01 616 ILE B O 1
ATOM 20313 N N . CYS B 1 617 ? 23.521 202.258 51.591 1.00 15.81 617 CYS B N 1
ATOM 20314 C CA . CYS B 1 617 ? 24.077 201.037 52.177 1.00 15.69 617 CYS B CA 1
ATOM 20315 C C . CYS B 1 617 ? 24.339 199.950 51.143 1.00 17.90 617 CYS B C 1
ATOM 20316 O O . CYS B 1 617 ? 25.314 199.199 51.256 1.00 15.16 617 CYS B O 1
ATOM 20324 N N . GLN B 1 618 ? 23.478 199.868 50.134 1.00 17.88 618 GLN B N 1
ATOM 20325 C CA . GLN B 1 618 ? 23.647 198.873 49.082 1.00 21.45 618 GLN B CA 1
ATOM 20326 C C . GLN B 1 618 ? 24.838 199.224 48.189 1.00 20.98 618 GLN B C 1
ATOM 20327 O O . GLN B 1 618 ? 25.569 198.347 47.755 1.00 16.83 618 GLN B O 1
ATOM 20341 N N . LEU B 1 619 ? 25.010 200.512 47.918 1.00 15.63 619 LEU B N 1
ATOM 20342 C CA . LEU B 1 619 ? 26.090 200.984 47.065 1.00 19.80 619 LEU B CA 1
ATOM 20343 C C . LEU B 1 619 ? 27.450 200.795 47.717 1.00 18.45 619 LEU B C 1
ATOM 20344 O O . LEU B 1 619 ? 28.379 200.284 47.095 1.00 15.77 619 LEU B O 1
ATOM 20360 N N . PHE B 1 620 ? 27.560 201.185 48.980 1.00 15.45 620 PHE B N 1
ATOM 20361 C CA . PHE B 1 620 ? 28.841 201.092 49.661 1.00 19.45 620 PHE B CA 1
ATOM 20362 C C . PHE B 1 620 ? 29.045 199.867 50.533 1.00 18.91 620 PHE B C 1
ATOM 20363 O O . PHE B 1 620 ? 30.081 199.731 51.186 1.00 19.39 620 PHE B O 1
ATOM 20380 N N . ARG B 1 621 ? 28.058 198.974 50.520 1.00 17.89 621 ARG B N 1
ATOM 20381 C CA . ARG B 1 621 ? 28.134 197.727 51.275 1.00 19.76 621 ARG B CA 1
ATOM 20382 C C . ARG B 1 621 ? 28.291 197.957 52.773 1.00 17.57 621 ARG B C 1
ATOM 20383 O O . ARG B 1 621 ? 28.995 197.208 53.442 1.00 17.12 621 ARG B O 1
ATOM 20393 N N . CYS B 1 622 ? 27.629 198.992 53.289 1.00 18.74 622 CYS B N 1
ATOM 20394 C CA . CYS B 1 622 ? 27.691 199.311 54.712 1.00 18.89 622 CYS B CA 1
ATOM 20395 C C . CYS B 1 622 ? 27.200 198.166 55.588 1.00 18.78 622 CYS B C 1
ATOM 20396 O O . CYS B 1 622 ? 26.264 197.455 55.230 1.00 18.30 622 CYS B O 1
ATOM 20404 N N . LYS B 1 623 ? 27.843 197.999 56.741 1.00 16.16 623 LYS B N 1
ATOM 20405 C CA . LYS B 1 623 ? 27.501 196.941 57.678 1.00 16.15 623 LYS B CA 1
ATOM 20406 C C . LYS B 1 623 ? 26.563 197.432 58.781 1.00 16.79 623 LYS B C 1
ATOM 20407 O O . LYS B 1 623 ? 25.849 196.646 59.392 1.00 15.16 623 LYS B O 1
ATOM 20417 N N . SER B 1 624 ? 26.569 198.731 59.035 1.00 15.07 624 SER B N 1
ATOM 20418 C CA . SER B 1 624 ? 25.718 199.276 60.080 1.00 16.12 624 SER B CA 1
ATOM 20419 C C . SER B 1 624 ? 25.319 200.714 59.826 1.00 17.58 624 SER B C 1
ATOM 20420 O O . SER B 1 624 ? 25.933 201.402 59.010 1.00 17.02 624 SER B O 1
ATOM 20428 N N . VAL B 1 625 ? 24.261 201.147 60.517 1.00 15.14 625 VAL B N 1
ATOM 20429 C CA . VAL B 1 625 ? 23.791 202.517 60.436 1.00 12.90 625 VAL B CA 1
ATOM 20430 C C . VAL B 1 625 ? 23.877 203.080 61.845 1.00 14.31 625 VAL B C 1
ATOM 20431 O O . VAL B 1 625 ? 23.491 202.422 62.806 1.00 16.15 625 VAL B O 1
ATOM 20444 N N . TYR B 1 626 ? 24.435 204.275 61.980 1.00 11.79 626 TYR B N 1
ATOM 20445 C CA . TYR B 1 626 ? 24.543 204.883 63.291 1.00 12.28 626 TYR B CA 1
ATOM 20446 C C . TYR B 1 626 ? 23.596 206.068 63.338 1.00 13.57 626 TYR B C 1
ATOM 20447 O O . TYR B 1 626 ? 23.725 207.003 62.543 1.00 13.37 626 TYR B O 1
ATOM 20465 N N . LEU B 1 627 ? 22.614 205.995 64.237 1.00 14.57 627 LEU B N 1
ATOM 20466 C CA . LEU B 1 627 ? 21.650 207.064 64.422 1.00 13.59 627 LEU B CA 1
ATOM 20467 C C . LEU B 1 627 ? 22.076 207.974 65.553 1.00 16.34 627 LEU B C 1
ATOM 20468 O O . LEU B 1 627 ? 22.045 207.572 66.709 1.00 13.54 627 LEU B O 1
ATOM 20484 N N . ASN B 1 628 ? 22.459 209.201 65.222 1.00 13.01 628 ASN B N 1
ATOM 20485 C CA . ASN B 1 628 ? 22.802 210.173 66.246 1.00 16.99 628 ASN B CA 1
ATOM 20486 C C . ASN B 1 628 ? 21.534 210.556 67.036 1.00 19.99 628 ASN B C 1
ATOM 20487 O O . ASN B 1 628 ? 20.406 210.288 66.593 1.00 16.01 628 ASN B O 1
ATOM 20498 N N . ALA B 1 629 ? 21.725 211.172 68.199 1.00 19.81 629 ALA B N 1
ATOM 20499 C CA . ALA B 1 629 ? 20.610 211.560 69.069 1.00 19.24 629 ALA B CA 1
ATOM 20500 C C . ALA B 1 629 ? 19.521 212.334 68.343 1.00 19.67 629 ALA B C 1
ATOM 20501 O O . ALA B 1 629 ? 19.799 213.166 67.481 1.00 20.76 629 ALA B O 1
ATOM 20508 N N . GLY B 1 630 ? 18.273 212.047 68.701 1.00 18.64 630 GLY B N 1
ATOM 20509 C CA . GLY B 1 630 ? 17.141 212.703 68.075 1.00 21.41 630 GLY B CA 1
ATOM 20510 C C . GLY B 1 630 ? 16.301 211.704 67.307 1.00 19.55 630 GLY B C 1
ATOM 20511 O O . GLY B 1 630 ? 16.692 210.546 67.104 1.00 16.34 630 GLY B O 1
ATOM 20515 N N . GLU B 1 631 ? 15.139 212.155 66.861 1.00 18.80 631 GLU B N 1
ATOM 20516 C CA . GLU B 1 631 ? 14.239 211.279 66.135 1.00 16.42 631 GLU B CA 1
ATOM 20517 C C . GLU B 1 631 ? 14.426 211.327 64.629 1.00 15.08 631 GLU B C 1
ATOM 20518 O O . GLU B 1 631 ? 14.324 212.392 64.024 1.00 17.93 631 GLU B O 1
ATOM 20530 N N . SER B 1 632 ? 14.718 210.177 64.025 1.00 14.54 632 SER B N 1
ATOM 20531 C CA . SER B 1 632 ? 14.843 210.089 62.570 1.00 17.45 632 SER B CA 1
ATOM 20532 C C . SER B 1 632 ? 13.467 209.632 62.087 1.00 16.41 632 SER B C 1
ATOM 20533 O O . SER B 1 632 ? 13.006 208.548 62.455 1.00 14.50 632 SER B O 1
ATOM 20541 N N . VAL B 1 633 ? 12.811 210.447 61.270 1.00 18.98 633 VAL B N 1
ATOM 20542 C CA . VAL B 1 633 ? 11.449 210.126 60.843 1.00 20.65 633 VAL B CA 1
ATOM 20543 C C . VAL B 1 633 ? 11.236 209.909 59.358 1.00 20.93 633 VAL B C 1
ATOM 20544 O O . VAL B 1 633 ? 12.030 210.342 58.527 1.00 23.02 633 VAL B O 1
ATOM 20557 N N . ILE B 1 634 ? 10.163 209.200 59.033 1.00 16.22 634 ILE B N 1
ATOM 20558 C CA . ILE B 1 634 ? 9.779 209.015 57.642 1.00 14.42 634 ILE B CA 1
ATOM 20559 C C . ILE B 1 634 ? 8.312 209.426 57.596 1.00 19.13 634 ILE B C 1
ATOM 20560 O O . ILE B 1 634 ? 7.625 209.349 58.621 1.00 15.05 634 ILE B O 1
ATOM 20576 N N . THR B 1 635 ? 7.853 209.908 56.440 1.00 19.56 635 THR B N 1
ATOM 20577 C CA . THR B 1 635 ? 6.461 210.315 56.289 1.00 17.21 635 THR B CA 1
ATOM 20578 C C . THR B 1 635 ? 5.809 209.567 55.139 1.00 22.23 635 THR B C 1
ATOM 20579 O O . THR B 1 635 ? 4.631 209.750 54.866 1.00 23.36 635 THR B O 1
ATOM 20590 N N . SER B 1 636 ? 6.591 208.735 54.459 1.00 18.11 636 SER B N 1
ATOM 20591 C CA . SER B 1 636 ? 6.089 207.876 53.388 1.00 23.43 636 SER B CA 1
ATOM 20592 C C . SER B 1 636 ? 6.906 206.595 53.487 1.00 18.27 636 SER B C 1
ATOM 20593 O O . SER B 1 636 ? 7.993 206.606 54.068 1.00 21.01 636 SER B O 1
ATOM 20601 N N . ASN B 1 637 ? 6.386 205.497 52.951 1.00 15.59 637 ASN B N 1
ATOM 20602 C CA . ASN B 1 637 ? 7.064 204.209 53.031 1.00 15.28 637 ASN B CA 1
ATOM 20603 C C . ASN B 1 637 ? 8.537 204.264 52.581 1.00 16.59 637 ASN B C 1
ATOM 20604 O O . ASN B 1 637 ? 8.845 204.655 51.460 1.00 16.74 637 ASN B O 1
ATOM 20615 N N . THR B 1 638 ? 9.427 203.852 53.475 1.00 11.71 638 THR B N 1
ATOM 20616 C CA . THR B 1 638 ? 10.869 203.900 53.229 1.00 14.08 638 THR B CA 1
ATOM 20617 C C . THR B 1 638 ? 11.576 202.582 53.528 1.00 14.27 638 THR B C 1
ATOM 20618 O O . THR B 1 638 ? 11.404 201.994 54.599 1.00 10.55 638 THR B O 1
ATOM 20629 N N . GLU B 1 639 ? 12.379 202.125 52.576 1.00 13.03 639 GLU B N 1
ATOM 20630 C CA . GLU B 1 639 ? 13.123 200.889 52.747 1.00 14.27 639 GLU B CA 1
ATOM 20631 C C . GLU B 1 639 ? 14.258 201.028 53.763 1.00 15.43 639 GLU B C 1
ATOM 20632 O O . GLU B 1 639 ? 14.929 202.068 53.813 1.00 15.07 639 GLU B O 1
ATOM 20644 N N . LEU B 1 640 ? 14.457 199.987 54.576 1.00 13.32 640 LEU B N 1
ATOM 20645 C CA . LEU B 1 640 ? 15.553 199.953 55.546 1.00 13.92 640 LEU B CA 1
ATOM 20646 C C . LEU B 1 640 ? 16.523 198.883 55.092 1.00 15.12 640 LEU B C 1
ATOM 20647 O O . LEU B 1 640 ? 16.106 197.790 54.697 1.00 14.13 640 LEU B O 1
ATOM 20663 N N . PRO B 1 641 ? 17.828 199.197 55.112 1.00 17.82 641 PRO B N 1
ATOM 20664 C CA . PRO B 1 641 ? 18.809 198.180 54.719 1.00 12.94 641 PRO B CA 1
ATOM 20665 C C . PRO B 1 641 ? 18.866 197.118 55.821 1.00 14.89 641 PRO B C 1
ATOM 20666 O O . PRO B 1 641 ? 18.631 197.438 56.994 1.00 14.18 641 PRO B O 1
ATOM 20677 N N . MET B 1 642 ? 19.169 195.875 55.463 1.00 13.68 642 MET B N 1
ATOM 20678 C CA . MET B 1 642 ? 19.230 194.795 56.448 1.00 12.10 642 MET B CA 1
ATOM 20679 C C . MET B 1 642 ? 20.600 194.799 57.124 1.00 12.74 642 MET B C 1
ATOM 20680 O O . MET B 1 642 ? 21.459 193.961 56.829 1.00 11.92 642 MET B O 1
ATOM 20694 N N . VAL B 1 643 ? 20.793 195.756 58.027 1.00 10.90 643 VAL B N 1
ATOM 20695 C CA . VAL B 1 643 ? 22.063 195.907 58.719 1.00 12.68 643 VAL B CA 1
ATOM 20696 C C . VAL B 1 643 ? 21.773 196.183 60.183 1.00 15.07 643 VAL B C 1
ATOM 20697 O O . VAL B 1 643 ? 20.621 196.126 60.617 1.00 12.09 643 VAL B O 1
ATOM 20710 N N . VAL B 1 644 ? 22.817 196.480 60.945 1.00 12.97 644 VAL B N 1
ATOM 20711 C CA . VAL B 1 644 ? 22.663 196.764 62.357 1.00 10.11 644 VAL B CA 1
ATOM 20712 C C . VAL B 1 644 ? 22.498 198.255 62.540 1.00 13.87 644 VAL B C 1
ATOM 20713 O O . VAL B 1 644 ? 23.234 199.036 61.951 1.00 12.08 644 VAL B O 1
ATOM 20726 N N . PHE B 1 645 ? 21.508 198.651 63.335 1.00 13.07 645 PHE B N 1
ATOM 20727 C CA . PHE B 1 645 ? 21.278 200.054 63.637 1.00 13.07 645 PHE B CA 1
ATOM 20728 C C . PHE B 1 645 ? 21.674 200.212 65.083 1.00 14.02 645 PHE B C 1
ATOM 20729 O O . PHE B 1 645 ? 21.270 199.397 65.912 1.00 13.91 645 PHE B O 1
ATOM 20746 N N . GLU B 1 646 ? 22.457 201.248 65.375 1.00 16.16 646 GLU B N 1
ATOM 20747 C CA . GLU B 1 646 ? 22.925 201.532 66.731 1.00 16.88 646 GLU B CA 1
ATOM 20748 C C . GLU B 1 646 ? 22.947 203.024 66.953 1.00 16.73 646 GLU B C 1
ATOM 20749 O O . GLU B 1 646 ? 22.774 203.797 66.009 1.00 16.11 646 GLU B O 1
ATOM 20761 N N . GLY B 1 647 ? 23.179 203.431 68.197 1.00 14.62 647 GLY B N 1
ATOM 20762 C CA . GLY B 1 647 ? 23.223 204.843 68.517 1.00 15.98 647 GLY B CA 1
ATOM 20763 C C . GLY B 1 647 ? 22.060 205.249 69.403 1.00 20.06 647 GLY B C 1
ATOM 20764 O O . GLY B 1 647 ? 21.124 204.481 69.601 1.00 18.84 647 GLY B O 1
ATOM 20768 N N . PRO B 1 648 ? 22.097 206.476 69.917 1.00 19.57 648 PRO B N 1
ATOM 20769 C CA . PRO B 1 648 ? 21.044 206.966 70.814 1.00 19.51 648 PRO B CA 1
ATOM 20770 C C . PRO B 1 648 ? 19.787 207.480 70.111 1.00 19.16 648 PRO B C 1
ATOM 20771 O O . PRO B 1 648 ? 18.831 207.817 70.796 1.00 20.10 648 PRO B O 1
ATOM 20782 N N . GLY B 1 649 ? 19.778 207.534 68.785 1.00 14.93 649 GLY B N 1
ATOM 20783 C CA . GLY B 1 649 ? 18.628 208.042 68.068 1.00 15.27 649 GLY B CA 1
ATOM 20784 C C . GLY B 1 649 ? 17.429 207.113 68.098 1.00 15.56 649 GLY B C 1
ATOM 20785 O O . GLY B 1 649 ? 17.505 205.974 68.553 1.00 14.42 649 GLY B O 1
ATOM 20789 N N . SER B 1 650 ? 16.304 207.615 67.609 1.00 15.69 650 SER B N 1
ATOM 20790 C CA . SER B 1 650 ? 15.100 206.818 67.532 1.00 15.31 650 SER B CA 1
ATOM 20791 C C . SER B 1 650 ? 14.595 206.859 66.091 1.00 15.20 650 SER B C 1
ATOM 20792 O O . SER B 1 650 ? 14.985 207.736 65.313 1.00 12.46 650 SER B O 1
ATOM 20800 N N . LEU B 1 651 ? 13.750 205.892 65.743 1.00 12.67 651 LEU B N 1
ATOM 20801 C CA . LEU B 1 651 ? 13.165 205.792 64.412 1.00 12.88 651 LEU B CA 1
ATOM 20802 C C . LEU B 1 651 ? 11.659 205.999 64.555 1.00 15.43 651 LEU B C 1
ATOM 20803 O O . LEU B 1 651 ? 11.038 205.425 65.452 1.00 14.66 651 LEU B O 1
ATOM 20819 N N . LYS B 1 652 ? 11.071 206.805 63.678 1.00 14.56 652 LYS B N 1
ATOM 20820 C CA . LYS B 1 652 ? 9.638 207.061 63.760 1.00 14.03 652 LYS B CA 1
ATOM 20821 C C . LYS B 1 652 ? 9.003 207.082 62.382 1.00 15.13 652 LYS B C 1
ATOM 20822 O O . LYS B 1 652 ? 9.479 207.782 61.482 1.00 13.49 652 LYS B O 1
ATOM 20841 N N . ALA B 1 653 ? 7.941 206.299 62.215 1.00 14.65 653 ALA B N 1
ATOM 20842 C CA . ALA B 1 653 ? 7.201 206.270 60.958 1.00 14.09 653 ALA B CA 1
ATOM 20843 C C . ALA B 1 653 ? 5.937 207.107 61.177 1.00 18.65 653 ALA B C 1
ATOM 20844 O O . ALA B 1 653 ? 5.076 206.717 61.961 1.00 17.83 653 ALA B O 1
ATOM 20851 N N . ASN B 1 654 ? 5.849 208.261 60.512 1.00 17.70 654 ASN B N 1
ATOM 20852 C CA . ASN B 1 654 ? 4.695 209.154 60.640 1.00 18.22 654 ASN B CA 1
ATOM 20853 C C . ASN B 1 654 ? 3.774 209.139 59.427 1.00 18.69 654 ASN B C 1
ATOM 20854 O O . ASN B 1 654 ? 4.079 208.514 58.406 1.00 17.48 654 ASN B O 1
ATOM 20865 N N . SER B 1 655 ? 2.642 209.835 59.556 1.00 24.02 655 SER B N 1
ATOM 20866 C CA . SER B 1 655 ? 1.618 209.936 58.505 1.00 19.99 655 SER B CA 1
ATOM 20867 C C . SER B 1 655 ? 1.150 208.579 57.988 1.00 20.26 655 SER B C 1
ATOM 20868 O O . SER B 1 655 ? 0.792 208.451 56.819 1.00 23.08 655 SER B O 1
ATOM 20876 N N . GLY B 1 656 ? 1.166 207.567 58.847 1.00 17.67 656 GLY B N 1
ATOM 20877 C CA . GLY B 1 656 ? 0.709 206.245 58.458 1.00 18.55 656 GLY B CA 1
ATOM 20878 C C . GLY B 1 656 ? 1.674 205.401 57.653 1.00 17.86 656 GLY B C 1
ATOM 20879 O O . GLY B 1 656 ? 1.324 204.298 57.227 1.00 17.79 656 GLY B O 1
ATOM 20883 N N . SER B 1 657 ? 2.894 205.900 57.446 1.00 18.27 657 SER B N 1
ATOM 20884 C CA . SER B 1 657 ? 3.894 205.178 56.664 1.00 16.87 657 SER B CA 1
ATOM 20885 C C . SER B 1 657 ? 4.426 203.961 57.409 1.00 17.58 657 SER B C 1
ATOM 20886 O O . SER B 1 657 ? 4.197 203.800 58.610 1.00 15.84 657 SER B O 1
ATOM 20894 N N . SER B 1 658 ? 5.156 203.126 56.677 1.00 14.81 658 SER B N 1
ATOM 20895 C CA . SER B 1 658 ? 5.767 201.918 57.202 1.00 13.74 658 SER B CA 1
ATOM 20896 C C . SER B 1 658 ? 7.211 201.819 56.711 1.00 15.35 658 SER B C 1
ATOM 20897 O O . SER B 1 658 ? 7.547 202.359 55.659 1.00 14.22 658 SER B O 1
ATOM 20905 N N . PHE B 1 659 ? 8.054 201.125 57.469 1.00 15.18 659 PHE B N 1
ATOM 20906 C CA . PHE B 1 659 ? 9.420 200.869 57.033 1.00 12.96 659 PHE B CA 1
ATOM 20907 C C . PHE B 1 659 ? 9.318 199.639 56.134 1.00 15.21 659 PHE B C 1
ATOM 20908 O O . PHE B 1 659 ? 8.549 198.711 56.418 1.00 13.26 659 PHE B O 1
ATOM 20925 N N . LEU B 1 660 ? 10.051 199.638 55.024 1.00 12.64 660 LEU B N 1
ATOM 20926 C CA . LEU B 1 660 ? 9.986 198.528 54.085 1.00 13.47 660 LEU B CA 1
ATOM 20927 C C . LEU B 1 660 ? 11.196 197.613 54.136 1.00 15.60 660 LEU B C 1
ATOM 20928 O O . LEU B 1 660 ? 12.340 198.081 54.180 1.00 14.58 660 LEU B O 1
ATOM 20944 N N . ILE B 1 661 ? 10.927 196.310 54.112 1.00 14.44 661 ILE B N 1
ATOM 20945 C CA . ILE B 1 661 ? 11.975 195.294 54.086 1.00 15.21 661 ILE B CA 1
ATOM 20946 C C . ILE B 1 661 ? 11.815 194.599 52.746 1.00 17.33 661 ILE B C 1
ATOM 20947 O O . ILE B 1 661 ? 10.839 193.865 52.514 1.00 15.70 661 ILE B O 1
ATOM 20963 N N . LYS B 1 662 ? 12.772 194.865 51.859 1.00 15.14 662 LYS B N 1
ATOM 20964 C CA . LYS B 1 662 ? 12.743 194.356 50.504 1.00 14.70 662 LYS B CA 1
ATOM 20965 C C . LYS B 1 662 ? 13.819 193.344 50.158 1.00 13.41 662 LYS B C 1
ATOM 20966 O O . LYS B 1 662 ? 13.897 192.911 49.022 1.00 15.73 662 LYS B O 1
ATOM 20985 N N . ALA B 1 663 ? 14.654 192.966 51.113 1.00 15.37 663 ALA B N 1
ATOM 20986 C CA . ALA B 1 663 ? 15.710 191.998 50.828 1.00 14.36 663 ALA B CA 1
ATOM 20987 C C . ALA B 1 663 ? 15.884 191.080 52.023 1.00 17.09 663 ALA B C 1
ATOM 20988 O O . ALA B 1 663 ? 15.543 191.459 53.138 1.00 13.50 663 ALA B O 1
ATOM 20995 N N . GLY B 1 664 ? 16.415 189.877 51.799 1.00 16.78 664 GLY B N 1
ATOM 20996 C CA . GLY B 1 664 ? 16.642 188.949 52.889 1.00 14.46 664 GLY B CA 1
ATOM 20997 C C . GLY B 1 664 ? 17.806 189.396 53.770 1.00 16.20 664 GLY B C 1
ATOM 20998 O O . GLY B 1 664 ? 18.533 190.340 53.438 1.00 15.36 664 GLY B O 1
ATOM 21002 N N . GLY B 1 665 ? 17.997 188.716 54.897 1.00 17.37 665 GLY B N 1
ATOM 21003 C CA . GLY B 1 665 ? 19.081 189.058 55.794 1.00 15.50 665 GLY B CA 1
ATOM 21004 C C . GLY B 1 665 ? 18.575 189.315 57.193 1.00 16.57 665 GLY B C 1
ATOM 21005 O O . GLY B 1 665 ? 17.523 188.802 57.588 1.00 15.53 665 GLY B O 1
ATOM 21009 N N . THR B 1 666 ? 19.323 190.118 57.941 1.00 12.30 666 THR B N 1
ATOM 21010 C CA . THR B 1 666 ? 18.941 190.467 59.299 1.00 13.23 666 THR B CA 1
ATOM 21011 C C . THR B 1 666 ? 18.950 191.969 59.512 1.00 12.66 666 THR B C 1
ATOM 21012 O O . THR B 1 666 ? 19.924 192.644 59.196 1.00 12.30 666 THR B O 1
ATOM 21023 N N . LEU B 1 667 ? 17.834 192.487 60.021 1.00 11.85 667 LEU B N 1
ATOM 21024 C CA . LEU B 1 667 ? 17.716 193.886 60.371 1.00 10.68 667 LEU B CA 1
ATOM 21025 C C . LEU B 1 667 ? 17.750 193.877 61.893 1.00 13.46 667 LEU B C 1
ATOM 21026 O O . LEU B 1 667 ? 16.948 193.197 62.520 1.00 13.85 667 LEU B O 1
ATOM 21042 N N . SER B 1 668 ? 18.703 194.591 62.482 1.00 14.61 668 SER B N 1
ATOM 21043 C CA . SER B 1 668 ? 18.840 194.641 63.927 1.00 14.75 668 SER B CA 1
ATOM 21044 C C . SER B 1 668 ? 18.806 196.065 64.423 1.00 12.29 668 SER B C 1
ATOM 21045 O O . SER B 1 668 ? 19.487 196.936 63.894 1.00 15.09 668 SER B O 1
ATOM 21053 N N . LEU B 1 669 ? 18.037 196.288 65.473 1.00 14.84 669 LEU B N 1
ATOM 21054 C CA . LEU B 1 669 ? 17.920 197.600 66.093 1.00 14.17 669 LEU B CA 1
ATOM 21055 C C . LEU B 1 669 ? 18.451 197.370 67.492 1.00 15.62 669 LEU B C 1
ATOM 21056 O O . LEU B 1 669 ? 17.785 196.745 68.325 1.00 15.33 669 LEU B O 1
ATOM 21072 N N . ILE B 1 670 ? 19.657 197.865 67.756 1.00 15.16 670 ILE B N 1
ATOM 21073 C CA . ILE B 1 670 ? 20.312 197.588 69.020 1.00 12.91 670 ILE B CA 1
ATOM 21074 C C . ILE B 1 670 ? 20.616 198.821 69.848 1.00 14.26 670 ILE B C 1
ATOM 21075 O O . ILE B 1 670 ? 21.426 199.647 69.455 1.00 15.23 670 ILE B O 1
ATOM 21091 N N . GLY B 1 671 ? 19.925 198.954 70.980 1.00 14.11 671 GLY B N 1
ATOM 21092 C CA . GLY B 1 671 ? 20.160 200.059 71.897 1.00 14.53 671 GLY B CA 1
ATOM 21093 C C . GLY B 1 671 ? 19.652 201.425 71.505 1.00 17.93 671 GLY B C 1
ATOM 21094 O O . GLY B 1 671 ? 19.973 202.415 72.169 1.00 14.68 671 GLY B O 1
ATOM 21098 N N . LEU B 1 672 ? 18.879 201.498 70.423 1.00 14.11 672 LEU B N 1
ATOM 21099 C CA . LEU B 1 672 ? 18.280 202.758 69.992 1.00 14.01 672 LEU B CA 1
ATOM 21100 C C . LEU B 1 672 ? 17.338 203.261 71.074 1.00 16.13 672 LEU B C 1
ATOM 21101 O O . LEU B 1 672 ? 16.931 202.496 71.948 1.00 19.91 672 LEU B O 1
ATOM 21117 N N . SER B 1 673 ? 16.973 204.537 71.012 1.00 15.15 673 SER B N 1
ATOM 21118 C CA . SER B 1 673 ? 16.017 205.090 71.972 1.00 19.43 673 SER B CA 1
ATOM 21119 C C . SER B 1 673 ? 14.595 204.603 71.658 1.00 20.27 673 SER B C 1
ATOM 21120 O O . SER B 1 673 ? 13.654 204.957 72.359 1.00 22.64 673 SER B O 1
ATOM 21128 N N . GLY B 1 674 ? 14.437 203.823 70.589 1.00 17.80 674 GLY B N 1
ATOM 21129 C CA . GLY B 1 674 ? 13.141 203.257 70.252 1.00 16.37 674 GLY B CA 1
ATOM 21130 C C . GLY B 1 674 ? 12.705 203.377 68.805 1.00 17.38 674 GLY B C 1
ATOM 21131 O O . GLY B 1 674 ? 13.257 204.173 68.038 1.00 16.72 674 GLY B O 1
ATOM 21135 N N . ILE B 1 675 ? 11.741 202.539 68.427 1.00 12.84 675 ILE B N 1
ATOM 21136 C CA . ILE B 1 675 ? 11.148 202.589 67.091 1.00 12.82 675 ILE B CA 1
ATOM 21137 C C . ILE B 1 675 ? 9.631 202.552 67.294 1.00 14.42 675 ILE B C 1
ATOM 21138 O O . ILE B 1 675 ? 9.122 201.793 68.119 1.00 14.63 675 ILE B O 1
ATOM 21154 N N . SER B 1 676 ? 8.909 203.404 66.583 1.00 13.06 676 SER B N 1
ATOM 21155 C CA . SER B 1 676 ? 7.466 203.426 66.738 1.00 11.80 676 SER B CA 1
ATOM 21156 C C . SER B 1 676 ? 6.800 203.983 65.480 1.00 16.73 676 SER B C 1
ATOM 21157 O O . SER B 1 676 ? 7.471 204.540 64.614 1.00 13.38 676 SER B O 1
ATOM 21165 N N . THR B 1 677 ? 5.485 203.810 65.360 1.00 13.83 677 THR B N 1
ATOM 21166 C CA . THR B 1 677 ? 4.757 204.342 64.211 1.00 16.62 677 THR B CA 1
ATOM 21167 C C . THR B 1 677 ? 3.514 205.072 64.718 1.00 18.84 677 THR B C 1
ATOM 21168 O O . THR B 1 677 ? 3.044 204.822 65.828 1.00 16.72 677 THR B O 1
ATOM 21179 N N . ASP B 1 678 ? 2.988 205.979 63.908 1.00 20.05 678 ASP B N 1
ATOM 21180 C CA . ASP B 1 678 ? 1.777 206.695 64.294 1.00 20.17 678 ASP B CA 1
ATOM 21181 C C . ASP B 1 678 ? 0.511 206.011 63.749 1.00 22.87 678 ASP B C 1
ATOM 21182 O O . ASP B 1 678 ? -0.537 206.637 63.594 1.00 21.27 678 ASP B O 1
ATOM 21191 N N . GLY B 1 679 ? 0.610 204.722 63.438 1.00 21.21 679 GLY B N 1
ATOM 21192 C CA . GLY B 1 679 ? -0.564 204.004 62.985 1.00 16.55 679 GLY B CA 1
ATOM 21193 C C . GLY B 1 679 ? -0.378 202.972 61.899 1.00 19.37 679 GLY B C 1
ATOM 21194 O O . GLY B 1 679 ? -1.219 202.086 61.736 1.00 16.68 679 GLY B O 1
ATOM 21198 N N . GLY B 1 680 ? 0.700 203.085 61.128 1.00 20.18 680 GLY B N 1
ATOM 21199 C CA . GLY B 1 680 ? 0.936 202.119 60.074 1.00 18.70 680 GLY B CA 1
ATOM 21200 C C . GLY B 1 680 ? 1.656 200.903 60.620 1.00 15.31 680 GLY B C 1
ATOM 21201 O O . GLY B 1 680 ? 2.205 200.954 61.722 1.00 16.24 680 GLY B O 1
ATOM 21205 N N . HIS B 1 681 ? 1.609 199.790 59.894 1.00 15.36 681 HIS B N 1
ATOM 21206 C CA . HIS B 1 681 ? 2.341 198.607 60.322 1.00 11.93 681 HIS B CA 1
ATOM 21207 C C . HIS B 1 681 ? 3.832 199.002 60.331 1.00 15.47 681 HIS B C 1
ATOM 21208 O O . HIS B 1 681 ? 4.285 199.774 59.480 1.00 13.55 681 HIS B O 1
ATOM 21223 N N . MET B 1 682 ? 4.583 198.488 61.291 1.00 12.59 682 MET B N 1
ATOM 21224 C CA . MET B 1 682 ? 5.994 198.888 61.419 1.00 12.73 682 MET B CA 1
ATOM 21225 C C . MET B 1 682 ? 6.903 198.474 60.275 1.00 13.19 682 MET B C 1
ATO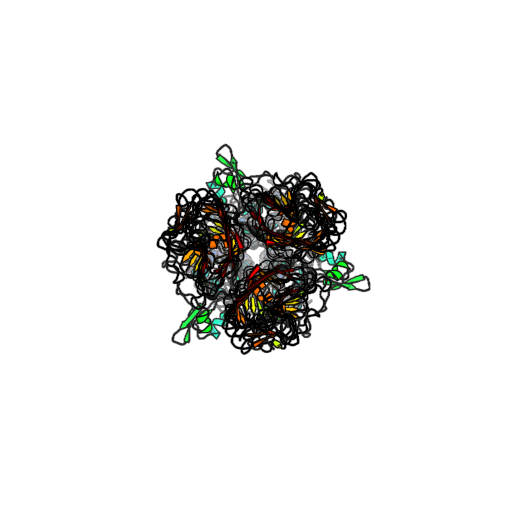M 21226 O O . MET B 1 682 ? 7.578 199.328 59.687 1.00 13.72 682 MET B O 1
ATOM 21240 N N . PHE B 1 683 ? 6.927 197.177 59.970 1.00 12.21 683 PHE B N 1
ATOM 21241 C CA . PHE B 1 683 ? 7.756 196.661 58.887 1.00 13.04 683 PHE B CA 1
ATOM 21242 C C . PHE B 1 683 ? 6.931 195.913 57.853 1.00 14.96 683 PHE B C 1
ATOM 21243 O O . PHE B 1 683 ? 6.304 194.913 58.179 1.00 15.28 683 PHE B O 1
ATOM 21260 N N . ARG B 1 684 ? 6.953 196.372 56.601 1.00 15.72 684 ARG B N 1
ATOM 21261 C CA . ARG B 1 684 ? 6.248 195.690 55.521 1.00 14.52 684 ARG B CA 1
ATOM 21262 C C . ARG B 1 684 ? 7.270 194.876 54.731 1.00 16.17 684 ARG B C 1
ATOM 21263 O O . ARG B 1 684 ? 8.181 195.430 54.101 1.00 16.70 684 ARG B O 1
ATOM 21284 N N . VAL B 1 685 ? 7.128 193.560 54.778 1.00 13.44 685 VAL B N 1
ATOM 21285 C CA . VAL B 1 685 ? 8.070 192.676 54.111 1.00 13.66 685 VAL B CA 1
ATOM 21286 C C . VAL B 1 685 ? 7.542 192.316 52.739 1.00 16.52 685 VAL B C 1
ATOM 21287 O O . VAL B 1 685 ? 6.409 191.828 52.600 1.00 15.99 685 VAL B O 1
ATOM 21300 N N . SER B 1 686 ? 8.356 192.572 51.720 1.00 13.12 686 SER B N 1
ATOM 21301 C CA . SER B 1 686 ? 7.947 192.281 50.358 1.00 16.09 686 SER B CA 1
ATOM 21302 C C . SER B 1 686 ? 8.894 191.307 49.681 1.00 18.88 686 SER B C 1
ATOM 21303 O O . SER B 1 686 ? 8.880 191.170 48.469 1.00 19.35 686 SER B O 1
ATOM 21311 N N . THR B 1 687 ? 9.721 190.621 50.459 1.00 15.91 687 THR B N 1
ATOM 21312 C CA . THR B 1 687 ? 10.616 189.639 49.866 1.00 17.21 687 THR B CA 1
ATOM 21313 C C . THR B 1 687 ? 10.240 188.253 50.370 1.00 18.50 687 THR B C 1
ATOM 21314 O O . THR B 1 687 ? 9.777 188.113 51.507 1.00 16.89 687 THR B O 1
ATOM 21325 N N . VAL B 1 688 ? 10.398 187.237 49.517 1.00 13.21 688 VAL B N 1
ATOM 21326 C CA . VAL B 1 688 ? 10.106 185.860 49.909 1.00 14.77 688 VAL B CA 1
ATOM 21327 C C . VAL B 1 688 ? 11.339 185.225 50.568 1.00 17.61 688 VAL B C 1
ATOM 21328 O O . VAL B 1 688 ? 11.270 184.125 51.108 1.00 17.91 688 VAL B O 1
ATOM 21341 N N . GLU B 1 689 ? 12.467 185.924 50.535 1.00 17.26 689 GLU B N 1
ATOM 21342 C CA . GLU B 1 689 ? 13.688 185.385 51.141 1.00 17.98 689 GLU B CA 1
ATOM 21343 C C . GLU B 1 689 ? 13.591 185.407 52.657 1.00 17.05 689 GLU B C 1
ATOM 21344 O O . GLU B 1 689 ? 12.736 186.092 53.218 1.00 15.36 689 GLU B O 1
ATOM 21356 N N . LYS B 1 690 ? 14.438 184.629 53.318 1.00 17.60 690 LYS B N 1
ATOM 21357 C CA . LYS B 1 690 ? 14.417 184.595 54.776 1.00 18.97 690 LYS B CA 1
ATOM 21358 C C . LYS B 1 690 ? 14.769 185.963 55.325 1.00 16.77 690 LYS B C 1
ATOM 21359 O O . LYS B 1 690 ? 15.789 186.543 54.962 1.00 13.33 690 LYS B O 1
ATOM 21378 N N . VAL B 1 691 ? 13.908 186.464 56.206 1.00 14.37 691 VAL B N 1
ATOM 21379 C CA . VAL B 1 691 ? 14.089 187.757 56.847 1.00 15.66 691 VAL B CA 1
ATOM 21380 C C . VAL B 1 691 ? 14.122 187.589 58.369 1.00 15.77 691 VAL B C 1
ATOM 21381 O O . VAL B 1 691 ? 13.254 186.937 58.945 1.00 15.91 691 VAL B O 1
ATOM 21394 N N . ASN B 1 692 ? 15.153 188.139 59.007 1.00 14.37 692 ASN B N 1
ATOM 21395 C CA . ASN B 1 692 ? 15.275 188.098 60.457 1.00 15.11 692 ASN B CA 1
ATOM 21396 C C . ASN B 1 692 ? 15.139 189.522 60.944 1.00 13.60 692 ASN B C 1
ATOM 21397 O O . ASN B 1 692 ? 15.792 190.423 60.420 1.00 13.88 692 ASN B O 1
ATOM 21408 N N . ILE B 1 693 ? 14.241 189.740 61.900 1.00 13.18 693 ILE B N 1
ATOM 21409 C CA . ILE B 1 693 ? 14.037 191.067 62.469 1.00 13.67 693 ILE B CA 1
ATOM 21410 C C . ILE B 1 693 ? 14.371 190.952 63.942 1.00 13.40 693 ILE B C 1
ATOM 21411 O O . ILE B 1 693 ? 13.702 190.221 64.679 1.00 13.45 693 ILE B O 1
ATOM 21427 N N . HIS B 1 694 ? 15.419 191.670 64.351 1.00 11.96 694 HIS B N 1
ATOM 21428 C CA . HIS B 1 694 ? 15.966 191.617 65.704 1.00 12.74 694 HIS B CA 1
ATOM 21429 C C . HIS B 1 694 ? 15.857 192.984 66.349 1.00 14.29 694 HIS B C 1
ATOM 21430 O O . HIS B 1 694 ? 16.575 193.912 65.976 1.00 13.84 694 HIS B O 1
ATOM 21445 N N . THR B 1 695 ? 14.951 193.129 67.315 1.00 12.47 695 THR B N 1
ATOM 21446 C CA . THR B 1 695 ? 14.783 194.420 67.958 1.00 10.47 695 THR B CA 1
ATOM 21447 C C . THR B 1 695 ? 15.173 194.352 69.426 1.00 12.11 695 THR B C 1
ATOM 21448 O O . THR B 1 695 ? 14.517 193.690 70.221 1.00 12.04 695 THR B O 1
ATOM 21459 N N . ASN B 1 696 ? 16.269 195.022 69.763 1.00 10.87 696 ASN B N 1
ATOM 21460 C CA . ASN B 1 696 ? 16.775 195.086 71.126 1.00 10.73 696 ASN B CA 1
ATOM 21461 C C . ASN B 1 696 ? 16.669 196.551 71.546 1.00 13.16 696 ASN B C 1
ATOM 21462 O O . ASN B 1 696 ? 17.661 197.228 71.874 1.00 10.86 696 ASN B O 1
ATOM 21473 N N . CYS B 1 697 ? 15.432 197.044 71.475 1.00 12.69 697 CYS B N 1
ATOM 21474 C CA . CYS B 1 697 ? 15.069 198.413 71.835 1.00 11.46 697 CYS B CA 1
ATOM 21475 C C . CYS B 1 697 ? 13.563 198.435 72.020 1.00 13.28 697 CYS B C 1
ATOM 21476 O O . CYS B 1 697 ? 12.898 197.428 71.807 1.00 13.69 697 CYS B O 1
ATOM 21484 N N . SER B 1 698 ? 13.040 199.575 72.447 1.00 12.49 698 SER B N 1
ATOM 21485 C CA . SER B 1 698 ? 11.597 199.730 72.647 1.00 12.63 698 SER B CA 1
ATOM 21486 C C . SER B 1 698 ? 10.911 199.736 71.275 1.00 13.00 698 SER B C 1
ATOM 21487 O O . SER B 1 698 ? 11.385 200.383 70.330 1.00 14.19 698 SER B O 1
ATOM 21495 N N . VAL B 1 699 ? 9.805 199.004 71.160 1.00 11.72 699 VAL B N 1
ATOM 21496 C CA . VAL B 1 699 ? 9.086 198.893 69.899 1.00 11.27 699 VAL B CA 1
ATOM 21497 C C . VAL B 1 699 ? 7.607 199.192 70.140 1.00 13.53 699 VAL B C 1
ATOM 21498 O O . VAL B 1 699 ? 6.983 198.555 70.982 1.00 12.82 699 VAL B O 1
ATOM 21511 N N . ASN B 1 700 ? 7.055 200.179 69.438 1.00 12.05 700 ASN B N 1
ATOM 21512 C CA . ASN B 1 700 ? 5.626 200.470 69.599 1.00 12.23 700 ASN B CA 1
ATOM 21513 C C . ASN B 1 700 ? 4.907 200.618 68.275 1.00 10.66 700 ASN B C 1
ATOM 21514 O O . ASN B 1 700 ? 5.031 201.641 67.609 1.00 11.03 700 ASN B O 1
ATOM 21525 N N . ALA B 1 701 ? 4.158 199.586 67.890 1.00 13.89 701 ALA B N 1
ATOM 21526 C CA . ALA B 1 701 ? 3.384 199.645 66.653 1.00 14.61 701 ALA B CA 1
ATOM 21527 C C . ALA B 1 701 ? 1.908 200.010 66.924 1.00 18.23 701 ALA B C 1
ATOM 21528 O O . ALA B 1 701 ? 1.080 199.977 66.015 1.00 20.10 701 ALA B O 1
ATOM 21535 N N . GLY B 1 702 ? 1.590 200.362 68.165 1.00 16.44 702 GLY B N 1
ATOM 21536 C CA . GLY B 1 702 ? 0.225 200.739 68.525 1.00 17.57 702 GLY B CA 1
ATOM 21537 C C . GLY B 1 702 ? -0.805 199.667 68.200 1.00 15.73 702 GLY B C 1
ATOM 21538 O O . GLY B 1 702 ? -0.664 198.522 68.603 1.00 13.48 702 GLY B O 1
ATOM 21542 N N . ALA B 1 703 ? -1.839 200.028 67.441 1.00 18.25 703 ALA B N 1
ATOM 21543 C CA . ALA B 1 703 ? -2.893 199.059 67.111 1.00 16.19 703 ALA B CA 1
ATOM 21544 C C . ALA B 1 703 ? -2.512 198.205 65.918 1.00 17.64 703 ALA B C 1
ATOM 21545 O O . ALA B 1 703 ? -3.228 197.259 65.565 1.00 15.15 703 ALA B O 1
ATOM 21552 N N . ALA B 1 704 ? -1.365 198.526 65.316 1.00 14.76 704 ALA B N 1
ATOM 21553 C CA . ALA B 1 704 ? -0.882 197.806 64.142 1.00 14.15 704 ALA B CA 1
ATOM 21554 C C . ALA B 1 704 ? 0.044 196.639 64.493 1.00 15.30 704 ALA B C 1
ATOM 21555 O O . ALA B 1 704 ? 0.191 196.277 65.662 1.00 16.17 704 ALA B O 1
ATOM 21562 N N . TYR B 1 705 ? 0.669 196.059 63.470 1.00 13.77 705 TYR B N 1
ATOM 21563 C CA . TYR B 1 705 ? 1.559 194.920 63.657 1.00 12.45 705 TYR B CA 1
ATOM 21564 C C . TYR B 1 705 ? 3.028 195.353 63.609 1.00 13.54 705 TYR B C 1
ATOM 21565 O O . TYR B 1 705 ? 3.357 196.389 63.038 1.00 10.84 705 TYR B O 1
ATOM 21583 N N . VAL B 1 706 ? 3.909 194.571 64.222 1.00 10.80 706 VAL B N 1
ATOM 21584 C CA . VAL B 1 706 ? 5.332 194.906 64.118 1.00 9.71 706 VAL B CA 1
ATOM 21585 C C . VAL B 1 706 ? 5.741 194.561 62.691 1.00 9.88 706 VAL B C 1
ATOM 21586 O O . VAL B 1 706 ? 6.442 195.326 62.017 1.00 11.18 706 VAL B O 1
ATOM 21599 N N . VAL B 1 707 ? 5.287 193.402 62.227 1.00 13.52 707 VAL B N 1
ATOM 21600 C CA . VAL B 1 707 ? 5.629 192.934 60.886 1.00 14.38 707 VAL B CA 1
ATOM 21601 C C . VAL B 1 707 ? 4.404 192.531 60.041 1.00 18.54 707 VAL B C 1
ATOM 21602 O O . VAL B 1 707 ? 3.563 191.763 60.501 1.00 16.71 707 VAL B O 1
ATOM 21615 N N . LEU B 1 708 ? 4.315 193.046 58.814 1.00 12.40 708 LEU B N 1
ATOM 21616 C CA . LEU B 1 708 ? 3.243 192.662 57.896 1.00 13.39 708 LEU B CA 1
ATOM 21617 C C . LEU B 1 708 ? 3.905 192.116 56.646 1.00 14.46 708 LEU B C 1
ATOM 21618 O O . LEU B 1 708 ? 4.649 192.845 55.989 1.00 16.36 708 LEU B O 1
ATOM 21634 N N . SER B 1 709 ? 3.677 190.839 56.332 1.00 13.67 709 SER B N 1
ATOM 21635 C CA . SER B 1 709 ? 4.240 190.246 55.120 1.00 13.13 709 SER B CA 1
ATOM 21636 C C . SER B 1 709 ? 3.269 190.486 53.957 1.00 18.84 709 SER B C 1
ATOM 21637 O O . SER B 1 709 ? 2.084 190.142 54.053 1.00 18.55 709 SER B O 1
ATOM 21645 N N . GLU B 1 710 ? 3.758 191.095 52.876 1.00 15.18 710 GLU B N 1
ATOM 21646 C CA . GLU B 1 710 ? 2.925 191.361 51.704 1.00 17.36 710 GLU B CA 1
ATOM 21647 C C . GLU B 1 710 ? 3.075 190.255 50.659 1.00 19.49 710 GLU B C 1
ATOM 21648 O O . GLU B 1 710 ? 2.517 190.340 49.565 1.00 21.17 710 GLU B O 1
ATOM 21660 N N . VAL B 1 711 ? 3.842 189.221 50.995 1.00 14.62 711 VAL B N 1
ATOM 21661 C CA . VAL B 1 711 ? 4.089 188.112 50.082 1.00 16.56 711 VAL B CA 1
ATOM 21662 C C . VAL B 1 711 ? 4.014 186.859 50.922 1.00 15.66 711 VAL B C 1
ATOM 21663 O O . VAL B 1 711 ? 3.716 186.936 52.110 1.00 17.74 711 VAL B O 1
ATOM 21676 N N . GLN B 1 712 ? 4.270 185.706 50.315 1.00 14.95 712 GLN B N 1
ATOM 21677 C CA . GLN B 1 712 ? 4.296 184.459 51.056 1.00 16.29 712 GLN B CA 1
ATOM 21678 C C . GLN B 1 712 ? 5.711 184.426 51.647 1.00 18.91 712 GLN B C 1
ATOM 21679 O O . GLN B 1 712 ? 6.651 183.923 51.032 1.00 15.21 712 GLN B O 1
ATOM 21693 N N . GLY B 1 713 ? 5.844 185.020 52.833 1.00 18.52 713 GLY B N 1
ATOM 21694 C CA . GLY B 1 713 ? 7.119 185.171 53.509 1.00 16.06 713 GLY B CA 1
ATOM 21695 C C . GLY B 1 713 ? 7.652 184.065 54.388 1.00 18.81 713 GLY B C 1
ATOM 21696 O O . GLY B 1 713 ? 7.013 183.037 54.601 1.00 17.91 713 GLY B O 1
ATOM 21700 N N . ASN B 1 714 ? 8.867 184.305 54.890 1.00 17.69 714 ASN B N 1
ATOM 21701 C CA . ASN B 1 714 ? 9.598 183.393 55.754 1.00 17.25 714 ASN B CA 1
ATOM 21702 C C . ASN B 1 714 ? 10.328 184.347 56.682 1.00 18.08 714 ASN B C 1
ATOM 21703 O O . ASN B 1 714 ? 11.364 184.899 56.329 1.00 17.88 714 ASN B O 1
ATOM 21714 N N . ILE B 1 715 ? 9.765 184.551 57.866 1.00 14.12 715 ILE B N 1
ATOM 21715 C CA . ILE B 1 715 ? 10.249 185.552 58.803 1.00 12.69 715 ILE B CA 1
ATOM 21716 C C . ILE B 1 715 ? 10.548 185.025 60.196 1.00 14.50 715 ILE B C 1
ATOM 21717 O O . ILE B 1 715 ? 9.879 184.132 60.690 1.00 15.51 715 ILE B O 1
ATOM 21733 N N . GLU B 1 716 ? 11.612 185.531 60.801 1.00 16.95 716 GLU B N 1
ATOM 21734 C CA . GLU B 1 716 ? 11.915 185.184 62.181 1.00 17.72 716 GLU B CA 1
ATOM 21735 C C . GLU B 1 716 ? 12.011 186.507 62.912 1.00 16.85 716 GLU B C 1
ATOM 21736 O O . GLU B 1 716 ? 12.802 187.373 62.529 1.00 18.61 716 GLU B O 1
ATOM 21748 N N . TYR B 1 717 ? 11.195 186.688 63.942 1.00 13.86 717 TYR B N 1
ATOM 21749 C CA . TYR B 1 717 ? 11.225 187.936 64.703 1.00 13.47 717 TYR B CA 1
ATOM 21750 C C . TYR B 1 717 ? 11.651 187.707 66.147 1.00 15.85 717 TYR B C 1
ATOM 21751 O O . TYR B 1 717 ? 11.123 186.818 66.821 1.00 14.10 717 TYR B O 1
ATOM 21769 N N . ARG B 1 718 ? 12.648 188.465 66.608 1.00 10.27 718 ARG B N 1
ATOM 21770 C CA . ARG B 1 718 ? 13.064 188.339 68.002 1.00 9.66 718 ARG B CA 1
ATOM 21771 C C . ARG B 1 718 ? 13.126 189.690 68.711 1.00 12.82 718 ARG B C 1
ATOM 21772 O O . ARG B 1 718 ? 13.800 190.607 68.259 1.00 10.33 718 ARG B O 1
ATOM 21793 N N . GLN B 1 719 ? 12.365 189.816 69.795 1.00 15.64 719 GLN B N 1
ATOM 21794 C CA . GLN B 1 719 ? 12.329 191.027 70.600 1.00 12.42 719 GLN B CA 1
ATOM 21795 C C . GLN B 1 719 ? 13.153 190.747 71.849 1.00 14.41 719 GLN B C 1
ATOM 21796 O O . GLN B 1 719 ? 12.874 189.805 72.583 1.00 14.86 719 GLN B O 1
ATOM 21810 N N . LEU B 1 720 ? 14.185 191.547 72.083 1.00 12.94 720 LEU B N 1
ATOM 21811 C CA . LEU B 1 720 ? 15.020 191.318 73.259 1.00 17.15 720 LEU B CA 1
ATOM 21812 C C . LEU B 1 720 ? 14.936 192.427 74.299 1.00 16.02 720 LEU B C 1
ATOM 21813 O O . LEU B 1 720 ? 15.410 193.542 74.075 1.00 14.35 720 LEU B O 1
ATOM 21829 N N . PHE B 1 721 ? 14.322 192.097 75.435 1.00 15.38 721 PHE B N 1
ATOM 21830 C CA . PHE B 1 721 ? 14.169 193.034 76.542 1.00 14.94 721 PHE B CA 1
ATOM 21831 C C . PHE B 1 721 ? 13.441 194.309 76.128 1.00 16.62 721 PHE B C 1
ATOM 21832 O O . PHE B 1 721 ? 12.690 194.298 75.151 1.00 14.88 721 PHE B O 1
ATOM 21849 N N . TYR B 1 722 ? 13.664 195.393 76.864 1.00 13.22 722 TYR B N 1
ATOM 21850 C CA . TYR B 1 722 ? 12.982 196.658 76.606 1.00 16.03 722 TYR B CA 1
ATOM 21851 C C . TYR B 1 722 ? 11.474 196.397 76.642 1.00 15.76 722 TYR B C 1
ATOM 21852 O O . TYR B 1 722 ? 10.964 195.747 77.562 1.00 13.01 722 TYR B O 1
ATOM 21870 N N . SER B 1 723 ? 10.767 196.838 75.610 1.00 14.30 723 SER B N 1
ATOM 21871 C CA . SER B 1 723 ? 9.320 196.638 75.595 1.00 14.77 723 SER B CA 1
ATOM 21872 C C . SER B 1 723 ? 8.803 196.557 74.174 1.00 14.72 723 SER B C 1
ATOM 21873 O O . SER B 1 723 ? 9.454 197.027 73.234 1.00 13.59 723 SER B O 1
ATOM 21881 N N . VAL B 1 724 ? 7.634 195.943 74.012 1.00 13.30 724 VAL B N 1
ATOM 21882 C CA . VAL B 1 724 ? 7.029 195.845 72.698 1.00 11.62 724 VAL B CA 1
ATOM 21883 C C . VAL B 1 724 ? 5.510 195.994 72.819 1.00 14.30 724 VAL B C 1
ATOM 21884 O O . VAL B 1 724 ? 4.896 195.495 73.764 1.00 14.07 724 VAL B O 1
ATOM 21897 N N . ASN B 1 725 ? 4.924 196.717 71.877 1.00 9.91 725 ASN B N 1
ATOM 21898 C CA . ASN B 1 725 ? 3.474 196.907 71.865 1.00 12.92 725 ASN B CA 1
ATOM 21899 C C . ASN B 1 725 ? 2.985 196.839 70.440 1.00 11.76 725 ASN B C 1
ATOM 21900 O O . ASN B 1 725 ? 3.563 197.463 69.558 1.00 13.60 725 ASN B O 1
ATOM 21911 N N . CYS B 1 726 ? 1.928 196.068 70.225 1.00 15.70 726 CYS B N 1
ATOM 21912 C CA . CYS B 1 726 ? 1.325 195.896 68.908 1.00 17.46 726 CYS B CA 1
ATOM 21913 C C . CYS B 1 726 ? 0.029 195.099 69.093 1.00 16.90 726 CYS B C 1
ATOM 21914 O O . CYS B 1 726 ? -0.229 194.596 70.186 1.00 17.63 726 CYS B O 1
ATOM 21922 N N . SER B 1 727 ? -0.774 194.966 68.039 1.00 13.68 727 SER B N 1
ATOM 21923 C CA . SER B 1 727 ? -1.985 194.154 68.141 1.00 15.82 727 SER B CA 1
ATOM 21924 C C . SER B 1 727 ? -1.645 192.690 67.825 1.00 18.36 727 SER B C 1
ATOM 21925 O O . SER B 1 727 ? -2.277 191.765 68.357 1.00 14.74 727 SER B O 1
ATOM 21933 N N . LYS B 1 728 ? -0.650 192.494 66.950 1.00 12.46 728 LYS B N 1
ATOM 21934 C CA . LYS B 1 728 ? -0.150 191.167 66.568 1.00 13.62 728 LYS B CA 1
ATOM 21935 C C . LYS B 1 728 ? 1.320 191.384 66.227 1.00 13.13 728 LYS B C 1
ATOM 21936 O O . LYS B 1 728 ? 1.683 192.437 65.717 1.00 12.33 728 LYS B O 1
ATOM 21955 N N . TYR B 1 729 ? 2.164 190.404 66.499 1.00 15.29 729 TYR B N 1
ATOM 21956 C CA . TYR B 1 729 ? 3.574 190.580 66.177 1.00 17.35 729 TYR B CA 1
ATOM 21957 C C . TYR B 1 729 ? 3.782 190.541 64.677 1.00 17.04 729 TYR B C 1
ATOM 21958 O O . TYR B 1 729 ? 4.518 191.356 64.118 1.00 17.94 729 TYR B O 1
ATOM 21976 N N . ILE B 1 730 ? 3.127 189.583 64.033 1.00 17.39 730 ILE B N 1
ATOM 21977 C CA . ILE B 1 730 ? 3.263 189.377 62.599 1.00 16.59 730 ILE B CA 1
ATOM 21978 C C . ILE B 1 730 ? 1.912 189.063 61.954 1.00 20.17 730 ILE B C 1
ATOM 21979 O O . ILE B 1 730 ? 1.103 188.327 62.515 1.00 19.88 730 ILE B O 1
ATOM 21995 N N . GLY B 1 731 ? 1.682 189.631 60.773 1.00 15.93 731 GLY B N 1
ATOM 21996 C CA . GLY B 1 731 ? 0.471 189.381 60.019 1.00 14.98 731 GLY B CA 1
ATOM 21997 C C . GLY B 1 731 ? 0.904 189.273 58.577 1.00 17.34 731 GLY B C 1
ATOM 21998 O O . GLY B 1 731 ? 2.052 189.561 58.268 1.00 15.31 731 GLY B O 1
ATOM 22002 N N . ALA B 1 732 ? 0.010 188.834 57.702 1.00 14.29 732 ALA B N 1
ATOM 22003 C CA . ALA B 1 732 ? 0.308 188.724 56.281 1.00 13.70 732 ALA B CA 1
ATOM 22004 C C . ALA B 1 732 ? -0.954 189.122 55.521 1.00 21.47 732 ALA B C 1
ATOM 22005 O O . ALA B 1 732 ? -2.074 188.944 56.022 1.00 18.21 732 ALA B O 1
ATOM 22012 N N . THR B 1 733 ? -0.771 189.661 54.318 1.00 20.96 733 THR B N 1
ATOM 22013 C CA . THR B 1 733 ? -1.893 190.112 53.494 1.00 22.99 733 THR B CA 1
ATOM 22014 C C . THR B 1 733 ? -2.675 188.970 52.876 1.00 25.87 733 THR B C 1
ATOM 22015 O O . THR B 1 733 ? -3.791 189.164 52.403 1.00 24.15 733 THR B O 1
ATOM 22026 N N . ALA B 1 734 ? -2.081 187.778 52.827 1.00 22.77 734 ALA B N 1
ATOM 22027 C CA . ALA B 1 734 ? -2.760 186.630 52.217 1.00 26.51 734 ALA B CA 1
ATOM 22028 C C . ALA B 1 734 ? -2.110 185.269 52.458 1.00 34.66 734 ALA B C 1
ATOM 22029 O O . ALA B 1 734 ? -1.537 185.004 53.514 1.00 33.32 734 ALA B O 1
ATOM 22036 N N . GLY B 1 735 ? -2.217 184.428 51.430 1.00 70.62 735 GLY B N 1
ATOM 22037 C CA . GLY B 1 735 ? -1.714 183.064 51.390 1.00 62.26 735 GLY B CA 1
ATOM 22038 C C . GLY B 1 735 ? -0.503 182.630 52.190 1.00 56.22 735 GLY B C 1
ATOM 22039 O O . GLY B 1 735 ? 0.588 182.507 51.655 1.00 70.34 735 GLY B O 1
ATOM 22043 N N . GLN B 1 736 ? -0.727 182.382 53.474 1.00 40.79 736 GLN B N 1
ATOM 22044 C CA . GLN B 1 736 ? 0.272 181.905 54.440 1.00 24.94 736 GLN B CA 1
ATOM 22045 C C . GLN B 1 736 ? 1.759 182.282 54.369 1.00 24.64 736 GLN B C 1
ATOM 22046 O O . GLN B 1 736 ? 2.467 182.017 53.395 1.00 19.93 736 GLN B O 1
ATOM 22060 N N . THR B 1 737 ? 2.217 182.863 55.468 1.00 20.67 737 THR B N 1
ATOM 22061 C CA . THR B 1 737 ? 3.601 183.249 55.647 1.00 19.49 737 THR B CA 1
ATOM 22062 C C . THR B 1 737 ? 4.078 182.427 56.835 1.00 19.49 737 THR B C 1
ATOM 22063 O O . THR B 1 737 ? 3.337 182.262 57.800 1.00 19.40 737 THR B O 1
ATOM 22074 N N . ILE B 1 738 ? 5.281 181.867 56.758 1.00 20.46 738 ILE B N 1
ATOM 22075 C CA . ILE B 1 738 ? 5.803 181.102 57.886 1.00 21.36 738 ILE B CA 1
ATOM 22076 C C . ILE B 1 738 ? 6.648 182.025 58.751 1.00 20.09 738 ILE B C 1
ATOM 22077 O O . ILE B 1 738 ? 7.383 182.867 58.234 1.00 16.71 738 ILE B O 1
ATOM 22093 N N . ALA B 1 739 ? 6.536 181.884 60.067 1.00 15.70 739 ALA B N 1
ATOM 22094 C CA . ALA B 1 739 ? 7.311 182.738 60.949 1.00 13.47 739 ALA B CA 1
ATOM 22095 C C . ALA B 1 739 ? 7.693 182.073 62.255 1.00 18.52 739 ALA B C 1
ATOM 22096 O O . ALA B 1 739 ? 6.979 181.206 62.758 1.00 18.56 739 ALA B O 1
ATOM 22103 N N . GLY B 1 740 ? 8.846 182.481 62.781 1.00 17.78 740 GLY B N 1
ATOM 22104 C CA . GLY B 1 740 ? 9.348 181.995 64.053 1.00 16.13 740 GLY B CA 1
ATOM 22105 C C . GLY B 1 740 ? 9.381 183.229 64.930 1.00 18.55 740 GLY B C 1
ATOM 22106 O O . GLY B 1 740 ? 9.744 184.307 64.462 1.00 15.95 740 GLY B O 1
ATOM 22110 N N . ILE B 1 741 ? 9.003 183.094 66.195 1.00 16.80 741 ILE B N 1
ATOM 22111 C CA . ILE B 1 741 ? 8.965 184.255 67.065 1.00 17.58 741 ILE B CA 1
ATOM 22112 C C . ILE B 1 741 ? 9.550 184.052 68.453 1.00 14.58 741 ILE B C 1
ATOM 22113 O O . ILE B 1 741 ? 9.288 183.041 69.099 1.00 15.39 741 ILE B O 1
ATOM 22129 N N . MET B 1 742 ? 10.353 185.015 68.901 1.00 13.98 742 MET B N 1
ATOM 22130 C CA . MET B 1 742 ? 10.851 184.993 70.271 1.00 14.71 742 MET B CA 1
ATOM 22131 C C . MET B 1 742 ? 10.577 186.355 70.880 1.00 14.15 742 MET B C 1
ATOM 22132 O O . MET B 1 742 ? 10.949 187.389 70.315 1.00 12.84 742 MET B O 1
ATOM 22146 N N . VAL B 1 743 ? 9.899 18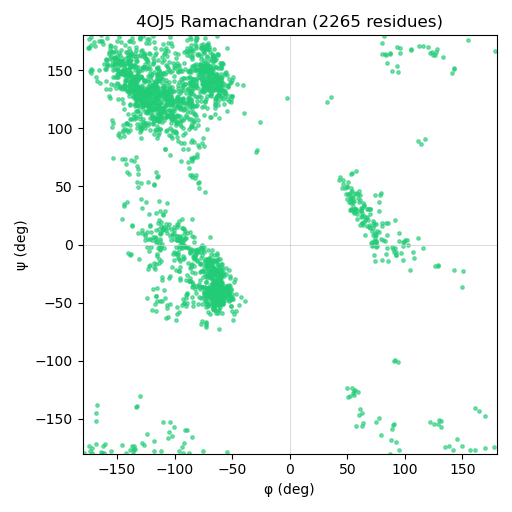6.377 72.020 1.00 15.13 743 VAL B N 1
ATOM 22147 C CA . VAL B 1 743 ? 9.654 187.655 72.662 1.00 16.36 743 VAL B CA 1
ATOM 22148 C C . VAL B 1 743 ? 10.165 187.578 74.077 1.00 18.69 743 VAL B C 1
ATOM 22149 O O . VAL B 1 743 ? 9.508 187.029 74.941 1.00 21.81 743 VAL B O 1
ATOM 22162 N N . LYS B 1 744 ? 11.353 188.119 74.312 1.00 18.07 744 LYS B N 1
ATOM 22163 C CA . LYS B 1 744 ? 11.919 188.058 75.650 1.00 19.02 744 LYS B CA 1
ATOM 22164 C C . LYS B 1 744 ? 11.824 189.376 76.391 1.00 18.38 744 LYS B C 1
ATOM 22165 O O . LYS B 1 744 ? 12.797 190.123 76.491 1.00 20.45 744 LYS B O 1
ATOM 22184 N N . THR B 1 745 ? 10.628 189.665 76.886 1.00 18.63 745 THR B N 1
ATOM 22185 C CA . THR B 1 745 ? 10.390 190.852 77.693 1.00 21.07 745 THR B CA 1
ATOM 22186 C C . THR B 1 745 ? 9.061 190.687 78.400 1.00 22.29 745 THR B C 1
ATOM 22187 O O . THR B 1 745 ? 8.106 190.173 77.827 1.00 23.61 745 THR B O 1
ATOM 22198 N N . ALA B 1 746 ? 9.028 191.084 79.663 1.00 20.21 746 ALA B N 1
ATOM 22199 C CA . ALA B 1 746 ? 7.816 191.003 80.460 1.00 26.82 746 ALA B CA 1
ATOM 22200 C C . ALA B 1 746 ? 6.864 192.119 80.020 1.00 21.67 746 ALA B C 1
ATOM 22201 O O . ALA B 1 746 ? 5.661 192.031 80.217 1.00 24.07 746 ALA B O 1
ATOM 22208 N N . THR B 1 747 ? 7.419 193.165 79.412 1.00 20.23 747 THR B N 1
ATOM 22209 C CA . THR B 1 747 ? 6.623 194.295 78.946 1.00 20.91 747 THR B CA 1
ATOM 22210 C C . THR B 1 747 ? 6.223 194.079 77.492 1.00 20.57 747 THR B C 1
ATOM 22211 O O . THR B 1 747 ? 6.844 194.616 76.558 1.00 15.23 747 THR B O 1
ATOM 22222 N N . ARG B 1 748 ? 5.161 193.291 77.333 1.00 17.58 748 ARG B N 1
ATOM 22223 C CA . ARG B 1 748 ? 4.610 192.895 76.044 1.00 15.96 748 ARG B CA 1
ATOM 22224 C C . ARG B 1 748 ? 3.099 192.752 76.208 1.00 18.56 748 ARG B C 1
ATOM 22225 O O . ARG B 1 748 ? 2.613 192.676 77.339 1.00 19.06 748 ARG B O 1
ATOM 22246 N N . PRO B 1 749 ? 2.346 192.734 75.091 1.00 17.11 749 PRO B N 1
ATOM 22247 C CA . PRO B 1 749 ? 0.890 192.528 75.208 1.00 17.31 749 PRO B CA 1
ATOM 22248 C C . PRO B 1 749 ? 0.636 191.053 75.508 1.00 15.57 749 PRO B C 1
ATOM 22249 O O . PRO B 1 749 ? 0.532 190.209 74.612 1.00 15.23 749 PRO B O 1
ATOM 22260 N N . THR B 1 750 ? 0.566 190.729 76.790 1.00 15.99 750 THR B N 1
ATOM 22261 C CA . THR B 1 750 ? 0.385 189.340 77.196 1.00 17.70 750 THR B CA 1
ATOM 22262 C C . THR B 1 750 ? -0.935 188.749 76.688 1.00 21.57 750 THR B C 1
ATOM 22263 O O . THR B 1 750 ? -1.067 187.526 76.560 1.00 21.49 750 THR B O 1
ATOM 22274 N N . GLY B 1 751 ? -1.893 189.621 76.386 1.00 16.38 751 GLY B N 1
ATOM 22275 C CA . GLY B 1 751 ? -3.177 189.194 75.857 1.00 20.71 751 GLY B CA 1
ATOM 22276 C C . GLY B 1 751 ? -3.030 188.420 74.559 1.00 21.49 751 GLY B C 1
ATOM 22277 O O . GLY B 1 751 ? -3.932 187.683 74.169 1.00 20.31 751 GLY B O 1
ATOM 22281 N N . ILE B 1 752 ? -1.893 188.564 73.876 1.00 19.38 752 ILE B N 1
ATOM 22282 C CA . ILE B 1 752 ? -1.709 187.814 72.631 1.00 19.90 752 ILE B CA 1
ATOM 22283 C C . ILE B 1 752 ? -0.670 186.695 72.676 1.00 20.83 752 ILE B C 1
ATOM 22284 O O . ILE B 1 752 ? -0.296 186.180 71.623 1.00 21.50 752 ILE B O 1
ATOM 22300 N N . ASP B 1 753 ? -0.212 186.299 73.869 1.00 21.18 753 ASP B N 1
ATOM 22301 C CA . ASP B 1 753 ? 0.758 185.198 73.960 1.00 23.28 753 ASP B CA 1
ATOM 22302 C C . ASP B 1 753 ? 0.181 183.950 73.277 1.00 26.06 753 ASP B C 1
ATOM 22303 O O . ASP B 1 753 ? 0.888 183.223 72.577 1.00 23.09 753 ASP B O 1
ATOM 22312 N N . ALA B 1 754 ? -1.116 183.723 73.477 1.00 26.52 754 ALA B N 1
ATOM 22313 C CA . ALA B 1 754 ? -1.816 182.574 72.901 1.00 26.73 754 ALA B CA 1
ATOM 22314 C C . ALA B 1 754 ? -2.059 182.680 71.386 1.00 32.62 754 ALA B C 1
ATOM 22315 O O . ALA B 1 754 ? -2.099 181.659 70.693 1.00 36.56 754 ALA B O 1
ATOM 22322 N N . ALA B 1 755 ? -2.251 183.900 70.883 1.00 22.19 755 ALA B N 1
ATOM 22323 C CA . ALA B 1 755 ? -2.464 184.124 69.443 1.00 22.66 755 ALA B CA 1
ATOM 22324 C C . ALA B 1 755 ? -1.606 185.306 68.994 1.00 22.63 755 ALA B C 1
ATOM 22325 O O . ALA B 1 755 ? -2.133 186.384 68.703 1.00 18.49 755 ALA B O 1
ATOM 22332 N N . PRO B 1 756 ? -0.273 185.100 68.917 1.00 21.67 756 PRO B N 1
ATOM 22333 C CA . PRO B 1 756 ? 0.653 186.190 68.580 1.00 20.67 756 PRO B CA 1
ATOM 22334 C C . PRO B 1 756 ? 0.643 186.693 67.138 1.00 19.26 756 PRO B C 1
ATOM 22335 O O . PRO B 1 756 ? 1.154 187.784 66.901 1.00 18.29 756 PRO B O 1
ATOM 22346 N N . VAL B 1 757 ? 0.090 185.930 66.200 1.00 17.81 757 VAL B N 1
ATOM 22347 C CA . VAL B 1 757 ? 0.091 186.339 64.799 1.00 19.74 757 VAL B CA 1
ATOM 22348 C C . VAL B 1 757 ? -1.313 186.231 64.192 1.00 24.05 757 VAL B C 1
ATOM 22349 O O . VAL B 1 757 ? -2.177 185.573 64.770 1.00 19.72 757 VAL B O 1
ATOM 22362 N N . ASP B 1 758 ? -1.549 186.877 63.047 1.00 21.95 758 ASP B N 1
ATOM 22363 C CA . ASP B 1 758 ? -2.875 186.798 62.416 1.00 22.37 758 ASP B CA 1
ATOM 22364 C C . ASP B 1 758 ? -3.078 185.418 61.777 1.00 25.94 758 ASP B C 1
ATOM 22365 O O . ASP B 1 758 ? -2.163 184.596 61.782 1.00 21.85 758 ASP B O 1
ATOM 22374 N N . GLY B 1 759 ? -4.255 185.174 61.206 1.00 20.46 759 GLY B N 1
ATOM 22375 C CA . GLY B 1 759 ? -4.557 183.875 60.617 1.00 21.54 759 GLY B CA 1
ATOM 22376 C C . GLY B 1 759 ? -3.771 183.470 59.382 1.00 24.68 759 GLY B C 1
ATOM 22377 O O . GLY B 1 759 ? -3.768 182.296 59.002 1.00 23.38 759 GLY B O 1
ATOM 22381 N N . ASN B 1 760 ? -3.101 184.436 58.759 1.00 21.83 760 ASN B N 1
ATOM 22382 C CA . ASN B 1 760 ? -2.321 184.186 57.550 1.00 18.28 760 ASN B CA 1
ATOM 22383 C C . ASN B 1 760 ? -0.856 183.838 57.842 1.00 19.33 760 ASN B C 1
ATOM 22384 O O . ASN B 1 760 ? -0.058 183.696 56.936 1.00 17.29 760 ASN B O 1
ATOM 22395 N N . VAL B 1 761 ? -0.517 183.699 59.113 1.00 18.83 761 VAL B N 1
ATOM 22396 C CA . VAL B 1 761 ? 0.838 183.348 59.497 1.00 19.75 761 VAL B CA 1
ATOM 22397 C C . VAL B 1 761 ? 0.834 182.047 60.295 1.00 21.36 761 VAL B C 1
ATOM 22398 O O . VAL B 1 761 ? 0.042 181.893 61.231 1.00 20.81 761 VAL B O 1
ATOM 22411 N N . SER B 1 762 ? 1.675 181.097 59.895 1.00 17.00 762 SER B N 1
ATOM 22412 C CA . SER B 1 762 ? 1.821 179.833 60.625 1.00 20.67 762 SER B CA 1
ATOM 22413 C C . SER B 1 762 ? 3.190 179.863 61.297 1.00 20.50 762 SER B C 1
ATOM 22414 O O . SER B 1 762 ? 4.199 180.184 60.651 1.00 17.68 762 SER B O 1
ATOM 22422 N N . LEU B 1 763 ? 3.221 179.533 62.584 1.00 23.68 763 LEU B N 1
ATOM 22423 C CA . LEU B 1 763 ? 4.455 179.547 63.359 1.00 23.63 763 LEU B CA 1
ATOM 22424 C C . LEU B 1 763 ? 5.330 178.297 63.256 1.00 23.47 763 LEU B C 1
ATOM 22425 O O . LEU B 1 763 ? 4.831 177.171 63.283 1.00 26.08 763 LEU B O 1
ATOM 22441 N N . THR B 1 764 ? 6.642 178.511 63.136 1.00 19.26 764 THR B N 1
ATOM 22442 C CA . THR B 1 764 ? 7.594 177.410 63.084 1.00 22.42 764 THR B CA 1
ATOM 22443 C C . THR B 1 764 ? 7.989 177.121 64.535 1.00 25.72 764 THR B C 1
ATOM 22444 O O . THR B 1 764 ? 8.084 175.961 64.938 1.00 32.47 764 THR B O 1
ATOM 22455 N N . TYR B 1 765 ? 8.207 178.185 65.312 1.00 20.04 765 TYR B N 1
ATOM 22456 C CA . TYR B 1 765 ? 8.525 178.077 66.742 1.00 19.48 765 TYR B CA 1
ATOM 22457 C C . TYR B 1 765 ? 7.983 179.309 67.466 1.00 16.70 765 TYR B C 1
ATOM 22458 O O . TYR B 1 765 ? 7.730 180.352 66.850 1.00 15.79 765 TYR B O 1
ATOM 22476 N N . LYS B 1 766 ? 7.794 179.190 68.771 1.00 15.33 766 LYS B N 1
ATOM 22477 C CA . LYS B 1 766 ? 7.287 180.310 69.556 1.00 17.57 766 LYS B CA 1
ATOM 22478 C C . LYS B 1 766 ? 7.953 180.288 70.913 1.00 19.54 766 LYS B C 1
ATOM 22479 O O . LYS B 1 766 ? 7.785 179.340 71.681 1.00 21.25 766 LYS B O 1
ATOM 22498 N N . ILE B 1 767 ? 8.717 181.333 71.206 1.00 15.93 767 ILE B N 1
ATOM 22499 C CA . ILE B 1 767 ? 9.425 181.414 72.473 1.00 18.00 767 ILE B CA 1
ATOM 22500 C C . ILE B 1 767 ? 8.997 182.667 73.218 1.00 20.80 767 ILE B C 1
ATOM 22501 O O . ILE B 1 767 ? 9.478 183.767 72.938 1.00 18.74 767 ILE B O 1
ATOM 22517 N N . ILE B 1 768 ? 8.071 182.479 74.156 1.00 21.19 768 ILE B N 1
ATOM 22518 C CA . ILE B 1 768 ? 7.518 183.537 74.993 1.00 26.39 768 ILE B CA 1
ATOM 22519 C C . ILE B 1 768 ? 7.235 182.909 76.355 1.00 36.16 768 ILE B C 1
ATOM 22520 O O . ILE B 1 768 ? 6.661 181.819 76.425 1.00 38.99 768 ILE B O 1
ATOM 22536 N N . GLU B 1 769 ? 7.626 183.577 77.435 1.00 62.09 769 GLU B N 1
ATOM 22537 C CA . GLU B 1 769 ? 7.366 183.047 78.780 1.00 68.35 769 GLU B CA 1
ATOM 22538 C C . GLU B 1 769 ? 5.946 183.343 79.266 1.00 67.93 769 GLU B C 1
ATOM 22539 O O . GLU B 1 769 ? 4.984 182.681 78.861 1.00 72.11 769 GLU B O 1
ATOM 22551 N N . SER C 1 12 ? 99.494 269.405 -34.482 1.00 89.85 12 SER C N 1
ATOM 22552 C CA . SER C 1 12 ? 98.581 268.435 -35.075 1.00 88.49 12 SER C CA 1
ATOM 22553 C C . SER C 1 12 ? 99.084 267.007 -34.868 1.00 83.11 12 SER C C 1
ATOM 22554 O O . SER C 1 12 ? 98.313 266.054 -34.969 1.00 81.60 12 SER C O 1
ATOM 22561 N N . THR C 1 13 ? 100.375 266.855 -34.588 1.00 77.25 13 THR C N 1
ATOM 22562 C CA . THR C 1 13 ? 100.932 265.525 -34.355 1.00 76.83 13 THR C CA 1
ATOM 22563 C C . THR C 1 13 ? 100.604 265.104 -32.926 1.00 72.12 13 THR C C 1
ATOM 22564 O O . THR C 1 13 ? 100.322 263.937 -32.659 1.00 67.58 13 THR C O 1
ATOM 22575 N N . GLY C 1 14 ? 100.618 266.071 -32.015 1.00 57.87 14 GLY C N 1
ATOM 22576 C CA . GLY C 1 14 ? 100.310 265.805 -30.624 1.00 52.23 14 GLY C CA 1
ATOM 22577 C C . GLY C 1 14 ? 98.855 265.410 -30.478 1.00 46.85 14 GLY C C 1
ATOM 22578 O O . GLY C 1 14 ? 98.529 264.456 -29.771 1.00 42.37 14 GLY C O 1
ATOM 22582 N N . ILE C 1 15 ? 97.981 266.150 -31.155 1.00 48.48 15 ILE C N 1
ATOM 22583 C CA . ILE C 1 15 ? 96.548 265.881 -31.119 1.00 44.53 15 ILE C CA 1
ATOM 22584 C C . ILE C 1 15 ? 96.244 264.521 -31.737 1.00 44.13 15 ILE C C 1
ATOM 22585 O O . ILE C 1 15 ? 95.549 263.702 -31.138 1.00 40.27 15 ILE C O 1
ATOM 22601 N N . LEU C 1 16 ? 96.785 264.274 -32.924 1.00 41.07 16 LEU C N 1
ATOM 22602 C CA . LEU C 1 16 ? 96.557 263.006 -33.601 1.00 40.47 16 LEU C CA 1
ATOM 22603 C C . LEU C 1 16 ? 97.116 261.801 -32.836 1.00 39.93 16 LEU C C 1
ATOM 22604 O O . LEU C 1 16 ? 96.528 260.722 -32.878 1.00 38.97 16 LEU C O 1
ATOM 22620 N N . THR C 1 17 ? 98.233 261.967 -32.132 1.00 35.12 17 THR C N 1
ATOM 22621 C CA . THR C 1 17 ? 98.776 260.842 -31.364 1.00 35.23 17 THR C CA 1
ATOM 22622 C C . THR C 1 17 ? 97.911 260.580 -30.126 1.00 30.26 17 THR C C 1
ATOM 22623 O O . THR C 1 17 ? 97.769 259.442 -29.694 1.00 27.76 17 THR C O 1
ATOM 22634 N N . ASN C 1 18 ? 97.334 261.637 -29.565 1.00 27.63 18 ASN C N 1
ATOM 22635 C CA . ASN C 1 18 ? 96.483 261.490 -28.397 1.00 32.81 18 ASN C CA 1
ATOM 22636 C C . ASN C 1 18 ? 95.166 260.814 -28.780 1.00 31.56 18 ASN C C 1
ATOM 22637 O O . ASN C 1 18 ? 94.710 259.901 -28.091 1.00 28.69 18 ASN C O 1
ATOM 22648 N N . LYS C 1 19 ? 94.565 261.265 -29.881 1.00 29.34 19 LYS C N 1
ATOM 22649 C CA . LYS C 1 19 ? 93.319 260.685 -30.375 1.00 29.65 19 LYS C CA 1
ATOM 22650 C C . LYS C 1 19 ? 93.547 259.204 -30.613 1.00 28.86 19 LYS C C 1
ATOM 22651 O O . LYS C 1 19 ? 92.676 258.369 -30.372 1.00 27.14 19 LYS C O 1
ATOM 22670 N N . GLN C 1 20 ? 94.751 258.892 -31.065 1.00 28.24 20 GLN C N 1
ATOM 22671 C CA . GLN C 1 20 ? 95.152 257.527 -31.325 1.00 29.28 20 GLN C CA 1
ATOM 22672 C C . GLN C 1 20 ? 95.188 256.725 -30.018 1.00 27.41 20 GLN C C 1
ATOM 22673 O O . GLN C 1 20 ? 94.744 255.572 -29.970 1.00 24.86 20 GLN C O 1
ATOM 22687 N N . ALA C 1 21 ? 95.723 257.337 -28.959 1.00 24.72 21 ALA C N 1
ATOM 22688 C CA . ALA C 1 21 ? 95.820 256.676 -27.656 1.00 23.46 21 ALA C CA 1
ATOM 22689 C C . ALA C 1 21 ? 94.427 256.479 -27.060 1.00 22.52 21 ALA C C 1
ATOM 22690 O O . ALA C 1 21 ? 94.107 255.415 -26.537 1.00 20.35 21 ALA C O 1
ATOM 22697 N N . VAL C 1 22 ? 93.611 257.520 -27.138 1.00 22.36 22 VAL C N 1
ATOM 22698 C CA . VAL C 1 22 ? 92.243 257.450 -26.643 1.00 25.73 22 VAL C CA 1
ATOM 22699 C C . VAL C 1 22 ? 91.479 256.371 -27.408 1.00 25.58 22 VAL C C 1
ATOM 22700 O O . VAL C 1 22 ? 90.825 255.518 -26.814 1.00 22.29 22 VAL C O 1
ATOM 22713 N N . ALA C 1 23 ? 91.603 256.401 -28.730 1.00 24.41 23 ALA C N 1
ATOM 22714 C CA . ALA C 1 23 ? 90.934 255.449 -29.602 1.00 23.89 23 ALA C CA 1
ATOM 22715 C C . ALA C 1 23 ? 91.203 254.005 -29.193 1.00 24.98 23 ALA C C 1
ATOM 22716 O O . ALA C 1 23 ? 90.271 253.199 -29.086 1.00 21.08 23 ALA C O 1
ATOM 22723 N N . ARG C 1 24 ? 92.476 253.684 -28.972 1.00 20.58 24 ARG C N 1
ATOM 22724 C CA . ARG C 1 24 ? 92.884 252.334 -28.585 1.00 22.91 24 ARG C CA 1
ATOM 22725 C C . ARG C 1 24 ? 92.335 251.950 -27.228 1.00 20.19 24 ARG C C 1
ATOM 22726 O O . ARG C 1 24 ? 92.099 250.784 -26.958 1.00 23.15 24 ARG C O 1
ATOM 22747 N N . HIS C 1 25 ? 92.158 252.931 -26.358 1.00 18.39 25 HIS C N 1
ATOM 22748 C CA . HIS C 1 25 ? 91.648 252.625 -25.041 1.00 21.21 25 HIS C CA 1
ATOM 22749 C C . HIS C 1 25 ? 90.188 252.191 -25.146 1.00 20.47 25 HIS C C 1
ATOM 22750 O O . HIS C 1 25 ? 89.775 251.240 -24.477 1.00 19.23 25 HIS C O 1
ATOM 22765 N N . PHE C 1 26 ? 89.428 252.865 -26.010 1.00 20.20 26 PHE C N 1
ATOM 22766 C CA . PHE C 1 26 ? 87.992 252.580 -26.179 1.00 19.30 26 PHE C CA 1
ATOM 22767 C C . PHE C 1 26 ? 87.633 251.578 -27.275 1.00 18.85 26 PHE C C 1
ATOM 22768 O O . PHE C 1 26 ? 86.484 251.129 -27.368 1.00 21.29 26 PHE C O 1
ATOM 22785 N N . GLY C 1 27 ? 88.605 251.221 -28.100 1.00 18.09 27 GLY C N 1
ATOM 22786 C CA . GLY C 1 27 ? 88.365 250.271 -29.167 1.00 16.03 27 GLY C CA 1
ATOM 22787 C C . GLY C 1 27 ? 87.643 250.880 -30.358 1.00 20.15 27 GLY C C 1
ATOM 22788 O O . GLY C 1 27 ? 86.913 250.185 -31.068 1.00 19.98 27 GLY C O 1
ATOM 22792 N N . VAL C 1 28 ? 87.836 252.178 -30.575 1.00 16.12 28 VAL C N 1
ATOM 22793 C CA . VAL C 1 28 ? 87.208 252.864 -31.704 1.00 18.36 28 VAL C CA 1
ATOM 22794 C C . VAL C 1 28 ? 88.270 253.288 -32.716 1.00 23.14 28 VAL C C 1
ATOM 22795 O O . VAL C 1 28 ? 89.455 253.002 -32.540 1.00 21.47 28 VAL C O 1
ATOM 22808 N N . LYS C 1 29 ? 87.848 253.965 -33.779 1.00 28.23 29 LYS C N 1
ATOM 22809 C CA . LYS C 1 29 ? 88.787 254.437 -34.794 1.00 29.61 29 LYS C CA 1
ATOM 22810 C C . LYS C 1 29 ? 89.305 255.818 -34.395 1.00 28.06 29 LYS C C 1
ATOM 22811 O O . LYS C 1 29 ? 88.600 256.581 -33.729 1.00 26.66 29 LYS C O 1
ATOM 22830 N N . GLN C 1 30 ? 90.537 256.127 -34.785 1.00 31.14 30 GLN C N 1
ATOM 22831 C CA . GLN C 1 30 ? 91.146 257.416 -34.458 1.00 30.01 30 GLN C CA 1
ATOM 22832 C C . GLN C 1 30 ? 90.265 258.598 -34.899 1.00 33.37 30 GLN C C 1
ATOM 22833 O O . GLN C 1 30 ? 90.102 259.588 -34.167 1.00 32.07 30 GLN C O 1
ATOM 22847 N N . SER C 1 31 ? 89.667 258.474 -36.080 1.00 27.58 31 SER C N 1
ATOM 22848 C CA . SER C 1 31 ? 88.795 259.523 -36.602 1.00 30.61 31 SER C CA 1
ATOM 22849 C C . SER C 1 31 ? 87.499 259.684 -35.813 1.00 30.88 31 SER C C 1
ATOM 22850 O O . SER C 1 31 ? 86.742 260.628 -36.042 1.00 33.53 31 SER C O 1
ATOM 22858 N N . GLU C 1 32 ? 87.235 258.772 -34.883 1.00 30.49 32 GLU C N 1
ATOM 22859 C CA . GLU C 1 32 ? 85.994 258.829 -34.115 1.00 27.73 32 GLU C CA 1
ATOM 22860 C C . GLU C 1 32 ? 86.122 259.538 -32.772 1.00 25.34 32 GLU C C 1
ATOM 22861 O O . GLU C 1 32 ? 85.175 259.568 -31.982 1.00 27.35 32 GLU C O 1
ATOM 22873 N N . VAL C 1 33 ? 87.289 260.126 -32.529 1.00 24.20 33 VAL C N 1
ATOM 22874 C CA . VAL C 1 33 ? 87.544 260.868 -31.298 1.00 22.28 33 VAL C CA 1
ATOM 22875 C C . VAL C 1 33 ? 87.487 262.365 -31.603 1.00 24.50 33 VAL C C 1
ATOM 22876 O O . VAL C 1 33 ? 88.076 262.825 -32.579 1.00 24.43 33 VAL C O 1
ATOM 22889 N N . VAL C 1 34 ? 86.774 263.120 -30.773 1.00 28.84 34 VAL C N 1
ATOM 22890 C CA . VAL C 1 34 ? 86.660 264.564 -30.958 1.00 28.88 34 VAL C CA 1
ATOM 22891 C C . VAL C 1 34 ? 87.062 265.283 -29.676 1.00 30.13 34 VAL C C 1
ATOM 22892 O O . VAL C 1 34 ? 86.748 264.829 -28.575 1.00 27.82 34 VAL C O 1
ATOM 22905 N N . TYR C 1 35 ? 87.790 266.386 -29.819 1.00 30.81 35 TYR C N 1
ATOM 22906 C CA . TYR C 1 35 ? 88.196 267.177 -28.669 1.00 30.23 35 TYR C CA 1
ATOM 22907 C C . TYR C 1 35 ? 87.085 268.149 -28.372 1.00 33.60 35 TYR C C 1
ATOM 22908 O O . TYR C 1 35 ? 86.488 268.696 -29.295 1.00 32.34 35 TYR C O 1
ATOM 22926 N N . PHE C 1 36 ? 86.786 268.371 -27.096 1.00 34.17 36 PHE C N 1
ATOM 22927 C CA . PHE C 1 36 ? 85.775 269.357 -26.776 1.00 35.83 36 PHE C CA 1
ATOM 22928 C C . PHE C 1 36 ? 86.369 270.737 -27.030 1.00 42.42 36 PHE C C 1
ATOM 22929 O O . PHE C 1 36 ? 87.570 270.960 -26.841 1.00 42.82 36 PHE C O 1
ATOM 22946 N N . SER C 1 37 ? 85.507 271.649 -27.462 1.00 44.58 37 SER C N 1
ATOM 22947 C CA . SER C 1 37 ? 85.833 273.048 -27.725 1.00 47.54 37 SER C CA 1
ATOM 22948 C C . SER C 1 37 ? 84.469 273.641 -28.022 1.00 46.05 37 SER C C 1
ATOM 22949 O O . SER C 1 37 ? 83.587 272.924 -28.493 1.00 44.75 37 SER C O 1
ATOM 22957 N N . VAL C 1 38 ? 84.252 274.915 -27.718 1.00 51.25 38 VAL C N 1
ATOM 22958 C CA . VAL C 1 38 ? 82.932 275.481 -27.983 1.00 52.13 38 VAL C CA 1
ATOM 22959 C C . VAL C 1 38 ? 82.628 275.513 -29.483 1.00 51.38 38 VAL C C 1
ATOM 22960 O O . VAL C 1 38 ? 83.495 275.839 -30.298 1.00 52.54 38 VAL C O 1
ATOM 22973 N N . GLY C 1 39 ? 81.403 275.133 -29.834 1.00 52.09 39 GLY C N 1
ATOM 22974 C CA . GLY C 1 39 ? 80.964 275.129 -31.216 1.00 50.05 39 GLY C CA 1
ATOM 22975 C C . GLY C 1 39 ? 81.543 274.032 -32.087 1.00 46.92 39 GLY C C 1
ATOM 22976 O O . GLY C 1 39 ? 81.477 274.118 -33.310 1.00 52.05 39 GLY C O 1
ATOM 22980 N N . VAL C 1 40 ? 82.111 272.997 -31.482 1.00 37.77 40 VAL C N 1
ATOM 22981 C CA . VAL C 1 40 ? 82.668 271.919 -32.288 1.00 37.09 40 VAL C CA 1
ATOM 22982 C C . VAL C 1 40 ? 81.542 271.025 -32.768 1.00 37.08 40 VAL C C 1
ATOM 22983 O O . VAL C 1 40 ? 80.552 270.834 -32.061 1.00 38.34 40 VAL C O 1
ATOM 22996 N N . ASP C 1 41 ? 81.665 270.503 -33.984 1.00 45.69 41 ASP C N 1
ATOM 22997 C CA . ASP C 1 41 ? 80.633 269.622 -34.509 1.00 46.66 41 ASP C CA 1
ATOM 22998 C C . ASP C 1 41 ? 80.799 268.253 -33.854 1.00 45.37 41 ASP C C 1
ATOM 22999 O O . ASP C 1 41 ? 81.873 267.647 -33.922 1.00 43.43 41 ASP C O 1
ATOM 23008 N N . LEU C 1 42 ? 79.732 267.779 -33.215 1.00 41.97 42 LEU C N 1
ATOM 23009 C CA . LEU C 1 42 ? 79.755 266.508 -32.494 1.00 38.30 42 LEU C CA 1
ATOM 23010 C C . LEU C 1 42 ? 79.203 265.314 -33.266 1.00 40.78 42 LEU C C 1
ATOM 23011 O O . LEU C 1 42 ? 79.322 264.182 -32.808 1.00 38.22 42 LEU C O 1
ATOM 23027 N N . GLY C 1 43 ? 78.597 265.559 -34.424 1.00 35.64 43 GLY C N 1
ATOM 23028 C CA . GLY C 1 43 ? 78.026 264.483 -35.215 1.00 32.18 43 GLY C CA 1
ATOM 23029 C C . GLY C 1 43 ? 79.022 263.430 -35.672 1.00 28.65 43 GLY C C 1
ATOM 23030 O O . GLY C 1 43 ? 80.135 263.752 -36.082 1.00 29.14 43 GLY C O 1
ATOM 23034 N N . GLY C 1 44 ? 78.632 262.162 -35.571 1.00 33.54 44 GLY C N 1
ATOM 23035 C CA . GLY C 1 44 ? 79.482 261.073 -36.021 1.00 33.50 44 GLY C CA 1
ATOM 23036 C C . GLY C 1 44 ? 80.611 260.600 -35.121 1.00 35.31 44 GLY C C 1
ATOM 23037 O O . GLY C 1 44 ? 81.189 259.542 -35.366 1.00 36.57 44 GLY C O 1
ATOM 23041 N N . TYR C 1 45 ? 80.941 261.363 -34.086 1.00 27.22 45 TYR C N 1
ATOM 23042 C CA . TYR C 1 45 ? 82.020 260.950 -33.187 1.00 28.52 45 TYR C CA 1
ATOM 23043 C C . TYR C 1 45 ? 81.536 259.934 -32.164 1.00 24.96 45 TYR C C 1
ATOM 23044 O O . TYR C 1 45 ? 80.353 259.876 -31.856 1.00 25.61 45 TYR C O 1
ATOM 23062 N N . LYS C 1 46 ? 82.450 259.123 -31.645 1.00 27.22 46 LYS C N 1
ATOM 23063 C CA . LYS C 1 46 ? 82.084 258.098 -30.675 1.00 24.50 46 LYS C CA 1
ATOM 23064 C C . LYS C 1 46 ? 82.630 258.415 -29.289 1.00 23.67 46 LYS C C 1
ATOM 23065 O O . LYS C 1 46 ? 82.058 258.026 -28.270 1.00 25.25 46 LYS C O 1
ATOM 23084 N N . VAL C 1 47 ? 83.737 259.140 -29.252 1.00 23.47 47 VAL C N 1
ATOM 23085 C CA . VAL C 1 47 ? 84.379 259.480 -27.988 1.00 20.02 47 VAL C CA 1
ATOM 23086 C C . VAL C 1 47 ? 84.773 260.946 -27.983 1.00 20.98 47 VAL C C 1
ATOM 23087 O O . VAL C 1 47 ? 85.219 261.474 -29.001 1.00 23.40 47 VAL C O 1
ATOM 23100 N N . ILE C 1 48 ? 84.585 261.608 -26.846 1.00 20.74 48 ILE C N 1
ATOM 23101 C CA . ILE C 1 48 ? 84.948 263.011 -26.717 1.00 22.86 48 ILE C CA 1
ATOM 23102 C C . ILE C 1 48 ? 86.065 263.171 -25.678 1.00 30.53 48 ILE C C 1
ATOM 23103 O O . ILE C 1 48 ? 86.021 262.559 -24.609 1.00 25.48 48 ILE C O 1
ATOM 23119 N N . TYR C 1 49 ? 87.076 263.974 -26.006 1.00 26.47 49 TYR C N 1
ATOM 23120 C CA . TYR C 1 49 ? 88.196 264.210 -25.096 1.00 28.43 49 TYR C CA 1
ATOM 23121 C C . TYR C 1 49 ? 88.180 265.622 -24.510 1.00 29.28 49 TYR C C 1
ATOM 23122 O O . TYR C 1 49 ? 88.033 266.601 -25.238 1.00 30.80 49 TYR C O 1
ATOM 23140 N N . ASP C 1 50 ? 88.323 265.711 -23.190 1.00 25.88 50 ASP C N 1
ATOM 23141 C CA . ASP C 1 50 ? 88.358 266.983 -22.480 1.00 26.99 50 ASP C CA 1
ATOM 23142 C C . ASP C 1 50 ? 89.819 267.358 -22.245 1.00 30.39 50 ASP C C 1
ATOM 23143 O O . ASP C 1 50 ? 90.498 266.715 -21.446 1.00 29.41 50 ASP C O 1
ATOM 23152 N N . LYS C 1 51 ? 90.287 268.399 -22.934 1.00 36.84 51 LYS C N 1
ATOM 23153 C CA . LYS C 1 51 ? 91.670 268.893 -22.831 1.00 38.29 51 LYS C CA 1
ATOM 23154 C C . LYS C 1 51 ? 92.101 269.263 -21.414 1.00 36.86 51 LYS C C 1
ATOM 23155 O O . LYS C 1 51 ? 93.214 268.955 -21.001 1.00 39.39 51 LYS C O 1
ATOM 23174 N N . GLU C 1 52 ? 91.219 269.952 -20.696 1.00 40.43 52 GLU C N 1
ATOM 23175 C CA . GLU C 1 52 ? 91.486 270.419 -19.335 1.00 45.77 52 GLU C CA 1
ATOM 23176 C C . GLU C 1 52 ? 91.729 269.302 -18.326 1.00 45.12 52 GLU C C 1
ATOM 23177 O O . GLU C 1 52 ? 92.756 269.275 -17.648 1.00 46.20 52 GLU C O 1
ATOM 23189 N N . THR C 1 53 ? 90.768 268.394 -18.220 1.00 34.87 53 THR C N 1
ATOM 23190 C CA . THR C 1 53 ? 90.857 267.299 -17.267 1.00 30.75 53 THR C CA 1
ATOM 23191 C C . THR C 1 53 ? 91.640 266.115 -17.808 1.00 31.51 53 THR C C 1
ATOM 23192 O O . THR C 1 53 ? 92.083 265.251 -17.045 1.00 29.37 53 THR C O 1
ATOM 23203 N N . GLN C 1 54 ? 91.825 266.092 -19.123 1.00 28.85 54 GLN C N 1
ATOM 23204 C CA . GLN C 1 54 ? 92.509 264.994 -19.797 1.00 28.80 54 GLN C CA 1
ATOM 23205 C C . GLN C 1 54 ? 91.772 263.677 -19.542 1.00 29.02 54 GLN C C 1
ATOM 23206 O O . GLN C 1 54 ? 92.386 262.655 -19.238 1.00 28.61 54 GLN C O 1
ATOM 23220 N N . ARG C 1 55 ? 90.444 263.727 -19.639 1.00 25.19 55 ARG C N 1
ATOM 23221 C CA . ARG C 1 55 ? 89.591 262.559 -19.463 1.00 20.61 55 ARG C CA 1
ATOM 23222 C C . ARG C 1 55 ? 88.809 262.384 -20.753 1.00 26.26 55 ARG C C 1
ATOM 23223 O O . ARG C 1 55 ? 88.446 263.374 -21.388 1.00 27.07 55 ARG C O 1
ATOM 23244 N N . ALA C 1 56 ? 88.554 261.139 -21.145 1.00 23.02 56 ALA C N 1
ATOM 23245 C CA . ALA C 1 56 ? 87.781 260.858 -22.357 1.00 21.01 56 ALA C CA 1
ATOM 23246 C C . ALA C 1 56 ? 86.469 260.162 -21.991 1.00 24.32 56 ALA C C 1
ATOM 23247 O O . ALA C 1 56 ? 86.393 259.474 -20.974 1.00 18.42 56 ALA C O 1
ATOM 23254 N N . TYR C 1 57 ? 85.438 260.355 -22.816 1.00 19.98 57 TYR C N 1
ATOM 23255 C CA . TYR C 1 57 ? 84.134 259.757 -22.567 1.00 19.79 57 TYR C CA 1
ATOM 23256 C C . TYR C 1 57 ? 83.444 259.342 -23.850 1.00 19.61 57 TYR C C 1
ATOM 23257 O O . TYR C 1 57 ? 83.466 260.073 -24.835 1.00 20.39 57 TYR C O 1
ATOM 23275 N N . SER C 1 58 ? 82.839 258.163 -23.833 1.00 19.66 58 SER C N 1
ATOM 23276 C CA . SER C 1 58 ? 82.054 257.711 -24.968 1.00 22.57 58 SER C CA 1
ATOM 23277 C C . SER C 1 58 ? 80.889 258.685 -25.116 1.00 18.19 58 SER C C 1
ATOM 23278 O O . SER C 1 58 ? 80.348 259.175 -24.125 1.00 22.66 58 SER C O 1
ATOM 23286 N N . LEU C 1 59 ? 80.529 259.002 -26.351 1.00 22.58 59 LEU C N 1
ATOM 23287 C CA . LEU C 1 59 ? 79.419 259.917 -26.611 1.00 21.73 59 LEU C CA 1
ATOM 23288 C C . LEU C 1 59 ? 78.151 259.121 -26.846 1.00 23.26 59 LEU C C 1
ATOM 23289 O O . LEU C 1 59 ? 78.220 258.001 -27.361 1.00 21.12 59 LEU C O 1
ATOM 23305 N N . PRO C 1 60 ? 76.984 259.690 -26.475 1.00 24.41 60 PRO C N 1
ATOM 23306 C CA . PRO C 1 60 ? 75.727 258.981 -26.735 1.00 26.43 60 PRO C CA 1
ATOM 23307 C C . PRO C 1 60 ? 75.541 258.839 -28.232 1.00 28.62 60 PRO C C 1
ATOM 23308 O O . PRO C 1 60 ? 75.970 259.708 -28.988 1.00 31.72 60 PRO C O 1
ATOM 23319 N N . VAL C 1 61 ? 74.939 257.742 -28.659 1.00 29.54 61 VAL C N 1
ATOM 23320 C CA . VAL C 1 61 ? 74.696 257.528 -30.072 1.00 36.62 61 VAL C CA 1
ATOM 23321 C C . VAL C 1 61 ? 73.440 258.310 -30.460 1.00 39.55 61 VAL C C 1
ATOM 23322 O O . VAL C 1 61 ? 72.505 258.404 -29.672 1.00 42.39 61 VAL C O 1
ATOM 23335 N N . GLY C 1 62 ? 73.438 258.917 -31.643 1.00 42.82 62 GLY C N 1
ATOM 23336 C CA . GLY C 1 62 ? 72.271 259.654 -32.099 1.00 46.93 62 GLY C CA 1
ATOM 23337 C C . GLY C 1 62 ? 72.415 261.161 -32.183 1.00 45.76 62 GLY C C 1
ATOM 23338 O O . GLY C 1 62 ? 71.445 261.866 -32.438 1.00 50.61 62 GLY C O 1
ATOM 23342 N N . ILE C 1 63 ? 73.617 261.665 -31.951 1.00 38.20 63 ILE C N 1
ATOM 23343 C CA . ILE C 1 63 ? 73.846 263.098 -32.034 1.00 40.38 63 ILE C CA 1
ATOM 23344 C C . ILE C 1 63 ? 73.857 263.493 -33.508 1.00 43.59 63 ILE C C 1
ATOM 23345 O O . ILE C 1 63 ? 74.767 263.125 -34.255 1.00 41.72 63 ILE C O 1
ATOM 23361 N N . ALA C 1 64 ? 72.835 264.243 -33.914 1.00 53.71 64 ALA C N 1
ATOM 23362 C CA . ALA C 1 64 ? 72.674 264.684 -35.304 1.00 57.49 64 ALA C CA 1
ATOM 23363 C C . ALA C 1 64 ? 73.822 265.532 -35.845 1.00 54.79 64 ALA C C 1
ATOM 23364 O O . ALA C 1 64 ? 74.461 266.289 -35.106 1.00 52.60 64 ALA C O 1
ATOM 23371 N N . SER C 1 65 ? 74.089 265.383 -37.140 1.00 52.02 65 SER C N 1
ATOM 23372 C CA . SER C 1 65 ? 75.141 266.151 -37.789 1.00 54.78 65 SER C CA 1
ATOM 23373 C C . SER C 1 65 ? 74.751 267.621 -37.718 1.00 55.70 65 SER C C 1
ATOM 23374 O O . SER C 1 65 ? 73.633 267.993 -38.077 1.00 57.49 65 SER C O 1
ATOM 23382 N N . GLY C 1 66 ? 75.659 268.455 -37.230 1.00 46.15 66 GLY C N 1
ATOM 23383 C CA . GLY C 1 66 ? 75.371 269.870 -37.115 1.00 46.02 66 GLY C CA 1
ATOM 23384 C C . GLY C 1 66 ? 75.180 270.304 -35.678 1.00 45.17 66 GLY C C 1
ATOM 23385 O O . GLY C 1 66 ? 75.112 271.501 -35.394 1.00 46.74 66 GLY C O 1
ATOM 23389 N N . THR C 1 67 ? 75.062 269.334 -34.774 1.00 40.74 67 THR C N 1
ATOM 23390 C CA . THR C 1 67 ? 74.915 269.642 -33.357 1.00 40.71 67 THR C CA 1
ATOM 23391 C C . THR C 1 67 ? 76.274 270.142 -32.875 1.00 38.48 67 THR C C 1
ATOM 23392 O O . THR C 1 67 ? 77.302 269.499 -33.109 1.00 36.83 67 THR C O 1
ATOM 23403 N N . THR C 1 68 ? 76.284 271.300 -32.229 1.00 39.43 68 THR C N 1
ATOM 23404 C CA . THR C 1 68 ? 77.533 271.883 -31.752 1.00 40.43 68 THR C CA 1
ATOM 23405 C C . THR C 1 68 ? 77.668 271.874 -30.228 1.00 39.13 68 THR C C 1
ATOM 23406 O O . THR C 1 68 ? 76.681 272.005 -29.506 1.00 40.39 68 THR C O 1
ATOM 23417 N N . ALA C 1 69 ? 78.898 271.729 -29.748 1.00 36.88 69 ALA C N 1
ATOM 23418 C CA . ALA C 1 69 ? 79.156 271.709 -28.314 1.00 39.53 69 ALA C CA 1
ATOM 23419 C C . ALA C 1 69 ? 78.987 273.098 -27.717 1.00 39.44 69 ALA C C 1
ATOM 23420 O O . ALA C 1 69 ? 79.425 274.086 -28.305 1.00 40.40 69 ALA C O 1
ATOM 23427 N N . VAL C 1 70 ? 78.352 273.159 -26.548 1.00 40.67 70 VAL C N 1
ATOM 23428 C CA . VAL C 1 70 ? 78.126 274.417 -25.838 1.00 39.86 70 VAL C CA 1
ATOM 23429 C C . VAL C 1 70 ? 79.057 274.512 -24.629 1.00 44.45 70 VAL C C 1
ATOM 23430 O O . VAL C 1 70 ? 79.811 275.474 -24.488 1.00 44.56 70 VAL C O 1
ATOM 23443 N N . SER C 1 71 ? 79.012 273.501 -23.765 1.00 38.13 71 SER C N 1
ATOM 23444 C CA . SER C 1 71 ? 79.854 273.483 -22.572 1.00 38.48 71 SER C CA 1
ATOM 23445 C C . SER C 1 71 ? 80.118 272.067 -22.052 1.00 35.55 71 SER C C 1
ATOM 23446 O O . SER C 1 71 ? 79.410 271.125 -22.406 1.00 31.49 71 SER C O 1
ATOM 23454 N N . LEU C 1 72 ? 81.149 271.931 -21.217 1.00 39.93 72 LEU C N 1
ATOM 23455 C CA . LEU C 1 72 ? 81.511 270.646 -20.611 1.00 36.62 72 LEU C CA 1
ATOM 23456 C C . LEU C 1 72 ? 82.034 270.882 -19.187 1.00 34.05 72 LEU C C 1
ATOM 23457 O O . LEU C 1 72 ? 83.171 271.315 -19.006 1.00 40.14 72 LEU C O 1
ATOM 23473 N N . SER C 1 73 ? 81.200 270.603 -18.187 1.00 32.15 73 SER C N 1
ATOM 23474 C CA . SER C 1 73 ? 81.564 270.808 -16.782 1.00 33.82 73 SER C CA 1
ATOM 23475 C C . SER C 1 73 ? 82.607 269.814 -16.299 1.00 35.98 73 SER C C 1
ATOM 23476 O O . SER C 1 73 ? 82.946 268.865 -17.005 1.00 33.15 73 SER C O 1
ATOM 23484 N N . THR C 1 74 ? 83.118 270.034 -15.091 1.00 41.29 74 THR C N 1
ATOM 23485 C CA . THR C 1 74 ? 84.119 269.128 -14.538 1.00 42.59 74 THR C CA 1
ATOM 23486 C C . THR C 1 74 ? 83.441 267.858 -14.030 1.00 37.55 74 THR C C 1
ATOM 23487 O O . THR C 1 74 ? 84.110 266.907 -13.634 1.00 39.93 74 THR C O 1
ATOM 23498 N N . ALA C 1 75 ? 82.112 267.851 -14.042 1.00 30.77 75 ALA C N 1
ATOM 23499 C CA . ALA C 1 75 ? 81.350 266.670 -13.653 1.00 26.00 75 ALA C CA 1
ATOM 23500 C C . ALA C 1 75 ? 81.011 265.899 -14.937 1.00 27.33 75 ALA C C 1
ATOM 23501 O O . ALA C 1 75 ? 80.258 264.928 -14.923 1.00 26.59 75 ALA C O 1
ATOM 23508 N N . ALA C 1 76 ? 81.587 266.363 -16.043 1.00 26.13 76 ALA C N 1
ATOM 23509 C CA . ALA C 1 76 ? 81.413 265.787 -17.371 1.00 27.70 76 ALA C CA 1
ATOM 23510 C C . ALA C 1 76 ? 79.974 265.883 -17.895 1.00 28.34 76 ALA C C 1
ATOM 23511 O O . ALA C 1 76 ? 79.495 264.976 -18.569 1.00 25.28 76 ALA C O 1
ATOM 23518 N N . VAL C 1 77 ? 79.278 266.961 -17.545 1.00 26.00 77 VAL C N 1
ATOM 23519 C CA . VAL C 1 77 ? 77.934 267.174 -18.070 1.00 26.32 77 VAL C CA 1
ATOM 23520 C C . VAL C 1 77 ? 78.152 267.940 -19.368 1.00 30.53 77 VAL C C 1
ATOM 23521 O O . VAL C 1 77 ? 78.681 269.055 -19.365 1.00 33.36 77 VAL C O 1
ATOM 23534 N N . LEU C 1 78 ? 77.799 267.315 -20.484 1.00 31.19 78 LEU C N 1
ATOM 23535 C CA . LEU C 1 78 ? 77.984 267.934 -21.789 1.00 32.30 78 LEU C CA 1
ATOM 23536 C C . LEU C 1 78 ? 76.704 268.589 -22.294 1.00 31.09 78 LEU C C 1
ATOM 23537 O O . LEU C 1 78 ? 75.666 267.942 -22.410 1.00 34.21 78 LEU C O 1
ATOM 23553 N N . VAL C 1 79 ? 76.775 269.885 -22.567 1.00 33.19 79 VAL C N 1
ATOM 23554 C CA . VAL C 1 79 ? 75.619 270.598 -23.095 1.00 34.20 79 VAL C CA 1
ATOM 23555 C C . VAL C 1 79 ? 75.950 270.937 -24.536 1.00 36.12 79 VAL C C 1
ATOM 23556 O O . VAL C 1 79 ? 77.055 271.408 -24.837 1.00 32.02 79 VAL C O 1
ATOM 23569 N N . HIS C 1 80 ? 75.021 270.633 -25.434 1.00 36.72 80 HIS C N 1
ATOM 23570 C CA . HIS C 1 80 ? 75.206 270.933 -26.848 1.00 36.80 80 HIS C CA 1
ATOM 23571 C C . HIS C 1 80 ? 73.971 271.662 -27.372 1.00 41.74 80 HIS C C 1
ATOM 23572 O O . HIS C 1 80 ? 73.014 271.888 -26.626 1.00 38.63 80 HIS C O 1
ATOM 23587 N N . SER C 1 81 ? 73.999 272.030 -28.649 1.00 45.78 81 SER C N 1
ATOM 23588 C CA . SER C 1 81 ? 72.891 272.764 -29.264 1.00 43.09 81 SER C CA 1
ATOM 23589 C C . SER C 1 81 ? 71.560 272.021 -29.309 1.00 47.51 81 SER C C 1
ATOM 23590 O O . SER C 1 81 ? 70.507 272.653 -29.388 1.00 52.03 81 SER C O 1
ATOM 23598 N N . ALA C 1 82 ? 71.595 270.693 -29.241 1.00 42.69 82 ALA C N 1
ATOM 23599 C CA . ALA C 1 82 ? 70.363 269.902 -29.299 1.00 38.25 82 ALA C CA 1
ATOM 23600 C C . ALA C 1 82 ? 69.866 269.408 -27.943 1.00 38.17 82 ALA C C 1
ATOM 23601 O O . ALA C 1 82 ? 68.726 268.951 -27.822 1.00 43.22 82 ALA C O 1
ATOM 23608 N N . GLY C 1 83 ? 70.706 269.492 -26.921 1.00 37.37 83 GLY C N 1
ATOM 23609 C CA . GLY C 1 83 ? 70.298 269.033 -25.608 1.00 29.87 83 GLY C CA 1
ATOM 23610 C C . GLY C 1 83 ? 71.424 268.954 -24.596 1.00 32.75 83 GLY C C 1
ATOM 23611 O O . GLY C 1 83 ? 72.374 269.736 -24.639 1.00 29.53 83 GLY C O 1
ATOM 23615 N N . SER C 1 84 ? 71.309 267.993 -23.684 1.00 36.10 84 SER C N 1
ATOM 23616 C CA . SER C 1 84 ? 72.289 267.815 -22.623 1.00 34.78 84 SER C CA 1
ATOM 23617 C C . SER C 1 84 ? 72.478 266.343 -22.278 1.00 32.29 84 SER C C 1
ATOM 23618 O O . SER C 1 84 ? 71.551 265.547 -22.412 1.00 36.49 84 SER C O 1
ATOM 23626 N N . VAL C 1 85 ? 73.678 265.981 -21.831 1.00 31.09 85 VAL C N 1
ATOM 23627 C CA . VAL C 1 85 ? 73.964 264.597 -21.443 1.00 29.38 85 VAL C CA 1
ATOM 23628 C C . VAL C 1 85 ? 75.036 264.506 -20.351 1.00 25.73 85 VAL C C 1
ATOM 23629 O O . VAL C 1 85 ? 76.055 265.184 -20.423 1.00 24.77 85 VAL C O 1
ATOM 23642 N N . ASP C 1 86 ? 74.793 263.684 -19.334 1.00 28.23 86 ASP C N 1
ATOM 23643 C CA . ASP C 1 86 ? 75.780 263.495 -18.274 1.00 28.97 86 ASP C CA 1
ATOM 23644 C C . ASP C 1 86 ? 76.683 262.371 -18.767 1.00 27.03 86 ASP C C 1
ATOM 23645 O O . ASP C 1 86 ? 76.323 261.203 -18.662 1.00 26.91 86 ASP C O 1
ATOM 23654 N N . LEU C 1 87 ? 77.841 262.727 -19.312 1.00 26.25 87 LEU C N 1
ATOM 23655 C CA . LEU C 1 87 ? 78.774 261.739 -19.844 1.00 26.00 87 LEU C CA 1
ATOM 23656 C C . LEU C 1 87 ? 79.235 260.752 -18.776 1.00 25.11 87 LEU C C 1
ATOM 23657 O O . LEU C 1 87 ? 79.624 259.626 -19.086 1.00 22.48 87 LEU C O 1
ATOM 23673 N N . GLY C 1 88 ? 79.196 261.192 -17.520 1.00 24.91 88 GLY C N 1
ATOM 23674 C CA . GLY C 1 88 ? 79.603 260.362 -16.402 1.00 23.57 88 GLY C CA 1
ATOM 23675 C C . GLY C 1 88 ? 78.597 259.259 -16.160 1.00 22.47 88 GLY C C 1
ATOM 23676 O O . GLY C 1 88 ? 78.979 258.135 -15.846 1.00 20.29 88 GLY C O 1
ATOM 23680 N N . SER C 1 89 ? 77.310 259.579 -16.295 1.00 20.88 89 SER C N 1
ATOM 23681 C CA . SER C 1 89 ? 76.253 258.590 -16.102 1.00 22.39 89 SER C CA 1
ATOM 23682 C C . SER C 1 89 ? 76.289 257.577 -17.222 1.00 19.61 89 SER C C 1
ATOM 23683 O O . SER C 1 89 ? 76.075 256.390 -17.007 1.00 19.19 89 SER C O 1
ATOM 23691 N N . LEU C 1 90 ? 76.535 258.065 -18.431 1.00 20.64 90 LEU C N 1
ATOM 23692 C CA . LEU C 1 90 ? 76.631 257.199 -19.595 1.00 19.15 90 LEU C CA 1
ATOM 23693 C C . LEU C 1 90 ? 77.812 256.237 -19.429 1.00 15.59 90 LEU C C 1
ATOM 23694 O O . LEU C 1 90 ? 77.703 255.043 -19.726 1.00 15.41 90 LEU C O 1
ATOM 23710 N N . ALA C 1 91 ? 78.942 256.766 -18.965 1.00 18.58 91 ALA C N 1
ATOM 23711 C CA . ALA C 1 91 ? 80.134 255.945 -18.757 1.00 19.10 91 ALA C CA 1
ATOM 23712 C C . ALA C 1 91 ? 79.836 254.821 -17.775 1.00 16.26 91 ALA C C 1
ATOM 23713 O O . ALA C 1 91 ? 80.236 253.675 -17.982 1.00 18.51 91 ALA C O 1
ATOM 23720 N N . VAL C 1 92 ? 79.147 255.159 -16.695 1.00 15.57 92 VAL C N 1
ATOM 23721 C CA . VAL C 1 92 ? 78.774 254.161 -15.698 1.00 16.47 92 VAL C CA 1
ATOM 23722 C C . VAL C 1 92 ? 77.901 253.072 -16.318 1.00 16.25 92 VAL C C 1
ATOM 23723 O O . VAL C 1 92 ? 78.123 251.883 -16.086 1.00 19.01 92 VAL C O 1
ATOM 23736 N N . SER C 1 93 ? 76.914 253.468 -17.121 1.00 17.47 93 SER C N 1
ATOM 23737 C CA . SER C 1 93 ? 76.039 252.468 -17.756 1.00 17.64 93 SER C CA 1
ATOM 23738 C C . SER C 1 93 ? 76.860 251.552 -18.680 1.00 18.38 93 SER C C 1
ATOM 23739 O O . SER C 1 93 ? 76.523 250.374 -18.863 1.00 15.70 93 SER C O 1
ATOM 23747 N N . ARG C 1 94 ? 77.955 252.098 -19.221 1.00 16.13 94 ARG C N 1
ATOM 23748 C CA . ARG C 1 94 ? 78.852 251.368 -20.131 1.00 15.05 94 ARG C CA 1
ATOM 23749 C C . ARG C 1 94 ? 80.029 250.697 -19.419 1.00 19.13 94 ARG C C 1
ATOM 23750 O O . ARG C 1 94 ? 80.882 250.085 -20.075 1.00 14.58 94 ARG C O 1
ATOM 23771 N N . GLU C 1 95 ? 80.076 250.814 -18.090 1.00 17.79 95 GLU C N 1
ATOM 23772 C CA . GLU C 1 95 ? 81.159 250.237 -17.292 1.00 19.76 95 GLU C CA 1
ATOM 23773 C C . GLU C 1 95 ? 82.533 250.751 -17.755 1.00 19.66 95 GLU C C 1
ATOM 23774 O O . GLU C 1 95 ? 83.490 249.982 -17.890 1.00 21.45 95 GLU C O 1
ATOM 23786 N N . GLU C 1 96 ? 82.606 252.053 -18.019 1.00 16.13 96 GLU C N 1
ATOM 23787 C CA . GLU C 1 96 ? 83.840 252.712 -18.438 1.00 17.43 96 GLU C CA 1
ATOM 23788 C C . GLU C 1 96 ? 84.248 253.646 -17.311 1.00 18.05 96 GLU C C 1
ATOM 23789 O O . GLU C 1 96 ? 83.741 254.760 -17.176 1.00 15.48 96 GLU C O 1
ATOM 23801 N N . TYR C 1 97 ? 85.186 253.172 -16.499 1.00 20.56 97 TYR C N 1
ATOM 23802 C CA . TYR C 1 97 ? 85.600 253.899 -15.313 1.00 20.50 97 TYR C CA 1
ATOM 23803 C C . TYR C 1 97 ? 87.035 254.366 -15.268 1.00 18.59 97 TYR C C 1
ATOM 23804 O O . TYR C 1 97 ? 87.888 253.885 -15.996 1.00 21.51 97 TYR C O 1
ATOM 23822 N N . VAL C 1 98 ? 87.275 255.304 -14.364 1.00 22.65 98 VAL C N 1
ATOM 23823 C CA . VAL C 1 98 ? 88.603 255.826 -14.096 1.00 16.08 98 VAL C CA 1
ATOM 23824 C C . VAL C 1 98 ? 88.871 255.580 -12.624 1.00 15.02 98 VAL C C 1
ATOM 23825 O O . VAL C 1 98 ? 88.151 256.077 -11.769 1.00 17.34 98 VAL C O 1
ATOM 23838 N N . THR C 1 99 ? 89.907 254.810 -12.319 1.00 19.55 99 THR C N 1
ATOM 23839 C CA . THR C 1 99 ? 90.243 254.554 -10.924 1.00 18.21 99 THR C CA 1
ATOM 23840 C C . THR C 1 99 ? 91.194 255.660 -10.472 1.00 19.00 99 THR C C 1
ATOM 23841 O O . THR C 1 99 ? 92.339 255.726 -10.915 1.00 19.80 99 THR C O 1
ATOM 23852 N N . LEU C 1 100 ? 90.700 256.534 -9.602 1.00 16.79 100 LEU C N 1
ATOM 23853 C CA . LEU C 1 100 ? 91.482 257.667 -9.120 1.00 18.12 100 LEU C CA 1
ATOM 23854 C C . LEU C 1 100 ? 92.764 257.265 -8.415 1.00 18.29 100 LEU C C 1
ATOM 23855 O O . LEU C 1 100 ? 92.853 256.183 -7.828 1.00 19.18 100 LEU C O 1
ATOM 23871 N N . PRO C 1 101 ? 93.769 258.144 -8.467 1.00 18.12 101 PRO C N 1
ATOM 23872 C CA . PRO C 1 101 ? 95.003 257.854 -7.729 1.00 20.96 101 PRO C CA 1
ATOM 23873 C C . PRO C 1 101 ? 94.625 257.837 -6.247 1.00 19.70 101 PRO C C 1
ATOM 23874 O O . PRO C 1 101 ? 93.571 258.361 -5.891 1.00 21.45 101 PRO C O 1
ATOM 23885 N N . GLY C 1 102 ? 95.420 257.217 -5.390 1.00 17.68 102 GLY C N 1
ATOM 23886 C CA . GLY C 1 102 ? 95.080 257.226 -3.979 1.00 18.35 102 GLY C CA 1
ATOM 23887 C C . GLY C 1 102 ? 94.009 256.237 -3.553 1.00 18.26 102 GLY C C 1
ATOM 23888 O O . GLY C 1 102 ? 93.661 255.306 -4.292 1.00 17.75 102 GLY C O 1
ATOM 23892 N N . SER C 1 103 ? 93.463 256.462 -2.362 1.00 16.82 103 SER C N 1
ATOM 23893 C CA . SER C 1 103 ? 92.481 255.551 -1.788 1.00 14.71 103 SER C CA 1
ATOM 23894 C C . SER C 1 103 ? 91.666 256.219 -0.697 1.00 15.12 103 SER C C 1
ATOM 23895 O O . SER C 1 103 ? 91.735 257.429 -0.493 1.00 16.03 103 SER C O 1
ATOM 23903 N N . PHE C 1 104 ? 90.868 255.422 -0.001 1.00 15.55 104 PHE C N 1
ATOM 23904 C CA . PHE C 1 104 ? 90.108 255.935 1.124 1.00 13.18 104 PHE C CA 1
ATOM 23905 C C . PHE C 1 104 ? 91.125 256.278 2.232 1.00 14.42 104 PHE C C 1
ATOM 23906 O O . PHE C 1 104 ? 90.904 257.171 3.060 1.00 17.70 104 PHE C O 1
ATOM 23923 N N . ASP C 1 105 ? 92.243 255.568 2.238 1.00 15.28 105 ASP C N 1
ATOM 23924 C CA . ASP C 1 105 ? 93.294 255.831 3.233 1.00 17.50 105 ASP C CA 1
ATOM 23925 C C . ASP C 1 105 ? 93.897 257.219 2.966 1.00 19.14 105 ASP C C 1
ATOM 23926 O O . ASP C 1 105 ? 93.981 258.056 3.862 1.00 19.03 105 ASP C O 1
ATOM 23935 N N . SER C 1 106 ? 94.274 257.489 1.725 1.00 13.76 106 SER C N 1
ATOM 23936 C CA . SER C 1 106 ? 94.845 258.798 1.417 1.00 18.20 106 SER C CA 1
ATOM 23937 C C . SER C 1 106 ? 93.803 259.911 1.329 1.00 19.81 106 SER C C 1
ATOM 23938 O O . SER C 1 106 ? 94.119 261.087 1.483 1.00 19.85 106 SER C O 1
ATOM 23946 N N . GLY C 1 107 ? 92.552 259.549 1.079 1.00 18.93 107 GLY C N 1
ATOM 23947 C CA . GLY C 1 107 ? 91.536 260.560 0.906 1.00 18.61 107 GLY C CA 1
ATOM 23948 C C . GLY C 1 107 ? 91.621 261.013 -0.540 1.00 20.66 107 GLY C C 1
ATOM 23949 O O . GLY C 1 107 ? 92.625 260.757 -1.220 1.00 18.31 107 GLY C O 1
ATOM 23953 N N . SER C 1 108 ? 90.573 261.680 -1.015 1.00 20.28 108 SER C N 1
ATOM 23954 C CA . SER C 1 108 ? 90.520 262.152 -2.393 1.00 21.62 108 SER C CA 1
ATOM 23955 C C . SER C 1 108 ? 89.300 263.045 -2.580 1.00 23.60 108 SER C C 1
ATOM 23956 O O . SER C 1 108 ? 88.538 263.298 -1.640 1.00 24.46 108 SER C O 1
ATOM 23964 N N . THR C 1 109 ? 89.130 263.524 -3.805 1.00 23.47 109 THR C N 1
ATOM 23965 C CA . THR C 1 109 ? 87.971 264.328 -4.167 1.00 24.94 109 THR C CA 1
ATOM 23966 C C . THR C 1 109 ? 87.445 263.759 -5.480 1.00 24.48 109 THR C C 1
ATOM 23967 O O . THR C 1 109 ? 88.196 263.648 -6.456 1.00 26.26 109 THR C O 1
ATOM 23978 N N . LEU C 1 110 ? 86.170 263.378 -5.489 1.00 23.30 110 LEU C N 1
ATOM 23979 C CA . LEU C 1 110 ? 85.539 262.815 -6.679 1.00 23.31 110 LEU C CA 1
ATOM 23980 C C . LEU C 1 110 ? 84.687 263.885 -7.355 1.00 24.22 110 LEU C C 1
ATOM 23981 O O . LEU C 1 110 ? 83.915 264.568 -6.692 1.00 23.90 110 LEU C O 1
ATOM 23997 N N . ASN C 1 111 ? 84.836 264.025 -8.670 1.00 23.03 111 ASN C N 1
ATOM 23998 C CA . ASN C 1 111 ? 84.089 265.024 -9.431 1.00 25.33 111 ASN C CA 1
ATOM 23999 C C . ASN C 1 111 ? 83.169 264.430 -10.500 1.00 28.31 111 ASN C C 1
ATOM 24000 O O . ASN C 1 111 ? 82.245 265.093 -10.979 1.00 25.41 111 ASN C O 1
ATOM 24011 N N . VAL C 1 112 ? 83.432 263.188 -10.891 1.00 25.63 112 VAL C N 1
ATOM 24012 C CA . VAL C 1 112 ? 82.639 262.560 -11.936 1.00 23.38 112 VAL C CA 1
ATOM 24013 C C . VAL C 1 112 ? 82.011 261.257 -11.466 1.00 22.26 112 VAL C C 1
ATOM 24014 O O . VAL C 1 112 ? 82.548 260.568 -10.594 1.00 21.66 112 VAL C O 1
ATOM 24027 N N . LYS C 1 113 ? 80.873 260.918 -12.061 1.00 21.79 113 LYS C N 1
ATOM 24028 C CA . LYS C 1 113 ? 80.146 259.703 -11.715 1.00 20.40 113 LYS C CA 1
ATOM 24029 C C . LYS C 1 113 ? 80.880 258.415 -12.073 1.00 18.31 113 LYS C C 1
ATOM 24030 O O . LYS C 1 113 ? 80.586 257.368 -11.501 1.00 19.95 113 LYS C O 1
ATOM 24049 N N . ASN C 1 114 ? 81.802 258.470 -13.030 1.00 15.83 114 ASN C N 1
ATOM 24050 C CA . ASN C 1 114 ? 82.552 257.267 -13.390 1.00 19.57 114 ASN C CA 1
ATOM 24051 C C . ASN C 1 114 ? 83.932 257.166 -12.726 1.00 19.06 114 ASN C C 1
ATOM 24052 O O . ASN C 1 114 ? 84.790 256.412 -13.178 1.00 19.47 114 ASN C O 1
ATOM 24063 N N . GLU C 1 115 ? 84.144 257.930 -11.661 1.00 16.30 115 GLU C N 1
ATOM 24064 C CA . GLU C 1 115 ? 85.403 257.870 -10.936 1.00 21.37 115 GLU C CA 1
ATOM 24065 C C . GLU C 1 115 ? 85.247 256.874 -9.802 1.00 16.29 115 GLU C C 1
ATOM 24066 O O . GLU C 1 115 ? 84.218 256.856 -9.116 1.00 17.15 115 GLU C O 1
ATOM 24078 N N . LEU C 1 116 ? 86.253 256.027 -9.626 1.00 14.51 116 LEU C N 1
ATOM 24079 C CA . LEU C 1 116 ? 86.223 255.035 -8.563 1.00 12.94 116 LEU C CA 1
ATOM 24080 C C . LEU C 1 116 ? 87.306 255.326 -7.534 1.00 17.58 116 LEU C C 1
ATOM 24081 O O . LEU C 1 116 ? 88.408 255.736 -7.892 1.00 13.90 116 LEU C O 1
ATOM 24097 N N . LEU C 1 117 ? 86.990 255.117 -6.259 1.00 15.01 117 LEU C N 1
ATOM 24098 C CA . LEU C 1 117 ? 87.987 255.291 -5.217 1.00 15.72 117 LEU C CA 1
ATOM 24099 C C . LEU C 1 117 ? 88.174 253.897 -4.635 1.00 17.36 117 LEU C C 1
ATOM 24100 O O . LEU C 1 117 ? 87.195 253.190 -4.348 1.00 14.67 117 LEU C O 1
ATOM 24116 N N . THR C 1 118 ? 89.434 253.506 -4.486 1.00 16.39 118 THR C N 1
ATOM 24117 C CA . THR C 1 118 ? 89.798 252.186 -3.996 1.00 15.67 118 THR C CA 1
ATOM 24118 C C . THR C 1 118 ? 89.858 252.079 -2.485 1.00 16.10 118 THR C C 1
ATOM 24119 O O . THR C 1 118 ? 90.477 252.915 -1.817 1.00 16.22 118 THR C O 1
ATOM 24130 N N . TYR C 1 119 ? 89.228 251.032 -1.958 1.00 13.75 119 TYR C N 1
ATOM 24131 C CA . TYR C 1 119 ? 89.232 250.744 -0.530 1.00 13.65 119 TYR C CA 1
ATOM 24132 C C . TYR C 1 119 ? 89.919 249.392 -0.389 1.00 14.90 119 TYR C C 1
ATOM 24133 O O . TYR C 1 119 ? 90.231 248.750 -1.385 1.00 16.99 119 TYR C O 1
ATOM 24151 N N . THR C 1 120 ? 90.162 248.938 0.831 1.00 13.97 120 THR C N 1
ATOM 24152 C CA . THR C 1 120 ? 90.858 247.675 1.015 1.00 15.80 120 THR C CA 1
ATOM 24153 C C . THR C 1 120 ? 90.088 246.477 0.488 1.00 16.61 120 THR C C 1
ATOM 24154 O O . THR C 1 120 ? 90.673 245.436 0.217 1.00 16.77 120 THR C O 1
ATOM 24165 N N . ASP C 1 121 ? 88.771 246.606 0.357 1.00 19.11 121 ASP C N 1
ATOM 24166 C CA . ASP C 1 121 ? 87.965 245.489 -0.117 1.00 17.50 121 ASP C CA 1
ATOM 24167 C C . ASP C 1 121 ? 87.380 245.667 -1.523 1.00 17.90 121 ASP C C 1
ATOM 24168 O O . ASP C 1 121 ? 86.481 244.936 -1.904 1.00 16.55 121 ASP C O 1
ATOM 24177 N N . GLY C 1 122 ? 87.878 246.634 -2.286 1.00 14.05 122 GLY C N 1
ATOM 24178 C CA . GLY C 1 122 ? 87.367 246.846 -3.625 1.00 14.20 122 GLY C CA 1
ATOM 24179 C C . GLY C 1 122 ? 87.132 248.311 -3.902 1.00 14.60 122 GLY C C 1
ATOM 24180 O O . GLY C 1 122 ? 87.438 249.159 -3.069 1.00 14.79 122 GLY C O 1
ATOM 24184 N N . LYS C 1 123 ? 86.547 248.598 -5.057 1.00 11.23 123 LYS C N 1
ATOM 24185 C CA . LYS C 1 123 ? 86.314 249.964 -5.507 1.00 12.94 123 LYS C CA 1
ATOM 24186 C C . LYS C 1 123 ? 84.871 250.387 -5.379 1.00 15.43 123 LYS C C 1
ATOM 24187 O O . LYS C 1 123 ? 83.982 249.546 -5.375 1.00 14.23 123 LYS C O 1
ATOM 24206 N N . TYR C 1 124 ? 84.658 251.698 -5.299 1.00 13.64 124 TYR C N 1
ATOM 24207 C CA . TYR C 1 124 ? 83.333 252.273 -5.147 1.00 13.42 124 TYR C CA 1
ATOM 24208 C C . TYR C 1 124 ? 83.198 253.572 -5.908 1.00 15.82 124 TYR C C 1
ATOM 24209 O O . TYR C 1 124 ? 84.150 254.329 -6.014 1.00 16.93 124 TYR C O 1
ATOM 24227 N N . ARG C 1 125 ? 82.009 253.835 -6.444 1.00 16.08 125 ARG C N 1
ATOM 24228 C CA . ARG C 1 125 ? 81.756 255.104 -7.120 1.00 15.59 125 ARG C CA 1
ATOM 24229 C C . ARG C 1 125 ? 80.814 255.878 -6.198 1.00 15.16 125 ARG C C 1
ATOM 24230 O O . ARG C 1 125 ? 80.168 255.282 -5.336 1.00 14.83 125 ARG C O 1
ATOM 24251 N N . TRP C 1 126 ? 80.762 257.196 -6.340 1.00 14.93 126 TRP C N 1
ATOM 24252 C CA . TRP C 1 126 ? 79.898 257.997 -5.487 1.00 15.71 126 TRP C CA 1
ATOM 24253 C C . TRP C 1 126 ? 78.579 258.289 -6.214 1.00 18.64 126 TRP C C 1
ATOM 24254 O O . TRP C 1 126 ? 78.576 258.906 -7.267 1.00 17.14 126 TRP C O 1
ATOM 24275 N N . ASP C 1 127 ? 77.466 257.842 -5.637 1.00 16.33 127 ASP C N 1
ATOM 24276 C CA . ASP C 1 127 ? 76.146 258.012 -6.265 1.00 22.10 127 ASP C CA 1
ATOM 24277 C C . ASP C 1 127 ? 75.351 259.210 -5.729 1.00 25.03 127 ASP C C 1
ATOM 24278 O O . ASP C 1 127 ? 74.180 259.397 -6.075 1.00 26.17 127 ASP C O 1
ATOM 24287 N N . GLY C 1 128 ? 75.984 260.025 -4.892 1.00 22.02 128 GLY C N 1
ATOM 24288 C CA . GLY C 1 128 ? 75.318 261.190 -4.331 1.00 20.86 128 GLY C CA 1
ATOM 24289 C C . GLY C 1 128 ? 75.742 262.494 -4.973 1.00 24.25 128 GLY C C 1
ATOM 24290 O O . GLY C 1 128 ? 76.161 262.526 -6.129 1.00 25.35 128 GLY C O 1
ATOM 24294 N N . ILE C 1 129 ? 75.647 263.581 -4.210 1.00 25.42 129 ILE C N 1
ATOM 24295 C CA . ILE C 1 129 ? 76.017 264.897 -4.718 1.00 29.81 129 ILE C CA 1
ATOM 24296 C C . ILE C 1 129 ? 77.512 265.001 -5.009 1.00 27.94 129 ILE C C 1
ATOM 24297 O O . ILE C 1 129 ? 78.344 264.603 -4.189 1.00 27.63 129 ILE C O 1
ATOM 24313 N N . LEU C 1 130 ? 77.842 265.535 -6.179 1.00 28.45 130 LEU C N 1
ATOM 24314 C CA . LEU C 1 130 ? 79.224 265.732 -6.590 1.00 28.53 130 LEU C CA 1
ATOM 24315 C C . LEU C 1 130 ? 79.510 267.235 -6.663 1.00 30.89 130 LEU C C 1
ATOM 24316 O O . LEU C 1 130 ? 78.625 268.016 -6.997 1.00 29.89 130 LEU C O 1
ATOM 24332 N N . PRO C 1 131 ? 80.750 267.645 -6.368 1.00 30.04 131 PRO C N 1
ATOM 24333 C CA . PRO C 1 131 ? 81.891 266.804 -5.980 1.00 26.48 131 PRO C CA 1
ATOM 24334 C C . PRO C 1 131 ? 81.803 266.251 -4.557 1.00 28.19 131 PRO C C 1
ATOM 24335 O O . PRO C 1 131 ? 81.154 266.823 -3.682 1.00 26.69 131 PRO C O 1
ATOM 24346 N N . LYS C 1 132 ? 82.454 265.112 -4.353 1.00 29.39 132 LYS C N 1
ATOM 24347 C CA . LYS C 1 132 ? 82.466 264.433 -3.066 1.00 26.10 132 LYS C CA 1
ATOM 24348 C C . LYS C 1 132 ? 83.881 264.466 -2.503 1.00 28.31 132 LYS C C 1
ATOM 24349 O O . LYS C 1 132 ? 84.831 263.961 -3.124 1.00 24.15 132 LYS C O 1
ATOM 24368 N N . THR C 1 133 ? 84.030 265.081 -1.336 1.00 26.20 133 THR C N 1
ATOM 24369 C CA . THR C 1 133 ? 85.340 265.147 -0.706 1.00 27.27 133 THR C CA 1
ATOM 24370 C C . THR C 1 133 ? 85.464 263.990 0.271 1.00 24.17 133 THR C C 1
ATOM 24371 O O . THR C 1 133 ? 84.553 263.737 1.056 1.00 25.40 133 THR C O 1
ATOM 24382 N N . VAL C 1 134 ? 86.581 263.275 0.199 1.00 22.92 134 VAL C N 1
ATOM 24383 C CA . VAL C 1 134 ? 86.831 262.150 1.092 1.00 22.10 134 VAL C CA 1
ATOM 24384 C C . VAL C 1 134 ? 88.107 262.424 1.901 1.00 19.65 134 VAL C C 1
ATOM 24385 O O . VAL C 1 134 ? 89.199 262.444 1.359 1.00 19.70 134 VAL C O 1
ATOM 24398 N N . ALA C 1 135 ? 87.953 262.661 3.197 1.00 22.97 135 ALA C N 1
ATOM 24399 C CA . ALA C 1 135 ? 89.097 262.943 4.055 1.00 21.18 135 ALA C CA 1
ATOM 24400 C C . ALA C 1 135 ? 90.015 261.729 4.195 1.00 19.63 135 ALA C C 1
ATOM 24401 O O . ALA C 1 135 ? 89.551 260.594 4.105 1.00 18.80 135 ALA C O 1
ATOM 24408 N N . PRO C 1 136 ? 91.332 261.961 4.377 1.00 21.15 136 PRO C N 1
ATOM 24409 C CA . PRO C 1 136 ? 92.224 260.819 4.601 1.00 18.46 136 PRO C CA 1
ATOM 24410 C C . PRO C 1 136 ? 91.713 259.992 5.786 1.00 16.69 136 PRO C C 1
ATOM 24411 O O . PRO C 1 136 ? 91.163 260.556 6.737 1.00 17.38 136 PRO C O 1
ATOM 24422 N N . GLY C 1 137 ? 91.890 258.679 5.743 1.00 12.94 137 GLY C N 1
ATOM 24423 C CA . GLY C 1 137 ? 91.450 257.837 6.843 1.00 11.63 137 GLY C CA 1
ATOM 24424 C C . GLY C 1 137 ? 89.961 257.507 6.844 1.00 17.28 137 GLY C C 1
ATOM 24425 O O . GLY C 1 137 ? 89.413 257.081 7.859 1.00 15.33 137 GLY C O 1
ATOM 24429 N N . SER C 1 138 ? 89.303 257.725 5.710 1.00 14.99 138 SER C N 1
ATOM 24430 C CA . SER C 1 138 ? 87.875 257.429 5.583 1.00 17.03 138 SER C CA 1
ATOM 24431 C C . SER C 1 138 ? 87.630 255.971 5.217 1.00 14.92 138 SER C C 1
ATOM 24432 O O . SER C 1 138 ? 88.543 255.273 4.785 1.00 15.30 138 SER C O 1
ATOM 24440 N N . THR C 1 139 ? 86.395 255.511 5.409 1.00 16.72 139 THR C N 1
ATOM 24441 C CA . THR C 1 139 ? 85.983 254.175 4.980 1.00 16.20 139 THR C CA 1
ATOM 24442 C C . THR C 1 139 ? 84.645 254.439 4.280 1.00 17.84 139 THR C C 1
ATOM 24443 O O . THR C 1 139 ? 84.020 255.476 4.516 1.00 14.47 139 THR C O 1
ATOM 24454 N N . PRO C 1 140 ? 84.211 253.536 3.397 1.00 16.21 140 PRO C N 1
ATOM 24455 C CA . PRO C 1 140 ? 82.918 253.833 2.759 1.00 19.17 140 PRO C CA 1
ATOM 24456 C C . PRO C 1 140 ? 81.775 253.907 3.783 1.00 15.87 140 PRO C C 1
ATOM 24457 O O . PRO C 1 140 ? 80.897 254.737 3.666 1.00 17.53 140 PRO C O 1
ATOM 24468 N N . ALA C 1 141 ? 81.842 253.075 4.813 1.00 15.30 141 ALA C N 1
ATOM 24469 C CA . ALA C 1 141 ? 80.821 253.045 5.839 1.00 17.19 141 ALA C CA 1
ATOM 24470 C C . ALA C 1 141 ? 80.735 254.320 6.662 1.00 18.92 141 ALA C C 1
ATOM 24471 O O . ALA C 1 141 ? 79.655 254.684 7.144 1.00 19.41 141 ALA C O 1
ATOM 24478 N N . SER C 1 142 ? 81.864 254.999 6.823 1.00 14.49 142 SER C N 1
ATOM 24479 C CA . SER C 1 142 ? 81.917 256.202 7.646 1.00 17.29 142 SER C CA 1
ATOM 24480 C C . SER C 1 142 ? 81.747 257.490 6.855 1.00 19.73 142 SER C C 1
ATOM 24481 O O . SER C 1 142 ? 81.741 258.570 7.433 1.00 21.24 142 SER C O 1
ATOM 24489 N N . THR C 1 143 ? 81.620 257.384 5.536 1.00 17.67 143 THR C N 1
ATOM 24490 C CA . THR C 1 143 ? 81.439 258.578 4.712 1.00 15.19 143 THR C CA 1
ATOM 24491 C C . THR C 1 143 ? 80.180 258.532 3.827 1.00 18.70 143 THR C C 1
ATOM 24492 O O . THR C 1 143 ? 80.195 259.018 2.695 1.00 19.05 143 THR C O 1
ATOM 24503 N N . GLY C 1 144 ? 79.111 257.946 4.360 1.00 20.44 144 GLY C N 1
ATOM 24504 C CA . GLY C 1 144 ? 77.837 257.871 3.661 1.00 23.12 144 GLY C CA 1
ATOM 24505 C C . GLY C 1 144 ? 77.205 256.496 3.564 1.00 24.15 144 GLY C C 1
ATOM 24506 O O . GLY C 1 144 ? 76.008 256.378 3.278 1.00 24.82 144 GLY C O 1
ATOM 24510 N N . GLY C 1 145 ? 78.000 255.455 3.790 1.00 17.87 145 GLY C N 1
ATOM 24511 C CA . GLY C 1 145 ? 77.521 254.085 3.699 1.00 14.67 145 GLY C CA 1
ATOM 24512 C C . GLY C 1 145 ? 77.455 253.608 2.258 1.00 18.33 145 GLY C C 1
ATOM 24513 O O . GLY C 1 145 ? 77.696 254.387 1.328 1.00 14.12 145 GLY C O 1
ATOM 24517 N N . VAL C 1 146 ? 77.159 252.324 2.072 1.00 21.45 146 VAL C N 1
ATOM 24518 C CA . VAL C 1 146 ? 77.044 251.757 0.734 1.00 22.17 146 VAL C CA 1
ATOM 24519 C C . VAL C 1 146 ? 75.565 251.573 0.364 1.00 22.36 146 VAL C C 1
ATOM 24520 O O . VAL C 1 146 ? 74.798 250.947 1.090 1.00 23.54 146 VAL C O 1
ATOM 24533 N N . GLY C 1 147 ? 75.168 252.144 -0.762 1.00 19.19 147 GLY C N 1
ATOM 24534 C CA . GLY C 1 147 ? 73.795 252.036 -1.203 1.00 22.05 147 GLY C CA 1
ATOM 24535 C C . GLY C 1 147 ? 73.469 253.208 -2.087 1.00 22.57 147 GLY C C 1
ATOM 24536 O O . GLY C 1 147 ? 74.289 254.119 -2.253 1.00 17.92 147 GLY C O 1
ATOM 24540 N N . LEU C 1 148 ? 72.257 253.191 -2.640 1.00 24.87 148 LEU C N 1
ATOM 24541 C CA . LEU C 1 148 ? 71.799 254.239 -3.538 1.00 24.68 148 LEU C CA 1
ATOM 24542 C C . LEU C 1 148 ? 71.940 255.620 -2.929 1.00 21.62 148 LEU C C 1
ATOM 24543 O O . LEU C 1 148 ? 71.598 255.831 -1.774 1.00 23.70 148 LEU C O 1
ATOM 24559 N N . GLY C 1 149 ? 72.433 256.563 -3.726 1.00 19.75 149 GLY C N 1
ATOM 24560 C CA . GLY C 1 149 ? 72.620 257.925 -3.271 1.00 23.64 149 GLY C CA 1
ATOM 24561 C C . GLY C 1 149 ? 73.936 258.106 -2.533 1.00 23.38 149 GLY C C 1
ATOM 24562 O O . GLY C 1 149 ? 74.321 259.228 -2.218 1.00 25.25 149 GLY C O 1
ATOM 24566 N N . ALA C 1 150 ? 74.632 257.002 -2.270 1.00 19.14 150 ALA C N 1
ATOM 24567 C CA . ALA C 1 150 ? 75.894 257.058 -1.548 1.00 20.69 150 ALA C CA 1
ATOM 24568 C C . ALA C 1 150 ? 76.988 256.268 -2.284 1.00 19.02 150 ALA C C 1
ATOM 24569 O O . ALA C 1 150 ? 77.179 256.449 -3.490 1.00 16.83 150 ALA C O 1
ATOM 24576 N N . TRP C 1 151 ? 77.705 255.397 -1.577 1.00 19.62 151 TRP C N 1
ATOM 24577 C CA . TRP C 1 151 ? 78.760 254.625 -2.236 1.00 19.44 151 TRP C CA 1
ATOM 24578 C C . TRP C 1 151 ? 78.194 253.371 -2.880 1.00 14.65 151 TRP C C 1
ATOM 24579 O O . TRP C 1 151 ? 77.494 252.607 -2.237 1.00 18.57 151 TRP C O 1
ATOM 24600 N N . ILE C 1 152 ? 78.528 253.152 -4.143 1.00 17.93 152 ILE C N 1
ATOM 24601 C CA . ILE C 1 152 ? 78.088 251.952 -4.853 1.00 19.55 152 ILE C CA 1
ATOM 24602 C C . ILE C 1 152 ? 79.292 251.087 -5.236 1.00 15.44 152 ILE C C 1
ATOM 24603 O O . ILE C 1 152 ? 80.234 251.574 -5.835 1.00 17.60 152 ILE C O 1
ATOM 24619 N N . SER C 1 153 ? 79.248 249.812 -4.858 1.00 14.71 153 SER C N 1
ATOM 24620 C CA . SER C 1 153 ? 80.281 248.842 -5.180 1.00 18.35 153 SER C CA 1
ATOM 24621 C C . SER C 1 153 ? 80.409 248.666 -6.700 1.00 20.88 153 SER C C 1
ATOM 24622 O O . SER C 1 153 ? 79.407 248.495 -7.404 1.00 18.33 153 SER C O 1
ATOM 24630 N N . VAL C 1 154 ? 81.636 248.725 -7.212 1.00 15.03 154 VAL C N 1
ATOM 24631 C CA . VAL C 1 154 ? 81.873 248.566 -8.644 1.00 14.40 154 VAL C CA 1
ATOM 24632 C C . VAL C 1 154 ? 83.050 247.626 -8.867 1.00 17.14 154 VAL C C 1
ATOM 24633 O O . VAL C 1 154 ? 84.036 247.705 -8.158 1.00 13.83 154 VAL C O 1
ATOM 24646 N N . GLY C 1 155 ? 82.950 246.722 -9.832 1.00 15.70 155 GLY C N 1
ATOM 24647 C CA . GLY C 1 155 ? 84.066 245.846 -10.125 1.00 20.52 155 GLY C CA 1
ATOM 24648 C C . GLY C 1 155 ? 84.010 244.494 -9.452 1.00 18.39 155 GLY C C 1
ATOM 24649 O O . GLY C 1 155 ? 83.227 244.267 -8.533 1.00 18.33 155 GLY C O 1
ATOM 24653 N N . ASP C 1 156 ? 84.891 243.605 -9.883 1.00 19.97 156 ASP C N 1
ATOM 24654 C CA . ASP C 1 156 ? 84.905 242.245 -9.367 1.00 20.99 156 ASP C CA 1
ATOM 24655 C C . ASP C 1 156 ? 85.402 242.073 -7.935 1.00 18.25 156 ASP C C 1
ATOM 24656 O O . ASP C 1 156 ? 84.875 241.233 -7.209 1.00 17.01 156 ASP C O 1
ATOM 24665 N N . ALA C 1 157 ? 86.418 242.834 -7.525 1.00 15.89 157 ALA C N 1
ATOM 24666 C CA . ALA C 1 157 ? 86.934 242.696 -6.158 1.00 15.98 157 ALA C CA 1
ATOM 24667 C C . ALA C 1 157 ? 85.836 243.070 -5.170 1.00 17.57 157 ALA C C 1
ATOM 24668 O O . ALA C 1 157 ? 85.571 242.358 -4.194 1.00 13.93 157 ALA C O 1
ATOM 24675 N N . SER C 1 158 ? 85.179 244.184 -5.457 1.00 15.21 158 SER C N 1
ATOM 24676 C CA . SER C 1 158 ? 84.087 244.674 -4.627 1.00 15.49 158 SER C CA 1
ATOM 24677 C C . SER C 1 158 ? 82.915 243.686 -4.585 1.00 17.53 158 SER C C 1
ATOM 24678 O O . SER C 1 158 ? 82.294 243.497 -3.539 1.00 15.27 158 SER C O 1
ATOM 24686 N N . LEU C 1 159 ? 82.592 243.092 -5.731 1.00 16.71 159 LEU C N 1
ATOM 24687 C CA . LEU C 1 159 ? 81.500 242.131 -5.785 1.00 18.44 159 LEU C CA 1
ATOM 24688 C C . LEU C 1 159 ? 81.800 240.948 -4.874 1.00 18.08 159 LEU C C 1
ATOM 24689 O O . LEU C 1 159 ? 80.945 240.530 -4.095 1.00 18.62 159 LEU C O 1
ATOM 24705 N N . ARG C 1 160 ? 83.016 240.420 -4.977 1.00 13.54 160 ARG C N 1
ATOM 24706 C CA . ARG C 1 160 ? 83.443 239.298 -4.155 1.00 15.06 160 ARG C CA 1
ATOM 24707 C C . ARG C 1 160 ? 83.279 239.619 -2.671 1.00 17.99 160 ARG C C 1
ATOM 24708 O O . ARG C 1 160 ? 82.737 238.817 -1.907 1.00 16.70 160 ARG C O 1
ATOM 24729 N N . THR C 1 161 ? 83.740 240.796 -2.261 1.00 15.59 161 THR C N 1
ATOM 24730 C CA . THR C 1 161 ? 83.636 241.166 -0.849 1.00 19.39 161 THR C CA 1
ATOM 24731 C C . THR C 1 161 ? 82.183 241.452 -0.449 1.00 20.30 161 THR C C 1
ATOM 24732 O O . THR C 1 161 ? 81.759 241.098 0.656 1.00 19.80 161 THR C O 1
ATOM 24743 N N . GLN C 1 162 ? 81.421 242.064 -1.354 1.00 20.75 162 GLN C N 1
ATOM 24744 C CA . GLN C 1 162 ? 80.009 242.361 -1.101 1.00 23.85 162 GLN C CA 1
ATOM 24745 C C . GLN C 1 162 ? 79.261 241.039 -0.872 1.00 22.16 162 GLN C C 1
ATOM 24746 O O . GLN C 1 162 ? 78.476 240.906 0.064 1.00 22.15 162 GLN C O 1
ATOM 24760 N N . LEU C 1 163 ? 79.524 240.048 -1.715 1.00 18.20 163 LEU C N 1
ATOM 24761 C CA . LEU C 1 163 ? 78.874 238.745 -1.574 1.00 17.54 163 LEU C CA 1
ATOM 24762 C C . LEU C 1 163 ? 79.334 238.012 -0.332 1.00 19.54 163 LEU C C 1
ATOM 24763 O O . LEU C 1 163 ? 78.539 237.372 0.343 1.00 17.93 163 LEU C O 1
ATOM 24779 N N . ALA C 1 164 ? 80.626 238.103 -0.038 1.00 17.95 164 ALA C N 1
ATOM 24780 C CA . ALA C 1 164 ? 81.207 237.413 1.111 1.00 22.08 164 ALA C CA 1
ATOM 24781 C C . ALA C 1 164 ? 80.739 237.933 2.467 1.00 20.69 164 ALA C C 1
ATOM 24782 O O . ALA C 1 164 ? 80.698 237.185 3.437 1.00 23.77 164 ALA C O 1
ATOM 24789 N N . ASN C 1 165 ? 80.394 239.209 2.534 1.00 18.80 165 ASN C N 1
ATOM 24790 C CA . ASN C 1 165 ? 80.002 239.817 3.797 1.00 22.54 165 ASN C CA 1
ATOM 24791 C C . ASN C 1 165 ? 78.547 240.225 3.866 1.00 23.11 165 ASN C C 1
ATOM 24792 O O . ASN C 1 165 ? 78.137 240.895 4.812 1.00 23.40 165 ASN C O 1
ATOM 24803 N N . GLY C 1 166 ? 77.770 239.814 2.871 1.00 16.85 166 GLY C N 1
ATOM 24804 C CA . GLY C 1 166 ? 76.358 240.150 2.816 1.00 18.05 166 GLY C CA 1
ATOM 24805 C C . GLY C 1 166 ? 75.494 239.183 3.615 1.00 21.05 166 GLY C C 1
ATOM 24806 O O . GLY C 1 166 ? 75.995 238.416 4.437 1.00 17.24 166 GLY C O 1
ATOM 24810 N N . ASP C 1 167 ? 74.192 239.227 3.382 1.00 24.73 167 ASP C N 1
ATOM 24811 C CA . ASP C 1 167 ? 73.289 238.329 4.085 1.00 26.79 167 ASP C CA 1
ATOM 24812 C C . ASP C 1 167 ? 72.524 237.482 3.085 1.00 25.02 167 ASP C C 1
ATOM 24813 O O . ASP C 1 167 ? 71.635 236.712 3.450 1.00 25.26 167 ASP C O 1
ATOM 24822 N N . GLY C 1 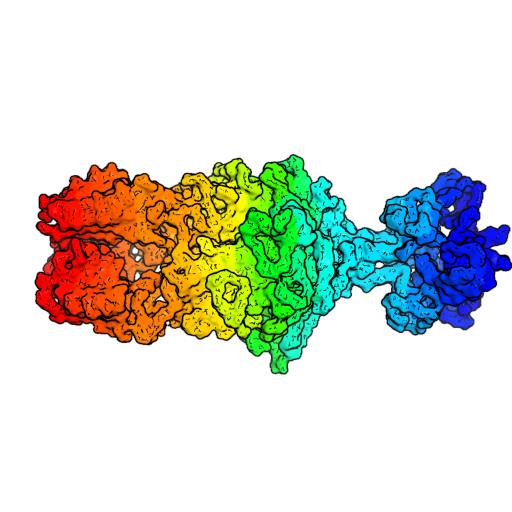168 ? 72.880 237.631 1.814 1.00 19.14 168 GLY C N 1
ATOM 24823 C CA . GLY C 1 168 ? 72.215 236.898 0.756 1.00 19.64 168 GLY C CA 1
ATOM 24824 C C . GLY C 1 168 ? 71.221 237.767 0.006 1.00 20.02 168 GLY C C 1
ATOM 24825 O O . GLY C 1 168 ? 70.528 237.282 -0.880 1.00 23.33 168 GLY C O 1
ATOM 24829 N N . SER C 1 169 ? 71.153 239.054 0.338 1.00 21.48 169 SER C N 1
ATOM 24830 C CA . SER C 1 169 ? 70.201 239.943 -0.332 1.00 21.53 169 SER C CA 1
ATOM 24831 C C . SER C 1 169 ? 70.536 240.192 -1.795 1.00 25.59 169 SER C C 1
ATOM 24832 O O . SER C 1 169 ? 69.693 240.679 -2.540 1.00 23.98 169 SER C O 1
ATOM 24840 N N . LEU C 1 170 ? 71.759 239.859 -2.199 1.00 22.37 170 LEU C N 1
ATOM 24841 C CA . LEU C 1 170 ? 72.200 240.040 -3.581 1.00 23.59 170 LEU C CA 1
ATOM 24842 C C . LEU C 1 170 ? 71.810 238.860 -4.443 1.00 22.69 170 LEU C C 1
ATOM 24843 O O . LEU C 1 170 ? 72.011 238.885 -5.654 1.00 23.14 170 LEU C O 1
ATOM 24859 N N . ILE C 1 171 ? 71.258 237.822 -3.820 1.00 20.22 171 ILE C N 1
ATOM 24860 C CA . ILE C 1 171 ? 70.863 236.604 -4.531 1.00 18.48 171 ILE C CA 1
ATOM 24861 C C . ILE C 1 171 ? 69.347 236.426 -4.656 1.00 20.25 171 ILE C C 1
ATOM 24862 O O . ILE C 1 171 ? 68.666 236.218 -3.653 1.00 18.75 171 ILE C O 1
ATOM 24878 N N . GLY C 1 172 ? 68.821 236.481 -5.881 1.00 19.86 172 GLY C N 1
ATOM 24879 C CA . GLY C 1 172 ? 67.391 236.316 -6.099 1.00 21.72 172 GLY C CA 1
ATOM 24880 C C . GLY C 1 172 ? 66.948 234.865 -6.002 1.00 21.61 172 GLY C C 1
ATOM 24881 O O . GLY C 1 172 ? 67.700 233.953 -6.345 1.00 19.37 172 GLY C O 1
ATOM 24885 N N . ILE C 1 173 ? 65.725 234.640 -5.526 1.00 21.81 173 ILE C N 1
ATOM 24886 C CA . ILE C 1 173 ? 65.201 233.281 -5.388 1.00 22.62 173 ILE C CA 1
ATOM 24887 C C . ILE C 1 173 ? 63.772 233.189 -5.940 1.00 23.85 173 ILE C C 1
ATOM 24888 O O . ILE C 1 173 ? 63.154 234.203 -6.232 1.00 22.47 173 ILE C O 1
ATOM 24904 N N . HIS C 1 174 ? 63.267 231.972 -6.109 1.00 26.90 174 HIS C N 1
ATOM 24905 C CA . HIS C 1 174 ? 61.905 231.783 -6.612 1.00 29.41 174 HIS C CA 1
ATOM 24906 C C . HIS C 1 174 ? 60.933 231.482 -5.473 1.00 26.81 174 HIS C C 1
ATOM 24907 O O . HIS C 1 174 ? 61.353 230.972 -4.434 1.00 29.60 174 HIS C O 1
ATOM 24922 N N . PRO C 1 175 ? 59.639 231.830 -5.643 1.00 30.73 175 PRO C N 1
ATOM 24923 C CA . PRO C 1 175 ? 59.052 232.495 -6.817 1.00 29.51 175 PRO C CA 1
ATOM 24924 C C . PRO C 1 175 ? 59.495 233.949 -6.912 1.00 25.39 175 PRO C C 1
ATOM 24925 O O . PRO C 1 175 ? 59.545 234.489 -8.005 1.00 29.82 175 PRO C O 1
ATOM 24936 N N . GLN C 1 176 ? 59.815 234.564 -5.779 1.00 27.56 176 GLN C N 1
ATOM 24937 C CA . GLN C 1 176 ? 60.288 235.942 -5.757 1.00 30.84 176 GLN C CA 1
ATOM 24938 C C . GLN C 1 176 ? 61.049 236.194 -4.458 1.00 28.05 176 GLN C C 1
ATOM 24939 O O . GLN C 1 176 ? 61.150 235.298 -3.624 1.00 24.78 176 GLN C O 1
ATOM 24953 N N . GLY C 1 177 ? 61.589 237.402 -4.297 1.00 23.65 177 GLY C N 1
ATOM 24954 C CA . GLY C 1 177 ? 62.336 237.757 -3.104 1.00 24.05 177 GLY C CA 1
ATOM 24955 C C . GLY C 1 177 ? 63.804 237.385 -3.238 1.00 23.02 177 GLY C C 1
ATOM 24956 O O . GLY C 1 177 ? 64.270 237.060 -4.326 1.00 22.18 177 GLY C O 1
ATOM 24960 N N . THR C 1 178 ? 64.540 237.434 -2.135 1.00 25.59 178 THR C N 1
ATOM 24961 C CA . THR C 1 178 ? 65.955 237.088 -2.167 1.00 24.50 178 THR C CA 1
ATOM 24962 C C . THR C 1 178 ? 66.333 236.061 -1.092 1.00 24.58 178 THR C C 1
ATOM 24963 O O . THR C 1 178 ? 65.562 235.805 -0.167 1.00 22.70 178 THR C O 1
ATOM 24974 N N . LEU C 1 179 ? 67.531 235.495 -1.228 1.00 21.48 179 LEU C N 1
ATOM 24975 C CA . LEU C 1 179 ? 68.050 234.464 -0.331 1.00 20.05 179 LEU C CA 1
ATOM 24976 C C . LEU C 1 179 ? 67.885 234.730 1.165 1.00 19.43 179 LEU C C 1
ATOM 24977 O O . LEU C 1 179 ? 67.537 233.828 1.918 1.00 20.19 179 LEU C O 1
ATOM 24993 N N . ASN C 1 180 ? 68.145 235.956 1.598 1.00 19.16 180 ASN C N 1
ATOM 24994 C CA . ASN C 1 180 ? 68.005 236.284 3.007 1.00 19.42 180 ASN C CA 1
ATOM 24995 C C . ASN C 1 180 ? 66.555 236.115 3.504 1.00 22.97 180 ASN C C 1
ATOM 24996 O O . ASN C 1 180 ? 66.330 235.868 4.690 1.00 23.75 180 ASN C O 1
ATOM 25007 N N . ASN C 1 181 ? 65.582 236.230 2.601 1.00 19.75 181 ASN C N 1
ATOM 25008 C CA . ASN C 1 181 ? 64.175 236.079 2.987 1.00 22.33 181 ASN C CA 1
ATOM 25009 C C . ASN C 1 181 ? 63.829 234.678 3.497 1.00 21.55 181 ASN C C 1
ATOM 25010 O O . ASN C 1 181 ? 62.899 234.513 4.285 1.00 22.49 181 ASN C O 1
ATOM 25021 N N . VAL C 1 182 ? 64.563 233.669 3.047 1.00 20.67 182 VAL C N 1
ATOM 25022 C CA . VAL C 1 182 ? 64.253 232.299 3.447 1.00 20.75 182 VAL C CA 1
ATOM 25023 C C . VAL C 1 182 ? 65.276 231.596 4.347 1.00 20.98 182 VAL C C 1
ATOM 25024 O O . VAL C 1 182 ? 65.067 230.445 4.730 1.00 23.96 182 VAL C O 1
ATOM 25037 N N . LEU C 1 183 ? 66.377 232.262 4.683 1.00 18.97 183 LEU C N 1
ATOM 25038 C CA . LEU C 1 183 ? 67.372 231.654 5.575 1.00 22.39 183 LEU C CA 1
ATOM 25039 C C . LEU C 1 183 ? 67.017 232.005 7.015 1.00 24.45 183 LEU C C 1
ATOM 25040 O O . LEU C 1 183 ? 67.132 233.159 7.420 1.00 25.39 183 LEU C O 1
ATOM 25056 N N . THR C 1 184 ? 66.603 231.014 7.799 1.00 22.06 184 THR C N 1
ATOM 25057 C CA . THR C 1 184 ? 66.170 231.287 9.161 1.00 19.85 184 THR C CA 1
ATOM 25058 C C . THR C 1 184 ? 66.784 230.394 10.231 1.00 21.29 184 THR C C 1
ATOM 25059 O O . THR C 1 184 ? 66.656 230.675 11.423 1.00 19.29 184 THR C O 1
ATOM 25070 N N . VAL C 1 185 ? 67.438 229.316 9.823 1.00 24.39 185 VAL C N 1
ATOM 25071 C CA . VAL C 1 185 ? 68.039 228.405 10.791 1.00 25.23 185 VAL C CA 1
ATOM 25072 C C . VAL C 1 185 ? 69.489 228.798 11.104 1.00 26.92 185 VAL C C 1
ATOM 25073 O O . VAL C 1 185 ? 70.164 229.411 10.275 1.00 29.17 185 VAL C O 1
ATOM 25086 N N . ARG C 1 186 ? 69.957 228.483 12.309 1.00 19.94 186 ARG C N 1
ATOM 25087 C CA . ARG C 1 186 ? 71.337 228.761 12.698 1.00 18.74 186 ARG C CA 1
ATOM 25088 C C . ARG C 1 186 ? 72.071 227.444 12.901 1.00 20.14 186 ARG C C 1
ATOM 25089 O O . ARG C 1 186 ? 71.459 226.443 13.282 1.00 17.31 186 ARG C O 1
ATOM 25110 N N . THR C 1 187 ? 73.378 227.434 12.631 1.00 16.18 187 THR C N 1
ATOM 25111 C CA . THR C 1 187 ? 74.189 226.239 12.840 1.00 16.11 187 THR C CA 1
ATOM 25112 C C . THR C 1 187 ? 75.491 226.636 13.515 1.00 19.08 187 THR C C 1
ATOM 25113 O O . THR C 1 187 ? 75.933 227.781 13.397 1.00 15.89 187 THR C O 1
ATOM 25124 N N . PRO C 1 188 ? 76.100 225.694 14.249 1.00 17.97 188 PRO C N 1
ATOM 25125 C CA . PRO C 1 188 ? 77.382 225.986 14.890 1.00 18.08 188 PRO C CA 1
ATOM 25126 C C . PRO C 1 188 ? 78.457 226.273 13.831 1.00 20.07 188 PRO C C 1
ATOM 25127 O O . PRO C 1 188 ? 79.396 226.989 14.134 1.00 15.79 188 PRO C O 1
ATOM 25138 N N . GLU C 1 189 ? 78.283 225.772 12.606 1.00 17.27 189 GLU C N 1
ATOM 25139 C CA . GLU C 1 189 ? 79.268 226.008 11.540 1.00 19.60 189 GLU C CA 1
ATOM 25140 C C . GLU C 1 189 ? 79.366 227.490 11.171 1.00 18.46 189 GLU C C 1
ATOM 25141 O O . GLU C 1 189 ? 80.403 227.951 10.683 1.00 17.75 189 GLU C O 1
ATOM 25153 N N . GLN C 1 190 ? 78.297 228.243 11.408 1.00 15.76 190 GLN C N 1
ATOM 25154 C CA . GLN C 1 190 ? 78.329 229.671 11.121 1.00 15.55 190 GLN C CA 1
ATOM 25155 C C . GLN C 1 190 ? 79.317 230.349 12.051 1.00 18.22 190 GLN C C 1
ATOM 25156 O O . GLN C 1 190 ? 79.771 231.458 11.786 1.00 21.07 190 GLN C O 1
ATOM 25170 N N . TYR C 1 191 ? 79.634 229.672 13.148 1.00 17.82 191 TYR C N 1
ATOM 25171 C CA . TYR C 1 191 ? 80.534 230.204 14.155 1.00 21.26 191 TYR C CA 1
ATOM 25172 C C . TYR C 1 191 ? 81.886 229.503 14.142 1.00 22.34 191 TYR C C 1
ATOM 25173 O O . TYR C 1 191 ? 82.688 229.675 15.054 1.00 23.54 191 TYR C O 1
ATOM 25191 N N . ASN C 1 192 ? 82.127 228.724 13.091 1.00 22.48 192 ASN C N 1
ATOM 25192 C CA . ASN C 1 192 ? 83.378 227.978 12.912 1.00 25.60 192 ASN C CA 1
ATOM 25193 C C . ASN C 1 192 ? 83.631 226.847 13.890 1.00 27.03 192 ASN C C 1
ATOM 25194 O O . ASN C 1 192 ? 84.787 226.546 14.215 1.00 26.18 192 ASN C O 1
ATOM 25205 N N . ALA C 1 193 ? 82.556 226.223 14.362 1.00 20.47 193 ALA C N 1
ATOM 25206 C CA . ALA C 1 193 ? 82.689 225.097 15.269 1.00 18.87 193 ALA C CA 1
ATOM 25207 C C . ALA C 1 193 ? 83.338 224.014 14.444 1.00 21.12 193 ALA C C 1
ATOM 25208 O O . ALA C 1 193 ? 83.005 223.860 13.271 1.00 24.00 193 ALA C O 1
ATOM 25215 N N . VAL C 1 194 ? 84.278 223.288 15.039 1.00 22.61 194 VAL C N 1
ATOM 25216 C CA . VAL C 1 194 ? 84.975 222.216 14.342 1.00 23.31 194 VAL C CA 1
ATOM 25217 C C . VAL C 1 194 ? 84.034 221.033 14.140 1.00 24.76 194 VAL C C 1
ATOM 25218 O O . VAL C 1 194 ? 83.997 220.431 13.071 1.00 23.00 194 VAL C O 1
ATOM 25231 N N . GLY C 1 195 ? 83.272 220.690 15.171 1.00 17.75 195 GLY C N 1
ATOM 25232 C CA . GLY C 1 195 ? 82.310 219.612 15.030 1.00 20.06 195 GLY C CA 1
ATOM 25233 C C . GLY C 1 195 ? 82.826 218.195 14.897 1.00 21.28 195 GLY C C 1
ATOM 25234 O O . GLY C 1 195 ? 82.169 217.352 14.285 1.00 19.77 195 GLY C O 1
ATOM 25238 N N . ASP C 1 196 ? 83.967 217.909 15.512 1.00 19.94 196 ASP C N 1
ATOM 25239 C CA . ASP C 1 196 ? 84.537 216.573 15.443 1.00 19.54 196 ASP C CA 1
ATOM 25240 C C . ASP C 1 196 ? 84.506 215.875 16.795 1.00 22.18 196 ASP C C 1
ATOM 25241 O O . ASP C 1 196 ? 85.031 214.774 16.945 1.00 25.39 196 ASP C O 1
ATOM 25250 N N . GLY C 1 197 ? 83.899 216.522 17.785 1.00 22.30 197 GLY C N 1
ATOM 25251 C CA . GLY C 1 197 ? 83.827 215.946 19.116 1.00 19.38 197 GLY C CA 1
ATOM 25252 C C . GLY C 1 197 ? 85.195 215.909 19.786 1.00 22.81 197 GLY C C 1
ATOM 25253 O O . GLY C 1 197 ? 85.380 215.207 20.787 1.00 23.63 197 GLY C O 1
ATOM 25257 N N . ILE C 1 198 ? 86.157 216.652 19.234 1.00 20.23 198 ILE C N 1
ATOM 25258 C CA . ILE C 1 198 ? 87.523 216.703 19.804 1.00 23.04 198 ILE C CA 1
ATOM 25259 C C . ILE C 1 198 ? 87.862 218.125 20.206 1.00 21.75 198 ILE C C 1
ATOM 25260 O O . ILE C 1 198 ? 88.214 218.394 21.354 1.00 25.04 198 ILE C O 1
ATOM 25276 N N . ALA C 1 199 ? 87.772 219.045 19.254 1.00 21.34 199 ALA C N 1
ATOM 25277 C CA . ALA C 1 199 ? 88.032 220.441 19.560 1.00 20.50 199 ALA C CA 1
ATOM 25278 C C . ALA C 1 199 ? 86.988 220.962 20.555 1.00 25.26 199 ALA C C 1
ATOM 25279 O O . ALA C 1 199 ? 85.834 220.538 20.526 1.00 20.99 199 ALA C O 1
ATOM 25286 N N . ASP C 1 200 ? 87.385 221.884 21.429 1.00 22.15 200 ASP C N 1
ATOM 25287 C CA . ASP C 1 200 ? 86.450 222.464 22.380 1.00 23.91 200 ASP C CA 1
ATOM 25288 C C . ASP C 1 200 ? 85.642 223.534 21.663 1.00 24.60 200 ASP C C 1
ATOM 25289 O O . ASP C 1 200 ? 86.125 224.646 21.449 1.00 23.92 200 ASP C O 1
ATOM 25298 N N . ASP C 1 201 ? 84.398 223.205 21.320 1.00 20.38 201 ASP C N 1
ATOM 25299 C CA . ASP C 1 201 ? 83.517 224.136 20.620 1.00 18.95 201 ASP C CA 1
ATOM 25300 C C . ASP C 1 201 ? 82.619 224.953 21.555 1.00 19.56 201 ASP C C 1
ATOM 25301 O O . ASP C 1 201 ? 81.687 225.594 21.090 1.00 18.12 201 ASP C O 1
ATOM 25310 N N . THR C 1 202 ? 82.913 224.955 22.857 1.00 18.80 202 THR C N 1
ATOM 25311 C CA . THR C 1 202 ? 82.071 225.669 23.829 1.00 19.10 202 THR C CA 1
ATOM 25312 C C . THR C 1 202 ? 81.741 227.129 23.522 1.00 21.11 202 THR C C 1
ATOM 25313 O O . THR C 1 202 ? 80.572 227.517 23.514 1.00 18.98 202 THR C O 1
ATOM 25324 N N . SER C 1 203 ? 82.768 227.938 23.267 1.00 21.20 203 SER C N 1
ATOM 25325 C CA . SER C 1 203 ? 82.564 229.364 23.028 1.00 20.16 203 SER C CA 1
ATOM 25326 C C . SER C 1 203 ? 81.732 229.634 21.782 1.00 18.21 203 SER C C 1
ATOM 25327 O O . SER C 1 203 ? 81.012 230.630 21.706 1.00 21.92 203 SER C O 1
ATOM 25335 N N . LYS C 1 204 ? 81.829 228.742 20.804 1.00 21.68 204 LYS C N 1
ATOM 25336 C CA . LYS C 1 204 ? 81.048 228.897 19.576 1.00 21.25 204 LYS C CA 1
ATOM 25337 C C . LYS C 1 204 ? 79.571 228.562 19.815 1.00 20.41 204 LYS C C 1
ATOM 25338 O O . LYS C 1 204 ? 78.672 229.241 19.301 1.00 22.00 204 LYS C O 1
ATOM 25357 N N . LEU C 1 205 ? 79.320 227.524 20.605 1.00 19.97 205 LEU C N 1
ATOM 25358 C CA . LEU C 1 205 ? 77.945 227.159 20.934 1.00 18.54 205 LEU C CA 1
ATOM 25359 C C . LEU C 1 205 ? 77.317 228.279 21.756 1.00 19.55 205 LEU C C 1
ATOM 25360 O O . LEU C 1 205 ? 76.155 228.636 21.542 1.00 19.66 205 LEU C O 1
ATOM 25376 N N . LYS C 1 206 ? 78.082 228.844 22.693 1.00 17.76 206 LYS C N 1
ATOM 25377 C CA . LYS C 1 206 ? 77.556 229.933 23.528 1.00 19.71 206 LYS C CA 1
ATOM 25378 C C . LYS C 1 206 ? 77.254 231.168 22.697 1.00 19.87 206 LYS C C 1
ATOM 25379 O O . LYS C 1 206 ? 76.241 231.854 22.901 1.00 20.41 206 LYS C O 1
ATOM 25398 N N . GLU C 1 207 ? 78.129 231.442 21.740 1.00 22.27 207 GLU C N 1
ATOM 25399 C CA . GLU C 1 207 ? 77.941 232.597 20.882 1.00 23.41 207 GLU C CA 1
ATOM 25400 C C . GLU C 1 207 ? 76.699 232.427 20.015 1.00 20.17 207 GLU C C 1
ATOM 25401 O O . GLU C 1 207 ? 75.947 233.377 19.801 1.00 22.64 207 GLU C O 1
ATOM 25413 N N . MET C 1 208 ? 76.490 231.210 19.520 1.00 16.27 208 MET C N 1
ATOM 25414 C CA . MET C 1 208 ? 75.316 230.918 18.703 1.00 16.79 208 MET C CA 1
ATOM 25415 C C . MET C 1 208 ? 74.066 231.168 19.547 1.00 17.69 208 MET C C 1
ATOM 25416 O O . MET C 1 208 ? 73.108 231.801 19.101 1.00 18.53 208 MET C O 1
ATOM 25430 N N . LEU C 1 209 ? 74.094 230.674 20.777 1.00 15.59 209 LEU C N 1
ATOM 25431 C CA . LEU C 1 209 ? 72.964 230.844 21.681 1.00 19.92 209 LEU C CA 1
ATOM 25432 C C . LEU C 1 209 ? 72.782 232.323 22.032 1.00 21.17 209 LEU C C 1
ATOM 25433 O O . LEU C 1 209 ? 71.664 232.846 22.019 1.00 18.05 209 LEU C O 1
ATOM 25449 N N . SER C 1 210 ? 73.893 232.999 22.320 1.00 21.21 210 SER C N 1
ATOM 25450 C CA . SER C 1 210 ? 73.872 234.428 22.653 1.00 23.76 210 SER C CA 1
ATOM 25451 C C . SER C 1 210 ? 73.289 235.293 21.547 1.00 23.67 210 SER C C 1
ATOM 25452 O O . SER C 1 210 ? 72.585 236.267 21.827 1.00 25.78 210 SER C O 1
ATOM 25460 N N . ASP C 1 211 ? 73.604 234.956 20.296 1.00 22.21 211 ASP C N 1
ATOM 25461 C CA . ASP C 1 211 ? 73.070 235.686 19.144 1.00 21.16 211 ASP C CA 1
ATOM 25462 C C . ASP C 1 211 ? 71.560 235.507 19.010 1.00 21.32 211 ASP C C 1
ATOM 25463 O O . ASP C 1 211 ? 70.910 236.224 18.256 1.00 23.55 211 ASP C O 1
ATOM 25472 N N . ILE C 1 212 ? 71.003 234.530 19.715 1.00 16.98 212 ILE C N 1
ATOM 25473 C CA . ILE C 1 212 ? 69.559 234.315 19.676 1.00 18.39 212 ILE C CA 1
ATOM 25474 C C . ILE C 1 212 ? 68.901 235.062 20.837 1.00 18.93 212 ILE C C 1
ATOM 25475 O O . ILE C 1 212 ? 67.979 235.852 20.639 1.00 19.21 212 ILE C O 1
ATOM 25491 N N . ASN C 1 213 ? 69.407 234.828 22.044 1.00 17.62 213 ASN C N 1
ATOM 25492 C CA . ASN C 1 213 ? 68.864 235.446 23.256 1.00 19.98 213 ASN C CA 1
ATOM 25493 C C . ASN C 1 213 ? 69.993 235.482 24.271 1.00 19.64 213 ASN C C 1
ATOM 25494 O O . ASN C 1 213 ? 70.396 234.448 24.796 1.00 21.04 213 ASN C O 1
ATOM 25505 N N . ASN C 1 214 ? 70.538 236.670 24.522 1.00 22.18 214 ASN C N 1
ATOM 25506 C CA . ASN C 1 214 ? 71.673 236.814 25.433 1.00 21.61 214 ASN C CA 1
ATOM 25507 C C . ASN C 1 214 ? 71.212 237.243 26.813 1.00 22.87 214 ASN C C 1
ATOM 25508 O O . ASN C 1 214 ? 71.108 238.434 27.085 1.00 24.29 214 ASN C O 1
ATOM 25519 N N . VAL C 1 215 ? 70.975 236.279 27.694 1.00 22.43 215 VAL C N 1
ATOM 25520 C CA . VAL C 1 215 ? 70.467 236.584 29.032 1.00 20.74 215 VAL C CA 1
ATOM 25521 C C . VAL C 1 215 ? 71.563 236.751 30.088 1.00 21.16 215 VAL C C 1
ATOM 25522 O O . VAL C 1 215 ? 72.281 235.806 30.404 1.00 24.42 215 VAL C O 1
ATOM 25535 N N . PRO C 1 216 ? 71.685 237.964 30.645 1.00 22.27 216 PRO C N 1
ATOM 25536 C CA . PRO C 1 216 ? 72.710 238.246 31.656 1.00 24.42 216 PRO C CA 1
ATOM 25537 C C . PRO C 1 216 ? 72.517 237.381 32.890 1.00 25.63 216 PRO C C 1
ATOM 25538 O O . PRO C 1 216 ? 71.378 237.118 33.276 1.00 26.14 216 PRO C O 1
ATOM 25549 N N . GLU C 1 217 ? 73.612 236.957 33.507 1.00 27.14 217 GLU C N 1
ATOM 25550 C CA . GLU C 1 217 ? 73.532 236.102 34.685 1.00 29.56 217 GLU C CA 1
ATOM 25551 C C . GLU C 1 217 ? 72.996 236.784 35.941 1.00 33.13 217 GLU C C 1
ATOM 25552 O O . GLU C 1 217 ? 72.636 236.105 36.903 1.00 34.55 217 GLU C O 1
ATOM 25564 N N . THR C 1 218 ? 72.951 238.116 35.939 1.00 29.24 218 THR C N 1
ATOM 25565 C CA . THR C 1 218 ? 72.392 238.862 37.067 1.00 26.95 218 THR C CA 1
ATOM 25566 C C . THR C 1 218 ? 71.407 239.872 36.520 1.00 29.56 218 THR C C 1
ATOM 25567 O O . THR C 1 218 ? 71.733 240.629 35.604 1.00 26.45 218 THR C O 1
ATOM 25578 N N . LEU C 1 219 ? 70.190 239.866 37.061 1.00 26.27 219 LEU C N 1
ATOM 25579 C CA . LEU C 1 219 ? 69.158 240.791 36.621 1.00 28.27 219 LEU C CA 1
ATOM 25580 C C . LEU C 1 219 ? 68.615 241.596 37.809 1.00 30.42 219 LEU C C 1
ATOM 25581 O O . LEU C 1 219 ? 68.624 241.120 38.938 1.00 30.22 219 LEU C O 1
ATOM 25597 N N . PRO C 1 220 ? 68.154 242.829 37.555 1.00 29.86 220 PRO C N 1
ATOM 25598 C CA . PRO C 1 220 ? 67.709 243.680 38.662 1.00 35.06 220 PRO C CA 1
ATOM 25599 C C . PRO C 1 220 ? 66.419 243.250 39.354 1.00 38.25 220 PRO C C 1
ATOM 25600 O O . PRO C 1 220 ? 66.367 243.302 40.582 1.00 42.43 220 PRO C O 1
ATOM 25611 N N . ASP C 1 221 ? 65.405 242.840 38.602 1.00 38.55 221 ASP C N 1
ATOM 25612 C CA . ASP C 1 221 ? 64.144 242.446 39.217 1.00 41.09 221 ASP C CA 1
ATOM 25613 C C . ASP C 1 221 ? 63.344 241.483 38.358 1.00 37.45 221 ASP C C 1
ATOM 25614 O O . ASP C 1 221 ? 63.772 241.094 37.277 1.00 35.41 221 ASP C O 1
ATOM 25623 N N . ALA C 1 222 ? 62.164 241.121 38.852 1.00 32.73 222 ALA C N 1
ATOM 25624 C CA . ALA C 1 222 ? 61.279 240.199 38.162 1.00 30.57 222 ALA C CA 1
ATOM 25625 C C . ALA C 1 222 ? 60.971 240.648 36.743 1.00 31.78 222 ALA C C 1
ATOM 25626 O O . ALA C 1 222 ? 60.968 239.837 35.815 1.00 29.98 222 ALA C O 1
ATOM 25633 N N . ALA C 1 223 ? 60.703 241.939 36.575 1.00 35.63 223 ALA C N 1
ATOM 25634 C CA . ALA C 1 223 ? 60.377 242.473 35.260 1.00 34.27 223 ALA C CA 1
ATOM 25635 C C . ALA C 1 223 ? 61.472 242.179 34.237 1.00 35.34 223 ALA C C 1
ATOM 25636 O O . ALA C 1 223 ? 61.183 241.787 33.106 1.00 33.14 223 ALA C O 1
ATOM 25643 N N . ALA C 1 224 ? 62.725 242.351 34.648 1.00 28.91 224 ALA C N 1
ATOM 25644 C CA . ALA C 1 224 ? 63.861 242.135 33.758 1.00 31.21 224 ALA C CA 1
ATOM 25645 C C . ALA C 1 224 ? 63.992 240.690 33.289 1.00 30.49 224 ALA C C 1
ATOM 25646 O O . ALA C 1 224 ? 64.234 240.431 32.105 1.00 28.86 224 ALA C O 1
ATOM 25653 N N . VAL C 1 225 ? 63.840 239.749 34.218 1.00 35.91 225 VAL C N 1
ATOM 25654 C CA . VAL C 1 225 ? 63.959 238.335 33.873 1.00 33.87 225 VAL C CA 1
ATOM 25655 C C . VAL C 1 225 ? 62.825 237.883 32.952 1.00 32.25 225 VAL C C 1
ATOM 25656 O O . VAL C 1 225 ? 63.066 237.175 31.974 1.00 30.07 225 VAL C O 1
ATOM 25669 N N . ASN C 1 226 ? 61.602 238.333 33.234 1.00 34.52 226 ASN C N 1
ATOM 25670 C CA . ASN C 1 226 ? 60.443 237.944 32.443 1.00 34.52 226 ASN C CA 1
ATOM 25671 C C . ASN C 1 226 ? 60.531 238.428 31.009 1.00 35.26 226 ASN C C 1
ATOM 25672 O O . ASN C 1 226 ? 60.026 237.777 30.091 1.00 32.62 226 ASN C O 1
ATOM 25683 N N . SER C 1 227 ? 61.180 239.572 30.824 1.00 32.07 227 SER C N 1
ATOM 25684 C CA . SER C 1 227 ? 61.322 240.150 29.496 1.00 33.79 227 SER C CA 1
ATOM 25685 C C . SER C 1 227 ? 62.037 239.223 28.510 1.00 30.40 227 SER C C 1
ATOM 25686 O O . SER C 1 227 ? 61.727 239.239 27.318 1.00 33.17 227 SER C O 1
ATOM 25694 N N . TYR C 1 228 ? 62.970 238.410 29.005 1.00 28.79 228 TYR C N 1
ATOM 25695 C CA . TYR C 1 228 ? 63.727 237.492 28.140 1.00 26.03 228 TYR C CA 1
ATOM 25696 C C . TYR C 1 228 ? 62.912 236.339 27.558 1.00 27.13 228 TYR C C 1
ATOM 25697 O O . TYR C 1 228 ? 63.367 235.650 26.644 1.00 24.54 228 TYR C O 1
ATOM 25715 N N . MET C 1 229 ? 61.713 236.130 28.090 1.00 25.92 229 MET C N 1
ATOM 25716 C CA . MET C 1 229 ? 60.822 235.088 27.583 1.00 25.53 229 MET C CA 1
ATOM 25717 C C . MET C 1 229 ? 59.940 235.658 26.483 1.00 25.22 229 MET C C 1
ATOM 25718 O O . MET C 1 229 ? 59.152 234.943 25.864 1.00 26.58 229 MET C O 1
ATOM 25732 N N . GLU C 1 230 ? 60.094 236.953 26.229 1.00 27.28 230 GLU C N 1
ATOM 25733 C CA . GLU C 1 230 ? 59.298 237.641 25.220 1.00 32.04 230 GLU C CA 1
ATOM 25734 C C . GLU C 1 230 ? 60.094 238.019 23.971 1.00 35.04 230 GLU C C 1
ATOM 25735 O O . GLU C 1 230 ? 59.766 238.999 23.311 1.00 36.53 230 GLU C O 1
ATOM 25747 N N . GLN C 1 231 ? 61.132 237.249 23.648 1.00 34.78 231 GLN C N 1
ATOM 25748 C CA . GLN C 1 231 ? 61.965 237.530 22.474 1.00 31.86 231 GLN C CA 1
ATOM 25749 C C . GLN C 1 231 ? 61.661 236.616 21.282 1.00 29.97 231 GLN C C 1
ATOM 25750 O O . GLN C 1 231 ? 60.920 235.649 21.399 1.00 26.13 231 GLN C O 1
ATOM 25764 N N . VAL C 1 232 ? 62.240 236.930 20.131 1.00 30.69 232 VAL C N 1
ATOM 25765 C CA . VAL C 1 232 ? 62.025 236.139 18.926 1.00 28.54 232 VAL C CA 1
ATOM 25766 C C . VAL C 1 232 ? 62.683 234.765 19.072 1.00 25.04 232 VAL C C 1
ATOM 25767 O O . VAL C 1 232 ? 63.801 234.663 19.572 1.00 25.10 232 VAL C O 1
ATOM 25780 N N . ALA C 1 233 ? 61.979 233.711 18.661 1.00 21.29 233 ALA C N 1
ATOM 25781 C CA . ALA C 1 233 ? 62.512 232.354 18.757 1.00 20.17 233 ALA C CA 1
ATOM 25782 C C . ALA C 1 233 ? 63.215 231.967 17.465 1.00 14.06 233 ALA C C 1
ATOM 25783 O O . ALA C 1 233 ? 62.769 232.322 16.378 1.00 16.26 233 ALA C O 1
ATOM 25790 N N . VAL C 1 234 ? 64.308 231.224 17.591 1.00 17.98 234 VAL C N 1
ATOM 25791 C CA . VAL C 1 234 ? 65.096 230.823 16.431 1.00 16.38 234 VAL C CA 1
ATOM 25792 C C . VAL C 1 234 ? 65.442 229.335 16.470 1.00 16.71 234 VAL C C 1
ATOM 25793 O O . VAL C 1 234 ? 65.733 228.783 17.538 1.00 16.14 234 VAL C O 1
ATOM 25806 N N . LYS C 1 235 ? 65.414 228.687 15.307 1.00 15.58 235 LYS C N 1
ATOM 25807 C CA . LYS C 1 235 ? 65.749 227.264 15.222 1.00 16.17 235 LYS C CA 1
ATOM 25808 C C . LYS C 1 235 ? 67.236 227.017 14.955 1.00 15.13 235 LYS C C 1
ATOM 25809 O O . LYS C 1 235 ? 67.846 227.703 14.143 1.00 16.90 235 LYS C O 1
ATOM 25828 N N . ILE C 1 236 ? 67.798 226.029 15.648 1.00 14.42 236 ILE C N 1
ATOM 25829 C CA . ILE C 1 236 ? 69.193 225.638 15.505 1.00 16.77 236 ILE C CA 1
ATOM 25830 C C . ILE C 1 236 ? 69.250 224.213 14.987 1.00 17.62 236 ILE C C 1
ATOM 25831 O O . ILE C 1 236 ? 68.523 223.344 15.466 1.00 14.42 236 ILE C O 1
ATOM 25847 N N . ASP C 1 237 ? 70.109 223.975 14.003 1.00 15.30 237 ASP C N 1
ATOM 25848 C CA . ASP C 1 237 ? 70.274 222.648 13.423 1.00 18.08 237 ASP C CA 1
ATOM 25849 C C . ASP C 1 237 ? 71.688 222.155 13.747 1.00 18.76 237 ASP C C 1
ATOM 25850 O O . ASP C 1 237 ? 72.670 222.792 13.354 1.00 18.06 237 ASP C O 1
ATOM 25859 N N . LEU C 1 238 ? 71.781 221.044 14.477 1.00 16.85 238 LEU C N 1
ATOM 25860 C CA . LEU C 1 238 ? 73.055 220.446 14.876 1.00 17.33 238 LEU C CA 1
ATOM 25861 C C . LEU C 1 238 ? 73.321 219.238 14.000 1.00 19.89 238 LEU C C 1
ATOM 25862 O O . LEU C 1 238 ? 72.673 218.204 14.163 1.00 20.17 238 LEU C O 1
ATOM 25878 N N . THR C 1 239 ? 74.282 219.338 13.085 1.00 13.05 239 THR C N 1
ATOM 25879 C CA . THR C 1 239 ? 74.507 218.216 12.187 1.00 14.67 239 THR C CA 1
ATOM 25880 C C . THR C 1 239 ? 75.828 217.498 12.362 1.00 16.57 239 THR C C 1
ATOM 25881 O O . THR C 1 239 ? 76.083 216.514 11.673 1.00 16.70 239 THR C O 1
ATOM 25892 N N . LYS C 1 240 ? 76.678 217.996 13.253 1.00 17.98 240 LYS C N 1
ATOM 25893 C CA . LYS C 1 240 ? 77.953 217.339 13.525 1.00 21.78 240 LYS C CA 1
ATOM 25894 C C . LYS C 1 240 ? 78.023 217.052 15.017 1.00 18.69 240 LYS C C 1
ATOM 25895 O O . LYS C 1 240 ? 77.006 217.106 15.707 1.00 18.84 240 LYS C O 1
ATOM 25914 N N . LEU C 1 241 ? 79.230 216.774 15.510 1.00 18.14 241 LEU C N 1
ATOM 25915 C CA . LEU C 1 241 ? 79.433 216.462 16.917 1.00 16.55 241 LEU C CA 1
ATOM 25916 C C . LEU C 1 241 ? 80.204 217.576 17.605 1.00 19.00 241 LEU C C 1
ATOM 25917 O O . LEU C 1 241 ? 81.354 217.831 17.273 1.00 18.31 241 LEU C O 1
ATOM 25933 N N . TYR C 1 242 ? 79.585 218.223 18.589 1.00 14.95 242 TYR C N 1
ATOM 25934 C CA . TYR C 1 242 ? 80.222 219.348 19.254 1.00 17.02 242 TYR C CA 1
ATOM 25935 C C . TYR C 1 242 ? 80.602 219.096 20.702 1.00 17.66 242 TYR C C 1
ATOM 25936 O O . TYR C 1 242 ? 79.739 218.971 21.578 1.00 15.54 242 TYR C O 1
ATOM 25954 N N . ARG C 1 243 ? 81.907 219.010 20.937 1.00 16.06 243 ARG C N 1
ATOM 25955 C CA . ARG C 1 243 ? 82.427 218.798 22.274 1.00 13.99 243 ARG C CA 1
ATOM 25956 C C . ARG C 1 243 ? 82.401 220.128 22.999 1.00 17.47 243 ARG C C 1
ATOM 25957 O O . ARG C 1 243 ? 82.771 221.159 22.437 1.00 17.00 243 ARG C O 1
ATOM 25978 N N . PHE C 1 244 ? 81.930 220.116 24.239 1.00 15.67 244 PHE C N 1
ATOM 25979 C CA . PHE C 1 244 ? 81.869 221.334 25.036 1.00 16.99 244 PHE C CA 1
ATOM 25980 C C . PHE C 1 244 ? 82.255 220.992 26.466 1.00 18.96 244 PHE C C 1
ATOM 25981 O O . PHE C 1 244 ? 82.141 219.838 26.888 1.00 19.09 244 PHE C O 1
ATOM 25998 N N . THR C 1 245 ? 82.712 221.992 27.209 1.00 18.82 245 THR C N 1
ATOM 25999 C CA . THR C 1 245 ? 83.282 221.728 28.532 1.00 20.92 245 THR C CA 1
ATOM 26000 C C . THR C 1 245 ? 82.738 222.548 29.697 1.00 22.41 245 THR C C 1
ATOM 26001 O O . THR C 1 245 ? 83.336 222.554 30.772 1.00 22.84 245 THR C O 1
ATOM 26012 N N . GLU C 1 246 ? 81.626 223.245 29.475 1.00 21.10 246 GLU C N 1
ATOM 26013 C CA . GLU C 1 246 ? 80.965 224.029 30.510 1.00 22.46 246 GLU C CA 1
ATOM 26014 C C . GLU C 1 246 ? 79.479 223.808 30.303 1.00 21.45 246 GLU C C 1
ATOM 26015 O O . GLU C 1 246 ? 79.047 223.607 29.171 1.00 19.39 246 GLU C O 1
ATOM 26027 N N . THR C 1 247 ? 78.701 223.883 31.379 1.00 21.32 247 THR C N 1
ATOM 26028 C CA . THR C 1 247 ? 77.249 223.712 31.289 1.00 16.38 247 THR C CA 1
ATOM 26029 C C . THR C 1 247 ? 76.643 224.703 30.300 1.00 18.60 247 THR C C 1
ATOM 26030 O O . THR C 1 247 ? 76.891 225.907 30.384 1.00 20.09 247 THR C O 1
ATOM 26041 N N . LEU C 1 248 ? 75.851 224.211 29.352 1.00 18.38 248 LEU C N 1
ATOM 26042 C CA . LEU C 1 248 ? 75.217 225.108 28.413 1.00 17.61 248 LEU C CA 1
ATOM 26043 C C . LEU C 1 248 ? 73.841 225.482 28.935 1.00 20.52 248 LEU C C 1
ATOM 26044 O O . LEU C 1 248 ? 73.038 224.601 29.255 1.00 21.52 248 LEU C O 1
ATOM 26060 N N . TYR C 1 249 ? 73.562 226.779 29.037 1.00 15.23 249 TYR C N 1
ATOM 26061 C CA . TYR C 1 249 ? 72.250 227.212 29.495 1.00 18.02 249 TYR C CA 1
ATOM 26062 C C . TYR C 1 249 ? 71.426 227.655 28.307 1.00 17.90 249 TYR C C 1
ATOM 26063 O O . TYR C 1 249 ? 71.757 228.629 27.629 1.00 18.07 249 TYR C O 1
ATOM 26081 N N . ILE C 1 250 ? 70.347 226.924 28.049 1.00 16.24 250 ILE C N 1
ATOM 26082 C CA . ILE C 1 250 ? 69.492 227.248 26.933 1.00 14.53 250 ILE C CA 1
ATOM 26083 C C . ILE C 1 250 ? 68.580 228.373 27.355 1.00 19.79 250 ILE C C 1
ATOM 26084 O O . ILE C 1 250 ? 67.866 228.247 28.353 1.00 20.74 250 ILE C O 1
ATOM 26100 N N . PRO C 1 251 ? 68.598 229.483 26.606 1.00 16.43 251 PRO C N 1
ATOM 26101 C CA . PRO C 1 251 ? 67.722 230.624 26.884 1.00 20.02 251 PRO C CA 1
ATOM 26102 C C . PRO C 1 251 ? 66.358 230.409 26.249 1.00 20.58 251 PRO C C 1
ATOM 26103 O O . PRO C 1 251 ? 66.214 229.517 25.421 1.00 19.36 251 PRO C O 1
ATOM 26114 N N . PRO C 1 252 ? 65.360 231.216 26.633 1.00 18.40 252 PRO C N 1
ATOM 26115 C CA . PRO C 1 252 ? 64.037 231.083 26.014 1.00 18.21 252 PRO C CA 1
ATOM 26116 C C . PRO C 1 252 ? 64.074 231.415 24.524 1.00 20.92 252 PRO C C 1
ATOM 26117 O O . PRO C 1 252 ? 64.923 232.209 24.103 1.00 19.87 252 PRO C O 1
ATOM 26128 N N . GLY C 1 253 ? 63.155 230.834 23.751 1.00 21.31 253 GLY C N 1
ATOM 26129 C CA . GLY C 1 253 ? 63.058 231.088 22.320 1.00 22.32 253 GLY C CA 1
ATOM 26130 C C . GLY C 1 253 ? 64.071 230.322 21.484 1.00 22.51 253 GLY C C 1
ATOM 26131 O O . GLY C 1 253 ? 64.686 230.871 20.567 1.00 21.96 253 GLY C O 1
ATOM 26135 N N . VAL C 1 254 ? 64.246 229.043 21.796 1.00 18.24 254 VAL C N 1
ATOM 26136 C CA . VAL C 1 254 ? 65.197 228.220 21.069 1.00 18.50 254 VAL C CA 1
ATOM 26137 C C . VAL C 1 254 ? 64.630 226.864 20.687 1.00 18.69 254 VAL C C 1
ATOM 26138 O O . VAL C 1 254 ? 64.122 226.124 21.537 1.00 17.77 254 VAL C O 1
ATOM 26151 N N . SER C 1 255 ? 64.691 226.564 19.392 1.00 16.14 255 SER C N 1
ATOM 26152 C CA . SER C 1 255 ? 64.270 225.276 18.875 1.00 14.52 255 SER C CA 1
ATOM 26153 C C . SER C 1 255 ? 65.544 224.593 18.397 1.00 18.22 255 SER C C 1
ATOM 26154 O O . SER C 1 255 ? 66.328 225.180 17.654 1.00 16.53 255 SER C O 1
ATOM 26162 N N . ILE C 1 256 ? 65.785 223.376 18.857 1.00 17.09 256 ILE C N 1
ATOM 26163 C CA . ILE C 1 256 ? 66.980 222.643 18.453 1.00 18.57 256 ILE C CA 1
ATOM 26164 C C . ILE C 1 256 ? 66.583 221.387 17.696 1.00 22.05 256 ILE C C 1
ATOM 26165 O O . ILE C 1 256 ? 65.717 220.647 18.146 1.00 21.49 256 ILE C O 1
ATOM 26181 N N . GLU C 1 257 ? 67.208 221.144 16.548 1.00 17.81 257 GLU C N 1
ATOM 26182 C CA . GLU C 1 257 ? 66.902 219.946 15.778 1.00 18.57 257 GLU C CA 1
ATOM 26183 C C . GLU C 1 257 ? 68.146 219.240 15.252 1.00 21.10 257 GLU C C 1
ATOM 26184 O O . GLU C 1 257 ? 69.208 219.855 15.048 1.00 17.89 257 GLU C O 1
ATOM 26196 N N . ILE C 1 258 ? 67.995 217.932 15.059 1.00 18.64 258 ILE C N 1
ATOM 26197 C CA . ILE C 1 258 ? 69.010 217.049 14.486 1.00 14.66 258 ILE C CA 1
ATOM 26198 C C . ILE C 1 258 ? 68.172 216.141 13.576 1.00 18.09 258 ILE C C 1
ATOM 26199 O O . ILE C 1 258 ? 67.013 215.876 13.894 1.00 13.88 258 ILE C O 1
ATOM 26215 N N . PRO C 1 259 ? 68.716 215.696 12.425 1.00 18.49 259 PRO C N 1
ATOM 26216 C CA . PRO C 1 259 ? 67.862 214.875 11.542 1.00 23.36 259 PRO C CA 1
ATOM 26217 C C . PRO C 1 259 ? 67.216 213.639 12.167 1.00 19.47 259 PRO C C 1
ATOM 26218 O O . PRO C 1 259 ? 66.041 213.402 11.926 1.00 23.85 259 PRO C O 1
ATOM 26229 N N . THR C 1 260 ? 67.963 212.855 12.934 1.00 22.74 260 THR C N 1
ATOM 26230 C CA . THR C 1 260 ? 67.393 211.675 13.570 1.00 21.87 260 THR C CA 1
ATOM 26231 C C . THR C 1 260 ? 67.921 211.561 14.986 1.00 24.91 260 THR C C 1
ATOM 26232 O O . THR C 1 260 ? 68.976 212.097 15.315 1.00 22.00 260 THR C O 1
ATOM 26243 N N . SER C 1 261 ? 67.187 210.822 15.807 1.00 21.31 261 SER C N 1
ATOM 26244 C CA . SER C 1 261 ? 67.545 210.609 17.194 1.00 21.69 261 SER C CA 1
ATOM 26245 C C . SER C 1 261 ? 68.393 209.343 17.371 1.00 23.79 261 SER C C 1
ATOM 26246 O O . SER C 1 261 ? 68.170 208.354 16.681 1.00 25.49 261 SER C O 1
ATOM 26254 N N . ASN C 1 262 ? 69.371 209.376 18.279 1.00 23.66 262 ASN C N 1
ATOM 26255 C CA . ASN C 1 262 ? 70.181 208.193 18.569 1.00 23.04 262 ASN C CA 1
ATOM 26256 C C . ASN C 1 262 ? 69.304 207.121 19.218 1.00 27.24 262 ASN C C 1
ATOM 26257 O O . ASN C 1 262 ? 68.289 207.441 19.847 1.00 21.88 262 ASN C O 1
ATOM 26268 N N . PHE C 1 263 ? 69.699 205.858 19.083 1.00 22.92 263 PHE C N 1
ATOM 26269 C CA . PHE C 1 263 ? 68.966 204.758 19.701 1.00 24.34 263 PHE C CA 1
ATOM 26270 C C . PHE C 1 263 ? 69.972 203.667 20.049 1.00 24.28 263 PHE C C 1
ATOM 26271 O O . PHE C 1 263 ? 70.304 202.840 19.200 1.00 26.91 263 PHE C O 1
ATOM 26288 N N . PHE C 1 264 ? 70.443 203.663 21.298 1.00 22.52 264 PHE C N 1
ATOM 26289 C CA . PHE C 1 264 ? 71.461 202.704 21.737 1.00 28.10 264 PHE C CA 1
ATOM 26290 C C . PHE C 1 264 ? 72.657 202.813 20.786 1.00 26.28 264 PHE C C 1
ATOM 26291 O O . PHE C 1 264 ? 73.297 201.825 20.457 1.00 29.49 264 PHE C O 1
ATOM 26308 N N . THR C 1 265 ? 72.941 204.033 20.354 1.00 25.64 265 THR C N 1
ATOM 26309 C CA . THR C 1 265 ? 74.007 204.298 19.400 1.00 29.66 265 THR C CA 1
ATOM 26310 C C . THR C 1 265 ? 75.386 204.050 20.001 1.00 28.67 265 THR C C 1
ATOM 26311 O O . THR C 1 265 ? 75.691 204.533 21.092 1.00 25.63 265 THR C O 1
ATOM 26322 N N . ARG C 1 266 ? 76.201 203.275 19.289 1.00 30.37 266 ARG C N 1
ATOM 26323 C CA . ARG C 1 266 ? 77.553 202.939 19.743 1.00 30.87 266 ARG C CA 1
ATOM 26324 C C . ARG C 1 266 ? 78.498 204.134 19.695 1.00 32.50 266 ARG C C 1
ATOM 26325 O O . ARG C 1 266 ? 79.302 204.331 20.602 1.00 31.62 266 ARG C O 1
ATOM 26346 N N . GLU C 1 267 ? 78.430 204.910 18.618 1.00 29.27 267 GLU C N 1
ATOM 26347 C CA . GLU C 1 267 ? 79.297 206.078 18.467 1.00 31.83 267 GLU C CA 1
ATOM 26348 C C . GLU C 1 267 ? 78.498 207.285 18.020 1.00 30.93 267 GLU C C 1
ATOM 26349 O O . GLU C 1 267 ? 78.064 207.353 16.871 1.00 30.47 267 GLU C O 1
ATOM 26361 N N . CYS C 1 268 ? 78.322 208.247 18.918 1.00 26.62 268 CYS C N 1
ATOM 26362 C CA . CYS C 1 268 ? 77.582 209.449 18.584 1.00 28.44 268 CYS C CA 1
ATOM 26363 C C . CYS C 1 268 ? 78.313 210.261 17.512 1.00 27.79 268 CYS C C 1
ATOM 26364 O O . CYS C 1 268 ? 79.478 210.600 17.673 1.00 30.58 268 CYS C O 1
ATOM 26372 N N . LYS C 1 269 ? 77.618 210.583 16.425 1.00 27.10 269 LYS C N 1
ATOM 26373 C CA . LYS C 1 269 ? 78.221 211.340 15.330 1.00 24.39 269 LYS C CA 1
ATOM 26374 C C . LYS C 1 269 ? 77.601 212.726 15.180 1.00 25.89 269 LYS C C 1
ATOM 26375 O O . LYS C 1 269 ? 78.151 213.596 14.505 1.00 18.61 269 LYS C O 1
ATOM 26385 N N . GLN C 1 270 ? 76.443 212.920 15.800 1.00 21.07 270 GLN C N 1
ATOM 26386 C CA . GLN C 1 270 ? 75.732 214.195 15.727 1.00 21.03 270 GLN C CA 1
ATOM 26387 C C . GLN C 1 270 ? 75.132 214.551 17.071 1.00 18.24 270 GLN C C 1
ATOM 26388 O O . GLN C 1 270 ? 74.463 213.732 17.698 1.00 20.78 270 GLN C O 1
ATOM 26402 N N . GLY C 1 271 ? 75.344 215.785 17.499 1.00 18.21 271 GLY C N 1
ATOM 26403 C CA . GLY C 1 271 ? 74.825 216.215 18.777 1.00 20.65 271 GLY C CA 1
ATOM 26404 C C . GLY C 1 271 ? 75.860 216.916 19.630 1.00 20.21 271 GLY C C 1
ATOM 26405 O O . GLY C 1 271 ? 76.807 217.522 19.118 1.00 19.68 271 GLY C O 1
ATOM 26409 N N . LEU C 1 272 ? 75.674 216.817 20.941 1.00 17.92 272 LEU C N 1
ATOM 26410 C CA . LEU C 1 272 ? 76.542 217.474 21.898 1.00 15.48 272 LEU C CA 1
ATOM 26411 C C . LEU C 1 272 ? 77.260 216.474 22.782 1.00 18.91 272 LEU C C 1
ATOM 26412 O O . LEU C 1 272 ? 76.674 215.475 23.190 1.00 17.97 272 LEU C O 1
ATOM 26428 N N . PHE C 1 273 ? 78.531 216.757 23.071 1.00 16.12 273 PHE C N 1
ATOM 26429 C CA . PHE C 1 273 ? 79.367 215.898 23.910 1.00 17.47 273 PHE C CA 1
ATOM 26430 C C . PHE C 1 273 ? 79.951 216.736 25.044 1.00 18.15 273 PHE C C 1
ATOM 26431 O O . PHE C 1 273 ? 80.921 217.477 24.828 1.00 17.04 273 PHE C O 1
ATOM 26448 N N . TYR C 1 274 ? 79.373 216.597 26.243 1.00 16.03 274 TYR C N 1
ATOM 26449 C CA . TYR C 1 274 ? 79.810 217.330 27.435 1.00 15.04 274 TYR C CA 1
ATOM 26450 C C . TYR C 1 274 ? 81.022 216.636 28.047 1.00 18.69 274 TYR C C 1
ATOM 26451 O O . TYR C 1 274 ? 80.954 215.476 28.465 1.00 15.67 274 TYR C O 1
ATOM 26469 N N . ASP C 1 275 ? 82.133 217.359 28.110 1.00 22.66 275 ASP C N 1
ATOM 26470 C CA . ASP C 1 275 ? 83.375 216.784 28.603 1.00 22.43 275 ASP C CA 1
ATOM 26471 C C . ASP C 1 275 ? 84.080 217.789 29.508 1.00 26.03 275 ASP C C 1
ATOM 26472 O O . ASP C 1 275 ? 85.110 218.356 29.128 1.00 27.31 275 ASP C O 1
ATOM 26481 N N . PRO C 1 276 ? 83.542 218.001 30.721 1.00 22.48 276 PRO C N 1
ATOM 26482 C CA . PRO C 1 276 ? 84.114 219.001 31.623 1.00 21.39 276 PRO C CA 1
ATOM 26483 C C . PRO C 1 276 ? 85.208 218.492 32.561 1.00 25.24 276 PRO C C 1
ATOM 26484 O O . PRO C 1 276 ? 85.393 217.288 32.735 1.00 22.49 276 PRO C O 1
ATOM 26495 N N . VAL C 1 277 ? 85.918 219.433 33.178 1.00 28.09 277 VAL C N 1
ATOM 26496 C CA . VAL C 1 277 ? 86.931 219.093 34.172 1.00 28.10 277 VAL C CA 1
ATOM 26497 C C . VAL C 1 277 ? 86.148 218.729 35.441 1.00 27.58 277 VAL C C 1
ATOM 26498 O O . VAL C 1 277 ? 86.344 217.672 36.029 1.00 31.74 277 VAL C O 1
ATOM 26511 N N . ASP C 1 278 ? 85.236 219.609 35.836 1.00 23.80 278 ASP C N 1
ATOM 26512 C CA . ASP C 1 278 ? 84.399 219.384 37.008 1.00 24.37 278 ASP C CA 1
ATOM 26513 C C . ASP C 1 278 ? 83.172 218.557 36.585 1.00 26.72 278 ASP C C 1
ATOM 26514 O O . ASP C 1 278 ? 82.282 219.062 35.900 1.00 20.47 278 ASP C O 1
ATOM 26523 N N . LYS C 1 279 ? 83.138 217.292 36.990 1.00 26.32 279 LYS C N 1
ATOM 26524 C CA . LYS C 1 279 ? 82.041 216.403 36.619 1.00 24.87 279 LYS C CA 1
ATOM 26525 C C . LYS C 1 279 ? 80.815 216.541 37.504 1.00 24.19 279 LYS C C 1
ATOM 26526 O O . LYS C 1 279 ? 79.736 216.050 37.165 1.00 22.34 279 LYS C O 1
ATOM 26545 N N . ASN C 1 280 ? 80.960 217.225 38.630 1.00 25.15 280 ASN C N 1
ATOM 26546 C CA . ASN C 1 280 ? 79.821 217.429 39.505 1.00 26.91 280 ASN C CA 1
ATOM 26547 C C . ASN C 1 280 ? 79.011 218.593 38.965 1.00 24.28 280 ASN C C 1
ATOM 26548 O O . ASN C 1 280 ? 78.809 219.598 39.642 1.00 23.70 280 ASN C O 1
ATOM 26559 N N . THR C 1 281 ? 78.539 218.426 37.729 1.00 23.33 281 THR C N 1
ATOM 26560 C CA . THR C 1 281 ? 77.797 219.444 37.001 1.00 19.03 281 THR C CA 1
ATOM 26561 C C . THR C 1 281 ? 76.812 218.798 36.034 1.00 18.16 281 THR C C 1
ATOM 26562 O O . THR C 1 281 ? 76.803 217.584 35.873 1.00 16.17 281 THR C O 1
ATOM 26573 N N . ALA C 1 282 ? 76.009 219.635 35.386 1.00 17.15 282 ALA C N 1
ATOM 26574 C CA . ALA C 1 282 ? 75.048 219.193 34.378 1.00 17.12 282 ALA C CA 1
ATOM 26575 C C . ALA C 1 282 ? 75.561 219.616 33.007 1.00 20.51 282 ALA C C 1
ATOM 26576 O O . ALA C 1 282 ? 76.202 220.660 32.879 1.00 19.53 282 ALA C O 1
ATOM 26583 N N . ALA C 1 283 ? 75.251 218.825 31.982 1.00 17.50 283 ALA C N 1
ATOM 26584 C CA . ALA C 1 283 ? 75.638 219.142 30.615 1.00 18.23 283 ALA C CA 1
ATOM 26585 C C . ALA C 1 283 ? 74.817 220.298 30.075 1.00 19.48 283 ALA C C 1
ATOM 26586 O O . ALA C 1 283 ? 75.361 221.288 29.576 1.00 18.19 283 ALA C O 1
ATOM 26593 N N . ILE C 1 284 ? 73.495 220.174 30.205 1.00 17.07 284 ILE C N 1
ATOM 26594 C CA . ILE C 1 284 ? 72.571 221.158 29.690 1.00 19.20 284 ILE C CA 1
ATOM 26595 C C . ILE C 1 284 ? 71.608 221.568 30.781 1.00 17.77 284 ILE C C 1
ATOM 26596 O O . ILE C 1 284 ? 71.190 220.741 31.592 1.00 16.81 284 ILE C O 1
ATOM 26612 N N . SER C 1 285 ? 71.238 222.839 30.801 1.00 14.91 285 SER C N 1
ATOM 26613 C CA . SER C 1 285 ? 70.312 223.298 31.809 1.00 16.31 285 SER C CA 1
ATOM 26614 C C . SER C 1 285 ? 69.472 224.447 31.319 1.00 17.60 285 SER C C 1
ATOM 26615 O O . SER C 1 285 ? 69.926 225.277 30.532 1.00 16.00 285 SER C O 1
ATOM 26623 N N . LEU C 1 286 ? 68.219 224.462 31.762 1.00 13.99 286 LEU C N 1
ATOM 26624 C CA . LEU C 1 286 ? 67.313 225.541 31.454 1.00 13.77 286 LEU C CA 1
ATOM 26625 C C . LEU C 1 286 ? 67.655 226.648 32.456 1.00 13.83 286 LEU C C 1
ATOM 26626 O O . LEU C 1 286 ? 68.399 226.415 33.411 1.00 15.59 286 LEU C O 1
ATOM 26642 N N . MET C 1 287 ? 67.112 227.842 32.247 1.00 14.89 287 MET C N 1
ATOM 26643 C CA . MET C 1 287 ? 67.423 228.971 33.120 1.00 16.58 287 MET C CA 1
ATOM 26644 C C . MET C 1 287 ? 66.366 229.278 34.175 1.00 18.30 287 MET C C 1
ATOM 26645 O O . MET C 1 287 ? 65.195 229.503 33.858 1.00 19.69 287 MET C O 1
ATOM 26659 N N . VAL C 1 288 ? 66.799 229.302 35.426 1.00 21.04 288 VAL C N 1
ATOM 26660 C CA . VAL C 1 288 ? 65.921 229.660 36.534 1.00 25.23 288 VAL C CA 1
ATOM 26661 C C . VAL C 1 288 ? 66.679 230.674 37.383 1.00 25.14 288 VAL C C 1
ATOM 26662 O O . VAL C 1 288 ? 67.813 230.423 37.786 1.00 22.77 288 VAL C O 1
ATOM 26675 N N . TYR C 1 289 ? 66.060 231.826 37.631 1.00 26.11 289 TYR C N 1
ATOM 26676 C CA . TYR C 1 289 ? 66.708 232.863 38.434 1.00 28.34 289 TYR C CA 1
ATOM 26677 C C . TYR C 1 289 ? 66.276 232.824 39.893 1.00 32.11 289 TYR C C 1
ATOM 26678 O O . TYR C 1 289 ? 65.084 232.695 40.206 1.00 29.85 289 TYR C O 1
ATOM 26696 N N . ARG C 1 290 ? 67.275 232.937 40.764 1.00 31.10 290 ARG C N 1
ATOM 26697 C CA . ARG C 1 290 ? 67.099 232.895 42.206 1.00 36.09 290 ARG C CA 1
ATOM 26698 C C . ARG C 1 290 ? 67.256 234.270 42.860 1.00 40.65 290 ARG C C 1
ATOM 26699 O O . ARG C 1 290 ? 68.234 234.984 42.609 1.00 34.31 290 ARG C O 1
ATOM 26720 N N . LYS C 1 291 ? 66.284 234.629 43.698 1.00 40.58 291 LYS C N 1
ATOM 26721 C CA . LYS C 1 291 ? 66.299 235.910 44.404 1.00 41.84 291 LYS C CA 1
ATOM 26722 C C . LYS C 1 291 ? 67.506 236.024 45.336 1.00 41.44 291 LYS C C 1
ATOM 26723 O O . LYS C 1 291 ? 67.820 235.103 46.091 1.00 40.67 291 LYS C O 1
ATOM 26733 N N . GLN C 1 292 ? 68.197 237.154 45.252 1.00 42.11 292 GLN C N 1
ATOM 26734 C CA . GLN C 1 292 ? 69.368 237.410 46.082 1.00 42.73 292 GLN C CA 1
ATOM 26735 C C . GLN C 1 292 ? 68.938 238.238 47.291 1.00 46.14 292 GLN C C 1
ATOM 26736 O O . GLN C 1 292 ? 67.845 238.802 47.293 1.00 42.01 292 GLN C O 1
ATOM 26750 N N . PRO C 1 293 ? 69.783 238.290 48.333 1.00 54.19 293 PRO C N 1
ATOM 26751 C CA . PRO C 1 293 ? 69.439 239.087 49.519 1.00 57.78 293 PRO C CA 1
ATOM 26752 C C . PRO C 1 293 ? 69.040 240.544 49.204 1.00 60.29 293 PRO C C 1
ATOM 26753 O O . PRO C 1 293 ? 68.140 241.071 49.864 1.00 62.23 293 PRO C O 1
ATOM 26764 N N . ASP C 1 294 ? 69.665 241.170 48.204 1.00 57.98 294 ASP C N 1
ATOM 26765 C CA . ASP C 1 294 ? 69.342 242.562 47.863 1.00 56.87 294 ASP C CA 1
ATOM 26766 C C . ASP C 1 294 ? 68.145 242.748 46.931 1.00 57.65 294 ASP C C 1
ATOM 26767 O O . ASP C 1 294 ? 67.884 243.860 46.472 1.00 61.01 294 ASP C O 1
ATOM 26776 N N . GLY C 1 295 ? 67.428 241.668 46.638 1.00 44.17 295 GLY C N 1
ATOM 26777 C CA . GLY C 1 295 ? 66.268 241.762 45.769 1.00 45.19 295 GLY C CA 1
ATOM 26778 C C . GLY C 1 295 ? 66.575 241.530 44.299 1.00 41.11 295 GLY C C 1
ATOM 26779 O O . GLY C 1 295 ? 65.669 241.545 43.458 1.00 37.47 295 GLY C O 1
ATOM 26783 N N . SER C 1 296 ? 67.854 241.336 43.979 1.00 39.50 296 SER C N 1
ATOM 26784 C CA . SER C 1 296 ? 68.247 241.075 42.597 1.00 40.95 296 SER C CA 1
ATOM 26785 C C . SER C 1 296 ? 68.168 239.569 42.332 1.00 41.70 296 SER C C 1
ATOM 26786 O O . SER C 1 296 ? 68.044 238.771 43.266 1.00 39.53 296 SER C O 1
ATOM 26794 N N . TYR C 1 297 ? 68.226 239.186 41.060 1.00 41.43 297 TYR C N 1
ATOM 26795 C CA . TYR C 1 297 ? 68.160 237.779 40.690 1.00 35.98 297 TYR C CA 1
ATOM 26796 C C . TYR C 1 297 ? 69.412 237.316 39.941 1.00 35.90 297 TYR C C 1
ATOM 26797 O O . TYR C 1 297 ? 69.869 237.983 39.012 1.00 31.09 297 TYR C O 1
ATOM 26815 N N . LYS C 1 298 ? 69.974 236.190 40.370 1.00 33.25 298 LYS C N 1
ATOM 26816 C CA . LYS C 1 298 ? 71.136 235.605 39.716 1.00 32.78 298 LYS C CA 1
ATOM 26817 C C . LYS C 1 298 ? 70.738 234.262 39.108 1.00 34.73 298 LYS C C 1
ATOM 26818 O O . LYS C 1 298 ? 69.891 233.543 39.660 1.00 32.07 298 LYS C O 1
ATOM 26828 N N . LEU C 1 299 ? 71.351 233.923 37.979 1.00 30.64 299 LEU C N 1
ATOM 26829 C CA . LEU C 1 299 ? 71.063 232.669 37.297 1.00 27.86 299 LEU C CA 1
ATOM 26830 C C . LEU C 1 299 ? 71.530 231.506 38.145 1.00 25.63 299 LEU C C 1
ATOM 26831 O O . LEU C 1 299 ? 72.612 231.556 38.715 1.00 25.88 299 LEU C O 1
ATOM 26847 N N . ASN C 1 300 ? 70.719 230.457 38.246 1.00 25.06 300 ASN C N 1
ATOM 26848 C CA . ASN C 1 300 ? 71.170 229.307 39.009 1.00 24.66 300 ASN C CA 1
ATOM 26849 C C . ASN C 1 300 ? 72.229 228.528 38.258 1.00 23.95 300 ASN C C 1
ATOM 26850 O O . ASN C 1 300 ? 72.065 228.221 37.070 1.00 23.30 300 ASN C O 1
ATOM 26861 N N . LYS C 1 301 ? 73.305 228.191 38.962 1.00 24.38 301 LYS C N 1
ATOM 26862 C CA . LYS C 1 301 ? 74.391 227.423 38.378 1.00 23.95 301 LYS C CA 1
ATOM 26863 C C . LYS C 1 301 ? 74.792 226.253 39.277 1.00 25.44 301 LYS C C 1
ATOM 26864 O O . LYS C 1 301 ? 75.809 225.618 39.044 1.00 23.69 301 LYS C O 1
ATOM 26883 N N . ASP C 1 302 ? 73.991 225.980 40.307 1.00 29.00 302 ASP C N 1
ATOM 26884 C CA . ASP C 1 302 ? 74.247 224.856 41.219 1.00 31.82 302 ASP C CA 1
ATOM 26885 C C . ASP C 1 302 ? 73.611 223.624 40.592 1.00 29.67 302 ASP C C 1
ATOM 26886 O O . ASP C 1 302 ? 72.416 223.628 40.291 1.00 29.11 302 ASP C O 1
ATOM 26895 N N . VAL C 1 303 ? 74.397 222.571 40.391 1.00 26.22 303 VAL C N 1
ATOM 26896 C CA . VAL C 1 303 ? 73.867 221.361 39.767 1.00 28.13 303 VAL C CA 1
ATOM 26897 C C . VAL C 1 303 ? 72.693 220.719 40.531 1.00 26.17 303 VAL C C 1
ATOM 26898 O O . VAL C 1 303 ? 71.741 220.229 39.925 1.00 25.97 303 VAL C O 1
ATOM 26911 N N . ASP C 1 304 ? 72.751 220.742 41.857 1.00 22.51 304 ASP C N 1
ATOM 26912 C CA . ASP C 1 304 ? 71.720 220.109 42.676 1.00 22.52 304 ASP C CA 1
ATOM 26913 C C . ASP C 1 304 ? 70.453 220.925 42.849 1.00 21.88 304 ASP C C 1
ATOM 26914 O O . ASP C 1 304 ? 69.437 220.399 43.288 1.00 24.22 304 ASP C O 1
ATOM 26923 N N . TYR C 1 305 ? 70.500 222.202 42.498 1.00 17.61 305 TYR C N 1
ATOM 26924 C CA . TYR C 1 305 ? 69.346 223.052 42.676 1.00 21.81 305 TYR C CA 1
ATOM 26925 C C . TYR C 1 305 ? 68.205 222.799 41.688 1.00 20.10 305 TYR C C 1
ATOM 26926 O O . TYR C 1 305 ? 68.424 222.555 40.502 1.00 19.25 305 TYR C O 1
ATOM 26944 N N . TYR C 1 306 ? 66.984 222.866 42.198 1.00 20.66 306 TYR C N 1
ATOM 26945 C CA . TYR C 1 306 ? 65.797 222.764 41.363 1.00 22.62 306 TYR C CA 1
ATOM 26946 C C . TYR C 1 306 ? 64.729 223.618 42.041 1.00 21.55 306 TYR C C 1
ATOM 26947 O O . TYR C 1 306 ? 64.613 223.617 43.257 1.00 22.42 306 TYR C O 1
ATOM 26965 N N . PRO C 1 307 ? 63.972 224.387 41.260 1.00 19.99 307 PRO C N 1
ATOM 26966 C CA . PRO C 1 307 ? 62.947 225.226 41.884 1.00 21.68 307 PRO C CA 1
ATOM 26967 C C . PRO C 1 307 ? 61.697 224.428 42.267 1.00 24.38 307 PRO C C 1
ATOM 26968 O O . PRO C 1 307 ? 61.363 223.437 41.618 1.00 20.91 307 PRO C O 1
ATOM 26979 N N . THR C 1 308 ? 61.024 224.857 43.325 1.00 24.75 308 THR C N 1
ATOM 26980 C CA . THR C 1 308 ? 59.795 224.210 43.764 1.00 28.53 308 THR C CA 1
ATOM 26981 C C . THR C 1 308 ? 58.651 225.152 43.437 1.00 30.28 308 THR C C 1
ATOM 26982 O O . THR C 1 308 ? 58.875 226.328 43.147 1.00 28.65 308 THR C O 1
ATOM 26993 N N . GLY C 1 309 ? 57.426 224.636 43.468 1.00 32.13 309 GLY C N 1
ATOM 26994 C CA . GLY C 1 309 ? 56.252 225.448 43.198 1.00 32.83 309 GLY C CA 1
ATOM 26995 C C . GLY C 1 309 ? 56.162 226.579 44.207 1.00 36.55 309 GLY C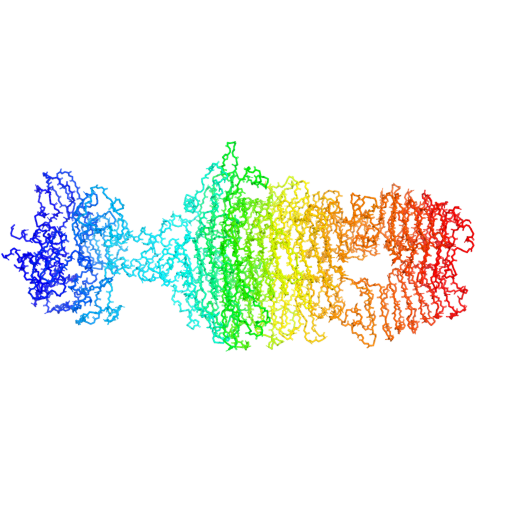 C 1
ATOM 26996 O O . GLY C 1 309 ? 55.659 227.660 43.902 1.00 38.33 309 GLY C O 1
ATOM 27000 N N . LEU C 1 310 ? 56.671 226.327 45.411 1.00 44.74 310 LEU C N 1
ATOM 27001 C CA . LEU C 1 310 ? 56.682 227.322 46.479 1.00 49.11 310 LEU C CA 1
ATOM 27002 C C . LEU C 1 310 ? 57.598 228.487 46.109 1.00 53.36 310 LEU C C 1
ATOM 27003 O O . LEU C 1 310 ? 57.198 229.654 46.208 1.00 52.18 310 LEU C O 1
ATOM 27019 N N . ASP C 1 311 ? 58.823 228.152 45.694 1.00 42.82 311 ASP C N 1
ATOM 27020 C CA . ASP C 1 311 ? 59.826 229.132 45.279 1.00 38.15 311 ASP C CA 1
ATOM 27021 C C . ASP C 1 311 ? 59.267 230.092 44.251 1.00 39.49 311 ASP C C 1
ATOM 27022 O O . ASP C 1 311 ? 59.465 231.302 44.341 1.00 42.44 311 ASP C O 1
ATOM 27031 N N . ILE C 1 312 ? 58.584 229.537 43.259 1.00 37.65 312 ILE C N 1
ATOM 27032 C CA . ILE C 1 312 ? 57.995 230.333 42.196 1.00 40.55 312 ILE C CA 1
ATOM 27033 C C . ILE C 1 312 ? 56.876 231.222 42.740 1.00 49.57 312 ILE C C 1
ATOM 27034 O O . ILE C 1 312 ? 56.762 232.397 42.376 1.00 51.68 312 ILE C O 1
ATOM 27050 N N . ASP C 1 313 ? 56.056 230.659 43.623 1.00 54.96 313 ASP C N 1
ATOM 27051 C CA . ASP C 1 313 ? 54.942 231.399 44.205 1.00 54.49 313 ASP C CA 1
ATOM 27052 C C . ASP C 1 313 ? 55.405 232.582 45.055 1.00 51.79 313 ASP C C 1
ATOM 27053 O O . ASP C 1 313 ? 54.905 233.691 44.893 1.00 59.60 313 ASP C O 1
ATOM 27062 N N . ASN C 1 314 ? 56.358 232.350 45.952 1.00 45.61 314 ASN C N 1
ATOM 27063 C CA . ASN C 1 314 ? 56.845 233.418 46.824 1.00 48.08 314 ASN C CA 1
ATOM 27064 C C . ASN C 1 314 ? 57.976 234.290 46.251 1.00 53.89 314 ASN C C 1
ATOM 27065 O O . ASN C 1 314 ? 58.601 235.069 46.975 1.00 53.57 314 ASN C O 1
ATOM 27076 N N . GLY C 1 315 ? 58.252 234.138 44.960 1.00 56.26 315 GLY C N 1
ATOM 27077 C CA . GLY C 1 315 ? 59.276 234.931 44.304 1.00 51.62 315 GLY C CA 1
ATOM 27078 C C . GLY C 1 315 ? 60.740 234.599 44.535 1.00 52.07 315 GLY C C 1
ATOM 27079 O O . GLY C 1 315 ? 61.603 235.259 43.955 1.00 54.52 315 GLY C O 1
ATOM 27083 N N . ASP C 1 316 ? 61.043 233.602 45.365 1.00 34.48 316 ASP C N 1
ATOM 27084 C CA . ASP C 1 316 ? 62.441 233.226 45.602 1.00 35.67 316 ASP C CA 1
ATOM 27085 C C . ASP C 1 316 ? 63.095 232.717 44.314 1.00 33.33 316 ASP C C 1
ATOM 27086 O O . ASP C 1 316 ? 64.317 232.733 44.169 1.00 34.48 316 ASP C O 1
ATOM 27095 N N . ALA C 1 317 ? 62.268 232.244 43.389 1.00 32.73 317 ALA C N 1
ATOM 27096 C CA . ALA C 1 317 ? 62.754 231.748 42.114 1.00 32.79 317 ALA C CA 1
ATOM 27097 C C . ALA C 1 317 ? 61.852 232.256 41.012 1.00 32.92 317 ALA C C 1
ATOM 27098 O O . ALA C 1 317 ? 60.647 232.423 41.200 1.00 33.06 317 ALA C O 1
ATOM 27105 N N . ILE C 1 318 ? 62.453 232.552 39.869 1.00 29.68 318 ILE C N 1
ATOM 27106 C CA . ILE C 1 318 ? 61.694 232.991 38.717 1.00 28.76 318 ILE C CA 1
ATOM 27107 C C . ILE C 1 318 ? 62.230 232.198 37.550 1.00 27.47 318 ILE C C 1
ATOM 27108 O O . ILE C 1 318 ? 63.439 232.154 37.318 1.00 25.14 318 ILE C O 1
ATOM 27124 N N . THR C 1 319 ? 61.330 231.542 36.836 1.00 31.68 319 THR C N 1
ATOM 27125 C CA . THR C 1 319 ? 61.732 230.740 35.698 1.00 32.87 319 THR C CA 1
ATOM 27126 C C . THR C 1 319 ? 62.031 231.642 34.506 1.00 30.10 319 THR C C 1
ATOM 27127 O O . THR C 1 319 ? 61.382 232.665 34.306 1.00 32.70 319 THR C O 1
ATOM 27138 N N . CYS C 1 320 ? 63.049 231.276 33.744 1.00 21.75 320 CYS C N 1
ATOM 27139 C CA . CYS C 1 320 ? 63.396 232.007 32.537 1.00 22.03 320 CYS C CA 1
ATOM 27140 C C . CYS C 1 320 ? 63.546 230.904 31.505 1.00 23.73 320 CYS C C 1
ATOM 27141 O O . CYS C 1 320 ? 64.547 230.816 30.794 1.00 20.22 320 CYS C O 1
ATOM 27149 N N . ALA C 1 321 ? 62.538 230.039 31.459 1.00 21.21 321 ALA C N 1
ATOM 27150 C CA . ALA C 1 321 ? 62.561 228.894 30.576 1.00 20.51 321 ALA C CA 1
ATOM 27151 C C . ALA C 1 321 ? 61.208 228.693 29.939 1.00 22.57 321 ALA C C 1
ATOM 27152 O O . ALA C 1 321 ? 60.297 228.149 30.562 1.00 23.50 321 ALA C O 1
ATOM 27159 N N . ARG C 1 322 ? 61.063 229.169 28.711 1.00 22.71 322 ARG C N 1
ATOM 27160 C CA . ARG C 1 322 ? 59.824 228.995 27.975 1.00 24.71 322 ARG C CA 1
ATOM 27161 C C . ARG C 1 322 ? 60.090 229.173 26.484 1.00 25.76 322 ARG C C 1
ATOM 27162 O O . ARG C 1 322 ? 61.121 229.738 26.103 1.00 21.32 322 ARG C O 1
ATOM 27183 N N . LYS C 1 323 ? 59.200 228.634 25.656 1.00 19.23 323 LYS C N 1
ATOM 27184 C CA . LYS C 1 323 ? 59.363 228.670 24.205 1.00 19.65 323 LYS C CA 1
ATOM 27185 C C . LYS C 1 323 ? 60.655 227.946 23.818 1.00 20.60 323 LYS C C 1
ATOM 27186 O O . LYS C 1 323 ? 61.459 228.445 23.033 1.00 20.67 323 LYS C O 1
ATOM 27205 N N . ILE C 1 324 ? 60.850 226.772 24.412 1.00 20.40 324 ILE C N 1
ATOM 27206 C CA . ILE C 1 324 ? 62.011 225.921 24.148 1.00 17.15 324 ILE C CA 1
ATOM 27207 C C . ILE C 1 324 ? 61.487 224.593 23.607 1.00 21.51 324 ILE C C 1
ATOM 27208 O O . ILE C 1 324 ? 60.609 223.964 24.215 1.00 21.57 324 ILE C O 1
ATOM 27224 N N . ASP C 1 325 ? 62.017 224.181 22.458 1.00 16.71 325 ASP C N 1
ATOM 27225 C CA . ASP C 1 325 ? 61.587 222.972 21.777 1.00 19.47 325 ASP C CA 1
ATOM 27226 C C . ASP C 1 325 ? 62.809 222.156 21.334 1.00 21.69 325 ASP C C 1
ATOM 27227 O O . ASP C 1 325 ? 63.768 222.700 20.795 1.00 23.43 325 ASP C O 1
ATOM 27236 N N . ILE C 1 326 ? 62.780 220.857 21.584 1.00 20.13 326 ILE C N 1
ATOM 27237 C CA . ILE C 1 326 ? 63.861 219.985 21.177 1.00 22.70 326 ILE C CA 1
ATOM 27238 C C . ILE C 1 326 ? 63.321 218.875 20.292 1.00 22.90 326 ILE C C 1
ATOM 27239 O O . ILE C 1 326 ? 62.382 218.182 20.676 1.00 23.37 326 ILE C O 1
ATOM 27255 N N . ASN C 1 327 ? 63.917 218.701 19.115 1.00 25.00 327 ASN C N 1
ATOM 27256 C CA . ASN C 1 327 ? 63.515 217.651 18.189 1.00 22.89 327 ASN C CA 1
ATOM 27257 C C . ASN C 1 327 ? 64.716 216.839 17.736 1.00 26.13 327 ASN C C 1
ATOM 27258 O O . ASN C 1 327 ? 65.366 217.208 16.760 1.00 31.51 327 ASN C O 1
ATOM 27269 N N . ASN C 1 328 ? 65.006 215.757 18.456 1.00 13.22 328 ASN C N 1
ATOM 27270 C CA . ASN C 1 328 ? 66.114 214.814 18.193 1.00 15.59 328 ASN C CA 1
ATOM 27271 C C . ASN C 1 328 ? 67.513 215.133 18.761 1.00 17.49 328 ASN C C 1
ATOM 27272 O O . ASN C 1 328 ? 68.511 214.602 18.270 1.00 18.89 328 ASN C O 1
ATOM 27283 N N . LEU C 1 329 ? 67.609 216.003 19.755 1.00 17.83 329 LEU C N 1
ATOM 27284 C CA . LEU C 1 329 ? 68.922 216.308 20.303 1.00 14.62 329 LEU C CA 1
ATOM 27285 C C . LEU C 1 329 ? 69.586 215.074 20.876 1.00 17.69 329 LEU C C 1
ATOM 27286 O O . LEU C 1 329 ? 68.973 214.370 21.666 1.00 17.86 329 LEU C O 1
ATOM 27302 N N . ASN C 1 330 ? 70.822 214.797 20.452 1.00 13.94 330 ASN C N 1
ATOM 27303 C CA . ASN C 1 330 ? 71.615 213.693 21.001 1.00 16.24 330 ASN C CA 1
ATOM 27304 C C . ASN C 1 330 ? 72.615 214.319 21.957 1.00 17.52 330 ASN C C 1
ATOM 27305 O O . ASN C 1 330 ? 73.337 215.241 21.583 1.00 16.16 330 ASN C O 1
ATOM 27316 N N . LEU C 1 331 ? 72.615 213.865 23.203 1.00 14.31 331 LEU C N 1
ATOM 27317 C CA . LEU C 1 331 ? 73.534 214.403 24.192 1.00 15.25 331 LEU C CA 1
ATOM 27318 C C . LEU C 1 331 ? 74.301 213.291 24.861 1.00 17.47 331 LEU C C 1
ATOM 27319 O O . LEU C 1 331 ? 73.701 212.428 25.499 1.00 14.48 331 LEU C O 1
ATOM 27335 N N . ILE C 1 332 ? 75.624 213.286 24.689 1.00 15.71 332 ILE C N 1
ATOM 27336 C CA . ILE C 1 332 ? 76.462 212.305 25.366 1.00 16.37 332 ILE C CA 1
ATOM 27337 C C . ILE C 1 332 ? 77.358 213.075 26.343 1.00 15.62 332 ILE C C 1
ATOM 27338 O O . ILE C 1 332 ? 77.550 214.282 26.206 1.00 14.82 332 ILE C O 1
ATOM 27354 N N . THR C 1 333 ? 77.885 212.389 27.347 1.00 16.49 333 THR C N 1
ATOM 27355 C CA . THR C 1 333 ? 78.724 213.056 28.337 1.00 16.38 333 THR C CA 1
ATOM 27356 C C . THR C 1 333 ? 79.925 212.193 28.669 1.00 21.23 333 THR C C 1
ATOM 27357 O O . THR C 1 333 ? 79.957 211.005 28.371 1.00 19.01 333 THR C O 1
ATOM 27368 N N . ALA C 1 334 ? 80.929 212.795 29.288 1.00 17.92 334 ALA C N 1
ATOM 27369 C CA . ALA C 1 334 ? 82.084 212.024 29.700 1.00 18.34 334 ALA C CA 1
ATOM 27370 C C . ALA C 1 334 ? 81.578 211.133 30.833 1.00 20.02 334 ALA C C 1
ATOM 27371 O O . ALA C 1 334 ? 80.601 211.484 31.501 1.00 18.42 334 ALA C O 1
ATOM 27378 N N . PRO C 1 335 ? 82.205 209.966 31.028 1.00 21.11 335 PRO C N 1
ATOM 27379 C CA . PRO C 1 335 ? 81.772 209.103 32.133 1.00 21.39 335 PRO C CA 1
ATOM 27380 C C . PRO C 1 335 ? 81.885 209.848 33.461 1.00 21.23 335 PRO C C 1
ATOM 27381 O O . PRO C 1 335 ? 82.841 210.599 33.661 1.00 21.10 335 PRO C O 1
ATOM 27392 N N . GLY C 1 336 ? 80.899 209.682 34.342 1.00 20.33 336 GLY C N 1
ATOM 27393 C CA . GLY C 1 336 ? 80.951 210.328 35.642 1.00 16.00 336 GLY C CA 1
ATOM 27394 C C . GLY C 1 336 ? 80.293 211.684 35.733 1.00 21.79 336 GLY C C 1
ATOM 27395 O O . GLY C 1 336 ? 80.178 212.238 36.821 1.00 20.05 336 GLY C O 1
ATOM 27399 N N . VAL C 1 337 ? 79.892 212.257 34.603 1.00 18.77 337 VAL C N 1
ATOM 27400 C CA . VAL C 1 337 ? 79.183 213.528 34.652 1.00 18.24 337 VAL C CA 1
ATOM 27401 C C . VAL C 1 337 ? 77.898 213.230 35.450 1.00 19.74 337 VAL C C 1
ATOM 27402 O O . VAL C 1 337 ? 77.252 212.210 35.222 1.00 18.61 337 VAL C O 1
ATOM 27415 N N . LYS C 1 338 ? 77.570 214.101 36.398 1.00 18.62 338 LYS C N 1
ATOM 27416 C CA . LYS C 1 338 ? 76.426 213.909 37.294 1.00 19.99 338 LYS C CA 1
ATOM 27417 C C . LYS C 1 338 ? 75.054 213.969 36.620 1.00 20.30 338 LYS C C 1
ATOM 27418 O O . LYS C 1 338 ? 74.231 213.054 36.773 1.00 18.36 338 LYS C O 1
ATOM 27437 N N . VAL C 1 339 ? 74.784 215.046 35.890 1.00 16.13 339 VAL C N 1
ATOM 27438 C CA . VAL C 1 339 ? 73.469 215.172 35.261 1.00 16.03 339 VAL C CA 1
ATOM 27439 C C . VAL C 1 339 ? 73.552 215.482 33.783 1.00 16.78 339 VAL C C 1
ATOM 27440 O O . VAL C 1 339 ? 74.358 216.315 33.355 1.00 15.78 339 VAL C O 1
ATOM 27453 N N . GLY C 1 340 ? 72.728 214.797 32.996 1.00 15.36 340 GLY C N 1
ATOM 27454 C CA . GLY C 1 340 ? 72.691 215.050 31.566 1.00 15.45 340 GLY C CA 1
ATOM 27455 C C . GLY C 1 340 ? 71.932 216.335 31.296 1.00 16.45 340 GLY C C 1
ATOM 27456 O O . GLY C 1 340 ? 72.515 217.328 30.863 1.00 19.07 340 GLY C O 1
ATOM 27460 N N . VAL C 1 341 ? 70.633 216.331 31.590 1.00 13.46 341 VAL C N 1
ATOM 27461 C CA . VAL C 1 341 ? 69.789 217.490 31.335 1.00 13.05 341 VAL C CA 1
ATOM 27462 C C . VAL C 1 341 ? 68.995 217.958 32.544 1.00 14.23 341 VAL C C 1
ATOM 27463 O O . VAL C 1 341 ? 68.302 217.165 33.185 1.00 14.41 341 VAL C O 1
ATOM 27476 N N . LYS C 1 342 ? 69.095 219.248 32.851 1.00 14.84 342 LYS C N 1
ATOM 27477 C CA . LYS C 1 342 ? 68.325 219.828 33.942 1.00 15.16 342 LYS C CA 1
ATOM 27478 C C . LYS C 1 342 ? 67.156 220.586 33.338 1.00 14.69 342 LYS C C 1
ATOM 27479 O O . LYS C 1 342 ? 67.300 221.726 32.885 1.00 14.19 342 LYS C O 1
ATOM 27498 N N . TRP C 1 343 ? 65.990 219.937 33.317 1.00 13.12 343 TRP C N 1
ATOM 27499 C CA . TRP C 1 343 ? 64.796 220.525 32.732 1.00 13.97 343 TRP C CA 1
ATOM 27500 C C . TRP C 1 343 ? 64.026 221.190 33.854 1.00 15.85 343 TRP C C 1
ATOM 27501 O O . TRP C 1 343 ? 62.974 220.710 34.285 1.00 14.63 343 TRP C O 1
ATOM 27522 N N . ILE C 1 344 ? 64.564 222.306 34.329 1.00 15.01 344 ILE C N 1
ATOM 27523 C CA . ILE C 1 344 ? 63.981 223.023 35.451 1.00 15.28 344 ILE C CA 1
ATOM 27524 C C . ILE C 1 344 ? 63.283 224.301 35.029 1.00 17.83 344 ILE C C 1
ATOM 27525 O O . ILE C 1 344 ? 63.842 225.109 34.293 1.00 18.13 344 ILE C O 1
ATOM 27541 N N . GLY C 1 345 ? 62.044 224.463 35.487 1.00 16.19 345 GLY C N 1
ATOM 27542 C CA . GLY C 1 345 ? 61.237 225.631 35.177 1.00 15.81 345 GLY C CA 1
ATOM 27543 C C . GLY C 1 345 ? 60.700 225.638 33.760 1.00 18.06 345 GLY C C 1
ATOM 27544 O O . GLY C 1 345 ? 60.145 226.637 33.305 1.00 20.23 345 GLY C O 1
ATOM 27548 N N . GLY C 1 346 ? 60.840 224.517 33.059 1.00 19.69 346 GLY C N 1
ATOM 27549 C CA . GLY C 1 346 ? 60.405 224.440 31.674 1.00 18.98 346 GLY C CA 1
ATOM 27550 C C . GLY C 1 346 ? 58.924 224.256 31.403 1.00 21.72 346 GLY C C 1
ATOM 27551 O O . GLY C 1 346 ? 58.543 223.402 30.590 1.00 20.45 346 GLY C O 1
ATOM 27555 N N . ALA C 1 347 ? 58.084 225.059 32.047 1.00 17.63 347 ALA C N 1
ATOM 27556 C CA . ALA C 1 347 ? 56.652 224.948 31.827 1.00 24.01 347 ALA C CA 1
ATOM 27557 C C . ALA C 1 347 ? 56.296 225.165 30.353 1.00 25.51 347 ALA C C 1
ATOM 27558 O O . ALA C 1 347 ? 56.723 226.146 29.734 1.00 26.44 347 ALA C O 1
ATOM 27565 N N . GLY C 1 348 ? 55.528 224.236 29.791 1.00 20.95 348 GLY C N 1
ATOM 27566 C CA . GLY C 1 348 ? 55.118 224.328 28.403 1.00 20.83 348 GLY C CA 1
ATOM 27567 C C . GLY C 1 348 ? 56.201 223.994 27.388 1.00 19.20 348 GLY C C 1
ATOM 27568 O O . GLY C 1 348 ? 55.955 224.005 26.182 1.00 19.99 348 GLY C O 1
ATOM 27572 N N . CYS C 1 349 ? 57.405 223.700 27.860 1.00 20.20 349 CYS C N 1
ATOM 27573 C CA . CYS C 1 349 ? 58.501 223.369 26.948 1.00 17.09 349 CYS C CA 1
ATOM 27574 C C . CYS C 1 349 ? 58.372 221.916 26.519 1.00 20.35 349 CYS C C 1
ATOM 27575 O O . CYS C 1 349 ? 57.984 221.054 27.308 1.00 18.15 349 CYS C O 1
ATOM 27583 N N . THR C 1 350 ? 58.702 221.651 25.262 1.00 15.67 350 THR C N 1
ATOM 27584 C CA . THR C 1 350 ? 58.511 220.326 24.693 1.00 15.92 350 THR C CA 1
ATOM 27585 C C . THR C 1 350 ? 59.763 219.696 24.123 1.00 18.32 350 THR C C 1
ATOM 27586 O O . THR C 1 350 ? 60.687 220.374 23.696 1.00 15.43 350 THR C O 1
ATOM 27597 N N . THR C 1 351 ? 59.724 218.377 24.050 1.00 18.65 351 THR C N 1
ATOM 27598 C CA . THR C 1 351 ? 60.831 217.586 23.582 1.00 17.72 351 THR C CA 1
ATOM 27599 C C . THR C 1 351 ? 60.296 216.416 22.768 1.00 20.88 351 THR C C 1
ATOM 27600 O O . THR C 1 351 ? 59.233 215.875 23.077 1.00 17.13 351 THR C O 1
ATOM 27611 N N . LYS C 1 352 ? 61.020 216.047 21.716 1.00 13.91 352 LYS C N 1
ATOM 27612 C CA . LYS C 1 352 ? 60.658 214.907 20.898 1.00 13.25 352 LYS C CA 1
ATOM 27613 C C . LYS C 1 352 ? 61.960 214.286 20.461 1.00 15.82 352 LYS C C 1
ATOM 27614 O O . LYS C 1 352 ? 62.782 214.954 19.838 1.00 14.70 352 LYS C O 1
ATOM 27633 N N . GLY C 1 353 ? 62.157 213.019 20.793 1.00 11.35 353 GLY C N 1
ATOM 27634 C CA . GLY C 1 353 ? 63.375 212.337 20.398 1.00 14.04 353 GLY C CA 1
ATOM 27635 C C . GLY C 1 353 ? 64.631 212.766 21.144 1.00 13.50 353 GLY C C 1
ATOM 27636 O O . GLY C 1 353 ? 65.728 212.555 20.647 1.00 12.97 353 GLY C O 1
ATOM 27640 N N . LEU C 1 354 ? 64.488 213.379 22.318 1.00 14.64 354 LEU C N 1
ATOM 27641 C CA . LEU C 1 354 ? 65.668 213.749 23.110 1.00 13.97 354 LEU C CA 1
ATOM 27642 C C . LEU C 1 354 ? 66.358 212.435 23.452 1.00 15.54 354 LEU C C 1
ATOM 27643 O O . LEU C 1 354 ? 65.745 211.537 24.026 1.00 14.10 354 LEU C O 1
ATOM 27659 N N . SER C 1 355 ? 67.627 212.309 23.085 1.00 11.95 355 SER C N 1
ATOM 27660 C CA . SER C 1 355 ? 68.353 211.064 23.309 1.00 11.40 355 SER C CA 1
ATOM 27661 C C . SER C 1 355 ? 69.626 211.312 24.128 1.00 12.42 355 SER C C 1
ATOM 27662 O O . SER C 1 355 ? 70.561 211.951 23.663 1.00 13.67 355 SER C O 1
ATOM 27670 N N . ILE C 1 356 ? 69.655 210.764 25.333 1.00 12.45 356 ILE C N 1
ATOM 27671 C CA . ILE C 1 356 ? 70.760 210.962 26.262 1.00 14.61 356 ILE C CA 1
ATOM 27672 C C . ILE C 1 356 ? 71.627 209.724 26.488 1.00 15.26 356 ILE C C 1
ATOM 27673 O O . ILE C 1 356 ? 71.120 208.628 26.707 1.00 16.78 356 ILE C O 1
ATOM 27689 N N . GLY C 1 357 ? 72.945 209.900 26.401 1.00 16.47 357 GLY C N 1
ATOM 27690 C CA . GLY C 1 357 ? 73.864 208.809 26.646 1.00 14.05 357 GLY C CA 1
ATOM 27691 C C . GLY C 1 357 ? 74.294 208.027 25.423 1.00 19.65 357 GLY C C 1
ATOM 27692 O O . GLY C 1 357 ? 73.587 207.958 24.421 1.00 18.80 357 GLY C O 1
ATOM 27696 N N . GLU C 1 358 ? 75.483 207.436 25.510 1.00 16.82 358 GLU C N 1
ATOM 27697 C CA . GLU C 1 358 ? 76.016 206.645 24.417 1.00 15.76 358 GLU C CA 1
ATOM 27698 C C . GLU C 1 358 ? 76.184 205.195 24.829 1.00 19.02 358 GLU C C 1
ATOM 27699 O O . GLU C 1 358 ? 76.636 204.910 25.935 1.00 20.64 358 GLU C O 1
ATOM 27711 N N . ASN C 1 359 ? 75.833 204.277 23.937 1.00 15.74 359 ASN C N 1
ATOM 27712 C CA . ASN C 1 359 ? 76.018 202.855 24.192 1.00 20.34 359 ASN C CA 1
ATOM 27713 C C . ASN C 1 359 ? 77.488 202.529 23.858 1.00 24.07 359 ASN C C 1
ATOM 27714 O O . ASN C 1 359 ? 77.777 201.675 23.020 1.00 24.83 359 ASN C O 1
ATOM 27725 N N . THR C 1 360 ? 78.408 203.233 24.515 1.00 21.99 360 THR C N 1
ATOM 27726 C CA . THR C 1 360 ? 79.854 203.108 24.258 1.00 22.43 360 THR C CA 1
ATOM 27727 C C . THR C 1 360 ? 80.429 201.688 24.244 1.00 29.01 360 THR C C 1
ATOM 27728 O O . THR C 1 360 ? 81.216 201.340 23.358 1.00 30.59 360 THR C O 1
ATOM 27739 N N . GLY C 1 361 ? 80.048 200.875 25.221 1.00 25.96 361 GLY C N 1
ATOM 27740 C CA . GLY C 1 361 ? 80.559 199.520 25.316 1.00 31.85 361 GLY C CA 1
ATOM 27741 C C . GLY C 1 361 ? 80.019 198.823 26.548 1.00 33.61 361 GLY C C 1
ATOM 27742 O O . GLY C 1 361 ? 79.191 199.390 27.257 1.00 30.62 361 GLY C O 1
ATOM 27746 N N . SER C 1 362 ? 80.509 197.613 26.812 1.00 32.03 362 SER C N 1
ATOM 27747 C CA . SER C 1 362 ? 80.064 196.792 27.942 1.00 33.02 362 SER C CA 1
ATOM 27748 C C . SER C 1 362 ? 80.346 197.356 29.326 1.00 33.41 362 SER C C 1
ATOM 27749 O O . SER C 1 362 ? 79.554 197.173 30.256 1.00 33.95 362 SER C O 1
ATOM 27757 N N . ASP C 1 363 ? 81.482 198.020 29.468 1.00 26.15 363 ASP C N 1
ATOM 27758 C CA . ASP C 1 363 ? 81.863 198.584 30.749 1.00 30.01 363 ASP C CA 1
ATOM 27759 C C . ASP C 1 363 ? 81.171 199.924 30.913 1.00 24.88 363 ASP C C 1
ATOM 27760 O O . ASP C 1 363 ? 81.562 200.913 30.293 1.00 23.21 363 ASP C O 1
ATOM 27769 N N . ILE C 1 364 ? 80.142 199.952 31.755 1.00 24.87 364 ILE C N 1
ATOM 27770 C CA . ILE C 1 364 ? 79.362 201.166 31.981 1.00 23.05 364 ILE C CA 1
ATOM 27771 C C . ILE C 1 364 ? 80.199 202.230 32.694 1.00 24.88 364 ILE C C 1
ATOM 27772 O O . ILE C 1 364 ? 79.931 203.436 32.622 1.00 20.46 364 ILE C O 1
ATOM 27788 N N . THR C 1 365 ? 81.245 201.758 33.365 1.00 25.36 365 THR C N 1
ATOM 27789 C CA . THR C 1 365 ? 82.175 202.601 34.092 1.00 25.38 365 THR C CA 1
ATOM 27790 C C . THR C 1 365 ? 82.890 203.605 33.174 1.00 25.58 365 THR C C 1
ATOM 27791 O O . THR C 1 365 ? 83.292 204.697 33.605 1.00 21.63 365 THR C O 1
ATOM 27802 N N . THR C 1 366 ? 83.021 203.235 31.901 1.00 22.70 366 THR C N 1
ATOM 27803 C CA . THR C 1 366 ? 83.687 204.082 30.913 1.00 26.15 366 THR C CA 1
ATOM 27804 C C . THR C 1 366 ? 82.750 204.539 29.798 1.00 25.20 366 THR C C 1
ATOM 27805 O O . THR C 1 366 ? 83.195 205.167 28.830 1.00 21.51 366 THR C O 1
ATOM 27816 N N . ALA C 1 367 ? 81.461 204.217 29.916 1.00 21.36 367 ALA C N 1
ATOM 27817 C CA . ALA C 1 367 ? 80.497 204.604 28.885 1.00 16.68 367 ALA C CA 1
ATOM 27818 C C . ALA C 1 367 ? 80.275 206.107 28.896 1.00 15.74 367 ALA C C 1
ATOM 27819 O O . ALA C 1 367 ? 80.284 206.741 29.952 1.00 14.61 367 ALA C O 1
ATOM 27826 N N . ARG C 1 368 ? 80.072 206.682 27.713 1.00 13.48 368 ARG C N 1
ATOM 27827 C CA . ARG C 1 368 ? 79.862 208.119 27.617 1.00 14.22 368 ARG C CA 1
ATOM 27828 C C . ARG C 1 368 ? 78.387 208.490 27.846 1.00 17.02 368 ARG C C 1
ATOM 27829 O O . ARG C 1 368 ? 77.670 208.873 26.924 1.00 11.61 368 ARG C O 1
ATOM 27850 N N . LEU C 1 369 ? 77.969 208.366 29.104 1.00 15.28 369 LEU C N 1
ATOM 27851 C CA . LEU C 1 369 ? 76.608 208.654 29.532 1.00 14.96 369 LEU C CA 1
ATOM 27852 C C . LEU C 1 369 ? 76.649 209.247 30.941 1.00 15.53 369 LEU C C 1
ATOM 27853 O O . LEU C 1 369 ? 77.625 209.044 31.676 1.00 15.77 369 LEU C O 1
ATOM 27869 N N . PRO C 1 370 ? 75.595 209.986 31.331 1.00 17.07 370 PRO C N 1
ATOM 27870 C CA . PRO C 1 370 ? 75.640 210.596 32.661 1.00 15.97 370 PRO C CA 1
ATOM 27871 C C . PRO C 1 370 ? 75.124 209.664 33.753 1.00 17.04 370 PRO C C 1
ATOM 27872 O O . PRO C 1 370 ? 74.441 208.677 33.464 1.00 17.14 370 PRO C O 1
ATOM 27883 N N . ARG C 1 371 ? 75.459 209.984 34.998 1.00 13.87 371 ARG C N 1
ATOM 27884 C CA . ARG C 1 371 ? 74.985 209.200 36.131 1.00 16.08 371 ARG C CA 1
ATOM 27885 C C . ARG C 1 371 ? 73.459 209.368 36.234 1.00 15.21 371 ARG C C 1
ATOM 27886 O O . ARG C 1 371 ? 72.736 208.399 36.428 1.00 15.82 371 ARG C O 1
ATOM 27907 N N . VAL C 1 372 ? 73.000 210.610 36.105 1.00 16.18 372 VAL C N 1
ATOM 27908 C CA . VAL C 1 372 ? 71.584 210.946 36.119 1.00 13.81 372 VAL C CA 1
ATOM 27909 C C . VAL C 1 372 ? 71.240 211.520 34.748 1.00 15.87 372 VAL C C 1
ATOM 27910 O O . VAL C 1 372 ? 71.819 212.520 34.338 1.00 16.95 372 VAL C O 1
ATOM 27923 N N . GLY C 1 373 ? 70.284 210.913 34.049 1.00 12.96 373 GLY C N 1
ATOM 27924 C CA . GLY C 1 373 ? 69.939 211.391 32.718 1.00 11.76 373 GLY C CA 1
ATOM 27925 C C . GLY C 1 373 ? 69.247 212.743 32.668 1.00 15.30 373 GLY C C 1
ATOM 27926 O O . GLY C 1 373 ? 69.751 213.692 32.064 1.00 10.68 373 GLY C O 1
ATOM 27930 N N . LEU C 1 374 ? 68.086 212.831 33.318 1.00 12.83 374 LEU C N 1
ATOM 27931 C CA . LEU C 1 374 ? 67.288 214.049 33.312 1.00 13.84 374 LEU C CA 1
ATOM 27932 C C . LEU C 1 374 ? 66.712 214.321 34.690 1.00 13.90 374 LEU C C 1
ATOM 27933 O O . LEU C 1 374 ? 66.302 213.398 35.383 1.00 13.90 374 LEU C O 1
ATOM 27949 N N . LEU C 1 375 ? 66.705 215.595 35.071 1.00 14.28 375 LEU C N 1
ATOM 27950 C CA . LEU C 1 375 ? 66.194 216.043 36.356 1.00 16.48 375 LEU C CA 1
ATOM 27951 C C . LEU C 1 375 ? 65.227 217.148 36.016 1.00 15.70 375 LEU C C 1
ATOM 27952 O O . LEU C 1 375 ? 65.619 218.139 35.399 1.00 15.56 375 LEU C O 1
ATOM 27968 N N . GLN C 1 376 ? 63.966 216.997 36.434 1.00 14.23 376 GLN C N 1
ATOM 27969 C CA . GLN C 1 376 ? 62.936 217.969 36.087 1.00 14.47 376 GLN C CA 1
ATOM 27970 C C . GLN C 1 376 ? 62.055 218.450 37.229 1.00 18.46 376 GLN C C 1
ATOM 27971 O O . GLN C 1 376 ? 61.568 217.648 38.022 1.00 14.90 376 GLN C O 1
ATOM 27985 N N . SER C 1 377 ? 61.841 219.760 37.298 1.00 13.21 377 SER C N 1
ATOM 27986 C CA . SER C 1 377 ? 60.936 220.332 38.300 1.00 16.27 377 SER C CA 1
ATOM 27987 C C . SER C 1 377 ? 60.326 221.597 37.726 1.00 16.20 377 SER C C 1
ATOM 27988 O O . SER C 1 377 ? 60.835 222.127 36.729 1.00 16.56 377 SER C O 1
ATOM 27996 N N . ALA C 1 378 ? 59.219 222.054 38.325 1.00 13.21 378 ALA C N 1
ATOM 27997 C CA . ALA C 1 378 ? 58.527 223.271 37.900 1.00 16.25 378 ALA C CA 1
ATOM 27998 C C . ALA C 1 378 ? 58.255 223.329 36.401 1.00 18.58 378 ALA C C 1
ATOM 27999 O O . ALA C 1 378 ? 58.356 224.389 35.787 1.00 17.77 378 ALA C O 1
ATOM 28006 N N . SER C 1 379 ? 57.888 222.193 35.816 1.00 20.04 379 SER C N 1
ATOM 28007 C CA . SER C 1 379 ? 57.643 222.139 34.384 1.00 17.42 379 SER C CA 1
ATOM 28008 C C . SER C 1 379 ? 56.252 221.645 34.030 1.00 18.88 379 SER C C 1
ATOM 28009 O O . SER C 1 379 ? 56.098 220.701 33.248 1.00 15.44 379 SER C O 1
ATOM 28017 N N . TRP C 1 380 ? 55.233 222.288 34.591 1.00 19.26 380 TRP C N 1
ATOM 28018 C CA . TRP C 1 380 ? 53.860 221.907 34.288 1.00 18.05 380 TRP C CA 1
ATOM 28019 C C . TRP C 1 380 ? 53.572 222.106 32.800 1.00 20.22 380 TRP C C 1
ATOM 28020 O O . TRP C 1 380 ? 54.084 223.033 32.176 1.00 18.95 380 TRP C O 1
ATOM 28041 N N . GLY C 1 381 ? 52.783 221.207 32.225 1.00 17.59 381 GLY C N 1
ATOM 28042 C CA . GLY C 1 381 ? 52.429 221.291 30.820 1.00 18.94 381 GLY C CA 1
ATOM 28043 C C . GLY C 1 381 ? 53.569 220.940 29.873 1.00 17.69 381 GLY C C 1
ATOM 28044 O O . GLY C 1 381 ? 53.455 221.143 28.672 1.00 19.43 381 GLY C O 1
ATOM 28048 N N . SER C 1 382 ? 54.675 220.442 30.409 1.00 17.47 382 SER C N 1
ATOM 28049 C CA . SER C 1 382 ? 55.811 220.046 29.582 1.00 17.47 382 SER C CA 1
ATOM 28050 C C . SER C 1 382 ? 55.573 218.662 29.008 1.00 16.39 382 SER C C 1
ATOM 28051 O O . SER C 1 382 ? 55.074 217.775 29.698 1.00 18.44 382 SER C O 1
ATOM 28059 N N . ILE C 1 383 ? 55.936 218.466 27.749 1.00 15.12 383 ILE C N 1
ATOM 28060 C CA . ILE C 1 383 ? 55.760 217.170 27.110 1.00 14.28 383 ILE C CA 1
ATOM 28061 C C . ILE C 1 383 ? 57.084 216.625 26.553 1.00 14.00 383 ILE C C 1
ATOM 28062 O O . ILE C 1 383 ? 57.788 217.325 25.826 1.00 15.31 383 ILE C O 1
ATOM 28078 N N . HIS C 1 384 ? 57.430 215.393 26.917 1.00 12.39 384 HIS C N 1
ATOM 28079 C CA . HIS C 1 384 ? 58.616 214.724 26.375 1.00 12.43 384 HIS C CA 1
ATOM 28080 C C . HIS C 1 384 ? 58.104 213.549 25.558 1.00 14.28 384 HIS C C 1
ATOM 28081 O O . HIS C 1 384 ? 57.596 212.587 26.129 1.00 12.43 384 HIS C O 1
ATOM 28096 N N . GLU C 1 385 ? 58.194 213.637 24.233 1.00 15.07 385 GLU C N 1
ATOM 28097 C CA . GLU C 1 385 ? 57.732 212.546 23.363 1.00 16.86 385 GLU C CA 1
ATOM 28098 C C . GLU C 1 385 ? 58.923 211.682 22.973 1.00 14.27 385 GLU C C 1
ATOM 28099 O O . GLU C 1 385 ? 59.923 212.199 22.486 1.00 14.63 385 GLU C O 1
ATOM 28111 N N . ASN C 1 386 ? 58.812 210.377 23.186 1.00 13.63 386 ASN C N 1
ATOM 28112 C CA . ASN C 1 386 ? 59.859 209.429 22.821 1.00 14.90 386 ASN C CA 1
ATOM 28113 C C . ASN C 1 386 ? 61.268 209.798 23.297 1.00 15.51 386 ASN C C 1
ATOM 28114 O O . ASN C 1 386 ? 62.229 209.837 22.522 1.00 13.67 386 ASN C O 1
ATOM 28125 N N . LEU C 1 387 ? 61.352 210.106 24.580 1.00 14.26 387 LEU C N 1
ATOM 28126 C CA . LEU C 1 387 ? 62.599 210.440 25.234 1.00 15.84 387 LEU C CA 1
ATOM 28127 C C . LEU C 1 387 ? 63.385 209.143 25.323 1.00 16.02 387 LEU C C 1
ATOM 28128 O O . LEU C 1 387 ? 62.804 208.100 25.651 1.00 16.57 387 LEU C O 1
ATOM 28144 N N . ARG C 1 388 ? 64.678 209.184 24.986 1.00 13.13 388 ARG C N 1
ATOM 28145 C CA . ARG C 1 388 ? 65.538 208.007 25.064 1.00 14.15 388 ARG C CA 1
ATOM 28146 C C . ARG C 1 388 ? 66.669 208.284 26.061 1.00 15.43 388 ARG C C 1
ATOM 28147 O O . ARG C 1 388 ? 67.406 209.252 25.913 1.00 13.55 388 ARG C O 1
ATOM 28168 N N . ILE C 1 389 ? 66.793 207.456 27.089 1.00 11.58 389 ILE C N 1
ATOM 28169 C CA . ILE C 1 389 ? 67.838 207.682 28.069 1.00 12.33 389 ILE C CA 1
ATOM 28170 C C . ILE C 1 389 ? 68.636 206.435 28.402 1.00 14.92 389 ILE C C 1
ATOM 28171 O O . ILE C 1 389 ? 68.061 205.396 28.749 1.00 14.47 389 ILE C O 1
ATOM 28187 N N . LEU C 1 390 ? 69.962 206.563 28.289 1.00 14.38 390 LEU C N 1
ATOM 28188 C CA . LEU C 1 390 ? 70.915 205.514 28.631 1.00 17.20 390 LEU C CA 1
ATOM 28189 C C . LEU C 1 390 ? 71.591 206.091 29.865 1.00 14.26 390 LEU C C 1
ATOM 28190 O O . LEU C 1 390 ? 72.153 207.179 29.813 1.00 16.35 390 LEU C O 1
ATOM 28206 N N . TYR C 1 391 ? 71.543 205.381 30.976 1.00 10.75 391 TYR C N 1
ATOM 28207 C CA . TYR C 1 391 ? 72.077 205.960 32.196 1.00 12.60 391 TYR C CA 1
ATOM 28208 C C . TYR C 1 391 ? 72.861 204.972 33.031 1.00 10.57 391 TYR C C 1
ATOM 28209 O O . TYR C 1 391 ? 72.890 203.779 32.755 1.00 11.66 391 TYR C O 1
ATOM 28227 N N . LYS C 1 392 ? 73.451 205.487 34.099 1.00 12.85 392 LYS C N 1
ATOM 28228 C CA . LYS C 1 392 ? 74.231 204.666 34.991 1.00 15.14 392 LYS C CA 1
ATOM 28229 C C . LYS C 1 392 ? 73.567 204.556 36.350 1.00 12.48 392 LYS C C 1
ATOM 28230 O O . LYS C 1 392 ? 73.433 203.463 36.887 1.00 15.10 392 LYS C O 1
ATOM 28249 N N . THR C 1 393 ? 73.169 205.692 36.910 1.00 12.03 393 THR C N 1
ATOM 28250 C CA . THR C 1 393 ? 72.588 205.701 38.252 1.00 14.60 393 THR C CA 1
ATOM 28251 C C . THR C 1 393 ? 71.062 205.925 38.315 1.00 13.76 393 THR C C 1
ATOM 28252 O O . THR C 1 393 ? 70.344 205.155 38.975 1.00 14.93 393 THR C O 1
ATOM 28263 N N . GLN C 1 394 ? 70.583 206.985 37.664 1.00 12.93 394 GLN C N 1
ATOM 28264 C CA . GLN C 1 394 ? 69.146 207.285 37.601 1.00 11.78 394 GLN C CA 1
ATOM 28265 C C . GLN C 1 394 ? 68.828 207.728 36.192 1.00 12.58 394 GLN C C 1
ATOM 28266 O O . GLN C 1 394 ? 69.594 208.484 35.597 1.00 13.53 394 GLN C O 1
ATOM 28280 N N . GLY C 1 395 ? 67.708 207.262 35.648 1.00 10.86 395 GLY C N 1
ATOM 28281 C CA . GLY C 1 395 ? 67.335 207.642 34.290 1.00 7.34 395 GLY C CA 1
ATOM 28282 C C . GLY C 1 395 ? 66.759 209.042 34.254 1.00 11.96 395 GLY C C 1
ATOM 28283 O O . GLY C 1 395 ? 67.372 209.961 33.689 1.00 7.67 395 GLY C O 1
ATOM 28287 N N . ALA C 1 396 ? 65.568 209.200 34.846 1.00 9.70 396 ALA C N 1
ATOM 28288 C CA . ALA C 1 396 ? 64.880 210.491 34.898 1.00 10.81 396 ALA C CA 1
ATOM 28289 C C . ALA C 1 396 ? 64.292 210.729 36.288 1.00 11.76 396 ALA C C 1
ATOM 28290 O O . ALA C 1 396 ? 63.809 209.800 36.928 1.00 13.52 396 ALA C O 1
ATOM 28297 N N . VAL C 1 397 ? 64.335 211.973 36.753 1.00 12.05 397 VAL C N 1
ATOM 28298 C CA . VAL C 1 397 ? 63.822 212.307 38.083 1.00 12.58 397 VAL C CA 1
ATOM 28299 C C . VAL C 1 397 ? 62.888 213.482 37.925 1.00 13.24 397 VAL C C 1
ATOM 28300 O O . VAL C 1 397 ? 63.251 214.472 37.291 1.00 13.51 397 VAL C O 1
ATOM 28313 N N . PHE C 1 398 ? 61.696 213.374 38.510 1.00 9.89 398 PHE C N 1
ATOM 28314 C CA . PHE C 1 398 ? 60.668 214.407 38.413 1.00 11.69 398 PHE C CA 1
ATOM 28315 C C . PHE C 1 398 ? 60.276 214.840 39.806 1.00 11.88 398 PHE C C 1
ATOM 28316 O O . PHE C 1 398 ? 59.783 214.029 40.586 1.00 12.38 398 PHE C O 1
ATOM 28333 N N . ILE C 1 399 ? 60.460 216.123 40.105 1.00 11.75 399 ILE C N 1
ATOM 28334 C CA . ILE C 1 399 ? 60.214 216.624 41.449 1.00 14.53 399 ILE C CA 1
ATOM 28335 C C . ILE C 1 399 ? 59.317 217.845 41.523 1.00 17.81 399 ILE C C 1
ATOM 28336 O O . ILE C 1 399 ? 59.339 218.703 40.647 1.00 15.50 399 ILE C O 1
ATOM 28352 N N . ASP C 1 400 ? 58.497 217.891 42.572 1.00 17.21 400 ASP C N 1
ATOM 28353 C CA . ASP C 1 400 ? 57.632 219.035 42.837 1.00 20.82 400 ASP C CA 1
ATOM 28354 C C . ASP C 1 400 ? 56.618 219.308 41.737 1.00 20.81 400 ASP C C 1
ATOM 28355 O O . ASP C 1 400 ? 56.085 218.383 41.149 1.00 24.86 400 ASP C O 1
ATOM 28364 N N . SER C 1 401 ? 56.365 220.571 41.431 1.00 28.23 401 SER C N 1
ATOM 28365 C CA . SER C 1 401 ? 55.342 220.910 40.440 1.00 29.53 401 SER C CA 1
ATOM 28366 C C . SER C 1 401 ? 55.594 220.558 38.965 1.00 26.87 401 SER C C 1
ATOM 28367 O O . SER C 1 401 ? 56.416 221.177 38.302 1.00 26.91 401 SER C O 1
ATOM 28375 N N . ASN C 1 402 ? 54.859 219.576 38.456 1.00 18.31 402 ASN C N 1
ATOM 28376 C CA . ASN C 1 402 ? 54.946 219.193 37.058 1.00 17.13 402 ASN C CA 1
ATOM 28377 C C . ASN C 1 402 ? 53.542 218.862 36.576 1.00 18.80 402 ASN C C 1
ATOM 28378 O O . ASN C 1 402 ? 53.357 217.944 35.775 1.00 15.53 402 ASN C O 1
ATOM 28389 N N . GLY C 1 403 ? 52.553 219.608 37.072 1.00 17.84 403 GLY C N 1
ATOM 28390 C CA . GLY C 1 403 ? 51.157 219.364 36.743 1.00 17.06 403 GLY C CA 1
ATOM 28391 C C . GLY C 1 403 ? 50.823 219.280 35.268 1.00 17.94 403 GLY C C 1
ATOM 28392 O O . GLY C 1 403 ? 51.159 220.171 34.500 1.00 16.96 403 GLY C O 1
ATOM 28396 N N . GLY C 1 404 ? 50.156 218.202 34.869 1.00 19.53 404 GLY C N 1
ATOM 28397 C CA . GLY C 1 404 ? 49.787 218.020 33.477 1.00 19.11 404 GLY C CA 1
ATOM 28398 C C . GLY C 1 404 ? 50.934 217.616 32.554 1.00 19.59 404 GLY C C 1
ATOM 28399 O O . GLY C 1 404 ? 50.742 217.490 31.339 1.00 21.61 404 GLY C O 1
ATOM 28403 N N . ALA C 1 405 ? 52.132 217.425 33.106 1.00 15.66 405 ALA C N 1
ATOM 28404 C CA . ALA C 1 405 ? 53.267 217.018 32.266 1.00 16.41 405 ALA C CA 1
ATOM 28405 C C . ALA C 1 405 ? 53.093 215.567 31.819 1.00 13.34 405 ALA C C 1
ATOM 28406 O O . ALA C 1 405 ? 52.508 214.752 32.536 1.00 13.42 405 ALA C O 1
ATOM 28413 N N . ALA C 1 406 ? 53.592 215.255 30.630 1.00 13.65 406 ALA C N 1
ATOM 28414 C CA . ALA C 1 406 ? 53.492 213.912 30.082 1.00 13.32 406 ALA C CA 1
ATOM 28415 C C . ALA C 1 406 ? 54.829 213.419 29.532 1.00 14.51 406 ALA C C 1
ATOM 28416 O O . ALA C 1 406 ? 55.616 214.199 29.005 1.00 14.08 406 ALA C O 1
ATOM 28423 N N . VAL C 1 407 ? 55.075 212.121 29.690 1.00 12.27 407 VAL C N 1
ATOM 28424 C CA . VAL C 1 407 ? 56.267 211.455 29.185 1.00 12.97 407 VAL C CA 1
ATOM 28425 C C . VAL C 1 407 ? 55.737 210.239 28.438 1.00 13.84 407 VAL C C 1
ATOM 28426 O O . VAL C 1 407 ? 55.346 209.235 29.044 1.00 14.55 407 VAL C O 1
ATOM 28439 N N . ASN C 1 408 ? 55.689 210.370 27.114 1.00 14.26 408 ASN C N 1
ATOM 28440 C CA . ASN C 1 408 ? 55.139 209.351 26.233 1.00 15.00 408 ASN C CA 1
ATOM 28441 C C . ASN C 1 408 ? 56.161 208.556 25.463 1.00 13.08 408 ASN C C 1
ATOM 28442 O O . ASN C 1 408 ? 57.067 209.119 24.849 1.00 15.19 408 ASN C O 1
ATOM 28453 N N . ASN C 1 409 ? 55.982 207.242 25.483 1.00 9.80 409 ASN C N 1
ATOM 28454 C CA . ASN C 1 409 ? 56.848 206.311 24.785 1.00 11.99 409 ASN C CA 1
ATOM 28455 C C . ASN C 1 409 ? 58.315 206.506 25.100 1.00 14.38 409 ASN C C 1
ATOM 28456 O O . ASN C 1 409 ? 59.152 206.434 24.210 1.00 12.66 409 ASN C O 1
ATOM 28467 N N . ALA C 1 410 ? 58.617 206.783 26.362 1.00 13.22 410 ALA C N 1
ATOM 28468 C CA . ALA C 1 410 ? 60.006 206.951 26.758 1.00 13.21 410 ALA C CA 1
ATOM 28469 C C . ALA C 1 410 ? 60.685 205.593 26.655 1.00 15.17 410 ALA C C 1
ATOM 28470 O O . ALA C 1 410 ? 60.035 204.562 26.795 1.00 16.77 410 ALA C O 1
ATOM 28477 N N . TYR C 1 411 ? 61.985 205.583 26.381 1.00 13.13 411 TYR C N 1
ATOM 28478 C CA . TYR C 1 411 ? 62.726 204.333 26.320 1.00 12.50 411 TYR C CA 1
ATOM 28479 C C . TYR C 1 411 ? 63.900 204.631 27.223 1.00 13.10 411 TYR C C 1
ATOM 28480 O O . TYR C 1 411 ? 64.850 205.297 26.818 1.00 12.12 411 TYR C O 1
ATOM 28498 N N . ILE C 1 412 ? 63.808 204.178 28.463 1.00 13.14 412 ILE C N 1
ATOM 28499 C CA . ILE C 1 412 ? 64.831 204.465 29.465 1.00 14.12 412 ILE C CA 1
ATOM 28500 C C . ILE C 1 412 ? 65.504 203.193 29.937 1.00 16.07 412 ILE C C 1
ATOM 28501 O O . ILE C 1 412 ? 64.844 202.293 30.459 1.00 16.31 412 ILE C O 1
ATOM 28517 N N . SER C 1 413 ? 66.831 203.121 29.776 1.00 12.14 413 SER C N 1
ATOM 28518 C CA . SER C 1 413 ? 67.532 201.912 30.142 1.00 12.12 413 SER C CA 1
ATOM 28519 C C . SER C 1 413 ? 68.893 202.167 30.765 1.00 13.91 413 SER C C 1
ATOM 28520 O O . SER C 1 413 ? 69.569 203.140 30.423 1.00 12.98 413 SER C O 1
ATOM 28528 N N . ARG C 1 414 ? 69.283 201.302 31.690 1.00 13.22 414 ARG C N 1
ATOM 28529 C CA . ARG C 1 414 ? 70.630 201.383 32.247 1.00 15.13 414 ARG C CA 1
ATOM 28530 C C . ARG C 1 414 ? 71.451 200.643 31.205 1.00 15.80 414 ARG C C 1
ATOM 28531 O O . ARG C 1 414 ? 70.922 199.753 30.509 1.00 16.44 414 ARG C O 1
ATOM 28552 N N . LEU C 1 415 ? 72.718 201.011 31.046 1.00 18.71 415 LEU C N 1
ATOM 28553 C CA . LEU C 1 415 ? 73.543 200.307 30.073 1.00 22.04 415 LEU C CA 1
ATOM 28554 C C . LEU C 1 415 ? 73.980 199.006 30.717 1.00 25.28 415 LEU C C 1
ATOM 28555 O O . LEU C 1 415 ? 75.071 198.925 31.298 1.00 26.97 415 LEU C O 1
ATOM 28571 N N . GLY C 1 416 ? 73.106 198.006 30.626 1.00 19.87 416 GLY C N 1
ATOM 28572 C CA . GLY C 1 416 ? 73.308 196.704 31.231 1.00 22.71 416 GLY C CA 1
ATOM 28573 C C . GLY C 1 416 ? 72.959 196.781 32.708 1.00 20.43 416 GLY C C 1
ATOM 28574 O O . GLY C 1 416 ? 72.857 197.875 33.265 1.00 17.89 416 GLY C O 1
ATOM 28578 N N . ASN C 1 417 ? 72.762 195.638 33.354 1.00 22.89 417 ASN C N 1
ATOM 28579 C CA . ASN C 1 417 ? 72.459 195.648 34.786 1.00 24.13 417 ASN C CA 1
ATOM 28580 C C . ASN C 1 417 ? 73.612 195.152 35.669 1.00 25.96 417 ASN C C 1
ATOM 28581 O O . ASN C 1 417 ? 73.420 194.866 36.850 1.00 20.78 417 ASN C O 1
ATOM 28592 N N . THR C 1 418 ? 74.809 195.054 35.093 1.00 24.37 418 THR C N 1
ATOM 28593 C CA . THR C 1 418 ? 75.988 194.627 35.845 1.00 26.29 418 THR C CA 1
ATOM 28594 C C . THR C 1 418 ? 76.291 195.666 36.916 1.00 24.81 418 THR C C 1
ATOM 28595 O O . THR C 1 418 ? 76.523 196.839 36.605 1.00 23.83 418 THR C O 1
ATOM 28606 N N . ASN C 1 419 ? 76.275 195.231 38.175 1.00 23.33 419 ASN C N 1
ATOM 28607 C CA . ASN C 1 419 ? 76.500 196.115 39.321 1.00 25.49 419 ASN C CA 1
ATOM 28608 C C . ASN C 1 419 ? 75.416 197.184 39.536 1.00 22.18 419 ASN C C 1
ATOM 28609 O O . ASN C 1 419 ? 75.584 198.077 40.370 1.00 20.62 419 ASN C O 1
ATOM 28620 N N . GLY C 1 420 ? 74.314 197.091 38.788 1.00 22.63 420 GLY C N 1
ATOM 28621 C CA . GLY C 1 420 ? 73.221 198.047 38.922 1.00 19.76 420 GLY C CA 1
ATOM 28622 C C . GLY C 1 420 ? 72.707 198.127 40.349 1.00 17.91 420 GLY C C 1
ATOM 28623 O O . GLY C 1 420 ? 72.428 199.207 40.871 1.00 16.82 420 GLY C O 1
ATOM 28627 N N . GLU C 1 421 ? 72.634 196.971 40.997 1.00 19.86 421 GLU C N 1
ATOM 28628 C CA . GLU C 1 421 ? 72.156 196.875 42.368 1.00 21.26 421 GLU C CA 1
ATOM 28629 C C . GLU C 1 421 ? 73.000 197.664 43.376 1.00 22.48 421 GLU C C 1
ATOM 28630 O O . GLU C 1 421 ? 72.581 197.872 44.520 1.00 23.75 421 GLU C O 1
ATOM 28642 N N . LEU C 1 422 ? 74.175 198.121 42.949 1.00 23.99 422 LEU C N 1
ATOM 28643 C CA . LEU C 1 422 ? 75.071 198.863 43.836 1.00 25.37 422 LEU C CA 1
ATOM 28644 C C . LEU C 1 422 ? 75.009 200.376 43.637 1.00 26.65 422 LEU C C 1
ATOM 28645 O O . LEU C 1 422 ? 75.629 201.130 44.392 1.00 25.81 422 LEU C O 1
ATOM 28661 N N . GLU C 1 423 ? 74.265 200.822 42.623 1.00 21.69 423 GLU C N 1
ATOM 28662 C CA . GLU C 1 423 ? 74.151 202.249 42.372 1.00 18.54 423 GLU C CA 1
ATOM 28663 C C . GLU C 1 423 ? 73.364 202.890 43.496 1.00 18.71 423 GLU C C 1
ATOM 28664 O O . GLU C 1 423 ? 72.476 202.272 44.078 1.00 22.64 423 GLU C O 1
ATOM 28676 N N . GLN C 1 424 ? 73.699 204.133 43.797 1.00 21.85 424 GLN C N 1
ATOM 28677 C CA . GLN C 1 424 ? 73.033 204.874 44.848 1.00 20.88 424 GLN C CA 1
ATOM 28678 C C . GLN C 1 424 ? 72.342 206.073 44.221 1.00 21.78 424 GLN C C 1
ATOM 28679 O O . GLN C 1 424 ? 72.996 206.953 43.649 1.00 17.65 424 GLN C O 1
ATOM 28693 N N . ALA C 1 425 ? 71.014 206.094 44.317 1.00 16.14 425 ALA C N 1
ATOM 28694 C CA . ALA C 1 425 ? 70.224 207.182 43.763 1.00 14.56 425 ALA C CA 1
ATOM 28695 C C . ALA C 1 425 ? 70.677 208.511 44.344 1.00 15.05 425 ALA C C 1
ATOM 28696 O O . ALA C 1 425 ? 70.831 208.649 45.558 1.00 17.23 425 ALA C O 1
ATOM 28703 N N . VAL C 1 426 ? 70.885 209.485 43.466 1.00 16.99 426 VAL C N 1
ATOM 28704 C CA . VAL C 1 426 ? 71.342 210.815 43.851 1.00 18.26 426 VAL C CA 1
ATOM 28705 C C . VAL C 1 426 ? 70.223 211.767 44.292 1.00 20.88 426 VAL C C 1
ATOM 28706 O O . VAL C 1 426 ? 70.332 212.412 45.334 1.00 23.52 426 VAL C O 1
ATOM 28719 N N . TYR C 1 427 ? 69.160 211.869 43.493 1.00 14.87 427 TYR C N 1
ATOM 28720 C CA . TYR C 1 427 ? 68.033 212.744 43.807 1.00 15.11 427 TYR C CA 1
ATOM 28721 C C . TYR C 1 427 ? 66.860 211.823 44.096 1.00 17.10 427 TYR C C 1
ATOM 28722 O O . TYR C 1 427 ? 66.334 211.170 43.190 1.00 14.99 427 TYR C O 1
ATOM 28740 N N . LYS C 1 428 ? 66.462 211.760 45.361 1.00 20.12 428 LYS C N 1
ATOM 28741 C CA . LYS C 1 428 ? 65.426 210.825 45.773 1.00 17.77 428 LYS C CA 1
ATOM 28742 C C . LYS C 1 428 ? 64.675 211.331 46.992 1.00 21.94 428 LYS C C 1
ATOM 28743 O O . LYS C 1 428 ? 65.176 212.179 47.733 1.00 21.90 428 LYS C O 1
ATOM 28762 N N . PRO C 1 429 ? 63.474 210.789 47.221 1.00 16.76 429 PRO C N 1
ATOM 28763 C CA . PRO C 1 429 ? 62.727 211.201 48.414 1.00 19.04 429 PRO C CA 1
ATOM 28764 C C . PRO C 1 429 ? 63.380 210.582 49.647 1.00 16.96 429 PRO C C 1
ATOM 28765 O O . PRO C 1 429 ? 64.012 209.529 49.556 1.00 17.01 429 PRO C O 1
ATOM 28776 N N . ALA C 1 430 ? 63.229 211.254 50.783 1.00 22.91 430 ALA C N 1
ATOM 28777 C CA . ALA C 1 430 ? 63.790 210.805 52.056 1.00 28.77 430 ALA C CA 1
ATOM 28778 C C . ALA C 1 430 ? 63.381 209.374 52.417 1.00 27.42 430 ALA C C 1
ATOM 28779 O O . ALA C 1 430 ? 64.175 208.618 52.982 1.00 27.19 430 ALA C O 1
ATOM 28786 N N . GLY C 1 431 ? 62.148 209.010 52.072 1.00 24.69 431 GLY C N 1
ATOM 28787 C CA . GLY C 1 431 ? 61.623 207.684 52.338 1.00 22.08 431 GLY C CA 1
ATOM 28788 C C . GLY C 1 431 ? 62.260 206.574 51.519 1.00 20.58 431 GLY C C 1
ATOM 28789 O O . GLY C 1 431 ? 62.063 205.390 51.808 1.00 17.84 431 GLY C O 1
ATOM 28793 N N . PHE C 1 432 ? 62.994 206.927 50.469 1.00 18.89 432 PHE C N 1
ATOM 28794 C CA . PHE C 1 432 ? 63.659 205.887 49.691 1.00 18.04 432 PHE C CA 1
ATOM 28795 C C . PHE C 1 432 ? 65.120 205.754 50.123 1.00 22.74 432 PHE C C 1
ATOM 28796 O O . PHE C 1 432 ? 65.949 206.583 49.773 1.00 19.73 432 PHE C O 1
ATOM 28813 N N . THR C 1 433 ? 65.425 204.699 50.868 1.00 22.04 433 THR C N 1
ATOM 28814 C CA . THR C 1 433 ? 66.774 204.484 51.368 1.00 26.70 433 THR C CA 1
ATOM 28815 C C . THR C 1 433 ? 67.423 203.226 50.831 1.00 27.83 433 THR C C 1
ATOM 28816 O O . THR C 1 433 ? 68.511 202.864 51.261 1.00 30.37 433 THR C O 1
ATOM 28827 N N . GLU C 1 434 ? 66.765 202.554 49.896 1.00 22.18 434 GLU C N 1
ATOM 28828 C CA . GLU C 1 434 ? 67.327 201.349 49.306 1.00 26.06 434 GLU C CA 1
ATOM 28829 C C . GLU C 1 434 ? 68.471 201.671 48.347 1.00 25.99 434 GLU C C 1
ATOM 28830 O O . GLU C 1 434 ? 68.562 202.783 47.821 1.00 24.90 434 GLU C O 1
ATOM 28842 N N . VAL C 1 435 ? 69.348 200.694 48.138 1.00 23.97 435 VAL C N 1
ATOM 28843 C CA . VAL C 1 435 ? 70.451 200.849 47.213 1.00 21.28 435 VAL C CA 1
ATOM 28844 C C . VAL C 1 435 ? 70.044 200.149 45.925 1.00 20.63 435 VAL C C 1
ATOM 28845 O O . VAL C 1 435 ? 69.417 199.085 45.967 1.00 19.58 435 VAL C O 1
ATOM 28858 N N . GLY C 1 436 ? 70.397 200.752 44.791 1.00 17.56 436 GLY C N 1
ATOM 28859 C CA . GLY C 1 436 ? 70.088 200.205 43.481 1.00 16.09 436 GLY C CA 1
ATOM 28860 C C . GLY C 1 436 ? 69.752 201.345 42.540 1.00 15.10 436 GLY C C 1
ATOM 28861 O O . GLY C 1 436 ? 69.280 202.395 42.974 1.00 15.15 436 GLY C O 1
ATOM 28865 N N . ASP C 1 437 ? 70.010 201.152 41.254 1.00 15.82 437 ASP C N 1
ATOM 28866 C CA . ASP C 1 437 ? 69.737 202.193 40.271 1.00 16.73 437 ASP C CA 1
ATOM 28867 C C . ASP C 1 437 ? 68.236 202.300 40.048 1.00 14.72 437 ASP C C 1
ATOM 28868 O O . ASP C 1 437 ? 67.514 201.305 40.150 1.00 13.90 437 ASP C O 1
ATOM 28877 N N . VAL C 1 438 ? 67.786 203.506 39.725 1.00 11.67 438 VAL C N 1
ATOM 28878 C CA . VAL C 1 438 ? 66.373 203.748 39.495 1.00 10.19 438 VAL C CA 1
ATOM 28879 C C . VAL C 1 438 ? 66.119 204.384 38.128 1.00 11.92 438 VAL C C 1
ATOM 28880 O O . VAL C 1 438 ? 66.633 205.461 37.843 1.00 11.08 438 VAL C O 1
ATOM 28893 N N . ALA C 1 439 ? 65.301 203.750 37.296 1.00 11.90 439 ALA C N 1
ATOM 28894 C CA . ALA C 1 439 ? 65.029 204.321 35.984 1.00 12.59 439 ALA C CA 1
ATOM 28895 C C . ALA C 1 439 ? 64.252 205.628 36.075 1.00 10.45 439 ALA C C 1
ATOM 28896 O O . ALA C 1 439 ? 64.644 206.627 35.479 1.00 11.22 439 ALA C O 1
ATOM 28903 N N . VAL C 1 440 ? 63.144 205.618 36.814 1.00 10.95 440 VAL C N 1
ATOM 28904 C CA . VAL C 1 440 ? 62.308 206.806 36.960 1.00 10.87 440 VAL C CA 1
ATOM 28905 C C . VAL C 1 440 ? 62.023 207.066 38.427 1.00 9.50 440 VAL C C 1
ATOM 28906 O O . VAL C 1 440 ? 61.562 206.181 39.137 1.00 12.77 440 VAL C O 1
ATOM 28919 N N . THR C 1 441 ? 62.314 208.279 38.876 1.00 9.81 441 THR C N 1
ATOM 28920 C CA . THR C 1 441 ? 62.094 208.666 40.261 1.00 8.71 441 THR C CA 1
ATOM 28921 C C . THR C 1 441 ? 61.181 209.880 40.263 1.00 11.30 441 THR C C 1
ATOM 28922 O O . THR C 1 441 ? 61.368 210.804 39.459 1.00 10.55 441 THR C O 1
ATOM 28933 N N . GLN C 1 442 ? 60.191 209.889 41.156 1.00 9.83 442 GLN C N 1
ATOM 28934 C CA . GLN C 1 442 ? 59.262 211.013 41.236 1.00 10.76 442 GLN C CA 1
ATOM 28935 C C . GLN C 1 442 ? 58.865 211.279 42.671 1.00 11.32 442 GLN C C 1
ATOM 28936 O O . GLN C 1 442 ? 58.610 210.348 43.422 1.00 10.74 442 GLN C O 1
ATOM 28950 N N . PHE C 1 443 ? 58.840 212.547 43.064 1.00 11.39 443 PHE C N 1
ATOM 28951 C CA . PHE C 1 443 ? 58.464 212.870 44.435 1.00 12.71 443 PHE C CA 1
ATOM 28952 C C . PHE C 1 443 ? 58.108 214.322 44.643 1.00 13.27 443 PHE C C 1
ATOM 28953 O O . PHE C 1 443 ? 58.114 215.098 43.697 1.00 14.22 443 PHE C O 1
ATOM 28970 N N . ALA C 1 444 ? 57.757 214.651 45.888 1.00 14.63 444 ALA C N 1
ATOM 28971 C CA . ALA C 1 444 ? 57.375 216.007 46.308 1.00 15.92 444 ALA C CA 1
ATOM 28972 C C . ALA C 1 444 ? 56.101 216.542 45.673 1.00 16.10 444 ALA C C 1
ATOM 28973 O O . ALA C 1 444 ? 55.929 217.750 45.554 1.00 18.89 444 ALA C O 1
ATOM 28980 N N . GLY C 1 445 ? 55.213 215.660 45.235 1.00 16.94 445 GLY C N 1
ATOM 28981 C CA . GLY C 1 445 ? 53.965 216.122 44.653 1.00 14.89 445 GLY C CA 1
ATOM 28982 C C . GLY C 1 445 ? 53.922 216.127 43.139 1.00 17.36 445 GLY C C 1
ATOM 28983 O O . GLY C 1 445 ? 52.938 216.575 42.553 1.00 18.41 445 GLY C O 1
ATOM 28987 N N . SER C 1 446 ? 54.989 215.643 42.508 1.00 14.02 446 SER C N 1
ATOM 28988 C CA . SER C 1 446 ? 55.031 215.553 41.056 1.00 15.19 446 SER C CA 1
ATOM 28989 C C . SER C 1 446 ? 54.098 214.432 40.617 1.00 12.82 446 SER C C 1
ATOM 28990 O O . SER C 1 446 ? 54.025 213.391 41.270 1.00 12.11 446 SER C O 1
ATOM 28998 N N . GLU C 1 447 ? 53.369 214.655 39.530 1.00 13.37 447 GLU C N 1
ATOM 28999 C CA . GLU C 1 447 ? 52.448 213.652 39.019 1.00 13.08 447 GLU C CA 1
ATOM 29000 C C . GLU C 1 447 ? 52.465 213.630 37.500 1.00 15.58 447 GLU C C 1
ATOM 29001 O O . GLU C 1 447 ? 51.462 213.922 36.840 1.00 17.56 447 GLU C O 1
ATOM 29013 N N . VAL C 1 448 ? 53.632 213.299 36.957 1.00 13.50 448 VAL C N 1
ATOM 29014 C CA . VAL C 1 448 ? 53.810 213.203 35.518 1.00 14.10 448 VAL C CA 1
ATOM 29015 C C . VAL C 1 448 ? 53.065 211.961 35.018 1.00 11.67 448 VAL C C 1
ATOM 29016 O O . VAL C 1 448 ? 52.998 210.947 35.716 1.00 11.60 448 VAL C O 1
ATOM 29029 N N . LYS C 1 449 ? 52.481 212.039 33.825 1.00 14.58 449 LYS C N 1
ATOM 29030 C CA . LYS C 1 449 ? 51.793 210.888 33.269 1.00 16.61 449 LYS C CA 1
ATOM 29031 C C . LYS C 1 449 ? 52.751 210.094 32.397 1.00 15.08 449 LYS C C 1
ATOM 29032 O O . LYS C 1 449 ? 53.256 210.612 31.411 1.00 16.91 449 LYS C O 1
ATOM 29051 N N . PHE C 1 450 ? 53.015 208.845 32.768 1.00 14.06 450 PHE C N 1
ATOM 29052 C CA . PHE C 1 450 ? 53.897 207.995 31.966 1.00 13.84 450 PHE C CA 1
ATOM 29053 C C . PHE C 1 450 ? 53.066 207.062 31.089 1.00 14.01 450 PHE C C 1
ATOM 29054 O O . PHE C 1 450 ? 52.421 206.127 31.568 1.00 15.74 450 PHE C O 1
ATOM 29071 N N . ASN C 1 451 ? 53.077 207.339 29.796 1.00 15.26 451 ASN C N 1
ATOM 29072 C CA . ASN C 1 451 ? 52.327 206.548 28.842 1.00 14.82 451 ASN C CA 1
ATOM 29073 C C . ASN C 1 451 ? 53.250 205.632 28.045 1.00 15.24 451 ASN C C 1
ATOM 29074 O O . ASN C 1 451 ? 54.165 206.102 27.371 1.00 14.50 451 ASN C O 1
ATOM 29085 N N . SER C 1 452 ? 53.017 204.327 28.151 1.00 9.73 452 SER C N 1
ATOM 29086 C CA . SER C 1 452 ? 53.796 203.309 27.433 1.00 11.90 452 SER C CA 1
ATOM 29087 C C . SER C 1 452 ? 55.323 203.428 27.534 1.00 13.63 452 SER C C 1
ATOM 29088 O O . SER C 1 452 ? 56.032 203.367 26.511 1.00 12.00 452 SER C O 1
ATOM 29096 N N . PRO C 1 453 ? 55.845 203.581 28.760 1.00 12.27 453 PRO C N 1
ATOM 29097 C CA . PRO C 1 453 ? 57.303 203.664 28.807 1.00 13.52 453 PRO C CA 1
ATOM 29098 C C . PRO C 1 453 ? 57.916 202.291 28.647 1.00 15.10 453 PRO C C 1
ATOM 29099 O O . PRO C 1 453 ? 57.280 201.285 28.959 1.00 14.63 453 PRO C O 1
ATOM 29110 N N . ILE C 1 454 ? 59.142 202.257 28.148 1.00 11.77 454 ILE C N 1
ATOM 29111 C CA . ILE C 1 454 ? 59.880 201.014 28.025 1.00 12.34 454 ILE C CA 1
ATOM 29112 C C . ILE C 1 454 ? 61.051 201.219 28.980 1.00 13.22 454 ILE C C 1
ATOM 29113 O O . ILE C 1 454 ? 61.830 202.166 28.830 1.00 13.54 454 ILE C O 1
ATOM 29129 N N . ILE C 1 455 ? 61.139 200.361 29.989 1.00 12.36 455 ILE C N 1
ATOM 29130 C CA . ILE C 1 455 ? 62.158 200.484 31.015 1.00 11.15 455 ILE C CA 1
ATOM 29131 C C . ILE C 1 455 ? 62.975 199.204 31.043 1.00 17.23 455 ILE C C 1
ATOM 29132 O O . ILE C 1 455 ? 62.419 198.122 31.240 1.00 18.36 455 ILE C O 1
ATOM 29148 N N . GLU C 1 456 ? 64.291 199.318 30.855 1.00 19.01 456 GLU C N 1
ATOM 29149 C CA . GLU C 1 456 ? 65.138 198.134 30.815 1.00 22.45 456 GLU C CA 1
ATOM 29150 C C . GLU C 1 456 ? 66.347 198.177 31.739 1.00 19.34 456 GLU C C 1
ATOM 29151 O O . GLU C 1 456 ? 66.889 199.251 32.034 1.00 20.14 456 GLU C O 1
ATOM 29163 N N . GLN C 1 457 ? 66.753 196.988 32.185 1.00 18.12 457 GLN C N 1
ATOM 29164 C CA . GLN C 1 457 ? 67.935 196.781 33.038 1.00 20.21 457 GLN C CA 1
ATOM 29165 C C . GLN C 1 457 ? 68.008 197.553 34.351 1.00 22.29 457 GLN C C 1
ATOM 29166 O O . GLN C 1 457 ? 69.106 197.792 34.858 1.00 19.82 457 GLN C O 1
ATOM 29180 N N . ALA C 1 458 ? 66.864 197.913 34.923 1.00 17.29 458 ALA C N 1
ATOM 29181 C CA . ALA C 1 458 ? 66.854 198.677 36.169 1.00 17.14 458 ALA C CA 1
ATOM 29182 C C . ALA C 1 458 ? 66.663 197.865 37.453 1.00 17.56 458 ALA C C 1
ATOM 29183 O O . ALA C 1 458 ? 65.973 196.844 37.461 1.00 20.19 458 ALA C O 1
ATOM 29190 N N . SER C 1 459 ? 67.264 198.330 38.547 1.00 17.47 459 SER C N 1
ATOM 29191 C CA . SER C 1 459 ? 67.071 197.659 39.832 1.00 15.80 459 SER C CA 1
ATOM 29192 C C . SER C 1 459 ? 65.657 198.023 40.293 1.00 15.61 459 SER C C 1
ATOM 29193 O O . SER C 1 459 ? 64.907 197.177 40.781 1.00 15.95 459 SER C O 1
ATOM 29201 N N . PHE C 1 460 ? 65.317 199.296 40.115 1.00 13.89 460 PHE C N 1
ATOM 29202 C CA . PHE C 1 460 ? 63.991 199.832 40.443 1.00 15.00 460 PHE C CA 1
ATOM 29203 C C . PHE C 1 460 ? 63.492 200.540 39.205 1.00 13.09 460 PHE C C 1
ATOM 29204 O O . PHE C 1 460 ? 64.113 201.501 38.752 1.00 14.28 460 PHE C O 1
ATOM 29221 N N . ASP C 1 461 ? 62.377 200.090 38.648 1.00 14.48 461 ASP C N 1
ATOM 29222 C CA . ASP C 1 461 ? 61.854 200.748 37.461 1.00 10.33 461 ASP C CA 1
ATOM 29223 C C . ASP C 1 461 ? 61.326 202.119 37.828 1.00 11.58 461 ASP C C 1
ATOM 29224 O O . ASP C 1 461 ? 61.683 203.120 37.207 1.00 12.34 461 ASP C O 1
ATOM 29233 N N . PHE C 1 462 ? 60.498 202.157 38.864 1.00 10.10 462 PHE C N 1
ATOM 29234 C CA . PHE C 1 462 ? 59.904 203.391 39.333 1.00 9.68 462 PHE C CA 1
ATOM 29235 C C . PHE C 1 462 ? 59.972 203.521 40.849 1.00 10.29 462 PHE C C 1
ATOM 29236 O O . PHE C 1 462 ? 59.665 202.573 41.570 1.00 12.84 462 PHE C O 1
ATOM 29253 N N . VAL C 1 463 ? 60.374 204.699 41.322 1.00 10.02 463 VAL C N 1
ATOM 29254 C CA . VAL C 1 463 ? 60.347 205.019 42.743 1.00 10.61 463 VAL C CA 1
ATOM 29255 C C . VAL C 1 463 ? 59.497 206.287 42.790 1.00 13.07 463 VAL C C 1
ATOM 29256 O O . VAL C 1 463 ? 59.827 207.292 42.155 1.00 12.84 463 VAL C O 1
ATOM 29269 N N . HIS C 1 464 ? 58.382 206.234 43.506 1.00 13.03 464 HIS C N 1
ATOM 29270 C CA . HIS C 1 464 ? 57.478 207.369 43.572 1.00 11.98 464 HIS C CA 1
ATOM 29271 C C . HIS C 1 464 ? 56.994 207.608 44.982 1.00 11.45 464 HIS C C 1
ATOM 29272 O O . HIS C 1 464 ? 56.497 206.692 45.632 1.00 12.83 464 HIS C O 1
ATOM 29287 N N . ALA C 1 465 ? 57.141 208.841 45.455 1.00 10.58 465 ALA C N 1
ATOM 29288 C CA . ALA C 1 465 ? 56.650 209.193 46.778 1.00 10.78 465 ALA C CA 1
ATOM 29289 C C . ALA C 1 465 ? 55.608 210.303 46.653 1.00 12.82 465 ALA C C 1
ATOM 29290 O O . ALA C 1 465 ? 55.780 211.232 45.868 1.00 11.66 465 ALA C O 1
ATOM 29297 N N . GLY C 1 466 ? 54.508 210.191 47.392 1.00 8.61 466 GLY C N 1
ATOM 29298 C CA . GLY C 1 466 ? 53.503 211.245 47.378 1.00 12.48 466 GLY C CA 1
ATOM 29299 C C . GLY C 1 466 ? 54.030 212.418 48.199 1.00 16.14 466 GLY C C 1
ATOM 29300 O O . GLY C 1 466 ? 55.021 212.269 48.907 1.00 15.64 466 GLY C O 1
ATOM 29304 N N . ARG C 1 467 ? 53.394 213.582 48.099 1.00 16.03 467 ARG C N 1
ATOM 29305 C CA . ARG C 1 467 ? 53.824 214.760 48.863 1.00 16.88 467 ARG C CA 1
ATOM 29306 C C . ARG C 1 467 ? 53.741 214.437 50.360 1.00 19.82 467 ARG C C 1
ATOM 29307 O O . ARG C 1 467 ? 52.777 213.812 50.809 1.00 21.65 467 ARG C O 1
ATOM 29328 N N . ASP C 1 468 ? 54.754 214.846 51.126 1.00 21.38 468 ASP C N 1
ATOM 29329 C CA . ASP C 1 468 ? 54.821 214.564 52.568 1.00 22.18 468 ASP C CA 1
ATOM 29330 C C . ASP C 1 468 ? 53.602 214.974 53.367 1.00 26.52 468 ASP C C 1
ATOM 29331 O O . ASP C 1 468 ? 53.169 214.262 54.264 1.00 29.73 468 ASP C O 1
ATOM 29340 N N . THR C 1 469 ? 53.080 216.147 53.057 1.00 25.50 469 THR C N 1
ATOM 29341 C CA . THR C 1 469 ? 51.937 216.704 53.766 1.00 28.96 469 THR C CA 1
ATOM 29342 C C . THR C 1 469 ? 50.604 215.947 53.667 1.00 27.86 469 THR C C 1
ATOM 29343 O O . THR C 1 469 ? 49.974 215.634 54.678 1.00 29.88 469 THR C O 1
ATOM 29354 N N . ASP C 1 470 ? 50.193 215.632 52.448 1.00 23.47 470 ASP C N 1
ATOM 29355 C CA . ASP C 1 470 ? 48.889 215.041 52.230 1.00 19.56 470 ASP C CA 1
ATOM 29356 C C . ASP C 1 470 ? 48.862 213.883 51.238 1.00 20.25 470 ASP C C 1
ATOM 29357 O O . ASP C 1 470 ? 47.791 213.534 50.746 1.00 17.43 470 ASP C O 1
ATOM 29366 N N . SER C 1 471 ? 50.028 213.311 50.939 1.00 21.20 471 SER C N 1
ATOM 29367 C CA . SER C 1 471 ? 50.154 212.199 49.977 1.00 18.90 471 SER C CA 1
ATOM 29368 C C . SER C 1 471 ? 49.741 212.573 48.545 1.00 21.10 471 SER C C 1
ATOM 29369 O O . SER C 1 471 ? 49.484 211.695 47.723 1.00 20.32 471 SER C O 1
ATOM 29377 N N . TYR C 1 472 ? 49.692 213.867 48.237 1.00 17.46 472 TYR C N 1
ATOM 29378 C CA . TYR C 1 472 ? 49.309 214.299 46.900 1.00 19.01 472 TYR C CA 1
ATOM 29379 C C . TYR C 1 472 ? 50.314 213.897 45.803 1.00 18.88 472 TYR C C 1
ATOM 29380 O O . TYR C 1 472 ? 51.519 213.937 46.012 1.00 18.24 472 TYR C O 1
ATOM 29398 N N . GLY C 1 473 ? 49.807 213.551 44.621 1.00 14.64 473 GLY C N 1
ATOM 29399 C CA . GLY C 1 473 ? 50.661 213.182 43.506 1.00 14.73 473 GLY C CA 1
ATOM 29400 C C . GLY C 1 473 ? 50.403 211.748 43.098 1.00 12.50 473 GLY C C 1
ATOM 29401 O O . GLY C 1 473 ? 51.010 210.829 43.636 1.00 11.42 473 GLY C O 1
ATOM 29405 N N . LEU C 1 474 ? 49.472 211.559 42.170 1.00 11.37 474 LEU C N 1
ATOM 29406 C CA . LEU C 1 474 ? 49.119 210.232 41.693 1.00 13.84 474 LEU C CA 1
ATOM 29407 C C . LEU C 1 474 ? 50.234 209.629 40.829 1.00 12.11 474 LEU C C 1
ATOM 29408 O O . LEU C 1 474 ? 50.758 210.293 39.931 1.00 10.93 474 LEU C O 1
ATOM 29424 N N . PHE C 1 475 ? 50.587 208.378 41.104 1.00 10.44 475 PHE C N 1
ATOM 29425 C CA . PHE C 1 475 ? 51.589 207.675 40.310 1.00 9.35 475 PHE C CA 1
ATOM 29426 C C . PHE C 1 475 ? 50.827 207.068 39.160 1.00 10.55 475 PHE C C 1
ATOM 29427 O O . PHE C 1 475 ? 50.015 206.179 39.370 1.00 11.71 475 PHE C O 1
ATOM 29444 N N . MET C 1 476 ? 51.097 207.531 37.939 1.00 11.64 476 MET C N 1
ATOM 29445 C CA . MET C 1 476 ? 50.359 207.065 36.767 1.00 10.48 476 MET C CA 1
ATOM 29446 C C . MET C 1 476 ? 51.203 206.423 35.681 1.00 13.95 476 MET C C 1
ATOM 29447 O O . MET C 1 476 ? 51.952 207.113 34.987 1.00 13.52 476 MET C O 1
ATOM 29461 N N . VAL C 1 477 ? 51.084 205.109 35.513 1.00 13.38 477 VAL C N 1
ATOM 29462 C CA . VAL C 1 477 ? 51.848 204.439 34.461 1.00 14.25 477 VAL C CA 1
ATOM 29463 C C . VAL C 1 477 ? 50.935 203.545 33.654 1.00 14.75 477 VAL C C 1
ATOM 29464 O O . VAL C 1 477 ? 50.342 202.600 34.181 1.00 14.94 477 VAL C O 1
ATOM 29477 N N . ASP C 1 478 ? 50.830 203.844 32.366 1.00 12.97 478 ASP C N 1
ATOM 29478 C CA . ASP C 1 478 ? 49.966 203.069 31.480 1.00 12.52 478 ASP C CA 1
ATOM 29479 C C . ASP C 1 478 ? 50.765 202.161 30.562 1.00 15.84 478 ASP C C 1
ATOM 29480 O O . ASP C 1 478 ? 51.485 202.637 29.676 1.00 15.48 478 ASP C O 1
ATOM 29489 N N . LYS C 1 479 ? 50.636 200.859 30.798 1.00 11.50 479 LYS C N 1
ATOM 29490 C CA . LYS C 1 479 ? 51.277 199.834 29.986 1.00 14.63 479 LYS C CA 1
ATOM 29491 C C . LYS C 1 479 ? 52.797 199.939 29.898 1.00 14.66 479 LYS C C 1
ATOM 29492 O O . LYS C 1 479 ? 53.342 200.138 28.819 1.00 13.37 479 LYS C O 1
ATOM 29511 N N . PRO C 1 480 ? 53.488 199.798 31.038 1.00 13.29 480 PRO C N 1
ATOM 29512 C CA . PRO C 1 480 ? 54.951 199.864 30.980 1.00 13.46 480 PRO C CA 1
ATOM 29513 C C . PRO C 1 480 ? 55.532 198.572 30.401 1.00 17.18 480 PRO C C 1
ATOM 29514 O O . PRO C 1 480 ? 55.056 197.476 30.700 1.00 14.52 480 PRO C O 1
ATOM 29525 N N . HIS C 1 481 ? 56.550 198.695 29.560 1.00 13.99 481 HIS C N 1
ATOM 29526 C CA . HIS C 1 481 ? 57.177 197.509 28.987 1.00 14.05 481 HIS C CA 1
ATOM 29527 C C . HIS C 1 481 ? 58.442 197.328 29.805 1.00 17.13 481 HIS C C 1
ATOM 29528 O O . HIS C 1 481 ? 59.438 197.998 29.554 1.00 16.56 481 HIS C O 1
ATOM 29543 N N . ILE C 1 482 ? 58.394 196.460 30.814 1.00 16.82 482 ILE C N 1
ATOM 29544 C CA . ILE C 1 482 ? 59.544 196.279 31.701 1.00 16.58 482 ILE C CA 1
ATOM 29545 C C . ILE C 1 482 ? 60.291 194.966 31.472 1.00 21.05 482 ILE C C 1
ATOM 29546 O O . ILE C 1 482 ? 59.682 193.893 31.469 1.00 19.91 482 ILE C O 1
ATOM 29562 N N . GLU C 1 483 ? 61.611 195.064 31.272 1.00 19.90 483 GLU C N 1
ATOM 29563 C CA . GLU C 1 483 ? 62.455 193.893 31.043 1.00 20.80 483 GLU C CA 1
ATOM 29564 C C . GLU C 1 483 ? 63.828 194.067 31.657 1.00 21.44 483 GLU C C 1
ATOM 29565 O O . GLU C 1 483 ? 64.294 195.188 31.855 1.00 21.19 483 GLU C O 1
ATOM 29577 N N . SER C 1 484 ? 64.477 192.953 31.966 1.00 19.25 484 SER C N 1
ATOM 29578 C CA . SER C 1 484 ? 65.817 192.997 32.549 1.00 19.56 484 SER C CA 1
ATOM 29579 C C . SER C 1 484 ? 66.531 191.671 32.288 1.00 23.83 484 SER C C 1
ATOM 29580 O O . SER C 1 484 ? 65.988 190.605 32.572 1.00 25.04 484 SER C O 1
ATOM 29588 N N . SER C 1 485 ? 67.736 191.748 31.728 1.00 28.48 485 SER C N 1
ATOM 29589 C CA . SER C 1 485 ? 68.541 190.563 31.424 1.00 28.69 485 SER C CA 1
ATOM 29590 C C . SER C 1 485 ? 68.828 189.725 32.664 1.00 24.14 485 SER C C 1
ATOM 29591 O O . SER C 1 485 ? 69.222 190.251 33.701 1.00 24.23 485 SER C O 1
ATOM 29599 N N . GLY C 1 486 ? 68.628 188.417 32.548 1.00 25.90 486 GLY C N 1
ATOM 29600 C CA . GLY C 1 486 ? 68.851 187.508 33.660 1.00 27.89 486 GLY C CA 1
ATOM 29601 C C . GLY C 1 486 ? 67.830 187.661 34.777 1.00 29.52 486 GLY C C 1
ATOM 29602 O O . GLY C 1 486 ? 68.057 187.205 35.904 1.00 34.67 486 GLY C O 1
ATOM 29606 N N . GLY C 1 487 ? 66.714 188.315 34.472 1.00 26.07 487 GLY C N 1
ATOM 29607 C CA . GLY C 1 487 ? 65.657 188.543 35.448 1.00 24.10 487 GLY C CA 1
ATOM 29608 C C . GLY C 1 487 ? 66.135 189.239 36.715 1.00 26.22 487 GLY C C 1
ATOM 29609 O O . GLY C 1 487 ? 65.627 188.986 37.810 1.00 26.00 487 GLY C O 1
ATOM 29613 N N . LYS C 1 488 ? 67.121 190.119 36.569 1.00 26.99 488 LYS C N 1
ATOM 29614 C CA . LYS C 1 488 ? 67.686 190.839 37.707 1.00 28.87 488 LYS C CA 1
ATOM 29615 C C . LYS C 1 488 ? 66.875 192.098 38.032 1.00 26.15 488 LYS C C 1
ATOM 29616 O O . LYS C 1 488 ? 66.759 192.993 37.196 1.00 28.38 488 LYS C O 1
ATOM 29635 N N . LYS C 1 489 ? 66.345 192.176 39.251 1.00 25.54 489 LYS C N 1
ATOM 29636 C CA . LYS C 1 489 ? 65.518 193.315 39.650 1.00 25.25 489 LYS C CA 1
ATOM 29637 C C . LYS C 1 489 ? 65.153 193.304 41.135 1.00 22.73 489 LYS C C 1
ATOM 29638 O O . LYS C 1 489 ? 65.091 192.244 41.753 1.00 22.92 489 LYS C O 1
ATOM 29657 N N . LYS C 1 490 ? 64.942 194.485 41.714 1.00 19.63 490 LYS C N 1
ATOM 29658 C CA . LYS C 1 490 ? 64.504 194.582 43.104 1.00 18.35 490 LYS C CA 1
ATOM 29659 C C . LYS C 1 490 ? 62.978 194.784 43.139 1.00 19.19 490 LYS C C 1
ATOM 29660 O O . LYS C 1 490 ? 62.258 193.958 43.701 1.00 20.64 490 LYS C O 1
ATOM 29679 N N . HIS C 1 491 ? 62.493 195.867 42.521 1.00 17.04 491 HIS C N 1
ATOM 29680 C CA . HIS C 1 491 ? 61.051 196.177 42.472 1.00 15.11 491 HIS C CA 1
ATOM 29681 C C . HIS C 1 491 ? 60.691 196.978 41.216 1.00 15.87 491 HIS C C 1
ATOM 29682 O O . HIS C 1 491 ? 61.510 197.742 40.702 1.00 15.29 491 HIS C O 1
ATOM 29697 N N . SER C 1 492 ? 59.467 196.825 40.725 1.00 15.90 492 SER C N 1
ATOM 29698 C CA . SER C 1 492 ? 59.046 197.604 39.560 1.00 12.80 492 SER C CA 1
ATOM 29699 C C . SER C 1 492 ? 58.417 198.922 40.002 1.00 13.40 492 SER C C 1
ATOM 29700 O O . SER C 1 492 ? 58.698 199.980 39.431 1.00 12.63 492 SER C O 1
ATOM 29708 N N . PHE C 1 493 ? 57.575 198.862 41.031 1.00 11.86 493 PHE C N 1
ATOM 29709 C CA . PHE C 1 493 ? 56.914 200.054 41.529 1.00 10.85 493 PHE C CA 1
ATOM 29710 C C . PHE C 1 493 ? 57.123 200.169 43.040 1.00 12.50 493 PHE C C 1
ATOM 29711 O O . PHE C 1 493 ? 56.472 199.478 43.823 1.00 14.25 493 PHE C O 1
ATOM 29728 N N . TYR C 1 494 ? 58.052 201.029 43.436 1.00 10.96 494 TYR C N 1
ATOM 29729 C CA . TYR C 1 494 ? 58.360 201.261 44.842 1.00 11.08 494 TYR C CA 1
ATOM 29730 C C . TYR C 1 494 ? 57.594 202.527 45.197 1.00 10.16 494 TYR C C 1
ATOM 29731 O O . TYR C 1 494 ? 58.057 203.636 44.946 1.00 11.23 494 TYR C O 1
ATOM 29749 N N . LEU C 1 495 ? 56.414 202.350 45.785 1.00 13.86 495 LEU C N 1
ATOM 29750 C CA . LEU C 1 495 ? 55.513 203.458 46.067 1.00 12.05 495 LEU C CA 1
ATOM 29751 C C . LEU C 1 495 ? 55.502 203.868 47.532 1.00 14.74 495 LEU C C 1
ATOM 29752 O O . LEU C 1 495 ? 55.237 203.061 48.408 1.00 13.82 495 LEU C O 1
ATOM 29768 N N . ILE C 1 496 ? 55.744 205.148 47.784 1.00 13.11 496 ILE C N 1
ATOM 29769 C CA . ILE C 1 496 ? 55.832 205.644 49.148 1.00 13.32 496 ILE C CA 1
ATOM 29770 C C . ILE C 1 496 ? 54.782 206.696 49.434 1.00 12.15 496 ILE C C 1
ATOM 29771 O O . ILE C 1 496 ? 54.695 207.683 48.703 1.00 14.37 496 ILE C O 1
ATOM 29787 N N . ASN C 1 497 ? 53.960 206.463 50.464 1.00 10.73 497 ASN C N 1
ATOM 29788 C CA . ASN C 1 497 ? 52.952 207.437 50.892 1.00 12.15 497 ASN C CA 1
ATOM 29789 C C . ASN C 1 497 ? 52.192 207.982 49.699 1.00 11.04 497 ASN C C 1
ATOM 29790 O O . ASN C 1 497 ? 52.138 209.188 49.480 1.00 10.77 497 ASN C O 1
ATOM 29801 N N . THR C 1 498 ? 51.600 207.097 48.913 1.00 9.80 498 THR C N 1
ATOM 29802 C CA . THR C 1 498 ? 50.952 207.564 47.699 1.00 11.83 498 THR C CA 1
ATOM 29803 C C . THR C 1 498 ? 49.871 206.634 47.195 1.00 10.47 498 THR C C 1
ATOM 29804 O O . THR C 1 498 ? 49.705 205.521 47.708 1.00 10.61 498 THR C O 1
ATOM 29815 N N . SER C 1 499 ? 49.137 207.112 46.190 1.00 8.14 499 SER C N 1
ATOM 29816 C CA . SER C 1 499 ? 48.132 206.326 45.487 1.00 9.54 499 SER C CA 1
ATOM 29817 C C . SER C 1 499 ? 48.681 206.122 44.076 1.00 10.93 499 SER C C 1
ATOM 29818 O O . SER C 1 499 ? 49.630 206.795 43.678 1.00 8.85 499 SER C O 1
ATOM 29826 N N . SER C 1 500 ? 48.061 205.226 43.313 1.00 11.46 500 SER C N 1
ATOM 29827 C CA . SER C 1 500 ? 48.487 204.970 41.942 1.00 11.87 500 SER C CA 1
ATOM 29828 C C . SER C 1 500 ? 47.397 204.310 41.101 1.00 14.35 500 SER C C 1
ATOM 29829 O O . SER C 1 500 ? 46.447 203.744 41.624 1.00 11.35 500 SER C O 1
ATOM 29837 N N . ASN C 1 501 ? 47.544 204.431 39.788 1.00 14.81 501 ASN C N 1
ATOM 29838 C CA . ASN C 1 501 ? 46.678 203.774 38.823 1.00 15.32 501 ASN C CA 1
ATOM 29839 C C . ASN C 1 501 ? 47.687 203.252 37.805 1.00 17.85 501 ASN C C 1
ATOM 29840 O O . ASN C 1 501 ? 48.369 204.031 37.141 1.00 15.33 501 ASN C O 1
ATOM 29851 N N . VAL C 1 502 ? 47.830 201.936 37.730 1.00 13.74 502 VAL C N 1
ATOM 29852 C CA . VAL C 1 502 ? 48.768 201.324 36.802 1.00 14.71 502 VAL C CA 1
ATOM 29853 C C . VAL C 1 502 ? 48.058 200.264 35.984 1.00 14.60 502 VAL C C 1
ATOM 29854 O O . VAL C 1 502 ? 47.327 199.454 36.534 1.00 15.09 502 VAL C O 1
ATOM 29867 N N . THR C 1 503 ? 48.254 200.278 34.669 1.00 14.08 503 THR C N 1
ATOM 29868 C CA . THR C 1 503 ? 47.661 199.259 33.807 1.00 14.25 503 THR C CA 1
ATOM 29869 C C . THR C 1 503 ? 48.808 198.440 33.223 1.00 13.15 503 THR C C 1
ATOM 29870 O O . THR C 1 503 ? 49.650 198.981 32.512 1.00 13.54 503 THR C O 1
ATOM 29881 N N . LEU C 1 504 ? 48.852 197.150 33.541 1.00 14.44 504 LEU C N 1
ATOM 29882 C CA . LEU C 1 504 ? 49.917 196.276 33.045 1.00 16.53 504 LEU C CA 1
ATOM 29883 C C . LEU C 1 504 ? 49.594 195.780 31.651 1.00 17.06 504 LEU C C 1
ATOM 29884 O O . LEU C 1 504 ? 48.424 195.700 31.264 1.00 18.01 504 LEU C O 1
ATOM 29900 N N . SER C 1 505 ? 50.634 195.434 30.898 1.00 17.62 505 SER C N 1
ATOM 29901 C CA . SER C 1 505 ? 50.447 194.993 29.520 1.00 17.78 505 SER C CA 1
ATOM 29902 C C . SER C 1 505 ? 50.998 193.594 29.249 1.00 18.85 505 SER C C 1
ATOM 29903 O O . SER C 1 505 ? 51.362 193.272 28.116 1.00 20.55 505 SER C O 1
ATOM 29911 N N . GLY C 1 506 ? 51.057 192.771 30.291 1.00 14.55 506 GLY C N 1
ATOM 29912 C CA . GLY C 1 506 ? 51.533 191.407 30.165 1.00 14.83 506 GLY C CA 1
ATOM 29913 C C . GLY C 1 506 ? 53.032 191.280 30.005 1.00 21.16 506 GLY C C 1
ATOM 29914 O O . GLY C 1 506 ? 53.522 190.227 29.591 1.00 20.64 506 GLY C O 1
ATOM 29918 N N . VAL C 1 507 ? 53.759 192.340 30.359 1.00 21.56 507 VAL C N 1
ATOM 29919 C CA . VAL C 1 507 ? 55.209 192.369 30.246 1.00 24.75 507 VAL C CA 1
ATOM 29920 C C . VAL C 1 507 ? 55.786 192.771 31.590 1.00 28.25 507 VAL C C 1
ATOM 29921 O O . VAL C 1 507 ? 55.432 193.823 32.124 1.00 35.19 507 VAL C O 1
ATOM 29934 N N . GLY C 1 508 ? 56.652 191.932 32.148 1.00 18.58 508 GLY C N 1
ATOM 29935 C CA . GLY C 1 508 ? 57.252 192.223 33.436 1.00 18.40 508 GLY C CA 1
ATOM 29936 C C . GLY C 1 508 ? 57.846 191.012 34.134 1.00 18.41 508 GLY C C 1
ATOM 29937 O O . GLY C 1 508 ? 57.820 189.900 33.614 1.00 22.54 508 GLY C O 1
ATOM 29941 N N . LEU C 1 509 ? 58.349 191.235 35.340 1.00 22.75 509 LEU C N 1
ATOM 29942 C CA . LEU C 1 509 ? 58.994 190.192 36.122 1.00 23.22 509 LEU C CA 1
ATOM 29943 C C . LEU C 1 509 ? 59.237 190.671 37.545 1.00 22.13 509 LEU C C 1
ATOM 29944 O O . LEU C 1 509 ? 59.019 191.843 37.856 1.00 23.02 509 LEU C O 1
ATOM 29960 N N . SER C 1 510 ? 59.651 189.750 38.416 1.00 18.56 510 SER C N 1
ATOM 29961 C CA . SER C 1 510 ? 60.083 190.093 39.774 1.00 20.96 510 SER C CA 1
ATOM 29962 C C . SER C 1 510 ? 61.481 189.470 39.880 1.00 23.34 510 SER C C 1
ATOM 29963 O O . SER C 1 510 ? 61.788 188.520 39.157 1.00 22.90 510 SER C O 1
ATOM 29971 N N . GLY C 1 511 ? 62.318 190.006 40.762 1.00 27.09 511 GLY C N 1
ATOM 29972 C CA . GLY C 1 511 ? 63.700 189.557 40.895 1.00 28.40 511 GLY C CA 1
ATOM 29973 C C . GLY C 1 511 ? 64.011 188.136 41.337 1.00 33.20 511 GLY C C 1
ATOM 29974 O O . GLY C 1 511 ? 63.116 187.348 41.628 1.00 30.27 511 GLY C O 1
ATOM 29978 N N . GLN C 1 512 ? 65.308 187.831 41.404 1.00 29.98 512 GLN C N 1
ATOM 29979 C CA . GLN C 1 512 ? 65.803 186.504 41.774 1.00 31.30 512 GLN C CA 1
ATOM 29980 C C . GLN C 1 512 ? 65.764 186.181 43.264 1.00 29.38 512 GLN C C 1
ATOM 29981 O O . GLN C 1 512 ? 65.761 185.011 43.636 1.00 33.31 512 GLN C O 1
ATOM 29995 N N . ASP C 1 513 ? 65.742 187.204 44.114 1.00 24.84 513 ASP C N 1
ATOM 29996 C CA . ASP C 1 513 ? 65.674 186.985 45.553 1.00 26.03 513 ASP C CA 1
ATOM 29997 C C . ASP C 1 513 ? 64.257 186.494 45.874 1.00 29.93 513 ASP C C 1
ATOM 29998 O O . ASP C 1 513 ? 63.297 187.232 45.668 1.00 25.37 513 ASP C O 1
ATOM 30007 N N . PRO C 1 514 ? 64.126 185.258 46.401 1.00 29.19 514 PRO C N 1
ATOM 30008 C CA . PRO C 1 514 ? 62.822 184.647 46.709 1.00 26.21 514 PRO C CA 1
ATOM 30009 C C . PRO C 1 514 ? 62.090 185.297 47.875 1.00 28.48 514 PRO C C 1
ATOM 30010 O O . PRO C 1 514 ? 60.901 185.031 48.099 1.00 27.54 514 PRO C O 1
ATOM 30021 N N . ASP C 1 515 ? 62.781 186.148 48.616 1.00 28.73 515 ASP C N 1
ATOM 30022 C CA . ASP C 1 515 ? 62.147 186.782 49.761 1.00 29.15 515 ASP C CA 1
ATOM 30023 C C . ASP C 1 515 ? 61.844 188.270 49.602 1.00 29.13 515 ASP C C 1
ATOM 30024 O O . ASP C 1 515 ? 60.730 188.718 49.904 1.00 26.08 515 ASP C O 1
ATOM 30033 N N . LEU C 1 516 ? 62.819 189.022 49.096 1.00 23.83 516 LEU C N 1
ATOM 30034 C CA . LEU C 1 516 ? 62.695 190.473 49.015 1.00 25.09 516 LEU C CA 1
ATOM 30035 C C . LEU C 1 516 ? 62.224 191.131 47.719 1.00 22.29 516 LEU C C 1
ATOM 30036 O O . LEU C 1 516 ? 61.761 192.264 47.760 1.00 22.42 516 LEU C O 1
ATOM 30052 N N . ASP C 1 517 ? 62.368 190.463 46.583 1.00 19.19 517 ASP C N 1
ATOM 30053 C CA . ASP C 1 517 ? 61.980 191.072 45.313 1.00 19.98 517 ASP C CA 1
ATOM 30054 C C . ASP C 1 517 ? 60.481 190.907 45.011 1.00 19.48 517 ASP C C 1
ATOM 30055 O O . ASP C 1 517 ? 59.909 189.834 45.178 1.00 21.00 517 ASP C O 1
ATOM 30064 N N . SER C 1 518 ? 59.850 191.974 44.548 1.00 17.20 518 SER C N 1
ATOM 30065 C CA . SER C 1 518 ? 58.420 191.919 44.246 1.00 14.94 518 SER C CA 1
ATOM 30066 C C . SER C 1 518 ? 58.091 193.034 43.279 1.00 13.51 518 SER C C 1
ATOM 30067 O O . SER C 1 518 ? 58.787 194.036 43.247 1.00 13.80 518 SER C O 1
ATOM 30075 N N . MET C 1 519 ? 57.021 192.873 42.510 1.00 15.08 519 MET C N 1
ATOM 30076 C CA . MET C 1 519 ? 56.635 193.885 41.537 1.00 14.89 519 MET C CA 1
ATOM 30077 C C . MET C 1 519 ? 56.389 195.225 42.217 1.00 14.94 519 MET C C 1
ATOM 30078 O O . MET C 1 519 ? 56.954 196.247 41.817 1.00 14.70 519 MET C O 1
ATOM 30092 N N . TYR C 1 520 ? 55.584 195.201 43.277 1.00 11.20 520 TYR C N 1
ATOM 30093 C CA . TYR C 1 520 ? 55.257 196.391 44.051 1.00 12.61 520 TYR C CA 1
ATOM 30094 C C . TYR C 1 520 ? 55.865 196.343 45.434 1.00 9.63 520 TYR C C 1
ATOM 30095 O O . TYR C 1 520 ? 55.984 195.275 46.016 1.00 11.59 520 TYR C O 1
ATOM 30113 N N . PHE C 1 521 ? 56.263 197.503 45.939 1.00 9.79 521 PHE C N 1
ATOM 30114 C CA . PHE C 1 521 ? 56.647 197.627 47.329 1.00 10.62 521 PHE C CA 1
ATOM 30115 C C . PHE C 1 521 ? 55.876 198.854 47.799 1.00 13.68 521 PHE C C 1
ATOM 30116 O O . PHE C 1 521 ? 56.082 199.951 47.282 1.00 14.03 521 PHE C O 1
ATOM 30133 N N . LEU C 1 522 ? 54.935 198.654 48.722 1.00 12.54 522 LEU C N 1
ATOM 30134 C CA . LEU C 1 522 ? 54.116 199.750 49.237 1.00 13.66 522 LEU C CA 1
ATOM 30135 C C . LEU C 1 522 ? 54.637 200.198 50.604 1.00 16.40 522 LEU C C 1
ATOM 30136 O O . LEU C 1 522 ? 54.450 199.517 51.609 1.00 14.98 522 LEU C O 1
ATOM 30152 N N . LYS C 1 523 ? 55.273 201.361 50.632 1.00 13.21 523 LYS C N 1
ATOM 30153 C CA . LYS C 1 523 ? 55.846 201.882 51.859 1.00 13.21 523 LYS C CA 1
ATOM 30154 C C . LYS C 1 523 ? 55.032 202.993 52.482 1.00 15.07 523 LYS C C 1
ATOM 30155 O O . LYS C 1 523 ? 54.963 204.107 51.951 1.00 15.27 523 LYS C O 1
ATOM 30174 N N . ASN C 1 524 ? 54.408 202.676 53.615 1.00 14.12 524 ASN C N 1
ATOM 30175 C CA . ASN C 1 524 ? 53.628 203.644 54.365 1.00 17.32 524 ASN C CA 1
ATOM 30176 C C . ASN C 1 524 ? 52.587 204.402 53.576 1.00 13.70 524 ASN C C 1
ATOM 30177 O O . ASN C 1 524 ? 52.460 205.612 53.717 1.00 13.70 524 ASN C O 1
ATOM 30188 N N . CYS C 1 525 ? 51.851 203.693 52.729 1.00 13.17 525 CYS C N 1
ATOM 30189 C CA . CYS C 1 525 ? 50.791 204.345 51.980 1.00 14.00 525 CYS C CA 1
ATOM 30190 C C . CYS C 1 525 ? 49.665 204.557 52.996 1.00 13.30 525 CYS C C 1
ATOM 30191 O O . CYS C 1 525 ? 49.404 203.693 53.829 1.00 14.15 525 CYS C O 1
ATOM 30199 N N . PRO C 1 526 ? 49.035 205.735 52.976 1.00 12.76 526 PRO C N 1
ATOM 30200 C CA . PRO C 1 526 ? 48.020 205.987 54.005 1.00 16.50 526 PRO C CA 1
ATOM 30201 C C . PRO C 1 526 ? 46.730 205.190 53.824 1.00 14.94 526 PRO C C 1
ATOM 30202 O O . PRO C 1 526 ? 46.504 204.599 52.769 1.00 13.02 526 PRO C O 1
ATOM 30213 N N . GLU C 1 527 ? 45.885 205.198 54.854 1.00 14.81 527 GLU C N 1
ATOM 30214 C CA . GLU C 1 527 ? 44.612 204.475 54.825 1.00 14.74 527 GLU C CA 1
ATOM 30215 C C . GLU C 1 527 ? 43.720 204.841 53.636 1.00 17.49 527 GLU C C 1
ATOM 30216 O O . GLU C 1 527 ? 43.066 203.973 53.049 1.00 15.30 527 GLU C O 1
ATOM 30228 N N . THR C 1 528 ? 43.704 206.121 53.278 1.00 15.14 528 THR C N 1
ATOM 30229 C CA . THR C 1 528 ? 42.881 206.595 52.176 1.00 14.62 528 THR C CA 1
ATOM 30230 C C . THR C 1 528 ? 43.493 206.364 50.795 1.00 14.46 528 THR C C 1
ATOM 30231 O O . THR C 1 528 ? 42.833 206.575 49.780 1.00 12.27 528 THR C O 1
ATOM 30242 N N . ALA C 1 529 ? 44.746 205.926 50.736 1.00 10.95 529 ALA C N 1
ATOM 30243 C CA . ALA C 1 529 ? 45.359 205.707 49.424 1.00 11.39 529 ALA C CA 1
ATOM 30244 C C . ALA C 1 529 ? 44.909 204.413 48.763 1.00 9.25 529 ALA C C 1
ATOM 30245 O O . ALA C 1 529 ? 44.535 203.453 49.434 1.00 10.86 529 ALA C O 1
ATOM 30252 N N . ARG C 1 530 ? 44.930 204.399 47.436 1.00 8.89 530 ARG C N 1
ATOM 30253 C CA . ARG C 1 530 ? 44.577 203.213 46.676 1.00 11.99 530 ARG C CA 1
ATOM 30254 C C . ARG C 1 530 ? 45.625 203.055 45.592 1.00 9.19 530 ARG C C 1
ATOM 30255 O O . ARG C 1 530 ? 45.935 204.011 44.885 1.00 10.93 530 ARG C O 1
ATOM 30276 N N . ASN C 1 531 ? 46.187 201.858 45.494 1.00 10.32 531 ASN C N 1
ATOM 30277 C CA . ASN C 1 531 ? 47.174 201.534 44.469 1.00 9.79 531 ASN C CA 1
ATOM 30278 C C . ASN C 1 531 ? 46.517 200.491 43.592 1.00 11.23 531 ASN C C 1
ATOM 30279 O O . ASN C 1 531 ? 46.528 199.298 43.890 1.00 12.00 531 ASN C O 1
ATOM 30290 N N . VAL C 1 532 ? 45.899 200.985 42.521 1.00 13.30 532 VAL C N 1
ATOM 30291 C CA . VAL C 1 532 ? 45.075 200.178 41.616 1.00 13.27 532 VAL C CA 1
ATOM 30292 C C . VAL C 1 532 ? 45.806 199.539 40.450 1.00 11.86 532 VAL C C 1
ATOM 30293 O O . VAL C 1 532 ? 46.538 200.200 39.723 1.00 14.22 532 VAL C O 1
ATOM 30306 N N . VAL C 1 533 ? 45.586 198.241 40.279 1.00 12.80 533 VAL C N 1
ATOM 30307 C CA . VAL C 1 533 ? 46.236 197.489 39.224 1.00 15.45 533 VAL C CA 1
ATOM 30308 C C . VAL C 1 533 ? 45.235 196.924 38.223 1.00 15.10 533 VAL C C 1
ATOM 30309 O O . VAL C 1 533 ? 44.339 196.186 38.605 1.00 11.81 533 VAL C O 1
ATOM 30322 N N . ARG C 1 534 ? 45.398 197.261 36.948 1.00 15.96 534 ARG C N 1
ATOM 30323 C CA . ARG C 1 534 ? 44.539 196.729 35.887 1.00 18.00 534 ARG C CA 1
ATOM 30324 C C . ARG C 1 534 ? 45.445 196.078 34.859 1.00 18.03 534 ARG C C 1
ATOM 30325 O O . ARG C 1 534 ? 46.655 196.131 34.993 1.00 17.20 534 ARG C O 1
ATOM 30346 N N . GLY C 1 535 ? 44.855 195.469 33.834 1.00 17.20 535 GLY C N 1
ATOM 30347 C CA . GLY C 1 535 ? 45.624 194.870 32.761 1.00 16.84 535 GLY C CA 1
ATOM 30348 C C . GLY C 1 535 ? 46.030 193.430 32.967 1.00 17.30 535 GLY C C 1
ATOM 30349 O O . GLY C 1 535 ? 45.435 192.707 33.767 1.00 18.88 535 GLY C O 1
ATOM 30353 N N . GLN C 1 536 ? 47.064 193.017 32.247 1.00 14.85 536 GLN C N 1
ATOM 30354 C CA . GLN C 1 536 ? 47.539 191.636 32.305 1.00 15.47 536 GLN C CA 1
ATOM 30355 C C . GLN C 1 536 ? 48.847 191.457 33.060 1.00 17.37 536 GLN C C 1
ATOM 30356 O O . GLN C 1 536 ? 49.828 192.144 32.789 1.00 15.39 536 GLN C O 1
ATOM 30370 N N . MET C 1 537 ? 48.848 190.526 34.010 1.00 16.99 537 MET C N 1
ATOM 30371 C CA . MET C 1 537 ? 50.041 190.183 34.769 1.00 16.87 537 MET C CA 1
ATOM 30372 C C . MET C 1 537 ? 51.036 189.551 33.791 1.00 18.90 537 MET C C 1
ATOM 30373 O O . MET C 1 537 ? 50.647 189.088 32.709 1.00 18.06 537 MET C O 1
ATOM 30387 N N . PRO C 1 538 ? 52.327 189.565 34.135 1.00 18.76 538 PRO C N 1
ATOM 30388 C CA . PRO C 1 538 ? 53.317 188.938 33.250 1.00 18.72 538 PRO C CA 1
ATOM 30389 C C . PRO C 1 538 ? 53.016 187.443 33.083 1.00 21.18 538 PRO C C 1
ATOM 30390 O O . PRO C 1 538 ? 52.361 186.859 33.940 1.00 19.55 538 PRO C O 1
ATOM 30401 N N . ILE C 1 539 ? 53.474 186.841 31.992 1.00 23.50 539 ILE C N 1
ATOM 30402 C CA . ILE C 1 539 ? 53.243 185.419 31.741 1.00 24.79 539 ILE C CA 1
ATOM 30403 C C . ILE C 1 539 ? 53.975 184.546 32.762 1.00 25.27 539 ILE C C 1
ATOM 30404 O O . ILE C 1 539 ? 53.400 183.609 33.317 1.00 28.15 539 ILE C O 1
ATOM 30420 N N . SER C 1 540 ? 55.239 184.851 33.020 1.00 23.67 540 SER C N 1
ATOM 30421 C CA . SER C 1 540 ? 55.991 184.078 33.994 1.00 26.69 540 SER C CA 1
ATOM 30422 C C . SER C 1 540 ? 55.571 184.506 35.392 1.00 24.70 540 SER C C 1
ATOM 30423 O O . SER C 1 540 ? 55.173 185.658 35.604 1.00 19.76 540 SER C O 1
ATOM 30431 N N . GLY C 1 541 ? 55.675 183.579 36.340 1.00 21.05 541 GLY C N 1
ATOM 30432 C CA . GLY C 1 541 ? 55.299 183.845 37.711 1.00 19.64 541 GLY C CA 1
ATOM 30433 C C . GLY C 1 541 ? 56.137 184.928 38.349 1.00 21.53 541 GLY C C 1
ATOM 30434 O O . GLY C 1 541 ? 57.360 184.974 38.166 1.00 19.28 541 GLY C O 1
ATOM 30438 N N . VAL C 1 542 ? 55.477 185.818 39.084 1.00 15.18 542 VAL C N 1
ATOM 30439 C CA . VAL C 1 542 ? 56.169 186.892 39.787 1.00 15.60 542 VAL C CA 1
ATOM 30440 C C . VAL C 1 542 ? 55.641 187.001 41.209 1.00 15.30 542 VAL C C 1
ATOM 30441 O O . VAL C 1 542 ? 54.599 186.421 41.540 1.00 14.60 542 VAL C O 1
ATOM 30454 N N . LYS C 1 543 ? 56.373 187.710 42.064 1.00 14.67 543 LYS C N 1
ATOM 30455 C CA . LYS C 1 543 ? 55.864 187.962 43.395 1.00 17.05 543 LYS C CA 1
ATOM 30456 C C . LYS C 1 543 ? 55.228 189.337 43.240 1.00 16.36 543 LYS C C 1
ATOM 30457 O O . LYS C 1 543 ? 55.892 190.305 42.844 1.00 12.69 543 LYS C O 1
ATOM 30476 N N . LEU C 1 544 ? 53.945 189.426 43.549 1.00 14.56 544 LEU C N 1
ATOM 30477 C CA . LEU C 1 544 ? 53.217 190.672 43.370 1.00 12.91 544 LEU C CA 1
ATOM 30478 C C . LEU C 1 544 ? 53.525 191.846 44.300 1.00 12.74 544 LEU C C 1
ATOM 30479 O O . LEU C 1 544 ? 53.810 192.947 43.826 1.00 12.07 544 LEU C O 1
ATOM 30495 N N . VAL C 1 545 ? 53.470 191.637 45.611 1.00 10.84 545 VAL C N 1
ATOM 30496 C CA . VAL C 1 545 ? 53.597 192.778 46.500 1.00 11.68 545 VAL C CA 1
ATOM 30497 C C . VAL C 1 545 ? 54.185 192.530 47.882 1.00 12.29 545 VAL C C 1
ATOM 30498 O O . VAL C 1 545 ? 53.978 191.480 48.493 1.00 13.52 545 VAL C O 1
ATOM 30511 N N . ARG C 1 546 ? 54.950 193.511 48.347 1.00 10.18 546 ARG C N 1
ATOM 30512 C CA . ARG C 1 546 ? 55.524 193.495 49.681 1.00 12.66 546 ARG C CA 1
ATOM 30513 C C . ARG C 1 546 ? 55.284 194.906 50.177 1.00 11.76 546 ARG C C 1
ATOM 30514 O O . ARG C 1 546 ? 54.983 195.792 49.383 1.00 11.90 546 ARG C O 1
ATOM 30535 N N . GLY C 1 547 ? 55.369 195.137 51.477 1.00 11.67 547 GLY C N 1
ATOM 30536 C CA . GLY C 1 547 ? 55.216 196.500 51.937 1.00 13.02 547 GLY C CA 1
ATOM 30537 C C . GLY C 1 547 ? 55.502 196.712 53.401 1.00 16.52 547 GLY C C 1
ATOM 30538 O O . GLY C 1 547 ? 55.837 195.788 54.113 1.00 16.52 547 GLY C O 1
ATOM 30542 N N . THR C 1 548 ? 55.389 197.957 53.837 1.00 16.80 548 THR C N 1
ATOM 30543 C CA . THR C 1 548 ? 55.552 198.295 55.240 1.00 20.17 548 THR C CA 1
ATOM 30544 C C . THR C 1 548 ? 54.479 199.334 55.541 1.00 19.83 548 THR C C 1
ATOM 30545 O O . THR C 1 548 ? 54.126 200.140 54.673 1.00 19.28 548 THR C O 1
ATOM 30556 N N . GLY C 1 549 ? 53.935 199.303 56.750 1.00 16.09 549 GLY C N 1
ATOM 30557 C CA . GLY C 1 549 ? 52.884 200.228 57.119 1.00 19.35 549 GLY C CA 1
ATOM 30558 C C . GLY C 1 549 ? 51.664 199.451 57.578 1.00 18.39 549 GLY C C 1
ATOM 30559 O O . GLY C 1 549 ? 51.555 198.250 57.334 1.00 18.49 549 GLY C O 1
ATOM 30563 N N . ASN C 1 550 ? 50.734 200.140 58.217 1.00 18.68 550 ASN C N 1
ATOM 30564 C CA . ASN C 1 550 ? 49.545 199.495 58.767 1.00 20.74 550 ASN C CA 1
ATOM 30565 C C . ASN C 1 550 ? 48.299 199.428 57.889 1.00 20.39 550 ASN C C 1
ATOM 30566 O O . ASN C 1 550 ? 47.274 198.940 58.343 1.00 17.30 550 ASN C O 1
ATOM 30577 N N . TYR C 1 551 ? 48.364 199.886 56.643 1.00 19.18 551 TYR C N 1
ATOM 30578 C CA . TYR C 1 551 ? 47.150 199.855 55.816 1.00 17.31 551 TYR C CA 1
ATOM 30579 C C . TYR C 1 551 ? 47.298 199.230 54.446 1.00 16.84 551 TYR C C 1
ATOM 30580 O O . TYR C 1 551 ? 48.214 199.562 53.707 1.00 18.73 551 TYR C O 1
ATOM 30598 N N . PRO C 1 552 ? 46.373 198.331 54.096 1.00 16.42 552 PRO C N 1
ATOM 30599 C CA . PRO C 1 552 ? 46.396 197.741 52.759 1.00 13.36 552 PRO C CA 1
ATOM 30600 C C . PRO C 1 552 ? 45.889 198.778 51.757 1.00 11.76 552 PRO C C 1
ATOM 30601 O O . PRO C 1 552 ? 44.950 199.503 52.077 1.00 11.68 552 PRO C O 1
ATOM 30612 N N . THR C 1 553 ? 46.499 198.865 50.579 1.00 9.48 553 THR C N 1
ATOM 30613 C CA . THR C 1 553 ? 46.049 199.820 49.576 1.00 9.67 553 THR C CA 1
ATOM 30614 C C . THR C 1 553 ? 46.014 199.243 48.168 1.00 11.45 553 THR C C 1
ATOM 30615 O O . THR C 1 553 ? 45.517 199.901 47.259 1.00 10.88 553 THR C O 1
ATOM 30626 N N . LEU C 1 554 ? 46.541 198.034 47.970 1.00 9.65 554 LEU C N 1
ATOM 30627 C CA . LEU C 1 554 ? 46.533 197.465 46.627 1.00 11.61 554 LEU C CA 1
ATOM 30628 C C . LEU C 1 554 ? 45.127 197.027 46.219 1.00 10.47 554 LEU C C 1
ATOM 30629 O O . LEU C 1 554 ? 44.407 196.406 47.000 1.00 12.29 554 LEU C O 1
ATOM 30645 N N . VAL C 1 555 ? 44.758 197.329 44.977 1.00 10.05 555 VAL C N 1
ATOM 30646 C CA . VAL C 1 555 ? 43.449 196.969 44.445 1.00 10.29 555 VAL C CA 1
ATOM 30647 C C . VAL C 1 555 ? 43.612 196.251 43.134 1.00 13.33 555 VAL C C 1
ATOM 30648 O O . VAL C 1 555 ? 44.278 196.760 42.222 1.00 12.00 555 VAL C O 1
ATOM 30661 N N . LEU C 1 556 ? 43.039 195.054 43.042 1.00 10.38 556 LEU C N 1
ATOM 30662 C CA . LEU C 1 556 ? 43.087 194.309 41.795 1.00 11.73 556 LEU C CA 1
ATOM 30663 C C . LEU C 1 556 ? 41.785 194.631 41.063 1.00 16.18 556 LEU C C 1
ATOM 30664 O O . LEU C 1 556 ? 40.723 194.151 41.429 1.00 13.74 556 LEU C O 1
ATOM 30680 N N . ASP C 1 557 ? 41.883 195.484 40.047 1.00 16.83 557 ASP C N 1
ATOM 30681 C CA . ASP C 1 557 ? 40.732 195.905 39.267 1.00 16.68 557 ASP C CA 1
ATOM 30682 C C . ASP C 1 557 ? 40.598 195.082 37.987 1.00 17.72 557 ASP C C 1
ATOM 30683 O O . ASP C 1 557 ? 41.115 195.466 36.939 1.00 14.67 557 ASP C O 1
ATOM 30692 N N . CYS C 1 558 ? 39.872 193.968 38.080 1.00 14.10 558 CYS C N 1
ATOM 30693 C CA . CYS C 1 558 ? 39.675 193.054 36.947 1.00 17.76 558 CYS C CA 1
ATOM 30694 C C . CYS C 1 558 ? 40.989 192.644 36.329 1.00 14.97 558 CYS C C 1
ATOM 30695 O O . CYS C 1 558 ? 41.074 192.372 35.124 1.00 16.48 558 CYS C O 1
ATOM 30703 N N . THR C 1 559 ? 42.015 192.608 37.164 1.00 13.44 559 THR C N 1
ATOM 30704 C CA . THR C 1 559 ? 43.344 192.225 36.719 1.00 12.13 559 THR C CA 1
ATOM 30705 C C . THR C 1 559 ? 43.349 190.833 36.090 1.00 15.98 559 THR C C 1
ATOM 30706 O O . THR C 1 559 ? 42.755 189.895 36.625 1.00 11.80 559 THR C O 1
ATOM 30717 N N . ASN C 1 560 ? 43.992 190.716 34.930 1.00 12.59 560 ASN C N 1
ATOM 30718 C CA . ASN C 1 560 ? 44.139 189.438 34.248 1.00 16.56 560 ASN C CA 1
ATOM 30719 C C . ASN C 1 560 ? 45.327 188.760 34.932 1.00 15.30 560 ASN C C 1
ATOM 30720 O O . ASN C 1 560 ? 46.490 189.083 34.656 1.00 14.96 560 ASN C O 1
ATOM 30731 N N . MET C 1 561 ? 45.025 187.827 35.840 1.00 15.75 561 MET C N 1
ATOM 30732 C CA . MET C 1 561 ? 46.041 187.125 36.621 1.00 16.47 561 MET C CA 1
ATOM 30733 C C . MET C 1 561 ? 46.776 186.023 35.871 1.00 18.91 561 MET C C 1
ATOM 30734 O O . MET C 1 561 ? 47.766 185.519 36.370 1.00 17.99 561 MET C O 1
ATOM 30748 N N . GLY C 1 562 ? 46.282 185.643 34.693 1.00 16.75 562 GLY C N 1
ATOM 30749 C CA . GLY C 1 562 ? 46.914 184.606 33.896 1.00 17.07 562 GLY C CA 1
ATOM 30750 C C . GLY C 1 562 ? 47.084 183.343 34.706 1.00 19.05 562 GLY C C 1
ATOM 30751 O O . GLY C 1 562 ? 46.127 182.829 35.264 1.00 15.79 562 GLY C O 1
ATOM 30755 N N . SER C 1 563 ? 48.313 182.854 34.808 1.00 19.58 563 SER C N 1
ATOM 30756 C CA . SER C 1 563 ? 48.552 181.649 35.590 1.00 21.14 563 SER C CA 1
ATOM 30757 C C . SER C 1 563 ? 49.336 181.961 36.869 1.00 19.61 563 SER C C 1
ATOM 30758 O O . SER C 1 563 ? 50.024 181.096 37.414 1.00 22.81 563 SER C O 1
ATOM 30766 N N . GLN C 1 564 ? 49.219 183.193 37.356 1.00 18.01 564 GLN C N 1
ATOM 30767 C CA . GLN C 1 564 ? 49.953 183.606 38.556 1.00 15.69 564 GLN C CA 1
ATOM 30768 C C . GLN C 1 564 ? 49.627 182.812 39.825 1.00 17.81 564 GLN C C 1
ATOM 30769 O O . GLN C 1 564 ? 50.503 182.614 40.668 1.00 16.57 564 GLN C O 1
ATOM 30783 N N . PHE C 1 565 ? 48.382 182.361 39.975 1.00 18.05 565 PHE C N 1
ATOM 30784 C CA . PHE C 1 565 ? 48.021 181.595 41.173 1.00 19.81 565 PHE C CA 1
ATOM 30785 C C . PHE C 1 565 ? 48.836 180.311 41.233 1.00 20.74 565 PHE C C 1
ATOM 30786 O O . PHE C 1 565 ? 49.250 179.865 42.301 1.00 19.54 565 PHE C O 1
ATOM 30803 N N . GLN C 1 566 ? 49.078 179.739 40.062 1.00 21.95 566 GLN C N 1
ATOM 30804 C CA . GLN C 1 566 ? 49.802 178.486 39.944 1.00 23.88 566 GLN C CA 1
ATOM 30805 C C . GLN C 1 566 ? 51.317 178.630 39.923 1.00 27.20 566 GLN C C 1
ATOM 30806 O O . GLN C 1 566 ? 52.021 177.798 40.493 1.00 26.27 566 GLN C O 1
ATOM 30820 N N . PHE C 1 567 ? 51.824 179.683 39.287 1.00 19.65 567 PHE C N 1
ATOM 30821 C CA . PHE C 1 567 ? 53.272 179.843 39.172 1.00 22.84 567 PHE C CA 1
ATOM 30822 C C . PHE C 1 567 ? 53.874 181.054 39.871 1.00 21.81 567 PHE C C 1
ATOM 30823 O O . PHE C 1 567 ? 55.084 181.108 40.068 1.00 20.66 567 PHE C O 1
ATOM 30840 N N . GLY C 1 568 ? 53.050 182.030 40.225 1.00 18.13 568 GLY C N 1
ATOM 30841 C CA . GLY C 1 568 ? 53.549 183.216 40.913 1.00 16.31 568 GLY C CA 1
ATOM 30842 C C . GLY C 1 568 ? 53.272 183.204 42.412 1.00 15.57 568 GLY C C 1
ATOM 30843 O O . GLY C 1 568 ? 52.936 182.166 42.979 1.00 15.52 568 GLY C O 1
ATOM 30847 N N . GLU C 1 569 ? 53.407 184.369 43.042 1.00 15.96 569 GLU C N 1
ATOM 30848 C CA . GLU C 1 569 ? 53.198 184.542 44.477 1.00 13.58 569 GLU C CA 1
ATOM 30849 C C . GLU C 1 569 ? 52.527 185.882 44.760 1.00 15.74 569 GLU C C 1
ATOM 30850 O O . GLU C 1 569 ? 52.730 186.835 44.013 1.00 12.39 569 GLU C O 1
ATOM 30862 N N . VAL C 1 570 ? 51.702 185.967 45.805 1.00 14.65 570 VAL C N 1
ATOM 30863 C CA . VAL C 1 570 ? 51.122 187.257 46.146 1.00 13.60 570 VAL C CA 1
ATOM 30864 C C . VAL C 1 570 ? 52.224 188.047 46.866 1.00 18.66 570 VAL C C 1
ATOM 30865 O O . VAL C 1 570 ? 52.391 189.259 46.667 1.00 15.51 570 VAL C O 1
ATOM 30878 N N . GLY C 1 571 ? 53.023 187.330 47.656 1.00 13.38 571 GLY C N 1
ATOM 30879 C CA . GLY C 1 571 ? 54.049 187.954 48.463 1.00 14.30 571 GLY C CA 1
ATOM 30880 C C . GLY C 1 571 ? 53.413 188.193 49.827 1.00 15.70 571 GLY C C 1
ATOM 30881 O O . GLY C 1 571 ? 53.274 187.271 50.625 1.00 17.89 571 GLY C O 1
ATOM 30885 N N . ASP C 1 572 ? 52.988 189.422 50.089 1.00 15.48 572 ASP C N 1
ATOM 30886 C CA . ASP C 1 572 ? 52.371 189.749 51.375 1.00 19.50 572 ASP C CA 1
ATOM 30887 C C . ASP C 1 572 ? 50.906 190.131 51.179 1.00 15.92 572 ASP C C 1
ATOM 30888 O O . ASP C 1 572 ? 50.602 191.273 50.830 1.00 13.87 572 ASP C O 1
ATOM 30897 N N . ILE C 1 573 ? 50.004 189.179 51.439 1.00 15.31 573 ILE C N 1
ATOM 30898 C CA . ILE C 1 573 ? 48.556 189.373 51.269 1.00 13.81 573 ILE C CA 1
ATOM 30899 C C . ILE C 1 573 ? 47.990 190.525 52.100 1.00 16.01 573 ILE C C 1
ATOM 30900 O O . ILE C 1 573 ? 46.931 191.073 51.782 1.00 13.45 573 ILE C O 1
ATOM 30916 N N . PHE C 1 574 ? 48.694 190.915 53.156 1.00 16.49 574 PHE C N 1
ATOM 30917 C CA . PHE C 1 574 ? 48.218 192.006 54.003 1.00 16.12 574 PHE C CA 1
ATOM 30918 C C . PHE C 1 574 ? 47.929 193.310 53.256 1.00 16.94 574 PHE C C 1
ATOM 30919 O O . PHE C 1 574 ? 46.935 194.011 53.548 1.00 13.60 574 PHE C O 1
ATOM 30936 N N . TYR C 1 575 ? 48.789 193.622 52.294 1.00 12.38 575 TYR C N 1
ATOM 30937 C CA . TYR C 1 575 ? 48.704 194.879 51.557 1.00 11.86 575 TYR C CA 1
ATOM 30938 C C . TYR C 1 575 ? 47.625 194.999 50.478 1.00 12.66 575 TYR C C 1
ATOM 30939 O O . TYR C 1 575 ? 47.478 196.062 49.877 1.00 12.92 575 TYR C O 1
ATOM 30957 N N . ILE C 1 576 ? 46.876 193.924 50.244 1.00 14.29 576 ILE C N 1
ATOM 30958 C CA . ILE C 1 576 ? 45.795 193.970 49.267 1.00 13.98 576 ILE C CA 1
ATOM 30959 C C . ILE C 1 576 ? 44.521 194.488 49.940 1.00 15.76 576 ILE C C 1
ATOM 30960 O O . ILE C 1 576 ? 44.022 193.876 50.883 1.00 17.31 576 ILE C O 1
ATOM 30976 N N . LYS C 1 577 ? 44.022 195.628 49.465 1.00 11.84 577 LYS C N 1
ATOM 30977 C CA . LYS C 1 577 ? 42.800 196.256 50.006 1.00 15.68 577 LYS C CA 1
ATOM 30978 C C . LYS C 1 577 ? 41.524 195.592 49.460 1.00 16.24 577 LYS C C 1
ATOM 30979 O O . LYS C 1 577 ? 40.630 195.221 50.214 1.00 17.41 577 LYS C O 1
ATOM 30998 N N . ASP C 1 578 ? 41.422 195.462 48.145 1.00 17.36 578 ASP C N 1
ATOM 30999 C CA . ASP C 1 578 ? 40.250 194.802 47.583 1.00 21.20 578 ASP C CA 1
ATOM 31000 C C . ASP C 1 578 ? 40.524 194.190 46.229 1.00 22.90 578 ASP C C 1
ATOM 31001 O O . ASP C 1 578 ? 41.547 194.460 45.610 1.00 16.90 578 ASP C O 1
ATOM 31010 N N . VAL C 1 579 ? 39.603 193.339 45.799 1.00 10.24 579 VAL C N 1
ATOM 31011 C CA . VAL C 1 579 ? 39.722 192.638 44.542 1.00 11.72 579 VAL C CA 1
ATOM 31012 C C . VAL C 1 579 ? 38.374 192.703 43.822 1.00 16.78 579 VAL C C 1
ATOM 31013 O O . VAL C 1 579 ? 37.316 192.504 44.425 1.00 13.21 579 VAL C O 1
ATOM 31026 N N . VAL C 1 580 ? 38.423 193.040 42.542 1.00 13.85 580 VAL C N 1
ATOM 31027 C CA . VAL C 1 580 ? 37.227 193.137 41.721 1.00 14.55 580 VAL C CA 1
ATOM 31028 C C . VAL C 1 580 ? 37.416 192.250 40.502 1.00 15.06 580 VAL C C 1
ATOM 31029 O O . VAL C 1 580 ? 38.459 192.305 39.854 1.00 14.88 580 VAL C O 1
ATOM 31042 N N . GLY C 1 581 ? 36.440 191.391 40.234 1.00 16.74 581 GLY C N 1
ATOM 31043 C CA . GLY C 1 581 ? 36.458 190.530 39.063 1.00 18.52 581 GLY C CA 1
ATOM 31044 C C . GLY C 1 581 ? 37.510 189.442 38.970 1.00 27.48 581 GLY C C 1
ATOM 31045 O O . GLY C 1 581 ? 37.863 189.008 37.879 1.00 28.39 581 GLY C O 1
ATOM 31049 N N . VAL C 1 582 ? 38.039 189.013 40.104 1.00 15.61 582 VAL C N 1
ATOM 31050 C CA . VAL C 1 582 ? 39.018 187.938 40.121 1.00 17.50 582 VAL C CA 1
ATOM 31051 C C . VAL C 1 582 ? 38.513 186.975 41.167 1.00 16.66 582 VAL C C 1
ATOM 31052 O O . VAL C 1 582 ? 38.291 187.367 42.308 1.00 14.95 582 VAL C O 1
ATOM 31065 N N . LYS C 1 583 ? 38.317 185.719 40.788 1.00 20.39 583 LYS C N 1
ATOM 31066 C CA . LYS C 1 583 ? 37.794 184.745 41.737 1.00 21.27 583 LYS C CA 1
ATOM 31067 C C . LYS C 1 583 ? 38.570 183.452 41.692 1.00 23.11 583 LYS C C 1
ATOM 31068 O O . LYS C 1 583 ? 39.302 183.188 40.738 1.00 23.41 583 LYS C O 1
ATOM 31078 N N . ALA C 1 584 ? 38.410 182.657 42.744 1.00 15.61 584 ALA C N 1
ATOM 31079 C CA . ALA C 1 584 ? 39.026 181.342 42.835 1.00 18.89 584 ALA C CA 1
ATOM 31080 C C . ALA C 1 584 ? 38.067 180.499 43.663 1.00 18.52 584 ALA C C 1
ATOM 31081 O O . ALA C 1 584 ? 37.404 181.012 44.560 1.00 18.02 584 ALA C O 1
ATOM 31088 N N . ASP C 1 585 ? 37.981 179.210 43.370 1.00 23.02 585 ASP C N 1
ATOM 31089 C CA . ASP C 1 585 ? 37.045 178.357 44.096 1.00 22.38 585 ASP C CA 1
ATOM 31090 C C . ASP C 1 585 ? 37.551 177.876 45.449 1.00 21.89 585 ASP C C 1
ATOM 31091 O O . ASP C 1 585 ? 36.808 177.863 46.434 1.00 18.93 585 ASP C O 1
ATOM 31100 N N . THR C 1 586 ? 38.819 177.491 45.497 1.00 18.87 586 THR C N 1
ATOM 31101 C CA . THR C 1 586 ? 39.383 176.903 46.711 1.00 18.22 586 THR C CA 1
ATOM 31102 C C . THR C 1 586 ? 40.689 177.512 47.203 1.00 20.13 586 THR C C 1
ATOM 31103 O O . THR C 1 586 ? 41.533 177.922 46.407 1.00 19.30 586 THR C O 1
ATOM 31114 N N . LEU C 1 587 ? 40.836 177.561 48.526 1.00 20.53 587 LEU C N 1
ATOM 31115 C CA . LEU C 1 587 ? 42.042 178.040 49.171 1.00 16.90 587 LEU C CA 1
ATOM 31116 C C . LEU C 1 587 ? 42.697 176.794 49.763 1.00 18.94 587 LEU C C 1
ATOM 31117 O O . LEU C 1 587 ? 42.054 176.034 50.478 1.00 17.81 587 LEU C O 1
ATOM 31133 N N . TYR C 1 588 ? 43.967 176.568 49.439 1.00 16.11 588 TYR C N 1
ATOM 31134 C CA . TYR C 1 588 ? 44.682 175.379 49.909 1.00 17.74 588 TYR C CA 1
ATOM 31135 C C . TYR C 1 588 ? 45.692 175.701 50.989 1.00 15.09 588 TYR C C 1
ATOM 31136 O O . TYR C 1 588 ? 46.457 176.653 50.860 1.00 16.15 588 TYR C O 1
ATOM 31154 N N . ILE C 1 589 ? 45.695 174.889 52.043 1.00 16.92 589 ILE C N 1
ATOM 31155 C CA . ILE C 1 589 ? 46.610 175.071 53.160 1.00 19.33 589 ILE C CA 1
ATOM 31156 C C . ILE C 1 589 ? 47.411 173.810 53.463 1.00 19.42 589 ILE C C 1
ATOM 31157 O O . ILE C 1 589 ? 46.874 172.705 53.401 1.00 23.11 589 ILE C O 1
ATOM 31173 N N . ASP C 1 590 ? 48.687 173.990 53.793 1.00 17.07 590 ASP C N 1
ATOM 31174 C CA . ASP C 1 590 ? 49.576 172.908 54.228 1.00 22.25 590 ASP C CA 1
ATOM 31175 C C . ASP C 1 590 ? 50.435 173.537 55.316 1.00 18.43 590 ASP C C 1
ATOM 31176 O O . ASP C 1 590 ? 51.355 174.299 55.009 1.00 20.26 590 ASP C O 1
ATOM 31185 N N . PRO C 1 591 ? 50.142 173.210 56.594 1.00 19.92 591 PRO C N 1
ATOM 31186 C CA . PRO C 1 591 ? 50.809 173.785 57.772 1.00 17.81 591 PRO C CA 1
ATOM 31187 C C . PRO C 1 591 ? 52.323 173.600 57.869 1.00 20.16 591 PRO C C 1
ATOM 31188 O O . PRO C 1 591 ? 52.951 174.297 58.660 1.00 21.25 591 PRO C O 1
ATOM 31199 N N . VAL C 1 592 ? 52.909 172.680 57.119 1.00 19.82 592 VAL C N 1
ATOM 31200 C CA . VAL C 1 592 ? 54.365 172.561 57.193 1.00 22.79 592 VAL C CA 1
ATOM 31201 C C . VAL C 1 592 ? 55.047 172.826 55.845 1.00 19.86 592 VAL C C 1
ATOM 31202 O O . VAL C 1 592 ? 56.083 173.478 55.801 1.00 23.56 592 VAL C O 1
ATOM 31215 N N . ASN C 1 593 ? 54.435 172.367 54.759 1.00 18.48 593 ASN C N 1
ATOM 31216 C CA . ASN C 1 593 ? 54.988 172.517 53.411 1.00 21.04 593 ASN C CA 1
ATOM 31217 C C . ASN C 1 593 ? 54.466 173.677 52.580 1.00 21.55 593 ASN C C 1
ATOM 31218 O O . ASN C 1 593 ? 54.971 173.918 51.489 1.00 19.85 593 ASN C O 1
ATOM 31229 N N . GLY C 1 594 ? 53.442 174.370 53.071 1.00 22.03 594 GLY C N 1
ATOM 31230 C CA . GLY C 1 594 ? 52.906 175.516 52.358 1.00 20.16 594 GLY C CA 1
ATOM 31231 C C . GLY C 1 594 ? 53.869 176.684 52.484 1.00 22.54 594 GLY C C 1
ATOM 31232 O O . GLY C 1 594 ? 54.811 176.638 53.275 1.00 21.69 594 GLY C O 1
ATOM 31236 N N . ASN C 1 595 ? 53.634 177.730 51.698 1.00 19.77 595 ASN C N 1
ATOM 31237 C CA . ASN C 1 595 ? 54.465 178.929 51.719 1.00 19.71 595 ASN C CA 1
ATOM 31238 C C . ASN C 1 595 ? 53.505 180.109 51.739 1.00 17.31 595 ASN C C 1
ATOM 31239 O O . ASN C 1 595 ? 52.682 180.249 50.840 1.00 17.49 595 ASN C O 1
ATOM 31250 N N . ASN C 1 596 ? 53.591 180.942 52.763 1.00 17.68 596 ASN C N 1
ATOM 31251 C CA . ASN C 1 596 ? 52.700 182.093 52.854 1.00 19.78 596 ASN C CA 1
ATOM 31252 C C . ASN C 1 596 ? 52.835 183.091 51.701 1.00 18.37 596 ASN C C 1
ATOM 31253 O O . ASN C 1 596 ? 51.922 183.871 51.459 1.00 18.47 596 ASN C O 1
ATOM 31264 N N . TYR C 1 597 ? 53.964 183.063 50.989 1.00 16.92 597 TYR C N 1
ATOM 31265 C CA . TYR C 1 597 ? 54.150 183.950 49.842 1.00 18.82 597 TYR C CA 1
ATOM 31266 C C . TYR C 1 597 ? 53.166 183.582 48.736 1.00 14.43 597 TYR C C 1
ATOM 31267 O O . TYR C 1 597 ? 52.833 184.409 47.893 1.00 15.71 597 TYR C O 1
ATOM 31285 N N . ASN C 1 598 ? 52.743 182.324 48.705 1.00 13.64 598 ASN C N 1
ATOM 31286 C CA . ASN C 1 598 ? 51.833 181.860 47.657 1.00 14.36 598 ASN C CA 1
ATOM 31287 C C . ASN C 1 598 ? 50.457 182.494 47.718 1.00 14.10 598 ASN C C 1
ATOM 31288 O O . ASN C 1 598 ? 50.063 183.006 48.749 1.00 12.48 598 ASN C O 1
ATOM 31299 N N . TRP C 1 599 ? 49.733 182.441 46.603 1.00 15.37 599 TRP C N 1
ATOM 31300 C CA . TRP C 1 599 ? 48.363 182.947 46.568 1.00 13.67 599 TRP C CA 1
ATOM 31301 C C . TRP C 1 599 ? 47.491 182.003 47.407 1.00 16.38 599 TRP C C 1
ATOM 31302 O O . TRP C 1 599 ? 46.637 182.450 48.171 1.00 15.33 599 TRP C O 1
ATOM 31323 N N . GLY C 1 600 ? 47.737 180.700 47.270 1.00 14.44 600 GLY C N 1
ATOM 31324 C CA . GLY C 1 600 ? 47.004 179.672 47.998 1.00 16.48 600 GLY C CA 1
ATOM 31325 C C . GLY C 1 600 ? 45.756 179.171 47.279 1.00 17.92 600 GLY C C 1
ATOM 31326 O O . GLY C 1 600 ? 45.096 178.234 47.735 1.00 16.04 600 GLY C O 1
ATOM 31330 N N . THR C 1 601 ? 45.455 179.772 46.132 1.00 17.69 601 THR C N 1
ATOM 31331 C CA . THR C 1 601 ? 44.266 179.430 45.367 1.00 20.24 601 THR C CA 1
ATOM 31332 C C . THR C 1 601 ? 44.456 178.330 44.315 1.00 22.48 601 THR C C 1
ATOM 31333 O O . THR C 1 601 ? 43.506 177.955 43.627 1.00 21.45 601 THR C O 1
ATOM 31344 N N . ASN C 1 602 ? 45.681 177.834 44.178 1.00 18.22 602 ASN C N 1
ATOM 31345 C CA . ASN C 1 602 ? 45.962 176.723 43.271 1.00 21.70 602 ASN C CA 1
ATOM 31346 C C . ASN C 1 602 ? 46.577 175.616 44.120 1.00 18.45 602 ASN C C 1
ATOM 31347 O O . ASN C 1 602 ? 47.473 175.873 44.913 1.00 19.70 602 ASN C O 1
ATOM 31358 N N . GLY C 1 603 ? 46.061 174.397 43.966 1.00 21.98 603 GLY C N 1
ATOM 31359 C CA . GLY C 1 603 ? 46.488 173.251 44.755 1.00 21.88 603 GLY C CA 1
ATOM 31360 C C . GLY C 1 603 ? 47.969 172.947 44.836 1.00 22.90 603 GLY C C 1
ATOM 31361 O O . GLY C 1 603 ? 48.447 172.405 45.834 1.00 24.01 603 GLY C O 1
ATOM 31365 N N . THR C 1 604 ? 48.709 173.307 43.794 1.00 22.22 604 THR C N 1
ATOM 31366 C CA . THR C 1 604 ? 50.142 173.033 43.771 1.00 22.02 604 THR C CA 1
ATOM 31367 C C . THR C 1 604 ? 50.933 174.015 44.623 1.00 23.86 604 THR C C 1
ATOM 31368 O O . THR C 1 604 ? 52.090 173.760 44.958 1.00 26.76 604 THR C O 1
ATOM 31379 N N . LYS C 1 605 ? 50.311 175.139 44.977 1.00 20.84 605 LYS C N 1
ATOM 31380 C CA . LYS C 1 605 ? 50.989 176.160 45.775 1.00 19.06 605 LYS C CA 1
ATOM 31381 C C . LYS C 1 605 ? 50.113 176.651 46.917 1.00 22.17 605 LYS C C 1
ATOM 31382 O O . LYS C 1 605 ? 49.564 177.753 46.859 1.00 20.30 605 LYS C O 1
ATOM 31401 N N . PRO C 1 606 ? 49.988 175.833 47.968 1.00 18.96 606 PRO C N 1
ATOM 31402 C CA . PRO C 1 606 ? 49.162 176.236 49.106 1.00 14.97 606 PRO C CA 1
ATOM 31403 C C . PRO C 1 606 ? 49.915 177.180 50.030 1.00 19.00 606 PRO C C 1
ATOM 31404 O O . PRO C 1 606 ? 51.150 177.316 49.940 1.00 19.67 606 PRO C O 1
ATOM 31415 N N . ILE C 1 607 ? 49.172 177.860 50.896 1.00 14.90 607 ILE C N 1
ATOM 31416 C CA . ILE C 1 607 ? 49.797 178.731 51.866 1.00 15.74 607 ILE C CA 1
ATOM 31417 C C . ILE C 1 607 ? 50.004 177.880 53.108 1.00 16.05 607 ILE C C 1
ATOM 31418 O O . ILE C 1 607 ? 49.645 176.711 53.124 1.00 16.17 607 ILE C O 1
ATOM 31434 N N . ARG C 1 608 ? 50.560 178.463 54.153 1.00 17.49 608 ARG C N 1
ATOM 31435 C CA . ARG C 1 608 ? 50.877 177.682 55.339 1.00 19.93 608 ARG C CA 1
ATOM 31436 C C . ARG C 1 608 ? 50.122 178.023 56.626 1.00 19.09 608 ARG C C 1
ATOM 31437 O O . ARG C 1 608 ? 49.806 177.125 57.400 1.00 19.82 608 ARG C O 1
ATOM 31458 N N . GLU C 1 609 ? 49.856 179.309 56.857 1.00 18.29 609 GLU C N 1
ATOM 31459 C CA . GLU C 1 609 ? 49.195 179.769 58.084 1.00 18.42 609 GLU C CA 1
ATOM 31460 C C . GLU C 1 609 ? 47.697 180.040 57.886 1.00 18.23 609 GLU C C 1
ATOM 31461 O O . GLU C 1 609 ? 47.221 180.161 56.750 1.00 17.08 609 GLU C O 1
ATOM 31473 N N . LEU C 1 610 ? 46.968 180.146 58.996 1.00 16.06 610 LEU C N 1
ATOM 31474 C CA . LEU C 1 610 ? 45.520 180.399 58.968 1.00 16.53 610 LEU C CA 1
ATOM 31475 C C . LEU C 1 610 ? 45.199 181.876 59.167 1.00 17.25 610 LEU C C 1
ATOM 31476 O O . LEU C 1 610 ? 44.056 182.306 58.989 1.00 16.81 610 LEU C O 1
ATOM 31492 N N . THR C 1 611 ? 46.211 182.643 59.559 1.00 15.08 611 THR C N 1
ATOM 31493 C CA . THR C 1 611 ? 46.066 184.071 59.821 1.00 18.76 611 THR C CA 1
ATOM 31494 C C . THR C 1 611 ? 45.150 184.857 58.873 1.00 16.23 611 THR C C 1
ATOM 31495 O O . THR C 1 611 ? 44.281 185.600 59.322 1.00 17.49 611 THR C O 1
ATOM 31506 N N . ASN C 1 612 ? 45.334 184.675 57.572 1.00 13.66 612 ASN C N 1
ATOM 31507 C CA . ASN C 1 612 ? 44.575 185.444 56.590 1.00 15.06 612 ASN C CA 1
ATOM 31508 C C . ASN C 1 612 ? 43.559 184.688 55.750 1.00 12.32 612 ASN C C 1
ATOM 31509 O O . ASN C 1 612 ? 43.148 185.185 54.699 1.00 14.23 612 ASN C O 1
ATOM 31520 N N . ILE C 1 613 ? 43.125 183.512 56.191 1.00 13.89 613 ILE C N 1
ATOM 31521 C CA . ILE C 1 613 ? 42.206 182.741 55.349 1.00 16.62 613 ILE C CA 1
ATOM 31522 C C . ILE C 1 613 ? 40.836 183.387 55.131 1.00 13.31 613 ILE C C 1
ATOM 31523 O O . ILE C 1 613 ? 40.277 183.291 54.033 1.00 12.26 613 ILE C O 1
ATOM 31539 N N . ALA C 1 614 ? 40.316 184.072 56.145 1.00 13.22 614 ALA C N 1
ATOM 31540 C CA . ALA C 1 614 ? 39.030 184.753 55.986 1.00 16.37 614 ALA C CA 1
ATOM 31541 C C . ALA C 1 614 ? 39.198 185.879 54.955 1.00 14.65 614 ALA C C 1
ATOM 31542 O O . ALA C 1 614 ? 38.389 186.011 54.026 1.00 15.27 614 ALA C O 1
ATOM 31549 N N . LYS C 1 615 ? 40.263 186.670 55.098 1.00 12.73 615 LYS C N 1
ATOM 31550 C CA . LYS C 1 615 ? 40.537 187.762 54.156 1.00 12.99 615 LYS C CA 1
ATOM 31551 C C . LYS C 1 615 ? 40.699 187.235 52.723 1.00 13.70 615 LYS C C 1
ATOM 31552 O O . LYS C 1 615 ? 40.079 187.745 51.785 1.00 13.07 615 LYS C O 1
ATOM 31571 N N . ILE C 1 616 ? 41.534 186.215 52.547 1.00 12.65 616 ILE C N 1
ATOM 31572 C CA . ILE C 1 616 ? 41.726 185.640 51.219 1.00 12.31 616 ILE C CA 1
ATOM 31573 C C . ILE C 1 616 ? 40.387 185.135 50.649 1.00 15.25 616 ILE C C 1
ATOM 31574 O O . ILE C 1 616 ? 40.024 185.428 49.506 1.00 14.49 616 ILE C O 1
ATOM 31590 N N . CYS C 1 617 ? 39.639 184.378 51.440 1.00 14.77 617 CYS C N 1
ATOM 31591 C CA . CYS C 1 617 ? 38.348 183.875 50.952 1.00 16.18 617 CYS C CA 1
ATOM 31592 C C . CYS C 1 617 ? 37.355 184.988 50.586 1.00 16.52 617 CYS C C 1
ATOM 31593 O O . CYS C 1 617 ? 36.573 184.846 49.639 1.00 15.63 617 CYS C O 1
ATOM 31601 N N . GLN C 1 618 ? 37.381 186.088 51.337 1.00 16.78 618 GLN C N 1
ATOM 31602 C CA . GLN C 1 618 ? 36.498 187.219 51.057 1.00 19.62 618 GLN C CA 1
ATOM 31603 C C . GLN C 1 618 ? 36.908 187.909 49.769 1.00 20.17 618 GLN C C 1
ATOM 31604 O O . GLN C 1 618 ? 36.061 188.296 48.954 1.00 17.92 618 GLN C O 1
ATOM 31618 N N . LEU C 1 619 ? 38.215 188.065 49.583 1.00 13.46 619 LEU C N 1
ATOM 31619 C CA . LEU C 1 619 ? 38.730 188.730 48.390 1.00 13.01 619 LEU C CA 1
ATOM 31620 C C . LEU C 1 619 ? 38.435 187.965 47.103 1.00 15.26 619 LEU C C 1
ATOM 31621 O O . LEU C 1 619 ? 37.975 188.547 46.129 1.00 16.52 619 LEU C O 1
ATOM 31637 N N . PHE C 1 620 ? 38.690 186.660 47.113 1.00 14.98 620 PHE C N 1
ATOM 31638 C CA . PHE C 1 620 ? 38.521 185.844 45.914 1.00 15.57 620 PHE C CA 1
ATOM 31639 C C . PHE C 1 620 ? 37.242 185.003 45.828 1.00 16.64 620 PHE C C 1
ATOM 31640 O O . PHE C 1 620 ? 37.100 184.170 44.934 1.00 16.83 620 PHE C O 1
ATOM 31657 N N . ARG C 1 621 ? 36.319 185.245 46.755 1.00 18.15 621 ARG C N 1
ATOM 31658 C CA . ARG C 1 621 ? 35.024 184.550 46.804 1.00 18.28 621 ARG C CA 1
ATOM 31659 C C . ARG C 1 621 ? 35.162 183.028 46.815 1.00 18.52 621 ARG C C 1
ATOM 31660 O O . ARG C 1 621 ? 34.417 182.329 46.135 1.00 17.68 621 ARG C O 1
ATOM 31670 N N . CYS C 1 622 ? 36.125 182.515 47.580 1.00 17.89 622 CYS C N 1
ATOM 31671 C CA . CYS C 1 622 ? 36.334 181.077 47.656 1.00 18.68 622 CYS C CA 1
ATOM 31672 C C . CYS C 1 622 ? 35.123 180.361 48.262 1.00 18.12 622 CYS C C 1
ATOM 31673 O O . CYS C 1 622 ? 34.476 180.879 49.163 1.00 19.46 622 CYS C O 1
ATOM 31681 N N . LYS C 1 623 ? 34.833 179.165 47.761 1.00 18.38 623 LYS C N 1
ATOM 31682 C CA . LYS C 1 623 ? 33.718 178.359 48.260 1.00 19.42 623 LYS C CA 1
ATOM 31683 C C . LYS C 1 623 ? 34.200 177.297 49.249 1.00 18.71 623 LYS C C 1
ATOM 31684 O O . LYS C 1 623 ? 33.425 176.784 50.059 1.00 20.97 623 LYS C O 1
ATOM 31703 N N . SER C 1 624 ? 35.477 176.954 49.178 1.00 14.68 624 SER C N 1
ATOM 31704 C CA . SER C 1 624 ? 36.013 175.937 50.064 1.00 15.76 624 SER C CA 1
ATOM 31705 C C . SER C 1 624 ? 37.442 176.189 50.471 1.00 17.00 624 SER C C 1
ATOM 31706 O O . SER C 1 624 ? 38.163 176.976 49.845 1.00 15.81 624 SER C O 1
ATOM 31714 N N . VAL C 1 625 ? 37.839 175.543 51.561 1.00 14.90 625 VAL C N 1
ATOM 31715 C CA . VAL C 1 625 ? 39.203 175.615 52.032 1.00 14.94 625 VAL C CA 1
ATOM 31716 C C . VAL C 1 625 ? 39.628 174.157 52.110 1.00 19.41 625 VAL C C 1
ATOM 31717 O O . VAL C 1 625 ? 38.874 173.317 52.615 1.00 16.97 625 VAL C O 1
ATOM 31730 N N . TYR C 1 626 ? 40.788 173.840 51.544 1.00 17.53 626 TYR C N 1
ATOM 31731 C CA . TYR C 1 626 ? 41.300 172.473 51.594 1.00 17.13 626 TYR C CA 1
ATOM 31732 C C . TYR C 1 626 ? 42.478 172.406 52.545 1.00 16.27 626 TYR C C 1
ATOM 31733 O O . TYR C 1 626 ? 43.492 173.093 52.358 1.00 18.00 626 TYR C O 1
ATOM 31751 N N . LEU C 1 627 ? 42.350 171.584 53.578 1.00 15.16 627 LEU C N 1
ATOM 31752 C CA . LEU C 1 627 ? 43.428 171.450 54.548 1.00 16.64 627 LEU C CA 1
ATOM 31753 C C . LEU C 1 627 ? 44.222 170.174 54.298 1.00 17.95 627 LEU C C 1
ATOM 31754 O O . LEU C 1 627 ? 43.712 169.067 54.504 1.00 16.54 627 LEU C O 1
ATOM 31770 N N . ASN C 1 628 ? 45.463 170.318 53.840 1.00 21.23 628 ASN C N 1
ATOM 31771 C CA . ASN C 1 628 ? 46.303 169.146 53.645 1.00 21.07 628 ASN C CA 1
ATOM 31772 C C . ASN C 1 628 ? 46.599 168.551 55.021 1.00 19.85 628 ASN C C 1
ATOM 31773 O O . ASN C 1 628 ? 46.409 169.217 56.043 1.00 17.63 628 ASN C O 1
ATOM 31784 N N . ALA C 1 629 ? 47.059 167.303 55.041 1.00 22.59 629 ALA C N 1
ATOM 31785 C CA . ALA C 1 629 ? 47.396 166.621 56.286 1.00 22.31 629 ALA C CA 1
ATOM 31786 C C . ALA C 1 629 ? 48.286 167.501 57.137 1.00 23.40 629 ALA C C 1
ATOM 31787 O O . ALA C 1 629 ? 49.132 168.234 56.619 1.00 22.03 629 ALA C O 1
ATOM 31794 N N . GLY C 1 630 ? 48.083 167.428 58.446 1.00 20.87 630 GLY C N 1
ATOM 31795 C CA . GLY C 1 630 ? 48.840 168.233 59.372 1.00 19.82 630 GLY C CA 1
ATOM 31796 C C . GLY C 1 630 ? 47.872 169.035 60.222 1.00 22.44 630 GLY C C 1
ATOM 31797 O O . GLY C 1 630 ? 46.700 169.201 59.880 1.00 22.76 630 GLY C O 1
ATOM 31801 N N . GLU C 1 631 ? 48.365 169.547 61.337 1.00 20.85 631 GLU C N 1
ATOM 31802 C CA . GLU C 1 631 ? 47.516 170.327 62.210 1.00 21.65 631 GLU C CA 1
ATOM 31803 C C . GLU C 1 631 ? 47.671 171.812 61.909 1.00 19.62 631 GLU C C 1
ATOM 31804 O O . GLU C 1 631 ? 48.757 172.363 62.033 1.00 19.22 631 GLU C O 1
ATOM 31816 N N . SER C 1 632 ? 46.592 172.445 61.462 1.00 19.14 632 SER C N 1
ATOM 31817 C CA . SER C 1 632 ? 46.617 173.880 61.195 1.00 18.47 632 SER C CA 1
ATOM 31818 C C . SER C 1 632 ? 46.214 174.504 62.511 1.00 17.22 632 SER C C 1
ATOM 31819 O O . SER C 1 632 ? 45.135 174.214 63.033 1.00 18.52 632 SER C O 1
ATOM 31827 N N . VAL C 1 633 ? 47.069 175.357 63.050 1.00 18.60 633 VAL C N 1
ATOM 31828 C CA . VAL C 1 633 ? 46.804 175.926 64.358 1.00 19.84 633 VAL C CA 1
ATOM 31829 C C . VAL C 1 633 ? 46.781 177.440 64.423 1.00 22.07 633 VAL C C 1
ATOM 31830 O O . VAL C 1 633 ? 47.320 178.121 63.555 1.00 22.55 633 VAL C O 1
ATOM 31843 N N . ILE C 1 634 ? 46.115 177.953 65.453 1.00 13.52 634 ILE C N 1
ATOM 31844 C CA . ILE C 1 634 ? 46.089 179.378 65.715 1.00 14.86 634 ILE C CA 1
ATOM 31845 C C . ILE C 1 634 ? 46.519 179.511 67.173 1.00 15.79 634 ILE C C 1
ATOM 31846 O O . ILE C 1 634 ? 46.355 178.566 67.956 1.00 15.36 634 ILE C O 1
ATOM 31862 N N . THR C 1 635 ? 47.111 180.653 67.520 1.00 14.82 635 THR C N 1
ATOM 31863 C CA . THR C 1 635 ? 47.518 180.921 68.896 1.00 16.59 635 THR C CA 1
ATOM 31864 C C . THR C 1 635 ? 46.925 182.252 69.385 1.00 16.85 635 THR C C 1
ATOM 31865 O O . THR C 1 635 ? 47.204 182.688 70.495 1.00 17.61 635 THR C O 1
ATOM 31876 N N . SER C 1 636 ? 46.101 182.869 68.535 1.00 18.41 636 SER C N 1
ATOM 31877 C CA . SER C 1 636 ? 45.399 184.135 68.801 1.00 17.62 636 SER C CA 1
ATOM 31878 C C . SER C 1 636 ? 44.063 183.973 68.116 1.00 18.57 636 SER C C 1
ATOM 31879 O O . SER C 1 636 ? 43.987 183.250 67.124 1.00 16.61 636 SER C O 1
ATOM 31887 N N . ASN C 1 637 ? 43.035 184.671 68.600 1.00 15.00 637 ASN C N 1
ATOM 31888 C CA . ASN C 1 637 ? 41.697 184.581 68.009 1.00 16.51 637 ASN C CA 1
ATOM 31889 C C . ASN C 1 637 ? 41.760 184.894 66.520 1.00 16.01 637 ASN C C 1
ATOM 31890 O O . ASN C 1 637 ? 42.281 185.933 66.115 1.00 18.68 637 ASN C O 1
ATOM 31901 N N . THR C 1 638 ? 41.253 183.974 65.710 1.00 15.17 638 THR C N 1
ATOM 31902 C CA . THR C 1 638 ? 41.337 184.105 64.258 1.00 14.58 638 THR C CA 1
ATOM 31903 C C . THR C 1 638 ? 40.020 183.803 63.560 1.00 13.13 638 THR C C 1
ATOM 31904 O O . THR C 1 638 ? 39.371 182.798 63.851 1.00 12.58 638 THR C O 1
ATOM 31915 N N . GLU C 1 639 ? 39.644 184.664 62.623 1.00 13.48 639 GLU C N 1
ATOM 31916 C CA . GLU C 1 639 ? 38.397 184.486 61.887 1.00 14.70 639 GLU C CA 1
ATOM 31917 C C . GLU C 1 639 ? 38.428 183.345 60.876 1.00 14.97 639 GLU C C 1
ATOM 31918 O O . GLU C 1 639 ? 39.429 183.142 60.182 1.00 16.13 639 GLU C O 1
ATOM 31930 N N . LEU C 1 640 ? 37.334 182.585 60.814 1.00 15.55 640 LEU C N 1
ATOM 31931 C CA . LEU C 1 640 ? 37.183 181.513 59.831 1.00 14.26 640 LEU C CA 1
ATOM 31932 C C . LEU C 1 640 ? 36.122 181.948 58.828 1.00 17.77 640 LEU C C 1
ATOM 31933 O O . LEU C 1 640 ? 35.046 182.407 59.223 1.00 17.20 640 LEU C O 1
ATOM 31949 N N . PRO C 1 641 ? 36.409 181.813 57.527 1.00 12.37 641 PRO C N 1
ATOM 31950 C CA . PRO C 1 641 ? 35.380 182.191 56.551 1.00 12.04 641 PRO C CA 1
ATOM 31951 C C . PRO C 1 641 ? 34.260 181.157 56.575 1.00 14.80 641 PRO C C 1
ATOM 31952 O O . PRO C 1 641 ? 34.521 179.984 56.865 1.00 11.75 641 PRO C O 1
ATOM 31963 N N . MET C 1 642 ? 33.040 181.581 56.251 1.00 16.19 642 MET C N 1
ATOM 31964 C CA . MET C 1 642 ? 31.882 180.682 56.259 1.00 16.33 642 MET C CA 1
ATOM 31965 C C . MET C 1 642 ? 31.856 179.872 54.981 1.00 16.08 642 MET C C 1
ATOM 31966 O O . MET C 1 642 ? 31.077 180.138 54.083 1.00 16.86 642 MET C O 1
ATOM 31980 N N . VAL C 1 643 ? 32.737 178.888 54.900 1.00 13.53 643 VAL C N 1
ATOM 31981 C CA . VAL C 1 643 ? 32.827 178.058 53.707 1.00 13.89 643 VAL C CA 1
ATOM 31982 C C . VAL C 1 643 ? 32.950 176.592 54.109 1.00 12.66 643 VAL C C 1
ATOM 31983 O O . VAL C 1 643 ? 32.927 176.258 55.287 1.00 10.97 643 VAL C O 1
ATOM 31996 N N . VAL C 1 644 ? 33.045 175.715 53.120 1.00 14.12 644 VAL C N 1
ATOM 31997 C CA . VAL C 1 644 ? 33.228 174.300 53.379 1.00 14.89 644 VAL C CA 1
ATOM 31998 C C . VAL C 1 644 ? 34.728 174.006 53.555 1.00 18.82 644 VAL C C 1
ATOM 31999 O O . VAL C 1 644 ? 35.540 174.361 52.697 1.00 18.10 644 VAL C O 1
ATOM 32012 N N . PHE C 1 645 ? 35.095 173.385 54.675 1.00 15.72 645 PHE C N 1
ATOM 32013 C CA . PHE C 1 645 ? 36.472 172.969 54.916 1.00 16.60 645 PHE C CA 1
ATOM 32014 C C . PHE C 1 645 ? 36.545 171.460 54.682 1.00 21.62 645 PHE C C 1
ATOM 32015 O O . PHE C 1 645 ? 35.744 170.698 55.241 1.00 19.35 645 PHE C O 1
ATOM 32032 N N . GLU C 1 646 ? 37.514 171.033 53.873 1.00 16.02 646 GLU C N 1
ATOM 32033 C CA . GLU C 1 646 ? 37.702 169.625 53.542 1.00 19.63 646 GLU C CA 1
ATOM 32034 C C . GLU C 1 646 ? 39.164 169.262 53.597 1.00 18.31 646 GLU C C 1
ATOM 32035 O O . GLU C 1 646 ? 40.006 170.136 53.784 1.00 16.98 646 GLU C O 1
ATOM 32047 N N . GLY C 1 647 ? 39.462 167.975 53.428 1.00 17.47 647 GLY C N 1
ATOM 32048 C CA . GLY C 1 647 ? 40.835 167.494 53.468 1.00 17.51 647 GLY C CA 1
ATOM 32049 C C . GLY C 1 647 ? 41.148 166.761 54.761 1.00 18.19 647 GLY C C 1
ATOM 32050 O O . GLY C 1 647 ? 40.376 166.819 55.718 1.00 20.34 647 GLY C O 1
ATOM 32054 N N . PRO C 1 648 ? 42.288 166.065 54.805 1.00 19.75 648 PRO C N 1
ATOM 32055 C CA . PRO C 1 648 ? 42.687 165.299 55.993 1.00 21.94 648 PRO C CA 1
ATOM 32056 C C . PRO C 1 648 ? 43.299 166.119 57.123 1.00 22.60 648 PRO C C 1
ATOM 32057 O O . PRO C 1 648 ? 43.603 165.557 58.170 1.00 23.09 648 PRO C O 1
ATOM 32068 N N . GLY C 1 649 ? 43.494 167.417 56.932 1.00 21.18 649 GLY C N 1
ATOM 32069 C CA . GLY C 1 649 ? 44.084 168.213 57.993 1.00 15.87 649 GLY C CA 1
ATOM 32070 C C . GLY C 1 649 ? 43.149 168.397 59.175 1.00 19.27 649 GLY C C 1
ATOM 32071 O O . GLY C 1 649 ? 41.974 168.049 59.119 1.00 15.93 649 GLY C O 1
ATOM 32075 N N . SER C 1 650 ? 43.686 168.938 60.261 1.00 19.92 650 SER C N 1
ATOM 32076 C CA . SER C 1 650 ? 42.890 169.219 61.448 1.00 20.30 650 SER C CA 1
ATOM 32077 C C . SER C 1 650 ? 43.080 170.689 61.796 1.00 17.86 650 SER C C 1
ATOM 32078 O O . SER C 1 650 ? 44.020 171.334 61.311 1.00 18.52 650 SER C O 1
ATOM 32086 N N . LEU C 1 651 ? 42.179 171.211 62.623 1.00 14.34 651 LEU C N 1
ATOM 32087 C CA . LEU C 1 651 ? 42.214 172.594 63.072 1.00 13.86 651 LEU C CA 1
ATOM 32088 C C . LEU C 1 651 ? 42.439 172.597 64.569 1.00 13.09 651 LEU C C 1
ATOM 32089 O O . LEU C 1 651 ? 41.825 171.821 65.294 1.00 16.38 651 LEU C O 1
ATOM 32105 N N . LYS C 1 652 ? 43.313 173.471 65.050 1.00 17.06 652 LYS C N 1
ATOM 32106 C CA . LYS C 1 652 ? 43.581 173.524 66.479 1.00 18.69 652 LYS C CA 1
ATOM 32107 C C . LYS C 1 652 ? 43.720 174.957 66.986 1.00 16.58 652 LYS C C 1
ATOM 32108 O O . LYS C 1 652 ? 44.464 175.737 66.419 1.00 18.81 652 LYS C O 1
ATOM 32127 N N . ALA C 1 653 ? 43.014 175.291 68.064 1.00 12.17 653 ALA C N 1
ATOM 32128 C CA . ALA C 1 653 ? 43.120 176.612 68.674 1.00 14.67 653 ALA C CA 1
ATOM 32129 C C . ALA C 1 653 ? 43.978 176.452 69.920 1.00 14.88 653 ALA C C 1
ATOM 32130 O O . ALA C 1 653 ? 43.551 175.779 70.860 1.00 16.97 653 ALA C O 1
ATOM 32137 N N . ASN C 1 654 ? 45.162 177.070 69.937 1.00 15.04 654 ASN C N 1
ATOM 32138 C CA . ASN C 1 654 ? 46.077 176.973 71.084 1.00 17.30 654 ASN C CA 1
ATOM 32139 C C . ASN C 1 654 ? 46.191 178.275 71.856 1.00 18.15 654 ASN C C 1
ATOM 32140 O O . ASN C 1 654 ? 45.682 179.300 71.418 1.00 16.59 654 ASN C O 1
ATOM 32151 N N . SER C 1 655 ? 46.887 178.226 72.994 1.00 22.19 655 SER C N 1
ATOM 32152 C CA . SER C 1 655 ? 47.070 179.385 73.874 1.00 24.34 655 SER C CA 1
ATOM 32153 C C . SER C 1 655 ? 45.745 179.981 74.331 1.00 21.06 655 SER C C 1
ATOM 32154 O O . SER C 1 655 ? 45.643 181.186 74.559 1.00 19.25 655 SER C O 1
ATOM 32162 N N . GLY C 1 656 ? 44.732 179.132 74.453 1.00 18.59 656 GLY C N 1
ATOM 32163 C CA . GLY C 1 656 ? 43.425 179.577 74.903 1.00 17.87 656 GLY C CA 1
ATOM 32164 C C . GLY C 1 656 ? 42.656 180.405 73.887 1.00 16.93 656 GLY C C 1
ATOM 32165 O O . GLY C 1 656 ? 41.667 181.036 74.230 1.00 14.96 656 GLY C O 1
ATOM 32169 N N . SER C 1 657 ? 43.100 180.393 72.636 1.00 14.81 657 SER C N 1
ATOM 32170 C CA . SER C 1 657 ? 42.448 181.173 71.592 1.00 16.44 657 SER C CA 1
ATOM 32171 C C . SER C 1 657 ? 41.157 180.516 71.108 1.00 14.46 657 SER C C 1
ATOM 32172 O O . SER C 1 657 ? 40.878 179.361 71.443 1.00 14.07 657 SER C O 1
ATOM 32180 N N . SER C 1 658 ? 40.385 181.261 70.314 1.00 13.17 658 SER C N 1
ATOM 32181 C CA . SER C 1 658 ? 39.129 180.790 69.737 1.00 13.32 658 SER C CA 1
ATOM 32182 C C . SER C 1 658 ? 39.070 181.129 68.255 1.00 12.95 658 SER C C 1
ATOM 32183 O O . SER C 1 658 ? 39.683 182.098 67.803 1.00 11.59 658 SER C O 1
ATOM 32191 N N . PHE C 1 659 ? 38.330 180.334 67.497 1.00 13.69 659 PHE C N 1
ATOM 32192 C CA . PHE C 1 659 ? 38.102 180.649 66.095 1.00 14.67 659 PHE C CA 1
ATOM 32193 C C . PHE C 1 659 ? 36.947 181.649 66.104 1.00 15.29 659 PHE C C 1
ATOM 32194 O O . PHE C 1 659 ? 36.026 181.537 66.929 1.00 12.64 659 PHE C O 1
ATOM 32211 N N . LEU C 1 660 ? 36.996 182.635 65.212 1.00 9.45 660 LEU C N 1
ATOM 32212 C CA . LEU C 1 660 ? 35.954 183.661 65.185 1.00 10.14 660 LEU C CA 1
ATOM 32213 C C . LEU C 1 660 ? 34.999 183.553 64.006 1.00 11.31 660 LEU C C 1
ATOM 32214 O O . LEU C 1 660 ? 35.411 183.263 62.880 1.00 11.18 660 LEU C O 1
ATOM 32230 N N . ILE C 1 661 ? 33.716 183.772 64.291 1.00 10.30 661 ILE C N 1
ATOM 32231 C CA . ILE C 1 661 ? 32.679 183.781 63.267 1.00 11.13 661 ILE C CA 1
ATOM 32232 C C . ILE C 1 661 ? 32.107 185.198 63.282 1.00 12.33 661 ILE C C 1
ATOM 32233 O O . ILE C 1 661 ? 31.412 185.605 64.229 1.00 13.10 661 ILE C O 1
ATOM 32249 N N . LYS C 1 662 ? 32.419 185.944 62.221 1.00 13.30 662 LYS C N 1
ATOM 32250 C CA . LYS C 1 662 ? 32.039 187.345 62.101 1.00 15.46 662 LYS C CA 1
ATOM 32251 C C . LYS C 1 662 ? 31.041 187.663 60.999 1.00 17.12 662 LYS C C 1
ATOM 32252 O O . LYS C 1 662 ? 30.678 188.821 60.808 1.00 17.77 662 LYS C O 1
ATOM 32271 N N . ALA C 1 663 ? 30.610 186.650 60.261 1.00 15.81 663 ALA C N 1
ATOM 32272 C CA . ALA C 1 663 ? 29.667 186.876 59.177 1.00 16.19 663 ALA C CA 1
ATOM 32273 C C . ALA C 1 663 ? 28.663 185.758 59.173 1.00 17.25 663 ALA C C 1
ATOM 32274 O O . ALA C 1 663 ? 28.957 184.667 59.658 1.00 15.49 663 ALA C O 1
ATOM 32281 N N . GLY C 1 664 ? 27.474 186.018 58.632 1.00 12.91 664 GLY C N 1
ATOM 32282 C CA . GLY C 1 664 ? 26.454 184.994 58.578 1.00 12.31 664 GLY C CA 1
ATOM 32283 C C . GLY C 1 664 ? 26.748 184.006 57.464 1.00 14.68 664 GLY C C 1
ATOM 32284 O O . GLY C 1 664 ? 27.616 184.247 56.631 1.00 13.49 664 GLY C O 1
ATOM 32288 N N . GLY C 1 665 ? 26.020 182.895 57.437 1.00 14.56 665 GLY C N 1
ATOM 32289 C CA . GLY C 1 665 ? 26.223 181.904 56.400 1.00 15.98 665 GLY C CA 1
ATOM 32290 C C . GLY C 1 665 ? 26.414 180.538 57.014 1.00 16.02 665 GLY C C 1
ATOM 32291 O O . GLY C 1 665 ? 25.929 180.291 58.118 1.00 16.77 665 GLY C O 1
ATOM 32295 N N . THR C 1 666 ? 27.111 179.649 56.313 1.00 12.96 666 THR C N 1
ATOM 32296 C CA . THR C 1 666 ? 27.343 178.307 56.839 1.00 12.40 666 THR C CA 1
ATOM 32297 C C . THR C 1 666 ? 28.816 177.906 56.860 1.00 14.95 666 THR C C 1
ATOM 32298 O O . THR C 1 666 ? 29.501 177.958 55.833 1.00 14.14 666 THR C O 1
ATOM 32309 N N . LEU C 1 667 ? 29.298 177.531 58.041 1.00 12.94 667 LEU C N 1
ATOM 32310 C CA . LEU C 1 667 ? 30.653 177.020 58.187 1.00 16.60 667 LEU C CA 1
ATOM 32311 C C . LEU C 1 667 ? 30.501 175.504 58.259 1.00 15.92 667 LEU C C 1
ATOM 32312 O O . LEU C 1 667 ? 29.765 175.011 59.109 1.00 18.56 667 LEU C O 1
ATOM 32328 N N . SER C 1 668 ? 31.154 174.767 57.358 1.00 15.35 668 SER C N 1
ATOM 32329 C CA . SER C 1 668 ? 31.084 173.302 57.384 1.00 15.41 668 SER C CA 1
ATOM 32330 C C . SER C 1 668 ? 32.480 172.713 57.454 1.00 16.39 668 SER C C 1
ATOM 32331 O O . SER C 1 668 ? 33.369 173.137 56.719 1.00 16.74 668 SER C O 1
ATOM 32339 N N . LEU C 1 669 ? 32.660 171.748 58.352 1.00 13.37 669 LEU C N 1
ATOM 32340 C CA . LEU C 1 669 ? 33.925 171.051 58.514 1.00 15.64 669 LEU C CA 1
ATOM 32341 C C . LEU C 1 669 ? 33.578 169.634 58.116 1.00 18.25 669 LEU C C 1
ATOM 32342 O O . LEU C 1 669 ? 32.961 168.912 58.887 1.00 18.64 669 LEU C O 1
ATOM 32358 N N . ILE C 1 670 ? 33.956 169.253 56.898 1.00 17.24 670 ILE C N 1
ATOM 32359 C CA . ILE C 1 670 ? 33.616 167.943 56.356 1.00 17.74 670 ILE C CA 1
ATOM 32360 C C . ILE C 1 670 ? 34.806 166.999 56.164 1.00 21.53 670 ILE C C 1
ATOM 32361 O O . ILE C 1 670 ? 35.700 167.257 55.351 1.00 22.77 670 ILE C O 1
ATOM 32377 N N . GLY C 1 671 ? 34.821 165.918 56.946 1.00 21.96 671 GLY C N 1
ATOM 32378 C CA . GLY C 1 671 ? 35.862 164.906 56.869 1.00 22.15 671 GLY C CA 1
ATOM 32379 C C . GLY C 1 671 ? 37.235 165.288 57.390 1.00 24.95 671 GLY C C 1
ATOM 32380 O O . GLY C 1 671 ? 38.206 164.579 57.144 1.00 24.12 671 GLY C O 1
ATOM 32384 N N . LEU C 1 672 ? 37.334 166.410 58.093 1.00 20.29 672 LEU C N 1
ATOM 32385 C CA . LEU C 1 672 ? 38.610 166.824 58.645 1.00 18.38 672 LEU C CA 1
ATOM 32386 C C . LEU C 1 672 ? 39.068 165.790 59.658 1.00 21.15 672 LEU C C 1
ATOM 32387 O O . LEU C 1 672 ? 38.269 164.972 60.104 1.00 23.77 672 LEU C O 1
ATOM 32403 N N . SER C 1 673 ? 40.346 165.825 60.029 1.00 20.80 673 SER C N 1
ATOM 32404 C CA . SER C 1 673 ? 40.840 164.906 61.046 1.00 21.70 673 SER C CA 1
ATOM 32405 C C . SER C 1 673 ? 40.384 165.382 62.411 1.00 22.81 673 SER C C 1
ATOM 32406 O O . SER C 1 673 ? 40.693 164.763 63.423 1.00 22.22 673 SER C O 1
ATOM 32414 N N . GLY C 1 674 ? 39.665 166.502 62.430 1.00 25.52 674 GLY C N 1
ATOM 32415 C CA . GLY C 1 674 ? 39.115 167.039 63.658 1.00 21.25 674 GLY C CA 1
ATOM 32416 C C . GLY C 1 674 ? 39.443 168.487 63.948 1.00 21.49 674 GLY C C 1
ATOM 32417 O O . GLY C 1 674 ? 40.319 169.099 63.321 1.00 17.58 674 GLY C O 1
ATOM 32421 N N . ILE C 1 675 ? 38.704 169.044 64.901 1.00 16.53 675 ILE C N 1
ATOM 32422 C CA . ILE C 1 675 ? 38.931 170.404 65.349 1.00 14.19 675 ILE C CA 1
ATOM 32423 C C . ILE C 1 675 ? 38.902 170.367 66.872 1.00 14.53 675 ILE C C 1
ATOM 32424 O O . ILE C 1 675 ? 38.063 169.689 67.458 1.00 16.73 675 ILE C O 1
ATOM 32440 N N . SER C 1 676 ? 39.845 171.035 67.526 1.00 11.16 676 SER C N 1
ATOM 32441 C CA . SER C 1 676 ? 39.845 171.039 68.984 1.00 15.16 676 SER C CA 1
ATOM 32442 C C . SER C 1 676 ? 40.481 172.309 69.485 1.00 14.21 676 SER C C 1
ATOM 32443 O O . SER C 1 676 ? 41.019 173.066 68.698 1.00 13.80 676 SER C O 1
ATOM 32451 N N . THR C 1 677 ? 40.377 172.573 70.785 1.00 14.31 677 THR C N 1
ATOM 32452 C CA . THR C 1 677 ? 41.027 173.742 71.353 1.00 14.84 677 THR C CA 1
ATOM 32453 C C . THR C 1 677 ? 41.776 173.284 72.595 1.00 20.05 677 THR C C 1
ATOM 32454 O O . THR C 1 677 ? 41.495 172.212 73.126 1.00 20.08 677 THR C O 1
ATOM 32465 N N . ASP C 1 678 ? 42.724 174.085 73.063 1.00 16.18 678 ASP C N 1
ATOM 32466 C CA . ASP C 1 678 ? 43.420 173.726 74.284 1.00 18.15 678 ASP C CA 1
ATOM 32467 C C . ASP C 1 678 ? 42.800 174.449 75.475 1.00 17.66 678 ASP C C 1
ATOM 32468 O O . ASP C 1 678 ? 43.412 174.556 76.523 1.00 17.34 678 ASP C O 1
ATOM 32477 N N . GLY C 1 679 ? 41.590 174.973 75.321 1.00 18.30 679 GLY C N 1
ATOM 32478 C CA . GLY C 1 679 ? 40.953 175.621 76.460 1.00 16.73 679 GLY C CA 1
ATOM 32479 C C . GLY C 1 679 ? 39.979 176.755 76.196 1.00 19.59 679 GLY C C 1
ATOM 32480 O O . GLY C 1 679 ? 39.129 177.064 77.036 1.00 17.47 679 GLY C O 1
ATOM 32484 N N . GLY C 1 680 ? 40.103 177.400 75.045 1.00 16.33 680 GLY C N 1
ATOM 32485 C CA . GLY C 1 680 ? 39.200 178.483 74.720 1.00 14.27 680 GLY C CA 1
ATOM 32486 C C . GLY C 1 680 ? 37.942 177.910 74.101 1.00 14.33 680 GLY C C 1
ATOM 32487 O O . GLY C 1 680 ? 37.945 176.759 73.640 1.00 14.60 680 GLY C O 1
ATOM 32491 N N . HIS C 1 681 ? 36.858 178.685 74.131 1.00 14.93 681 HIS C N 1
ATOM 32492 C CA . HIS C 1 681 ? 35.603 178.278 73.492 1.00 12.41 681 HIS C CA 1
ATOM 32493 C C . HIS C 1 681 ? 35.963 178.101 72.025 1.00 12.84 681 HIS C C 1
ATOM 32494 O O . HIS C 1 681 ? 36.766 178.861 71.489 1.00 14.05 681 HIS C O 1
ATOM 32509 N N . MET C 1 682 ? 35.387 177.100 71.370 1.00 12.38 682 MET C N 1
ATOM 32510 C CA . MET C 1 682 ? 35.756 176.812 69.988 1.00 13.03 682 MET C CA 1
ATOM 32511 C C . MET C 1 682 ? 35.433 177.886 68.938 1.00 15.83 682 MET C C 1
ATOM 32512 O O . MET C 1 682 ? 36.326 178.346 68.204 1.00 12.19 682 MET C O 1
ATOM 32526 N N . PHE C 1 683 ? 34.161 178.261 68.851 1.00 13.66 683 PHE C N 1
ATOM 32527 C CA . PHE C 1 683 ? 33.716 179.275 67.899 1.00 14.60 683 PHE C CA 1
ATOM 32528 C C . PHE C 1 683 ? 33.087 180.452 68.633 1.00 15.34 683 PHE C C 1
ATOM 32529 O O . PHE C 1 683 ? 32.083 180.269 69.314 1.00 13.99 683 PHE C O 1
ATOM 32546 N N . ARG C 1 684 ? 33.657 181.650 68.497 1.00 11.70 684 ARG C N 1
ATOM 32547 C CA . ARG C 1 684 ? 33.067 182.837 69.115 1.00 13.31 684 ARG C CA 1
ATOM 32548 C C . ARG C 1 684 ? 32.331 183.584 68.019 1.00 13.19 684 ARG C C 1
ATOM 32549 O O . ARG C 1 684 ? 32.938 184.036 67.049 1.00 13.08 684 ARG C O 1
ATOM 32570 N N . VAL C 1 685 ? 31.016 183.692 68.169 1.00 14.68 685 VAL C N 1
ATOM 32571 C CA . VAL C 1 685 ? 30.189 184.365 67.178 1.00 14.54 685 VAL C CA 1
ATOM 32572 C C . VAL C 1 685 ? 29.964 185.810 67.576 1.00 15.44 685 VAL C C 1
ATOM 32573 O O . VAL C 1 685 ? 29.522 186.102 68.683 1.00 14.67 685 VAL C O 1
ATOM 32586 N N . SER C 1 686 ? 30.293 186.719 66.670 1.00 10.62 686 SER C N 1
ATOM 32587 C CA . SER C 1 686 ? 30.105 188.133 66.943 1.00 14.12 686 SER C CA 1
ATOM 32588 C C . SER C 1 686 ? 29.186 188.783 65.913 1.00 14.17 686 SER C C 1
ATOM 32589 O O . SER C 1 686 ? 29.175 190.006 65.780 1.00 14.40 686 SER C O 1
ATOM 32597 N N . THR C 1 687 ? 28.441 187.973 65.166 1.00 13.43 687 THR C N 1
ATOM 32598 C CA . THR C 1 687 ? 27.496 188.511 64.185 1.00 13.72 687 THR C CA 1
ATOM 32599 C C . THR C 1 687 ? 26.076 188.143 64.617 1.00 12.42 687 THR C C 1
ATOM 32600 O O . THR C 1 687 ? 25.852 187.068 65.183 1.00 11.69 687 THR C O 1
ATOM 32611 N N . VAL C 1 688 ? 25.124 189.043 64.381 1.00 11.64 688 VAL C N 1
ATOM 32612 C CA . VAL C 1 688 ? 23.723 188.772 64.734 1.00 11.11 688 VAL C CA 1
ATOM 32613 C C . VAL C 1 688 ? 22.985 188.118 63.562 1.00 12.98 688 VAL C C 1
ATOM 32614 O O . VAL C 1 688 ? 21.802 187.806 63.657 1.00 11.39 688 VAL C O 1
ATOM 32627 N N . GLU C 1 689 ? 23.679 187.929 62.447 1.00 13.52 689 GLU C N 1
ATOM 32628 C CA . GLU C 1 689 ? 23.060 187.270 61.301 1.00 14.75 689 GLU C CA 1
ATOM 32629 C C . GLU C 1 689 ? 22.956 185.786 61.569 1.00 15.78 689 GLU C C 1
ATOM 32630 O O . GLU C 1 689 ? 23.591 185.266 62.481 1.00 16.18 689 GLU C O 1
ATOM 32642 N N . LYS C 1 690 ? 22.147 185.104 60.770 1.00 14.54 690 LYS C N 1
ATOM 32643 C CA . LYS C 1 690 ? 21.978 183.668 60.919 1.00 17.25 690 LYS C CA 1
ATOM 32644 C C . LYS C 1 690 ? 23.303 182.964 60.640 1.00 16.28 690 LYS C C 1
ATOM 32645 O O . LYS C 1 690 ? 23.936 183.158 59.586 1.00 14.43 690 LYS C O 1
ATOM 32664 N N . VAL C 1 691 ? 23.717 182.161 61.612 1.00 13.52 691 VAL C N 1
ATOM 32665 C CA . VAL C 1 691 ? 24.937 181.397 61.526 1.00 13.77 691 VAL C CA 1
ATOM 32666 C C . VAL C 1 691 ? 24.643 179.909 61.638 1.00 14.10 691 VAL C C 1
ATOM 32667 O O . VAL C 1 691 ? 24.026 179.473 62.605 1.00 16.92 691 VAL C O 1
ATOM 32680 N N . ASN C 1 692 ? 25.056 179.142 60.632 1.00 12.51 692 ASN C N 1
ATOM 32681 C CA . ASN C 1 692 ? 24.911 177.691 60.650 1.00 14.86 692 ASN C CA 1
ATOM 32682 C C . ASN C 1 692 ? 26.305 177.079 60.819 1.00 15.84 692 ASN C C 1
ATOM 32683 O O . ASN C 1 692 ? 27.232 177.426 60.077 1.00 14.06 692 ASN C O 1
ATOM 32694 N N . ILE C 1 693 ? 26.466 176.223 61.825 1.00 12.65 693 ILE C N 1
ATOM 32695 C CA . ILE C 1 693 ? 27.740 175.557 62.056 1.00 15.29 693 ILE C CA 1
ATOM 32696 C C . ILE C 1 693 ? 27.486 174.084 61.806 1.00 16.57 693 ILE C C 1
ATOM 32697 O O . ILE C 1 693 ? 26.652 173.462 62.471 1.00 19.06 693 ILE C O 1
ATOM 32713 N N . HIS C 1 694 ? 28.184 173.551 60.805 1.00 13.71 694 HIS C N 1
ATOM 32714 C CA . HIS C 1 694 ? 28.009 172.174 60.382 1.00 12.09 694 HIS C CA 1
ATOM 32715 C C . HIS C 1 694 ? 29.303 171.399 60.550 1.00 14.78 694 HIS C C 1
ATOM 32716 O O . HIS C 1 694 ? 30.221 171.527 59.742 1.00 14.80 694 HIS C O 1
ATOM 32731 N N . THR C 1 695 ? 29.373 170.570 61.586 1.00 15.69 695 THR C N 1
ATOM 32732 C CA . THR C 1 695 ? 30.584 169.798 61.832 1.00 16.06 695 THR C CA 1
ATOM 32733 C C . THR C 1 695 ? 30.404 168.300 61.586 1.00 18.75 695 THR C C 1
ATOM 32734 O O . THR C 1 695 ? 29.700 167.609 62.320 1.00 21.89 695 THR C O 1
ATOM 32745 N N . ASN C 1 696 ? 31.037 167.825 60.521 1.00 19.13 696 ASN C N 1
ATOM 32746 C CA . ASN C 1 696 ? 31.012 166.427 60.130 1.00 18.28 696 ASN C CA 1
ATOM 32747 C C . ASN C 1 696 ? 32.439 165.912 60.286 1.00 18.60 696 ASN C C 1
ATOM 32748 O O . ASN C 1 696 ? 33.090 165.474 59.330 1.00 18.26 696 ASN C O 1
ATOM 32759 N N . CYS C 1 697 ? 32.916 166.019 61.523 1.00 17.02 697 CYS C N 1
ATOM 32760 C CA . CYS C 1 697 ? 34.242 165.604 61.919 1.00 17.22 697 CYS C CA 1
ATOM 32761 C C . CYS C 1 697 ? 34.259 165.549 63.445 1.00 19.15 697 CYS C C 1
ATOM 32762 O O . CYS C 1 697 ? 33.284 165.923 64.106 1.00 16.71 697 CYS C O 1
ATOM 32770 N N . SER C 1 698 ? 35.374 165.086 63.993 1.00 17.70 698 SER C N 1
ATOM 32771 C CA . SER C 1 698 ? 35.533 165.011 65.428 1.00 21.73 698 SER C CA 1
ATOM 32772 C C . SER C 1 698 ? 35.684 166.427 65.991 1.00 21.81 698 SER C C 1
ATOM 32773 O O . SER C 1 698 ? 36.413 167.257 65.433 1.00 19.81 698 SER C O 1
ATOM 32781 N N . VAL C 1 699 ? 34.992 166.695 67.096 1.00 16.54 699 VAL C N 1
ATOM 32782 C CA . VAL C 1 699 ? 34.993 168.010 67.737 1.00 13.62 699 VAL C CA 1
ATOM 32783 C C . VAL C 1 699 ? 35.246 167.909 69.236 1.00 17.67 699 VAL C C 1
ATOM 32784 O O . VAL C 1 699 ? 34.533 167.214 69.950 1.00 18.67 699 VAL C O 1
ATOM 32797 N N . ASN C 1 700 ? 36.243 168.634 69.721 1.00 18.50 700 ASN C N 1
ATOM 32798 C CA . ASN C 1 700 ? 36.564 168.596 71.138 1.00 18.22 700 ASN C CA 1
ATOM 32799 C C . ASN C 1 700 ? 36.902 169.970 71.701 1.00 18.40 700 ASN C C 1
ATOM 32800 O O . ASN C 1 700 ? 38.007 170.489 71.504 1.00 16.16 700 ASN C O 1
ATOM 32811 N N . ALA C 1 701 ? 35.942 170.546 72.412 1.00 15.16 701 ALA C N 1
ATOM 32812 C CA . ALA C 1 701 ? 36.114 171.843 73.032 1.00 15.55 701 ALA C CA 1
ATOM 32813 C C . ALA C 1 701 ? 36.494 171.646 74.496 1.00 15.22 701 ALA C C 1
ATOM 32814 O O . ALA C 1 701 ? 36.602 172.613 75.249 1.00 16.27 701 ALA C O 1
ATOM 32821 N N . GLY C 1 702 ? 36.675 170.390 74.899 1.00 16.95 702 GLY C N 1
ATOM 32822 C CA . GLY C 1 702 ? 37.063 170.083 76.265 1.00 17.16 702 GLY C CA 1
ATOM 32823 C C . GLY C 1 702 ? 36.054 170.589 77.277 1.00 18.22 702 GLY C C 1
ATOM 32824 O O . GLY C 1 702 ? 34.863 170.303 77.162 1.00 14.73 702 GLY C O 1
ATOM 32828 N N . ALA C 1 703 ? 36.525 171.348 78.264 1.00 15.03 703 ALA C N 1
ATOM 32829 C CA . ALA C 1 703 ? 35.642 171.894 79.298 1.00 16.99 703 ALA C CA 1
ATOM 32830 C C . ALA C 1 703 ? 34.884 173.143 78.831 1.00 16.70 703 ALA C C 1
ATOM 32831 O O . ALA C 1 703 ? 34.027 173.672 79.554 1.00 14.25 703 ALA C O 1
ATOM 32838 N N . ALA C 1 704 ? 35.218 173.620 77.631 1.00 13.78 704 ALA C N 1
ATOM 32839 C CA . ALA C 1 704 ? 34.602 174.818 77.055 1.00 13.71 704 ALA C CA 1
ATOM 32840 C C . ALA C 1 704 ? 33.402 174.484 76.149 1.00 14.70 704 ALA C C 1
ATOM 32841 O O . ALA C 1 704 ? 33.006 173.324 76.045 1.00 14.95 704 ALA C O 1
ATOM 32848 N N . TYR C 1 705 ? 32.847 175.493 75.478 1.00 11.96 705 TYR C N 1
ATOM 32849 C CA . TYR C 1 705 ? 31.694 175.280 74.590 1.00 14.65 705 TYR C CA 1
ATOM 32850 C C . TYR C 1 705 ? 32.093 175.184 73.133 1.00 12.02 705 TYR C C 1
ATOM 32851 O O . TYR C 1 705 ? 33.116 175.739 72.718 1.00 13.50 705 TYR C O 1
ATOM 32869 N N . VAL C 1 706 ? 31.275 174.497 72.342 1.00 14.05 706 VAL C N 1
ATOM 32870 C CA . VAL C 1 706 ? 31.550 174.432 70.914 1.00 16.14 706 VAL C CA 1
ATOM 32871 C C . VAL C 1 706 ? 31.326 175.828 70.332 1.00 13.90 706 VAL C C 1
ATOM 32872 O O . VAL C 1 706 ? 32.099 176.304 69.501 1.00 13.70 706 VAL C O 1
ATOM 32885 N N . VAL C 1 707 ? 30.265 176.488 70.801 1.00 11.77 707 VAL C N 1
ATOM 32886 C CA . VAL C 1 707 ? 29.896 177.813 70.320 1.00 13.69 707 VAL C CA 1
ATOM 32887 C C . VAL C 1 707 ? 29.607 178.808 71.446 1.00 12.62 707 VAL C C 1
ATOM 32888 O O . VAL C 1 707 ? 28.861 178.498 72.380 1.00 12.20 707 VAL C O 1
ATOM 32901 N N . LEU C 1 708 ? 30.198 179.999 71.365 1.00 9.14 708 LEU C N 1
ATOM 32902 C CA . LEU C 1 708 ? 29.883 181.044 72.336 1.00 8.04 708 LEU C CA 1
ATOM 32903 C C . LEU C 1 708 ? 29.439 182.277 71.569 1.00 12.42 708 LEU C C 1
ATOM 32904 O O . LEU C 1 708 ? 30.186 182.811 70.744 1.00 12.79 708 LEU C O 1
ATOM 32920 N N . SER C 1 709 ? 28.207 182.727 71.819 1.00 11.22 709 SER C N 1
ATOM 32921 C CA . SER C 1 709 ? 27.721 183.908 71.149 1.00 9.13 709 SER C CA 1
ATOM 32922 C C . SER C 1 709 ? 28.091 185.156 71.954 1.00 11.01 709 SER C C 1
ATOM 32923 O O . SER C 1 709 ? 27.757 185.261 73.131 1.00 12.23 709 SER C O 1
ATOM 32931 N N . GLU C 1 710 ? 28.776 186.105 71.322 1.00 12.46 710 GLU C N 1
ATOM 32932 C CA . GLU C 1 710 ? 29.162 187.342 72.000 1.00 15.64 710 GLU C CA 1
ATOM 32933 C C . GLU C 1 710 ? 28.147 188.446 71.753 1.00 15.44 710 GLU C C 1
ATOM 32934 O O . GLU C 1 710 ? 28.320 189.573 72.226 1.00 14.84 710 GLU C O 1
ATOM 32946 N N . VAL C 1 711 ? 27.101 188.116 70.997 1.00 10.83 711 VAL C N 1
ATOM 32947 C CA . VAL C 1 711 ? 26.029 189.051 70.670 1.00 13.51 711 VAL C CA 1
ATOM 32948 C C . VAL C 1 711 ? 24.693 188.334 70.877 1.00 14.74 711 VAL C C 1
ATOM 32949 O O . VAL C 1 711 ? 24.662 187.209 71.376 1.00 16.12 711 VAL C O 1
ATOM 32962 N N . GLN C 1 712 ? 23.583 188.984 70.546 1.00 13.74 712 GLN C N 1
ATOM 32963 C CA . GLN C 1 712 ? 22.279 188.316 70.647 1.00 14.97 712 GLN C CA 1
ATOM 32964 C C . GLN C 1 712 ? 22.180 187.581 69.327 1.00 13.44 712 GLN C C 1
ATOM 32965 O O . GLN C 1 712 ? 21.704 188.123 68.334 1.00 14.37 712 GLN C O 1
ATOM 32979 N N . GLY C 1 713 ? 22.678 186.350 69.313 1.00 13.13 713 GLY C N 1
ATOM 32980 C CA . GLY C 1 713 ? 22.755 185.585 68.083 1.00 14.24 713 GLY C CA 1
ATOM 32981 C C . GLY C 1 713 ? 21.571 184.763 67.627 1.00 15.47 713 GLY C C 1
ATOM 32982 O O . GLY C 1 713 ? 20.537 184.672 68.288 1.00 13.31 713 GLY C O 1
ATOM 32986 N N . ASN C 1 714 ? 21.767 184.145 66.473 1.00 13.75 714 ASN C N 1
ATOM 32987 C CA . ASN C 1 714 ? 20.767 183.321 65.837 1.00 15.14 714 ASN C CA 1
ATOM 32988 C C . ASN C 1 714 ? 21.587 182.222 65.182 1.00 16.22 714 ASN C C 1
ATOM 32989 O O . ASN C 1 714 ? 22.117 182.378 64.080 1.00 15.51 714 ASN C O 1
ATOM 33000 N N . ILE C 1 715 ? 21.681 181.097 65.872 1.00 15.01 715 ILE C N 1
ATOM 33001 C CA . ILE C 1 715 ? 22.561 180.031 65.451 1.00 14.18 715 ILE C CA 1
ATOM 33002 C C . ILE C 1 715 ? 21.963 178.633 65.284 1.00 17.28 715 ILE C C 1
ATOM 33003 O O . ILE C 1 715 ? 21.099 178.229 66.042 1.00 21.71 715 ILE C O 1
ATOM 33019 N N . GLU C 1 716 ? 22.402 177.907 64.262 1.00 14.53 716 GLU C N 1
ATOM 33020 C CA . GLU C 1 716 ? 21.977 176.526 64.084 1.00 14.21 716 GLU C CA 1
ATOM 33021 C C . GLU C 1 716 ? 23.251 175.693 64.036 1.00 18.84 716 GLU C C 1
ATOM 33022 O O . GLU C 1 716 ? 24.147 175.946 63.227 1.00 17.93 716 GLU C O 1
ATOM 33034 N N . TYR C 1 717 ? 23.346 174.722 64.932 1.00 16.46 717 TYR C N 1
ATOM 33035 C CA . TYR C 1 717 ? 24.516 173.874 64.999 1.00 14.48 717 TYR C CA 1
ATOM 33036 C C . TYR C 1 717 ? 24.117 172.444 64.722 1.00 17.09 717 TYR C C 1
ATOM 33037 O O . TYR C 1 717 ? 23.162 171.947 65.304 1.00 16.23 717 TYR C O 1
ATOM 33055 N N . ARG C 1 718 ? 24.833 171.784 63.824 1.00 15.30 718 ARG C N 1
ATOM 33056 C CA . ARG C 1 718 ? 24.545 170.385 63.561 1.00 16.34 718 ARG C CA 1
ATOM 33057 C C . ARG C 1 718 ? 25.825 169.545 63.554 1.00 17.37 718 ARG C C 1
ATOM 33058 O O . ARG C 1 718 ? 26.756 169.806 62.789 1.00 16.36 718 ARG C O 1
ATOM 33079 N N . GLN C 1 719 ? 25.876 168.571 64.457 1.00 15.77 719 GLN C N 1
ATOM 33080 C CA . GLN C 1 719 ? 27.008 167.655 64.558 1.00 17.14 719 GLN C CA 1
ATOM 33081 C C . GLN C 1 719 ? 26.618 166.358 63.872 1.00 19.77 719 GLN C C 1
ATOM 33082 O O . GLN C 1 719 ? 25.626 165.730 64.234 1.00 20.45 719 GLN C O 1
ATOM 33096 N N . LEU C 1 720 ? 27.402 165.936 62.889 1.00 21.44 720 LEU C N 1
ATOM 33097 C CA . LEU C 1 720 ? 27.040 164.732 62.169 1.00 21.69 720 LEU C CA 1
ATOM 33098 C C . LEU C 1 720 ? 28.081 163.645 62.272 1.00 22.14 720 LEU C C 1
ATOM 33099 O O . LEU C 1 720 ? 29.169 163.749 61.693 1.00 20.36 720 LEU C O 1
ATOM 33115 N N . PHE C 1 721 ? 27.716 162.612 63.025 1.00 19.70 721 PHE C N 1
ATOM 33116 C CA . PHE C 1 721 ? 28.544 161.445 63.239 1.00 20.02 721 PHE C CA 1
ATOM 33117 C C . PHE C 1 721 ? 29.824 161.820 63.953 1.00 22.86 721 PHE C C 1
ATOM 33118 O O . PHE C 1 721 ? 29.851 162.833 64.656 1.00 21.12 721 PHE C O 1
ATOM 33135 N N . TYR C 1 722 ? 30.865 161.008 63.787 1.00 20.86 722 TYR C N 1
ATOM 33136 C CA . TYR C 1 722 ? 32.130 161.225 64.470 1.00 20.34 722 TYR C CA 1
ATOM 33137 C C . TYR C 1 722 ? 31.878 161.366 65.964 1.00 22.13 722 TYR C C 1
ATOM 33138 O O . TYR C 1 722 ? 31.160 160.555 66.554 1.00 23.06 722 TYR C O 1
ATOM 33156 N N . SER C 1 723 ? 32.429 162.413 66.568 1.00 19.51 723 SER C N 1
ATOM 33157 C CA . SER C 1 723 ? 32.250 162.631 67.998 1.00 17.69 723 SER C CA 1
ATOM 33158 C C . SER C 1 723 ? 32.322 164.103 68.378 1.00 18.49 723 SER C C 1
ATOM 33159 O O . SER C 1 723 ? 32.934 164.921 67.676 1.00 17.39 723 SER C O 1
ATOM 33167 N N . VAL C 1 724 ? 31.694 164.437 69.501 1.00 17.67 724 VAL C N 1
ATOM 33168 C CA . VAL C 1 724 ? 31.700 165.801 69.995 1.00 17.31 724 VAL C CA 1
ATOM 33169 C C . VAL C 1 724 ? 31.893 165.805 71.509 1.00 17.24 724 VAL C C 1
ATOM 33170 O O . VAL C 1 724 ? 31.327 164.985 72.216 1.00 16.25 724 VAL C O 1
ATOM 33183 N N . ASN C 1 725 ? 32.754 166.692 71.991 1.00 19.96 725 ASN C N 1
ATOM 33184 C CA . ASN C 1 725 ? 32.973 166.821 73.420 1.00 18.98 725 ASN C CA 1
ATOM 33185 C C . ASN C 1 725 ? 32.975 168.294 73.766 1.00 19.05 725 ASN C C 1
ATOM 33186 O O . ASN C 1 725 ? 33.560 169.095 73.028 1.00 16.87 725 ASN C O 1
ATOM 33197 N N . CYS C 1 726 ? 32.347 168.629 74.893 1.00 15.41 726 CYS C N 1
ATOM 33198 C CA . CYS C 1 726 ? 32.209 170.002 75.364 1.00 16.34 726 CYS C CA 1
ATOM 33199 C C . CYS C 1 726 ? 31.393 170.002 76.655 1.00 18.38 726 CYS C C 1
ATOM 33200 O O . CYS C 1 726 ? 30.765 168.996 76.982 1.00 20.77 726 CYS C O 1
ATOM 33208 N N . SER C 1 727 ? 31.385 171.117 77.383 1.00 17.93 727 SER C N 1
ATOM 33209 C CA . SER C 1 727 ? 30.563 171.211 78.600 1.00 16.04 727 SER C CA 1
ATOM 33210 C C . SER C 1 727 ? 29.114 171.604 78.238 1.00 19.20 727 SER C C 1
ATOM 33211 O O . SER C 1 727 ? 28.155 171.199 78.906 1.00 21.58 727 SER C O 1
ATOM 33219 N N . LYS C 1 728 ? 28.970 172.424 77.202 1.00 15.51 728 LYS C N 1
ATOM 33220 C CA . LYS C 1 728 ? 27.667 172.835 76.660 1.00 13.91 728 LYS C CA 1
ATOM 33221 C C . LYS C 1 728 ? 27.940 172.998 75.177 1.00 16.91 728 LYS C C 1
ATOM 33222 O O . LYS C 1 728 ? 29.066 173.353 74.797 1.00 17.24 728 LYS C O 1
ATOM 33241 N N . TYR C 1 729 ? 26.951 172.726 74.328 1.00 15.57 729 TYR C N 1
ATOM 33242 C CA . TYR C 1 729 ? 27.166 172.899 72.897 1.00 15.92 729 TYR C CA 1
ATOM 33243 C C . TYR C 1 729 ? 27.211 174.378 72.525 1.00 14.93 729 TYR C C 1
ATOM 33244 O O . TYR C 1 729 ? 28.025 174.803 71.702 1.00 14.79 729 TYR C O 1
ATOM 33262 N N . ILE C 1 730 ? 26.313 175.154 73.123 1.00 15.31 730 ILE C N 1
ATOM 33263 C CA . ILE C 1 730 ? 26.224 176.579 72.838 1.00 14.51 730 ILE C CA 1
ATOM 33264 C C . ILE C 1 730 ? 26.014 177.378 74.112 1.00 13.23 730 ILE C C 1
ATOM 33265 O O . ILE C 1 730 ? 25.254 176.967 74.990 1.00 15.48 730 ILE C O 1
ATOM 33281 N N . GLY C 1 731 ? 26.702 178.511 74.212 1.00 11.81 731 GLY C N 1
ATOM 33282 C CA . GLY C 1 731 ? 26.548 179.431 75.324 1.00 11.01 731 GLY C CA 1
ATOM 33283 C C . GLY C 1 731 ? 26.503 180.842 74.753 1.00 10.76 731 GLY C C 1
ATOM 33284 O O . GLY C 1 731 ? 26.656 181.038 73.546 1.00 12.29 731 GLY C O 1
ATOM 33288 N N . ALA C 1 732 ? 26.313 181.837 75.609 1.00 11.28 732 ALA C N 1
ATOM 33289 C CA . ALA C 1 732 ? 26.261 183.233 75.171 1.00 10.28 732 ALA C CA 1
ATOM 33290 C C . ALA C 1 732 ? 26.682 184.102 76.338 1.00 11.77 732 ALA C C 1
ATOM 33291 O O . ALA C 1 732 ? 26.449 183.746 77.486 1.00 12.74 732 ALA C O 1
ATOM 33298 N N . THR C 1 733 ? 27.276 185.251 76.040 1.00 16.58 733 THR C N 1
ATOM 33299 C CA . THR C 1 733 ? 27.800 186.146 77.068 1.00 16.65 733 THR C CA 1
ATOM 33300 C C . THR C 1 733 ? 26.766 186.957 77.795 1.00 23.60 733 THR C C 1
ATOM 33301 O O . THR C 1 733 ? 27.061 187.557 78.830 1.00 21.68 733 THR C O 1
ATOM 33312 N N . ALA C 1 734 ? 25.566 187.042 77.226 1.00 18.26 734 ALA C N 1
ATOM 33313 C CA . ALA C 1 734 ? 24.497 187.829 77.835 1.00 20.42 734 ALA C CA 1
ATOM 33314 C C . ALA C 1 734 ? 23.117 187.597 77.230 1.00 26.26 734 ALA C C 1
ATOM 33315 O O . ALA C 1 734 ? 22.821 186.531 76.693 1.00 21.47 734 ALA C O 1
ATOM 33322 N N . GLY C 1 735 ? 22.300 188.643 77.324 1.00 42.70 735 GLY C N 1
ATOM 33323 C CA . GLY C 1 735 ? 20.925 188.689 76.857 1.00 29.94 735 GLY C CA 1
ATOM 33324 C C . GLY C 1 735 ? 20.408 187.860 75.700 1.00 24.78 735 GLY C C 1
ATOM 33325 O O . GLY C 1 735 ? 20.281 188.348 74.586 1.00 36.32 735 GLY C O 1
ATOM 33329 N N . GLN C 1 736 ? 20.087 186.607 76.001 1.00 31.74 736 GLN C N 1
ATOM 33330 C CA . GLN C 1 736 ? 19.512 185.619 75.076 1.00 23.58 736 GLN C CA 1
ATOM 33331 C C . GLN C 1 736 ? 19.888 185.537 73.589 1.00 22.19 736 GLN C C 1
ATOM 33332 O O . GLN C 1 736 ? 19.789 186.500 72.830 1.00 19.22 736 GLN C O 1
ATOM 33346 N N . THR C 1 737 ? 20.274 184.329 73.193 1.00 18.55 737 THR C N 1
ATOM 33347 C CA . THR C 1 737 ? 20.635 184.005 71.823 1.00 13.83 737 THR C CA 1
ATOM 33348 C C . THR C 1 737 ? 19.745 182.837 71.407 1.00 18.83 737 THR C C 1
ATOM 33349 O O . THR C 1 737 ? 19.588 181.882 72.165 1.00 22.32 737 THR C O 1
ATOM 33360 N N . ILE C 1 738 ? 19.133 182.914 70.228 1.00 15.83 738 ILE C N 1
ATOM 33361 C CA . ILE C 1 738 ? 18.288 181.815 69.770 1.00 18.77 738 ILE C CA 1
ATOM 33362 C C . ILE C 1 738 ? 19.125 180.787 69.028 1.00 13.89 738 ILE C C 1
ATOM 33363 O O . ILE C 1 738 ? 20.019 181.144 68.258 1.00 14.13 738 ILE C O 1
ATOM 33379 N N . ALA C 1 739 ? 18.853 179.508 69.263 1.00 13.03 739 ALA C N 1
ATOM 33380 C CA . ALA C 1 739 ? 19.608 178.485 68.577 1.00 15.19 739 ALA C CA 1
ATOM 33381 C C . ALA C 1 739 ? 18.852 177.203 68.321 1.00 13.73 739 ALA C C 1
ATOM 33382 O O . ALA C 1 739 ? 17.977 176.828 69.085 1.00 17.77 739 ALA C O 1
ATOM 33389 N N . GLY C 1 740 ? 19.233 176.519 67.249 1.00 13.57 740 GLY C N 1
ATOM 33390 C CA . GLY C 1 740 ? 18.669 175.228 66.910 1.00 14.95 740 GLY C CA 1
ATOM 33391 C C . GLY C 1 740 ? 19.828 174.246 66.973 1.00 15.59 740 GLY C C 1
ATOM 33392 O O . GLY C 1 740 ? 20.928 174.556 66.502 1.00 15.39 740 GLY C O 1
ATOM 33396 N N . ILE C 1 741 ? 19.606 173.068 67.546 1.00 14.99 741 ILE C N 1
ATOM 33397 C CA . ILE C 1 741 ? 20.678 172.089 67.650 1.00 16.60 741 ILE C CA 1
ATOM 33398 C C . ILE C 1 741 ? 20.317 170.685 67.192 1.00 21.25 741 ILE C C 1
ATOM 33399 O O . ILE C 1 741 ? 19.246 170.164 67.530 1.00 19.20 741 ILE C O 1
ATOM 33415 N N . MET C 1 742 ? 21.205 170.096 66.390 1.00 18.89 742 MET C N 1
ATOM 33416 C CA . MET C 1 742 ? 21.070 168.696 66.007 1.00 19.88 742 MET C CA 1
ATOM 33417 C C . MET C 1 742 ? 22.404 168.011 66.275 1.00 23.45 742 MET C C 1
ATOM 33418 O O . MET C 1 742 ? 23.442 168.463 65.800 1.00 20.58 742 MET C O 1
ATOM 33432 N N . VAL C 1 743 ? 22.382 166.944 67.066 1.00 24.04 743 VAL C N 1
ATOM 33433 C CA . VAL C 1 743 ? 23.594 166.191 67.356 1.00 20.32 743 VAL C CA 1
ATOM 33434 C C . VAL C 1 743 ? 23.316 164.729 67.036 1.00 24.79 743 VAL C C 1
ATOM 33435 O O . VAL C 1 743 ? 22.619 164.046 67.785 1.00 24.70 743 VAL C O 1
ATOM 33448 N N . LYS C 1 744 ? 23.835 164.256 65.908 1.00 24.65 744 LYS C N 1
ATOM 33449 C CA . LYS C 1 744 ? 23.628 162.867 65.528 1.00 22.48 744 LYS C CA 1
ATOM 33450 C C . LYS C 1 744 ? 24.898 162.024 65.654 1.00 23.72 744 LYS C C 1
ATOM 33451 O O . LYS C 1 744 ? 25.618 161.807 64.682 1.00 21.94 744 LYS C O 1
ATOM 33470 N N . THR C 1 745 ? 25.169 161.583 66.878 1.00 21.32 745 THR C N 1
ATOM 33471 C CA . THR C 1 745 ? 26.299 160.721 67.179 1.00 22.11 745 THR C CA 1
ATOM 33472 C C . THR C 1 745 ? 26.157 160.143 68.573 1.00 24.54 745 THR C C 1
ATOM 33473 O O . THR C 1 745 ? 25.714 160.834 69.499 1.00 20.77 745 THR C O 1
ATOM 33484 N N . ALA C 1 746 ? 26.531 158.873 68.715 1.00 25.69 746 ALA C N 1
ATOM 33485 C CA . ALA C 1 746 ? 26.487 158.188 70.004 1.00 28.23 746 ALA C CA 1
ATOM 33486 C C . ALA C 1 746 ? 27.596 158.706 70.909 1.00 28.43 746 ALA C C 1
ATOM 33487 O O . ALA C 1 746 ? 27.479 158.663 72.139 1.00 29.65 746 ALA C O 1
ATOM 33494 N N . THR C 1 747 ? 28.678 159.195 70.304 1.00 23.88 747 THR C N 1
ATOM 33495 C CA . THR C 1 747 ? 29.814 159.699 71.080 1.00 23.96 747 THR C CA 1
ATOM 33496 C C . THR C 1 747 ? 29.660 161.198 71.330 1.00 25.55 747 THR C C 1
ATOM 33497 O O . THR C 1 747 ? 30.159 162.032 70.561 1.00 19.90 747 THR C O 1
ATOM 33508 N N . ARG C 1 748 ? 28.961 161.524 72.411 1.00 23.34 748 ARG C N 1
ATOM 33509 C CA . ARG C 1 748 ? 28.679 162.901 72.788 1.00 20.69 748 ARG C CA 1
ATOM 33510 C C . ARG C 1 748 ? 28.540 162.946 74.308 1.00 23.94 748 ARG C C 1
ATOM 33511 O O . ARG C 1 748 ? 28.438 161.898 74.933 1.00 21.46 748 ARG C O 1
ATOM 33532 N N . PRO C 1 749 ? 28.553 164.150 74.916 1.00 26.60 749 PRO C N 1
ATOM 33533 C CA . PRO C 1 749 ? 28.347 164.175 76.371 1.00 25.90 749 PRO C CA 1
ATOM 33534 C C . PRO C 1 749 ? 26.863 163.951 76.672 1.00 24.08 749 PRO C C 1
ATOM 33535 O O . PRO C 1 749 ? 26.091 164.903 76.796 1.00 24.45 749 PRO C O 1
ATOM 33546 N N . THR C 1 750 ? 26.477 162.687 76.775 1.00 24.50 750 THR C N 1
ATOM 33547 C CA . THR C 1 750 ? 25.101 162.281 77.059 1.00 26.82 750 THR C CA 1
ATOM 33548 C C . THR C 1 750 ? 24.464 163.014 78.246 1.00 23.37 750 THR C C 1
ATOM 33549 O O . THR C 1 750 ? 23.267 163.299 78.254 1.00 24.89 750 THR C O 1
ATOM 33560 N N . GLY C 1 751 ? 25.284 163.359 79.230 1.00 28.70 751 GLY C N 1
ATOM 33561 C CA . GLY C 1 751 ? 24.797 164.054 80.407 1.00 26.77 751 GLY C CA 1
ATOM 33562 C C . GLY C 1 751 ? 24.192 165.422 80.164 1.00 27.64 751 GLY C C 1
ATOM 33563 O O . GLY C 1 751 ? 23.569 165.975 81.064 1.00 31.25 751 GLY C O 1
ATOM 33567 N N . ILE C 1 752 ? 24.379 165.986 78.973 1.00 20.89 752 ILE C N 1
ATOM 33568 C CA . ILE C 1 752 ? 23.804 167.300 78.687 1.00 18.83 752 ILE C CA 1
ATOM 33569 C C . ILE C 1 752 ? 22.716 167.253 77.626 1.00 23.80 752 ILE C C 1
ATOM 33570 O O . ILE C 1 752 ? 22.327 168.292 77.102 1.00 23.64 752 ILE C O 1
ATOM 33586 N N . ASP C 1 753 ? 22.238 166.051 77.297 1.00 23.67 753 ASP C N 1
ATOM 33587 C CA . ASP C 1 753 ? 21.139 165.891 76.335 1.00 23.32 753 ASP C CA 1
ATOM 33588 C C . ASP C 1 753 ? 19.954 166.750 76.793 1.00 23.25 753 ASP C C 1
ATOM 33589 O O . ASP C 1 753 ? 19.282 167.385 75.981 1.00 25.63 753 ASP C O 1
ATOM 33598 N N . ALA C 1 754 ? 19.710 166.762 78.103 1.00 25.45 754 ALA C N 1
ATOM 33599 C CA . ALA C 1 754 ? 18.594 167.507 78.704 1.00 27.59 754 ALA C CA 1
ATOM 33600 C C . ALA C 1 754 ? 18.865 168.990 78.956 1.00 27.09 754 ALA C C 1
ATOM 33601 O O . ALA C 1 754 ? 17.934 169.772 79.153 1.00 29.32 754 ALA C O 1
ATOM 33608 N N . ALA C 1 755 ? 20.135 169.372 78.982 1.00 26.50 755 ALA C N 1
ATOM 33609 C CA . ALA C 1 755 ? 20.506 170.770 79.187 1.00 24.29 755 ALA C CA 1
ATOM 33610 C C . ALA C 1 755 ? 21.716 171.059 78.304 1.00 21.40 755 ALA C C 1
ATOM 33611 O O . ALA C 1 755 ? 22.825 171.286 78.803 1.00 22.31 755 ALA C O 1
ATOM 33618 N N . PRO C 1 756 ? 21.497 171.068 76.980 1.00 20.17 756 PRO C N 1
ATOM 33619 C CA . PRO C 1 756 ? 22.576 171.238 75.997 1.00 21.06 756 PRO C CA 1
ATOM 33620 C C . PRO C 1 756 ? 23.185 172.635 75.889 1.00 19.44 756 PRO C C 1
ATOM 33621 O O . PRO C 1 756 ? 24.281 172.761 75.353 1.00 16.84 756 PRO C O 1
ATOM 33632 N N . VAL C 1 757 ? 22.501 173.666 76.372 1.00 17.08 757 VAL C N 1
ATOM 33633 C CA . VAL C 1 757 ? 23.024 175.024 76.238 1.00 15.75 757 VAL C CA 1
ATOM 33634 C C . VAL C 1 757 ? 23.047 175.737 77.575 1.00 17.77 757 VAL C C 1
ATOM 33635 O O . VAL C 1 757 ? 22.457 175.250 78.535 1.00 17.81 757 VAL C O 1
ATOM 33648 N N . ASP C 1 758 ? 23.725 176.881 77.651 1.00 14.81 758 ASP C N 1
ATOM 33649 C CA . ASP C 1 758 ? 23.744 177.615 78.914 1.00 16.73 758 ASP C CA 1
ATOM 33650 C C . ASP C 1 758 ? 22.456 178.430 79.069 1.00 18.91 758 ASP C C 1
ATOM 33651 O O . ASP C 1 758 ? 21.602 178.440 78.173 1.00 15.14 758 ASP C O 1
ATOM 33660 N N . GLY C 1 759 ? 22.319 179.110 80.200 1.00 21.29 759 GLY C N 1
ATOM 33661 C CA . GLY C 1 759 ? 21.116 179.876 80.476 1.00 20.71 759 GLY C CA 1
ATOM 33662 C C . GLY C 1 759 ? 20.782 181.018 79.537 1.00 22.96 759 GLY C C 1
ATOM 33663 O O . GLY C 1 759 ? 19.639 181.457 79.491 1.00 24.15 759 GLY C O 1
ATOM 33667 N N . ASN C 1 760 ? 21.763 181.506 78.786 1.00 16.84 760 ASN C N 1
ATOM 33668 C CA . ASN C 1 760 ? 21.525 182.631 77.882 1.00 15.67 760 ASN C CA 1
ATOM 33669 C C . ASN C 1 760 ? 21.141 182.233 76.466 1.00 13.77 760 ASN C C 1
ATOM 33670 O O . ASN C 1 760 ? 21.090 183.082 75.586 1.00 12.79 760 ASN C O 1
ATOM 33681 N N . VAL C 1 761 ? 20.881 180.951 76.249 1.00 15.51 761 VAL C N 1
ATOM 33682 C CA . VAL C 1 761 ? 20.498 180.467 74.936 1.00 15.65 761 VAL C CA 1
ATOM 33683 C C . VAL C 1 761 ? 19.103 179.855 75.019 1.00 17.20 761 VAL C C 1
ATOM 33684 O O . VAL C 1 761 ? 18.804 179.138 75.961 1.00 18.55 761 VAL C O 1
ATOM 33697 N N . SER C 1 762 ? 18.247 180.165 74.050 1.00 14.22 762 SER C N 1
ATOM 33698 C CA . SER C 1 762 ? 16.895 179.590 74.002 1.00 17.66 762 SER C CA 1
ATOM 33699 C C . SER C 1 762 ? 16.798 178.771 72.722 1.00 16.85 762 SER C C 1
ATOM 33700 O O . SER C 1 762 ? 17.137 179.262 71.642 1.00 16.60 762 SER C O 1
ATOM 33708 N N . LEU C 1 763 ? 16.345 177.526 72.837 1.00 18.13 763 LEU C N 1
ATOM 33709 C CA . LEU C 1 763 ? 16.277 176.629 71.684 1.00 18.35 763 LEU C CA 1
ATOM 33710 C C . LEU C 1 763 ? 15.022 176.724 70.817 1.00 23.53 763 LEU C C 1
ATOM 33711 O O . LEU C 1 763 ? 13.915 176.846 71.333 1.00 20.63 763 LEU C O 1
ATOM 33727 N N . THR C 1 764 ? 15.211 176.652 69.500 1.00 22.52 764 THR C N 1
ATOM 33728 C CA . THR C 1 764 ? 14.097 176.673 68.556 1.00 22.58 764 THR C CA 1
ATOM 33729 C C . THR C 1 764 ? 13.760 175.230 68.243 1.00 25.46 764 THR C C 1
ATOM 33730 O O . THR C 1 764 ? 12.638 174.909 67.922 1.00 29.25 764 THR C O 1
ATOM 33741 N N . TYR C 1 765 ? 14.768 174.368 68.289 1.00 18.13 765 TYR C N 1
ATOM 33742 C CA . TYR C 1 765 ? 14.577 172.943 68.072 1.00 18.53 765 TYR C CA 1
ATOM 33743 C C . TYR C 1 765 ? 15.742 172.189 68.683 1.00 19.29 765 TYR C C 1
ATOM 33744 O O . TYR C 1 765 ? 16.836 172.738 68.835 1.00 16.47 765 TYR C O 1
ATOM 33762 N N . LYS C 1 766 ? 15.497 170.945 69.064 1.00 18.32 766 LYS C N 1
ATOM 33763 C CA . LYS C 1 766 ? 16.542 170.112 69.636 1.00 22.16 766 LYS C CA 1
ATOM 33764 C C . LYS C 1 766 ? 16.410 168.698 69.112 1.00 23.84 766 LYS C C 1
ATOM 33765 O O . LYS C 1 766 ? 15.443 168.009 69.439 1.00 23.95 766 LYS C O 1
ATOM 33784 N N . ILE C 1 767 ? 17.378 168.262 68.310 1.00 19.04 767 ILE C N 1
ATOM 33785 C CA . ILE C 1 767 ? 17.347 166.917 67.745 1.00 19.76 767 ILE C CA 1
ATOM 33786 C C . ILE C 1 767 ? 18.601 166.167 68.149 1.00 25.05 767 ILE C C 1
ATOM 33787 O O . ILE C 1 767 ? 19.676 166.412 67.607 1.00 20.96 767 ILE C O 1
ATOM 33803 N N . ILE C 1 768 ? 18.477 165.252 69.105 1.00 26.19 768 ILE C N 1
ATOM 33804 C CA . ILE C 1 768 ? 19.647 164.508 69.568 1.00 30.22 768 ILE C CA 1
ATOM 33805 C C . ILE C 1 768 ? 19.408 163.006 69.633 1.00 33.52 768 ILE C C 1
ATOM 33806 O O . ILE C 1 768 ? 18.458 162.560 70.273 1.00 40.17 768 ILE C O 1
#